Protein 7XB6 (pdb70)

B-factor: mean 62.61, std 13.81, range [12.14, 156.01]

Solvent-accessible surface area: 87372 Å² total; per-residue (Å²): 83,32,1,0,0,2,0,0,2,33,78,0,51,95,10,21,17,149,44,100,44,38,53,93,132,26,69,11,76,16,31,15,32,0,28,7,0,0,0,0,0,3,38,100,2,102,12,30,0,0,3,1,2,12,2,59,54,59,97,51,41,1,10,33,7,0,17,54,0,0,110,39,0,5,124,78,31,64,48,49,26,104,75,0,48,50,0,0,1,0,3,36,18,38,59,130,38,16,102,61,26,60,88,37,53,53,90,42,110,45,70,87,141,110,36,149,125,35,50,40,7,29,23,78,15,56,110,14,4,8,1,78,109,12,3,42,87,17,0,21,165,75,23,61,33,66,6,48,87,133,29,3,40,22,1,47,0,8,67,0,0,2,4,0,2,48,15,6,13,65,29,60,51,0,0,0,0,0,0,4,28,97,4,24,52,45,0,0,7,0,0,16,4,76,108,54,149,34,102,32,22,126,146,5,24,0,54,19,113,20,4,0,17,54,5,14,7,10,1,0,68,17,0,40,14,14,4,42,21,8,42,58,16,0,24,7,0,19,18,57,32,195,59,45,84,98,146,95,0,36,0,20,72,135,2,1,77,70,61,161,38,2,66,0,29,17,44,57,22,75,32,66,143,36,37,60,2,9,37,65,31,0,39,145,39,8,70,13,43,123,66,4,57,114,68,35,79,8,15,9,85,0,0,8,2,3,9,18,1,2,29,16,0,0,11,46,0,0,137,22,0,14,166,27,13,117,26,72,39,0,2,0,0,0,27,11,0,54,10,8,30,0,0,15,74,4,1,67,121,13,57,1,71,110,0,35,6,5,5,0,1,12,14,2,0,0,0,0,0,0,0,0,38,0,0,64,96,74,106,21,95,34,77,122,39,85,42,6,26,8,0,6,102,50,29,92,96,84,6,87,60,10,1,100,114,34,64,99,43,1,58,70,96,81,23,84,58,138,110,0,10,11,77,2,0,91,40,0,57,22,94,19,0,0,0,0,4,9,36,53,1,1,2,0,59,24,4,0,0,7,0,0,2,0,0,1,0,35,76,85,46,0,48,6,20,0,4,16,61,2,52,64,17,22,29,20,59,46,8,2,0,0,0,6,55,92,16,1,60,53,0,0,94,8,58,108,21,144,100,3,32,20,0,3,2,17,0,55,10,66,113,104,16,52,133,80,0,22,1,0,16,27,64,63,44,17,1,66,0,1,4,1,31,107,137,48,9,84,57,0,2,38,0,0,108,63,0,30,93,113,37,97,7,6,0,0,0,1,9,19,0,15,39,50,44,42,4,9,0,1,30,6,98,24,0,1,108,6,0,60,37,3,67,2,47,44,0,0,1,14,10,0,12,0,30,76,169,70,27,2,0,0,1,0,0,1,41,84,0,44,96,6,25,16,134,45,91,46,53,58,94,134,22,59,14,78,16,26,20,20,0,37,6,0,0,0,0,0,3,29,86,2,90,20,40,0,0,2,1,4,12,2,42,23,52,111,71,38,4,11,31,7,0,19,8,0,0,34,28,0,5,85,65,45,70,35,46,27,104,72,0,54,54,0,0,0,0,3,36,12,46,54,120,45,10,94,66,23,81,84,44,51,51,83,19,110,38,68,77,121,122,57,154,120,27,51,41,11,22,28,77,10,57,107,19,4,3,2,72,113,8,5,39,104,19,0,38,201,76,21,74,35,62,4,39,70,138,36,5,48,23,1,48,0,6,58,0,0,2,4,0,1,39,11,9,8,63,21,64,56,0,0,0,0,0,0,10,14,78,3,31,53,46,0,0,10,0,0,14,1,80,115,48,148,44,106,35,18,131,149,4,24,1,52,14,104,19,3,0,18,59,7,14,7,13,1,0,61,11,0,41,11,12,5,51,14,16,41,80,17,0,23,6,0,14,15,71,35,185,73,37,92,88,151,95,0,37,0,29,82,120,0,1,70,75,68,153,47,2,75,4,37,10,42,50,22,124,30,78,153,25,56,73,2,14,32,77,25,0,33,132,26,8,121,16,74,129,124,36,47,117,102,92,119,3,30,11,120,0,0,12,1,2,9,20,1,2,35,11,0,0,14,36,1,0,121,15,0,12,160,29,12,122,22,78,27,0,3,0,0,0,29,10,0,54,11,3,40,0,0,17,81,3,0,74,120,13,58,0,74,105,0,38,5,5,8,0,2,13,8,2,0,0,0,0,0,0,0,0,25,2,0,68,131,75,111,28,100,32,74,127,35,82,48,8,25,8,0,6,95,49,38,89,56,30,4,39,10,15,1,21,58,31,6,63,41,0,46,14,70,54,17,75,72,128,89,0,17,18,88,2,0,74,33,0,50,28,86,15,0,0,0,1,4,12,34,60,2,1,1,0,54,30,5,0,0,9,0,0,1,0,0,2,0,39,64,109,55,0,74,86,16,0,20,106,62,1,3,126,48,65,118,11,31,47,6,3,0,0,0,10,58,126,21,1,71,124,0,0,76,8,56,106,22,148,99,3,34,26,0,5,4,17,1,51,6,83,97,131,40,48,144,64,0,41,4,0,11,18,83,59,42,25,0,76,0,3,2,1,38,126,135,48,9,89,64,0,3,40,0,0,111,59,0,25,84,112,34,107,7,3,0,0,0,1,8,25,0,14,42,62,56,86,3,9,2,2,12,6,67,27,0,1,94,7,0,61,57,13,94,0,44,42,0,1,0,14,23,0,19,0,30,75,109,78,29,0,0,0,2,0,1,0,37,93,0,46,96,5,25,18,134,44,93,45,50,67,85,143,17,61,11,84,19,24,12,20,0,16,7,0,0,0,0,0,3,37,99,0,95,15,37,0,1,3,1,3,10,3,32,14,54,108,66,32,11,13,33,8,0,23,6,0,0,28,26,0,4,76,80,35,70,38,60,31,110,72,1,49,58,0,0,0,0,2,40,14,46,66,130,47,10,97,58,27,74,78,45,54,54,80,20,110,41,72,85,122,133,48,156,125,28,50,42,14,26,20,80,11,49,118,22,1,6,3,76,119,7,4,40,102,15,0,38,190,75,15,66,35,76,5,42,84,142,29,5,47,23,0,51,0,11,57,0,0,2,4,0,1,37,10,9,4,60,27,62,56,0,0,0,0,0,0,7,12,46,17,34,55,50,0,0,8,0,0,18,0,82,137,46,166,36,102,39,18,141,142,7,28,1,77,30,138,18,2,0,18,63,4,15,8,12,0,0,63,16,0,38,12,8,6,36,18,13,37,72,22,0,23,8,0,14,20,70,31,186,80,40,91,94,137,104,0,28,1,33,80,132,2,1,72,80,68,163,49,1,78,1,22,8,44,47,16,134,38,77,160,29,46,67,1,13,39,65,27,0,41,139,23,14,113,14,62,135,119,29,46,108,105,86,109,5,34,12,126,0,0,10,2,2,6,26,2,2,33,11,0,0,9,34,0,0,120,13,0,15,154,32,7,117,26,75,41,1,4,0,1,0,28,10,0,57,9,4,42,0,0,20,79,6,1,67,116,15,56,1,72,95,0,34,6,5,8,0,1,8,8,3,0,0,0,0,0,0,0,0,22,3,0,60,122,80,110,27,91,28,72,121,42,85,46,7,25,7,0,8,98,37,44,87,55,34,3,30,3,9,0,30,74,33,4,61,42,0,49,9,90,66,20,68,67,108,89,0,21,14,72,1,0,88,26,0,55,20,81,18,0,0,0,0,6,13,34,53,1,2,1,0,58,29,4,0,0,7,0,0,0,0,0,3,0,41,68,111,56,0,67,90,16,0,18,114,56,0,9,115,64,50,125,15,36,46,4,2,0,0,0,12,61,62,31,1,64,121,0,0,88,11,52,99,26,150,90,3,37,22,0,6,6,14,2,53,6,76,106,127,26,55,148,67,0,40,2,0,10,17,87,57,48,25,1,74,0,3,4,1,43,82,148,47,11,87,60,0,0,38,0,0,53,64,0,25,82,114,38,99,4,4,0,0,0,1,7,26,0,14,56,68,61,48,2,8,0,7,7,5,98,13,0,0,88,7,0,62,59,13,94,0,48,43,0,1,0,18,31,1,11,0,30,74,103,78,25,1,0,0,1,0,1,2,36,58,0,50,86,10,26,14,147,51,96,45,36,57,94,133,29,50,12,86,15,26,16,18,0,38,10,0,0,0,0,0,2,39,93,0,96,10,39,0,0,3,2,4,12,2,47,46,56,107,43,34,10,14,37,7,0,32,61,0,0,140,40,0,5,119,90,33,65,45,63,39,125,67,0,59,39,0,0,1,0,3,40,11,34,68,140,38,11,94,68,22,75,84,41,51,52,92,27,109,35,64,78,126,97,47,150,135,35,50,38,10,25,24,70,15,54,116,20,4,6,2,78,114,6,4,36,86,7,0,43,142,75,23,71,32,71,8,51,86,140,30,2,48,18,1,41,0,7,63,0,0,1,3,0,2,55,12,10,11,59,45,58,58,1,0,0,0,0,0,5,22,70,2,33,50,44,0,0,6,0,0,12,0,86,136,54,140,24,82,32,18,120,141,6,28,0,61,6,123,22,2,0,16,59,4,12,7,12,0,0,58,12,0,43,12,12,4,46,18,8,42,52,16,0,25,3,0,19,17,50,34,160,58,33,101,98,143,101,0,38,0,29,79,131,0,0,66,79,67,156,53,5,74,3,24,10,40,54,19,92,28,61,145,30,57,69,3,14,25,85,36,0,38,133,25,5,57,12,42,133,57,9,55,112,56,28,64,5,14,21,78,0,0,8,2,2,9,19,0,2,22,14,0,0,12,40,1,1,133,10,0,19,158,29,17,110,26,72,36,0,4,0,0,0,26,11,0,56,13,2,39,0,0,14,76,2,2,70,106,13,55,1,66,88,0,42,6,7,8,0,1,9,10,2,0,0,0,0,0,0,0,0,33,2,0,68,126,70,107,20,84,32,68,126,28,79,46,6,24,8,0,8,106,44,26,98,101,86,5,92,62,18,0,103,133,34,53,110,34,0,62,69,88,84,31,83,53,141,104,2,14,17,81,1,0,82,37,0,51,24,90,23,0,0,0,0,4,12,34,61,1,2,2,0,47,32,1,0,0,7,0,0,4,0,1,2,0,32,78,80,45,0,45,5,18,1,4,24,66,6,67,63,21,20,30,12,42,46,9,2,0,1,0,7,63,127,18,2,61,125,0,0,83,9,58,110,22,152,101,1,30,21,1,3,2,14,0,46,12,74,102,119,26,73,93,76,0,28,2,0,15,23,65,52,52,22,3,49,0,3,2,1,42,83,132,43,11,83,53,0,0,35,0,0,102,57,0,31,86,108,34,107,8,1,0,0,0,1,7,13,0,11,36,49,44,40,2,7,0,6,30,6,115,21,0,0,84,5,0,62,39,4,72,1,41,52,0,2,0,13,14,1,13,0,23,69,176

Secondary structure (DSSP, 8-state):
-EEEEEE--TTHHHHHHHHT---TTSTTTT-STT-S-EEEEEETTEEEEEEEHHHHH--TT--S--HHHHHHHHHHTT--GGG-SEEEES----HHHHHHHHHHHHSSSS-HHHHHHHHHHHHHHIIIIISHHHHHHHHHHHHSS---GGGEEE--HHHHHHHHHHHHH--SSEEEEEE-S--SSEEEEEEEEETTEEEEEEEEEEESSS-HHHHHHHHHHHTTS-TTT-THHHHHHGGGS----GGG-THHHHTEEEETTTEEEETTSS-TTTTTTHHHHHHHHHT--TTTTTSHHHHHHHHHHHHHHHHHHHHHHHHHHHHH-S--EEEEESGGGG-HHHHHHHHHHSS-SEEE--TT-STTHHHHHHHHHHHHHTT---------B-S----HHHHHHHHHTTTTTEEEEE--GGGHHHHHHHHTTSS--EEEE-SSPBPSSS--SSEEEEE-TTSTTHHHHHHHHT-SPPSS----EEEEGGGHHHHB--TT-S--TTS-S-EEBPGGGTTTTGGGS-TTSEE--EEE-TTT-HHHHHHHHHHHHHH----EEEEESS-TTSPPP-SHHHHHHHHHTS--SEEEETTEEEEE-/-EEEEEE--TTHHHHHHHHS---TTSTTTT-STT-S-EEEEEETTEEEEEEEHHHHH--TT--S--HHHHHHHHHTTT--GGG-SEEEES----HHHHHHHHHHHHHSSS-HHHHHHHHHHHHHHHHHTTSHHHHHHHHHHHHS----TTTEEE--HHHHHHHHHHHHH--SSEEEEEE-S--SSEEEEEEEEETTEEEE-TTS-EEGGG-HHHHHHHHHHHTTS-TTT--HHHHHHGGGS----GGG-HHHHHTEEEETTTEEEETTTT-TT-GGGHHHHHHHHHT--TTTTT-HHHHHHHHHHHHHHHHHHHHHHHHHHHTT-S--EEEEESGGGG-HHHHHHHHHHSS-SEEE--TTSSGGGHHHHHHHHHHHHTT--PPP----B-S----HHHHHHHHTTSTTTEE--B--TTTHHHHHHHHHHSS-EEEEE-SSPBPSSS--SSEEEEE-TTSTTHHHHHHHHS----TTS--EEEEEGGGHHHHB--TT-S--TTS-S-EEBPGGGTTTTGGGS-TTSEE--EEE-TTT-HHHHHHHHHHHHHH---EEEEEE-S-TTSPPP-SHHHHHHHHHTS--SEEEETTEEEEE-/-EEEEEE--SSHHHHHHHHH---TTSTTTT-SSS-S-EEEEEETTEEEEEEEHHHHS--TT--S--HHHHHHHHHHHT--GGG-SEEEES----HHHHHHHHHHHHTSSS-HHHHHHHHHHHHHHIIIIISHHHHHHHHHHHHS----TTTEEE--HHHHHHHHHHHHH--SSEEEEEE-SS-SSEEEEEEEEETTEEEE-GGG-EEGGG-HHHHHHHHHHHTTS-TTT--HHHHHHHTTSPPPPTTT-SHHHHTEEEETTTEEEETTTT-TT-GGGHHHHHHHHHT--TTTSSSHHHHHHHHHHHHHHHHHHHHHHHHHHHHH----EEEEESGGGG-HHHHHHHHHHSS-SEEE--GGGSTHHHHHHHHHHHHHHTT--PPP----B-S----HHHHHHHHHTTTTTEEEEE--TTHHHHHHHHHHTSS--EEEE-SSPBPSSS--SSEEEEE-TTSTTHHHHHIIIII---TTS--EEEEEGGGHHHHB--TT-S--TTS---EEBPGGGTTTTGGGS-TTSEE--EEE-TTT-HHHHHHHHHHHHHH----EEEEESSSTTSPPP-SHHHHHHHHHTTT-SEEEETTEEEEE-/-EEEEEE--TTHHHHHHHHH---TTSTTTT-STT-S-EEEEEETTEEEEEEEHHHHH--TT--S--HHHHHHHHHHHT--GGG-SEEEES----HHHHHHHHHHHHHSSS-HHHHHHHHHHHHHHIIIIISHHHHHHHHHHHHSS---TTTEEEPPHHHHHHHHHHHHS--SSEEEEEE-S--SSEEEEEEEESSS-EEEEEEEEEESTT-HHHHHHHHHHHTTS-TTT-HHHHHHHTSSSPPPPGGG-HIIIIIEEEETTTEEEETTTT-TT-GGGHHHHHHHHHT--TTTTTSHHHHHHHHHHHHHHHHHHHHHHHHHHHHS----EEEEESGGGG-HHHHHHHHHTSS-SEEE--TTSSGGGHHHHHHHHHHHHTT--PPP------S----HHHHHHHHHHTTTTEEEEE--HHHHHHHHHHHTTSS--EEEE-SS---SSS--SSEEEEE-S-STTHHHHHHHHSTTPPTT----EEE-HHHHHHHB--TT-S--TTS---EEBPGGGTGGGGGG--TTSEE--EE--TTT-HHHHHHHHHHHHHHS---EEEEES--TTPPPP-SHHHHHHHHHTS--SEEEETTEEEEE-

InterPro domains:
  IPR003696 Carbamoyltransferase [PF02543] (35-371)
  IPR031730 Carbamoyltransferase, C-terminal [PF16861] (425-596)
  IPR038152 Carbamoyltransferase, C-terminal domain superfamily [G3DSA:3.90.870.20] (386-595)
  IPR043129 ATPase, nucleotide binding domain [SSF53067] (37-376)
  IPR051338 NodU/CmcH Carbamoyltransferase [PTHR34847] (33-597)

Sequence (2388 aa):
MIILGYNGFSQIAELFGRLYGYTADSVDRHSFLGHDAAAALFVDGELVAAVEEERMNRQKKTTAFPANAMRWCLEQAGISYEDVDYYAFGWNFTAEFADAAITGLASAPIPPEYKFQAIGSFGELWNGALGRTALIEDFTRHTGYALPDEKLITVPHHRAHLACGRTFSGLGDAAFLINDGQAEADSAIMGEVRDGKVEVFERFTIDAKNSLAQLFANITRYLGFTPNNDEYKVMGLAGFGKAPDEQDNPLLTKVVTLEEGGRYSLALANDPRGPRAYDPLFDELFDGNDDNRQEFDFRVRVACAAQQVIEAVTAHQLRALAEATELRDLIFEGGLALNCVNNTKLLEELPFTRVEVSFGASDPGVSIGAAAHVAREKSVALTPTESPYLGPEFGEDEIRATLEEYTSSVTWEQLPSDEVVGKTAELLTGKTVIGWFQGRTEYGPRALGNRSILANPSYADMKDVINNRVKHREPFRPFAPIVLEENAARVFEMGRKERSPYMTFVFPVRPEYTEKIAAATHVDATSRIQTVTEDSNPRLAALLREFTSRTDVPCLVNTSFNVAGEPIVCSPKDAVECFLGTDIDHLVIGDFLVSKRMIILGYNGFSQIAELFGRLYGYTADSVDRHSFLGHDAAAALFVDGELVAAVEEERMNRQKKTTAFPANAMRWCLEQAGISYEDVDYYAFGWNFTAEFADAAITGLASAPIPPEYKFQAIGSFGELWNGALGRTALIEDFTRHTGYALPDEKLITVPHHRAHLACGRTFSGLGDAAFLINDGQAEADSAIMGEVRDGKVEVFERFTIDAKNSLAQLFANITRYLGFTPNNDEYKVMGLAGFGKAPDEQDNPLLTKVVTLEEGGRYSLALANDPRGPRAYDPLFDELFDGNDDNRQEFDFRVRVACAAQQVIEAVTAHQLRALAEATELRDLIFEGGLALNCVNNTKLLEELPFTRVEVSFGASDPGVSIGAAAHVAREKSVALTPTESPYLGPEFGEDEIRATLEEYTSSVTWEQLPSDEVVGKTAELLTGKTVIGWFQGRTEYGPRALGNRSILANPSYADMKDVINNRVKHREPFRPFAPIVLEENAARVFEMGRKERSPYMTFVFPVRPEYTEKIAAATHVDATSRIQTVTEDSNPRLAALLREFTSRTDVPCLVNTSFNVAGEPIVCSPKDAVECFLGTDIDHLVIGDFLVSKRMIILGYNGFSQIAELFGRLYGYTADSVDRHSFLGHDAAAALFVDGELVAAVEEERMNRQKKTTAFPANAMRWCLEQAGISYEDVDYYAFGWNFTAEFADAAITGLASAPIPPEYKFQAIGSFGELWNGALGRTALIEDFTRHTGYALPDEKLITVPHHRAHLACGRTFSGLGDAAFLINDGQAEADSAIMGEVRDGKVEVFERFTIDAKNSLAQLFANITRYLGFTPNNDEYKVMGLAGFGKAPDEQDNPLLTKVVTLEEGGRYSLALANDPRGPRAYDPLFDELFDGNDDNRQEFDFRVRVACAAQQVIEAVTAHQLRALAEATELRDLIFEGGLALNCVNNTKLLEELPFTRVEVSFGASDPGVSIGAAAHVAREKSVALTPTESPYLGPEFGEDEIRATLEEYTSSVTWEQLPSDEVVGKTAELLTGKTVIGWFQGRTEYGPRALGNRSILANPSYADMKDVINNRVKHREPFRPFAPIVLEENAARVFEMGRKERSPYMTFVFPVRPEYTEKIAAATHVDATSRIQTVTEDSNPRLAALLREFTSRTDVPCLVNTSFNVAGEPIVCSPKDAVECFLGTDIDHLVIGDFLVSKRMIILGYNGFSQIAELFGRLYGYTADSVDRHSFLGHDAAAALFVDGELVAAVEEERMNRQKKTTAFPANAMRWCLEQAGISYEDVDYYAFGWNFTAEFADAAITGLASAPIPPEYKFQAIGSFGELWNGALGRTALIEDFTRHTGYALPDEKLITVPHHRAHLACGRTFSGLGDAAFLINDGQAEADSAIMGEVRDGKVEVFERFTIDAKNSLAQLFANITRYLGFTPNNDEYKVMGLAGFGKAPDEQDNPLLTKVVTLEEGGRYSLALANDPRGPRAYDPLFDELFDGNDDNRQEFDFRVRVACAAQQVIEAVTAHQLRALAEATELRDLIFEGGLALNCVNNTKLLEELPFTRVEVSFGASDPGVSIGAAAHVAREKSVALTPTESPYLGPEFGEDEIRATLEEYTSSVTWEQLPSDEVVGKTAELLTGKTVIGWFQGRTEYGPRALGNRSILANPSYADMKDVINNRVKHREPFRPFAPIVLEENAARVFEMGRKERSPYMTFVFPVRPEYTEKIAAATHVDATSRIQTVTEDSNPRLAALLREFTSRTDVPCLVNTSFNVAGEPIVCSPKDAVECFLGTDIDHLVIGDFLVSKR

Nearest PDB structures (foldseek):
  7xb6-assembly3_C  TM=1.002E+00  e=0.000E+00  Streptomyces
  7vzu-assembly1_A  TM=8.898E-01  e=1.541E-46  Streptomyces hygroscopicus
  7vzn-assembly1_A  TM=8.857E-01  e=1.893E-46  Streptomyces hygroscopicus
  7vzq-assembly1_A  TM=8.814E-01  e=2.855E-46  Streptomyces hygroscopicus
  3ver-assembly1_A  TM=8.716E-01  e=4.692E-42  Streptoalloteichus tenebrarius

Foldseek 3Di:
DKEKFWFAWACQQVLCCPLVVCHCPDLCVLVTGLFQIWMWMDDLQERQFIDTLCQVVQAHSDRHHSQVRQVQNCVSVVHAPVVHQAYFYLADPEPVLLVVVLVVLVPAPDDCVLSCSVNVSVVCCCVRGRDPVNVQVRCCVRRVDRDPPNRYDYDFNQLLQVLLLVLAVPDAKAKEKQAAQATSWFRIWIFIHDRLDTDTPCLATHTNLQHLLVVLQLLCVLLVHRRNPCSVLLLLLLLVDDADDCVLQLCNPQFWDQDPLLYIGGDCSRVSVRSNVCNVVVCVRQVDDDVQRNDRVSSNRSSSSSVVSLLVSVLSNVQSVVVVDVHQAYEYAYDSLQSQASQLCSCFVHRRLHYTYALLSYSNSSSVSSRSSVCSVVVSPHDRDNAQLRADFDDPVQLVVLVVVVVVWKDKDQADQLCLLLVVLVQQLDLAWEFAAHGGAGTHQFGQGNGWTKHFQLDQCSLVSNCAQFPLDDPSDAWAKEFALVCDVVFWVQVSDSFDQNLSHKTAGDPVCCNRRVSQARSSNIHSYHHDDCVHPVSVNSSQVSNCVVNVRGIITTGAQAGHSGGGHRGSNSNVVSNSVGNHAWYCHRSMIMGTD/DKEKFWFAAACFLVLCCVQVVCHCPDLCSQVDGQFQTWMWMDDLQEGFFIDTLLFVVQAHSDRHHSLVRNVQNCVSVVHAPVRHQAYFYLADLDVVLVVVVLVLLVVAPDDVVVSCSVNVSVVCCQCCDSDLNNVQVSCCVRRVDSDDSVRYDYDFNQLLFVLLLVLQVPDDKAKEKEAAQDTSFFRIWTFIADPNRTDTPVVATHTNLQRLLVVLQLLCVLLPHRGPNDSVLLLLLLLVDDQDDCCLQLCSPQFWDADPLLYIGGPCSSVPVPSCVVNVVLCVRQVDDPVCSNPSVSSSSSSNSSNVVLLVSVQSNVQSVVVVDVGQEYEYAYPSLLSQASQVSCCFVPRRLYYGYALRSYSSSSSVSSRSSVCSVVVRDHDRDNAQLRADADDPVQQCVLVVVCVVWKDKDQDDQVCLLVVVLVQQLDLAWEFAAAHGAGGHQFGQRNLWTKHFQLDPCSLVVCCQFAEVDDSSRAFAKEFALVCDVVFFVQDSDSFDASLSHKTATDVVLCNRRVRQARSSRIHSYHHDYCVRPVSVNSNQVNSCVVNVRRIIGTGAQAHHSTGRHGRSNNNVVSPSVTNRQWYCHNSMTMGTD/DKEKFWFAFACQQVLCCVQVVCHCVHLSVLVDPLFQTWIWMDDLQERQFIDTLLQVVFAHRDRHGSLVRHVQNQVSVVHAPVRHQAYFYLADQDPVLLVVVLVLLVVAPDPVVVSVSVNVSVVCCQCDTNDPVNVQVSVCVRRVDNDDSNRYDYDFNQLLLVLLLCLAVPDQKAKEKAQAADGSFWRIWTFIQDPNDTDTDCVQTHTNLQRLLVVLQVLCVQLPHRGPPPSVLLVLLQLVDDQDPCVLLQCNPQFWDQDPLLHIGGPCSRVPVPSCSCNVVVCVRQVDDPPCSNPSVSSNSSSSSSLVSLLVSVQSNVQNVVVVDVGQAYRYAYPSLLSQVSQQSCCFVHRRLHYGYALLSYSNSSSVSSRSSVCVVVVRDNDRDNAQQRADDDDPVQLVVLVVVVVVWKDKDQAPQVCLLVVVLVQQLDLAFEFAAHHGAGGHQFGQRHLWTKHQQLDPCSLVSCCQWQEVDDLSDAFAKEFALVCCVVFWVQRSDSADANLSHKTATPPVQCNRRVRQARSNRIHSYHHDDCVRPVSVNSNQVSNCVPNVRRIITTGAQAHYSTGGHRDSNRNVVSPSVTRRQWYDHNSMTMGTD/DKEKFWFAFQQVQVLCCPLVVCHCVDLCNLVDGLFQTKMWMDDLFEGQFIDTLCLVVQFHSDSHHSLVRNVVSCVSVVHAPVVHQAYFYLADLDPVLLVVVLVPLVVAPDDVVLSCSVNVSVVCCCVRTVPLVSVQVRCCVRNVDRDDSNRYDYHFNQLLQVLLLVQAVPDAKAKEKEAAQDTSFFRIWIAIQDRNDTDTDPVATHTNLFGLLLVLLLLCVLLVHSSPPVSLLLLLLLLVDDQDDLVLLLCSPQFWDADPLLYTGGPCSRVSVPSCVCNVVLCVSQVDDPPPSNPSVSSSSNSSSSLVSLLVSVLSNVQSSCVVDVGLAYEYAYDSLLSQASQQVCCFVHRRLYYGYALPSYSNSSSVSRRSSVCSVVVSHNDRDNAQQNADFADPVRLVVLVVVCVVWKDKDFADQLCLLLVLLVQQLDLAWEFAAHGGAGGHQFDQRNQWIKHQQLDPCSLVVNCQQFVFDDPSNAWAKEFALVCDVVQWVCPSHSFQQNLSHKTAGDPVCCNLRVSQARPSNIHSYHHDYCVRPVSVVSSQCSNCVVNVRGIITTGALAGPSGGGNRHSNSNVCSPSNGNRAWYSHRSMIMGTD

Radius of gyration: 51.89 Å; Cα contacts (8 Å, |Δi|>4): 5360; chains: 4; bounding box: 94×152×150 Å

Organism: Streptomyces sp. (NCBI:txid1931)

CATH classification: 3.90.870.20

Structure (mmCIF, N/CA/C/O backbone):
data_7XB6
#
_entry.id   7XB6
#
_cell.length_a   54.391
_cell.length_b   245.567
_cell.length_c   96.946
_cell.angle_alpha   90.000
_cell.angle_beta   92.042
_cell.angle_gamma   90.000
#
_symmetry.space_group_name_H-M   'P 1 21 1'
#
loop_
_entity.id
_entity.type
_entity.pdbx_description
1 polymer Carbamoyltransferase
2 non-polymer 'MAGNESIUM ION'
3 non-polymer "5'-O-[(S)-(carbamoyloxy)(hydroxy)phosphoryl]adenosine"
4 water water
#
loop_
_atom_site.group_PDB
_atom_site.id
_atom_site.type_symbol
_atom_site.label_atom_id
_atom_site.label_alt_id
_atom_site.label_comp_id
_atom_site.label_asym_id
_atom_site.label_entity_id
_atom_site.label_seq_id
_atom_site.pdbx_PDB_ins_code
_atom_site.Cartn_x
_atom_site.Cartn_y
_atom_site.Cartn_z
_atom_site.occupancy
_atom_site.B_iso_or_equiv
_atom_site.auth_seq_id
_atom_site.auth_comp_id
_atom_site.auth_asym_id
_atom_site.auth_atom_id
_atom_site.pdbx_PDB_model_num
ATOM 1 N N . MET A 1 1 ? 51.043 49.183 -11.866 1.000 67.640 1 MET A N 1
ATOM 2 C CA . MET A 1 1 ? 50.142 50.291 -11.383 1.000 72.910 1 MET A CA 1
ATOM 3 C C . MET A 1 1 ? 50.006 50.260 -9.857 1.000 68.650 1 MET A C 1
ATOM 4 O O . MET A 1 1 ? 49.105 49.544 -9.355 1.000 69.400 1 MET A O 1
ATOM 9 N N . ILE A 1 2 ? 50.832 51.048 -9.161 1.000 64.550 2 ILE A N 1
ATOM 10 C CA . ILE A 1 2 ? 50.782 51.255 -7.684 1.000 63.270 2 ILE A CA 1
ATOM 11 C C . ILE A 1 2 ? 50.151 52.621 -7.390 1.000 61.890 2 ILE A C 1
ATOM 12 O O . ILE A 1 2 ? 50.769 53.634 -7.786 1.000 59.380 2 ILE A O 1
ATOM 17 N N . ILE A 1 3 ? 49.000 52.635 -6.697 1.000 59.310 3 ILE A N 1
ATOM 18 C CA . ILE A 1 3 ? 48.192 53.853 -6.363 1.000 58.530 3 ILE A CA 1
ATOM 19 C C . ILE A 1 3 ? 47.980 53.921 -4.847 1.000 52.710 3 ILE A C 1
ATOM 20 O O . ILE A 1 3 ? 47.430 52.949 -4.321 1.000 55.860 3 ILE A O 1
ATOM 25 N N . LEU A 1 4 ? 48.362 55.033 -4.201 1.000 47.780 4 LEU A N 1
ATOM 26 C CA . LEU A 1 4 ? 48.250 55.283 -2.734 1.000 45.220 4 LEU A CA 1
ATOM 27 C C . LEU A 1 4 ? 47.249 56.423 -2.533 1.000 44.290 4 LEU A C 1
ATOM 28 O O . LEU A 1 4 ? 47.475 57.498 -3.091 1.000 41.530 4 LEU A O 1
ATOM 33 N N . GLY A 1 5 ? 46.173 56.182 -1.778 1.000 46.140 5 GLY A N 1
ATOM 34 C CA . GLY A 1 5 ? 45.178 57.200 -1.388 1.000 45.470 5 GLY A CA 1
ATOM 35 C C . GLY A 1 5 ? 45.359 57.584 0.064 1.000 45.120 5 GLY A C 1
ATOM 36 O O . GLY A 1 5 ? 45.725 56.692 0.853 1.000 49.410 5 GLY A O 1
ATOM 37 N N . TYR A 1 6 ? 45.134 58.850 0.415 1.000 42.660 6 TYR A N 1
ATOM 38 C CA . TYR A 1 6 ? 45.403 59.370 1.780 1.000 44.610 6 TYR A CA 1
ATOM 39 C C . TYR A 1 6 ? 44.425 60.505 2.119 1.000 47.810 6 TYR A C 1
ATOM 40 O O . TYR A 1 6 ? 43.618 60.892 1.240 1.000 47.730 6 TYR A O 1
ATOM 49 N N . ASN A 1 7 ? 44.444 60.958 3.380 1.000 44.780 7 ASN A N 1
ATOM 50 C CA . ASN A 1 7 ? 43.584 62.054 3.904 1.000 45.080 7 ASN A CA 1
ATOM 51 C C . ASN A 1 7 ? 44.256 62.671 5.137 1.000 46.150 7 ASN A C 1
ATOM 52 O O . ASN A 1 7 ? 44.668 61.904 6.012 1.000 44.840 7 ASN A O 1
ATOM 57 N N . GLY A 1 8 ? 44.341 64.006 5.191 1.000 47.100 8 GLY A N 1
ATOM 58 C CA . GLY A 1 8 ? 44.982 64.766 6.280 1.000 45.810 8 GLY A CA 1
ATOM 59 C C . GLY A 1 8 ? 45.582 66.080 5.801 1.000 47.600 8 GLY A C 1
ATOM 60 O O . GLY A 1 8 ? 45.959 66.192 4.602 1.000 47.350 8 GLY A O 1
ATOM 61 N N . PHE A 1 9 ? 45.669 67.042 6.720 1.000 48.460 9 PHE A N 1
ATOM 62 C CA . PHE A 1 9 ? 46.359 68.347 6.563 1.000 49.100 9 PHE A CA 1
ATOM 63 C C . PHE A 1 9 ? 47.011 68.725 7.891 1.000 52.040 9 PHE A C 1
ATOM 64 O O . PHE A 1 9 ? 46.292 68.849 8.908 1.000 51.210 9 PHE A O 1
ATOM 72 N N . SER A 1 10 ? 48.329 68.914 7.903 1.000 57.770 10 SER A N 1
ATOM 73 C CA . SER A 1 10 ? 49.079 69.237 9.147 1.000 63.600 10 SER A CA 1
ATOM 74 C C . SER A 1 10 ? 48.585 70.572 9.733 1.000 64.460 10 SER A C 1
ATOM 75 O O . SER A 1 10 ? 48.413 70.646 10.969 1.000 70.330 10 SER A O 1
ATOM 78 N N . GLN A 1 11 ? 48.269 71.552 8.877 1.000 69.770 11 GLN A N 1
ATOM 79 C CA . GLN A 1 11 ? 47.909 72.943 9.278 1.000 71.420 11 GLN A CA 1
ATOM 80 C C . GLN A 1 11 ? 46.407 73.069 9.599 1.000 68.690 11 GLN A C 1
ATOM 81 O O . GLN A 1 11 ? 46.014 74.120 10.128 1.000 73.390 11 GLN A O 1
ATOM 87 N N . ILE A 1 12 ? 45.588 72.050 9.333 1.000 67.780 12 ILE A N 1
ATOM 88 C CA . ILE A 1 12 ? 44.106 72.108 9.540 1.000 66.030 12 ILE A CA 1
ATOM 89 C C . ILE A 1 12 ? 43.804 72.230 11.043 1.000 61.110 12 ILE A C 1
ATOM 90 O O . ILE A 1 12 ? 42.861 72.953 11.415 1.000 53.340 12 ILE A O 1
ATOM 95 N N . ALA A 1 13 ? 44.575 71.523 11.869 1.000 67.800 13 ALA A N 1
ATOM 96 C CA . ALA A 1 13 ? 44.568 71.621 13.346 1.000 70.690 13 ALA A CA 1
ATOM 97 C C . ALA A 1 13 ? 44.619 73.101 13.764 1.000 71.890 13 ALA A C 1
ATOM 98 O O . ALA A 1 13 ? 43.671 73.573 14.438 1.000 56.200 13 ALA A O 1
ATOM 100 N N . GLU A 1 14 ? 45.670 73.800 13.311 1.000 80.320 14 GLU A N 1
ATOM 101 C CA . GLU A 1 14 ? 46.082 75.170 13.737 1.000 85.600 14 GLU A CA 1
ATOM 102 C C . GLU A 1 14 ? 45.032 76.184 13.273 1.000 82.000 14 GLU A C 1
ATOM 103 O O . GLU A 1 14 ? 44.715 77.112 14.057 1.000 79.180 14 GLU A O 1
ATOM 109 N N . LEU A 1 15 ? 44.534 76.007 12.042 1.000 71.450 15 LEU A N 1
ATOM 110 C CA . LEU A 1 15 ? 43.738 77.018 11.296 1.000 67.960 15 LEU A CA 1
ATOM 111 C C . LEU A 1 15 ? 42.333 77.121 11.889 1.000 63.060 15 LEU A C 1
ATOM 112 O O . LEU A 1 15 ? 41.876 78.240 12.079 1.000 67.030 15 LEU A O 1
ATOM 117 N N . PHE A 1 16 ? 41.677 75.997 12.165 1.000 63.850 16 PHE A N 1
ATOM 118 C CA . PHE A 1 16 ? 40.326 75.959 12.782 1.000 64.020 16 PHE A CA 1
ATOM 119 C C . PHE A 1 16 ? 40.398 76.461 14.229 1.000 65.420 16 PHE A C 1
ATOM 120 O O . PHE A 1 16 ? 39.434 77.109 14.697 1.000 67.380 16 PHE A O 1
ATOM 128 N N . GLY A 1 17 ? 41.496 76.164 14.921 1.000 66.580 17 GLY A N 1
ATOM 129 C CA . GLY A 1 17 ? 41.711 76.585 16.317 1.000 70.400 17 GLY A CA 1
ATOM 130 C C . GLY A 1 17 ? 41.732 78.095 16.426 1.000 76.030 17 GLY A C 1
ATOM 131 O O . GLY A 1 17 ? 41.192 78.624 17.415 1.000 85.610 17 GLY A O 1
ATOM 132 N N . ARG A 1 18 ? 42.336 78.751 15.429 1.000 76.540 18 ARG A N 1
ATOM 133 C CA . ARG A 1 18 ? 42.475 80.227 15.309 1.000 75.310 18 ARG A CA 1
ATOM 134 C C . ARG A 1 18 ? 41.157 80.784 14.749 1.000 76.500 18 ARG A C 1
ATOM 135 O O . ARG A 1 18 ? 40.401 81.383 15.536 1.000 81.370 18 ARG A O 1
ATOM 143 N N . LEU A 1 19 ? 40.867 80.514 13.467 1.000 75.650 19 LEU A N 1
ATOM 144 C CA . LEU A 1 19 ? 39.757 81.122 12.672 1.000 72.270 19 LEU A CA 1
ATOM 145 C C . LEU A 1 19 ? 38.401 80.913 13.369 1.000 73.320 19 LEU A C 1
ATOM 146 O O . LEU A 1 19 ? 37.695 81.919 13.571 1.000 67.310 19 LEU A O 1
ATOM 151 N N . TYR A 1 20 ? 38.044 79.663 13.701 1.000 74.710 20 TYR A N 1
ATOM 152 C CA . TYR A 1 20 ? 36.678 79.245 14.127 1.000 70.200 20 TYR A CA 1
ATOM 153 C C . TYR A 1 20 ? 36.652 78.866 15.615 1.000 64.920 20 TYR A C 1
ATOM 154 O O . TYR A 1 20 ? 35.545 78.594 16.151 1.000 56.000 20 TYR A O 1
ATOM 163 N N . GLY A 1 21 ? 37.821 78.896 16.264 1.000 63.640 21 GLY A N 1
ATOM 164 C CA . GLY A 1 21 ? 37.972 78.676 17.714 1.000 64.360 21 GLY A CA 1
ATOM 165 C C . GLY A 1 21 ? 37.838 77.207 18.077 1.000 66.800 21 GLY A C 1
ATOM 166 O O . GLY A 1 21 ? 37.738 76.906 19.278 1.000 67.060 21 GLY A O 1
ATOM 167 N N . TYR A 1 22 ? 37.840 76.315 17.080 1.000 66.180 22 TYR A N 1
ATOM 168 C CA . TYR A 1 22 ? 37.704 74.844 17.256 1.000 61.840 22 TYR A CA 1
ATOM 169 C C . TYR A 1 22 ? 39.068 74.260 17.640 1.000 59.390 22 TYR A C 1
ATOM 170 O O . TYR A 1 22 ? 39.841 73.894 16.756 1.000 59.670 22 TYR A O 1
ATOM 179 N N . THR A 1 23 ? 39.366 74.193 18.933 1.000 60.770 23 THR A N 1
ATOM 180 C CA . THR A 1 23 ? 40.727 73.901 19.454 1.000 63.860 23 THR A CA 1
ATOM 181 C C . THR A 1 23 ? 40.748 72.502 20.078 1.000 66.820 23 THR A C 1
ATOM 182 O O . THR A 1 23 ? 39.654 71.971 20.365 1.000 66.260 23 THR A O 1
ATOM 186 N N . ALA A 1 24 ? 41.953 71.961 20.305 1.000 68.740 24 ALA A N 1
ATOM 187 C CA . ALA A 1 24 ? 42.225 70.550 20.684 1.000 73.500 24 ALA A CA 1
ATOM 188 C C . ALA A 1 24 ? 41.495 70.167 21.979 1.000 73.460 24 ALA A C 1
ATOM 189 O O . ALA A 1 24 ? 41.186 68.976 22.133 1.000 75.000 24 ALA A O 1
ATOM 191 N N . ASP A 1 25 ? 41.244 71.135 22.864 1.000 76.020 25 ASP A N 1
ATOM 192 C CA . ASP A 1 25 ? 40.581 70.938 24.184 1.000 79.480 25 ASP A CA 1
ATOM 193 C C . ASP A 1 25 ? 39.067 71.222 24.075 1.000 72.460 25 ASP A C 1
ATOM 194 O O . ASP A 1 25 ? 38.351 70.920 25.044 1.000 65.100 25 ASP A O 1
ATOM 199 N N . SER A 1 26 ? 38.586 71.750 22.941 1.000 68.860 26 SER A N 1
ATOM 200 C CA . SER A 1 26 ? 37.164 72.140 22.723 1.000 70.360 26 SER A CA 1
ATOM 201 C C . SER A 1 26 ? 36.294 70.909 22.417 1.000 70.610 26 SER A C 1
ATOM 202 O O . SER A 1 26 ? 36.823 69.896 21.934 1.000 64.240 26 SER A O 1
ATOM 205 N N . VAL A 1 27 ? 34.985 71.013 22.656 1.000 74.430 27 VAL A N 1
ATOM 206 C CA . VAL A 1 27 ? 33.993 69.974 22.245 1.000 76.040 27 VAL A CA 1
ATOM 207 C C . VAL A 1 27 ? 33.902 69.977 20.709 1.000 79.780 27 VAL A C 1
ATOM 208 O O . VAL A 1 27 ? 33.423 68.976 20.126 1.000 83.400 27 VAL A O 1
ATOM 212 N N . ASP A 1 28 ? 34.367 71.048 20.060 1.000 72.880 28 ASP A N 1
ATOM 213 C CA . ASP A 1 28 ? 34.318 71.178 18.582 1.000 68.230 28 ASP A CA 1
ATOM 214 C C . ASP A 1 28 ? 35.642 70.712 17.962 1.000 62.830 28 ASP A C 1
ATOM 215 O O . ASP A 1 28 ? 35.879 71.076 16.807 1.000 67.150 28 ASP A O 1
ATOM 220 N N . ARG A 1 29 ? 36.448 69.906 18.659 1.000 59.120 29 ARG A N 1
ATOM 221 C CA . ARG A 1 29 ? 37.831 69.557 18.220 1.000 60.630 29 ARG A CA 1
ATOM 222 C C . ARG A 1 29 ? 37.827 68.538 17.068 1.000 61.100 29 ARG A C 1
ATOM 223 O O . ARG A 1 29 ? 38.875 68.414 16.434 1.000 68.730 29 ARG A O 1
ATOM 231 N N . HIS A 1 30 ? 36.727 67.825 16.809 1.000 63.740 30 HIS A N 1
ATOM 232 C CA . HIS A 1 30 ? 36.635 66.789 15.740 1.000 64.980 30 HIS A CA 1
ATOM 233 C C . HIS A 1 30 ? 35.735 67.273 14.589 1.000 66.470 30 HIS A C 1
ATOM 234 O O . HIS A 1 30 ? 35.419 66.459 13.689 1.000 63.680 30 HIS A O 1
ATOM 241 N N . SER A 1 31 ? 35.359 68.555 14.596 1.000 66.970 31 SER A N 1
ATOM 242 C CA . SER A 1 31 ? 34.256 69.123 13.779 1.000 62.880 31 SER A CA 1
ATOM 243 C C . SER A 1 31 ? 34.824 69.914 12.593 1.000 61.570 31 SER A C 1
ATOM 244 O O . SER A 1 31 ? 34.107 70.779 12.054 1.000 68.760 31 SER A O 1
ATOM 247 N N . PHE A 1 32 ? 36.052 69.614 12.171 1.000 57.720 32 PHE A N 1
ATOM 248 C CA . PHE A 1 32 ? 36.652 70.179 10.935 1.000 60.040 32 PHE A CA 1
ATOM 249 C C . PHE A 1 32 ? 37.251 69.055 10.080 1.000 60.840 32 PHE A C 1
ATOM 250 O O . PHE A 1 32 ? 37.809 68.072 10.641 1.000 64.230 32 PHE A O 1
ATOM 258 N N . LEU A 1 33 ? 37.142 69.202 8.753 1.000 59.860 33 LEU A N 1
ATOM 259 C CA . LEU A 1 33 ? 37.618 68.197 7.754 1.000 58.280 33 LEU A CA 1
ATOM 260 C C . LEU A 1 33 ? 39.098 67.851 7.962 1.000 52.460 33 LEU A C 1
ATOM 261 O O . LEU A 1 33 ? 39.799 68.606 8.648 1.000 51.280 33 LEU A O 1
ATOM 266 N N . GLY A 1 34 ? 39.503 66.688 7.443 1.000 50.410 34 GLY A N 1
ATOM 267 C CA . GLY A 1 34 ? 40.821 66.081 7.685 1.000 53.310 34 GLY A CA 1
ATOM 268 C C . GLY A 1 34 ? 40.802 65.029 8.785 1.000 55.150 34 GLY A C 1
ATOM 269 O O . GLY A 1 34 ? 41.738 64.204 8.791 1.000 55.370 34 GLY A O 1
ATOM 270 N N . HIS A 1 35 ? 39.796 65.029 9.676 1.000 56.500 35 HIS A N 1
ATOM 271 C CA . HIS A 1 35 ? 39.632 64.020 10.764 1.000 50.770 35 HIS A CA 1
ATOM 272 C C . HIS A 1 35 ? 39.629 62.630 10.131 1.000 51.920 35 HIS A C 1
ATOM 273 O O . HIS A 1 35 ? 39.135 62.504 8.986 1.000 55.360 35 HIS A O 1
ATOM 280 N N . ASP A 1 36 ? 40.205 61.656 10.833 1.000 52.350 36 ASP A N 1
ATOM 281 C CA . ASP A 1 36 ? 40.369 60.252 10.374 1.000 55.080 36 ASP A CA 1
ATOM 282 C C . ASP A 1 36 ? 41.344 60.198 9.198 1.000 48.070 36 ASP A C 1
ATOM 283 O O . ASP A 1 36 ? 41.099 59.439 8.247 1.000 43.820 36 ASP A O 1
ATOM 288 N N . ALA A 1 37 ? 42.441 60.942 9.312 1.000 47.780 37 ALA A N 1
ATOM 289 C CA . ALA A 1 37 ? 43.639 60.823 8.450 1.000 48.200 37 ALA A CA 1
ATOM 290 C C . ALA A 1 37 ? 44.052 59.355 8.358 1.000 45.130 37 ALA A C 1
ATOM 291 O O . ALA A 1 37 ? 43.924 58.638 9.380 1.000 47.810 37 ALA A O 1
ATOM 293 N N . ALA A 1 38 ? 44.554 58.933 7.200 1.000 41.730 38 ALA A N 1
ATOM 294 C CA . ALA A 1 38 ? 44.922 57.522 6.949 1.000 45.310 38 ALA A CA 1
ATOM 295 C C . ALA A 1 38 ? 45.658 57.384 5.615 1.000 43.480 38 ALA A C 1
ATOM 296 O O . ALA A 1 38 ? 45.740 58.374 4.874 1.000 44.630 38 ALA A O 1
ATOM 298 N N . ALA A 1 39 ? 46.142 56.180 5.333 1.000 40.760 39 ALA A N 1
ATOM 299 C CA . ALA A 1 39 ? 46.682 55.775 4.018 1.000 46.060 39 ALA A CA 1
ATOM 300 C C . ALA A 1 39 ? 46.117 54.404 3.645 1.000 50.220 39 ALA A C 1
ATOM 301 O O . ALA A 1 39 ? 45.851 53.569 4.543 1.000 56.540 39 ALA A O 1
ATOM 303 N N . ALA A 1 40 ? 45.965 54.171 2.354 1.000 47.880 40 ALA A N 1
ATOM 304 C CA . ALA A 1 40 ? 45.532 52.876 1.801 1.000 50.630 40 ALA A CA 1
ATOM 305 C C . ALA A 1 40 ? 46.323 52.685 0.524 1.000 48.900 40 ALA A C 1
ATOM 306 O O . ALA A 1 40 ? 46.429 53.669 -0.204 1.000 53.760 40 ALA A O 1
ATOM 308 N N . LEU A 1 41 ? 46.870 51.496 0.298 1.000 48.730 41 LEU A N 1
ATOM 309 C CA . LEU A 1 41 ? 47.774 51.227 -0.846 1.000 49.330 41 LEU A CA 1
ATOM 310 C C . LEU A 1 41 ? 47.216 50.076 -1.691 1.000 48.470 41 LEU A C 1
ATOM 311 O O . LEU A 1 41 ? 47.010 48.970 -1.158 1.000 47.050 41 LEU A O 1
ATOM 316 N N . PHE A 1 42 ? 46.974 50.359 -2.969 1.000 48.670 42 PHE A N 1
ATOM 317 C CA . PHE A 1 42 ? 46.667 49.373 -4.031 1.000 52.760 42 PHE A CA 1
ATOM 318 C C . PHE A 1 42 ? 47.924 49.112 -4.871 1.000 60.390 42 PHE A C 1
ATOM 319 O O . PHE A 1 42 ? 48.506 50.080 -5.418 1.000 66.360 42 PHE A O 1
ATOM 327 N N . VAL A 1 43 ? 48.323 47.841 -4.974 1.000 62.040 43 VAL A N 1
ATOM 328 C CA . VAL A 1 43 ? 49.363 47.357 -5.927 1.000 62.050 43 VAL A CA 1
ATOM 329 C C . VAL A 1 43 ? 48.657 46.475 -6.963 1.000 65.790 43 VAL A C 1
ATOM 330 O O . VAL A 1 43 ? 48.114 45.418 -6.578 1.000 61.160 43 VAL A O 1
ATOM 334 N N . ASP A 1 44 ? 48.622 46.932 -8.219 1.000 67.750 44 ASP A N 1
ATOM 335 C CA . ASP A 1 44 ? 48.116 46.153 -9.374 1.000 67.140 44 ASP A CA 1
ATOM 336 C C . ASP A 1 44 ? 46.675 45.726 -9.072 1.000 64.200 44 ASP A C 1
ATOM 337 O O . ASP A 1 44 ? 46.292 44.652 -9.537 1.000 73.520 44 ASP A O 1
ATOM 342 N N . GLY A 1 45 ? 45.912 46.506 -8.300 1.000 61.560 45 GLY A N 1
ATOM 343 C CA . GLY A 1 45 ? 44.473 46.243 -8.077 1.000 65.630 45 GLY A CA 1
ATOM 344 C C . GLY A 1 45 ? 44.149 45.467 -6.797 1.000 63.930 45 GLY A C 1
ATOM 345 O O . GLY A 1 45 ? 42.978 45.480 -6.385 1.000 59.720 45 GLY A O 1
ATOM 346 N N . GLU A 1 46 ? 45.114 44.787 -6.178 1.000 62.610 46 GLU A N 1
ATOM 347 C CA . GLU A 1 46 ? 44.926 44.171 -4.838 1.000 65.120 46 GLU A CA 1
ATOM 348 C C . GLU A 1 46 ? 45.158 45.264 -3.785 1.000 63.580 46 GLU A C 1
ATOM 349 O O . GLU A 1 46 ? 46.208 45.914 -3.845 1.000 71.710 46 GLU A O 1
ATOM 355 N N . LEU A 1 47 ? 44.211 45.482 -2.874 1.000 55.080 47 LEU A N 1
ATOM 356 C CA . LEU A 1 47 ? 44.378 46.429 -1.743 1.000 52.300 47 LEU A CA 1
ATOM 357 C C . LEU A 1 47 ? 45.294 45.770 -0.711 1.000 50.490 47 LEU A C 1
ATOM 358 O O . LEU A 1 47 ? 44.809 45.043 0.147 1.000 51.030 47 LEU A O 1
ATOM 363 N N . VAL A 1 48 ? 46.583 46.051 -0.818 1.000 54.320 48 VAL A N 1
ATOM 364 C CA . VAL A 1 48 ? 47.693 45.352 -0.114 1.000 56.160 48 VAL A CA 1
ATOM 365 C C . VAL A 1 48 ? 47.755 45.807 1.352 1.000 54.110 48 VAL A C 1
ATOM 366 O O . VAL A 1 48 ? 48.106 44.979 2.199 1.000 52.670 48 VAL A O 1
ATOM 370 N N . ALA A 1 49 ? 47.442 47.072 1.644 1.000 58.460 49 ALA A N 1
ATOM 371 C CA . ALA A 1 49 ? 47.726 47.721 2.952 1.000 59.110 49 ALA A CA 1
ATOM 372 C C . ALA A 1 49 ? 46.841 48.959 3.190 1.000 54.700 49 ALA A C 1
ATOM 373 O O . ALA A 1 49 ? 46.500 49.668 2.222 1.000 52.540 49 ALA A O 1
ATOM 375 N N . ALA A 1 50 ? 46.484 49.210 4.450 1.000 49.470 50 ALA A N 1
ATOM 376 C CA . ALA A 1 50 ? 45.729 50.405 4.876 1.000 47.820 50 ALA A CA 1
ATOM 377 C C . ALA A 1 50 ? 45.741 50.491 6.397 1.000 46.290 50 ALA A C 1
ATOM 378 O O . ALA A 1 50 ? 45.575 49.456 7.034 1.000 47.390 50 ALA A O 1
ATOM 380 N N . VAL A 1 51 ? 45.916 51.687 6.947 1.000 45.270 51 VAL A N 1
ATOM 381 C CA . VAL A 1 51 ? 45.756 51.923 8.408 1.000 48.980 51 VAL A CA 1
ATOM 382 C C . VAL A 1 51 ? 45.554 53.414 8.668 1.000 47.790 51 VAL A C 1
ATOM 383 O O . VAL A 1 51 ? 46.112 54.229 7.904 1.000 47.600 51 VAL A O 1
ATOM 387 N N . GLU A 1 52 ? 44.798 53.752 9.714 1.000 46.210 52 GLU A N 1
ATOM 388 C CA . GLU A 1 52 ? 44.446 55.160 10.031 1.000 48.400 52 GLU A CA 1
ATOM 389 C C . GLU A 1 52 ? 45.552 55.743 10.905 1.000 48.490 52 GLU A C 1
ATOM 390 O O . GLU A 1 52 ? 46.056 54.997 11.766 1.000 47.900 52 GLU A O 1
ATOM 396 N N . GLU A 1 53 ? 45.896 57.024 10.723 1.000 48.710 53 GLU A N 1
ATOM 397 C CA . GLU A 1 53 ? 46.996 57.672 11.495 1.000 49.860 53 GLU A CA 1
ATOM 398 C C . GLU A 1 53 ? 46.620 57.740 12.985 1.000 51.930 53 GLU A C 1
ATOM 399 O O . GLU A 1 53 ? 47.536 57.898 13.812 1.000 48.650 53 GLU A O 1
ATOM 405 N N . GLU A 1 54 ? 45.333 57.609 13.330 1.000 54.440 54 GLU A N 1
ATOM 406 C CA . GLU A 1 54 ? 44.893 57.638 14.751 1.000 56.340 54 GLU A CA 1
ATOM 407 C C . GLU A 1 54 ? 45.517 56.445 15.497 1.000 57.430 54 GLU A C 1
ATOM 408 O O . GLU A 1 54 ? 45.770 56.576 16.713 1.000 53.030 54 GLU A O 1
ATOM 414 N N . ARG A 1 55 ? 45.791 55.338 14.796 1.000 58.160 55 ARG A N 1
ATOM 415 C CA . ARG A 1 55 ? 46.263 54.060 15.404 1.000 56.580 55 ARG A CA 1
ATOM 416 C C . ARG A 1 55 ? 47.781 54.147 15.643 1.000 59.720 55 ARG A C 1
ATOM 417 O O . ARG A 1 55 ? 48.278 53.500 16.597 1.000 60.380 55 ARG A O 1
ATOM 425 N N . MET A 1 56 ? 48.498 54.918 14.816 1.000 60.150 56 MET A N 1
ATOM 426 C CA . MET A 1 56 ? 49.981 55.017 14.861 1.000 55.590 56 MET A CA 1
ATOM 427 C C . MET A 1 56 ? 50.377 56.099 15.883 1.000 52.090 56 MET A C 1
ATOM 428 O O . MET A 1 56 ? 51.159 55.778 16.807 1.000 48.530 56 MET A O 1
ATOM 433 N N . ASN A 1 57 ? 49.851 57.323 15.758 1.000 50.810 57 ASN A N 1
ATOM 434 C CA . ASN A 1 57 ? 50.223 58.470 16.638 1.000 51.090 57 ASN A CA 1
ATOM 435 C C . ASN A 1 57 ? 49.383 58.431 17.918 1.000 48.640 57 ASN A C 1
ATOM 436 O O . ASN A 1 57 ? 49.648 59.245 18.793 1.000 45.060 57 ASN A O 1
ATOM 441 N N . ARG A 1 58 ? 48.396 57.533 17.995 1.000 51.920 58 ARG A N 1
ATOM 442 C CA . ARG A 1 58 ? 47.574 57.238 19.206 1.000 56.030 58 ARG A CA 1
ATOM 443 C C . ARG A 1 58 ? 46.643 58.405 19.565 1.000 61.600 58 ARG A C 1
ATOM 444 O O . ARG A 1 58 ? 46.020 58.316 20.634 1.000 62.050 58 ARG A O 1
ATOM 452 N N . GLN A 1 59 ? 46.508 59.407 18.687 1.000 69.580 59 GLN A N 1
ATOM 453 C CA . GLN A 1 59 ? 45.646 60.611 18.855 1.000 70.040 59 GLN A CA 1
ATOM 454 C C . GLN A 1 59 ? 44.392 60.413 17.992 1.000 64.030 59 GLN A C 1
ATOM 455 O O . GLN A 1 59 ? 44.531 60.261 16.764 1.000 63.960 59 GLN A O 1
ATOM 461 N N . LYS A 1 60 ? 43.213 60.420 18.614 1.000 61.710 60 LYS A N 1
ATOM 462 C CA . LYS A 1 60 ? 41.951 59.904 18.020 1.000 60.510 60 LYS A CA 1
ATOM 463 C C . LYS A 1 60 ? 41.433 60.855 16.942 1.000 59.920 60 LYS A C 1
ATOM 464 O O . LYS A 1 60 ? 41.316 62.055 17.235 1.000 61.760 60 LYS A O 1
ATOM 470 N N . LYS A 1 61 ? 41.094 60.308 15.765 1.000 62.340 61 LYS A N 1
ATOM 471 C CA . LYS A 1 61 ? 40.494 61.027 14.602 1.000 58.430 61 LYS A CA 1
ATOM 472 C C . LYS A 1 61 ? 41.455 62.135 14.171 1.000 58.100 61 LYS A C 1
ATOM 473 O O . LYS A 1 61 ? 40.969 63.215 13.730 1.000 57.930 61 LYS A O 1
ATOM 479 N N . THR A 1 62 ? 42.760 61.864 14.318 1.000 56.210 62 THR A N 1
ATOM 480 C CA . THR A 1 62 ? 43.870 62.825 14.084 1.000 54.140 62 THR A CA 1
ATOM 481 C C . THR A 1 62 ? 43.670 63.416 12.694 1.000 53.870 62 THR A C 1
ATOM 482 O O . THR A 1 62 ? 43.429 62.624 11.753 1.000 51.090 62 THR A O 1
ATOM 486 N N . THR A 1 63 ? 43.731 64.746 12.604 1.000 51.610 63 THR A N 1
ATOM 487 C CA . THR A 1 63 ? 43.630 65.524 11.346 1.000 50.530 63 THR A CA 1
ATOM 488 C C . THR A 1 63 ? 45.011 65.641 10.688 1.000 47.880 63 THR A C 1
ATOM 489 O O . THR A 1 63 ? 45.066 66.153 9.562 1.000 46.680 63 THR A O 1
ATOM 493 N N . ALA A 1 64 ? 46.063 65.126 11.339 1.000 49.440 64 ALA A N 1
ATOM 494 C CA . ALA A 1 64 ? 47.482 65.189 10.902 1.000 54.050 64 ALA A CA 1
ATOM 495 C C . ALA A 1 64 ? 47.665 64.627 9.481 1.000 56.890 64 ALA A C 1
ATOM 496 O O . ALA A 1 64 ? 46.799 63.870 9.003 1.000 57.690 64 ALA A O 1
ATOM 498 N N . PHE A 1 65 ? 48.775 64.976 8.830 1.000 55.650 65 PHE A N 1
ATOM 499 C CA . PHE A 1 65 ? 49.279 64.254 7.638 1.000 52.520 65 PHE A CA 1
ATOM 500 C C . PHE A 1 65 ? 49.515 62.809 8.053 1.000 54.190 65 PHE A C 1
ATOM 501 O O . PHE A 1 65 ? 50.136 62.564 9.083 1.000 57.790 65 PHE A O 1
ATOM 509 N N . PRO A 1 66 ? 49.042 61.812 7.274 1.000 53.640 66 PRO A N 1
ATOM 510 C CA . PRO A 1 66 ? 49.141 60.412 7.684 1.000 54.910 66 PRO A CA 1
ATOM 511 C C . PRO A 1 66 ? 50.529 59.832 7.340 1.000 56.570 66 PRO A C 1
ATOM 512 O O . PRO A 1 66 ? 50.641 58.964 6.469 1.000 55.230 66 PRO A O 1
ATOM 516 N N . ALA A 1 67 ? 51.561 60.319 8.040 1.000 54.410 67 ALA A N 1
ATOM 517 C CA . ALA A 1 67 ? 52.993 60.084 7.733 1.000 53.070 67 ALA A CA 1
ATOM 518 C C . ALA A 1 67 ? 53.402 58.662 8.125 1.000 53.680 67 ALA A C 1
ATOM 519 O O . ALA A 1 67 ? 54.052 57.983 7.311 1.000 52.260 67 ALA A O 1
ATOM 521 N N . ASN A 1 68 ? 53.044 58.249 9.341 1.000 53.570 68 ASN A N 1
ATOM 522 C CA . ASN A 1 68 ? 53.385 56.919 9.909 1.000 53.610 68 ASN A CA 1
ATOM 523 C C . ASN A 1 68 ? 52.662 55.835 9.105 1.000 51.930 68 ASN A C 1
ATOM 524 O O . ASN A 1 68 ? 53.299 54.827 8.753 1.000 52.800 68 ASN A O 1
ATOM 529 N N . ALA A 1 69 ? 51.391 56.072 8.787 1.000 56.920 69 ALA A N 1
ATOM 530 C CA . ALA A 1 69 ? 50.518 55.164 8.009 1.000 56.710 69 ALA A CA 1
ATOM 531 C C . ALA A 1 69 ? 51.052 54.989 6.582 1.000 56.610 69 ALA A C 1
ATOM 532 O O . ALA A 1 69 ? 51.060 53.837 6.111 1.000 54.830 69 ALA A O 1
ATOM 534 N N . MET A 1 70 ? 51.455 56.079 5.915 1.000 56.260 70 MET A N 1
ATOM 535 C CA . MET A 1 70 ? 52.049 56.019 4.549 1.000 58.310 70 MET A CA 1
ATOM 536 C C . MET A 1 70 ? 53.389 55.284 4.622 1.000 55.500 70 MET A C 1
ATOM 537 O O . MET A 1 70 ? 53.670 54.487 3.723 1.000 48.870 70 MET A O 1
ATOM 542 N N . ARG A 1 71 ? 54.177 55.542 5.667 1.000 61.170 71 ARG A N 1
ATOM 543 C CA . ARG A 1 71 ? 55.455 54.824 5.915 1.000 64.880 71 ARG A CA 1
ATOM 544 C C . ARG A 1 71 ? 55.130 53.329 5.945 1.000 60.810 71 ARG A C 1
ATOM 545 O O . ARG A 1 71 ? 55.630 52.570 5.074 1.000 56.170 71 ARG A O 1
ATOM 553 N N . TRP A 1 72 ? 54.251 52.943 6.866 1.000 55.410 72 TRP A N 1
ATOM 554 C CA . TRP A 1 72 ? 53.892 51.522 7.080 1.000 55.510 72 TRP A CA 1
ATOM 555 C C . TRP A 1 72 ? 53.327 50.881 5.798 1.000 58.170 72 TRP A C 1
ATOM 556 O O . TRP A 1 72 ? 53.761 49.749 5.474 1.000 56.350 72 TRP A O 1
ATOM 567 N N . CYS A 1 73 ? 52.383 51.546 5.116 1.000 57.380 73 CYS A N 1
ATOM 568 C CA . CYS A 1 73 ? 51.726 51.048 3.872 1.000 55.810 73 CYS A CA 1
ATOM 569 C C . CYS A 1 73 ? 52.787 50.711 2.818 1.000 56.500 73 CYS A C 1
ATOM 570 O O . CYS A 1 73 ? 52.686 49.647 2.173 1.000 55.030 73 CYS A O 1
ATOM 573 N N . LEU A 1 74 ? 53.774 51.587 2.646 1.000 53.840 74 LEU A N 1
ATOM 574 C CA . LEU A 1 74 ? 54.867 51.367 1.674 1.000 53.140 74 LEU A CA 1
ATOM 575 C C . LEU A 1 74 ? 55.729 50.192 2.145 1.000 56.450 74 LEU A C 1
ATOM 576 O O . LEU A 1 74 ? 56.028 49.308 1.313 1.000 53.550 74 LEU A O 1
ATOM 581 N N . GLU A 1 75 ? 56.092 50.172 3.432 1.000 62.200 75 GLU A N 1
ATOM 582 C CA . GLU A 1 75 ? 56.965 49.125 4.029 1.000 67.660 75 GLU A CA 1
ATOM 583 C C . GLU A 1 75 ? 56.318 47.755 3.794 1.000 67.680 75 GLU A C 1
ATOM 584 O O . GLU A 1 75 ? 57.026 46.863 3.282 1.000 76.370 75 GLU A O 1
ATOM 590 N N . GLN A 1 76 ? 55.022 47.617 4.102 1.000 66.060 76 GLN A N 1
ATOM 591 C CA . GLN A 1 76 ? 54.217 46.375 3.909 1.000 64.160 76 GLN A CA 1
ATOM 592 C C . GLN A 1 76 ? 54.377 45.837 2.479 1.000 66.770 76 GLN A C 1
ATOM 593 O O . GLN A 1 76 ? 54.556 44.619 2.327 1.000 64.610 76 GLN A O 1
ATOM 599 N N . ALA A 1 77 ? 54.287 46.717 1.476 1.000 69.670 77 ALA A N 1
ATOM 600 C CA . ALA A 1 77 ? 54.409 46.400 0.033 1.000 67.750 77 ALA A CA 1
ATOM 601 C C . ALA A 1 77 ? 55.881 46.411 -0.407 1.000 68.610 77 ALA A C 1
ATOM 602 O O . ALA A 1 77 ? 56.135 46.131 -1.600 1.000 68.500 77 ALA A O 1
ATOM 604 N N . GLY A 1 78 ? 56.801 46.753 0.502 1.000 67.280 78 GLY A N 1
ATOM 605 C CA . GLY A 1 78 ? 58.255 46.808 0.253 1.000 68.310 78 GLY A CA 1
ATOM 606 C C . GLY A 1 78 ? 58.599 47.665 -0.957 1.000 67.670 78 GLY A C 1
ATOM 607 O O . GLY A 1 78 ? 59.201 47.126 -1.917 1.000 58.120 78 GLY A O 1
ATOM 608 N N . ILE A 1 79 ? 58.195 48.941 -0.919 1.000 71.600 79 ILE A N 1
ATOM 609 C CA . ILE A 1 79 ? 58.499 49.995 -1.938 1.000 66.090 79 ILE A CA 1
ATOM 610 C C . ILE A 1 79 ? 58.779 51.306 -1.192 1.000 60.060 79 ILE A C 1
ATOM 611 O O . ILE A 1 79 ? 58.746 51.309 0.058 1.000 54.930 79 ILE A O 1
ATOM 616 N N . SER A 1 80 ? 59.067 52.377 -1.926 1.000 62.920 80 SER A N 1
ATOM 617 C CA . SER A 1 80 ? 59.120 53.757 -1.378 1.000 68.290 80 SER A CA 1
ATOM 618 C C . SER A 1 80 ? 58.166 54.666 -2.163 1.000 64.800 80 SER A C 1
ATOM 619 O O . SER A 1 80 ? 57.499 54.182 -3.103 1.000 59.010 80 SER A O 1
ATOM 622 N N . TYR A 1 81 ? 58.115 55.941 -1.773 1.000 68.460 81 TYR A N 1
ATOM 623 C CA . TYR A 1 81 ? 57.200 56.987 -2.307 1.000 69.730 81 TYR A CA 1
ATOM 624 C C . TYR A 1 81 ? 57.337 57.063 -3.836 1.000 69.250 81 TYR A C 1
ATOM 625 O O . TYR A 1 81 ? 56.334 57.307 -4.531 1.000 64.490 81 TYR A O 1
ATOM 634 N N . GLU A 1 82 ? 58.546 56.787 -4.333 1.000 76.810 82 GLU A N 1
ATOM 635 C CA . GLU A 1 82 ? 58.994 57.022 -5.733 1.000 83.140 82 GLU A CA 1
ATOM 636 C C . GLU A 1 82 ? 58.530 55.881 -6.660 1.000 76.850 82 GLU A C 1
ATOM 637 O O . GLU A 1 82 ? 58.644 56.035 -7.895 1.000 72.990 82 GLU A O 1
ATOM 643 N N . ASP A 1 83 ? 58.020 54.781 -6.102 1.000 72.640 83 ASP A N 1
ATOM 644 C CA . ASP A 1 83 ? 57.519 53.612 -6.877 1.000 73.580 83 ASP A CA 1
ATOM 645 C C . ASP A 1 83 ? 56.022 53.796 -7.180 1.000 68.640 83 ASP A C 1
ATOM 646 O O . ASP A 1 83 ? 55.510 53.127 -8.115 1.000 59.950 83 ASP A O 1
ATOM 651 N N . VAL A 1 84 ? 55.354 54.668 -6.417 1.000 66.250 84 VAL A N 1
ATOM 652 C CA . VAL A 1 84 ? 53.897 54.971 -6.528 1.000 59.860 84 VAL A CA 1
ATOM 653 C C . VAL A 1 84 ? 53.674 55.722 -7.834 1.000 56.130 84 VAL A C 1
ATOM 654 O O . VAL A 1 84 ? 54.439 56.633 -8.118 1.000 56.300 84 VAL A O 1
ATOM 658 N N . ASP A 1 85 ? 52.639 55.374 -8.577 1.000 59.680 85 ASP A N 1
ATOM 659 C CA . ASP A 1 85 ? 52.353 55.995 -9.896 1.000 66.170 85 ASP A CA 1
ATOM 660 C C . ASP A 1 85 ? 51.464 57.232 -9.716 1.000 62.750 85 ASP A C 1
ATOM 661 O O . ASP A 1 85 ? 51.766 58.259 -10.337 1.000 61.630 85 ASP A O 1
ATOM 666 N N . TYR A 1 86 ? 50.406 57.135 -8.907 1.000 62.370 86 TYR A N 1
ATOM 667 C CA . TYR A 1 86 ? 49.513 58.268 -8.561 1.000 62.370 86 TYR A CA 1
ATOM 668 C C . TYR A 1 86 ? 49.202 58.231 -7.058 1.000 60.860 86 TYR A C 1
ATOM 669 O O . TYR A 1 86 ? 48.909 57.151 -6.527 1.000 57.990 86 TYR A O 1
ATOM 678 N N . TYR A 1 87 ? 49.302 59.381 -6.389 1.000 59.080 87 TYR A N 1
ATOM 679 C CA . TYR A 1 87 ? 48.744 59.621 -5.034 1.000 57.450 87 TYR A CA 1
ATOM 680 C C . TYR A 1 87 ? 47.318 60.127 -5.211 1.000 57.580 87 TYR A C 1
ATOM 681 O O . TYR A 1 87 ? 47.118 61.016 -6.047 1.000 66.050 87 TYR A O 1
ATOM 690 N N . ALA A 1 88 ? 46.365 59.554 -4.474 1.000 57.790 88 ALA A N 1
ATOM 691 C CA . ALA A 1 88 ? 44.941 59.965 -4.461 1.000 54.210 88 ALA A CA 1
ATOM 692 C C . ALA A 1 88 ? 44.626 60.645 -3.131 1.000 50.390 88 ALA A C 1
ATOM 693 O O . ALA A 1 88 ? 44.701 59.952 -2.102 1.000 53.740 88 ALA A O 1
ATOM 695 N N . PHE A 1 89 ? 44.291 61.939 -3.159 1.000 46.720 89 PHE A N 1
ATOM 696 C CA . PHE A 1 89 ? 43.766 62.692 -1.993 1.000 46.790 89 PHE A CA 1
ATOM 697 C C . PHE A 1 89 ? 42.231 62.675 -2.025 1.000 48.280 89 PHE A C 1
ATOM 698 O O . PHE A 1 89 ? 41.665 62.996 -3.083 1.000 52.560 89 PHE A O 1
ATOM 706 N N . GLY A 1 90 ? 41.594 62.332 -0.897 1.000 47.300 90 GLY A N 1
ATOM 707 C CA . GLY A 1 90 ? 40.134 62.146 -0.766 1.000 49.900 90 GLY A CA 1
ATOM 708 C C . GLY A 1 90 ? 39.382 63.454 -0.544 1.000 52.890 90 GLY A C 1
ATOM 709 O O . GLY A 1 90 ? 38.397 63.444 0.234 1.000 58.160 90 GLY A O 1
ATOM 710 N N . TRP A 1 91 ? 39.840 64.535 -1.183 1.000 48.050 91 TRP A N 1
ATOM 711 C CA . TRP A 1 91 ? 39.192 65.868 -1.247 1.000 47.060 91 TRP A CA 1
ATOM 712 C C . TRP A 1 91 ? 39.587 66.474 -2.584 1.000 50.660 91 TRP A C 1
ATOM 713 O O . TRP A 1 91 ? 40.692 66.148 -3.055 1.000 54.780 91 TRP A O 1
ATOM 724 N N . ASN A 1 92 ? 38.753 67.349 -3.136 1.000 50.880 92 ASN A N 1
ATOM 725 C CA . ASN A 1 92 ? 38.990 67.934 -4.478 1.000 54.060 92 ASN A CA 1
ATOM 726 C C . ASN A 1 92 ? 38.735 69.448 -4.437 1.000 56.490 92 ASN A C 1
ATOM 727 O O . ASN A 1 92 ? 37.837 69.935 -5.153 1.000 52.270 92 ASN A O 1
ATOM 732 N N . PHE A 1 93 ? 39.526 70.158 -3.629 1.000 53.600 93 PHE A N 1
ATOM 733 C CA . PHE A 1 93 ? 39.565 71.637 -3.568 1.000 49.420 93 PHE A CA 1
ATOM 734 C C . PHE A 1 93 ? 40.455 72.147 -4.705 1.000 48.300 93 PHE A C 1
ATOM 735 O O . PHE A 1 93 ? 41.617 72.541 -4.494 1.000 51.390 93 PHE A O 1
ATOM 743 N N . THR A 1 94 ? 39.896 72.130 -5.907 1.000 49.450 94 THR A N 1
ATOM 744 C CA . THR A 1 94 ? 40.470 72.734 -7.134 1.000 47.730 94 THR A CA 1
ATOM 745 C C . THR A 1 94 ? 40.165 74.233 -7.161 1.000 51.780 94 THR A C 1
ATOM 746 O O . THR A 1 94 ? 39.279 74.689 -6.379 1.000 51.410 94 THR A O 1
ATOM 750 N N . ALA A 1 95 ? 40.843 74.958 -8.056 1.000 53.800 95 ALA A N 1
ATOM 751 C CA . ALA A 1 95 ? 40.594 76.383 -8.373 1.000 52.780 95 ALA A CA 1
ATOM 752 C C . ALA A 1 95 ? 39.128 76.583 -8.813 1.000 55.290 95 ALA A C 1
ATOM 753 O O . ALA A 1 95 ? 38.508 77.536 -8.319 1.000 51.720 95 ALA A O 1
ATOM 755 N N . GLU A 1 96 ? 38.582 75.698 -9.665 1.000 55.440 96 GLU A N 1
ATOM 756 C CA . GLU A 1 96 ? 37.186 75.774 -10.184 1.000 58.620 96 GLU A CA 1
ATOM 757 C C . GLU A 1 96 ? 36.215 75.816 -9.001 1.000 56.420 96 GLU A C 1
ATOM 758 O O . GLU A 1 96 ? 35.223 76.566 -9.084 1.000 59.680 96 GLU A O 1
ATOM 764 N N . PHE A 1 97 ? 36.474 75.029 -7.951 1.000 51.090 97 PHE A N 1
ATOM 765 C CA . PHE A 1 97 ? 35.606 74.982 -6.752 1.000 49.890 97 PHE A CA 1
ATOM 766 C C . PHE A 1 97 ? 35.779 76.308 -6.010 1.000 50.510 97 PHE A C 1
ATOM 767 O O . PHE A 1 97 ? 34.775 76.897 -5.601 1.000 54.030 97 PHE A O 1
ATOM 775 N N . ALA A 1 98 ? 37.023 76.766 -5.844 1.000 52.970 98 ALA A N 1
ATOM 776 C CA . ALA A 1 98 ? 37.357 78.002 -5.095 1.000 51.470 98 ALA A CA 1
ATOM 777 C C . ALA A 1 98 ? 36.744 79.216 -5.807 1.000 55.120 98 ALA A C 1
ATOM 778 O O . ALA A 1 98 ? 36.288 80.132 -5.098 1.000 52.430 98 ALA A O 1
ATOM 780 N N . ASP A 1 99 ? 36.752 79.204 -7.152 1.000 59.830 99 ASP A N 1
ATOM 781 C CA . ASP A 1 99 ? 36.119 80.203 -8.063 1.000 57.290 99 ASP A CA 1
ATOM 782 C C . ASP A 1 99 ? 34.619 80.265 -7.744 1.000 59.210 99 ASP A C 1
ATOM 783 O O . ASP A 1 99 ? 34.073 81.379 -7.546 1.000 59.320 99 ASP A O 1
ATOM 788 N N . ALA A 1 100 ? 33.976 79.099 -7.703 1.000 57.450 100 ALA A N 1
ATOM 789 C CA . ALA A 1 100 ? 32.534 78.950 -7.405 1.000 59.140 100 ALA A CA 1
ATOM 790 C C . ALA A 1 100 ? 32.243 79.317 -5.936 1.000 57.150 100 ALA A C 1
ATOM 791 O O . ALA A 1 100 ? 31.156 79.862 -5.660 1.000 54.090 100 ALA A O 1
ATOM 793 N N . ALA A 1 101 ? 33.173 79.037 -5.025 1.000 56.290 101 ALA A N 1
ATOM 794 C CA . ALA A 1 101 ? 32.967 79.135 -3.558 1.000 60.160 101 ALA A CA 1
ATOM 795 C C . ALA A 1 101 ? 32.933 80.608 -3.131 1.000 63.360 101 ALA A C 1
ATOM 796 O O . ALA A 1 101 ? 32.117 80.964 -2.246 1.000 62.420 101 ALA A O 1
ATOM 798 N N . ILE A 1 102 ? 33.813 81.422 -3.723 1.000 65.950 102 ILE A N 1
ATOM 799 C CA . ILE A 1 102 ? 33.854 82.906 -3.557 1.000 65.190 102 ILE A CA 1
ATOM 800 C C . ILE A 1 102 ? 32.622 83.495 -4.247 1.000 64.960 102 ILE A C 1
ATOM 801 O O . ILE A 1 102 ? 31.893 84.264 -3.585 1.000 68.990 102 ILE A O 1
ATOM 806 N N . THR A 1 103 ? 32.425 83.145 -5.527 1.000 59.820 103 THR A N 1
ATOM 807 C CA . THR A 1 103 ? 31.285 83.579 -6.372 1.000 58.390 103 THR A CA 1
ATOM 808 C C . THR A 1 103 ? 29.997 83.311 -5.585 1.000 59.140 103 THR A C 1
ATOM 809 O O . THR A 1 103 ? 29.191 84.241 -5.396 1.000 55.710 103 THR A O 1
ATOM 813 N N . GLY A 1 104 ? 29.851 82.083 -5.091 1.000 64.680 104 GLY A N 1
ATOM 814 C CA . GLY A 1 104 ? 28.787 81.696 -4.148 1.000 65.770 104 GLY A CA 1
ATOM 815 C C . GLY A 1 104 ? 28.705 82.659 -2.982 1.000 62.430 104 GLY A C 1
ATOM 816 O O . GLY A 1 104 ? 27.638 83.240 -2.779 1.000 69.270 104 GLY A O 1
ATOM 817 N N . LEU A 1 105 ? 29.795 82.839 -2.245 1.000 65.550 105 LEU A N 1
ATOM 818 C CA . LEU A 1 105 ? 29.805 83.714 -1.042 1.000 71.060 105 LEU A CA 1
ATOM 819 C C . LEU A 1 105 ? 29.351 85.124 -1.421 1.000 75.410 105 LEU A C 1
ATOM 820 O O . LEU A 1 105 ? 28.414 85.626 -0.769 1.000 80.370 105 LEU A O 1
ATOM 825 N N . ALA A 1 106 ? 29.968 85.723 -2.444 1.000 74.300 106 ALA A N 1
ATOM 826 C CA . ALA A 1 106 ? 29.597 87.058 -2.969 1.000 76.950 106 ALA A CA 1
ATOM 827 C C . ALA A 1 106 ? 28.072 87.118 -3.134 1.000 78.750 106 ALA A C 1
ATOM 828 O O . ALA A 1 106 ? 27.449 88.019 -2.528 1.000 80.630 106 ALA A O 1
ATOM 830 N N . SER A 1 107 ? 27.505 86.162 -3.881 1.000 75.510 107 SER A N 1
ATOM 831 C CA . SER A 1 107 ? 26.045 85.994 -4.119 1.000 77.450 107 SER A CA 1
ATOM 832 C C . SER A 1 107 ? 25.385 85.260 -2.939 1.000 81.000 107 SER A C 1
ATOM 833 O O . SER A 1 107 ? 25.275 84.018 -2.997 1.000 87.340 107 SER A O 1
ATOM 836 N N . ALA A 1 108 ? 24.953 85.992 -1.909 1.000 77.730 108 ALA A N 1
ATOM 837 C CA . ALA A 1 108 ? 24.258 85.442 -0.719 1.000 78.900 108 ALA A CA 1
ATOM 838 C C . ALA A 1 108 ? 23.625 86.580 0.075 1.000 83.060 108 ALA A C 1
ATOM 839 O O . ALA A 1 108 ? 24.221 87.647 0.188 1.000 72.670 108 ALA A O 1
ATOM 841 N N . PRO A 1 109 ? 22.447 86.376 0.711 1.000 96.170 109 PRO A N 1
ATOM 842 C CA . PRO A 1 109 ? 21.707 87.475 1.337 1.000 98.290 109 PRO A CA 1
ATOM 843 C C . PRO A 1 109 ? 22.314 87.843 2.696 1.000 101.240 109 PRO A C 1
ATOM 844 O O . PRO A 1 109 ? 21.774 87.418 3.708 1.000 100.580 109 PRO A O 1
ATOM 848 N N . ILE A 1 110 ? 23.427 88.584 2.691 1.000 99.020 110 ILE A N 1
ATOM 849 C CA . ILE A 1 110 ? 24.277 88.786 3.899 1.000 92.180 110 ILE A CA 1
ATOM 850 C C . ILE A 1 110 ? 24.856 90.195 3.878 1.000 81.880 110 ILE A C 1
ATOM 851 O O . ILE A 1 110 ? 25.127 90.744 2.813 1.000 70.930 110 ILE A O 1
ATOM 856 N N . PRO A 1 111 ? 25.029 90.827 5.061 1.000 86.720 111 PRO A N 1
ATOM 857 C CA . PRO A 1 111 ? 25.829 92.047 5.165 1.000 95.390 111 PRO A CA 1
ATOM 858 C C . PRO A 1 111 ? 27.239 91.808 4.610 1.000 95.060 111 PRO A C 1
ATOM 859 O O . PRO A 1 111 ? 27.881 90.811 4.940 1.000 98.160 111 PRO A O 1
ATOM 863 N N . PRO A 1 112 ? 27.766 92.698 3.735 1.000 86.360 112 PRO A N 1
ATOM 864 C CA . PRO A 1 112 ? 29.087 92.488 3.143 1.000 81.600 112 PRO A CA 1
ATOM 865 C C . PRO A 1 112 ? 30.217 92.330 4.176 1.000 76.550 112 PRO A C 1
ATOM 866 O O . PRO A 1 112 ? 31.223 91.757 3.832 1.000 68.630 112 PRO A O 1
ATOM 870 N N . GLU A 1 113 ? 30.024 92.803 5.411 1.000 80.470 113 GLU A N 1
ATOM 871 C CA . GLU A 1 113 ? 31.037 92.682 6.493 1.000 85.790 113 GLU A CA 1
ATOM 872 C C . GLU A 1 113 ? 31.304 91.196 6.791 1.000 79.310 113 GLU A C 1
ATOM 873 O O . GLU A 1 113 ? 32.486 90.832 6.973 1.000 67.940 113 GLU A O 1
ATOM 879 N N . TYR A 1 114 ? 30.254 90.370 6.846 1.000 77.560 114 TYR A N 1
ATOM 880 C CA . TYR A 1 114 ? 30.335 88.911 7.130 1.000 75.770 114 TYR A CA 1
ATOM 881 C C . TYR A 1 114 ? 30.997 88.211 5.949 1.000 69.180 114 TYR A C 1
ATOM 882 O O . TYR A 1 114 ? 31.623 87.155 6.145 1.000 61.080 114 TYR A O 1
ATOM 891 N N . LYS A 1 115 ? 30.815 88.800 4.764 1.000 67.770 115 LYS A N 1
ATOM 892 C CA . LYS A 1 115 ? 31.290 88.292 3.451 1.000 66.250 115 LYS A CA 1
ATOM 893 C C . LYS A 1 115 ? 32.829 88.346 3.386 1.000 66.390 115 LYS A C 1
ATOM 894 O O . LYS A 1 115 ? 33.458 87.357 2.936 1.000 63.350 115 LYS A O 1
ATOM 900 N N . PHE A 1 116 ? 33.419 89.460 3.826 1.000 62.440 116 PHE A N 1
ATOM 901 C CA . PHE A 1 116 ? 34.886 89.659 3.898 1.000 62.260 116 PHE A CA 1
ATOM 902 C C . PHE A 1 116 ? 35.468 88.600 4.828 1.000 61.070 116 PHE A C 1
ATOM 903 O O . PHE A 1 116 ? 36.367 87.885 4.384 1.000 72.080 116 PHE A O 1
ATOM 911 N N . GLN A 1 117 ? 34.927 88.488 6.043 1.000 62.890 117 GLN A N 1
ATOM 912 C CA . GLN A 1 117 ? 35.344 87.523 7.104 1.000 64.570 117 GLN A CA 1
ATOM 913 C C . GLN A 1 117 ? 35.354 86.083 6.565 1.000 62.000 117 GLN A C 1
ATOM 914 O O . GLN A 1 117 ? 36.314 85.354 6.851 1.000 57.370 117 GLN A O 1
ATOM 920 N N . ALA A 1 118 ? 34.310 85.683 5.837 1.000 61.190 118 ALA A N 1
ATOM 921 C CA . ALA A 1 118 ? 34.119 84.311 5.316 1.000 63.450 118 ALA A CA 1
ATOM 922 C C . ALA A 1 118 ? 35.121 84.050 4.193 1.000 64.320 118 ALA A C 1
ATOM 923 O O . ALA A 1 118 ? 35.839 83.022 4.241 1.000 69.960 118 ALA A O 1
ATOM 925 N N . ILE A 1 119 ? 35.148 84.941 3.205 1.000 60.280 119 ILE A N 1
ATOM 926 C CA . ILE A 1 119 ? 36.014 84.788 2.002 1.000 56.240 119 ILE A CA 1
ATOM 927 C C . ILE A 1 119 ? 37.473 84.711 2.468 1.000 54.960 119 ILE A C 1
ATOM 928 O O . ILE A 1 119 ? 38.187 83.828 1.977 1.000 56.840 119 ILE A O 1
ATOM 933 N N . GLY A 1 120 ? 37.864 85.555 3.428 1.000 55.340 120 GLY A N 1
ATOM 934 C CA . GLY A 1 120 ? 39.231 85.642 3.977 1.000 56.130 120 GLY A CA 1
ATOM 935 C C . GLY A 1 120 ? 39.649 84.373 4.702 1.000 60.710 120 GLY A C 1
ATOM 936 O O . GLY A 1 120 ? 40.799 83.934 4.495 1.000 61.800 120 GLY A O 1
ATOM 937 N N . SER A 1 121 ? 38.758 83.804 5.526 1.000 64.630 121 SER A N 1
ATOM 938 C CA . SER A 1 121 ? 38.951 82.507 6.231 1.000 57.550 121 SER A CA 1
ATOM 939 C C . SER A 1 121 ? 39.172 81.409 5.192 1.000 56.180 121 SER A C 1
ATOM 940 O O . SER A 1 121 ? 40.193 80.688 5.290 1.000 55.610 121 SER A O 1
ATOM 943 N N . PHE A 1 122 ? 38.260 81.307 4.222 1.000 53.560 122 PHE A N 1
ATOM 944 C CA . PHE A 1 122 ? 38.355 80.313 3.125 1.000 54.690 122 PHE A CA 1
ATOM 945 C C . PHE A 1 122 ? 39.736 80.452 2.460 1.000 58.800 122 PHE A C 1
ATOM 946 O O . PHE A 1 122 ? 40.342 79.415 2.114 1.000 63.530 122 PHE A O 1
ATOM 954 N N . GLY A 1 123 ? 40.238 81.686 2.325 1.000 59.130 123 GLY A N 1
ATOM 955 C CA . GLY A 1 123 ? 41.602 81.978 1.840 1.000 57.510 123 GLY A CA 1
ATOM 956 C C . GLY A 1 123 ? 42.665 81.334 2.718 1.000 56.050 123 GLY A C 1
ATOM 957 O O . GLY A 1 123 ? 43.586 80.685 2.167 1.000 52.900 123 GLY A O 1
ATOM 958 N N . GLU A 1 124 ? 42.551 81.501 4.039 1.000 52.860 124 GLU A N 1
ATOM 959 C CA . GLU A 1 124 ? 43.531 80.958 5.012 1.000 56.940 124 GLU A CA 1
ATOM 960 C C . GLU A 1 124 ? 43.502 79.429 4.941 1.000 57.290 124 GLU A C 1
ATOM 961 O O . GLU A 1 124 ? 44.598 78.820 4.966 1.000 57.230 124 GLU A O 1
ATOM 967 N N . LEU A 1 125 ? 42.306 78.841 4.832 1.000 57.970 125 LEU A N 1
ATOM 968 C CA . LEU A 1 125 ? 42.121 77.372 4.655 1.000 53.950 125 LEU A CA 1
ATOM 969 C C . LEU A 1 125 ? 42.670 76.965 3.283 1.000 48.860 125 LEU A C 1
ATOM 970 O O . LEU A 1 125 ? 43.371 75.950 3.209 1.000 49.820 125 LEU A O 1
ATOM 975 N N . TRP A 1 126 ? 42.396 77.750 2.249 1.000 46.420 126 TRP A N 1
ATOM 976 C CA . TRP A 1 126 ? 42.892 77.499 0.869 1.000 50.770 126 TRP A CA 1
ATOM 977 C C . TRP A 1 126 ? 44.428 77.453 0.833 1.000 49.410 126 TRP A C 1
ATOM 978 O O . TRP A 1 126 ? 44.995 76.423 0.401 1.000 46.360 126 TRP A O 1
ATOM 989 N N . ASN A 1 127 ? 45.074 78.553 1.224 1.000 49.800 127 ASN A N 1
ATOM 990 C CA . ASN A 1 127 ? 46.554 78.703 1.186 1.000 50.660 127 ASN A CA 1
ATOM 991 C C . ASN A 1 127 ? 47.200 77.760 2.214 1.000 51.210 127 ASN A C 1
ATOM 992 O O . ASN A 1 127 ? 48.219 77.139 1.886 1.000 44.960 127 ASN A O 1
ATOM 997 N N . GLY A 1 128 ? 46.611 77.647 3.409 1.000 56.720 128 GLY A N 1
ATOM 998 C CA . GLY A 1 128 ? 47.150 76.858 4.536 1.000 57.060 128 GLY A CA 1
ATOM 999 C C . GLY A 1 128 ? 47.108 75.348 4.303 1.000 56.790 128 GLY A C 1
ATOM 1000 O O . GLY A 1 128 ? 48.110 74.684 4.622 1.000 56.180 128 GLY A O 1
ATOM 1001 N N . ALA A 1 129 ? 45.999 74.795 3.796 1.000 53.570 129 ALA A N 1
ATOM 1002 C CA . ALA A 1 129 ? 45.735 73.335 3.840 1.000 51.880 129 ALA A CA 1
ATOM 1003 C C . ALA A 1 129 ? 45.174 72.777 2.521 1.000 50.040 129 ALA A C 1
ATOM 1004 O O . ALA A 1 129 ? 45.719 71.761 2.029 1.000 51.190 129 ALA A O 1
ATOM 1006 N N . LEU A 1 130 ? 44.104 73.371 1.996 1.000 48.630 130 LEU A N 1
ATOM 1007 C CA . LEU A 1 130 ? 43.181 72.692 1.049 1.000 53.300 130 LEU A CA 1
ATOM 1008 C C . LEU A 1 130 ? 43.740 72.722 -0.375 1.000 53.700 130 LEU A C 1
ATOM 1009 O O . LEU A 1 130 ? 43.486 71.757 -1.115 1.000 53.180 130 LEU A O 1
ATOM 1014 N N . GLY A 1 131 ? 44.454 73.785 -0.745 1.000 55.950 131 GLY A N 1
ATOM 1015 C CA . GLY A 1 131 ? 44.850 74.045 -2.143 1.000 59.440 131 GLY A CA 1
ATOM 1016 C C . GLY A 1 131 ? 45.887 73.051 -2.629 1.000 59.080 131 GLY A C 1
ATOM 1017 O O . GLY A 1 131 ? 46.706 72.603 -1.810 1.000 61.890 131 GLY A O 1
ATOM 1018 N N . ARG A 1 132 ? 45.873 72.740 -3.925 1.000 58.210 132 ARG A N 1
ATOM 1019 C CA . ARG A 1 132 ? 46.825 71.787 -4.562 1.000 61.190 132 ARG A CA 1
ATOM 1020 C C . ARG A 1 132 ? 48.276 72.151 -4.181 1.000 63.440 132 ARG A C 1
ATOM 1021 O O . ARG A 1 132 ? 49.114 71.222 -4.035 1.000 57.240 132 ARG A O 1
ATOM 1029 N N . THR A 1 133 ? 48.583 73.445 -4.023 1.000 65.150 133 THR A N 1
ATOM 1030 C CA . THR A 1 133 ? 49.938 73.924 -3.627 1.000 67.350 133 THR A CA 1
ATOM 1031 C C . THR A 1 133 ? 50.184 73.524 -2.159 1.000 60.660 133 THR A C 1
ATOM 1032 O O . THR A 1 133 ? 51.133 72.759 -1.921 1.000 66.620 133 THR A O 1
ATOM 1036 N N . ALA A 1 134 ? 49.351 73.947 -1.207 1.000 55.120 134 ALA A N 1
ATOM 1037 C CA . ALA A 1 134 ? 49.479 73.527 0.210 1.000 54.180 134 ALA A CA 1
ATOM 1038 C C . ALA A 1 134 ? 49.694 72.006 0.265 1.000 56.840 134 ALA A C 1
ATOM 1039 O O . ALA A 1 134 ? 50.667 71.585 0.912 1.000 60.080 134 ALA A O 1
ATOM 1041 N N . LEU A 1 135 ? 48.847 71.226 -0.424 1.000 55.600 135 LEU A N 1
ATOM 1042 C CA . LEU A 1 135 ? 48.905 69.736 -0.485 1.000 55.610 135 LEU A CA 1
ATOM 1043 C C . LEU A 1 135 ? 50.323 69.261 -0.856 1.000 58.400 135 LEU A C 1
ATOM 1044 O O . LEU A 1 135 ? 50.903 68.412 -0.122 1.000 52.740 135 LEU A O 1
ATOM 1049 N N . ILE A 1 136 ? 50.842 69.742 -1.988 1.000 55.590 136 ILE A N 1
ATOM 1050 C CA . ILE A 1 136 ? 52.162 69.311 -2.526 1.000 53.490 136 ILE A CA 1
ATOM 1051 C C . ILE A 1 136 ? 53.251 69.758 -1.548 1.000 53.670 136 ILE A C 1
ATOM 1052 O O . ILE A 1 136 ? 54.175 68.982 -1.327 1.000 56.420 136 ILE A O 1
ATOM 1057 N N . GLU A 1 137 ? 53.132 70.945 -0.955 1.000 56.740 137 GLU A N 1
ATOM 1058 C CA . GLU A 1 137 ? 54.078 71.410 0.095 1.000 63.760 137 GLU A CA 1
ATOM 1059 C C . GLU A 1 137 ? 53.944 70.480 1.310 1.000 62.160 137 GLU A C 1
ATOM 1060 O O . GLU A 1 137 ? 54.992 69.991 1.765 1.000 58.440 137 GLU A O 1
ATOM 1066 N N . ASP A 1 138 ? 52.710 70.222 1.774 1.000 59.430 138 ASP A N 1
ATOM 1067 C CA . ASP A 1 138 ? 52.401 69.440 3.005 1.000 59.150 138 ASP A CA 1
ATOM 1068 C C . ASP A 1 138 ? 53.022 68.044 2.865 1.000 60.920 138 ASP A C 1
ATOM 1069 O O . ASP A 1 138 ? 53.768 67.628 3.765 1.000 57.920 138 ASP A O 1
ATOM 1074 N N . PHE A 1 139 ? 52.749 67.367 1.749 1.000 63.650 139 PHE A N 1
ATOM 1075 C CA . PHE A 1 139 ? 53.282 66.023 1.409 1.000 62.070 139 PHE A CA 1
ATOM 1076 C C . PHE A 1 139 ? 54.806 66.033 1.471 1.000 62.660 139 PHE A C 1
ATOM 1077 O O . PHE A 1 139 ? 55.374 65.139 2.106 1.000 67.930 139 PHE A O 1
ATOM 1085 N N . THR A 1 140 ? 55.426 67.017 0.810 1.000 66.440 140 THR A N 1
ATOM 1086 C CA . THR A 1 140 ? 56.892 67.112 0.553 1.000 64.220 140 THR A CA 1
ATOM 1087 C C . THR A 1 140 ? 57.639 67.395 1.870 1.000 62.860 140 THR A C 1
ATOM 1088 O O . THR A 1 140 ? 58.764 66.870 2.028 1.000 62.060 140 THR A O 1
ATOM 1092 N N . ARG A 1 141 ? 57.050 68.174 2.785 1.000 63.640 141 ARG A N 1
ATOM 1093 C CA . ARG A 1 141 ? 57.663 68.491 4.105 1.000 64.790 141 ARG A CA 1
ATOM 1094 C C . ARG A 1 141 ? 57.668 67.231 4.968 1.000 65.970 141 ARG A C 1
ATOM 1095 O O . ARG A 1 141 ? 58.578 67.103 5.803 1.000 68.400 141 ARG A O 1
ATOM 1103 N N . HIS A 1 142 ? 56.688 66.345 4.775 1.000 66.600 142 HIS A N 1
ATOM 1104 C CA . HIS A 1 142 ? 56.361 65.248 5.724 1.000 66.800 142 HIS A CA 1
ATOM 1105 C C . HIS A 1 142 ? 56.963 63.917 5.258 1.000 67.570 142 HIS A C 1
ATOM 1106 O O . HIS A 1 142 ? 57.491 63.199 6.116 1.000 75.920 142 HIS A O 1
ATOM 1113 N N . THR A 1 143 ? 56.885 63.581 3.971 1.000 63.940 143 THR A N 1
ATOM 1114 C CA . THR A 1 143 ? 57.447 62.315 3.435 1.000 62.790 143 THR A CA 1
ATOM 1115 C C . THR A 1 143 ? 58.920 62.539 3.099 1.000 63.940 143 THR A C 1
ATOM 1116 O O . THR A 1 143 ? 59.723 61.644 3.387 1.000 64.530 143 THR A O 1
ATOM 1120 N N . GLY A 1 144 ? 59.243 63.689 2.503 1.000 61.500 144 GLY A N 1
ATOM 1121 C CA . GLY A 1 144 ? 60.584 64.002 1.975 1.000 62.560 144 GLY A CA 1
ATOM 1122 C C . GLY A 1 144 ? 60.638 63.805 0.469 1.000 62.210 144 GLY A C 1
ATOM 1123 O O . GLY A 1 144 ? 61.479 64.463 -0.199 1.000 63.270 144 GLY A O 1
ATOM 1124 N N . TYR A 1 145 ? 59.785 62.927 -0.061 1.000 57.700 145 TYR A N 1
ATOM 1125 C CA . TYR A 1 145 ? 59.493 62.870 -1.513 1.000 59.120 145 TYR A CA 1
ATOM 1126 C C . TYR A 1 145 ? 58.850 64.203 -1.910 1.000 64.850 145 TYR A C 1
ATOM 1127 O O . TYR A 1 145 ? 57.949 64.664 -1.189 1.000 74.600 145 TYR A O 1
ATOM 1136 N N . ALA A 1 146 ? 59.316 64.821 -2.996 1.000 64.090 146 ALA A N 1
ATOM 1137 C CA . ALA A 1 146 ? 58.715 66.048 -3.572 1.000 64.790 146 ALA A CA 1
ATOM 1138 C C . ALA A 1 146 ? 57.703 65.645 -4.643 1.000 61.010 146 ALA A C 1
ATOM 1139 O O . ALA A 1 146 ? 58.128 65.238 -5.739 1.000 59.390 146 ALA A O 1
ATOM 1141 N N . LEU A 1 147 ? 56.416 65.770 -4.335 1.000 58.720 147 LEU A N 1
ATOM 1142 C CA . LEU A 1 147 ? 55.341 65.090 -5.092 1.000 60.990 147 LEU A CA 1
ATOM 1143 C C . LEU A 1 147 ? 55.139 65.778 -6.430 1.000 63.290 147 LEU A C 1
ATOM 1144 O O . LEU A 1 147 ? 54.684 66.916 -6.448 1.000 66.910 147 LEU A O 1
ATOM 1149 N N . PRO A 1 148 ? 55.467 65.123 -7.572 1.000 66.620 148 PRO A N 1
ATOM 1150 C CA . PRO A 1 148 ? 55.224 65.708 -8.890 1.000 67.770 148 PRO A CA 1
ATOM 1151 C C . PRO A 1 148 ? 53.717 65.927 -9.089 1.000 68.450 148 PRO A C 1
ATOM 1152 O O . PRO A 1 148 ? 52.957 65.013 -8.825 1.000 74.610 148 PRO A O 1
ATOM 1156 N N . ASP A 1 149 ? 53.340 67.127 -9.528 1.000 63.700 149 ASP A N 1
ATOM 1157 C CA . ASP A 1 149 ? 51.948 67.511 -9.873 1.000 63.820 149 ASP A CA 1
ATOM 1158 C C . ASP A 1 149 ? 51.286 66.377 -10.668 1.000 65.930 149 ASP A C 1
ATOM 1159 O O . ASP A 1 149 ? 50.102 66.092 -10.427 1.000 66.880 149 ASP A O 1
ATOM 1164 N N . GLU A 1 150 ? 52.032 65.769 -11.593 1.000 68.510 150 GLU A N 1
ATOM 1165 C CA . GLU A 1 150 ? 51.594 64.628 -12.442 1.000 78.660 150 GLU A CA 1
ATOM 1166 C C . GLU A 1 150 ? 51.010 63.503 -11.560 1.000 77.200 150 GLU A C 1
ATOM 1167 O O . GLU A 1 150 ? 49.925 62.957 -11.908 1.000 66.890 150 GLU A O 1
ATOM 1173 N N . LYS A 1 151 ? 51.693 63.170 -10.457 1.000 73.250 151 LYS A N 1
ATOM 1174 C CA . LYS A 1 151 ? 51.416 61.970 -9.616 1.000 73.640 151 LYS A CA 1
ATOM 1175 C C . LYS A 1 151 ? 50.278 62.213 -8.607 1.000 71.890 151 LYS A C 1
ATOM 1176 O O . LYS A 1 151 ? 49.863 61.224 -7.957 1.000 65.680 151 LYS A O 1
ATOM 1182 N N . LEU A 1 152 ? 49.807 63.456 -8.444 1.000 63.760 152 LEU A N 1
ATOM 1183 C CA . LEU A 1 152 ? 48.737 63.805 -7.474 1.000 59.670 152 LEU A CA 1
ATOM 1184 C C . LEU A 1 152 ? 47.401 63.984 -8.207 1.000 58.770 152 LEU A C 1
ATOM 1185 O O . LEU A 1 152 ? 47.323 64.824 -9.116 1.000 64.370 152 LEU A O 1
ATOM 1190 N N . ILE A 1 153 ? 46.395 63.197 -7.829 1.000 56.130 153 ILE A N 1
ATOM 1191 C CA . ILE A 1 153 ? 44.993 63.295 -8.325 1.000 54.230 153 ILE A CA 1
ATOM 1192 C C . ILE A 1 153 ? 44.110 63.458 -7.096 1.000 52.690 153 ILE A C 1
ATOM 1193 O O . ILE A 1 153 ? 44.117 62.556 -6.263 1.000 51.460 153 ILE A O 1
ATOM 1198 N N . THR A 1 154 ? 43.402 64.576 -6.990 1.000 55.260 154 THR A N 1
ATOM 1199 C CA . THR A 1 154 ? 42.408 64.823 -5.920 1.000 53.810 154 THR A CA 1
ATOM 1200 C C . THR A 1 154 ? 41.071 64.228 -6.377 1.000 55.560 154 THR A C 1
ATOM 1201 O O . THR A 1 154 ? 40.676 64.459 -7.526 1.000 54.690 154 THR A O 1
ATOM 1205 N N . VAL A 1 155 ? 40.421 63.459 -5.510 1.000 57.850 155 VAL A N 1
ATOM 1206 C CA . VAL A 1 155 ? 39.101 62.826 -5.783 1.000 56.690 155 VAL A CA 1
ATOM 1207 C C . VAL A 1 155 ? 38.040 63.605 -5.022 1.000 54.110 155 VAL A C 1
ATOM 1208 O O . VAL A 1 155 ? 38.218 63.895 -3.838 1.000 55.500 155 VAL A O 1
ATOM 1212 N N . PRO A 1 156 ? 36.905 63.936 -5.679 1.000 51.820 156 PRO A N 1
ATOM 1213 C CA . PRO A 1 156 ? 35.749 64.513 -4.989 1.000 48.810 156 PRO A CA 1
ATOM 1214 C C . PRO A 1 156 ? 35.353 63.676 -3.763 1.000 48.900 156 PRO A C 1
ATOM 1215 O O . PRO A 1 156 ? 35.059 62.493 -3.909 1.000 49.800 156 PRO A O 1
ATOM 1219 N N . HIS A 1 157 ? 35.377 64.296 -2.584 1.000 48.380 157 HIS A N 1
ATOM 1220 C CA . HIS A 1 157 ? 35.104 63.641 -1.278 1.000 49.060 157 HIS A CA 1
ATOM 1221 C C . HIS A 1 157 ? 33.969 62.614 -1.402 1.000 46.920 157 HIS A C 1
ATOM 1222 O O . HIS A 1 157 ? 34.189 61.446 -1.077 1.000 45.640 157 HIS A O 1
ATOM 1229 N N . HIS A 1 158 ? 32.787 63.015 -1.861 1.000 49.880 158 HIS A N 1
ATOM 1230 C CA . HIS A 1 158 ? 31.620 62.097 -1.966 1.000 47.800 158 HIS A CA 1
ATOM 1231 C C . HIS A 1 158 ? 31.936 60.952 -2.921 1.000 46.710 158 HIS A C 1
ATOM 1232 O O . HIS A 1 158 ? 31.476 59.850 -2.657 1.000 49.790 158 HIS A O 1
ATOM 1239 N N . ARG A 1 159 ? 32.709 61.201 -3.974 1.000 52.100 159 ARG A N 1
ATOM 1240 C CA . ARG A 1 159 ? 33.095 60.150 -4.949 1.000 55.130 159 ARG A CA 1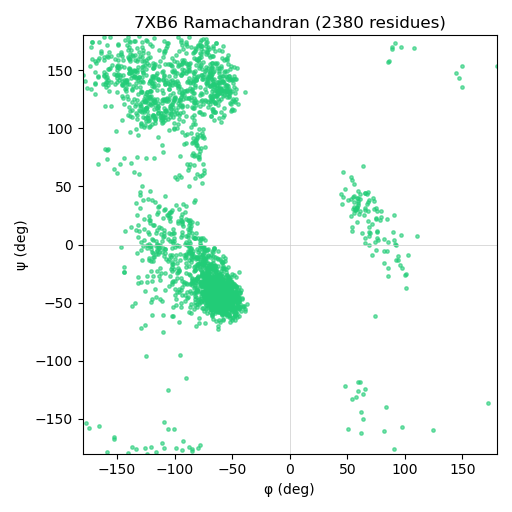
ATOM 1241 C C . ARG A 1 159 ? 34.030 59.155 -4.271 1.000 55.500 159 ARG A C 1
ATOM 1242 O O . ARG A 1 159 ? 34.022 57.979 -4.690 1.000 60.520 159 ARG A O 1
ATOM 1250 N N . ALA A 1 160 ? 34.796 59.609 -3.273 1.000 54.840 160 ALA A N 1
ATOM 1251 C CA . ALA A 1 160 ? 35.773 58.776 -2.527 1.000 55.610 160 ALA A CA 1
ATOM 1252 C C . ALA A 1 160 ? 35.019 57.814 -1.604 1.000 55.400 160 ALA A C 1
ATOM 1253 O O . ALA A 1 160 ? 35.388 56.619 -1.574 1.000 50.340 160 ALA A O 1
ATOM 1255 N N . HIS A 1 161 ? 34.000 58.317 -0.891 1.000 54.990 161 HIS A N 1
ATOM 1256 C CA . HIS A 1 161 ? 32.998 57.494 -0.159 1.000 54.880 161 HIS A CA 1
ATOM 1257 C C . HIS A 1 161 ? 32.428 56.440 -1.112 1.000 54.360 161 HIS A C 1
ATOM 1258 O O . HIS A 1 161 ? 32.421 55.242 -0.758 1.000 56.220 161 HIS A O 1
ATOM 1265 N N . LEU A 1 162 ? 31.980 56.866 -2.291 1.000 55.060 162 LEU A N 1
ATOM 1266 C CA . LEU A 1 162 ? 31.338 55.937 -3.251 1.000 62.170 162 LEU A CA 1
ATOM 1267 C C . LEU A 1 162 ? 32.319 54.804 -3.556 1.000 58.320 162 LEU A C 1
ATOM 1268 O O . LEU A 1 162 ? 31.890 53.642 -3.528 1.000 62.950 162 LEU A O 1
ATOM 1273 N N . ALA A 1 163 ? 33.578 55.142 -3.833 1.000 53.980 163 ALA A N 1
ATOM 1274 C CA . ALA A 1 163 ? 34.621 54.192 -4.277 1.000 53.350 163 ALA A CA 1
ATOM 1275 C C . ALA A 1 163 ? 34.903 53.176 -3.169 1.000 51.610 163 ALA A C 1
ATOM 1276 O O . ALA A 1 163 ? 35.230 52.025 -3.500 1.000 50.740 163 ALA A O 1
ATOM 1278 N N . CYS A 1 164 ? 34.767 53.574 -1.901 1.000 49.970 164 CYS A N 1
ATOM 1279 C CA . CYS A 1 164 ? 34.994 52.671 -0.742 1.000 49.910 164 CYS A CA 1
ATOM 1280 C C . CYS A 1 164 ? 33.916 51.592 -0.749 1.000 48.930 164 CYS A C 1
ATOM 1281 O O . CYS A 1 164 ? 34.293 50.419 -0.860 1.000 51.830 164 CYS A O 1
ATOM 1284 N N . GLY A 1 165 ? 32.639 51.994 -0.698 1.000 49.510 165 GLY A N 1
ATOM 1285 C CA . GLY A 1 165 ? 31.454 51.105 -0.783 1.000 53.620 165 GLY A CA 1
ATOM 1286 C C . GLY A 1 165 ? 31.511 50.093 -1.937 1.000 52.870 165 GLY A C 1
ATOM 1287 O O . GLY A 1 165 ? 31.236 48.899 -1.699 1.000 47.100 165 GLY A O 1
ATOM 1288 N N . ARG A 1 166 ? 31.839 50.539 -3.152 1.000 52.570 166 ARG A N 1
ATOM 1289 C CA . ARG A 1 166 ? 31.887 49.674 -4.362 1.000 55.820 166 ARG A CA 1
ATOM 1290 C C . ARG A 1 166 ? 32.943 48.586 -4.172 1.000 55.220 166 ARG A C 1
ATOM 1291 O O . ARG A 1 166 ? 32.689 47.458 -4.605 1.000 60.580 166 ARG A O 1
ATOM 1299 N N . THR A 1 167 ? 34.080 48.924 -3.562 1.000 55.540 167 THR A N 1
ATOM 1300 C CA . THR A 1 167 ? 35.234 48.007 -3.365 1.000 55.550 167 THR A CA 1
ATOM 1301 C C . THR A 1 167 ? 34.790 46.785 -2.544 1.000 53.800 167 THR A C 1
ATOM 1302 O O . THR A 1 167 ? 35.306 45.678 -2.817 1.000 50.990 167 THR A O 1
ATOM 1306 N N . PHE A 1 168 ? 33.851 46.966 -1.604 1.000 53.180 168 PHE A N 1
ATOM 1307 C CA . PHE A 1 168 ? 33.530 45.969 -0.545 1.000 53.120 168 PHE A CA 1
ATOM 1308 C C . PHE A 1 168 ? 32.104 45.403 -0.679 1.000 52.610 168 PHE A C 1
ATOM 1309 O O . PHE A 1 168 ? 31.910 44.274 -0.199 1.000 57.420 168 PHE A O 1
ATOM 1317 N N . SER A 1 169 ? 31.171 46.106 -1.336 1.000 55.820 169 SER A N 1
ATOM 1318 C CA . SER A 1 169 ? 29.719 45.770 -1.443 1.000 55.960 169 SER A CA 1
ATOM 1319 C C . SER A 1 169 ? 29.485 44.383 -2.056 1.000 58.110 169 SER A C 1
ATOM 1320 O O . SER A 1 169 ? 28.535 43.689 -1.605 1.000 54.450 169 SER A O 1
ATOM 1323 N N . GLY A 1 170 ? 30.277 44.030 -3.081 1.000 59.220 170 GLY A N 1
ATOM 1324 C CA . GLY A 1 170 ? 30.153 42.770 -3.845 1.000 61.780 170 GLY A CA 1
ATOM 1325 C C . GLY A 1 170 ? 29.309 42.953 -5.094 1.000 59.450 170 GLY A C 1
ATOM 1326 O O . GLY A 1 170 ? 29.376 42.107 -6.000 1.000 53.640 170 GLY A O 1
ATOM 1327 N N . LEU A 1 171 ? 28.599 44.077 -5.169 1.000 63.430 171 LEU A N 1
ATOM 1328 C CA . LEU A 1 171 ? 27.567 44.369 -6.194 1.000 60.620 171 LEU A CA 1
ATOM 1329 C C . LEU A 1 171 ? 28.233 44.718 -7.527 1.000 60.640 171 LEU A C 1
ATOM 1330 O O . LEU A 1 171 ? 29.463 44.906 -7.569 1.000 57.080 171 LEU A O 1
ATOM 1335 N N . GLY A 1 172 ? 27.421 44.725 -8.580 1.000 60.970 172 GLY A N 1
ATOM 1336 C CA . GLY A 1 172 ? 27.706 45.379 -9.862 1.000 63.040 172 GLY A CA 1
ATOM 1337 C C . GLY A 1 172 ? 26.859 46.635 -9.950 1.000 71.650 172 GLY A C 1
ATOM 1338 O O . GLY A 1 172 ? 26.890 47.439 -8.996 1.000 67.590 172 GLY A O 1
ATOM 1339 N N . ASP A 1 173 ? 26.067 46.774 -11.017 1.000 78.730 173 ASP A N 1
ATOM 1340 C CA . ASP A 1 173 ? 25.136 47.917 -11.198 1.000 75.760 173 ASP A CA 1
ATOM 1341 C C . ASP A 1 173 ? 24.359 48.082 -9.894 1.000 72.070 173 ASP A C 1
ATOM 1342 O O . ASP A 1 173 ? 23.734 47.104 -9.439 1.000 75.040 173 ASP A O 1
ATOM 1347 N N . ALA A 1 174 ? 24.428 49.270 -9.305 1.000 69.340 174 ALA A N 1
ATOM 1348 C CA . ALA A 1 174 ? 23.753 49.587 -8.030 1.000 70.580 174 ALA A CA 1
ATOM 1349 C C . ALA A 1 174 ? 23.372 51.074 -8.004 1.000 71.460 174 ALA A C 1
ATOM 1350 O O . ALA A 1 174 ? 24.084 51.895 -8.629 1.000 70.540 174 ALA A O 1
ATOM 1352 N N . ALA A 1 175 ? 22.248 51.391 -7.357 1.000 66.380 175 ALA A N 1
ATOM 1353 C CA . ALA A 1 175 ? 21.883 52.757 -6.924 1.000 65.630 175 ALA A CA 1
ATOM 1354 C C . ALA A 1 175 ? 22.800 53.104 -5.753 1.000 66.050 175 ALA A C 1
ATOM 1355 O O . ALA A 1 175 ? 23.418 52.149 -5.229 1.000 61.580 175 ALA A O 1
ATOM 1357 N N . PHE A 1 176 ? 22.892 54.383 -5.357 1.000 64.270 176 PHE A N 1
ATOM 1358 C CA . PHE A 1 176 ? 23.661 54.802 -4.154 1.000 59.070 176 PHE A CA 1
ATOM 1359 C C . PHE A 1 176 ? 23.174 56.130 -3.588 1.000 58.050 176 PHE A C 1
ATOM 1360 O O . PHE A 1 176 ? 22.678 56.990 -4.329 1.000 61.180 176 PHE A O 1
ATOM 1368 N N . LEU A 1 177 ? 23.377 56.264 -2.281 1.000 58.090 177 LEU A N 1
ATOM 1369 C CA . LEU A 1 177 ? 23.226 57.510 -1.496 1.000 58.180 177 LEU A CA 1
ATOM 1370 C C . LEU A 1 177 ? 24.544 57.748 -0.752 1.000 58.380 177 LEU A C 1
ATOM 1371 O O . LEU A 1 177 ? 25.010 56.832 -0.061 1.000 57.890 177 LEU A O 1
ATOM 1376 N N . ILE A 1 178 ? 25.156 58.910 -0.953 1.000 57.060 178 ILE A N 1
ATOM 1377 C CA . ILE A 1 178 ? 26.221 59.431 -0.054 1.000 55.670 178 ILE A CA 1
ATOM 1378 C C . ILE A 1 178 ? 25.572 60.536 0.780 1.000 52.770 178 ILE A C 1
ATOM 1379 O O . ILE A 1 178 ? 25.057 61.472 0.196 1.000 53.180 178 ILE A O 1
ATOM 1384 N N . ASN A 1 179 ? 25.646 60.441 2.102 1.000 58.180 179 ASN A N 1
ATOM 1385 C CA . ASN A 1 179 ? 25.125 61.513 2.985 1.000 61.320 179 ASN A CA 1
ATOM 1386 C C . ASN A 1 179 ? 26.128 61.708 4.117 1.000 64.280 179 ASN A C 1
ATOM 1387 O O . ASN A 1 179 ? 26.061 60.946 5.083 1.000 70.670 179 ASN A O 1
ATOM 1392 N N . ASP A 1 180 ? 27.020 62.692 3.986 1.000 68.700 180 ASP A N 1
ATOM 1393 C CA . ASP A 1 180 ? 28.060 62.946 5.020 1.000 64.810 180 ASP A CA 1
ATOM 1394 C C . ASP A 1 180 ? 27.860 64.346 5.592 1.000 62.420 180 ASP A C 1
ATOM 1395 O O . ASP A 1 180 ? 26.939 65.039 5.145 1.000 65.890 180 ASP A O 1
ATOM 1400 N N . GLY A 1 181 ? 28.684 64.718 6.565 1.000 66.970 181 GLY A N 1
ATOM 1401 C CA . GLY A 1 181 ? 28.540 66.036 7.200 1.000 70.620 181 GLY A CA 1
ATOM 1402 C C . GLY A 1 181 ? 28.850 67.172 6.255 1.000 76.320 181 GLY A C 1
ATOM 1403 O O . GLY A 1 181 ? 28.013 68.076 6.133 1.000 80.400 181 GLY A O 1
ATOM 1404 N N . GLN A 1 182 ? 30.004 67.131 5.595 1.000 79.640 182 GLN A N 1
ATOM 1405 C CA . GLN A 1 182 ? 30.273 68.191 4.601 1.000 82.980 182 GLN A CA 1
ATOM 1406 C C . GLN A 1 182 ? 31.344 67.769 3.604 1.000 78.420 182 GLN A C 1
ATOM 1407 O O . GLN A 1 182 ? 32.368 67.216 4.029 1.000 75.270 182 GLN A O 1
ATOM 1413 N N . ALA A 1 183 ? 31.092 68.042 2.329 1.000 74.770 183 ALA A N 1
ATOM 1414 C CA . ALA A 1 183 ? 32.087 67.769 1.277 1.000 72.350 183 ALA A CA 1
ATOM 1415 C C . ALA A 1 183 ? 32.679 69.097 0.839 1.000 72.530 183 ALA A C 1
ATOM 1416 O O . ALA A 1 183 ? 32.602 70.065 1.607 1.000 67.110 183 ALA A O 1
ATOM 1418 N N . GLU A 1 184 ? 33.255 69.125 -0.354 1.000 71.020 184 GLU A N 1
ATOM 1419 C CA . GLU A 1 184 ? 33.734 70.419 -0.863 1.000 67.370 184 GLU A CA 1
ATOM 1420 C C . GLU A 1 184 ? 32.534 71.366 -0.849 1.000 64.870 184 GLU A C 1
ATOM 1421 O O . GLU A 1 184 ? 32.608 72.389 -0.162 1.000 56.520 184 GLU A O 1
ATOM 1427 N N . ALA A 1 185 ? 31.441 70.995 -1.516 1.000 67.060 185 ALA A N 1
ATOM 1428 C CA . ALA A 1 185 ? 30.281 71.907 -1.630 1.000 67.760 185 ALA A CA 1
ATOM 1429 C C . ALA A 1 185 ? 28.991 71.197 -1.224 1.000 71.620 185 ALA A C 1
ATOM 1430 O O . ALA A 1 185 ? 28.090 71.866 -0.697 1.000 79.580 185 ALA A O 1
ATOM 1432 N N . ASP A 1 186 ? 28.907 69.896 -1.467 1.000 69.600 186 ASP A N 1
ATOM 1433 C CA . ASP A 1 186 ? 27.659 69.136 -1.182 1.000 70.560 186 ASP A CA 1
ATOM 1434 C C . ASP A 1 186 ? 27.706 68.530 0.233 1.000 64.490 186 ASP A C 1
ATOM 1435 O O . ASP A 1 186 ? 28.816 68.390 0.777 1.000 65.930 186 ASP A O 1
ATOM 1440 N N . SER A 1 187 ? 26.534 68.227 0.818 1.000 60.280 187 SER A N 1
ATOM 1441 C CA . SER A 1 187 ? 26.353 67.499 2.110 1.000 57.020 187 SER A CA 1
ATOM 1442 C C . SER A 1 187 ? 25.748 66.110 1.869 1.000 52.050 187 SER A C 1
ATOM 1443 O O . SER A 1 187 ? 25.619 65.348 2.840 1.000 54.550 187 SER A O 1
ATOM 1446 N N . ALA A 1 188 ? 25.362 65.804 0.634 1.000 47.470 188 ALA A N 1
ATOM 1447 C CA . ALA A 1 188 ? 24.752 64.516 0.251 1.000 50.850 188 ALA A CA 1
ATOM 1448 C C . ALA A 1 188 ? 24.454 64.528 -1.244 1.000 51.190 188 ALA A C 1
ATOM 1449 O O . ALA A 1 188 ? 24.101 65.582 -1.782 1.000 55.620 188 ALA A O 1
ATOM 1451 N N . ILE A 1 189 ? 24.584 63.371 -1.876 1.000 53.060 189 ILE A N 1
ATOM 1452 C CA . ILE A 1 189 ? 24.263 63.164 -3.312 1.000 56.010 189 ILE A CA 1
ATOM 1453 C C . ILE A 1 189 ? 23.709 61.753 -3.476 1.000 57.710 189 ILE A C 1
ATOM 1454 O O . ILE A 1 189 ? 23.890 60.922 -2.568 1.000 62.440 189 ILE A O 1
ATOM 1459 N N . MET A 1 190 ? 23.036 61.518 -4.593 1.000 58.450 190 MET A N 1
ATOM 1460 C CA . MET A 1 190 ? 22.576 60.177 -5.006 1.000 55.570 190 MET A CA 1
ATOM 1461 C C . MET A 1 190 ? 22.806 60.084 -6.505 1.000 55.900 190 MET A C 1
ATOM 1462 O O . MET A 1 190 ? 22.973 61.134 -7.161 1.000 54.940 190 MET A O 1
ATOM 1467 N N . GLY A 1 191 ? 22.862 58.858 -6.996 1.000 58.880 191 GLY A N 1
ATOM 1468 C CA . GLY A 1 191 ? 23.065 58.553 -8.417 1.000 60.000 191 GLY A CA 1
ATOM 1469 C C . GLY A 1 191 ? 22.993 57.064 -8.607 1.000 59.310 191 GLY A C 1
ATOM 1470 O O . GLY A 1 191 ? 22.344 56.384 -7.764 1.000 57.870 191 GLY A O 1
ATOM 1471 N N . GLU A 1 192 ? 23.654 56.565 -9.642 1.000 57.530 192 GLU A N 1
ATOM 1472 C CA . GLU A 1 192 ? 23.738 55.106 -9.871 1.000 63.300 192 GLU A CA 1
ATOM 1473 C C . GLU A 1 192 ? 25.064 54.764 -10.549 1.000 64.210 192 GLU A C 1
ATOM 1474 O O . GLU A 1 192 ? 25.726 55.652 -11.145 1.000 63.080 192 GLU A O 1
ATOM 1480 N N . VAL A 1 193 ? 25.436 53.504 -10.396 1.000 63.640 193 VAL A N 1
ATOM 1481 C CA . VAL A 1 193 ? 26.577 52.872 -11.093 1.000 64.730 193 VAL A CA 1
ATOM 1482 C C . VAL A 1 193 ? 25.934 51.907 -12.076 1.000 70.000 193 VAL A C 1
ATOM 1483 O O . VAL A 1 193 ? 25.057 51.129 -11.637 1.000 75.120 193 VAL A O 1
ATOM 1487 N N . ARG A 1 194 ? 26.285 52.035 -13.354 1.000 71.390 194 ARG A N 1
ATOM 1488 C CA . ARG A 1 194 ? 25.800 51.146 -14.430 1.000 72.360 194 ARG A CA 1
ATOM 1489 C C . ARG A 1 194 ? 27.005 50.686 -15.253 1.000 73.310 194 ARG A C 1
ATOM 1490 O O . ARG A 1 194 ? 27.687 51.539 -15.840 1.000 70.230 194 ARG A O 1
ATOM 1498 N N . ASP A 1 195 ? 27.271 49.380 -15.230 1.000 81.400 195 ASP A N 1
ATOM 1499 C CA . ASP A 1 195 ? 28.248 48.678 -16.106 1.000 97.600 195 ASP A CA 1
ATOM 1500 C C . ASP A 1 195 ? 29.570 49.456 -16.089 1.000 95.410 195 ASP A C 1
ATOM 1501 O O . ASP A 1 195 ? 30.115 49.731 -17.185 1.000 96.500 195 ASP A O 1
ATOM 1506 N N . GLY A 1 196 ? 30.038 49.816 -14.885 1.000 91.420 196 GLY A N 1
ATOM 1507 C CA . GLY A 1 196 ? 31.351 50.441 -14.632 1.000 82.990 196 GLY A CA 1
ATOM 1508 C C . GLY A 1 196 ? 31.266 51.944 -14.412 1.000 79.120 196 GLY A C 1
ATOM 1509 O O . GLY A 1 196 ? 32.168 52.479 -13.744 1.000 74.470 196 GLY A O 1
ATOM 1510 N N . LYS A 1 197 ? 30.231 52.605 -14.946 1.000 79.890 197 LYS A N 1
ATOM 1511 C CA . LYS A 1 197 ? 30.138 54.090 -15.060 1.000 76.230 197 LYS A CA 1
ATOM 1512 C C . LYS A 1 197 ? 29.280 54.655 -13.920 1.000 65.000 197 LYS A C 1
ATOM 1513 O O . LYS A 1 197 ? 28.083 54.363 -13.870 1.000 65.420 197 LYS A O 1
ATOM 1519 N N . VAL A 1 198 ? 29.882 55.456 -13.047 1.000 64.120 198 VAL A N 1
ATOM 1520 C CA . VAL A 1 198 ? 29.173 56.221 -11.977 1.000 66.850 198 VAL A CA 1
ATOM 1521 C C . VAL A 1 198 ? 28.398 57.354 -12.646 1.000 64.400 198 VAL A C 1
ATOM 1522 O O . VAL A 1 198 ? 28.965 57.991 -13.532 1.000 64.070 198 VAL A O 1
ATOM 1526 N N . GLU A 1 199 ? 27.172 57.627 -12.213 1.000 64.410 199 GLU A N 1
ATOM 1527 C CA . GLU A 1 199 ? 26.420 58.820 -12.673 1.000 66.740 199 GLU A CA 1
ATOM 1528 C C . GLU A 1 199 ? 25.695 59.417 -11.471 1.000 65.090 199 GLU A C 1
ATOM 1529 O O . GLU A 1 199 ? 24.884 58.687 -10.866 1.000 73.530 199 GLU A O 1
ATOM 1535 N N . VAL A 1 200 ? 26.017 60.668 -11.122 1.000 58.790 200 VAL A N 1
ATOM 1536 C CA . VAL A 1 200 ? 25.356 61.448 -10.031 1.000 56.640 200 VAL A CA 1
ATOM 1537 C C . VAL A 1 200 ? 24.084 62.074 -10.603 1.000 61.070 200 VAL A C 1
ATOM 1538 O O . VAL A 1 200 ? 24.207 62.864 -11.553 1.000 66.810 200 VAL A O 1
ATOM 1542 N N . PHE A 1 201 ? 22.921 61.771 -10.027 1.000 60.070 201 PHE A N 1
ATOM 1543 C CA . PHE A 1 201 ? 21.668 62.522 -10.279 1.000 59.580 201 PHE A CA 1
ATOM 1544 C C . PHE A 1 201 ? 21.755 63.835 -9.500 1.000 65.230 201 PHE A C 1
ATOM 1545 O O . PHE A 1 201 ? 21.452 63.844 -8.280 1.000 72.440 201 PHE A O 1
ATOM 1553 N N . GLU A 1 202 ? 22.190 64.898 -10.190 1.000 72.810 202 GLU A N 1
ATOM 1554 C CA . GLU A 1 202 ? 22.508 66.232 -9.606 1.000 78.360 202 GLU A CA 1
ATOM 1555 C C . GLU A 1 202 ? 21.232 66.864 -9.040 1.000 74.140 202 GLU A C 1
ATOM 1556 O O . GLU A 1 202 ? 21.362 67.785 -8.221 1.000 73.550 202 GLU A O 1
ATOM 1562 N N . ARG A 1 203 ? 20.058 66.376 -9.461 1.000 70.090 203 ARG A N 1
ATOM 1563 C CA . ARG A 1 203 ? 18.726 66.893 -9.049 1.000 66.840 203 ARG A CA 1
ATOM 1564 C C . ARG A 1 203 ? 18.486 66.647 -7.547 1.000 68.170 203 ARG A C 1
ATOM 1565 O O . ARG A 1 203 ? 17.642 67.362 -6.978 1.000 77.100 203 ARG A O 1
ATOM 1573 N N . PHE A 1 204 ? 19.198 65.711 -6.910 1.000 64.310 204 PHE A N 1
ATOM 1574 C CA . PHE A 1 204 ? 19.007 65.362 -5.473 1.000 66.250 204 PHE A CA 1
ATOM 1575 C C . PHE A 1 204 ? 20.092 65.971 -4.585 1.000 63.660 204 PHE A C 1
ATOM 1576 O O . PHE A 1 204 ? 19.910 65.948 -3.344 1.000 58.290 204 PHE A O 1
ATOM 1584 N N . THR A 1 205 ? 21.186 66.431 -5.202 1.000 62.800 205 THR A N 1
ATOM 1585 C CA . THR A 1 205 ? 22.405 66.975 -4.547 1.000 59.010 205 THR A CA 1
ATOM 1586 C C . THR A 1 205 ? 21.986 68.037 -3.531 1.000 52.670 205 THR A C 1
ATOM 1587 O O . THR A 1 205 ? 21.425 69.027 -3.949 1.000 53.960 205 THR A O 1
ATOM 1591 N N . ILE A 1 206 ? 22.221 67.805 -2.243 1.000 53.600 206 ILE A N 1
ATOM 1592 C CA . ILE A 1 206 ? 21.858 68.746 -1.144 1.000 58.120 206 ILE A CA 1
ATOM 1593 C C . ILE A 1 206 ? 23.110 69.558 -0.805 1.000 64.090 206 ILE A C 1
ATOM 1594 O O . ILE A 1 206 ? 24.174 68.950 -0.683 1.000 71.190 206 ILE A O 1
ATOM 1599 N N . ASP A 1 207 ? 22.991 70.878 -0.656 1.000 71.800 207 ASP A N 1
ATOM 1600 C CA . ASP A 1 207 ? 24.149 71.762 -0.341 1.000 77.350 207 ASP A CA 1
ATOM 1601 C C . ASP A 1 207 ? 24.568 71.525 1.121 1.000 74.910 207 ASP A C 1
ATOM 1602 O O . ASP A 1 207 ? 23.858 70.769 1.834 1.000 63.090 207 ASP A O 1
ATOM 1607 N N . ALA A 1 208 ? 25.678 72.149 1.541 1.000 71.350 208 ALA A N 1
ATOM 1608 C CA . ALA A 1 208 ? 26.383 71.896 2.821 1.000 67.920 208 ALA A CA 1
ATOM 1609 C C . ALA A 1 208 ? 25.768 72.716 3.960 1.000 65.820 208 ALA A C 1
ATOM 1610 O O . ALA A 1 208 ? 26.046 72.404 5.134 1.000 61.720 208 ALA A O 1
ATOM 1612 N N . LYS A 1 209 ? 24.958 73.721 3.633 1.000 71.100 209 LYS A N 1
ATOM 1613 C CA . LYS A 1 209 ? 24.198 74.519 4.631 1.000 75.210 209 LYS A CA 1
ATOM 1614 C C . LYS A 1 209 ? 22.944 73.736 5.028 1.000 71.410 209 LYS A C 1
ATOM 1615 O O . LYS A 1 209 ? 22.455 73.941 6.154 1.000 69.240 209 LYS A O 1
ATOM 1621 N N . ASN A 1 210 ? 22.434 72.905 4.111 1.000 71.090 210 ASN A N 1
ATOM 1622 C CA . ASN A 1 210 ? 21.310 71.956 4.347 1.000 71.430 210 ASN A CA 1
ATOM 1623 C C . ASN A 1 210 ? 21.891 70.563 4.669 1.000 68.810 210 ASN A C 1
ATOM 1624 O O . ASN A 1 210 ? 21.611 69.584 3.929 1.000 66.700 210 ASN A O 1
ATOM 1629 N N . SER A 1 211 ? 22.686 70.470 5.737 1.000 66.440 211 SER A N 1
ATOM 1630 C CA . SER A 1 211 ? 23.452 69.254 6.120 1.000 67.860 211 SER A CA 1
ATOM 1631 C C . SER A 1 211 ? 22.675 68.456 7.172 1.000 70.530 211 SER A C 1
ATOM 1632 O O . SER A 1 211 ? 22.614 68.911 8.346 1.000 67.790 211 SER A O 1
ATOM 1635 N N . LEU A 1 212 ? 22.121 67.306 6.768 1.000 63.040 212 LEU A N 1
ATOM 1636 C CA . LEU A 1 212 ? 21.375 66.389 7.669 1.000 55.820 212 LEU A CA 1
ATOM 1637 C C . LEU A 1 212 ? 22.317 65.877 8.763 1.000 52.950 212 LEU A C 1
ATOM 1638 O O . LEU A 1 212 ? 21.905 65.803 9.942 1.000 43.460 212 LEU A O 1
ATOM 1643 N N . ALA A 1 213 ? 23.536 65.513 8.363 1.000 54.220 213 ALA A N 1
ATOM 1644 C CA . ALA A 1 213 ? 24.556 64.894 9.234 1.000 57.500 213 ALA A CA 1
ATOM 1645 C C . ALA A 1 213 ? 24.999 65.886 10.312 1.000 59.400 213 ALA A C 1
ATOM 1646 O O . ALA A 1 213 ? 25.115 65.483 11.488 1.000 60.880 213 ALA A O 1
ATOM 1648 N N . GLN A 1 214 ? 25.224 67.140 9.923 1.000 64.080 214 GLN A N 1
ATOM 1649 C CA . GLN A 1 214 ? 25.692 68.225 10.827 1.000 69.470 214 GLN A CA 1
ATOM 1650 C C . GLN A 1 214 ? 24.548 68.695 11.749 1.000 64.840 214 GLN A C 1
ATOM 1651 O O . GLN A 1 214 ? 24.843 69.259 12.832 1.000 57.870 214 GLN A O 1
ATOM 1657 N N . LEU A 1 215 ? 23.284 68.480 11.362 1.000 60.850 215 LEU A N 1
ATOM 1658 C CA . LEU A 1 215 ? 22.116 68.721 12.256 1.000 55.150 215 LEU A CA 1
ATOM 1659 C C . LEU A 1 215 ? 22.209 67.744 13.429 1.000 50.840 215 LEU A C 1
ATOM 1660 O O . LEU A 1 215 ? 22.193 68.204 14.581 1.000 47.580 215 LEU A O 1
ATOM 1665 N N . PHE A 1 216 ? 22.353 66.451 13.138 1.000 53.670 216 PHE A N 1
ATOM 1666 C CA . PHE A 1 216 ? 22.559 65.403 14.168 1.000 58.160 216 PHE A CA 1
ATOM 1667 C C . PHE A 1 216 ? 23.764 65.799 15.031 1.000 60.550 216 PHE A C 1
ATOM 1668 O O . PHE A 1 216 ? 23.668 65.721 16.279 1.000 63.620 216 PHE A O 1
ATOM 1676 N N . ALA A 1 217 ? 24.852 66.257 14.401 1.000 57.350 217 ALA A N 1
ATOM 1677 C CA . ALA A 1 217 ? 26.083 66.707 15.100 1.000 61.200 217 ALA A CA 1
ATOM 1678 C C . ALA A 1 217 ? 25.768 67.843 16.085 1.000 60.020 217 ALA A C 1
ATOM 1679 O O . ALA A 1 217 ? 26.206 67.757 17.249 1.000 59.380 217 ALA A O 1
ATOM 1681 N N . ASN A 1 218 ? 25.052 68.876 15.633 1.000 59.530 218 ASN A N 1
ATOM 1682 C CA . ASN A 1 218 ? 24.640 70.021 16.487 1.000 59.970 218 ASN A CA 1
ATOM 1683 C C . ASN A 1 218 ? 23.881 69.462 17.698 1.000 56.890 218 ASN A C 1
ATOM 1684 O O . ASN A 1 218 ? 24.225 69.866 18.826 1.000 53.850 218 ASN A O 1
ATOM 1689 N N . ILE A 1 219 ? 22.936 68.538 17.464 1.000 57.830 219 ILE A N 1
ATOM 1690 C CA . ILE A 1 219 ? 22.098 67.869 18.512 1.000 60.640 219 ILE A CA 1
ATOM 1691 C C . ILE A 1 219 ? 23.011 67.174 19.531 1.000 64.380 219 ILE A C 1
ATOM 1692 O O . ILE A 1 219 ? 22.705 67.236 20.748 1.000 61.330 219 ILE A O 1
ATOM 1697 N N . THR A 1 220 ? 24.064 66.501 19.051 1.000 61.850 220 THR A N 1
ATOM 1698 C CA . THR A 1 220 ? 25.032 65.759 19.898 1.000 56.770 220 THR A CA 1
ATOM 1699 C C . THR A 1 220 ? 25.755 66.776 20.784 1.000 54.840 220 THR A C 1
ATOM 1700 O O . THR A 1 220 ? 25.861 66.519 21.995 1.000 54.640 220 THR A O 1
ATOM 1704 N N . ARG A 1 221 ? 26.188 67.903 20.207 1.000 58.990 221 ARG A N 1
ATOM 1705 C CA . ARG A 1 221 ? 26.794 69.047 20.953 1.000 65.460 221 ARG A CA 1
ATOM 1706 C C . ARG A 1 221 ? 25.791 69.581 21.981 1.000 65.240 221 ARG A C 1
ATOM 1707 O O . ARG A 1 221 ? 26.176 69.761 23.158 1.000 64.760 221 ARG A O 1
ATOM 1715 N N . TYR A 1 222 ? 24.562 69.840 21.531 1.000 65.850 222 TYR A N 1
ATOM 1716 C CA . TYR A 1 222 ? 23.447 70.373 22.357 1.000 71.680 222 TYR A CA 1
ATOM 1717 C C . TYR A 1 222 ? 23.371 69.603 23.686 1.000 68.150 222 TYR A C 1
ATOM 1718 O O . TYR A 1 222 ? 23.323 70.242 24.751 1.000 67.770 222 TYR A O 1
ATOM 1727 N N . LEU A 1 223 ? 23.418 68.270 23.622 1.000 65.580 223 LEU A N 1
ATOM 1728 C CA . LEU A 1 223 ? 23.198 67.363 24.781 1.000 65.280 223 LEU A CA 1
ATOM 1729 C C . LEU A 1 223 ? 24.498 67.120 25.579 1.000 66.540 223 LEU A C 1
ATOM 1730 O O . LEU A 1 223 ? 24.487 66.205 26.438 1.000 61.460 223 LEU A O 1
ATOM 1735 N N . GLY A 1 224 ? 25.552 67.929 25.363 1.000 64.000 224 GLY A N 1
ATOM 1736 C CA . GLY A 1 224 ? 26.798 67.930 26.159 1.000 60.490 224 GLY A CA 1
ATOM 1737 C C . GLY A 1 224 ? 27.738 66.803 25.765 1.000 60.930 224 GLY A C 1
ATOM 1738 O O . GLY A 1 224 ? 28.571 66.393 26.606 1.000 58.170 224 GLY A O 1
ATOM 1739 N N . PHE A 1 225 ? 27.599 66.299 24.536 1.000 57.970 225 PHE A N 1
ATOM 1740 C CA . PHE A 1 225 ? 28.444 65.222 23.965 1.000 58.740 225 PHE A CA 1
ATOM 1741 C C . PHE A 1 225 ? 29.353 65.843 22.908 1.000 61.410 225 PHE A C 1
ATOM 1742 O O . PHE A 1 225 ? 29.119 67.011 22.547 1.000 67.940 225 PHE A O 1
ATOM 1750 N N . THR A 1 226 ? 30.372 65.104 22.466 1.000 59.490 226 THR A N 1
ATOM 1751 C CA . THR A 1 226 ? 31.362 65.582 21.470 1.000 59.800 226 THR A CA 1
ATOM 1752 C C . THR A 1 226 ? 30.801 65.349 20.076 1.000 62.770 226 THR A C 1
ATOM 1753 O O . THR A 1 226 ? 30.718 64.213 19.616 1.000 69.220 226 THR A O 1
ATOM 1757 N N . PRO A 1 227 ? 30.433 66.413 19.342 1.000 67.140 227 PRO A N 1
ATOM 1758 C CA . PRO A 1 227 ? 29.968 66.234 17.986 1.000 68.800 227 PRO A CA 1
ATOM 1759 C C . PRO A 1 227 ? 31.095 65.645 17.135 1.000 68.440 227 PRO A C 1
ATOM 1760 O O . PRO A 1 227 ? 32.218 66.037 17.327 1.000 73.780 227 PRO A O 1
ATOM 1764 N N . ASN A 1 228 ? 30.768 64.714 16.244 1.000 70.300 228 ASN A N 1
ATOM 1765 C CA . ASN A 1 228 ? 31.777 64.144 15.316 1.000 74.050 228 ASN A CA 1
ATOM 1766 C C . ASN A 1 228 ? 32.674 63.151 16.057 1.000 71.910 228 ASN A C 1
ATOM 1767 O O . ASN A 1 228 ? 33.694 62.759 15.480 1.000 62.690 228 ASN A O 1
ATOM 1772 N N . ASN A 1 229 ? 32.311 62.769 17.280 1.000 75.910 229 ASN A N 1
ATOM 1773 C CA . ASN A 1 229 ? 33.058 61.709 18.009 1.000 76.160 229 ASN A CA 1
ATOM 1774 C C . ASN A 1 229 ? 32.039 60.897 18.815 1.000 70.750 229 ASN A C 1
ATOM 1775 O O . ASN A 1 229 ? 32.326 59.719 19.063 1.000 71.430 229 ASN A O 1
ATOM 1780 N N . ASP A 1 230 ? 30.869 61.465 19.148 1.000 65.150 230 ASP A N 1
ATOM 1781 C CA . ASP A 1 230 ? 29.934 60.768 20.079 1.000 63.720 230 ASP A CA 1
ATOM 1782 C C . ASP A 1 230 ? 28.473 60.748 19.615 1.000 60.190 230 ASP A C 1
ATOM 1783 O O . ASP A 1 230 ? 27.598 60.809 20.481 1.000 58.510 230 ASP A O 1
ATOM 1788 N N . GLU A 1 231 ? 28.213 60.627 18.317 1.000 59.740 231 GLU A N 1
ATOM 1789 C CA . GLU A 1 231 ? 26.825 60.681 17.786 1.000 58.610 231 GLU A CA 1
ATOM 1790 C C . GLU A 1 231 ? 26.065 59.406 18.144 1.000 60.210 231 GLU A C 1
ATOM 1791 O O . GLU A 1 231 ? 24.832 59.464 18.202 1.000 63.740 231 GLU A O 1
ATOM 1797 N N . TYR A 1 232 ? 26.774 58.299 18.346 1.000 64.470 232 TYR A N 1
ATOM 1798 C CA . TYR A 1 232 ? 26.150 56.992 18.665 1.000 60.530 232 TYR A CA 1
ATOM 1799 C C . TYR A 1 232 ? 25.447 57.090 20.009 1.000 56.060 232 TYR A C 1
ATOM 1800 O O . TYR A 1 232 ? 24.533 56.305 20.279 1.000 61.110 232 TYR A O 1
ATOM 1809 N N . LYS A 1 233 ? 25.887 58.028 20.829 1.000 53.930 233 LYS A N 1
ATOM 1810 C CA . LYS A 1 233 ? 25.292 58.235 22.176 1.000 54.440 233 LYS A CA 1
ATOM 1811 C C . LYS A 1 233 ? 23.845 58.692 22.003 1.000 53.820 233 LYS A C 1
ATOM 1812 O O . LYS A 1 233 ? 23.005 58.260 22.793 1.000 57.100 233 LYS A O 1
ATOM 1818 N N . VAL A 1 234 ? 23.576 59.515 20.993 1.000 54.170 234 VAL A N 1
ATOM 1819 C CA . VAL A 1 234 ? 22.199 59.954 20.636 1.000 58.960 234 VAL A CA 1
ATOM 1820 C C . VAL A 1 234 ? 21.445 58.727 20.122 1.000 61.130 234 VAL A C 1
ATOM 1821 O O . VAL A 1 234 ? 20.432 58.371 20.747 1.000 70.000 234 VAL A O 1
ATOM 1825 N N . MET A 1 235 ? 21.927 58.094 19.050 1.000 60.190 235 MET A N 1
ATOM 1826 C CA . MET A 1 235 ? 21.347 56.824 18.526 1.000 59.240 235 MET A CA 1
ATOM 1827 C C . MET A 1 235 ? 21.063 55.890 19.714 1.000 59.720 235 MET A C 1
ATOM 1828 O O . MET A 1 235 ? 19.928 55.356 19.816 1.000 53.440 235 MET A O 1
ATOM 1833 N N . GLY A 1 236 ? 22.055 55.736 20.594 1.000 60.190 236 GLY A N 1
ATOM 1834 C CA . GLY A 1 236 ? 21.971 54.922 21.819 1.000 62.140 236 GLY A CA 1
ATOM 1835 C C . GLY A 1 236 ? 20.794 55.334 22.681 1.000 60.050 236 GLY A C 1
ATOM 1836 O O . GLY A 1 236 ? 20.049 54.435 23.125 1.000 57.890 236 GLY A O 1
ATOM 1837 N N . LEU A 1 237 ? 20.625 56.642 22.897 1.000 60.890 237 LEU A N 1
ATOM 1838 C CA . LEU A 1 237 ? 19.603 57.203 23.819 1.000 66.000 237 LEU A CA 1
ATOM 1839 C C . LEU A 1 237 ? 18.205 57.078 23.205 1.000 70.560 237 LEU A C 1
ATOM 1840 O O . LEU A 1 237 ? 17.251 56.909 23.984 1.000 78.620 237 LEU A O 1
ATOM 1845 N N . ALA A 1 238 ? 18.082 57.120 21.872 1.000 74.040 238 ALA A N 1
ATOM 1846 C CA . ALA A 1 238 ? 16.809 56.870 21.145 1.000 75.260 238 ALA A CA 1
ATOM 1847 C C . ALA A 1 238 ? 16.291 55.462 21.478 1.000 73.370 238 ALA A C 1
ATOM 1848 O O . ALA A 1 238 ? 15.114 55.177 21.199 1.000 78.690 238 ALA A O 1
ATOM 1850 N N . GLY A 1 239 ? 17.144 54.616 22.056 1.000 68.370 239 GLY A N 1
ATOM 1851 C CA . GLY A 1 239 ? 16.796 53.254 22.493 1.000 69.300 239 GLY A CA 1
ATOM 1852 C C . GLY A 1 239 ? 15.856 53.225 23.688 1.000 65.640 239 GLY A C 1
ATOM 1853 O O . GLY A 1 239 ? 15.002 52.319 23.726 1.000 64.240 239 GLY A O 1
ATOM 1854 N N . PHE A 1 240 ? 16.006 54.148 24.642 1.000 64.030 240 PHE A N 1
ATOM 1855 C CA . PHE A 1 240 ? 15.250 54.144 25.923 1.000 66.200 240 PHE A CA 1
ATOM 1856 C C . PHE A 1 240 ? 13.970 54.987 25.812 1.000 71.190 240 PHE A C 1
ATOM 1857 O O . PHE A 1 240 ? 13.419 55.320 26.876 1.000 77.890 240 PHE A O 1
ATOM 1865 N N . GLY A 1 241 ? 13.510 55.337 24.604 1.000 68.220 241 GLY A N 1
ATOM 1866 C CA . GLY A 1 241 ? 12.387 56.279 24.426 1.000 69.420 241 GLY A CA 1
ATOM 1867 C C . GLY A 1 241 ? 11.435 55.870 23.317 1.000 74.520 241 GLY A C 1
ATOM 1868 O O . GLY A 1 241 ? 11.839 55.075 22.454 1.000 77.140 241 GLY A O 1
ATOM 1869 N N . LYS A 1 242 ? 10.210 56.409 23.336 1.000 81.870 242 LYS A N 1
ATOM 1870 C CA . LYS A 1 242 ? 9.185 56.203 22.278 1.000 87.490 242 LYS A CA 1
ATOM 1871 C C . LYS A 1 242 ? 9.281 57.363 21.279 1.000 87.810 242 LYS A C 1
ATOM 1872 O O . LYS A 1 242 ? 9.368 58.534 21.710 1.000 79.980 242 LYS A O 1
ATOM 1878 N N . ALA A 1 243 ? 9.278 57.035 19.987 1.000 88.980 243 ALA A N 1
ATOM 1879 C CA . ALA A 1 243 ? 9.225 58.006 18.873 1.000 84.970 243 ALA A CA 1
ATOM 1880 C C . ALA A 1 243 ? 7.918 58.788 18.975 1.000 79.040 243 ALA A C 1
ATOM 1881 O O . ALA A 1 243 ? 6.875 58.225 19.284 1.000 68.340 243 ALA A O 1
ATOM 1883 N N . PRO A 1 244 ? 7.925 60.113 18.730 1.000 82.510 244 PRO A N 1
ATOM 1884 C CA . PRO A 1 244 ? 6.679 60.875 18.671 1.000 86.010 244 PRO A CA 1
ATOM 1885 C C . PRO A 1 244 ? 5.933 60.538 17.370 1.000 87.410 244 PRO A C 1
ATOM 1886 O O . PRO A 1 244 ? 6.468 59.770 16.585 1.000 78.410 244 PRO A O 1
ATOM 1890 N N . ASP A 1 245 ? 4.731 61.094 17.175 1.000 86.310 245 ASP A N 1
ATOM 1891 C CA . ASP A 1 245 ? 4.077 61.153 15.841 1.000 83.690 245 ASP A CA 1
ATOM 1892 C C . ASP A 1 245 ? 4.971 62.078 15.001 1.000 84.950 245 ASP A C 1
ATOM 1893 O O . ASP A 1 245 ? 5.526 63.031 15.589 1.000 81.900 245 ASP A O 1
ATOM 1898 N N . GLU A 1 246 ? 5.165 61.793 13.708 1.000 85.550 246 GLU A N 1
ATOM 1899 C CA . GLU A 1 246 ? 6.041 62.597 12.804 1.000 89.980 246 GLU A CA 1
ATOM 1900 C C . GLU A 1 246 ? 5.493 64.030 12.699 1.000 97.030 246 GLU A C 1
ATOM 1901 O O . GLU A 1 246 ? 6.299 64.942 12.444 1.000 99.790 246 GLU A O 1
ATOM 1907 N N . GLN A 1 247 ? 4.180 64.217 12.902 1.000 105.200 247 GLN A N 1
ATOM 1908 C CA . GLN A 1 247 ? 3.485 65.537 12.952 1.000 102.230 247 GLN A CA 1
ATOM 1909 C C . GLN A 1 247 ? 3.710 66.214 14.311 1.000 102.330 247 GLN A C 1
ATOM 1910 O O . GLN A 1 247 ? 3.379 67.411 14.424 1.000 102.200 247 GLN A O 1
ATOM 1916 N N . ASP A 1 248 ? 4.227 65.472 15.298 1.000 100.020 248 ASP A N 1
ATOM 1917 C CA . ASP A 1 248 ? 4.467 65.927 16.695 1.000 91.930 248 ASP A CA 1
ATOM 1918 C C . ASP A 1 248 ? 5.974 66.076 16.956 1.000 79.470 248 ASP A C 1
ATOM 1919 O O . ASP A 1 248 ? 6.345 66.308 18.134 1.000 69.400 248 ASP A O 1
ATOM 1924 N N . ASN A 1 249 ? 6.808 65.947 15.917 1.000 73.790 249 ASN A N 1
ATOM 1925 C CA . ASN A 1 249 ? 8.292 65.980 16.043 1.000 78.820 249 ASN A CA 1
ATOM 1926 C C . ASN A 1 249 ? 8.795 67.403 15.808 1.000 79.620 249 ASN A C 1
ATOM 1927 O O . ASN A 1 249 ? 8.983 67.810 14.659 1.000 69.600 249 ASN A O 1
ATOM 1932 N N . PRO A 1 250 ? 9.046 68.193 16.882 1.000 78.440 250 PRO A N 1
ATOM 1933 C CA . PRO A 1 250 ? 9.415 69.601 16.728 1.000 78.440 250 PRO A CA 1
ATOM 1934 C C . PRO A 1 250 ? 10.473 69.833 15.628 1.000 81.080 250 PRO A C 1
ATOM 1935 O O . PRO A 1 250 ? 10.277 70.726 14.808 1.000 79.280 250 PRO A O 1
ATOM 1939 N N . LEU A 1 251 ? 11.531 69.014 15.596 1.000 74.070 251 LEU A N 1
ATOM 1940 C CA . LEU A 1 251 ? 12.654 69.139 14.628 1.000 72.580 251 LEU A CA 1
ATOM 1941 C C . LEU A 1 251 ? 12.169 68.925 13.189 1.000 72.710 251 LEU A C 1
ATOM 1942 O O . LEU A 1 251 ? 12.807 69.475 12.279 1.000 69.100 251 LEU A O 1
ATOM 1947 N N . LEU A 1 252 ? 11.088 68.163 12.984 1.000 77.860 252 LEU A N 1
ATOM 1948 C CA . LEU A 1 252 ? 10.580 67.785 11.632 1.000 79.720 252 LEU A CA 1
ATOM 1949 C C . LEU A 1 252 ? 9.583 68.816 11.071 1.000 80.050 252 LEU A C 1
ATOM 1950 O O . LEU A 1 252 ? 9.100 68.590 9.943 1.000 72.460 252 LEU A O 1
ATOM 1955 N N . THR A 1 253 ? 9.277 69.889 11.811 1.000 87.760 253 THR A N 1
ATOM 1956 C CA . THR A 1 253 ? 8.255 70.907 11.437 1.000 91.570 253 THR A CA 1
ATOM 1957 C C . THR A 1 253 ? 8.844 72.328 11.455 1.000 97.490 253 THR A C 1
ATOM 1958 O O . THR A 1 253 ? 8.469 73.113 10.557 1.000 106.900 253 THR A O 1
ATOM 1962 N N . LYS A 1 254 ? 9.698 72.663 12.432 1.000 96.060 254 LYS A N 1
ATOM 1963 C CA . LYS A 1 254 ? 10.205 74.048 12.655 1.000 97.280 254 LYS A CA 1
ATOM 1964 C C . LYS A 1 254 ? 11.683 74.177 12.251 1.000 93.860 254 LYS A C 1
ATOM 1965 O O . LYS A 1 254 ? 12.181 75.326 12.260 1.000 95.600 254 LYS A O 1
ATOM 1971 N N . VAL A 1 255 ? 12.357 73.067 11.909 1.000 95.430 255 VAL A N 1
ATOM 1972 C CA . VAL A 1 255 ? 13.805 73.031 11.519 1.000 90.330 255 VAL A CA 1
ATOM 1973 C C . VAL A 1 255 ? 13.943 72.475 10.088 1.000 86.700 255 VAL A C 1
ATOM 1974 O O . VAL A 1 255 ? 14.449 73.212 9.206 1.000 83.430 255 VAL A O 1
ATOM 1978 N N . VAL A 1 256 ? 13.507 71.230 9.862 1.000 79.060 256 VAL A N 1
ATOM 1979 C CA . VAL A 1 256 ? 13.702 70.493 8.578 1.000 80.250 256 VAL A CA 1
ATOM 1980 C C . VAL A 1 256 ? 12.396 70.533 7.785 1.000 76.680 256 VAL A C 1
ATOM 1981 O O . VAL A 1 256 ? 11.343 70.318 8.392 1.000 82.770 256 VAL A O 1
ATOM 1985 N N . THR A 1 257 ? 12.482 70.776 6.478 1.000 72.300 257 THR A N 1
ATOM 1986 C CA . THR A 1 257 ? 11.328 70.872 5.547 1.000 75.000 257 THR A CA 1
ATOM 1987 C C . THR A 1 257 ? 11.587 69.881 4.408 1.000 78.730 257 THR A C 1
ATOM 1988 O O . THR A 1 257 ? 12.647 70.008 3.781 1.000 88.450 257 THR A O 1
ATOM 1992 N N . LEU A 1 258 ? 10.682 68.925 4.174 1.000 74.800 258 LEU A N 1
ATOM 1993 C CA . LEU A 1 258 ? 10.795 67.931 3.069 1.000 76.250 258 LEU A CA 1
ATOM 1994 C C . LEU A 1 258 ? 10.266 68.564 1.775 1.000 78.170 258 LEU A C 1
ATOM 1995 O O . LEU A 1 258 ? 9.103 69.001 1.759 1.000 83.780 258 LEU A O 1
ATOM 2000 N N . GLU A 1 259 ? 11.092 68.618 0.733 1.000 76.460 259 GLU A N 1
ATOM 2001 C CA . GLU A 1 259 ? 10.747 69.213 -0.586 1.000 73.330 259 GLU A CA 1
ATOM 2002 C C . GLU A 1 259 ? 10.626 68.069 -1.595 1.000 75.050 259 GLU A C 1
ATOM 2003 O O . GLU A 1 259 ? 11.147 66.977 -1.302 1.000 84.160 259 GLU A O 1
ATOM 2009 N N . GLU A 1 260 ? 9.958 68.303 -2.728 1.000 76.310 260 GLU A N 1
ATOM 2010 C CA . GLU A 1 260 ? 9.785 67.298 -3.816 1.000 81.330 260 GLU A CA 1
ATOM 2011 C C . GLU A 1 260 ? 11.155 66.946 -4.402 1.000 81.970 260 GLU A C 1
ATOM 2012 O O . GLU A 1 260 ? 12.080 67.767 -4.289 1.000 83.820 260 GLU A O 1
ATOM 2018 N N . GLY A 1 261 ? 11.267 65.767 -5.014 1.000 86.530 261 GLY A N 1
ATOM 2019 C CA . GLY A 1 261 ? 12.532 65.237 -5.559 1.000 88.310 261 GLY A CA 1
ATOM 2020 C C . GLY A 1 261 ? 13.446 64.742 -4.452 1.000 88.970 261 GLY A C 1
ATOM 2021 O O . GLY A 1 261 ? 14.666 64.848 -4.621 1.000 82.560 261 GLY A O 1
ATOM 2022 N N . GLY A 1 262 ? 12.868 64.233 -3.355 1.000 91.740 262 GLY A N 1
ATOM 2023 C CA . GLY A 1 262 ? 13.590 63.712 -2.176 1.000 85.600 262 GLY A CA 1
ATOM 2024 C C . GLY A 1 262 ? 14.562 64.726 -1.594 1.000 77.540 262 GLY A C 1
ATOM 2025 O O . GLY A 1 262 ? 15.594 64.305 -1.037 1.000 83.950 262 GLY A O 1
ATOM 2026 N N . ARG A 1 263 ? 14.260 66.018 -1.722 1.000 67.820 263 ARG A N 1
ATOM 2027 C CA . ARG A 1 263 ? 15.132 67.114 -1.223 1.000 63.490 263 ARG A CA 1
ATOM 2028 C C . ARG A 1 263 ? 14.647 67.514 0.170 1.000 57.620 263 ARG A C 1
ATOM 2029 O O . ARG A 1 263 ? 13.639 66.961 0.642 1.000 60.850 263 ARG A O 1
ATOM 2037 N N . TYR A 1 264 ? 15.362 68.432 0.803 1.000 52.020 264 TYR A N 1
ATOM 2038 C CA . TYR A 1 264 ? 15.094 68.909 2.180 1.000 52.410 264 TYR A CA 1
ATOM 2039 C C . TYR A 1 264 ? 15.952 70.161 2.397 1.000 51.510 264 TYR A C 1
ATOM 2040 O O . TYR A 1 264 ? 16.961 70.341 1.671 1.000 50.640 264 TYR A O 1
ATOM 2049 N N . SER A 1 265 ? 15.545 71.022 3.329 1.000 49.390 265 SER A N 1
ATOM 2050 C CA . SER A 1 265 ? 16.266 72.271 3.673 1.000 52.940 265 SER A CA 1
ATOM 2051 C C . SER A 1 265 ? 16.098 72.547 5.166 1.000 53.540 265 SER A C 1
ATOM 2052 O O . SER A 1 265 ? 15.241 71.898 5.802 1.000 49.930 265 SER A O 1
ATOM 2055 N N . LEU A 1 266 ? 16.910 73.458 5.701 1.000 57.150 266 LEU A N 1
ATOM 2056 C CA . LEU A 1 266 ? 16.975 73.724 7.157 1.000 66.360 266 LEU A CA 1
ATOM 2057 C C . LEU A 1 266 ? 16.709 75.204 7.422 1.000 67.750 266 LEU A C 1
ATOM 2058 O O . LEU A 1 266 ? 17.311 76.049 6.739 1.000 71.430 266 LEU A O 1
ATOM 2063 N N . ALA A 1 267 ? 15.811 75.493 8.362 1.000 69.730 267 ALA A N 1
ATOM 2064 C CA . ALA A 1 267 ? 15.726 76.802 9.038 1.000 78.540 267 ALA A CA 1
ATOM 2065 C C . ALA A 1 267 ? 17.120 77.120 9.590 1.000 85.100 267 ALA A C 1
ATOM 2066 O O . ALA A 1 267 ? 17.831 76.171 9.970 1.000 93.480 267 ALA A O 1
ATOM 2068 N N . LEU A 1 268 ? 17.515 78.394 9.586 1.000 88.580 268 LEU A N 1
ATOM 2069 C CA . LEU A 1 268 ? 18.831 78.875 10.097 1.000 86.800 268 LEU A CA 1
ATOM 2070 C C . LEU A 1 268 ? 19.982 78.193 9.345 1.000 84.460 268 LEU A C 1
ATOM 2071 O O . LEU A 1 268 ? 21.024 77.992 9.982 1.000 89.990 268 LEU A O 1
ATOM 2076 N N . ALA A 1 269 ? 19.804 77.855 8.058 1.000 81.000 269 ALA A N 1
ATOM 2077 C CA . ALA A 1 269 ? 20.878 77.394 7.140 1.000 72.680 269 ALA A CA 1
ATOM 2078 C C . ALA A 1 269 ? 21.724 78.592 6.690 1.000 73.400 269 ALA A C 1
ATOM 2079 O O . ALA A 1 269 ? 22.886 78.386 6.313 1.000 71.370 269 ALA A O 1
ATOM 2081 N N . ASN A 1 270 ? 21.152 79.799 6.713 1.000 78.870 270 ASN A N 1
ATOM 2082 C CA . ASN A 1 270 ? 21.792 81.031 6.180 1.000 80.220 270 ASN A CA 1
ATOM 2083 C C . ASN A 1 270 ? 22.086 82.022 7.310 1.000 85.640 270 ASN A C 1
ATOM 2084 O O . ASN A 1 270 ? 22.683 83.086 7.003 1.000 81.390 270 ASN A O 1
ATOM 2089 N N . ASP A 1 271 ? 21.705 81.694 8.553 1.000 83.590 271 ASP A N 1
ATOM 2090 C CA . ASP A 1 271 ? 22.034 82.517 9.745 1.000 81.680 271 ASP A CA 1
ATOM 2091 C C . ASP A 1 271 ? 23.555 82.612 9.841 1.000 88.330 271 ASP A C 1
ATOM 2092 O O . ASP A 1 271 ? 24.240 81.594 9.872 1.000 91.040 271 ASP A O 1
ATOM 2097 N N . PRO A 1 272 ? 24.143 83.829 9.891 1.000 97.900 272 PRO A N 1
ATOM 2098 C CA . PRO A 1 272 ? 25.590 83.977 9.789 1.000 91.890 272 PRO A CA 1
ATOM 2099 C C . PRO A 1 272 ? 26.266 83.838 11.161 1.000 89.810 272 PRO A C 1
ATOM 2100 O O . PRO A 1 272 ? 27.432 84.167 11.260 1.000 96.920 272 PRO A O 1
ATOM 2104 N N . ARG A 1 273 ? 25.530 83.362 12.173 1.000 83.500 273 ARG A N 1
ATOM 2105 C CA . ARG A 1 273 ? 26.113 82.885 13.458 1.000 90.500 273 ARG A CA 1
ATOM 2106 C C . ARG A 1 273 ? 26.711 81.481 13.251 1.000 85.700 273 ARG A C 1
ATOM 2107 O O . ARG A 1 273 ? 27.253 80.925 14.227 1.000 79.740 273 ARG A O 1
ATOM 2115 N N . GLY A 1 274 ? 26.611 80.923 12.039 1.000 82.520 274 GLY A N 1
ATOM 2116 C CA . GLY A 1 274 ? 27.114 79.578 11.704 1.000 86.970 274 GLY A CA 1
ATOM 2117 C C . GLY A 1 274 ? 26.102 78.503 12.094 1.000 93.170 274 GLY A C 1
ATOM 2118 O O . GLY A 1 274 ? 24.899 78.689 11.895 1.000 86.330 274 GLY A O 1
ATOM 2119 N N . PRO A 1 275 ? 26.553 77.345 12.641 1.000 93.980 275 PRO A N 1
ATOM 2120 C CA . PRO A 1 275 ? 25.648 76.301 13.126 1.000 86.710 275 PRO A CA 1
ATOM 2121 C C . PRO A 1 275 ? 25.263 76.433 14.610 1.000 80.550 275 PRO A C 1
ATOM 2122 O O . PRO A 1 275 ? 24.394 75.696 15.033 1.000 79.470 275 PRO A O 1
ATOM 2126 N N . ARG A 1 276 ? 25.939 77.301 15.356 1.000 76.880 276 ARG A N 1
ATOM 2127 C CA . ARG A 1 276 ? 25.664 77.408 16.810 1.000 78.850 276 ARG A CA 1
ATOM 2128 C C . ARG A 1 276 ? 24.315 78.099 16.972 1.000 82.040 276 ARG A C 1
ATOM 2129 O O . ARG A 1 276 ? 23.773 78.093 18.088 1.000 81.890 276 ARG A O 1
ATOM 2137 N N . ALA A 1 277 ? 23.789 78.642 15.880 1.000 80.460 277 ALA A N 1
ATOM 2138 C CA . ALA A 1 277 ? 22.489 79.340 15.907 1.000 77.810 277 ALA A CA 1
ATOM 2139 C C . ALA A 1 277 ? 21.386 78.393 16.366 1.000 78.130 277 ALA A C 1
ATOM 2140 O O . ALA A 1 277 ? 20.414 78.872 16.964 1.000 78.240 277 ALA A O 1
ATOM 2142 N N . TYR A 1 278 ? 21.523 77.103 16.073 1.000 79.210 278 TYR A N 1
ATOM 2143 C CA . TYR A 1 278 ? 20.446 76.131 16.386 1.000 74.840 278 TYR A CA 1
ATOM 2144 C C . TYR A 1 278 ? 20.353 75.901 17.895 1.000 76.150 278 TYR A C 1
ATOM 2145 O O . TYR A 1 278 ? 19.334 75.367 18.352 1.000 78.900 278 TYR A O 1
ATOM 2154 N N . ASP A 1 279 ? 21.382 76.294 18.643 1.000 71.580 279 ASP A N 1
ATOM 2155 C CA . ASP A 1 279 ? 21.370 76.021 20.111 1.000 74.620 279 ASP A CA 1
ATOM 2156 C C . ASP A 1 279 ? 20.126 76.614 20.773 1.000 77.020 279 ASP A C 1
ATOM 2157 O O . ASP A 1 279 ? 19.368 75.882 21.402 1.000 72.810 279 ASP A O 1
ATOM 2162 N N . PRO A 1 280 ? 19.870 77.943 20.692 1.000 87.110 280 PRO A N 1
ATOM 2163 C CA . PRO A 1 280 ? 18.683 78.523 21.327 1.000 83.840 280 PRO A CA 1
ATOM 2164 C C . PRO A 1 280 ? 17.368 78.028 20.698 1.000 80.990 280 PRO A C 1
ATOM 2165 O O . PRO A 1 280 ? 16.432 77.818 21.438 1.000 87.130 280 PRO A O 1
ATOM 2169 N N . LEU A 1 281 ? 17.321 77.811 19.379 1.000 79.340 281 LEU A N 1
ATOM 2170 C CA . LEU A 1 281 ? 16.113 77.281 18.683 1.000 80.340 281 LEU A CA 1
ATOM 2171 C C . LEU A 1 281 ? 15.737 75.906 19.257 1.000 79.500 281 LEU A C 1
ATOM 2172 O O . LEU A 1 281 ? 14.532 75.587 19.285 1.000 73.050 281 LEU A O 1
ATOM 2177 N N . PHE A 1 282 ? 16.727 75.108 19.667 1.000 81.300 282 PHE A N 1
ATOM 2178 C CA . PHE A 1 282 ? 16.503 73.764 20.259 1.000 81.200 282 PHE A CA 1
ATOM 2179 C C . PHE A 1 282 ? 15.891 73.941 21.656 1.000 80.520 282 PHE A C 1
ATOM 2180 O O . PHE A 1 282 ? 14.962 73.167 21.978 1.000 81.400 282 PHE A O 1
ATOM 2188 N N . ASP A 1 283 ? 16.354 74.928 22.438 1.000 75.950 283 ASP A N 1
ATOM 2189 C CA . ASP A 1 283 ? 15.767 75.266 23.766 1.000 81.190 283 ASP A CA 1
ATOM 2190 C C . ASP A 1 283 ? 14.296 75.642 23.585 1.000 87.140 283 ASP A C 1
ATOM 2191 O O . ASP A 1 283 ? 13.485 75.221 24.428 1.000 86.250 283 ASP A O 1
ATOM 2196 N N . GLU A 1 284 ? 13.989 76.386 22.512 1.000 90.670 284 GLU A N 1
ATOM 2197 C CA . GLU A 1 284 ? 12.626 76.873 22.151 1.000 91.680 284 GLU A CA 1
ATOM 2198 C C . GLU A 1 284 ? 11.728 75.715 21.673 1.000 88.990 284 GLU A C 1
ATOM 2199 O O . GLU A 1 284 ? 10.542 75.975 21.416 1.000 98.530 284 GLU A O 1
ATOM 2205 N N . LEU A 1 285 ? 12.238 74.487 21.548 1.000 80.900 285 LEU A N 1
ATOM 2206 C CA . LEU A 1 285 ? 11.444 73.330 21.054 1.000 83.430 285 LEU A CA 1
ATOM 2207 C C . LEU A 1 285 ? 11.347 72.210 22.106 1.000 85.360 285 LEU A C 1
ATOM 2208 O O . LEU A 1 285 ? 10.488 71.318 21.909 1.000 85.340 285 LEU A O 1
ATOM 2213 N N . PHE A 1 286 ? 12.169 72.227 23.164 1.000 80.320 286 PHE A N 1
ATOM 2214 C CA . PHE A 1 286 ? 12.342 71.068 24.081 1.000 85.150 286 PHE A CA 1
ATOM 2215 C C . PHE A 1 286 ? 12.395 71.480 25.558 1.000 89.560 286 PHE A C 1
ATOM 2216 O O . PHE A 1 286 ? 12.796 70.625 26.369 1.000 95.870 286 PHE A O 1
ATOM 2224 N N . ASP A 1 287 ? 11.993 72.706 25.908 1.000 92.420 287 ASP A N 1
ATOM 2225 C CA . ASP A 1 287 ? 11.967 73.211 27.311 1.000 97.660 287 ASP A CA 1
ATOM 2226 C C . ASP A 1 287 ? 13.406 73.439 27.806 1.000 96.050 287 ASP A C 1
ATOM 2227 O O . ASP A 1 287 ? 13.588 73.569 29.029 1.000 104.590 287 ASP A O 1
ATOM 2232 N N . GLY A 1 288 ? 14.393 73.518 26.906 1.000 89.490 288 GLY A N 1
ATOM 2233 C CA . GLY A 1 288 ? 15.829 73.471 27.258 1.000 84.540 288 GLY A CA 1
ATOM 2234 C C . GLY A 1 288 ? 16.262 74.603 28.176 1.000 75.280 288 GLY A C 1
ATOM 2235 O O . GLY A 1 288 ? 15.879 75.740 27.906 1.000 80.610 288 GLY A O 1
ATOM 2236 N N . ASN A 1 289 ? 17.038 74.296 29.220 1.000 71.670 289 ASN A N 1
ATOM 2237 C CA . ASN A 1 289 ? 17.688 75.292 30.117 1.000 78.810 289 ASN A CA 1
ATOM 2238 C C . ASN A 1 289 ? 18.958 74.650 30.696 1.000 83.480 289 ASN A C 1
ATOM 2239 O O . ASN A 1 289 ? 19.336 73.587 30.179 1.000 91.890 289 ASN A O 1
ATOM 2244 N N . ASP A 1 290 ? 19.579 75.250 31.722 1.000 85.460 290 ASP A N 1
ATOM 2245 C CA . ASP A 1 290 ? 20.905 74.846 32.268 1.000 84.960 290 ASP A CA 1
ATOM 2246 C C . ASP A 1 290 ? 20.770 73.875 33.451 1.000 87.340 290 ASP A C 1
ATOM 2247 O O . ASP A 1 290 ? 21.737 73.799 34.231 1.000 94.590 290 ASP A O 1
ATOM 2252 N N . ASP A 1 291 ? 19.624 73.225 33.591 1.000 91.050 291 ASP A N 1
ATOM 2253 C CA . ASP A 1 291 ? 19.454 72.217 34.665 1.000 95.070 291 ASP A CA 1
ATOM 2254 C C . ASP A 1 291 ? 18.601 71.106 34.072 1.000 96.580 291 ASP A C 1
ATOM 2255 O O . ASP A 1 291 ? 18.123 70.251 34.837 1.000 100.280 291 ASP A O 1
ATOM 2260 N N . ASN A 1 292 ? 18.422 71.141 32.751 1.000 94.030 292 ASN A N 1
ATOM 2261 C CA . ASN A 1 292 ? 17.545 70.140 32.098 1.000 91.270 292 ASN A CA 1
ATOM 2262 C C . ASN A 1 292 ? 18.221 69.514 30.869 1.000 91.620 292 ASN A C 1
ATOM 2263 O O . ASN A 1 292 ? 17.909 68.353 30.567 1.000 88.430 292 ASN A O 1
ATOM 2268 N N . ARG A 1 293 ? 19.123 70.229 30.195 1.000 89.580 293 ARG A N 1
ATOM 2269 C CA . ARG A 1 293 ? 19.689 69.723 28.909 1.000 91.080 293 ARG A CA 1
ATOM 2270 C C . ARG A 1 293 ? 20.562 68.476 29.111 1.000 91.840 293 ARG A C 1
ATOM 2271 O O . ARG A 1 293 ? 20.378 67.508 28.360 1.000 87.620 293 ARG A O 1
ATOM 2279 N N . GLN A 1 294 ? 21.487 68.507 30.067 1.000 87.410 294 GLN A N 1
ATOM 2280 C CA . GLN A 1 294 ? 22.400 67.359 30.263 1.000 89.820 294 GLN A CA 1
ATOM 2281 C C . GLN A 1 294 ? 21.702 66.364 31.184 1.000 87.770 294 GLN A C 1
ATOM 2282 O O . GLN A 1 294 ? 22.394 65.555 31.816 1.000 85.960 294 GLN A O 1
ATOM 2288 N N . GLU A 1 295 ? 20.377 66.452 31.261 1.000 90.470 295 GLU A N 1
ATOM 2289 C CA . GLU A 1 295 ? 19.605 65.510 32.107 1.000 95.730 295 GLU A CA 1
ATOM 2290 C C . GLU A 1 295 ? 19.253 64.298 31.256 1.000 86.420 295 GLU A C 1
ATOM 2291 O O . GLU A 1 295 ? 19.424 64.375 30.035 1.000 74.600 295 GLU A O 1
ATOM 2297 N N . PHE A 1 296 ? 18.728 63.247 31.879 1.000 88.160 296 PHE A N 1
ATOM 2298 C CA . PHE A 1 296 ? 18.535 61.987 31.120 1.000 88.080 296 PHE A CA 1
ATOM 2299 C C . PHE A 1 296 ? 17.280 62.082 30.243 1.000 88.200 296 PHE A C 1
ATOM 2300 O O . PHE A 1 296 ? 17.421 62.090 29.001 1.000 82.360 296 PHE A O 1
ATOM 2308 N N . ASP A 1 297 ? 16.094 62.142 30.863 1.000 92.080 297 ASP A N 1
ATOM 2309 C CA . ASP A 1 297 ? 14.782 62.011 30.161 1.000 91.560 297 ASP A CA 1
ATOM 2310 C C . ASP A 1 297 ? 14.740 63.054 29.041 1.000 82.100 297 ASP A C 1
ATOM 2311 O O . ASP A 1 297 ? 14.150 62.767 27.964 1.000 66.190 297 ASP A O 1
ATOM 2316 N N . PHE A 1 298 ? 15.381 64.201 29.289 1.000 79.980 298 PHE A N 1
ATOM 2317 C CA . PHE A 1 298 ? 15.618 65.268 28.288 1.000 81.430 298 PHE A CA 1
ATOM 2318 C C . PHE A 1 298 ? 16.408 64.657 27.127 1.000 76.230 298 PHE A C 1
ATOM 2319 O O . PHE A 1 298 ? 15.848 64.555 26.008 1.000 74.890 298 PHE A O 1
ATOM 2327 N N . ARG A 1 299 ? 17.641 64.212 27.410 1.000 71.090 299 ARG A N 1
ATOM 2328 C CA . ARG A 1 299 ? 18.566 63.596 26.418 1.000 66.030 299 ARG A CA 1
ATOM 2329 C C . ARG A 1 299 ? 17.789 62.563 25.593 1.000 65.130 299 ARG A C 1
ATOM 2330 O O . ARG A 1 299 ? 17.986 62.537 24.363 1.000 67.880 299 ARG A O 1
ATOM 2338 N N . VAL A 1 300 ? 16.908 61.786 26.234 1.000 61.390 300 VAL A N 1
ATOM 2339 C CA . VAL A 1 300 ? 16.127 60.692 25.577 1.000 63.300 300 VAL A CA 1
ATOM 2340 C C . VAL A 1 300 ? 15.093 61.289 24.611 1.000 65.230 300 VAL A C 1
ATOM 2341 O O . VAL A 1 300 ? 14.929 60.718 23.512 1.000 56.060 300 VAL A O 1
ATOM 2345 N N . ARG A 1 301 ? 14.379 62.348 25.019 1.000 72.140 301 ARG A N 1
ATOM 2346 C CA . ARG A 1 301 ? 13.252 62.917 24.230 1.000 77.920 301 ARG A CA 1
ATOM 2347 C C . ARG A 1 301 ? 13.834 63.494 22.941 1.000 78.350 301 ARG A C 1
ATOM 2348 O O . ARG A 1 301 ? 13.307 63.169 21.847 1.000 82.190 301 ARG A O 1
ATOM 2356 N N . VAL A 1 302 ? 14.886 64.305 23.096 1.000 71.960 302 VAL A N 1
ATOM 2357 C CA . VAL A 1 302 ? 15.647 64.940 21.983 1.000 70.590 302 VAL A CA 1
ATOM 2358 C C . VAL A 1 302 ? 16.099 63.811 21.056 1.000 69.140 302 VAL A C 1
ATOM 2359 O O . VAL A 1 302 ? 15.684 63.790 19.885 1.000 67.240 302 VAL A O 1
ATOM 2363 N N . ALA A 1 303 ? 16.885 62.881 21.601 1.000 66.870 303 ALA A N 1
ATOM 2364 C CA . ALA A 1 303 ? 17.493 61.744 20.877 1.000 66.060 303 ALA A CA 1
ATOM 2365 C C . ALA A 1 303 ? 16.466 61.119 19.926 1.000 65.110 303 ALA A C 1
ATOM 2366 O O . ALA A 1 303 ? 16.772 61.003 18.721 1.000 62.540 303 ALA A O 1
ATOM 2368 N N . CYS A 1 304 ? 15.296 60.739 20.449 1.000 67.020 304 CYS A N 1
ATOM 2369 C CA . CYS A 1 304 ? 14.203 60.101 19.671 1.000 66.910 304 CYS A CA 1
ATOM 2370 C C . CYS A 1 304 ? 13.856 61.004 18.496 1.000 65.510 304 CYS A C 1
ATOM 2371 O O . CYS A 1 304 ? 13.755 60.491 17.367 1.000 69.790 304 CYS A O 1
ATOM 2374 N N . ALA A 1 305 ? 13.719 62.302 18.768 1.000 67.130 305 ALA A N 1
ATOM 2375 C CA . ALA A 1 305 ? 13.353 63.340 17.776 1.000 70.130 305 ALA A CA 1
ATOM 2376 C C . ALA A 1 305 ? 14.397 63.353 16.653 1.000 67.650 305 ALA A C 1
ATOM 2377 O O . ALA A 1 305 ? 14.009 63.163 15.470 1.000 63.290 305 ALA A O 1
ATOM 2379 N N . ALA A 1 306 ? 15.672 63.515 17.027 1.000 64.460 306 ALA A N 1
ATOM 2380 C CA . ALA A 1 306 ? 16.832 63.586 16.110 1.000 63.420 306 ALA A CA 1
ATOM 2381 C C . ALA A 1 306 ? 16.880 62.310 15.267 1.000 62.610 306 ALA A C 1
ATOM 2382 O O . ALA A 1 306 ? 16.983 62.437 14.028 1.000 65.150 306 ALA A O 1
ATOM 2384 N N . GLN A 1 307 ? 16.777 61.146 15.927 1.000 60.460 307 GLN A N 1
ATOM 2385 C CA . GLN A 1 307 ? 16.825 59.791 15.310 1.000 59.740 307 GLN A CA 1
ATOM 2386 C C . GLN A 1 307 ? 15.706 59.679 14.274 1.000 60.160 307 GLN A C 1
ATOM 2387 O O . GLN A 1 307 ? 15.975 59.168 13.155 1.000 60.480 307 GLN A O 1
ATOM 2393 N N . GLN A 1 308 ? 14.509 60.170 14.614 1.000 58.270 308 GLN A N 1
ATOM 2394 C CA . GLN A 1 308 ? 13.341 60.135 13.699 1.000 62.370 308 GLN A CA 1
ATOM 2395 C C . GLN A 1 308 ? 13.593 61.047 12.484 1.000 65.390 308 GLN A C 1
ATOM 2396 O O . GLN A 1 308 ? 13.261 60.608 11.346 1.000 64.830 308 GLN A O 1
ATOM 2402 N N . VAL A 1 309 ? 14.157 62.249 12.688 1.000 60.740 309 VAL A N 1
ATOM 2403 C CA . VAL A 1 309 ? 14.574 63.160 11.574 1.000 61.340 309 VAL A CA 1
ATOM 2404 C C . VAL A 1 309 ? 15.448 62.356 10.606 1.000 61.010 309 VAL A C 1
ATOM 2405 O O . VAL A 1 309 ? 15.125 62.311 9.398 1.000 57.690 309 VAL A O 1
ATOM 2409 N N . ILE A 1 310 ? 16.511 61.747 11.140 1.000 58.590 310 ILE A N 1
ATOM 2410 C CA . ILE A 1 310 ? 17.469 60.883 10.390 1.000 60.920 310 ILE A CA 1
ATOM 2411 C C . ILE A 1 310 ? 16.674 59.869 9.562 1.000 58.140 310 ILE A C 1
ATOM 2412 O O . ILE A 1 310 ? 16.870 59.844 8.325 1.000 53.720 310 ILE A O 1
ATOM 2417 N N . GLU A 1 311 ? 15.830 59.070 10.229 1.000 57.480 311 GLU A N 1
ATOM 2418 C CA . GLU A 1 311 ? 15.021 57.984 9.607 1.000 59.540 311 GLU A CA 1
ATOM 2419 C C . GLU A 1 311 ? 14.094 58.588 8.548 1.000 55.450 311 GLU A C 1
ATOM 2420 O O . GLU A 1 311 ? 13.921 57.982 7.471 1.000 48.630 311 GLU A O 1
ATOM 2426 N N . ALA A 1 312 ? 13.546 59.763 8.848 1.000 55.450 312 ALA A N 1
ATOM 2427 C CA . ALA A 1 312 ? 12.491 60.422 8.055 1.000 58.140 312 ALA A CA 1
ATOM 2428 C C . ALA A 1 312 ? 13.082 60.976 6.755 1.000 58.750 312 ALA A C 1
ATOM 2429 O O . ALA A 1 312 ? 12.524 60.660 5.667 1.000 57.670 312 ALA A O 1
ATOM 2431 N N . VAL A 1 313 ? 14.162 61.760 6.874 1.000 55.060 313 VAL A N 1
ATOM 2432 C CA . VAL A 1 313 ? 14.827 62.466 5.735 1.000 51.740 313 VAL A CA 1
ATOM 2433 C C . VAL A 1 313 ? 15.433 61.418 4.792 1.000 49.690 313 VAL A C 1
ATOM 2434 O O . VAL A 1 313 ? 15.139 61.475 3.586 1.000 45.180 313 VAL A O 1
ATOM 2438 N N . THR A 1 314 ? 16.241 60.487 5.308 1.000 55.640 314 THR A N 1
ATOM 2439 C CA . THR A 1 314 ? 16.958 59.490 4.466 1.000 57.610 314 THR A CA 1
ATOM 2440 C C . THR A 1 314 ? 15.927 58.631 3.746 1.000 59.270 314 THR A C 1
ATOM 2441 O O . THR A 1 314 ? 16.195 58.289 2.570 1.000 64.020 314 THR A O 1
ATOM 2445 N N . ALA A 1 315 ? 14.804 58.323 4.412 1.000 61.740 315 ALA A N 1
ATOM 2446 C CA . ALA A 1 315 ? 13.690 57.526 3.839 1.000 65.900 315 ALA A CA 1
ATOM 2447 C C . ALA A 1 315 ? 13.150 58.240 2.592 1.000 69.400 315 ALA A C 1
ATOM 2448 O O . ALA A 1 315 ? 12.988 57.566 1.551 1.000 64.820 315 ALA A O 1
ATOM 2450 N N . HIS A 1 316 ? 12.933 59.560 2.690 1.000 72.850 316 HIS A N 1
ATOM 2451 C CA . HIS A 1 316 ? 12.466 60.431 1.576 1.000 74.130 316 HIS A CA 1
ATOM 2452 C C . HIS A 1 316 ? 13.488 60.356 0.436 1.000 74.730 316 HIS A C 1
ATOM 2453 O O . HIS A 1 316 ? 13.109 59.911 -0.671 1.000 78.690 316 HIS A O 1
ATOM 2460 N N . GLN A 1 317 ? 14.744 60.724 0.708 1.000 70.430 317 GLN A N 1
ATOM 2461 C CA . GLN A 1 317 ? 15.848 60.680 -0.285 1.000 70.950 317 GLN A CA 1
ATOM 2462 C C . GLN A 1 317 ? 15.746 59.399 -1.115 1.000 68.360 317 GLN A C 1
ATOM 2463 O O . GLN A 1 317 ? 15.859 59.482 -2.346 1.000 65.410 317 GLN A O 1
ATOM 2469 N N . LEU A 1 318 ? 15.549 58.257 -0.455 1.000 71.370 318 LEU A N 1
ATOM 2470 C CA . LEU A 1 318 ? 15.683 56.911 -1.080 1.000 74.790 318 LEU A CA 1
ATOM 2471 C C . LEU A 1 318 ? 14.413 56.552 -1.871 1.000 72.750 318 LEU A C 1
ATOM 2472 O O . LEU A 1 318 ? 14.548 55.983 -2.990 1.000 58.080 318 LEU A O 1
ATOM 2477 N N . ARG A 1 319 ? 13.241 56.914 -1.332 1.000 72.770 319 ARG A N 1
ATOM 2478 C CA . ARG A 1 319 ? 11.935 56.868 -2.042 1.000 74.420 319 ARG A CA 1
ATOM 2479 C C . ARG A 1 319 ? 12.101 57.523 -3.424 1.000 75.610 319 ARG A C 1
ATOM 2480 O O . ARG A 1 319 ? 11.932 56.814 -4.439 1.000 72.080 319 ARG A O 1
ATOM 2488 N N . ALA A 1 320 ? 12.468 58.808 -3.467 1.000 75.550 320 ALA A N 1
ATOM 2489 C CA . ALA A 1 320 ? 12.808 59.548 -4.707 1.000 76.220 320 ALA A CA 1
ATOM 2490 C C . ALA A 1 320 ? 13.702 58.679 -5.607 1.000 84.000 320 ALA A C 1
ATOM 2491 O O . ALA A 1 320 ? 13.319 58.438 -6.779 1.000 91.490 320 ALA A O 1
ATOM 2493 N N . LEU A 1 321 ? 14.835 58.198 -5.078 1.000 88.040 321 LEU A N 1
ATOM 2494 C CA . LEU A 1 321 ? 15.852 57.430 -5.852 1.000 87.720 321 LEU A CA 1
ATOM 2495 C C . LEU A 1 321 ? 15.208 56.148 -6.404 1.000 83.010 321 LEU A C 1
ATOM 2496 O O . LEU A 1 321 ? 15.692 55.653 -7.459 1.000 75.960 321 LEU A O 1
ATOM 2501 N N . ALA A 1 322 ? 14.156 55.651 -5.733 1.000 79.510 322 ALA A N 1
ATOM 2502 C CA . ALA A 1 322 ? 13.363 54.463 -6.138 1.000 82.410 322 ALA A CA 1
ATOM 2503 C C . ALA A 1 322 ? 12.777 54.673 -7.542 1.000 85.620 322 ALA A C 1
ATOM 2504 O O . ALA A 1 322 ? 13.001 53.795 -8.408 1.000 74.500 322 ALA A O 1
ATOM 2506 N N . GLU A 1 323 ? 12.068 55.792 -7.754 1.000 88.650 323 GLU A N 1
ATOM 2507 C CA . GLU A 1 323 ? 11.463 56.169 -9.063 1.000 91.110 323 GLU A CA 1
ATOM 2508 C C . GLU A 1 323 ? 12.565 56.563 -10.055 1.000 88.680 323 GLU A C 1
ATOM 2509 O O . GLU A 1 323 ? 12.471 56.176 -11.239 1.000 89.940 323 GLU A O 1
ATOM 2515 N N . ALA A 1 324 ? 13.561 57.317 -9.586 1.000 83.920 324 ALA A N 1
ATOM 2516 C CA . ALA A 1 324 ? 14.700 57.830 -10.384 1.000 78.950 324 ALA A CA 1
ATOM 2517 C C . ALA A 1 324 ? 15.416 56.701 -11.142 1.000 73.860 324 ALA A C 1
ATOM 2518 O O . ALA A 1 324 ? 16.004 57.003 -12.207 1.000 76.410 324 ALA A O 1
ATOM 2520 N N . THR A 1 325 ? 15.401 55.462 -10.630 1.000 70.140 325 THR A N 1
ATOM 2521 C CA . THR A 1 325 ? 16.044 54.294 -11.299 1.000 73.160 325 THR A CA 1
ATOM 2522 C C . THR A 1 325 ? 15.291 52.994 -10.986 1.000 76.920 325 THR A C 1
ATOM 2523 O O . THR A 1 325 ? 14.530 52.971 -9.991 1.000 78.710 325 THR A O 1
ATOM 2527 N N . GLU A 1 326 ? 15.538 51.949 -11.790 1.000 71.280 326 GLU A N 1
ATOM 2528 C CA . GLU A 1 326 ? 14.915 50.602 -11.653 1.000 71.350 326 GLU A CA 1
ATOM 2529 C C . GLU A 1 326 ? 15.645 49.797 -10.566 1.000 74.180 326 GLU A C 1
ATOM 2530 O O . GLU A 1 326 ? 14.938 49.145 -9.753 1.000 67.110 326 GLU A O 1
ATOM 2536 N N . LEU A 1 327 ? 16.988 49.894 -10.536 1.000 76.760 327 LEU A N 1
ATOM 2537 C CA . LEU A 1 327 ? 17.943 49.121 -9.683 1.000 69.780 327 LEU A CA 1
ATOM 2538 C C . LEU A 1 327 ? 17.481 49.115 -8.221 1.000 71.290 327 LEU A C 1
ATOM 2539 O O . LEU A 1 327 ? 16.987 50.166 -7.756 1.000 61.990 327 LEU A O 1
ATOM 2544 N N . ARG A 1 328 ? 17.667 47.983 -7.525 1.000 75.500 328 ARG A N 1
ATOM 2545 C CA . ARG A 1 328 ? 17.215 47.776 -6.118 1.000 80.210 328 ARG A CA 1
ATOM 2546 C C . ARG A 1 328 ? 18.338 47.203 -5.231 1.000 80.380 328 ARG A C 1
ATOM 2547 O O . ARG A 1 328 ? 18.034 46.823 -4.073 1.000 82.090 328 ARG A O 1
ATOM 2555 N N . ASP A 1 329 ? 19.586 47.189 -5.717 1.000 75.760 329 ASP A N 1
ATOM 2556 C CA . ASP A 1 329 ? 20.810 46.926 -4.912 1.000 72.910 329 ASP A CA 1
ATOM 2557 C C . ASP A 1 329 ? 21.454 48.279 -4.589 1.000 67.130 329 ASP A C 1
ATOM 2558 O O . ASP A 1 329 ? 21.908 48.923 -5.547 1.000 73.810 329 ASP A O 1
ATOM 2563 N N . LEU A 1 330 ? 21.461 48.699 -3.312 1.000 64.270 330 LEU A N 1
ATOM 2564 C CA . LEU A 1 330 ? 21.854 50.073 -2.861 1.000 63.040 330 LEU A CA 1
ATOM 2565 C C . LEU A 1 330 ? 23.246 50.080 -2.206 1.000 63.870 330 LEU A C 1
ATOM 2566 O O . LEU A 1 330 ? 23.531 49.169 -1.408 1.000 72.290 330 LEU A O 1
ATOM 2571 N N . ILE A 1 331 ? 24.065 51.096 -2.511 1.000 58.670 331 ILE A N 1
ATOM 2572 C CA . ILE A 1 331 ? 25.301 51.454 -1.745 1.000 55.400 331 ILE A CA 1
ATOM 2573 C C . ILE A 1 331 ? 25.014 52.711 -0.912 1.000 52.150 331 ILE A C 1
ATOM 2574 O O . ILE A 1 331 ? 24.802 53.789 -1.500 1.000 52.950 331 ILE A O 1
ATOM 2579 N N . PHE A 1 332 ? 25.007 52.582 0.410 1.000 47.980 332 PHE A N 1
ATOM 2580 C CA . PHE A 1 332 ? 24.871 53.726 1.340 1.000 47.650 332 PHE A CA 1
ATOM 2581 C C . PHE A 1 332 ? 26.238 53.950 1.984 1.000 50.170 332 PHE A C 1
ATOM 2582 O O . PHE A 1 332 ? 26.741 53.043 2.649 1.000 55.000 332 PHE A O 1
ATOM 2590 N N . GLU A 1 333 ? 26.854 55.099 1.716 1.000 51.690 333 GLU A N 1
ATOM 2591 C CA . GLU A 1 333 ? 28.177 55.486 2.271 1.000 52.410 333 GLU A CA 1
ATOM 2592 C C . GLU A 1 333 ? 28.094 56.916 2.798 1.000 50.650 333 GLU A C 1
ATOM 2593 O O . GLU A 1 333 ? 27.124 57.609 2.488 1.000 53.210 333 GLU A O 1
ATOM 2599 N N . GLY A 1 334 ? 29.119 57.341 3.530 1.000 50.940 334 GLY A N 1
ATOM 2600 C CA . GLY A 1 334 ? 29.144 58.633 4.231 1.000 47.850 334 GLY A CA 1
ATOM 2601 C C . GLY A 1 334 ? 28.748 58.433 5.678 1.000 45.520 334 GLY A C 1
ATOM 2602 O O . GLY A 1 334 ? 28.243 57.361 6.021 1.000 50.620 334 GLY A O 1
ATOM 2603 N N . GLY A 1 335 ? 28.921 59.459 6.488 1.000 44.410 335 GLY A N 1
ATOM 2604 C CA . GLY A 1 335 ? 28.887 59.356 7.951 1.000 46.050 335 GLY A CA 1
ATOM 2605 C C . GLY A 1 335 ? 27.513 59.102 8.519 1.000 44.590 335 GLY A C 1
ATOM 2606 O O . GLY A 1 335 ? 27.445 58.681 9.666 1.000 48.070 335 GLY A O 1
ATOM 2607 N N . LEU A 1 336 ? 26.446 59.393 7.791 1.000 45.840 336 LEU A N 1
ATOM 2608 C CA . LEU A 1 336 ? 25.083 59.126 8.307 1.000 49.490 336 LEU A CA 1
ATOM 2609 C C . LEU A 1 336 ? 24.779 57.628 8.214 1.000 50.380 336 LEU A C 1
ATOM 2610 O O . LEU A 1 336 ? 23.803 57.189 8.866 1.000 55.180 336 LEU A O 1
ATOM 2615 N N . ALA A 1 337 ? 25.560 56.883 7.422 1.000 49.590 337 ALA A N 1
ATOM 2616 C CA . ALA A 1 337 ? 25.515 55.401 7.358 1.000 50.090 337 ALA A CA 1
ATOM 2617 C C . ALA A 1 337 ? 26.179 54.809 8.608 1.000 46.980 337 ALA A C 1
ATOM 2618 O O . ALA A 1 337 ? 26.181 53.584 8.729 1.000 50.240 337 ALA A O 1
ATOM 2620 N N . LEU A 1 338 ? 26.707 55.646 9.503 1.000 47.420 338 LEU A N 1
ATOM 2621 C CA . LEU A 1 338 ? 27.164 55.227 10.853 1.000 50.810 338 LEU A CA 1
ATOM 2622 C C . LEU A 1 338 ? 25.960 54.966 11.761 1.000 49.900 338 LEU A C 1
ATOM 2623 O O . LEU A 1 338 ? 26.180 54.355 12.807 1.000 49.740 338 LEU A O 1
ATOM 2628 N N . ASN A 1 339 ? 24.762 55.452 11.419 1.000 53.880 339 ASN A N 1
ATOM 2629 C CA . ASN A 1 339 ? 23.521 55.202 12.209 1.000 56.610 339 ASN A CA 1
ATOM 2630 C C . ASN A 1 339 ? 22.992 53.814 11.847 1.000 54.540 339 ASN A C 1
ATOM 2631 O O . ASN A 1 339 ? 22.135 53.715 10.947 1.000 54.920 339 ASN A O 1
ATOM 2636 N N . CYS A 1 340 ? 23.504 52.784 12.520 1.000 56.400 340 CYS A N 1
ATOM 2637 C CA . CYS A 1 340 ? 23.285 51.362 12.145 1.000 59.320 340 CYS A CA 1
ATOM 2638 C C . CYS A 1 340 ? 21.800 51.025 12.354 1.000 56.490 340 CYS A C 1
ATOM 2639 O O . CYS A 1 340 ? 21.269 50.215 11.557 1.000 53.090 340 CYS A O 1
ATOM 2642 N N . VAL A 1 341 ? 21.147 51.651 13.345 1.000 54.920 341 VAL A N 1
ATOM 2643 C CA . VAL A 1 341 ? 19.675 51.516 13.582 1.000 57.510 341 VAL A CA 1
ATOM 2644 C C . VAL A 1 341 ? 18.968 51.897 12.289 1.000 54.320 341 VAL A C 1
ATOM 2645 O O . VAL A 1 341 ? 18.185 51.091 11.771 1.000 61.510 341 VAL A O 1
ATOM 2649 N N . ASN A 1 342 ? 19.251 53.100 11.808 1.000 53.050 342 ASN A N 1
ATOM 2650 C CA . ASN A 1 342 ? 18.603 53.676 10.610 1.000 55.340 342 ASN A CA 1
ATOM 2651 C C . ASN A 1 342 ? 18.889 52.783 9.406 1.000 50.490 342 ASN A C 1
ATOM 2652 O O . ASN A 1 342 ? 18.018 52.696 8.547 1.000 52.860 342 ASN A O 1
ATOM 2657 N N . ASN A 1 343 ? 20.057 52.144 9.347 1.000 50.380 343 ASN A N 1
ATOM 2658 C CA . ASN A 1 343 ? 20.492 51.364 8.155 1.000 52.980 343 ASN A CA 1
ATOM 2659 C C . ASN A 1 343 ? 19.559 50.164 7.959 1.000 53.040 343 ASN A C 1
ATOM 2660 O O . ASN A 1 343 ? 19.084 49.956 6.832 1.000 47.910 343 ASN A O 1
ATOM 2665 N N . THR A 1 344 ? 19.293 49.426 9.032 1.000 59.010 344 THR A N 1
ATOM 2666 C CA . THR A 1 344 ? 18.338 48.292 9.045 1.000 64.550 344 THR A CA 1
ATOM 2667 C C . THR A 1 344 ? 16.974 48.781 8.547 1.000 64.770 344 THR A C 1
ATOM 2668 O O . THR A 1 344 ? 16.403 48.093 7.674 1.000 66.670 344 THR A O 1
ATOM 2672 N N . LYS A 1 345 ? 16.486 49.920 9.065 1.000 64.550 345 LYS A N 1
ATOM 2673 C CA . LYS A 1 345 ? 15.127 50.464 8.767 1.000 65.790 345 LYS A CA 1
ATOM 2674 C C . LYS A 1 345 ? 14.974 50.751 7.268 1.000 62.690 345 LYS A C 1
ATOM 2675 O O . LYS A 1 345 ? 13.958 50.333 6.697 1.000 61.930 345 LYS A O 1
ATOM 2681 N N . LEU A 1 346 ? 15.962 51.412 6.662 1.000 65.110 346 LEU A N 1
ATOM 2682 C CA . LEU A 1 346 ? 16.031 51.691 5.201 1.000 68.420 346 LEU A CA 1
ATOM 2683 C C . LEU A 1 346 ? 15.867 50.380 4.417 1.000 70.120 346 LEU A C 1
ATOM 2684 O O . LEU A 1 346 ? 15.053 50.337 3.470 1.000 71.940 346 LEU A O 1
ATOM 2689 N N . LEU A 1 347 ? 16.621 49.346 4.794 1.000 69.480 347 LEU A N 1
ATOM 2690 C CA . LEU A 1 347 ? 16.612 48.012 4.138 1.000 67.450 347 LEU A CA 1
ATOM 2691 C C . LEU A 1 347 ? 15.197 47.417 4.197 1.000 71.330 347 LEU A C 1
ATOM 2692 O O . LEU A 1 347 ? 14.646 47.102 3.105 1.000 65.660 347 LEU A O 1
ATOM 2697 N N . GLU A 1 348 ? 14.630 47.316 5.411 1.000 75.780 348 GLU A N 1
ATOM 2698 C CA . GLU A 1 348 ? 13.338 46.623 5.705 1.000 79.960 348 GLU A CA 1
ATOM 2699 C C . GLU A 1 348 ? 12.141 47.447 5.201 1.000 74.310 348 GLU A C 1
ATOM 2700 O O . GLU A 1 348 ? 11.242 46.831 4.588 1.000 66.500 348 GLU A O 1
ATOM 2706 N N . GLU A 1 349 ? 12.112 48.765 5.455 1.000 72.140 349 GLU A N 1
ATOM 2707 C CA . GLU A 1 349 ? 10.901 49.618 5.257 1.000 71.020 349 GLU A CA 1
ATOM 2708 C C . GLU A 1 349 ? 10.877 50.252 3.855 1.000 66.990 349 GLU A C 1
ATOM 2709 O O . GLU A 1 349 ? 9.805 50.779 3.491 1.000 69.570 349 GLU A O 1
ATOM 2715 N N . LEU A 1 350 ? 11.954 50.150 3.066 1.000 63.190 350 LEU A N 1
ATOM 2716 C CA . LEU A 1 350 ? 12.018 50.723 1.688 1.000 62.040 350 LEU A CA 1
ATOM 2717 C C . LEU A 1 350 ? 12.253 49.620 0.664 1.000 59.630 350 LEU A C 1
ATOM 2718 O O . LEU A 1 350 ? 12.533 48.481 1.018 1.000 68.860 350 LEU A O 1
ATOM 2723 N N . PRO A 1 351 ? 12.145 49.927 -0.645 1.000 60.970 351 PRO A N 1
ATOM 2724 C CA . PRO A 1 351 ? 12.104 48.887 -1.674 1.000 63.650 351 PRO A CA 1
ATOM 2725 C C . PRO A 1 351 ? 13.442 48.258 -2.091 1.000 68.070 351 PRO A C 1
ATOM 2726 O O . PRO A 1 351 ? 13.426 47.459 -3.014 1.000 70.240 351 PRO A O 1
ATOM 2730 N N . PHE A 1 352 ? 14.558 48.593 -1.437 1.000 70.740 352 PHE A N 1
ATOM 2731 C CA . PHE A 1 352 ? 15.891 48.059 -1.833 1.000 71.060 352 PHE A CA 1
ATOM 2732 C C . PHE A 1 352 ? 16.060 46.686 -1.184 1.000 62.560 352 PHE A C 1
ATOM 2733 O O . PHE A 1 352 ? 16.002 46.585 0.055 1.000 61.440 352 PHE A O 1
ATOM 2741 N N . THR A 1 353 ? 16.184 45.662 -2.025 1.000 59.170 353 THR A N 1
ATOM 2742 C CA . THR A 1 353 ? 16.362 44.243 -1.628 1.000 64.020 353 THR A CA 1
ATOM 2743 C C . THR A 1 353 ? 17.667 44.140 -0.814 1.000 68.700 353 THR A C 1
ATOM 2744 O O . THR A 1 353 ? 17.624 43.571 0.297 1.000 67.680 353 THR A O 1
ATOM 2748 N N . ARG A 1 354 ? 18.765 44.719 -1.331 1.000 72.610 354 ARG A N 1
ATOM 2749 C CA . ARG A 1 354 ? 20.137 44.688 -0.747 1.000 70.510 354 ARG A CA 1
ATOM 2750 C C . ARG A 1 354 ? 20.636 46.115 -0.475 1.000 66.250 354 ARG A C 1
ATOM 2751 O O . ARG A 1 354 ? 20.547 46.941 -1.390 1.000 65.400 354 ARG A O 1
ATOM 2759 N N . VAL A 1 355 ? 21.171 46.375 0.726 1.000 65.310 355 VAL A N 1
ATOM 2760 C CA . VAL A 1 355 ? 21.721 47.697 1.164 1.000 62.590 355 VAL A CA 1
ATOM 2761 C C . VAL A 1 355 ? 23.079 47.459 1.835 1.000 58.180 355 VAL A C 1
ATOM 2762 O O . VAL A 1 355 ? 23.084 46.856 2.912 1.000 56.730 355 VAL A O 1
ATOM 2766 N N . GLU A 1 356 ? 24.173 47.932 1.226 1.000 56.710 356 GLU A N 1
ATOM 2767 C CA . GLU A 1 356 ? 25.567 47.636 1.660 1.000 58.340 356 GLU A CA 1
ATOM 2768 C C . GLU A 1 356 ? 26.230 48.905 2.215 1.000 54.200 356 GLU A C 1
ATOM 2769 O O . GLU A 1 356 ? 26.577 49.805 1.427 1.000 57.350 356 GLU A O 1
ATOM 2775 N N . VAL A 1 357 ? 26.399 48.957 3.538 1.000 50.730 357 VAL A N 1
ATOM 2776 C CA . VAL A 1 357 ? 27.222 49.978 4.243 1.000 50.660 357 VAL A CA 1
ATOM 2777 C C . VAL A 1 357 ? 28.519 49.310 4.705 1.000 45.910 357 VAL A C 1
ATOM 2778 O O . VAL A 1 357 ? 28.429 48.315 5.428 1.000 41.350 357 VAL A O 1
ATOM 2782 N N . SER A 1 358 ? 29.666 49.858 4.296 1.000 44.130 358 SER A N 1
ATOM 2783 C CA . SER A 1 358 ? 31.018 49.305 4.549 1.000 43.640 358 SER A CA 1
ATOM 2784 C C . SER A 1 358 ? 31.528 49.781 5.922 1.000 44.080 358 SER A C 1
ATOM 2785 O O . SER A 1 358 ? 30.978 50.754 6.494 1.000 38.740 358 SER A O 1
ATOM 2788 N N . PHE A 1 359 ? 32.637 49.192 6.362 1.000 46.450 359 PHE A N 1
ATOM 2789 C CA . PHE A 1 359 ? 33.295 49.605 7.622 1.000 46.330 359 PHE A CA 1
ATOM 2790 C C . PHE A 1 359 ? 34.003 50.938 7.401 1.000 43.520 359 PHE A C 1
ATOM 2791 O O . PHE A 1 359 ? 34.525 51.497 8.367 1.000 43.230 359 PHE A O 1
ATOM 2799 N N . GLY A 1 360 ? 34.004 51.425 6.161 1.000 41.660 360 GLY A N 1
ATOM 2800 C CA . GLY A 1 360 ? 34.642 52.709 5.833 1.000 45.840 360 GLY A CA 1
ATOM 2801 C C . GLY A 1 360 ? 33.632 53.686 5.279 1.000 48.740 360 GLY A C 1
ATOM 2802 O O . GLY A 1 360 ? 33.970 54.417 4.342 1.000 56.130 360 GLY A O 1
ATOM 2803 N N . ALA A 1 361 ? 32.421 53.679 5.828 1.000 49.270 361 ALA A N 1
ATOM 2804 C CA . ALA A 1 361 ? 31.368 54.612 5.387 1.000 46.380 361 ALA A CA 1
ATOM 2805 C C . ALA A 1 361 ? 31.768 56.007 5.833 1.000 48.830 361 ALA A C 1
ATOM 2806 O O . ALA A 1 361 ? 31.425 56.974 5.146 1.000 54.120 361 ALA A O 1
ATOM 2808 N N . SER A 1 362 ? 32.485 56.085 6.942 1.000 51.080 362 SER A N 1
ATOM 2809 C CA . SER A 1 362 ? 32.926 57.386 7.483 1.000 51.230 362 SER A CA 1
ATOM 2810 C C . SER A 1 362 ? 34.145 57.880 6.724 1.000 49.710 362 SER A C 1
ATOM 2811 O O . SER A 1 362 ? 34.548 57.223 5.764 1.000 48.560 362 SER A O 1
ATOM 2814 N N . ASP A 1 363 ? 34.714 58.988 7.173 1.000 51.300 363 ASP A N 1
ATOM 2815 C CA . ASP A 1 363 ? 35.840 59.599 6.429 1.000 51.130 363 ASP A CA 1
ATOM 2816 C C . ASP A 1 363 ? 37.060 58.675 6.442 1.000 51.070 363 ASP A C 1
ATOM 2817 O O . ASP A 1 363 ? 37.843 58.759 5.489 1.000 48.700 363 ASP A O 1
ATOM 2822 N N . PRO A 1 364 ? 37.294 57.800 7.444 1.000 51.270 364 PRO A N 1
ATOM 2823 C CA . PRO A 1 364 ? 38.420 56.879 7.340 1.000 49.140 364 PRO A CA 1
ATOM 2824 C C . PRO A 1 364 ? 38.382 56.142 5.990 1.000 49.670 364 PRO A C 1
ATOM 2825 O O . PRO A 1 364 ? 39.430 55.896 5.414 1.000 52.970 364 PRO A O 1
ATOM 2829 N N . GLY A 1 365 ? 37.187 55.836 5.490 1.000 47.170 365 GLY A N 1
ATOM 2830 C CA . GLY A 1 365 ? 37.028 55.095 4.227 1.000 49.080 365 GLY A CA 1
ATOM 2831 C C . GLY A 1 365 ? 37.464 55.892 3.003 1.000 49.650 365 GLY A C 1
ATOM 2832 O O . GLY A 1 365 ? 37.633 55.266 1.943 1.000 50.920 365 GLY A O 1
ATOM 2833 N N . VAL A 1 366 ? 37.614 57.220 3.092 1.000 49.250 366 VAL A N 1
ATOM 2834 C CA . VAL A 1 366 ? 37.823 58.066 1.873 1.000 51.760 366 VAL A CA 1
ATOM 2835 C C . VAL A 1 366 ? 39.278 57.938 1.417 1.000 49.770 366 VAL A C 1
ATOM 2836 O O . VAL A 1 366 ? 39.558 58.300 0.256 1.000 51.230 366 VAL A O 1
ATOM 2840 N N . SER A 1 367 ? 40.161 57.441 2.278 1.000 47.530 367 SER A N 1
ATOM 2841 C CA . SER A 1 367 ? 41.573 57.178 1.914 1.000 52.880 367 SER A CA 1
ATOM 2842 C C . SER A 1 367 ? 41.632 55.959 0.977 1.000 54.810 367 SER A C 1
ATOM 2843 O O . SER A 1 367 ? 42.307 56.051 -0.091 1.000 55.800 367 SER A O 1
ATOM 2846 N N . ILE A 1 368 ? 40.910 54.882 1.314 1.000 51.940 368 ILE A N 1
ATOM 2847 C CA . ILE A 1 368 ? 40.761 53.672 0.441 1.000 51.480 368 ILE A CA 1
ATOM 2848 C C . ILE A 1 368 ? 40.075 54.063 -0.875 1.000 50.600 368 ILE A C 1
ATOM 2849 O O . ILE A 1 368 ? 40.582 53.669 -1.955 1.000 47.370 368 ILE A O 1
ATOM 2854 N N . GLY A 1 369 ? 38.936 54.757 -0.760 1.000 48.590 369 GLY A N 1
ATOM 2855 C CA . GLY A 1 369 ? 38.105 55.231 -1.882 1.000 49.130 369 GLY A CA 1
ATOM 2856 C C . GLY A 1 369 ? 38.880 56.098 -2.862 1.000 48.170 369 GLY A C 1
ATOM 2857 O O . GLY A 1 369 ? 38.828 55.816 -4.085 1.000 45.380 369 GLY A O 1
ATOM 2858 N N . ALA A 1 370 ? 39.574 57.121 -2.364 1.000 46.070 370 ALA A N 1
ATOM 2859 C CA . ALA A 1 370 ? 40.395 58.029 -3.195 1.000 49.180 370 ALA A CA 1
ATOM 2860 C C . ALA A 1 370 ? 41.247 57.209 -4.174 1.000 50.720 370 ALA A C 1
ATOM 2861 O O . ALA A 1 370 ? 41.251 57.524 -5.380 1.000 48.950 370 ALA A O 1
ATOM 2863 N N . ALA A 1 371 ? 41.934 56.182 -3.672 1.000 53.970 371 ALA A N 1
ATOM 2864 C CA . ALA A 1 371 ? 42.844 55.319 -4.460 1.000 56.150 371 ALA A CA 1
ATOM 2865 C C . ALA A 1 371 ? 42.026 54.485 -5.451 1.000 55.890 371 ALA A C 1
ATOM 2866 O O . ALA A 1 371 ? 42.340 54.533 -6.663 1.000 62.300 371 ALA A O 1
ATOM 2868 N N . ALA A 1 372 ? 41.014 53.767 -4.956 1.000 53.450 372 ALA A N 1
ATOM 2869 C CA . ALA A 1 372 ? 40.073 52.946 -5.763 1.000 55.640 372 ALA A CA 1
ATOM 2870 C C . ALA A 1 372 ? 39.492 53.779 -6.915 1.000 53.060 372 ALA A C 1
ATOM 2871 O O . ALA A 1 372 ? 39.452 53.270 -8.044 1.000 54.130 372 ALA A O 1
ATOM 2873 N N . HIS A 1 373 ? 39.060 55.014 -6.645 1.000 52.170 373 HIS A N 1
ATOM 2874 C CA . HIS A 1 373 ? 38.444 55.918 -7.653 1.000 51.650 373 HIS A CA 1
ATOM 2875 C C . HIS A 1 373 ? 39.412 56.095 -8.818 1.000 50.740 373 HIS A C 1
ATOM 2876 O O . HIS A 1 373 ? 38.991 55.802 -9.961 1.000 53.070 373 HIS A O 1
ATOM 2883 N N . VAL A 1 374 ? 40.652 56.500 -8.546 1.000 49.580 374 VAL A N 1
ATOM 2884 C CA . VAL A 1 374 ? 41.682 56.681 -9.611 1.000 49.550 374 VAL A CA 1
ATOM 2885 C C . VAL A 1 374 ? 41.909 55.358 -10.335 1.000 47.140 374 VAL A C 1
ATOM 2886 O O . VAL A 1 374 ? 41.883 55.353 -11.567 1.000 48.870 374 VAL A O 1
ATOM 2890 N N . ALA A 1 375 ? 42.121 54.282 -9.592 1.000 47.260 375 ALA A N 1
ATOM 2891 C CA . ALA A 1 375 ? 42.447 52.983 -10.216 1.000 55.610 375 ALA A CA 1
ATOM 2892 C C . ALA A 1 375 ? 41.405 52.598 -11.260 1.000 63.290 375 ALA A C 1
ATOM 2893 O O . ALA A 1 375 ? 41.766 52.435 -12.435 1.000 67.060 375 ALA A O 1
ATOM 2895 N N . ARG A 1 376 ? 40.154 52.460 -10.835 1.000 67.870 376 ARG A N 1
ATOM 2896 C CA . ARG A 1 376 ? 39.077 52.063 -11.766 1.000 70.520 376 ARG A CA 1
ATOM 2897 C C . ARG A 1 376 ? 39.152 52.958 -13.003 1.000 73.480 376 ARG A C 1
ATOM 2898 O O . ARG A 1 376 ? 39.033 52.436 -14.117 1.000 71.170 376 ARG A O 1
ATOM 2906 N N . GLU A 1 377 ? 39.357 54.254 -12.801 1.000 76.060 377 GLU A N 1
ATOM 2907 C CA . GLU A 1 377 ? 39.405 55.207 -13.934 1.000 81.590 377 GLU A CA 1
ATOM 2908 C C . GLU A 1 377 ? 40.584 54.840 -14.833 1.000 84.570 377 GLU A C 1
ATOM 2909 O O . GLU A 1 377 ? 40.502 55.105 -16.040 1.000 87.070 377 GLU A O 1
ATOM 2915 N N . LYS A 1 378 ? 41.631 54.252 -14.258 1.000 87.940 378 LYS A N 1
ATOM 2916 C CA . LYS A 1 378 ? 42.839 53.887 -15.043 1.000 94.010 378 LYS A CA 1
ATOM 2917 C C . LYS A 1 378 ? 42.634 52.491 -15.633 1.000 93.430 378 LYS A C 1
ATOM 2918 O O . LYS A 1 378 ? 43.635 51.848 -15.985 1.000 83.670 378 LYS A O 1
ATOM 2924 N N . SER A 1 379 ? 41.382 52.053 -15.733 1.000 99.470 379 SER A N 1
ATOM 2925 C CA . SER A 1 379 ? 41.026 50.731 -16.329 1.000 96.830 379 SER A CA 1
ATOM 2926 C C . SER A 1 379 ? 41.709 49.567 -15.589 1.000 99.140 379 SER A C 1
ATOM 2927 O O . SER A 1 379 ? 41.764 48.448 -16.158 1.000 98.270 379 SER A O 1
ATOM 2930 N N . VAL A 1 380 ? 42.164 49.802 -14.354 1.000 99.990 380 VAL A N 1
ATOM 2931 C CA . VAL A 1 380 ? 42.870 48.799 -13.501 1.000 98.800 380 VAL A CA 1
ATOM 2932 C C . VAL A 1 380 ? 41.798 47.891 -12.868 1.000 98.960 380 VAL A C 1
ATOM 2933 O O . VAL A 1 380 ? 41.195 48.293 -11.849 1.000 99.040 380 VAL A O 1
ATOM 2937 N N . ALA A 1 381 ? 41.525 46.733 -13.486 1.000 97.360 381 ALA A N 1
ATOM 2938 C CA . ALA A 1 381 ? 40.589 45.695 -12.987 1.000 90.780 381 ALA A CA 1
ATOM 2939 C C . ALA A 1 381 ? 40.897 45.422 -11.514 1.000 84.420 381 ALA A C 1
ATOM 2940 O O . ALA A 1 381 ? 42.025 44.976 -11.228 1.000 78.760 381 ALA A O 1
ATOM 2942 N N . LEU A 1 382 ? 39.950 45.715 -10.617 1.000 79.390 382 LEU A N 1
ATOM 2943 C CA . LEU A 1 382 ? 40.167 45.687 -9.142 1.000 73.060 382 LEU A CA 1
ATOM 2944 C C . LEU A 1 382 ? 39.751 44.323 -8.576 1.000 68.920 382 LEU A C 1
ATOM 2945 O O . LEU A 1 382 ? 38.555 43.971 -8.689 1.000 71.740 382 LEU A O 1
ATOM 2950 N N . THR A 1 383 ? 40.700 43.601 -7.969 1.000 65.680 383 THR A N 1
ATOM 2951 C CA . THR A 1 383 ? 40.485 42.265 -7.356 1.000 67.050 383 THR A CA 1
ATOM 2952 C C . THR A 1 383 ? 39.428 42.414 -6.270 1.000 69.090 383 THR A C 1
ATOM 2953 O O . THR A 1 383 ? 39.682 43.107 -5.288 1.000 71.640 383 THR A O 1
ATOM 2957 N N . PRO A 1 384 ? 38.224 41.799 -6.408 1.000 70.450 384 PRO A N 1
ATOM 2958 C CA . PRO A 1 384 ? 37.185 41.921 -5.383 1.000 68.750 384 PRO A CA 1
ATOM 2959 C C . PRO A 1 384 ? 37.756 41.477 -4.029 1.000 66.480 384 PRO A C 1
ATOM 2960 O O . PRO A 1 384 ? 38.595 40.596 -4.019 1.000 70.000 384 PRO A O 1
ATOM 2964 N N . THR A 1 385 ? 37.333 42.120 -2.941 1.000 63.010 385 THR A N 1
ATOM 2965 C CA . THR A 1 385 ? 37.835 41.852 -1.566 1.000 63.190 385 THR A CA 1
ATOM 2966 C C . THR A 1 385 ? 36.802 42.329 -0.533 1.000 59.070 385 THR A C 1
ATOM 2967 O O . THR A 1 385 ? 36.190 43.383 -0.753 1.000 53.990 385 THR A O 1
ATOM 2971 N N . GLU A 1 386 ? 36.632 41.569 0.552 1.000 56.450 386 GLU A N 1
ATOM 2972 C CA . GLU A 1 386 ? 35.639 41.841 1.623 1.000 56.830 386 GLU A CA 1
ATOM 2973 C C . GLU A 1 386 ? 36.341 42.176 2.949 1.000 52.900 386 GLU A C 1
ATOM 2974 O O . GLU A 1 386 ? 35.623 42.452 3.928 1.000 46.680 386 GLU A O 1
ATOM 2980 N N . SER A 1 387 ? 37.683 42.170 2.989 1.000 53.420 387 SER A N 1
ATOM 2981 C CA . SER A 1 387 ? 38.465 42.153 4.254 1.000 50.300 387 SER A CA 1
ATOM 2982 C C . SER A 1 387 ? 38.729 43.562 4.781 1.000 52.910 387 SER A C 1
ATOM 2983 O O . SER A 1 387 ? 39.282 44.418 4.081 1.000 51.170 387 SER A O 1
ATOM 2986 N N . PRO A 1 388 ? 38.354 43.816 6.056 1.000 49.740 388 PRO A N 1
ATOM 2987 C CA . PRO A 1 388 ? 38.768 45.018 6.777 1.000 48.290 388 PRO A CA 1
ATOM 2988 C C . PRO A 1 388 ? 40.107 44.881 7.512 1.000 46.750 388 PRO A C 1
ATOM 2989 O O . PRO A 1 388 ? 40.599 45.861 8.024 1.000 49.420 388 PRO A O 1
ATOM 2993 N N . TYR A 1 389 ? 40.674 43.677 7.551 1.000 47.820 389 TYR A N 1
ATOM 2994 C CA . TYR A 1 389 ? 41.908 43.369 8.321 1.000 47.690 389 TYR A CA 1
ATOM 2995 C C . TYR A 1 389 ? 43.111 43.758 7.453 1.000 52.090 389 TYR A C 1
ATOM 2996 O O . TYR A 1 389 ? 43.727 42.864 6.823 1.000 50.150 389 TYR A O 1
ATOM 3005 N N . LEU A 1 390 ? 43.405 45.067 7.411 1.000 49.280 390 LEU A N 1
ATOM 3006 C CA . LEU A 1 390 ? 44.307 45.691 6.407 1.000 49.610 390 LEU A CA 1
ATOM 3007 C C . LEU A 1 390 ? 45.513 46.353 7.080 1.000 49.030 390 LEU A C 1
ATOM 3008 O O . LEU A 1 390 ? 46.395 46.836 6.337 1.000 47.970 390 LEU A O 1
ATOM 3013 N N . GLY A 1 391 ? 45.536 46.397 8.416 1.000 48.930 391 GLY A N 1
ATOM 3014 C CA . GLY A 1 391 ? 46.554 47.112 9.208 1.000 48.010 391 GLY A CA 1
ATOM 3015 C C . GLY A 1 391 ? 47.724 46.212 9.615 1.000 48.480 391 GLY A C 1
ATOM 3016 O O . GLY A 1 391 ? 47.872 45.094 9.119 1.000 44.920 391 GLY A O 1
ATOM 3017 N N . PRO A 1 392 ? 48.605 46.689 10.525 1.000 48.180 392 PRO A N 1
ATOM 3018 C CA . PRO A 1 392 ? 49.793 45.943 10.917 1.000 47.710 392 PRO A CA 1
ATOM 3019 C C . PRO A 1 392 ? 49.501 44.633 11.667 1.000 49.620 392 PRO A C 1
ATOM 3020 O O . PRO A 1 392 ? 48.716 44.612 12.597 1.000 54.490 392 PRO A O 1
ATOM 3024 N N . GLU A 1 393 ? 50.153 43.573 11.188 1.000 49.720 393 GLU A N 1
ATOM 3025 C CA . GLU A 1 393 ? 50.277 42.229 11.794 1.000 47.090 393 GLU A CA 1
ATOM 3026 C C . GLU A 1 393 ? 51.527 42.235 12.673 1.000 47.370 393 GLU A C 1
ATOM 3027 O O . GLU A 1 393 ? 52.356 43.155 12.503 1.000 51.480 393 GLU A O 1
ATOM 3033 N N . PHE A 1 394 ? 51.668 41.239 13.550 1.000 46.250 394 PHE A N 1
ATOM 3034 C CA . PHE A 1 394 ? 52.837 41.057 14.450 1.000 45.210 394 PHE A CA 1
ATOM 3035 C C . PHE A 1 394 ? 53.139 39.567 14.583 1.000 45.000 394 PHE A C 1
ATOM 3036 O O . PHE A 1 394 ? 52.198 38.782 14.763 1.000 47.750 394 PHE A O 1
ATOM 3044 N N . GLY A 1 395 ? 54.415 39.205 14.465 1.000 46.480 395 GLY A N 1
ATOM 3045 C CA . GLY A 1 395 ? 54.886 37.812 14.543 1.000 50.260 395 GLY A CA 1
ATOM 3046 C C . GLY A 1 395 ? 54.999 37.312 15.975 1.000 52.900 395 GLY A C 1
ATOM 3047 O O . GLY A 1 395 ? 54.876 38.117 16.917 1.000 49.500 395 GLY A O 1
ATOM 3048 N N . GLU A 1 396 ? 55.252 36.012 16.125 1.000 60.130 396 GLU A N 1
ATOM 3049 C CA . GLU A 1 396 ? 55.415 35.339 17.434 1.000 66.260 396 GLU A CA 1
ATOM 3050 C C . GLU A 1 396 ? 56.639 35.954 18.140 1.000 66.940 396 GLU A C 1
ATOM 3051 O O . GLU A 1 396 ? 56.578 36.131 19.367 1.000 68.310 396 GLU A O 1
ATOM 3057 N N . ASP A 1 397 ? 57.681 36.339 17.389 1.000 73.990 397 ASP A N 1
ATOM 3058 C CA . ASP A 1 397 ? 58.969 36.872 17.928 1.000 74.130 397 ASP A CA 1
ATOM 3059 C C . ASP A 1 397 ? 58.795 38.300 18.470 1.000 69.960 397 ASP A C 1
ATOM 3060 O O . ASP A 1 397 ? 59.434 38.614 19.496 1.000 65.460 397 ASP A O 1
ATOM 3065 N N . GLU A 1 398 ? 57.983 39.128 17.798 1.000 70.660 398 GLU A N 1
ATOM 3066 C CA . GLU A 1 398 ? 57.716 40.551 18.155 1.000 65.330 398 GLU A CA 1
ATOM 3067 C C . GLU A 1 398 ? 56.863 40.624 19.427 1.000 58.180 398 GLU A C 1
ATOM 3068 O O . GLU A 1 398 ? 57.076 41.568 20.189 1.000 61.560 398 GLU A O 1
ATOM 3074 N N . ILE A 1 399 ? 55.924 39.692 19.631 1.000 56.670 399 ILE A N 1
ATOM 3075 C CA . ILE A 1 399 ? 55.043 39.634 20.844 1.000 61.180 399 ILE A CA 1
ATOM 3076 C C . ILE A 1 399 ? 55.873 39.181 22.056 1.000 59.980 399 ILE A C 1
ATOM 3077 O O . ILE A 1 399 ? 55.718 39.787 23.140 1.000 56.340 399 ILE A O 1
ATOM 3082 N N . ARG A 1 400 ? 56.683 38.131 21.885 1.000 61.210 400 ARG A N 1
ATOM 3083 C CA . ARG A 1 400 ? 57.542 37.538 22.950 1.000 62.100 400 ARG A CA 1
ATOM 3084 C C . ARG A 1 400 ? 58.581 38.568 23.420 1.000 57.270 400 ARG A C 1
ATOM 3085 O O . ARG A 1 400 ? 58.867 38.589 24.634 1.000 60.250 400 ARG A O 1
ATOM 3093 N N . ALA A 1 401 ? 59.128 39.369 22.500 1.000 48.470 401 ALA A N 1
ATOM 3094 C CA . ALA A 1 401 ? 60.087 40.455 22.790 1.000 48.940 401 ALA A CA 1
ATOM 3095 C C . ALA A 1 401 ? 59.396 41.574 23.584 1.000 53.930 401 ALA A C 1
ATOM 3096 O O . ALA A 1 401 ? 60.070 42.150 24.459 1.000 65.120 401 ALA A O 1
ATOM 3098 N N . THR A 1 402 ? 58.122 41.885 23.293 1.000 51.230 402 THR A N 1
ATOM 3099 C CA . THR A 1 402 ? 57.324 42.945 23.974 1.000 47.980 402 THR A CA 1
ATOM 3100 C C . THR A 1 402 ? 56.961 42.488 25.392 1.000 51.170 402 THR A C 1
ATOM 3101 O O . THR A 1 402 ? 57.111 43.284 26.326 1.000 57.530 402 THR A O 1
ATOM 3105 N N . LEU A 1 403 ? 56.483 41.252 25.547 1.000 51.590 403 LEU A N 1
ATOM 3106 C CA . LEU A 1 403 ? 56.076 40.683 26.858 1.000 53.670 403 LEU A CA 1
ATOM 3107 C C . LEU A 1 403 ? 57.292 40.611 27.787 1.000 57.120 403 LEU A C 1
ATOM 3108 O O . LEU A 1 403 ? 57.093 40.671 29.028 1.000 62.570 403 LEU A O 1
ATOM 3113 N N . GLU A 1 404 ? 58.498 40.470 27.233 1.000 58.070 404 GLU A N 1
ATOM 3114 C CA . GLU A 1 404 ? 59.739 40.389 28.048 1.000 63.110 404 GLU A CA 1
ATOM 3115 C C . GLU A 1 404 ? 60.075 41.792 28.568 1.000 64.650 404 GLU A C 1
ATOM 3116 O O . GLU A 1 404 ? 60.656 41.887 29.667 1.000 69.340 404 GLU A O 1
ATOM 3122 N N . GLU A 1 405 ? 59.692 42.832 27.822 1.000 60.250 405 GLU A N 1
ATOM 3123 C CA . GLU A 1 405 ? 59.805 44.244 28.259 1.000 60.190 405 GLU A CA 1
ATOM 3124 C C . GLU A 1 405 ? 58.850 44.499 29.426 1.000 56.180 405 GLU A C 1
ATOM 3125 O O . GLU A 1 405 ? 58.899 45.605 29.955 1.000 61.480 405 GLU A O 1
ATOM 3131 N N . TYR A 1 406 ? 58.004 43.539 29.804 1.000 56.080 406 TYR A N 1
ATOM 3132 C CA . TYR A 1 406 ? 57.013 43.702 30.900 1.000 60.480 406 TYR A CA 1
ATOM 3133 C C . TYR A 1 406 ? 57.035 42.515 31.868 1.000 66.340 406 TYR A C 1
ATOM 3134 O O . TYR A 1 406 ? 55.999 42.313 32.535 1.000 66.200 406 TYR A O 1
ATOM 3143 N N . THR A 1 407 ? 58.166 41.798 31.977 1.000 72.620 407 THR A N 1
ATOM 3144 C CA . THR A 1 407 ? 58.368 40.623 32.876 1.000 70.500 407 THR A CA 1
ATOM 3145 C C . THR A 1 407 ? 57.975 40.988 34.314 1.000 74.340 407 THR A C 1
ATOM 3146 O O . THR A 1 407 ? 57.475 40.093 35.033 1.000 74.820 407 THR A O 1
ATOM 3150 N N . SER A 1 408 ? 58.203 42.249 34.707 1.000 73.650 408 SER A N 1
ATOM 3151 C CA . SER A 1 408 ? 57.899 42.815 36.051 1.000 71.930 408 SER A CA 1
ATOM 3152 C C . SER A 1 408 ? 56.384 42.881 36.313 1.000 68.960 408 SER A C 1
ATOM 3153 O O . SER A 1 408 ? 56.019 42.808 37.491 1.000 64.980 408 SER A O 1
ATOM 3156 N N . SER A 1 409 ? 55.546 43.024 35.275 1.000 68.980 409 SER A N 1
ATOM 3157 C CA . SER A 1 409 ? 54.104 43.396 35.381 1.000 67.610 409 SER A CA 1
ATOM 3158 C C . SER A 1 409 ? 53.193 42.208 35.057 1.000 65.880 409 SER A C 1
ATOM 3159 O O . SER A 1 409 ? 52.141 42.076 35.727 1.000 62.620 409 SER A O 1
ATOM 3162 N N . VAL A 1 410 ? 53.557 41.402 34.052 1.000 65.140 410 VAL A N 1
ATOM 3163 C CA . VAL A 1 410 ? 52.710 40.283 33.538 1.000 65.550 410 VAL A CA 1
ATOM 3164 C C . VAL A 1 410 ? 53.544 39.002 33.383 1.000 68.400 410 VAL A C 1
ATOM 3165 O O . VAL A 1 410 ? 54.757 39.085 33.082 1.000 74.470 410 VAL A O 1
ATOM 3169 N N . THR A 1 411 ? 52.889 37.858 33.585 1.000 67.250 411 THR A N 1
ATOM 3170 C CA . THR A 1 411 ? 53.357 36.504 33.203 1.000 63.520 411 THR A CA 1
ATOM 3171 C C . THR A 1 411 ? 52.617 36.098 31.932 1.000 63.380 411 THR A C 1
ATOM 3172 O O . THR A 1 411 ? 51.550 36.679 31.659 1.000 64.750 411 THR A O 1
ATOM 3176 N N . TRP A 1 412 ? 53.149 35.122 31.204 1.000 64.650 412 TRP A N 1
ATOM 3177 C CA . TRP A 1 412 ? 52.592 34.680 29.904 1.000 66.760 412 TRP A CA 1
ATOM 3178 C C . TRP A 1 412 ? 53.067 33.264 29.596 1.000 64.910 412 TRP A C 1
ATOM 3179 O O . TRP A 1 412 ? 54.197 32.940 29.952 1.000 70.010 412 TRP A O 1
ATOM 3190 N N . GLU A 1 413 ? 52.212 32.456 28.975 1.000 65.900 413 GLU A N 1
ATOM 3191 C CA . GLU A 1 413 ? 52.595 31.142 28.389 1.000 62.660 413 GLU A CA 1
ATOM 3192 C C . GLU A 1 413 ? 52.260 31.184 26.896 1.000 59.210 413 GLU A C 1
ATOM 3193 O O . GLU A 1 413 ? 51.245 31.816 26.523 1.000 54.570 413 GLU A O 1
ATOM 3199 N N . GLN A 1 414 ? 53.130 30.598 26.073 1.000 57.870 414 GLN A N 1
ATOM 3200 C CA . GLN A 1 414 ? 52.946 30.524 24.603 1.000 54.540 414 GLN A CA 1
ATOM 3201 C C . GLN A 1 414 ? 52.339 29.160 24.276 1.000 49.550 414 GLN A C 1
ATOM 3202 O O . GLN A 1 414 ? 53.069 28.164 24.280 1.000 51.210 414 GLN A O 1
ATOM 3208 N N . LEU A 1 415 ? 51.043 29.135 23.993 1.000 49.340 415 LEU A N 1
ATOM 3209 C CA . LEU A 1 415 ? 50.282 27.904 23.670 1.000 52.960 415 LEU A CA 1
ATOM 3210 C C . LEU A 1 415 ? 50.576 27.461 22.238 1.000 48.660 415 LEU A C 1
ATOM 3211 O O . LEU A 1 415 ? 50.918 28.272 21.383 1.000 46.520 415 LEU A O 1
ATOM 3216 N N . PRO A 1 416 ? 50.432 26.157 21.924 1.000 52.380 416 PRO A N 1
ATOM 3217 C CA . PRO A 1 416 ? 50.400 25.704 20.534 1.000 57.480 416 PRO A CA 1
ATOM 3218 C C . PRO A 1 416 ? 49.300 26.439 19.757 1.000 56.920 416 PRO A C 1
ATOM 3219 O O . PRO A 1 416 ? 48.188 26.516 20.251 1.000 61.210 416 PRO A O 1
ATOM 3223 N N . SER A 1 417 ? 49.651 26.965 18.583 1.000 57.170 417 SER A N 1
ATOM 3224 C CA . SER A 1 417 ? 48.805 27.812 17.702 1.000 56.020 417 SER A CA 1
ATOM 3225 C C . SER A 1 417 ? 47.321 27.379 17.698 1.000 51.270 417 SER A C 1
ATOM 3226 O O . SER A 1 417 ? 46.474 28.250 17.918 1.000 51.070 417 SER A O 1
ATOM 3229 N N . ASP A 1 418 ? 46.994 26.101 17.469 1.000 51.800 418 ASP A N 1
ATOM 3230 C CA . ASP A 1 418 ? 45.596 25.627 17.219 1.000 51.850 418 ASP A CA 1
ATOM 3231 C C . ASP A 1 418 ? 44.921 25.144 18.510 1.000 51.270 418 ASP A C 1
ATOM 3232 O O . ASP A 1 418 ? 43.786 24.641 18.410 1.000 50.570 418 ASP A O 1
ATOM 3237 N N . GLU A 1 419 ? 45.559 25.322 19.671 1.000 51.340 419 GLU A N 1
ATOM 3238 C CA . GLU A 1 419 ? 44.961 25.030 21.005 1.000 50.600 419 GLU A CA 1
ATOM 3239 C C . GLU A 1 419 ? 44.517 26.337 21.679 1.000 48.510 419 GLU A C 1
ATOM 3240 O O . GLU A 1 419 ? 43.741 26.261 22.664 1.000 40.960 419 GLU A O 1
ATOM 3246 N N . VAL A 1 420 ? 45.004 27.485 21.195 1.000 49.960 420 VAL A N 1
ATOM 3247 C CA . VAL A 1 420 ? 44.714 28.821 21.796 1.000 52.610 420 VAL A CA 1
ATOM 3248 C C . VAL A 1 420 ? 43.202 28.995 21.840 1.000 54.910 420 VAL A C 1
ATOM 3249 O O . VAL A 1 420 ? 42.673 29.349 22.913 1.000 55.150 420 VAL A O 1
ATOM 3253 N N . VAL A 1 421 ? 42.562 28.788 20.688 1.000 53.290 421 VAL A N 1
ATOM 3254 C CA . VAL A 1 421 ? 41.104 29.016 20.496 1.000 52.710 421 VAL A CA 1
ATOM 3255 C C . VAL A 1 421 ? 40.337 28.266 21.592 1.000 51.340 421 VAL A C 1
ATOM 3256 O O . VAL A 1 421 ? 39.404 28.847 22.167 1.000 56.780 421 VAL A O 1
ATOM 3260 N N . GLY A 1 422 ? 40.740 27.033 21.891 1.000 49.970 422 GLY A N 1
ATOM 3261 C CA . GLY A 1 422 ? 40.076 26.166 22.881 1.000 50.660 422 GLY A CA 1
ATOM 3262 C C . GLY A 1 422 ? 40.376 26.580 24.309 1.000 51.350 422 GLY A C 1
ATOM 3263 O O . GLY A 1 422 ? 39.508 26.373 25.173 1.000 51.860 422 GLY A O 1
ATOM 3264 N N . LYS A 1 423 ? 41.568 27.114 24.571 1.000 56.900 423 LYS A N 1
ATOM 3265 C CA . LYS A 1 423 ? 41.989 27.543 25.931 1.000 60.850 423 LYS A CA 1
ATOM 3266 C C . LYS A 1 423 ? 41.264 28.860 26.259 1.000 54.660 423 LYS A C 1
ATOM 3267 O O . LYS A 1 423 ? 40.779 28.989 27.394 1.000 57.080 423 LYS A O 1
ATOM 3273 N N . THR A 1 424 ? 41.172 29.792 25.299 1.000 49.610 424 THR A N 1
ATOM 3274 C CA . THR A 1 424 ? 40.430 31.079 25.439 1.000 45.020 424 THR A CA 1
ATOM 3275 C C . THR A 1 424 ? 38.937 30.789 25.657 1.000 43.400 424 THR A C 1
ATOM 3276 O O . THR A 1 424 ? 38.310 31.508 26.445 1.000 40.200 424 THR A O 1
ATOM 3280 N N . ALA A 1 425 ? 38.384 29.777 24.990 1.000 43.960 425 ALA A N 1
ATOM 3281 C CA . ALA A 1 425 ? 36.958 29.393 25.117 1.000 51.170 425 ALA A CA 1
ATOM 3282 C C . ALA A 1 425 ? 36.652 28.955 26.558 1.000 51.540 425 ALA A C 1
ATOM 3283 O O . ALA A 1 425 ? 35.608 29.379 27.103 1.000 49.920 425 ALA A O 1
ATOM 3285 N N . GLU A 1 426 ? 37.537 28.155 27.152 1.000 53.580 426 GLU A N 1
ATOM 3286 C CA . GLU A 1 426 ? 37.428 27.655 28.549 1.000 59.230 426 GLU A CA 1
ATOM 3287 C C . GLU A 1 426 ? 37.425 28.850 29.511 1.000 52.420 426 GLU A C 1
ATOM 3288 O O . GLU A 1 426 ? 36.521 28.938 30.341 1.000 47.490 426 GLU A O 1
ATOM 3294 N N . LEU A 1 427 ? 38.382 29.765 29.384 1.000 51.870 427 LEU A N 1
ATOM 3295 C CA . LEU A 1 427 ? 38.375 31.030 30.164 1.000 54.010 427 LEU A CA 1
ATOM 3296 C C . LEU A 1 427 ? 37.016 31.714 30.008 1.000 55.040 427 LEU A C 1
ATOM 3297 O O . LEU A 1 427 ? 36.388 32.022 31.040 1.000 57.190 427 LEU A O 1
ATOM 3302 N N . LEU A 1 428 ? 36.580 31.892 28.758 1.000 56.370 428 LEU A N 1
ATOM 3303 C CA . LEU A 1 428 ? 35.347 32.631 28.369 1.000 56.980 428 LEU A CA 1
ATOM 3304 C C . LEU A 1 428 ? 34.091 31.905 28.855 1.000 53.870 428 LEU A C 1
ATOM 3305 O O . LEU A 1 428 ? 32.998 32.462 28.722 1.000 56.280 428 LEU A O 1
ATOM 3310 N N . THR A 1 429 ? 34.231 30.708 29.404 1.000 54.490 429 THR A N 1
ATOM 3311 C CA . THR A 1 429 ? 33.098 29.960 30.005 1.000 53.630 429 THR A CA 1
ATOM 3312 C C . THR A 1 429 ? 32.706 30.657 31.306 1.000 54.730 429 THR A C 1
ATOM 3313 O O . THR A 1 429 ? 31.552 30.492 31.713 1.000 57.710 429 THR A O 1
ATOM 3317 N N . GLY A 1 430 ? 33.634 31.420 31.900 1.000 62.030 430 GLY A N 1
ATOM 3318 C CA . GLY A 1 430 ? 33.458 32.132 33.182 1.000 67.500 430 GLY A CA 1
ATOM 3319 C C . GLY A 1 430 ? 33.068 33.594 33.011 1.000 69.920 430 GLY A C 1
ATOM 3320 O O . GLY A 1 430 ? 32.942 34.064 31.849 1.000 70.970 430 GLY A O 1
ATOM 3321 N N . LYS A 1 431 ? 32.863 34.282 34.140 1.000 70.220 431 LYS A N 1
ATOM 3322 C CA . LYS A 1 431 ? 32.683 35.755 34.209 1.000 68.190 431 LYS A CA 1
ATOM 3323 C C . LYS A 1 431 ? 34.069 36.365 34.021 1.000 67.420 431 LYS A C 1
ATOM 3324 O O . LYS A 1 431 ? 34.623 36.883 34.994 1.000 77.320 431 LYS A O 1
ATOM 3330 N N . THR A 1 432 ? 34.608 36.252 32.809 1.000 65.140 432 THR A N 1
ATOM 3331 C CA . THR A 1 432 ? 35.976 36.687 32.445 1.000 63.000 432 THR A CA 1
ATOM 3332 C C . THR A 1 432 ? 35.898 37.616 31.233 1.000 64.860 432 THR A C 1
ATOM 3333 O O . THR A 1 432 ? 35.297 37.223 30.211 1.000 72.290 432 THR A O 1
ATOM 3337 N N . VAL A 1 433 ? 36.466 38.809 31.379 1.000 59.310 433 VAL A N 1
ATOM 3338 C CA . VAL A 1 433 ? 36.657 39.812 30.298 1.000 53.140 433 VAL A CA 1
ATOM 3339 C C . VAL A 1 433 ? 38.051 39.588 29.725 1.000 51.560 433 VAL A C 1
ATOM 3340 O O . VAL A 1 433 ? 38.999 39.523 30.531 1.000 51.690 433 VAL A O 1
ATOM 3344 N N . ILE A 1 434 ? 38.167 39.483 28.402 1.000 48.310 434 ILE A N 1
ATOM 3345 C CA . ILE A 1 434 ? 39.419 39.052 27.718 1.000 45.510 434 ILE A CA 1
ATOM 3346 C C . ILE A 1 434 ? 39.868 40.147 26.764 1.000 43.520 434 ILE A C 1
ATOM 3347 O O . ILE A 1 434 ? 39.018 40.747 26.114 1.000 46.410 434 ILE A O 1
ATOM 3352 N N . GLY A 1 435 ? 41.174 40.376 26.705 1.000 42.220 435 GLY A N 1
ATOM 3353 C CA . GLY A 1 435 ? 41.829 41.064 25.588 1.000 41.700 435 GLY A CA 1
ATOM 3354 C C . GLY A 1 435 ? 42.117 40.066 24.490 1.000 41.860 435 GLY A C 1
ATOM 3355 O O . GLY A 1 435 ? 42.705 39.024 24.802 1.000 40.870 435 GLY A O 1
ATOM 3356 N N . TRP A 1 436 ? 41.739 40.380 23.249 1.000 43.380 436 TRP A N 1
ATOM 3357 C CA . TRP A 1 436 ? 41.887 39.479 22.073 1.000 44.100 436 TRP A CA 1
ATOM 3358 C C . TRP A 1 436 ? 42.654 40.224 20.993 1.000 41.430 436 TRP A C 1
ATOM 3359 O O . TRP A 1 436 ? 42.047 41.100 20.372 1.000 45.340 436 TRP A O 1
ATOM 3370 N N . PHE A 1 437 ? 43.938 39.913 20.828 1.000 39.940 437 PHE A N 1
ATOM 3371 C CA . PHE A 1 437 ? 44.834 40.561 19.835 1.000 41.080 437 PHE A CA 1
ATOM 3372 C C . PHE A 1 437 ? 45.324 39.471 18.881 1.000 40.080 437 PHE A C 1
ATOM 3373 O O . PHE A 1 437 ? 46.072 38.573 19.325 1.000 38.250 437 PHE A O 1
ATOM 3381 N N . GLN A 1 438 ? 44.857 39.520 17.632 1.000 40.740 438 GLN A N 1
ATOM 3382 C CA . GLN A 1 438 ? 45.168 38.532 16.561 1.000 44.290 438 GLN A CA 1
ATOM 3383 C C . GLN A 1 438 ? 45.216 39.249 15.204 1.000 43.300 438 GLN A C 1
ATOM 3384 O O . GLN A 1 438 ? 44.532 40.249 15.056 1.000 45.310 438 GLN A O 1
ATOM 3390 N N . GLY A 1 439 ? 45.971 38.720 14.240 1.000 44.110 439 GLY A N 1
ATOM 3391 C CA . GLY A 1 439 ? 45.904 39.104 12.817 1.000 42.470 439 GLY A CA 1
ATOM 3392 C C . GLY A 1 439 ? 46.249 40.563 12.568 1.000 45.710 439 GLY A C 1
ATOM 3393 O O . GLY A 1 439 ? 46.868 41.204 13.446 1.000 42.640 439 GLY A O 1
ATOM 3394 N N . ARG A 1 440 ? 45.856 41.058 11.389 1.000 49.090 440 ARG A N 1
ATOM 3395 C CA . ARG A 1 440 ? 46.129 42.434 10.897 1.000 50.740 440 ARG A CA 1
ATOM 3396 C C . ARG A 1 440 ? 45.089 43.375 11.519 1.000 50.840 440 ARG A C 1
ATOM 3397 O O . ARG A 1 440 ? 43.927 42.955 11.675 1.000 52.920 440 ARG A O 1
ATOM 3405 N N . THR A 1 441 ? 45.500 44.589 11.896 1.000 52.900 441 THR A N 1
ATOM 3406 C CA . THR A 1 441 ? 44.631 45.618 12.536 1.000 51.470 441 THR A CA 1
ATOM 3407 C C . THR A 1 441 ? 43.436 45.907 11.627 1.000 49.170 441 THR A C 1
ATOM 3408 O O . THR A 1 441 ? 43.655 46.188 10.431 1.000 50.110 441 THR A O 1
ATOM 3412 N N . GLU A 1 442 ? 42.227 45.836 12.182 1.000 46.020 442 GLU A N 1
ATOM 3413 C CA . GLU A 1 442 ? 40.992 46.128 11.420 1.000 46.130 442 GLU A CA 1
ATOM 3414 C C . GLU A 1 442 ? 40.903 47.634 11.168 1.000 41.790 442 GLU A C 1
ATOM 3415 O O . GLU A 1 442 ? 41.386 48.393 11.978 1.000 41.880 442 GLU A O 1
ATOM 3421 N N . TYR A 1 443 ? 40.282 48.012 10.059 1.000 43.370 443 TYR A N 1
ATOM 3422 C CA . TYR A 1 443 ? 40.146 49.396 9.551 1.000 44.990 443 TYR A CA 1
ATOM 3423 C C . TYR A 1 443 ? 38.776 49.945 9.963 1.000 43.780 443 TYR A C 1
ATOM 3424 O O . TYR A 1 443 ? 37.810 49.163 10.056 1.000 47.650 443 TYR A O 1
ATOM 3433 N N . GLY A 1 444 ? 38.699 51.253 10.204 1.000 42.970 444 GLY A N 1
ATOM 3434 C CA . GLY A 1 444 ? 37.451 51.969 10.526 1.000 46.320 444 GLY A CA 1
ATOM 3435 C C . GLY A 1 444 ? 37.168 52.039 12.028 1.000 47.310 444 GLY A C 1
ATOM 3436 O O . GLY A 1 444 ? 37.975 51.596 12.850 1.000 49.390 444 GLY A O 1
ATOM 3437 N N . PRO A 1 445 ? 36.006 52.609 12.417 1.000 44.810 445 PRO A N 1
ATOM 3438 C CA . PRO A 1 445 ? 35.704 52.889 13.820 1.000 45.940 445 PRO A CA 1
ATOM 3439 C C . PRO A 1 445 ? 35.294 51.691 14.692 1.000 48.410 445 PRO A C 1
ATOM 3440 O O . PRO A 1 445 ? 35.534 51.771 15.884 1.000 51.030 445 PRO A O 1
ATOM 3444 N N . ARG A 1 446 ? 34.731 50.618 14.124 1.000 49.960 446 ARG A N 1
ATOM 3445 C CA . ARG A 1 446 ? 34.305 49.443 14.935 1.000 51.320 446 ARG A CA 1
ATOM 3446 C C . ARG A 1 446 ? 35.389 48.363 14.892 1.000 49.380 446 ARG A C 1
ATOM 3447 O O . ARG A 1 446 ? 35.914 48.102 13.787 1.000 55.680 446 ARG A O 1
ATOM 3455 N N . ALA A 1 447 ? 35.680 47.771 16.058 1.000 44.150 447 ALA A N 1
ATOM 3456 C CA . ALA A 1 447 ? 36.554 46.591 16.255 1.000 44.670 447 ALA A CA 1
ATOM 3457 C C . ALA A 1 447 ? 35.819 45.309 15.848 1.000 45.500 447 ALA A C 1
ATOM 3458 O O . ALA A 1 447 ? 34.767 44.997 16.443 1.000 50.280 447 ALA A O 1
ATOM 3460 N N . LEU A 1 448 ? 36.402 44.558 14.917 1.000 46.300 448 LEU A N 1
ATOM 3461 C CA . LEU A 1 448 ? 35.762 43.389 14.259 1.000 44.320 448 LEU A CA 1
ATOM 3462 C C . LEU A 1 448 ? 36.500 42.093 14.620 1.000 41.230 448 LEU A C 1
ATOM 3463 O O . LEU A 1 448 ? 36.517 41.180 13.774 1.000 41.280 448 LEU A O 1
ATOM 3468 N N . GLY A 1 449 ? 37.061 42.012 15.836 1.000 38.150 449 GLY A N 1
ATOM 3469 C CA . GLY A 1 449 ? 37.629 40.776 16.422 1.000 36.770 449 GLY A CA 1
ATOM 3470 C C . GLY A 1 449 ? 39.115 40.552 16.149 1.000 35.340 449 GLY A C 1
ATOM 3471 O O . GLY A 1 449 ? 39.536 39.391 16.170 1.000 37.920 449 GLY A O 1
ATOM 3472 N N . ASN A 1 450 ? 39.908 41.587 15.897 1.000 33.280 450 ASN A N 1
ATOM 3473 C CA . ASN A 1 450 ? 41.385 41.441 15.851 1.000 34.470 450 ASN A CA 1
ATOM 3474 C C . ASN A 1 450 ? 41.979 42.329 16.942 1.000 36.560 450 ASN A C 1
ATOM 3475 O O . ASN A 1 450 ? 43.050 42.001 17.453 1.000 39.790 450 ASN A O 1
ATOM 3480 N N . ARG A 1 451 ? 41.300 43.406 17.315 1.000 38.880 451 ARG A N 1
ATOM 3481 C CA . ARG A 1 451 ? 41.704 44.230 18.478 1.000 41.680 451 ARG A CA 1
ATOM 3482 C C . ARG A 1 451 ? 40.445 44.478 19.307 1.000 43.150 451 ARG A C 1
ATOM 3483 O O . ARG A 1 451 ? 39.879 45.577 19.252 1.000 49.970 451 ARG A O 1
ATOM 3491 N N . SER A 1 452 ? 40.029 43.440 20.024 1.000 41.250 452 SER A N 1
ATOM 3492 C CA . SER A 1 452 ? 38.712 43.324 20.685 1.000 42.500 452 SER A CA 1
ATOM 3493 C C . SER A 1 452 ? 38.905 42.944 22.151 1.000 42.730 452 SER A C 1
ATOM 3494 O O . SER A 1 452 ? 39.907 42.293 22.472 1.000 45.550 452 SER A O 1
ATOM 3497 N N . ILE A 1 453 ? 37.976 43.379 22.995 1.000 44.970 453 ILE A N 1
ATOM 3498 C CA . ILE A 1 453 ? 37.726 42.825 24.351 1.000 46.100 453 ILE A CA 1
ATOM 3499 C C . ILE A 1 453 ? 36.512 41.906 24.216 1.000 48.980 453 ILE A C 1
ATOM 3500 O O . ILE A 1 453 ? 35.491 42.373 23.658 1.000 48.260 453 ILE A O 1
ATOM 3505 N N . LEU A 1 454 ? 36.652 40.651 24.652 1.000 48.980 454 LEU A N 1
ATOM 3506 C CA . LEU A 1 454 ? 35.621 39.587 24.528 1.000 49.000 454 LEU A CA 1
ATOM 3507 C C . LEU A 1 454 ? 35.108 39.217 25.920 1.000 47.850 454 LEU A C 1
ATOM 3508 O O . LEU A 1 454 ? 35.825 39.474 26.904 1.000 47.540 454 LEU A O 1
ATOM 3513 N N . ALA A 1 455 ? 33.908 38.637 25.982 1.000 46.930 455 ALA A N 1
ATOM 3514 C CA . ALA A 1 455 ? 33.212 38.271 27.237 1.000 47.710 455 ALA A CA 1
ATOM 3515 C C . ALA A 1 455 ? 31.946 37.477 26.922 1.000 46.290 455 ALA A C 1
ATOM 3516 O O . ALA A 1 455 ? 31.364 37.675 25.850 1.000 50.930 455 ALA A O 1
ATOM 3518 N N . ASN A 1 456 ? 31.533 36.646 27.872 1.000 44.900 456 ASN A N 1
ATOM 3519 C CA . ASN A 1 456 ? 30.382 35.718 27.762 1.000 46.410 456 ASN A CA 1
ATOM 3520 C C . ASN A 1 456 ? 29.081 36.455 28.069 1.000 49.680 456 ASN A C 1
ATOM 3521 O O . ASN A 1 456 ? 28.827 36.796 29.221 1.000 52.140 456 ASN A O 1
ATOM 3526 N N . PRO A 1 457 ? 28.177 36.670 27.086 1.000 52.570 457 PRO A N 1
ATOM 3527 C CA . PRO A 1 457 ? 27.000 37.520 27.300 1.000 57.040 457 PRO A CA 1
ATOM 3528 C C . PRO A 1 457 ? 25.843 36.893 28.103 1.000 63.930 457 PRO A C 1
ATOM 3529 O O . PRO A 1 457 ? 24.847 37.590 28.333 1.000 61.340 457 PRO A O 1
ATOM 3533 N N . SER A 1 458 ? 25.999 35.625 28.509 1.000 65.850 458 SER A N 1
ATOM 3534 C CA . SER A 1 458 ? 24.927 34.740 29.039 1.000 67.260 458 SER A CA 1
ATOM 3535 C C . SER A 1 458 ? 24.612 35.103 30.489 1.000 63.170 458 SER A C 1
ATOM 3536 O O . SER A 1 458 ? 23.435 35.070 30.846 1.000 56.840 458 SER A O 1
ATOM 3539 N N . TYR A 1 459 ? 25.640 35.407 31.280 1.000 67.380 459 TYR A N 1
ATOM 3540 C CA . TYR A 1 459 ? 25.519 35.908 32.673 1.000 73.600 459 TYR A CA 1
ATOM 3541 C C . TYR A 1 459 ? 24.815 37.268 32.632 1.000 74.310 459 TYR A C 1
ATOM 3542 O O . TYR A 1 459 ? 25.201 38.099 31.798 1.000 80.730 459 TYR A O 1
ATOM 3551 N N . ALA A 1 460 ? 23.818 37.473 33.497 1.000 71.530 460 ALA A N 1
ATOM 3552 C CA . ALA A 1 460 ? 22.932 38.661 33.512 1.000 67.300 460 ALA A CA 1
ATOM 3553 C C . ALA A 1 460 ? 23.717 39.911 33.928 1.000 64.770 460 ALA A C 1
ATOM 3554 O O . ALA A 1 460 ? 23.361 41.004 33.443 1.000 66.480 460 ALA A O 1
ATOM 3556 N N . ASP A 1 461 ? 24.740 39.761 34.781 1.000 58.980 461 ASP A N 1
ATOM 3557 C CA . ASP A 1 461 ? 25.489 40.896 35.390 1.000 61.800 461 ASP A CA 1
ATOM 3558 C C . ASP A 1 461 ? 26.682 41.303 34.512 1.000 59.400 461 ASP A C 1
ATOM 3559 O O . ASP A 1 461 ? 27.446 42.182 34.941 1.000 55.030 461 ASP A O 1
ATOM 3564 N N . MET A 1 462 ? 26.809 40.737 33.309 1.000 62.640 462 MET A N 1
ATOM 3565 C CA . MET A 1 462 ? 28.050 40.813 32.495 1.000 62.180 462 MET A CA 1
ATOM 3566 C C . MET A 1 462 ? 28.262 42.237 31.972 1.000 61.200 462 MET A C 1
ATOM 3567 O O . MET A 1 462 ? 29.433 42.675 31.921 1.000 57.760 462 MET A O 1
ATOM 3572 N N . LYS A 1 463 ? 27.175 42.908 31.575 1.000 61.540 463 LYS A N 1
ATOM 3573 C CA . LYS A 1 463 ? 27.148 44.348 31.207 1.000 59.240 463 LYS A CA 1
ATOM 3574 C C . LYS A 1 463 ? 27.916 45.138 32.257 1.000 58.040 463 LYS A C 1
ATOM 3575 O O . LYS A 1 463 ? 28.910 45.801 31.906 1.000 53.930 463 LYS A O 1
ATOM 3581 N N . ASP A 1 464 ? 27.443 45.035 33.500 1.000 62.470 464 ASP A N 1
ATOM 3582 C CA . ASP A 1 464 ? 27.957 45.764 34.686 1.000 61.350 464 ASP A CA 1
ATOM 3583 C C . ASP A 1 464 ? 29.408 45.355 34.926 1.000 55.060 464 ASP A C 1
ATOM 3584 O O . ASP A 1 464 ? 30.200 46.234 35.277 1.000 58.860 464 ASP A O 1
ATOM 3589 N N . VAL A 1 465 ? 29.733 44.076 34.719 1.000 55.770 465 VAL A N 1
ATOM 3590 C CA . VAL A 1 465 ? 31.088 43.488 34.962 1.000 56.750 465 VAL A CA 1
ATOM 3591 C 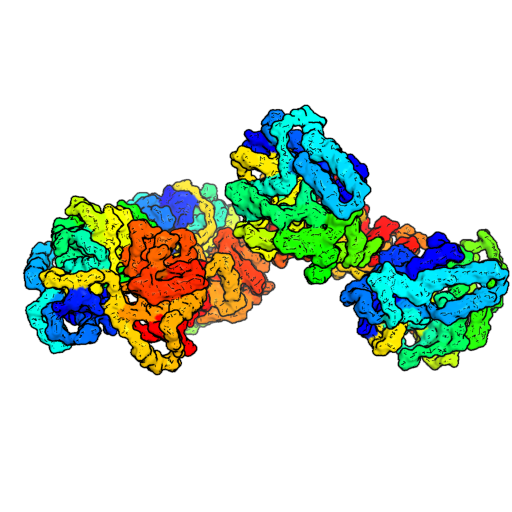C . VAL A 1 465 ? 32.085 43.999 33.913 1.000 55.920 465 VAL A C 1
ATOM 3592 O O . VAL A 1 465 ? 33.175 44.443 34.328 1.000 55.740 465 VAL A O 1
ATOM 3596 N N . ILE A 1 466 ? 31.754 43.911 32.627 1.000 54.090 466 ILE A N 1
ATOM 3597 C CA . ILE A 1 466 ? 32.657 44.454 31.573 1.000 54.710 466 ILE A CA 1
ATOM 3598 C C . ILE A 1 466 ? 32.961 45.907 31.916 1.000 54.400 466 ILE A C 1
ATOM 3599 O O . ILE A 1 466 ? 34.139 46.238 32.057 1.000 50.010 466 ILE A O 1
ATOM 3604 N N . ASN A 1 467 ? 31.921 46.716 32.088 1.000 55.190 467 ASN A N 1
ATOM 3605 C CA . ASN A 1 467 ? 32.087 48.156 32.394 1.000 58.930 467 ASN A CA 1
ATOM 3606 C C . ASN A 1 467 ? 32.908 48.325 33.665 1.000 59.780 467 ASN A C 1
ATOM 3607 O O . ASN A 1 467 ? 33.361 49.446 33.924 1.000 63.620 467 ASN A O 1
ATOM 3612 N N . ASN A 1 468 ? 33.070 47.263 34.444 1.000 59.960 468 ASN A N 1
ATOM 3613 C CA . ASN A 1 468 ? 33.758 47.425 35.748 1.000 65.380 468 ASN A CA 1
ATOM 3614 C C . ASN A 1 468 ? 35.163 46.853 35.643 1.000 65.550 468 ASN A C 1
ATOM 3615 O O . ASN A 1 468 ? 36.101 47.493 36.134 1.000 72.900 468 ASN A O 1
ATOM 3620 N N . ARG A 1 469 ? 35.306 45.773 34.883 1.000 65.790 469 ARG A N 1
ATOM 3621 C CA . ARG A 1 469 ? 36.661 45.240 34.623 1.000 66.480 469 ARG A CA 1
ATOM 3622 C C . ARG A 1 469 ? 37.404 46.248 33.741 1.000 65.510 469 ARG A C 1
ATOM 3623 O O . ARG A 1 469 ? 38.556 46.549 34.067 1.000 62.390 469 ARG A O 1
ATOM 3631 N N . VAL A 1 470 ? 36.787 46.733 32.657 1.000 64.570 470 VAL A N 1
ATOM 3632 C CA . VAL A 1 470 ? 37.437 47.815 31.855 1.000 62.600 470 VAL A CA 1
ATOM 3633 C C . VAL A 1 470 ? 36.919 49.156 32.305 1.000 66.160 470 VAL A C 1
ATOM 3634 O O . VAL A 1 470 ? 36.157 49.782 31.561 1.000 82.090 470 VAL A O 1
ATOM 3638 N N . LYS A 1 471 ? 37.414 49.595 33.454 1.000 71.350 471 LYS A N 1
ATOM 3639 C CA . LYS A 1 471 ? 37.088 50.971 33.855 1.000 74.910 471 LYS A CA 1
ATOM 3640 C C . LYS A 1 471 ? 37.639 51.801 32.706 1.000 73.740 471 LYS A C 1
ATOM 3641 O O . LYS A 1 471 ? 38.404 51.243 31.904 1.000 75.820 471 LYS A O 1
ATOM 3647 N N . HIS A 1 472 ? 37.263 53.066 32.630 1.000 66.020 472 HIS A N 1
ATOM 3648 C CA . HIS A 1 472 ? 37.722 53.910 31.504 1.000 67.320 472 HIS A CA 1
ATOM 3649 C C . HIS A 1 472 ? 36.932 53.520 30.259 1.000 68.760 472 HIS A C 1
ATOM 3650 O O . HIS A 1 472 ? 37.429 53.768 29.154 1.000 70.540 472 HIS A O 1
ATOM 3657 N N . ARG A 1 473 ? 35.751 52.932 30.445 1.000 66.350 473 ARG A N 1
ATOM 3658 C CA . ARG A 1 473 ? 34.867 52.609 29.301 1.000 67.330 473 ARG A CA 1
ATOM 3659 C C . ARG A 1 473 ? 33.998 53.841 29.045 1.000 63.120 473 ARG A C 1
ATOM 3660 O O . ARG A 1 473 ? 33.600 54.487 30.020 1.000 59.000 473 ARG A O 1
ATOM 3668 N N . GLU A 1 474 ? 33.745 54.173 27.781 1.000 67.090 474 GLU A N 1
ATOM 3669 C CA . GLU A 1 474 ? 32.982 55.409 27.473 1.000 74.340 474 GLU A CA 1
ATOM 3670 C C . GLU A 1 474 ? 31.492 55.124 27.637 1.000 70.670 474 GLU A C 1
ATOM 3671 O O . GLU A 1 474 ? 30.976 54.243 26.939 1.000 70.060 474 GLU A O 1
ATOM 3677 N N . PRO A 1 475 ? 30.784 55.836 28.529 1.000 65.880 475 PRO A N 1
ATOM 3678 C CA . PRO A 1 475 ? 29.372 55.546 28.791 1.000 63.620 475 PRO A CA 1
ATOM 3679 C C . PRO A 1 475 ? 28.453 55.765 27.580 1.000 64.080 475 PRO A C 1
ATOM 3680 O O . PRO A 1 475 ? 28.922 56.269 26.594 1.000 61.160 475 PRO A O 1
ATOM 3684 N N . PHE A 1 476 ? 27.170 55.393 27.709 1.000 68.540 476 PHE A N 1
ATOM 3685 C CA . PHE A 1 476 ? 26.071 55.597 26.719 1.000 69.400 476 PHE A CA 1
ATOM 3686 C C . PHE A 1 476 ? 26.324 54.746 25.480 1.000 67.080 476 PHE A C 1
ATOM 3687 O O . PHE A 1 476 ? 25.722 55.016 24.428 1.000 68.850 476 PHE A O 1
ATOM 3695 N N . ARG A 1 477 ? 27.163 53.724 25.640 1.000 72.790 477 ARG A N 1
ATOM 3696 C CA . ARG A 1 477 ? 27.610 52.808 24.562 1.000 73.840 477 ARG A CA 1
ATOM 3697 C C . ARG A 1 477 ? 27.065 51.417 24.881 1.000 65.090 477 ARG A C 1
ATOM 3698 O O . ARG A 1 477 ? 27.321 50.874 25.953 1.000 61.810 477 ARG A O 1
ATOM 3706 N N . PRO A 1 478 ? 26.208 50.845 24.014 1.000 58.580 478 PRO A N 1
ATOM 3707 C CA . PRO A 1 478 ? 25.856 49.430 24.118 1.000 62.030 478 PRO A CA 1
ATOM 3708 C C . PRO A 1 478 ? 26.939 48.473 23.577 1.000 63.000 478 PRO A C 1
ATOM 3709 O O . PRO A 1 478 ? 27.725 48.870 22.710 1.000 63.660 478 PRO A O 1
ATOM 3713 N N . PHE A 1 479 ? 26.958 47.243 24.108 1.000 55.020 479 PHE A N 1
ATOM 3714 C CA . PHE A 1 479 ? 27.851 46.136 23.678 1.000 51.910 479 PHE A CA 1
ATOM 3715 C C . PHE A 1 479 ? 27.272 45.456 22.440 1.000 50.120 479 PHE A C 1
ATOM 3716 O O . PHE A 1 479 ? 26.038 45.286 22.360 1.000 50.580 479 PHE A O 1
ATOM 3724 N N . ALA A 1 480 ? 28.142 45.076 21.509 1.000 48.000 480 ALA A N 1
ATOM 3725 C CA . ALA A 1 480 ? 27.754 44.402 20.252 1.000 51.670 480 ALA A CA 1
ATOM 3726 C C . ALA A 1 480 ? 28.202 42.945 20.311 1.000 54.210 480 ALA A C 1
ATOM 3727 O O . ALA A 1 480 ? 29.232 42.647 20.913 1.000 59.410 480 ALA A O 1
ATOM 3729 N N . PRO A 1 481 ? 27.445 41.989 19.718 1.000 51.300 481 PRO A N 1
ATOM 3730 C CA . PRO A 1 481 ? 27.858 40.594 19.673 1.000 50.030 481 PRO A CA 1
ATOM 3731 C C . PRO A 1 481 ? 28.487 40.192 18.332 1.000 51.810 481 PRO A C 1
ATOM 3732 O O . PRO A 1 481 ? 28.143 40.755 17.275 1.000 44.800 481 PRO A O 1
ATOM 3736 N N . ILE A 1 482 ? 29.420 39.243 18.414 1.000 52.090 482 ILE A N 1
ATOM 3737 C CA . ILE A 1 482 ? 29.853 38.411 17.257 1.000 52.020 482 ILE A CA 1
ATOM 3738 C C . ILE A 1 482 ? 29.013 37.129 17.291 1.000 48.380 482 ILE A C 1
ATOM 3739 O O . ILE A 1 482 ? 28.619 36.694 18.392 1.000 43.280 482 ILE A O 1
ATOM 3744 N N . VAL A 1 483 ? 28.728 36.585 16.114 1.000 45.210 483 VAL A N 1
ATOM 3745 C CA . VAL A 1 483 ? 27.983 35.313 15.920 1.000 47.380 483 VAL A CA 1
ATOM 3746 C C . VAL A 1 483 ? 28.522 34.691 14.632 1.000 46.840 483 VAL A C 1
ATOM 3747 O O . VAL A 1 483 ? 29.054 35.456 13.813 1.000 51.180 483 VAL A O 1
ATOM 3751 N N . LEU A 1 484 ? 28.442 33.369 14.474 1.000 47.400 484 LEU A N 1
ATOM 3752 C CA . LEU A 1 484 ? 28.753 32.690 13.184 1.000 48.160 484 LEU A CA 1
ATOM 3753 C C . LEU A 1 484 ? 27.617 33.003 12.196 1.000 48.310 484 LEU A C 1
ATOM 3754 O O . LEU A 1 484 ? 26.458 33.089 12.646 1.000 45.250 484 LEU A O 1
ATOM 3759 N N . GLU A 1 485 ? 27.925 33.205 10.909 1.000 52.050 485 GLU A N 1
ATOM 3760 C CA . GLU A 1 485 ? 26.914 33.532 9.858 1.000 55.190 485 GLU A CA 1
ATOM 3761 C C . GLU A 1 485 ? 25.712 32.579 10.015 1.000 60.010 485 GLU A C 1
ATOM 3762 O O . GLU A 1 485 ? 24.553 33.048 9.980 1.000 62.880 485 GLU A O 1
ATOM 3768 N N . GLU A 1 486 ? 25.961 31.289 10.247 1.000 59.560 486 GLU A N 1
ATOM 3769 C CA . GLU A 1 486 ? 24.900 30.251 10.256 1.000 57.260 486 GLU A CA 1
ATOM 3770 C C . GLU A 1 486 ? 23.914 30.464 11.413 1.000 56.460 486 GLU A C 1
ATOM 3771 O O . GLU A 1 486 ? 22.758 30.015 11.255 1.000 68.060 486 GLU A O 1
ATOM 3777 N N . ASN A 1 487 ? 24.307 31.107 12.516 1.000 47.950 487 ASN A N 1
ATOM 3778 C CA . ASN A 1 487 ? 23.426 31.231 13.713 1.000 50.930 487 ASN A CA 1
ATOM 3779 C C . ASN A 1 487 ? 22.666 32.573 13.739 1.000 50.070 487 ASN A C 1
ATOM 3780 O O . ASN A 1 487 ? 21.843 32.778 14.677 1.000 43.100 487 ASN A O 1
ATOM 3785 N N . ALA A 1 488 ? 22.900 33.433 12.739 1.000 49.960 488 ALA A N 1
ATOM 3786 C CA . ALA A 1 488 ? 22.413 34.829 12.658 1.000 46.730 488 ALA A CA 1
ATOM 3787 C C . ALA A 1 488 ? 20.887 34.842 12.617 1.000 49.260 488 ALA A C 1
ATOM 3788 O O . ALA A 1 488 ? 20.294 35.513 13.479 1.000 46.660 488 ALA A O 1
ATOM 3790 N N . ALA A 1 489 ? 20.293 34.131 11.646 1.000 51.390 489 ALA A N 1
ATOM 3791 C CA . ALA A 1 489 ? 18.829 34.074 11.411 1.000 51.030 489 ALA A CA 1
ATOM 3792 C C . ALA A 1 489 ? 18.142 33.391 12.602 1.000 56.240 489 ALA A C 1
ATOM 3793 O O . ALA A 1 489 ? 17.003 33.759 12.947 1.000 59.560 489 ALA A O 1
ATOM 3795 N N . ARG A 1 490 ? 18.830 32.454 13.249 1.000 63.770 490 ARG A N 1
ATOM 3796 C CA . ARG A 1 490 ? 18.284 31.712 14.414 1.000 65.020 490 ARG A CA 1
ATOM 3797 C C . ARG A 1 490 ? 18.195 32.658 15.617 1.000 60.670 490 ARG A C 1
ATOM 3798 O O . ARG A 1 490 ? 17.214 32.550 16.370 1.000 62.830 490 ARG A O 1
ATOM 3806 N N . VAL A 1 491 ? 19.179 33.551 15.787 1.000 56.570 491 VAL A N 1
ATOM 3807 C CA . VAL A 1 491 ? 19.381 34.345 17.039 1.000 56.630 491 VAL A CA 1
ATOM 3808 C C . VAL A 1 491 ? 18.841 35.772 16.869 1.000 55.430 491 VAL A C 1
ATOM 3809 O O . VAL A 1 491 ? 18.398 36.347 17.885 1.000 52.340 491 VAL A O 1
ATOM 3813 N N . PHE A 1 492 ? 18.886 36.326 15.651 1.000 56.830 492 PHE A N 1
ATOM 3814 C CA . PHE A 1 492 ? 18.458 37.718 15.330 1.000 58.850 492 PHE A CA 1
ATOM 3815 C C . PHE A 1 492 ? 17.354 37.720 14.250 1.000 60.150 492 PHE A C 1
ATOM 3816 O O . PHE A 1 492 ? 17.230 36.755 13.428 1.000 50.730 492 PHE A O 1
ATOM 3824 N N . GLU A 1 493 ? 16.539 38.784 14.249 1.000 60.210 493 GLU A N 1
ATOM 3825 C CA . GLU A 1 493 ? 15.484 39.011 13.221 1.000 64.770 493 GLU A CA 1
ATOM 3826 C C . GLU A 1 493 ? 16.155 39.724 12.038 1.000 57.140 493 GLU A C 1
ATOM 3827 O O . GLU A 1 493 ? 16.318 40.961 12.110 1.000 49.130 493 GLU A O 1
ATOM 3833 N N . MET A 1 494 ? 16.556 38.956 11.016 1.000 53.430 494 MET A N 1
ATOM 3834 C CA . MET A 1 494 ? 17.532 39.376 9.968 1.000 57.680 494 MET A CA 1
ATOM 3835 C C . MET A 1 494 ? 16.812 40.087 8.809 1.000 59.680 494 MET A C 1
ATOM 3836 O O . MET A 1 494 ? 17.472 40.907 8.092 1.000 60.510 494 MET A O 1
ATOM 3841 N N . GLY A 1 495 ? 15.522 39.790 8.614 1.000 55.310 495 GLY A N 1
ATOM 3842 C CA . GLY A 1 495 ? 14.777 40.224 7.422 1.000 56.680 495 GLY A CA 1
ATOM 3843 C C . GLY A 1 495 ? 15.567 39.934 6.155 1.000 58.540 495 GLY A C 1
ATOM 3844 O O . GLY A 1 495 ? 15.931 38.766 5.940 1.000 55.580 495 GLY A O 1
ATOM 3845 N N . ARG A 1 496 ? 15.868 40.959 5.356 1.000 62.770 496 ARG A N 1
ATOM 3846 C CA . ARG A 1 496 ? 16.378 40.776 3.971 1.000 68.060 496 ARG A CA 1
ATOM 3847 C C . ARG A 1 496 ? 17.875 40.469 3.999 1.000 69.600 496 ARG A C 1
ATOM 3848 O O . ARG A 1 496 ? 18.395 40.098 2.932 1.000 69.580 496 ARG A O 1
ATOM 3856 N N . LYS A 1 497 ? 18.537 40.636 5.155 1.000 70.950 497 LYS A N 1
ATOM 3857 C CA . LYS A 1 497 ? 19.997 40.380 5.327 1.000 68.680 497 LYS A CA 1
ATOM 3858 C C . LYS A 1 497 ? 20.213 38.890 5.583 1.000 65.910 497 LYS A C 1
ATOM 3859 O O . LYS A 1 497 ? 19.358 38.278 6.244 1.000 71.790 497 LYS A O 1
ATOM 3865 N N . GLU A 1 498 ? 21.318 38.344 5.080 1.000 66.200 498 GLU A N 1
ATOM 3866 C CA . GLU A 1 498 ? 21.796 36.981 5.431 1.000 71.420 498 GLU A CA 1
ATOM 3867 C C . GLU A 1 498 ? 23.142 37.084 6.177 1.000 75.710 498 GLU A C 1
ATOM 3868 O O . GLU A 1 498 ? 23.573 36.046 6.725 1.000 80.800 498 GLU A O 1
ATOM 3874 N N . ARG A 1 499 ? 23.759 38.275 6.258 1.000 67.430 499 ARG A N 1
ATOM 3875 C CA . ARG A 1 499 ? 25.066 38.471 6.934 1.000 61.370 499 ARG A CA 1
ATOM 3876 C C . ARG A 1 499 ? 25.374 39.959 7.103 1.000 60.970 499 ARG A C 1
ATOM 3877 O O . ARG A 1 499 ? 24.979 40.734 6.217 1.000 60.330 499 ARG A O 1
ATOM 3885 N N . SER A 1 500 ? 26.094 40.305 8.185 1.000 60.960 500 SER A N 1
ATOM 3886 C CA . SER A 1 500 ? 26.520 41.674 8.602 1.000 55.680 500 SER A CA 1
ATOM 3887 C C . SER A 1 500 ? 27.912 41.568 9.219 1.000 49.670 500 SER A C 1
ATOM 3888 O O . SER A 1 500 ? 28.051 41.618 10.440 1.000 50.000 500 SER A O 1
ATOM 3891 N N . PRO A 1 501 ? 28.979 41.376 8.407 1.000 47.690 501 PRO A N 1
ATOM 3892 C CA . PRO A 1 501 ? 30.350 41.239 8.923 1.000 48.690 501 PRO A CA 1
ATOM 3893 C C . PRO A 1 501 ? 31.103 42.472 9.467 1.000 49.970 501 PRO A C 1
ATOM 3894 O O . PRO A 1 501 ? 32.263 42.309 9.833 1.000 51.610 501 PRO A O 1
ATOM 3898 N N . TYR A 1 502 ? 30.463 43.649 9.544 1.000 51.530 502 TYR A N 1
ATOM 3899 C CA . TYR A 1 502 ? 31.141 44.944 9.826 1.000 46.240 502 TYR A CA 1
ATOM 3900 C C . TYR A 1 502 ? 30.491 45.736 10.959 1.000 45.490 502 TYR A C 1
ATOM 3901 O O . TYR A 1 502 ? 31.048 46.788 11.295 1.000 53.490 502 TYR A O 1
ATOM 3910 N N . MET A 1 503 ? 29.368 45.288 11.514 1.000 46.890 503 MET A N 1
ATOM 3911 C CA . MET A 1 503 ? 28.671 45.989 12.629 1.000 51.810 503 MET A CA 1
ATOM 3912 C C . MET A 1 503 ? 28.074 47.305 12.104 1.000 51.480 503 MET A C 1
ATOM 3913 O O . MET A 1 503 ? 28.059 48.290 12.847 1.000 48.940 503 MET A O 1
ATOM 3918 N N . THR A 1 504 ? 27.551 47.278 10.875 1.000 53.140 504 THR A N 1
ATOM 3919 C CA . THR A 1 504 ? 26.985 48.435 10.135 1.000 51.980 504 THR A CA 1
ATOM 3920 C C . THR A 1 504 ? 25.452 48.434 10.207 1.000 51.280 504 THR A C 1
ATOM 3921 O O . THR A 1 504 ? 24.850 49.515 9.991 1.000 50.560 504 THR A O 1
ATOM 3925 N N . PHE A 1 505 ? 24.853 47.276 10.491 1.000 52.420 505 PHE A N 1
ATOM 3926 C CA . PHE A 1 505 ? 23.394 47.106 10.720 1.000 54.550 505 PHE A CA 1
ATOM 3927 C C . PHE A 1 505 ? 23.115 46.566 12.135 1.000 52.470 505 PHE A C 1
ATOM 3928 O O . PHE A 1 505 ? 23.911 45.760 12.673 1.000 49.030 505 PHE A O 1
ATOM 3936 N N . VAL A 1 506 ? 22.002 47.028 12.711 1.000 55.040 506 VAL A N 1
ATOM 3937 C CA . VAL A 1 506 ? 21.427 46.602 14.024 1.000 58.090 506 VAL A CA 1
ATOM 3938 C C . VAL A 1 506 ? 20.251 45.656 13.729 1.000 57.560 506 VAL A C 1
ATOM 3939 O O . VAL A 1 506 ? 19.638 45.812 12.666 1.000 60.400 506 VAL A O 1
ATOM 3943 N N . PHE A 1 507 ? 19.969 44.683 14.603 1.000 60.350 507 PHE A N 1
ATOM 3944 C CA . PHE A 1 507 ? 18.932 43.637 14.384 1.000 60.570 507 PHE A CA 1
ATOM 3945 C C . PHE A 1 507 ? 18.259 43.255 15.702 1.000 60.610 507 PHE A C 1
ATOM 3946 O O . PHE A 1 507 ? 18.935 43.079 16.718 1.000 58.630 507 PHE A O 1
ATOM 3954 N N . PRO A 1 508 ? 16.916 43.071 15.730 1.000 60.410 508 PRO A N 1
ATOM 3955 C CA . PRO A 1 508 ? 16.224 42.715 16.963 1.000 57.100 508 PRO A CA 1
ATOM 3956 C C . PRO A 1 508 ? 16.641 41.294 17.361 1.000 58.520 508 PRO A C 1
ATOM 3957 O O . PRO A 1 508 ? 16.895 40.466 16.484 1.000 56.340 508 PRO A O 1
ATOM 3961 N N . VAL A 1 509 ? 16.729 41.064 18.668 1.000 57.680 509 VAL A N 1
ATOM 3962 C CA . VAL A 1 509 ? 17.103 39.758 19.278 1.000 58.070 509 VAL A CA 1
ATOM 3963 C C . VAL A 1 509 ? 15.809 38.966 19.472 1.000 62.240 509 VAL A C 1
ATOM 3964 O O . VAL A 1 509 ? 14.926 39.469 20.199 1.000 66.450 509 VAL A O 1
ATOM 3968 N N . ARG A 1 510 ? 15.690 37.792 18.842 1.000 62.860 510 ARG A N 1
ATOM 3969 C CA . ARG A 1 510 ? 14.507 36.900 18.992 1.000 64.090 510 ARG A CA 1
ATOM 3970 C C . ARG A 1 510 ? 14.359 36.526 20.465 1.000 68.890 510 ARG A C 1
ATOM 3971 O O . ARG A 1 510 ? 15.357 36.338 21.165 1.000 66.400 510 ARG A O 1
ATOM 3979 N N . PRO A 1 511 ? 13.112 36.381 20.975 1.000 72.190 511 PRO A N 1
ATOM 3980 C CA . PRO A 1 511 ? 12.880 36.252 22.415 1.000 66.340 511 PRO A CA 1
ATOM 3981 C C . PRO A 1 511 ? 13.563 35.004 22.998 1.000 62.640 511 PRO A C 1
ATOM 3982 O O . PRO A 1 511 ? 13.877 35.014 24.166 1.000 60.920 511 PRO A O 1
ATOM 3986 N N . GLU A 1 512 ? 13.794 33.983 22.165 1.000 64.410 512 GLU A N 1
ATOM 3987 C CA . GLU A 1 512 ? 14.332 32.654 22.581 1.000 70.630 512 GLU A CA 1
ATOM 3988 C C . GLU A 1 512 ? 15.843 32.747 22.882 1.000 64.320 512 GLU A C 1
ATOM 3989 O O . GLU A 1 512 ? 16.397 31.733 23.315 1.000 61.600 512 GLU A O 1
ATOM 3995 N N . TYR A 1 513 ? 16.488 33.911 22.712 1.000 63.710 513 TYR A N 1
ATOM 3996 C CA . TYR A 1 513 ? 17.934 34.107 23.008 1.000 62.680 513 TYR A CA 1
ATOM 3997 C C . TYR A 1 513 ? 18.196 35.365 23.854 1.000 62.390 513 TYR A C 1
ATOM 3998 O O . TYR A 1 513 ? 19.381 35.657 24.084 1.000 66.960 513 TYR A O 1
ATOM 4007 N N . THR A 1 514 ? 17.171 36.064 24.347 1.000 57.220 514 THR A N 1
ATOM 4008 C CA . THR A 1 514 ? 17.346 37.390 24.990 1.000 61.540 514 THR A CA 1
ATOM 4009 C C . THR A 1 514 ? 18.050 37.230 26.336 1.000 65.270 514 THR A C 1
ATOM 4010 O O . THR A 1 514 ? 18.768 38.170 26.725 1.000 73.800 514 THR A O 1
ATOM 4014 N N . GLU A 1 515 ? 17.822 36.117 27.036 1.000 70.270 515 GLU A N 1
ATOM 4015 C CA . GLU A 1 515 ? 18.485 35.824 28.336 1.000 77.330 515 GLU A CA 1
ATOM 4016 C C . GLU A 1 515 ? 19.882 35.279 28.042 1.000 74.570 515 GLU A C 1
ATOM 4017 O O . GLU A 1 515 ? 20.814 35.599 28.812 1.000 72.100 515 GLU A O 1
ATOM 4023 N N . LYS A 1 516 ? 20.055 34.604 26.908 1.000 73.220 516 LYS A N 1
ATOM 4024 C CA . LYS A 1 516 ? 21.365 33.992 26.561 1.000 73.810 516 LYS A CA 1
ATOM 4025 C C . LYS A 1 516 ? 22.388 35.047 26.130 1.000 73.600 516 LYS A C 1
ATOM 4026 O O . LYS A 1 516 ? 23.548 34.905 26.526 1.000 70.310 516 LYS A O 1
ATOM 4032 N N . ILE A 1 517 ? 21.988 36.048 25.339 1.000 76.060 517 ILE A N 1
ATOM 4033 C CA . ILE A 1 517 ? 22.959 37.055 24.804 1.000 72.080 517 ILE A CA 1
ATOM 4034 C C . ILE A 1 517 ? 22.673 38.428 25.409 1.000 67.720 517 ILE A C 1
ATOM 4035 O O . ILE A 1 517 ? 22.951 39.428 24.746 1.000 66.840 517 ILE A O 1
ATOM 4040 N N . ALA A 1 518 ? 22.208 38.473 26.650 1.000 67.360 518 ALA A N 1
ATOM 4041 C CA . ALA A 1 518 ? 21.794 39.747 27.274 1.000 64.830 518 ALA A CA 1
ATOM 4042 C C . ALA A 1 518 ? 22.822 40.858 27.088 1.000 60.930 518 ALA A C 1
ATOM 4043 O O . ALA A 1 518 ? 22.477 41.860 26.455 1.000 54.090 518 ALA A O 1
ATOM 4045 N N . ALA A 1 519 ? 24.038 40.679 27.597 1.000 57.510 519 ALA A N 1
ATOM 4046 C CA . ALA A 1 519 ? 25.046 41.766 27.582 1.000 57.000 519 ALA A CA 1
ATOM 4047 C C . ALA A 1 519 ? 25.250 42.332 26.182 1.000 54.880 519 ALA A C 1
ATOM 4048 O O . ALA A 1 519 ? 25.621 43.505 26.085 1.000 53.220 519 ALA A O 1
ATOM 4050 N N . ALA A 1 520 ? 25.031 41.525 25.151 1.000 49.760 520 ALA A N 1
ATOM 4051 C CA . ALA A 1 520 ? 25.305 41.979 23.775 1.000 48.950 520 ALA A CA 1
ATOM 4052 C C . ALA A 1 520 ? 24.031 42.527 23.149 1.000 49.130 520 ALA A C 1
ATOM 4053 O O . ALA A 1 520 ? 23.943 42.536 21.920 1.000 45.740 520 ALA A O 1
ATOM 4055 N N . THR A 1 521 ? 23.088 42.968 23.982 1.000 49.660 521 THR A N 1
ATOM 4056 C CA . THR A 1 521 ? 21.838 43.570 23.443 1.000 49.680 521 THR A CA 1
ATOM 4057 C C . THR A 1 521 ? 21.619 44.926 24.125 1.000 52.220 521 THR A C 1
ATOM 4058 O O . THR A 1 521 ? 22.098 45.112 25.255 1.000 54.030 521 THR A O 1
ATOM 4062 N N . HIS A 1 522 ? 20.940 45.848 23.445 1.000 55.720 522 HIS A N 1
ATOM 4063 C CA . HIS A 1 522 ? 20.482 47.133 24.027 1.000 60.310 522 HIS A CA 1
ATOM 4064 C C . HIS A 1 522 ? 19.079 46.927 24.607 1.000 61.520 522 HIS A C 1
ATOM 4065 O O . HIS A 1 522 ? 18.446 45.919 24.265 1.000 62.100 522 HIS A O 1
ATOM 4072 N N . VAL A 1 523 ? 18.579 47.948 25.301 1.000 65.800 523 VAL A N 1
ATOM 4073 C CA . VAL A 1 523 ? 17.203 47.935 25.865 1.000 68.870 523 VAL A CA 1
ATOM 4074 C C . VAL A 1 523 ? 16.215 47.924 24.703 1.000 72.280 523 VAL A C 1
ATOM 4075 O O . VAL A 1 523 ? 15.104 47.401 24.878 1.000 72.830 523 VAL A O 1
ATOM 4079 N N . ASP A 1 524 ? 16.612 48.479 23.562 1.000 69.700 524 ASP A N 1
ATOM 4080 C CA . ASP A 1 524 ? 15.764 48.462 22.349 1.000 64.140 524 ASP A CA 1
ATOM 4081 C C . ASP A 1 524 ? 15.626 47.012 21.915 1.000 60.160 524 ASP A C 1
ATOM 4082 O O . ASP A 1 524 ? 14.896 46.759 20.950 1.000 57.040 524 ASP A O 1
ATOM 4087 N N . ALA A 1 525 ? 16.304 46.097 22.610 1.000 66.070 525 ALA A N 1
ATOM 4088 C CA . ALA A 1 525 ? 16.329 44.683 22.178 1.000 68.650 525 ALA A CA 1
ATOM 4089 C C . ALA A 1 525 ? 17.049 44.629 20.838 1.000 68.780 525 ALA A C 1
ATOM 4090 O O . ALA A 1 525 ? 16.564 43.936 19.932 1.000 67.960 525 ALA A O 1
ATOM 4092 N N . THR A 1 526 ? 18.164 45.348 20.730 1.000 66.680 526 THR A N 1
ATOM 4093 C CA . THR A 1 526 ? 18.865 45.431 19.432 1.000 60.720 526 THR A CA 1
ATOM 4094 C C . THR A 1 526 ? 20.341 45.081 19.603 1.000 59.780 526 THR A C 1
ATOM 4095 O O . THR A 1 526 ? 20.901 45.431 20.648 1.000 55.560 526 THR A O 1
ATOM 4099 N N . SER A 1 527 ? 20.927 44.409 18.613 1.000 58.860 527 SER A N 1
ATOM 4100 C CA . SER A 1 527 ? 22.368 44.059 18.617 1.000 57.080 527 SER A CA 1
ATOM 4101 C C . SER A 1 527 ? 23.020 44.467 17.289 1.000 53.160 527 SER A C 1
ATOM 4102 O O . SER A 1 527 ? 22.565 43.980 16.220 1.000 47.330 527 SER A O 1
ATOM 4105 N N . ARG A 1 528 ? 24.034 45.337 17.364 1.000 47.840 528 ARG A N 1
ATOM 4106 C CA . ARG A 1 528 ? 24.859 45.745 16.199 1.000 47.840 528 ARG A CA 1
ATOM 4107 C C . ARG A 1 528 ? 25.855 44.619 15.907 1.000 48.580 528 ARG A C 1
ATOM 4108 O O . ARG A 1 528 ? 27.021 44.717 16.319 1.000 51.180 528 ARG A O 1
ATOM 4116 N N . ILE A 1 529 ? 25.408 43.574 15.223 1.000 46.670 529 ILE A N 1
ATOM 4117 C CA . ILE A 1 529 ? 26.124 42.270 15.224 1.000 47.870 529 ILE A CA 1
ATOM 4118 C C . ILE A 1 529 ? 27.185 42.243 14.127 1.000 48.400 529 ILE A C 1
ATOM 4119 O O . ILE A 1 529 ? 27.027 42.983 13.118 1.000 47.980 529 ILE A O 1
ATOM 4124 N N . GLN A 1 530 ? 28.201 41.398 14.345 1.000 48.030 530 GLN A N 1
ATOM 4125 C CA . GLN A 1 530 ? 29.240 41.015 13.349 1.000 50.380 530 GLN A CA 1
ATOM 4126 C C . GLN A 1 530 ? 29.142 39.511 13.079 1.000 51.310 530 GLN A C 1
ATOM 4127 O O . GLN A 1 530 ? 29.546 38.723 13.956 1.000 56.240 530 GLN A O 1
ATOM 4133 N N . THR A 1 531 ? 28.632 39.128 11.909 1.000 47.890 531 THR A N 1
ATOM 4134 C CA . THR A 1 531 ? 28.648 37.727 11.425 1.000 47.770 531 THR A CA 1
ATOM 4135 C C . THR A 1 531 ? 30.100 37.358 11.105 1.000 47.390 531 THR A C 1
ATOM 4136 O O . THR A 1 531 ? 30.872 38.262 10.728 1.000 45.340 531 THR A O 1
ATOM 4140 N N . VAL A 1 532 ? 30.440 36.081 11.282 1.000 45.520 532 VAL A N 1
ATOM 4141 C CA . VAL A 1 532 ? 31.833 35.554 11.306 1.000 45.690 532 VAL A CA 1
ATOM 4142 C C . VAL A 1 532 ? 31.838 34.191 10.601 1.000 46.060 532 VAL A C 1
ATOM 4143 O O . VAL A 1 532 ? 30.988 33.349 10.914 1.000 46.000 532 VAL A O 1
ATOM 4147 N N . THR A 1 533 ? 32.776 33.976 9.686 1.000 44.110 533 THR A N 1
ATOM 4148 C CA . THR A 1 533 ? 32.942 32.701 8.955 1.000 44.580 533 THR A CA 1
ATOM 4149 C C . THR A 1 533 ? 34.418 32.326 8.994 1.000 46.060 533 THR A C 1
ATOM 4150 O O . THR A 1 533 ? 35.226 33.244 9.211 1.000 48.180 533 THR A O 1
ATOM 4154 N N . GLU A 1 534 ? 34.729 31.038 8.814 1.000 50.810 534 GLU A N 1
ATOM 4155 C CA . GLU A 1 534 ? 36.117 30.517 8.636 1.000 61.670 534 GLU A CA 1
ATOM 4156 C C . GLU A 1 534 ? 36.824 31.334 7.543 1.000 59.830 534 GLU A C 1
ATOM 4157 O O . GLU A 1 534 ? 38.057 31.439 7.603 1.000 55.320 534 GLU A O 1
ATOM 4163 N N . ASP A 1 535 ? 36.075 31.937 6.616 1.000 54.450 535 ASP A N 1
ATOM 4164 C CA . ASP A 1 535 ? 36.668 32.710 5.500 1.000 55.630 535 ASP A CA 1
ATOM 4165 C C . ASP A 1 535 ? 37.043 34.128 5.945 1.000 53.250 535 ASP A C 1
ATOM 4166 O O . ASP A 1 535 ? 38.133 34.586 5.557 1.000 56.760 535 ASP A O 1
ATOM 4171 N N . SER A 1 536 ? 36.169 34.816 6.682 1.000 52.680 536 SER A N 1
ATOM 4172 C CA . SER A 1 536 ? 36.298 36.264 7.013 1.000 51.290 536 SER A CA 1
ATOM 4173 C C . SER A 1 536 ? 37.352 36.456 8.121 1.000 52.460 536 SER A C 1
ATOM 4174 O O . SER A 1 536 ? 38.162 37.417 8.023 1.000 48.080 536 SER A O 1
ATOM 4177 N N . ASN A 1 537 ? 37.338 35.562 9.121 1.000 48.640 537 ASN A N 1
ATOM 4178 C CA . ASN A 1 537 ? 38.206 35.582 10.326 1.000 43.760 537 ASN A CA 1
ATOM 4179 C C . ASN A 1 537 ? 38.258 34.155 10.875 1.000 42.320 537 ASN A C 1
ATOM 4180 O O . ASN A 1 537 ? 37.518 33.795 11.791 1.000 36.980 537 ASN A O 1
ATOM 4185 N N . PRO A 1 538 ? 39.120 33.282 10.309 1.000 41.370 538 PRO A N 1
ATOM 4186 C CA . PRO A 1 538 ? 39.199 31.884 10.733 1.000 40.550 538 PRO A CA 1
ATOM 4187 C C . PRO A 1 538 ? 39.450 31.702 12.239 1.000 39.760 538 PRO A C 1
ATOM 4188 O O . PRO A 1 538 ? 38.833 30.859 12.840 1.000 39.580 538 PRO A O 1
ATOM 4192 N N . ARG A 1 539 ? 40.348 32.485 12.824 1.000 42.480 539 ARG A N 1
ATOM 4193 C CA . ARG A 1 539 ? 40.675 32.351 14.265 1.000 44.690 539 ARG A CA 1
ATOM 4194 C C . ARG A 1 539 ? 39.443 32.721 15.095 1.000 44.060 539 ARG A C 1
ATOM 4195 O O . ARG A 1 539 ? 39.216 32.066 16.119 1.000 44.440 539 ARG A O 1
ATOM 4203 N N . LEU A 1 540 ? 38.700 33.750 14.675 1.000 45.120 540 LEU A N 1
ATOM 4204 C CA . LEU A 1 540 ? 37.501 34.258 15.396 1.000 43.540 540 LEU A CA 1
ATOM 4205 C C . LEU A 1 540 ? 36.357 33.257 15.237 1.000 45.140 540 LEU A C 1
ATOM 4206 O O . LEU A 1 540 ? 35.671 32.967 16.232 1.000 46.820 540 LEU A O 1
ATOM 4211 N N . ALA A 1 541 ? 36.159 32.765 14.017 1.000 47.030 541 ALA A N 1
ATOM 4212 C CA . ALA A 1 541 ? 35.174 31.708 13.711 1.000 46.950 541 ALA A CA 1
ATOM 4213 C C . ALA A 1 541 ? 35.433 30.535 14.656 1.000 46.030 541 ALA A C 1
ATOM 4214 O O . ALA A 1 541 ? 34.479 30.110 15.340 1.000 46.210 541 ALA A O 1
ATOM 4216 N N . ALA A 1 542 ? 36.693 30.085 14.715 1.000 45.240 542 ALA A N 1
ATOM 4217 C CA . ALA A 1 542 ? 37.153 28.913 15.496 1.000 44.180 542 ALA A CA 1
ATOM 4218 C C . ALA A 1 542 ? 36.840 29.130 16.980 1.000 43.340 542 ALA A C 1
ATOM 4219 O O . ALA A 1 542 ? 36.334 28.176 17.606 1.000 45.170 542 ALA A O 1
ATOM 4221 N N . LEU A 1 543 ? 37.105 30.332 17.507 1.000 43.490 543 LEU A N 1
ATOM 4222 C CA . LEU A 1 543 ? 36.863 30.684 18.931 1.000 45.960 543 LEU A CA 1
ATOM 4223 C C . LEU A 1 543 ? 35.404 30.389 19.261 1.000 46.530 543 LEU A C 1
ATOM 4224 O O . LEU A 1 543 ? 35.136 29.785 20.326 1.000 50.320 543 LEU A O 1
ATOM 4229 N N . LEU A 1 544 ? 34.507 30.783 18.360 1.000 47.210 544 LEU A N 1
ATOM 4230 C CA . LEU A 1 544 ? 33.040 30.717 18.591 1.000 48.820 544 LEU A CA 1
ATOM 4231 C C . LEU A 1 544 ? 32.589 29.262 18.710 1.000 47.970 544 LEU A C 1
ATOM 4232 O O . LEU A 1 544 ? 31.795 29.005 19.616 1.000 54.270 544 LEU A O 1
ATOM 4237 N N . ARG A 1 545 ? 33.075 28.374 17.837 1.000 50.670 545 ARG A N 1
ATOM 4238 C CA . ARG A 1 545 ? 32.731 26.925 17.835 1.000 51.640 545 ARG A CA 1
ATOM 4239 C C . ARG A 1 545 ? 33.148 26.324 19.178 1.000 50.040 545 ARG A C 1
ATOM 4240 O O . ARG A 1 545 ? 32.314 25.610 19.798 1.000 45.910 545 ARG A O 1
ATOM 4248 N N . GLU A 1 546 ? 34.375 26.626 19.616 1.000 49.580 546 GLU A N 1
ATOM 4249 C CA . GLU A 1 546 ? 34.905 26.139 20.912 1.000 48.780 546 GLU A CA 1
ATOM 4250 C C . GLU A 1 546 ? 34.010 26.699 22.020 1.000 47.060 546 GLU A C 1
ATOM 4251 O O . GLU A 1 546 ? 33.463 25.880 22.764 1.000 47.840 546 GLU A O 1
ATOM 4257 N N . PHE A 1 547 ? 33.804 28.020 22.072 1.000 44.700 547 PHE A N 1
ATOM 4258 C CA . PHE A 1 547 ? 33.001 28.686 23.131 1.000 45.980 547 PHE A CA 1
ATOM 4259 C C . PHE A 1 547 ? 31.566 28.133 23.164 1.000 50.390 547 PHE A C 1
ATOM 4260 O O . PHE A 1 547 ? 31.051 27.842 24.266 1.000 55.290 547 PHE A O 1
ATOM 4268 N N . THR A 1 548 ? 30.929 27.994 22.001 1.000 52.650 548 THR A N 1
ATOM 4269 C CA . THR A 1 548 ? 29.491 27.636 21.861 1.000 54.230 548 THR A CA 1
ATOM 4270 C C . THR A 1 548 ? 29.266 26.157 22.214 1.000 59.020 548 THR A C 1
ATOM 4271 O O . THR A 1 548 ? 28.225 25.852 22.824 1.000 61.710 548 THR A O 1
ATOM 4275 N N . SER A 1 549 ? 30.175 25.255 21.849 1.000 59.240 549 SER A N 1
ATOM 4276 C CA . SER A 1 549 ? 30.045 23.812 22.187 1.000 61.310 549 SER A CA 1
ATOM 4277 C C . SER A 1 549 ? 30.091 23.632 23.712 1.000 59.000 549 SER A C 1
ATOM 4278 O O . SER A 1 549 ? 29.417 22.718 24.215 1.000 64.720 549 SER A O 1
ATOM 4281 N N . ARG A 1 550 ? 30.832 24.479 24.426 1.000 54.890 550 ARG A N 1
ATOM 4282 C CA . ARG A 1 550 ? 31.028 24.358 25.893 1.000 56.130 550 ARG A CA 1
ATOM 4283 C C . ARG A 1 550 ? 29.841 24.963 26.649 1.000 58.220 550 ARG A C 1
ATOM 4284 O O . ARG A 1 550 ? 29.511 24.454 27.740 1.000 58.170 550 ARG A O 1
ATOM 4292 N N . THR A 1 551 ? 29.249 26.036 26.127 1.000 60.800 551 THR A N 1
ATOM 4293 C CA . THR A 1 551 ? 28.257 26.870 26.865 1.000 64.920 551 THR A CA 1
ATOM 4294 C C . THR A 1 551 ? 26.861 26.746 26.247 1.000 63.930 551 THR A C 1
ATOM 4295 O O . THR A 1 551 ? 25.887 27.096 26.943 1.000 53.830 551 THR A O 1
ATOM 4299 N N . ASP A 1 552 ? 26.786 26.311 24.984 1.000 71.140 552 ASP A N 1
ATOM 4300 C CA . ASP A 1 552 ? 25.561 26.344 24.139 1.000 75.490 552 ASP A CA 1
ATOM 4301 C C . ASP A 1 552 ? 25.091 27.803 23.969 1.000 67.890 552 ASP A C 1
ATOM 4302 O O . ASP A 1 552 ? 23.876 28.024 23.766 1.000 69.350 552 ASP A O 1
ATOM 4307 N N . VAL A 1 553 ? 26.026 28.758 24.022 1.000 59.790 553 VAL A N 1
ATOM 4308 C CA . VAL A 1 553 ? 25.775 30.213 23.825 1.000 56.270 553 VAL A CA 1
ATOM 4309 C C . VAL A 1 553 ? 26.327 30.594 22.456 1.000 57.990 553 VAL A C 1
ATOM 4310 O O . VAL A 1 553 ? 27.496 30.339 22.175 1.000 59.380 553 VAL A O 1
ATOM 4314 N N . PRO A 1 554 ? 25.507 31.209 21.575 1.000 59.780 554 PRO A N 1
ATOM 4315 C CA . PRO A 1 554 ? 25.908 31.459 20.184 1.000 58.780 554 PRO A CA 1
ATOM 4316 C C . PRO A 1 554 ? 26.731 32.736 19.910 1.000 54.820 554 PRO A C 1
ATOM 4317 O O . PRO A 1 554 ? 27.204 32.906 18.791 1.000 54.070 554 PRO A O 1
ATOM 4321 N N . CYS A 1 555 ? 26.887 33.602 20.914 1.000 50.820 555 CYS A N 1
ATOM 4322 C CA . CYS A 1 555 ? 27.442 34.971 20.765 1.000 51.230 555 CYS A CA 1
ATOM 4323 C C . CYS A 1 555 ? 28.470 35.252 21.862 1.000 47.480 555 CYS A C 1
ATOM 4324 O O . CYS A 1 555 ? 28.294 34.755 22.975 1.000 48.170 555 CYS A O 1
ATOM 4327 N N . LEU A 1 556 ? 29.512 36.013 21.530 1.000 48.150 556 LEU A N 1
ATOM 4328 C CA . LEU A 1 556 ? 30.436 36.661 22.500 1.000 47.450 556 LEU A CA 1
ATOM 4329 C C . LEU A 1 556 ? 30.278 38.177 22.378 1.000 47.640 556 LEU A C 1
ATOM 4330 O O . LEU A 1 556 ? 30.125 38.679 21.228 1.000 51.650 556 LEU A O 1
ATOM 4335 N N . VAL A 1 557 ? 30.349 38.896 23.495 1.000 45.940 557 VAL A N 1
ATOM 4336 C CA . VAL A 1 557 ? 30.510 40.375 23.444 1.000 47.870 557 VAL A CA 1
ATOM 4337 C C . VAL A 1 557 ? 31.838 40.682 22.737 1.000 50.140 557 VAL A C 1
ATOM 4338 O O . VAL A 1 557 ? 32.875 40.038 23.102 1.000 47.490 557 VAL A O 1
ATOM 4342 N N . ASN A 1 558 ? 31.786 41.584 21.746 1.000 47.090 558 ASN A N 1
ATOM 4343 C CA . ASN A 1 558 ? 32.955 42.151 21.021 1.000 45.310 558 ASN A CA 1
ATOM 4344 C C . ASN A 1 558 ? 32.867 43.673 21.092 1.000 43.650 558 ASN A C 1
ATOM 4345 O O . ASN A 1 558 ? 32.094 44.275 20.312 1.000 40.280 558 ASN A O 1
ATOM 4350 N N . THR A 1 559 ? 33.652 44.247 21.997 1.000 45.450 559 THR A N 1
ATOM 4351 C CA . THR A 1 559 ? 33.783 45.709 22.234 1.000 49.710 559 THR A CA 1
ATOM 4352 C C . THR A 1 559 ? 35.217 46.149 21.917 1.000 47.150 559 THR A C 1
ATOM 4353 O O . THR A 1 559 ? 36.148 45.388 22.199 1.000 45.020 559 THR A O 1
ATOM 4357 N N . SER A 1 560 ? 35.383 47.363 21.394 1.000 47.640 560 SER A N 1
ATOM 4358 C CA . SER A 1 560 ? 36.700 47.929 21.000 1.000 47.130 560 SER A CA 1
ATOM 4359 C C . SER A 1 560 ? 37.700 47.770 22.152 1.000 44.320 560 SER A C 1
ATOM 4360 O O . SER A 1 560 ? 37.355 48.081 23.289 1.000 48.030 560 SER A O 1
ATOM 4363 N N . PHE A 1 561 ? 38.895 47.274 21.853 1.000 45.180 561 PHE A N 1
ATOM 4364 C CA . PHE A 1 561 ? 40.022 47.118 22.806 1.000 47.550 561 PHE A CA 1
ATOM 4365 C C . PHE A 1 561 ? 40.730 48.465 22.976 1.000 47.210 561 PHE A C 1
ATOM 4366 O O . PHE A 1 561 ? 41.663 48.730 22.191 1.000 41.860 561 PHE A O 1
ATOM 4374 N N . ASN A 1 562 ? 40.302 49.263 23.966 1.000 50.810 562 ASN A N 1
ATOM 4375 C CA . ASN A 1 562 ? 40.888 50.595 24.293 1.000 53.670 562 ASN A CA 1
ATOM 4376 C C . ASN A 1 562 ? 40.313 51.172 25.597 1.000 56.490 562 ASN A C 1
ATOM 4377 O O . ASN A 1 562 ? 39.202 50.774 25.975 1.000 62.920 562 ASN A O 1
ATOM 4382 N N . VAL A 1 563 ? 41.027 52.120 26.221 1.000 58.880 563 VAL A N 1
ATOM 4383 C CA . VAL A 1 563 ? 40.495 53.040 27.278 1.000 60.450 563 VAL A CA 1
ATOM 4384 C C . VAL A 1 563 ? 39.662 54.139 26.608 1.000 58.390 563 VAL A C 1
ATOM 4385 O O . VAL A 1 563 ? 39.709 54.250 25.362 1.000 53.700 563 VAL A O 1
ATOM 4389 N N . ALA A 1 564 ? 38.949 54.934 27.417 1.000 59.990 564 ALA A N 1
ATOM 4390 C CA . ALA A 1 564 ? 38.131 56.097 26.992 1.000 61.200 564 ALA A CA 1
ATOM 4391 C C . ALA A 1 564 ? 38.968 57.059 26.139 1.000 62.210 564 ALA A C 1
ATOM 4392 O O . ALA A 1 564 ? 40.084 57.407 26.573 1.000 65.190 564 ALA A O 1
ATOM 4394 N N . GLY A 1 565 ? 38.457 57.468 24.973 1.000 59.470 565 GLY A N 1
ATOM 4395 C CA . GLY A 1 565 ? 39.013 58.585 24.177 1.000 63.010 565 GLY A CA 1
ATOM 4396 C C . GLY A 1 565 ? 40.348 58.263 23.518 1.000 64.270 565 GLY A C 1
ATOM 4397 O O . GLY A 1 565 ? 40.819 59.096 22.703 1.000 63.870 565 GLY A O 1
ATOM 4398 N N . GLU A 1 566 ? 40.946 57.120 23.877 1.000 62.430 566 GLU A N 1
ATOM 4399 C CA . GLU A 1 566 ? 42.097 56.489 23.180 1.000 58.270 566 GLU A CA 1
ATOM 4400 C C . GLU A 1 566 ? 41.541 55.716 21.988 1.000 52.490 566 GLU A C 1
ATOM 4401 O O . GLU A 1 566 ? 40.485 55.098 22.099 1.000 44.690 566 GLU A O 1
ATOM 4407 N N . PRO A 1 567 ? 42.239 55.704 20.827 1.000 52.070 567 PRO A N 1
ATOM 4408 C CA . PRO A 1 567 ? 41.822 54.901 19.685 1.000 53.930 567 PRO A CA 1
ATOM 4409 C C . PRO A 1 567 ? 42.054 53.411 19.958 1.000 51.580 567 PRO A C 1
ATOM 4410 O O . PRO A 1 567 ? 42.697 53.094 20.932 1.000 48.520 567 PRO A O 1
ATOM 4414 N N . ILE A 1 568 ? 41.539 52.543 19.089 1.000 53.660 568 ILE A N 1
ATOM 4415 C CA . ILE A 1 568 ? 41.765 51.070 19.179 1.000 56.460 568 ILE A CA 1
ATOM 4416 C C . ILE A 1 568 ? 43.286 50.839 19.203 1.000 54.330 568 ILE A C 1
ATOM 4417 O O . ILE A 1 568 ? 44.015 51.526 18.465 1.000 55.900 568 ILE A O 1
ATOM 4422 N N . VAL A 1 569 ? 43.754 49.944 20.071 1.000 50.710 569 VAL A N 1
ATOM 4423 C CA . VAL A 1 569 ? 45.181 49.505 20.144 1.000 47.170 569 VAL A CA 1
ATOM 4424 C C . VAL A 1 569 ? 45.617 48.994 18.763 1.000 45.190 569 VAL A C 1
ATOM 4425 O O . VAL A 1 569 ? 44.848 48.245 18.161 1.000 41.180 569 VAL A O 1
ATOM 4429 N N . CYS A 1 570 ? 46.781 49.414 18.262 1.000 45.300 570 CYS A N 1
ATOM 4430 C CA . CYS A 1 570 ? 47.388 48.877 17.014 1.000 46.900 570 CYS A CA 1
ATOM 4431 C C . CYS A 1 570 ? 48.499 47.881 17.371 1.000 47.410 570 CYS A C 1
ATOM 4432 O O . CYS A 1 570 ? 48.371 46.705 17.015 1.000 46.360 570 CYS A O 1
ATOM 4435 N N . SER A 1 571 ? 49.537 48.345 18.072 1.000 49.870 571 SER A N 1
ATOM 4436 C CA . SER A 1 571 ? 50.762 47.576 18.423 1.000 50.210 571 SER A CA 1
ATOM 4437 C C . SER A 1 571 ? 50.498 46.655 19.617 1.000 51.360 571 SER A C 1
ATOM 4438 O O . SER A 1 571 ? 49.556 46.875 20.387 1.000 53.110 571 SER A O 1
ATOM 4441 N N . PRO A 1 572 ? 51.312 45.588 19.802 1.000 45.570 572 PRO A N 1
ATOM 4442 C CA . PRO A 1 572 ? 51.306 44.810 21.045 1.000 47.370 572 PRO A CA 1
ATOM 4443 C C . PRO A 1 572 ? 51.689 45.637 22.286 1.000 49.880 572 PRO A C 1
ATOM 4444 O O . PRO A 1 572 ? 51.118 45.393 23.344 1.000 49.290 572 PRO A O 1
ATOM 4448 N N . LYS A 1 573 ? 52.642 46.567 22.133 1.000 50.370 573 LYS A N 1
ATOM 4449 C CA . LYS A 1 573 ? 52.954 47.634 23.125 1.000 55.040 573 LYS A CA 1
ATOM 4450 C C . LYS A 1 573 ? 51.637 48.261 23.591 1.000 52.980 573 LYS A C 1
ATOM 4451 O O . LYS A 1 573 ? 51.399 48.320 24.809 1.000 47.900 573 LYS A O 1
ATOM 4457 N N . ASP A 1 574 ? 50.817 48.700 22.631 1.000 53.820 574 ASP A N 1
ATOM 4458 C CA . ASP A 1 574 ? 49.488 49.324 22.869 1.000 54.290 574 ASP A CA 1
ATOM 4459 C C . ASP A 1 574 ? 48.644 48.374 23.726 1.000 54.210 574 ASP A C 1
ATOM 4460 O O . ASP A 1 574 ? 48.078 48.829 24.743 1.000 51.010 574 ASP A O 1
ATOM 4465 N N . ALA A 1 575 ? 48.566 47.103 23.321 1.000 57.450 575 ALA A N 1
ATOM 4466 C CA . ALA A 1 575 ? 47.679 46.088 23.935 1.000 60.730 575 ALA A CA 1
ATOM 4467 C C . ALA A 1 575 ? 48.059 45.918 25.406 1.000 63.250 575 ALA A C 1
ATOM 4468 O O . ALA A 1 575 ? 47.162 45.997 26.254 1.000 71.280 575 ALA A O 1
ATOM 4470 N N . VAL A 1 576 ? 49.341 45.719 25.701 1.000 63.570 576 VAL A N 1
ATOM 4471 C CA . VAL A 1 576 ? 49.802 45.418 27.089 1.000 62.610 576 VAL A CA 1
ATOM 4472 C C . VAL A 1 576 ? 49.550 46.655 27.957 1.000 56.780 576 VAL A C 1
ATOM 4473 O O . VAL A 1 576 ? 49.024 46.475 29.067 1.000 54.260 576 VAL A O 1
ATOM 4477 N N . GLU A 1 577 ? 49.897 47.848 27.457 1.000 53.950 577 GLU A N 1
ATOM 4478 C CA . GLU A 1 577 ? 49.804 49.137 28.203 1.000 58.150 577 GLU A CA 1
ATOM 4479 C C . GLU A 1 577 ? 48.335 49.357 28.610 1.000 55.070 577 GLU A C 1
ATOM 4480 O O . GLU A 1 577 ? 48.097 49.827 29.740 1.000 51.660 577 GLU A O 1
ATOM 4486 N N . CYS A 1 578 ? 47.399 48.974 27.736 1.000 53.690 578 CYS A N 1
ATOM 4487 C CA . CYS A 1 578 ? 45.920 49.019 27.922 1.000 54.960 578 CYS A CA 1
ATOM 4488 C C . CYS A 1 578 ? 45.469 47.969 28.958 1.000 50.830 578 CYS A C 1
ATOM 4489 O O . CYS A 1 578 ? 44.741 48.325 29.884 1.000 48.260 578 CYS A O 1
ATOM 4492 N N . PHE A 1 579 ? 45.883 46.715 28.791 1.000 55.250 579 PHE A N 1
ATOM 4493 C CA . PHE A 1 579 ? 45.618 45.563 29.701 1.000 60.590 579 PHE A CA 1
ATOM 4494 C C . PHE A 1 579 ? 45.980 45.959 31.142 1.000 56.340 579 PHE A C 1
ATOM 4495 O O . PHE A 1 579 ? 45.215 45.668 32.079 1.000 55.310 579 PHE A O 1
ATOM 4503 N N . LEU A 1 580 ? 47.109 46.642 31.311 1.000 55.610 580 LEU A N 1
ATOM 4504 C CA . LEU A 1 580 ? 47.624 47.040 32.645 1.000 61.670 580 LEU A CA 1
ATOM 4505 C C . LEU A 1 580 ? 46.821 48.237 33.172 1.000 63.520 580 LEU A C 1
ATOM 4506 O O . LEU A 1 580 ? 46.528 48.256 34.382 1.000 73.950 580 LEU A O 1
ATOM 4511 N N . GLY A 1 581 ? 46.418 49.158 32.293 1.000 64.430 581 GLY A N 1
ATOM 4512 C CA . GLY A 1 581 ? 45.582 50.325 32.641 1.000 61.410 581 GLY A CA 1
ATOM 4513 C C . GLY A 1 581 ? 44.114 49.973 32.828 1.000 59.550 581 GLY A C 1
ATOM 4514 O O . GLY A 1 581 ? 43.313 50.903 33.015 1.000 62.510 581 GLY A O 1
ATOM 4515 N N . THR A 1 582 ? 43.764 48.686 32.781 1.000 60.260 582 THR A N 1
ATOM 4516 C CA . THR A 1 582 ? 42.391 48.163 33.004 1.000 62.160 582 THR A CA 1
ATOM 4517 C C . THR A 1 582 ? 42.453 47.051 34.045 1.000 61.860 582 THR A C 1
ATOM 4518 O O . THR A 1 582 ? 43.584 46.643 34.377 1.000 60.030 582 THR A O 1
ATOM 4522 N N . ASP A 1 583 ? 41.282 46.600 34.516 1.000 61.590 583 ASP A N 1
ATOM 4523 C CA . ASP A 1 583 ? 41.124 45.453 35.449 1.000 65.040 583 ASP A CA 1
ATOM 4524 C C . ASP A 1 583 ? 40.639 44.250 34.635 1.000 65.100 583 ASP A C 1
ATOM 4525 O O . ASP A 1 583 ? 39.939 43.395 35.220 1.000 68.110 583 ASP A O 1
ATOM 4530 N N . ILE A 1 584 ? 40.986 44.205 33.338 1.000 64.010 584 ILE A N 1
ATOM 4531 C CA . ILE A 1 584 ? 40.732 43.040 32.438 1.000 62.010 584 ILE A CA 1
ATOM 4532 C C . ILE A 1 584 ? 41.507 41.855 33.006 1.000 60.420 584 ILE A C 1
ATOM 4533 O O . ILE A 1 584 ? 42.677 42.053 33.429 1.000 53.580 584 ILE A O 1
ATOM 4538 N N . ASP A 1 585 ? 40.883 40.674 32.971 1.000 60.170 585 ASP A N 1
ATOM 4539 C CA . ASP A 1 585 ? 41.429 39.428 33.562 1.000 60.820 585 ASP A CA 1
ATOM 4540 C C . ASP A 1 585 ? 42.675 39.013 32.790 1.000 56.330 585 ASP A C 1
ATOM 4541 O O . ASP A 1 585 ? 43.757 39.029 33.380 1.000 59.490 585 ASP A O 1
ATOM 4546 N N . HIS A 1 586 ? 42.519 38.676 31.513 1.000 55.140 586 HIS A N 1
ATOM 4547 C CA . HIS A 1 586 ? 43.592 38.074 30.683 1.000 51.990 586 HIS A CA 1
ATOM 4548 C C . HIS A 1 586 ? 43.654 38.751 29.325 1.000 48.200 586 HIS A C 1
ATOM 4549 O O . HIS A 1 586 ? 42.651 39.351 28.912 1.000 47.090 586 HIS A O 1
ATOM 4556 N N . LEU A 1 587 ? 44.808 38.616 28.681 1.000 46.090 587 LEU A N 1
ATOM 4557 C CA . LEU A 1 587 ? 45.087 39.127 27.323 1.000 44.460 587 LEU A CA 1
ATOM 4558 C C . LEU A 1 587 ? 45.656 37.985 26.501 1.000 45.730 587 LEU A C 1
ATOM 4559 O O . LEU A 1 587 ? 46.770 37.548 26.816 1.000 46.790 587 LEU A O 1
ATOM 4564 N N . VAL A 1 588 ? 44.907 37.550 25.490 1.000 49.270 588 VAL A N 1
ATOM 4565 C CA . VAL A 1 588 ? 45.319 36.511 24.506 1.000 48.570 588 VAL A CA 1
ATOM 4566 C C . VAL A 1 588 ? 45.820 37.224 23.251 1.000 48.120 588 VAL A C 1
ATOM 4567 O O . VAL A 1 588 ? 44.961 37.684 22.476 1.000 52.740 588 VAL A O 1
ATOM 4571 N N . ILE A 1 589 ? 47.142 37.342 23.080 1.000 45.790 589 ILE A N 1
ATOM 4572 C CA . ILE A 1 589 ? 47.763 38.148 21.983 1.000 47.150 589 ILE A CA 1
ATOM 4573 C C . ILE A 1 589 ? 48.566 37.213 21.066 1.000 47.780 589 ILE A C 1
ATOM 4574 O O . ILE A 1 589 ? 49.657 36.762 21.453 1.000 44.700 589 ILE A O 1
ATOM 4579 N N . GLY A 1 590 ? 48.018 36.911 19.886 1.000 49.840 590 GLY A N 1
ATOM 4580 C CA . GLY A 1 590 ? 48.537 35.848 19.008 1.000 49.730 590 GLY A CA 1
ATOM 4581 C C . GLY A 1 590 ? 48.377 34.494 19.675 1.000 52.150 590 GLY A C 1
ATOM 4582 O O . GLY A 1 590 ? 47.246 34.169 20.088 1.000 44.690 590 GLY A O 1
ATOM 4583 N N . ASP A 1 591 ? 49.479 33.751 19.827 1.000 59.830 591 ASP A N 1
ATOM 4584 C CA . ASP A 1 591 ? 49.498 32.403 20.459 1.000 57.470 591 ASP A CA 1
ATOM 4585 C C . ASP A 1 591 ? 49.816 32.507 21.961 1.000 54.150 591 ASP A C 1
ATOM 4586 O O . ASP A 1 591 ? 49.989 31.441 22.562 1.000 56.650 591 ASP A O 1
ATOM 4591 N N . PHE A 1 592 ? 49.875 33.715 22.550 1.000 48.930 592 PHE A N 1
ATOM 4592 C CA . PHE A 1 592 ? 50.242 33.954 23.973 1.000 46.120 592 PHE A CA 1
ATOM 4593 C C . PHE A 1 592 ? 49.014 34.265 24.832 1.000 49.020 592 PHE A C 1
ATOM 4594 O O . PHE A 1 592 ? 48.138 35.031 24.399 1.000 50.400 592 PHE A O 1
ATOM 4602 N N . LEU A 1 593 ? 49.009 33.733 26.056 1.000 51.710 593 LEU A N 1
ATOM 4603 C CA . LEU A 1 593 ? 47.969 33.949 27.098 1.000 49.590 593 LEU A CA 1
ATOM 4604 C C . LEU A 1 593 ? 48.604 34.712 28.268 1.000 50.480 593 LEU A C 1
ATOM 4605 O O . LEU A 1 593 ? 49.189 34.060 29.157 1.000 53.120 593 LEU A O 1
ATOM 4610 N N . VAL A 1 594 ? 48.517 36.044 28.249 1.000 48.030 594 VAL A N 1
ATOM 4611 C CA . VAL A 1 594 ? 49.143 36.944 29.260 1.000 44.760 594 VAL A CA 1
ATOM 4612 C C . VAL A 1 594 ? 48.232 37.021 30.479 1.000 43.990 594 VAL A C 1
ATOM 4613 O O . VAL A 1 594 ? 47.017 37.184 30.290 1.000 44.110 594 VAL A O 1
ATOM 4617 N N . SER A 1 595 ? 48.814 36.922 31.674 1.000 46.980 595 SER A N 1
ATOM 4618 C CA . SER A 1 595 ? 48.147 37.183 32.976 1.000 51.430 595 SER A CA 1
ATOM 4619 C C . SER A 1 595 ? 49.003 38.174 33.766 1.000 54.480 595 SER A C 1
ATOM 4620 O O . SER A 1 595 ? 50.192 38.292 33.419 1.000 52.560 595 SER A O 1
ATOM 4623 N N . LYS A 1 596 ? 48.412 38.831 34.780 1.000 58.540 596 LYS A N 1
ATOM 4624 C CA . LYS A 1 596 ? 49.033 39.904 35.612 1.000 57.590 596 LYS A CA 1
ATOM 4625 C C . LYS A 1 596 ? 49.648 39.344 36.902 1.000 59.020 596 LYS A C 1
ATOM 4626 O O . LYS A 1 596 ? 49.066 38.405 37.486 1.000 56.780 596 LYS A O 1
ATOM 4632 N N . ARG A 1 597 ? 50.757 39.933 37.357 1.000 62.150 597 ARG A N 1
ATOM 4633 C CA . ARG A 1 597 ? 51.418 39.569 38.642 1.000 64.970 597 ARG A CA 1
ATOM 4634 C C . ARG A 1 597 ? 51.352 40.775 39.581 1.000 66.120 597 ARG A C 1
ATOM 4635 O O . ARG A 1 597 ? 50.296 41.022 40.149 1.000 70.660 597 ARG A O 1
ATOM 4643 N N . MET B 1 1 ? -10.395 68.919 35.215 1.000 58.950 1 MET B N 1
ATOM 4644 C CA . MET B 1 1 ? -10.010 70.058 36.130 1.000 61.500 1 MET B CA 1
ATOM 4645 C C . MET B 1 1 ? -8.577 69.880 36.671 1.000 63.830 1 MET B C 1
ATOM 4646 O O . MET B 1 1 ? -8.372 69.109 37.638 1.000 61.800 1 MET B O 1
ATOM 4651 N N . ILE B 1 2 ? -7.646 70.667 36.130 1.000 66.080 2 ILE B N 1
ATOM 4652 C CA . ILE B 1 2 ? -6.183 70.605 36.407 1.000 65.220 2 ILE B CA 1
ATOM 4653 C C . ILE B 1 2 ? -5.742 71.891 37.112 1.000 65.800 2 ILE B C 1
ATOM 4654 O O . ILE B 1 2 ? -5.870 72.969 36.493 1.000 68.280 2 ILE B O 1
ATOM 4659 N N . ILE B 1 3 ? -5.207 71.768 38.331 1.000 65.150 3 ILE B N 1
ATOM 4660 C CA . ILE B 1 3 ? -4.735 72.906 39.178 1.000 62.790 3 ILE B CA 1
ATOM 4661 C C . ILE B 1 3 ? -3.255 72.706 39.520 1.000 60.640 3 ILE B C 1
ATOM 4662 O O . ILE B 1 3 ? -2.915 71.622 40.049 1.000 59.930 3 ILE B O 1
ATOM 4667 N N . LEU B 1 4 ? -2.416 73.711 39.229 1.000 55.860 4 LEU B N 1
ATOM 4668 C CA . LEU B 1 4 ? -0.956 73.700 39.518 1.000 56.510 4 LEU B CA 1
ATOM 4669 C C . LEU B 1 4 ? -0.663 74.780 40.555 1.000 53.090 4 LEU B C 1
ATOM 4670 O O . LEU B 1 4 ? -0.850 75.965 40.245 1.000 52.240 4 LEU B O 1
ATOM 4675 N N . GLY B 1 5 ? -0.215 74.366 41.740 1.000 53.700 5 GLY B N 1
ATOM 4676 C CA . GLY B 1 5 ? 0.218 75.274 42.811 1.000 54.180 5 GLY B CA 1
ATOM 4677 C C . GLY B 1 5 ? 1.690 75.587 42.659 1.000 53.360 5 GLY B C 1
ATOM 4678 O O . GLY B 1 5 ? 2.460 74.643 42.413 1.000 54.120 5 GLY B O 1
ATOM 4679 N N . TYR B 1 6 ? 2.071 76.859 42.758 1.000 50.630 6 TYR B N 1
ATOM 4680 C CA . TYR B 1 6 ? 3.490 77.269 42.649 1.000 51.610 6 TYR B CA 1
ATOM 4681 C C . TYR B 1 6 ? 3.799 78.353 43.691 1.000 51.320 6 TYR B C 1
ATOM 4682 O O . TYR B 1 6 ? 2.925 78.768 44.463 1.000 54.840 6 TYR B O 1
ATOM 4691 N N . ASN B 1 7 ? 5.072 78.716 43.766 1.000 49.710 7 ASN B N 1
ATOM 4692 C CA . ASN B 1 7 ? 5.629 79.699 44.723 1.000 49.740 7 ASN B CA 1
ATOM 4693 C C . ASN B 1 7 ? 7.056 79.990 44.254 1.000 50.640 7 ASN B C 1
ATOM 4694 O O . ASN B 1 7 ? 7.775 79.025 43.961 1.000 51.570 7 ASN B O 1
ATOM 4699 N N . GLY B 1 8 ? 7.414 81.264 44.118 1.000 52.840 8 GLY B N 1
ATOM 4700 C CA . GLY B 1 8 ? 8.744 81.711 43.667 1.000 55.980 8 GLY B CA 1
ATOM 4701 C C . GLY B 1 8 ? 8.670 83.003 42.870 1.000 59.460 8 GLY B C 1
ATOM 4702 O O . GLY B 1 8 ? 7.696 83.193 42.114 1.000 71.260 8 GLY B O 1
ATOM 4703 N N . PHE B 1 9 ? 9.663 83.870 43.039 1.000 56.160 9 PHE B N 1
ATOM 4704 C CA . PHE B 1 9 ? 9.878 85.072 42.203 1.000 59.500 9 PHE B CA 1
ATOM 4705 C C . PHE B 1 9 ? 11.346 85.098 41.780 1.000 64.740 9 PHE B C 1
ATOM 4706 O O . PHE B 1 9 ? 12.214 84.967 42.672 1.000 77.580 9 PHE B O 1
ATOM 4714 N N . SER B 1 10 ? 11.634 85.266 40.487 1.000 59.800 10 SER B N 1
ATOM 4715 C CA . SER B 1 10 ? 13.012 85.119 39.954 1.000 58.150 10 SER B CA 1
ATOM 4716 C C . SER B 1 10 ? 13.892 86.293 40.406 1.000 58.340 10 SER B C 1
ATOM 4717 O O . SER B 1 10 ? 15.108 86.090 40.558 1.000 54.170 10 SER B O 1
ATOM 4720 N N . GLN B 1 11 ? 13.298 87.466 40.658 1.000 69.020 11 GLN B N 1
ATOM 4721 C CA . GLN B 1 11 ? 14.037 88.731 40.942 1.000 72.770 11 GLN B CA 1
ATOM 4722 C C . GLN B 1 11 ? 14.150 88.984 42.452 1.000 67.580 11 GLN B C 1
ATOM 4723 O O . GLN B 1 11 ? 15.041 89.756 42.847 1.000 67.260 11 GLN B O 1
ATOM 4729 N N . ILE B 1 12 ? 13.297 88.372 43.277 1.000 65.630 12 ILE B N 1
ATOM 4730 C CA . ILE B 1 12 ? 13.271 88.659 44.741 1.000 64.440 12 ILE B CA 1
ATOM 4731 C C . ILE B 1 12 ? 14.680 88.455 45.300 1.000 64.600 12 ILE B C 1
ATOM 4732 O O . ILE B 1 12 ? 15.134 89.332 46.060 1.000 66.360 12 ILE B O 1
ATOM 4737 N N . ALA B 1 13 ? 15.338 87.351 44.924 1.000 66.320 13 ALA B N 1
ATOM 4738 C CA . ALA B 1 13 ? 16.703 86.987 45.367 1.000 61.500 13 ALA B CA 1
ATOM 4739 C C . ALA B 1 13 ? 17.611 88.189 45.120 1.000 62.760 13 ALA B C 1
ATOM 4740 O O . ALA B 1 13 ? 18.217 88.684 46.085 1.000 66.820 13 ALA B O 1
ATOM 4742 N N . GLU B 1 14 ? 17.628 88.662 43.871 1.000 66.800 14 GLU B N 1
ATOM 4743 C CA . GLU B 1 14 ? 18.427 89.824 43.388 1.000 69.480 14 GLU B CA 1
ATOM 4744 C C . GLU B 1 14 ? 18.007 91.091 44.155 1.000 67.500 14 GLU B C 1
ATOM 4745 O O . GLU B 1 14 ? 18.900 91.854 44.596 1.000 70.150 14 GLU B O 1
ATOM 4751 N N . LEU B 1 15 ? 16.698 91.313 44.302 1.000 62.350 15 LEU B N 1
ATOM 4752 C CA . LEU B 1 15 ? 16.124 92.559 44.869 1.000 60.620 15 LEU B CA 1
ATOM 4753 C C . LEU B 1 15 ? 16.569 92.743 46.332 1.000 57.690 15 LEU B C 1
ATOM 4754 O O . LEU B 1 15 ? 17.221 93.765 46.618 1.000 54.850 15 LEU B O 1
ATOM 4759 N N . PHE B 1 16 ? 16.274 91.784 47.215 1.000 55.310 16 PHE B N 1
ATOM 4760 C CA . PHE B 1 16 ? 16.620 91.822 48.663 1.000 52.440 16 PHE B CA 1
ATOM 4761 C C . PHE B 1 16 ? 18.138 91.921 48.870 1.000 50.780 16 PHE B C 1
ATOM 4762 O O . PHE B 1 16 ? 18.584 92.555 49.849 1.000 44.970 16 PHE B O 1
ATOM 4770 N N . GLY B 1 17 ? 18.914 91.283 47.995 1.000 52.730 17 GLY B N 1
ATOM 4771 C CA . GLY B 1 17 ? 20.386 91.366 48.020 1.000 55.570 17 GLY B CA 1
ATOM 4772 C C . GLY B 1 17 ? 20.860 92.798 47.861 1.000 56.470 17 GLY B C 1
ATOM 4773 O O . GLY B 1 17 ? 21.704 93.234 48.669 1.000 57.830 17 GLY B O 1
ATOM 4774 N N . ARG B 1 18 ? 20.307 93.507 46.871 1.000 60.310 18 ARG B N 1
ATOM 4775 C CA . ARG B 1 18 ? 20.776 94.841 46.408 1.000 63.960 18 ARG B CA 1
ATOM 4776 C C . ARG B 1 18 ? 20.164 95.951 47.269 1.000 62.830 18 ARG B C 1
ATOM 4777 O O . ARG B 1 18 ? 20.847 96.971 47.478 1.000 63.620 18 ARG B O 1
ATOM 4785 N N . LEU B 1 19 ? 18.932 95.760 47.744 1.000 59.780 19 LEU B N 1
ATOM 4786 C CA . LEU B 1 19 ? 18.095 96.857 48.296 1.000 64.330 19 LEU B CA 1
ATOM 4787 C C . LEU B 1 19 ? 18.141 96.872 49.832 1.000 63.920 19 LEU B C 1
ATOM 4788 O O . LEU B 1 19 ? 18.156 97.978 50.393 1.000 57.880 19 LEU B O 1
ATOM 4793 N N . TYR B 1 20 ? 18.161 95.708 50.491 1.000 69.890 20 TYR B N 1
ATOM 4794 C CA . TYR B 1 20 ? 18.120 95.583 51.976 1.000 71.200 20 TYR B CA 1
ATOM 4795 C C . TYR B 1 20 ? 19.362 94.850 52.509 1.000 66.840 20 TYR B C 1
ATOM 4796 O O . TYR B 1 20 ? 19.472 94.691 53.740 1.000 70.150 20 TYR B O 1
ATOM 4805 N N . GLY B 1 21 ? 20.269 94.415 51.631 1.000 61.600 21 GLY B N 1
ATOM 4806 C CA . GLY B 1 21 ? 21.574 93.841 52.012 1.000 60.940 21 GLY B CA 1
ATOM 4807 C C . GLY B 1 21 ? 21.567 92.324 52.183 1.000 57.600 21 GLY B C 1
ATOM 4808 O O . GLY B 1 21 ? 22.626 91.766 52.487 1.000 56.850 21 GLY B O 1
ATOM 4809 N N . TYR B 1 22 ? 20.437 91.652 51.981 1.000 57.670 22 TYR B N 1
ATOM 4810 C CA . TYR B 1 22 ? 20.294 90.188 52.205 1.000 57.730 22 TYR B CA 1
ATOM 4811 C C . TYR B 1 22 ? 20.879 89.408 51.011 1.000 56.060 22 TYR B C 1
ATOM 4812 O O . TYR B 1 22 ? 20.122 88.855 50.173 1.000 50.880 22 TYR B O 1
ATOM 4821 N N . THR B 1 23 ? 22.213 89.353 50.948 1.000 59.840 23 THR B N 1
ATOM 4822 C CA . THR B 1 23 ? 23.007 88.678 49.882 1.000 62.660 23 THR B CA 1
ATOM 4823 C C . THR B 1 23 ? 23.017 87.165 50.127 1.000 63.970 23 THR B C 1
ATOM 4824 O O . THR B 1 23 ? 22.680 86.742 51.252 1.000 61.490 23 THR B O 1
ATOM 4828 N N . ALA B 1 24 ? 23.418 86.390 49.113 1.000 65.200 24 ALA B N 1
ATOM 4829 C CA . ALA B 1 24 ? 23.490 84.909 49.136 1.000 64.850 24 ALA B CA 1
ATOM 4830 C C . ALA B 1 24 ? 24.720 84.466 49.938 1.000 68.620 24 ALA B C 1
ATOM 4831 O O . ALA B 1 24 ? 24.898 83.239 50.095 1.000 70.350 24 ALA B O 1
ATOM 4833 N N . ASP B 1 25 ? 25.534 85.435 50.389 1.000 72.790 25 ASP B N 1
ATOM 4834 C CA . ASP B 1 25 ? 26.681 85.273 51.329 1.000 71.780 25 ASP B CA 1
ATOM 4835 C C . ASP B 1 25 ? 26.229 85.596 52.757 1.000 65.280 25 ASP B C 1
ATOM 4836 O O . ASP B 1 25 ? 26.917 85.184 53.698 1.000 57.420 25 ASP B O 1
ATOM 4841 N N . SER B 1 26 ? 25.141 86.356 52.892 1.000 67.320 26 SER B N 1
ATOM 4842 C CA . SER B 1 26 ? 24.606 86.885 54.173 1.000 67.810 26 SER B CA 1
ATOM 4843 C C . SER B 1 26 ? 24.055 85.735 55.025 1.000 65.980 26 SER B C 1
ATOM 4844 O O . SER B 1 26 ? 23.496 84.792 54.447 1.000 63.920 26 SER B O 1
ATOM 4847 N N . VAL B 1 27 ? 24.203 85.826 56.351 1.000 63.880 27 VAL B N 1
ATOM 4848 C CA . VAL B 1 27 ? 23.442 85.001 57.340 1.000 63.830 27 VAL B CA 1
ATOM 4849 C C . VAL B 1 27 ? 21.945 85.245 57.128 1.000 64.790 27 VAL B C 1
ATOM 4850 O O . VAL B 1 27 ? 21.144 84.427 57.615 1.000 65.500 27 VAL B O 1
ATOM 4854 N N . ASP B 1 28 ? 21.588 86.357 56.475 1.000 63.200 28 ASP B N 1
ATOM 4855 C CA . ASP B 1 28 ? 20.183 86.712 56.145 1.000 64.360 28 ASP B CA 1
ATOM 4856 C C . ASP B 1 28 ? 19.756 86.072 54.822 1.000 61.880 28 ASP B C 1
ATOM 4857 O O . ASP B 1 28 ? 18.593 86.288 54.447 1.000 62.230 28 ASP B O 1
ATOM 4862 N N . ARG B 1 29 ? 20.634 85.292 54.173 1.000 63.570 29 ARG B N 1
ATOM 4863 C CA . ARG B 1 29 ? 20.443 84.753 52.789 1.000 62.960 29 ARG B CA 1
ATOM 4864 C C . ARG B 1 29 ? 19.058 84.106 52.591 1.000 61.320 29 ARG B C 1
ATOM 4865 O O . ARG B 1 29 ? 18.632 84.101 51.425 1.000 62.430 29 ARG B O 1
ATOM 4873 N N . HIS B 1 30 ? 18.384 83.598 53.642 1.000 57.640 30 HIS B N 1
ATOM 4874 C CA . HIS B 1 30 ? 17.060 82.914 53.547 1.000 59.750 30 HIS B CA 1
ATOM 4875 C C . HIS B 1 30 ? 15.937 83.707 54.243 1.000 58.580 30 HIS B C 1
ATOM 4876 O O . HIS B 1 30 ? 14.842 83.109 54.465 1.000 59.620 30 HIS B O 1
ATOM 4883 N N . SER B 1 31 ? 16.165 84.988 54.553 1.000 57.230 31 SER B N 1
ATOM 4884 C CA . SER B 1 31 ? 15.220 85.872 55.291 1.000 57.510 31 SER B CA 1
ATOM 4885 C C . SER B 1 31 ? 14.415 86.742 54.313 1.000 52.990 31 SER B C 1
ATOM 4886 O O . SER B 1 31 ? 14.440 87.969 54.464 1.000 50.830 31 SER B O 1
ATOM 4889 N N . PHE B 1 32 ? 13.713 86.136 53.353 1.000 53.780 32 PHE B N 1
ATOM 4890 C CA . PHE B 1 32 ? 12.778 86.862 52.455 1.000 52.920 32 PHE B CA 1
ATOM 4891 C C . PHE B 1 32 ? 11.773 85.921 51.774 1.000 54.280 32 PHE B C 1
ATOM 4892 O O . PHE B 1 32 ? 12.040 84.721 51.643 1.000 48.450 32 PHE B O 1
ATOM 4900 N N . LEU B 1 33 ? 10.648 86.500 51.326 1.000 62.400 33 LEU B N 1
ATOM 4901 C CA . LEU B 1 33 ? 9.510 85.795 50.667 1.000 64.940 33 LEU B CA 1
ATOM 4902 C C . LEU B 1 33 ? 10.039 84.950 49.518 1.000 58.750 33 LEU B C 1
ATOM 4903 O O . LEU B 1 33 ? 11.011 85.375 48.888 1.000 50.480 33 LEU B O 1
ATOM 4908 N N . GLY B 1 34 ? 9.344 83.855 49.217 1.000 62.140 34 GLY B N 1
ATOM 4909 C CA . GLY B 1 34 ? 9.538 83.081 47.978 1.000 65.160 34 GLY B CA 1
ATOM 4910 C C . GLY B 1 34 ? 10.539 81.956 48.159 1.000 63.960 34 GLY B C 1
ATOM 4911 O O . GLY B 1 34 ? 10.773 81.241 47.171 1.000 62.060 34 GLY B O 1
ATOM 4912 N N . HIS B 1 35 ? 11.108 81.808 49.365 1.000 59.100 35 HIS B N 1
ATOM 4913 C CA . HIS B 1 35 ? 11.989 80.672 49.748 1.000 53.740 35 HIS B CA 1
ATOM 4914 C C . HIS B 1 35 ? 11.149 79.400 49.745 1.000 49.060 35 HIS B C 1
ATOM 4915 O O . HIS B 1 35 ? 9.944 79.492 50.018 1.000 52.070 35 HIS B O 1
ATOM 4922 N N . ASP B 1 36 ? 11.778 78.273 49.432 1.000 48.810 36 ASP B N 1
ATOM 4923 C CA . ASP B 1 36 ? 11.126 76.948 49.277 1.000 50.880 36 ASP B CA 1
ATOM 4924 C C . ASP B 1 36 ? 10.184 77.024 48.067 1.000 48.250 36 ASP B C 1
ATOM 4925 O O . ASP B 1 36 ? 9.027 76.535 48.133 1.000 48.760 36 ASP B O 1
ATOM 4930 N N . ALA B 1 37 ? 10.685 77.630 46.990 1.000 47.760 37 ALA B N 1
ATOM 4931 C CA . ALA B 1 37 ? 10.038 77.657 45.661 1.000 50.380 37 ALA B CA 1
ATOM 4932 C C . ALA B 1 37 ? 9.727 76.221 45.244 1.000 50.110 37 ALA B C 1
ATOM 4933 O O . ALA B 1 37 ? 10.627 75.359 45.345 1.000 58.030 37 ALA B O 1
ATOM 4935 N N . ALA B 1 38 ? 8.504 75.974 44.791 1.000 49.750 38 ALA B N 1
ATOM 4936 C CA . ALA B 1 38 ? 8.022 74.615 44.473 1.000 53.380 38 ALA B CA 1
ATOM 4937 C C . ALA B 1 38 ? 6.846 74.694 43.510 1.000 52.410 38 ALA B C 1
ATOM 4938 O O . ALA B 1 38 ? 6.244 75.775 43.400 1.000 47.730 38 ALA B O 1
ATOM 4940 N N . ALA B 1 39 ? 6.570 73.560 42.865 1.000 54.960 39 ALA B N 1
ATOM 4941 C CA . ALA B 1 39 ? 5.396 73.300 42.009 1.000 58.260 39 ALA B CA 1
ATOM 4942 C C . ALA B 1 39 ? 4.756 71.977 42.447 1.000 55.490 39 ALA B C 1
ATOM 4943 O O . ALA B 1 39 ? 5.503 71.041 42.776 1.000 55.570 39 ALA B O 1
ATOM 4945 N N . ALA B 1 40 ? 3.422 71.935 42.463 1.000 54.260 40 ALA B N 1
ATOM 4946 C CA . ALA B 1 40 ? 2.582 70.765 42.798 1.000 55.150 40 ALA B CA 1
ATOM 4947 C C . ALA B 1 40 ? 1.337 70.786 41.901 1.000 56.340 40 ALA B C 1
ATOM 4948 O O . ALA B 1 40 ? 0.822 71.892 41.652 1.000 59.830 40 ALA B O 1
ATOM 4950 N N . LEU B 1 41 ? 0.882 69.620 41.431 1.000 53.940 41 LEU B N 1
ATOM 4951 C CA . LEU B 1 41 ? -0.179 69.484 40.394 1.000 55.420 41 LEU B CA 1
ATOM 4952 C C . LEU B 1 41 ? -1.318 68.610 40.936 1.000 56.530 41 LEU B C 1
ATOM 4953 O O . LEU B 1 41 ? -1.044 67.521 41.469 1.000 51.900 41 LEU B O 1
ATOM 4958 N N . PHE B 1 42 ? -2.556 69.083 40.797 1.000 57.960 42 PHE B N 1
ATOM 4959 C CA . PHE B 1 42 ? -3.792 68.311 41.063 1.000 58.930 42 PHE B CA 1
ATOM 4960 C C . PHE B 1 42 ? -4.440 67.992 39.716 1.000 61.460 42 PHE B C 1
ATOM 4961 O O . PHE B 1 42 ? -4.394 68.861 38.833 1.000 56.990 42 PHE B O 1
ATOM 4969 N N . VAL B 1 43 ? -5.000 66.784 39.569 1.000 67.770 43 VAL B N 1
ATOM 4970 C CA . VAL B 1 43 ? -5.866 66.379 38.421 1.000 68.080 43 VAL B CA 1
ATOM 4971 C C . VAL B 1 43 ? -7.147 65.759 38.983 1.000 69.910 43 VAL B C 1
ATOM 4972 O O . VAL B 1 43 ? -7.087 64.606 39.428 1.000 67.410 43 VAL B O 1
ATOM 4976 N N . ASP B 1 44 ? -8.260 66.494 38.956 1.000 75.670 44 ASP B N 1
ATOM 4977 C CA . ASP B 1 44 ? -9.586 65.991 39.407 1.000 78.380 44 ASP B CA 1
ATOM 4978 C C . ASP B 1 44 ? -9.450 65.562 40.882 1.000 83.140 44 ASP B C 1
ATOM 4979 O O . ASP B 1 44 ? -10.016 64.517 41.274 1.000 82.190 44 ASP B O 1
ATOM 4984 N N . GLY B 1 45 ? -8.705 66.341 41.678 1.000 81.550 45 GLY B N 1
ATOM 4985 C CA . GLY B 1 45 ? -8.640 66.201 43.146 1.000 81.850 45 GLY B CA 1
ATOM 4986 C C . GLY B 1 45 ? -7.678 65.117 43.616 1.000 86.750 45 GLY B C 1
ATOM 4987 O O . GLY B 1 45 ? -7.608 64.869 44.842 1.000 88.250 45 GLY B O 1
ATOM 4988 N N . GLU B 1 46 ? -6.937 64.484 42.705 1.000 86.660 46 GLU B N 1
ATOM 4989 C CA . GLU B 1 46 ? -5.807 63.591 43.077 1.000 87.900 46 GLU B CA 1
ATOM 4990 C C . GLU B 1 46 ? -4.532 64.440 42.980 1.000 84.320 46 GLU B C 1
ATOM 4991 O O . GLU B 1 46 ? -4.326 65.069 41.926 1.000 76.630 46 GLU B O 1
ATOM 4997 N N . LEU B 1 47 ? -3.761 64.516 44.069 1.000 80.420 47 LEU B N 1
ATOM 4998 C CA . LEU B 1 47 ? -2.423 65.166 44.096 1.000 72.550 47 LEU B CA 1
ATOM 4999 C C . LEU B 1 47 ? -1.411 64.240 43.413 1.000 70.710 47 LEU B C 1
ATOM 5000 O O . LEU B 1 47 ? -0.896 63.320 44.076 1.000 66.140 47 LEU B O 1
ATOM 5005 N N . VAL B 1 48 ? -1.121 64.532 42.146 1.000 69.460 48 VAL B N 1
ATOM 5006 C CA . VAL B 1 48 ? -0.437 63.640 41.171 1.000 65.690 48 VAL B CA 1
ATOM 5007 C C . VAL B 1 48 ? 1.077 63.841 41.245 1.000 60.100 48 VAL B C 1
ATOM 5008 O O . VAL B 1 48 ? 1.804 62.879 41.000 1.000 61.890 48 VAL B O 1
ATOM 5012 N N . ALA B 1 49 ? 1.553 65.049 41.517 1.000 58.570 49 ALA B N 1
ATOM 5013 C CA . ALA B 1 49 ? 2.999 65.359 41.437 1.000 60.300 49 ALA B CA 1
ATOM 5014 C C . ALA B 1 49 ? 3.327 66.608 42.257 1.000 56.160 49 ALA B C 1
ATOM 5015 O O . ALA B 1 49 ? 2.518 67.561 42.243 1.000 53.750 49 ALA B O 1
ATOM 5017 N N . ALA B 1 50 ? 4.460 66.583 42.963 1.000 54.180 50 ALA B N 1
ATOM 5018 C CA . ALA B 1 50 ? 4.937 67.701 43.810 1.000 55.160 50 ALA B CA 1
ATOM 5019 C C . ALA B 1 50 ? 6.434 67.544 44.066 1.000 53.540 50 ALA B C 1
ATOM 5020 O O . ALA B 1 50 ? 6.853 66.517 44.663 1.000 58.230 50 ALA B O 1
ATOM 5022 N N . VAL B 1 51 ? 7.203 68.538 43.631 1.000 47.810 51 VAL B N 1
ATOM 5023 C CA . VAL B 1 51 ? 8.673 68.581 43.837 1.000 46.800 51 VAL B CA 1
ATOM 5024 C C . VAL B 1 51 ? 9.065 70.027 44.123 1.000 43.810 51 VAL B C 1
ATOM 5025 O O . VAL B 1 51 ? 8.457 70.917 43.549 1.000 44.010 51 VAL B O 1
ATOM 5029 N N . GLU B 1 52 ? 9.989 70.231 45.054 1.000 48.390 52 GLU B N 1
ATOM 5030 C CA . GLU B 1 52 ? 10.503 71.569 45.437 1.000 49.720 52 GLU B CA 1
ATOM 5031 C C . GLU B 1 52 ? 11.608 71.953 44.455 1.000 53.250 52 GLU B C 1
ATOM 5032 O O . GLU B 1 52 ? 12.417 71.074 44.100 1.000 56.830 52 GLU B O 1
ATOM 5038 N N . GLU B 1 53 ? 11.654 73.213 44.025 1.000 56.120 53 GLU B N 1
ATOM 5039 C CA . GLU B 1 53 ? 12.641 73.664 43.007 1.000 55.350 53 GLU B CA 1
ATOM 5040 C C . GLU B 1 53 ? 14.048 73.467 43.572 1.000 53.930 53 GLU B C 1
ATOM 5041 O O . GLU B 1 53 ? 14.954 73.161 42.769 1.000 50.720 53 GLU B O 1
ATOM 5047 N N . GLU B 1 54 ? 14.208 73.580 44.900 1.000 55.920 54 GLU B N 1
ATOM 5048 C CA . GLU B 1 54 ? 15.527 73.458 45.593 1.000 57.190 54 GLU B CA 1
ATOM 5049 C C . GLU B 1 54 ? 16.223 72.159 45.161 1.000 58.070 54 GLU B C 1
ATOM 5050 O O . GLU B 1 54 ? 17.453 72.164 45.072 1.000 57.290 54 GLU B O 1
ATOM 5056 N N . ARG B 1 55 ? 15.457 71.107 44.851 1.000 63.450 55 ARG B N 1
ATOM 5057 C CA . ARG B 1 55 ? 15.965 69.730 44.620 1.000 58.800 55 ARG B CA 1
ATOM 5058 C C . ARG B 1 55 ? 16.502 69.598 43.193 1.000 58.870 55 ARG B C 1
ATOM 5059 O O . ARG B 1 55 ? 17.438 68.795 43.010 1.000 63.270 55 ARG B O 1
ATOM 5067 N N . MET B 1 56 ? 15.944 70.340 42.227 1.000 62.450 56 MET B N 1
ATOM 5068 C CA . MET B 1 56 ? 16.255 70.192 40.774 1.000 62.950 56 MET B CA 1
ATOM 5069 C C . MET B 1 56 ? 17.349 71.186 40.372 1.000 61.060 56 MET B C 1
ATOM 5070 O O . MET B 1 56 ? 18.096 70.893 39.418 1.000 63.680 56 MET B O 1
ATOM 5075 N N . ASN B 1 57 ? 17.419 72.323 41.065 1.000 59.430 57 ASN B N 1
ATOM 5076 C CA . ASN B 1 57 ? 18.375 73.421 40.774 1.000 57.240 57 ASN B CA 1
ATOM 5077 C C . ASN B 1 57 ? 19.534 73.380 41.782 1.000 54.970 57 ASN B C 1
ATOM 5078 O O . ASN B 1 57 ? 20.497 74.135 41.580 1.000 58.570 57 ASN B O 1
ATOM 5083 N N . ARG B 1 58 ? 19.426 72.553 42.829 1.000 50.810 58 ARG B N 1
ATOM 5084 C CA . ARG B 1 58 ? 20.479 72.257 43.842 1.000 49.220 58 ARG B CA 1
ATOM 5085 C C . ARG B 1 58 ? 20.878 73.508 44.653 1.000 52.910 58 ARG B C 1
ATOM 5086 O O . ARG B 1 58 ? 21.865 73.401 45.430 1.000 52.230 58 ARG B O 1
ATOM 5094 N N . GLN B 1 59 ? 20.139 74.625 44.528 1.000 53.010 59 GLN B N 1
ATOM 5095 C CA . GLN B 1 59 ? 20.245 75.812 45.423 1.000 53.890 59 GLN B CA 1
ATOM 5096 C C . GLN B 1 59 ? 19.316 75.583 46.621 1.000 49.530 59 GLN B C 1
ATOM 5097 O O . GLN B 1 59 ? 18.124 75.356 46.376 1.000 46.160 59 GLN B O 1
ATOM 5103 N N . LYS B 1 60 ? 19.817 75.675 47.858 1.000 48.400 60 LYS B N 1
ATOM 5104 C CA . LYS B 1 60 ? 19.029 75.359 49.084 1.000 53.110 60 LYS B CA 1
ATOM 5105 C C . LYS B 1 60 ? 17.961 76.434 49.339 1.000 51.570 60 LYS B C 1
ATOM 5106 O O . LYS B 1 60 ? 18.260 77.621 49.147 1.000 56.960 60 LYS B O 1
ATOM 5112 N N . LYS B 1 61 ? 16.761 76.021 49.762 1.000 47.290 61 LYS B N 1
ATOM 5113 C CA . LYS B 1 61 ? 15.617 76.912 50.085 1.000 47.960 61 LYS B CA 1
ATOM 5114 C C . LYS B 1 61 ? 15.475 77.971 48.984 1.000 49.350 61 LYS B C 1
ATOM 5115 O O . LYS B 1 61 ? 15.069 79.131 49.280 1.000 47.290 61 LYS B O 1
ATOM 5121 N N . THR B 1 62 ? 15.772 77.580 47.744 1.000 49.000 62 THR B N 1
ATOM 5122 C CA . THR B 1 62 ? 15.830 78.503 46.588 1.000 47.810 62 THR B CA 1
ATOM 5123 C C . THR B 1 62 ? 14.527 79.306 46.542 1.000 49.290 62 THR B C 1
ATOM 5124 O O . THR B 1 62 ? 13.451 78.718 46.846 1.000 44.370 62 THR B O 1
ATOM 5128 N N . THR B 1 63 ? 14.650 80.590 46.180 1.000 49.390 63 THR B N 1
ATOM 5129 C CA . THR B 1 63 ? 13.550 81.566 45.995 1.000 47.810 63 THR B CA 1
ATOM 5130 C C . THR B 1 63 ? 13.237 81.727 44.504 1.000 44.630 63 THR B C 1
ATOM 5131 O O . THR B 1 63 ? 12.349 82.532 44.200 1.000 51.440 63 THR B O 1
ATOM 5135 N N . ALA B 1 64 ? 13.902 80.980 43.616 1.000 40.310 64 ALA B N 1
ATOM 5136 C CA . ALA B 1 64 ? 13.796 81.125 42.141 1.000 41.780 64 ALA B CA 1
ATOM 5137 C C . ALA B 1 64 ? 12.358 80.867 41.659 1.000 45.930 64 ALA B C 1
ATOM 5138 O O . ALA B 1 64 ? 11.549 80.315 42.435 1.000 47.480 64 ALA B O 1
ATOM 5140 N N . PHE B 1 65 ? 12.038 81.213 40.407 1.000 48.200 65 PHE B N 1
ATOM 5141 C CA . PHE B 1 65 ? 10.797 80.731 39.747 1.000 50.080 65 PHE B CA 1
ATOM 5142 C C . PHE B 1 65 ? 10.927 79.217 39.596 1.000 52.060 65 PHE B C 1
ATOM 5143 O O . PHE B 1 65 ? 11.932 78.731 39.068 1.000 49.900 65 PHE B O 1
ATOM 5151 N N . PRO B 1 66 ? 9.924 78.427 40.050 1.000 54.220 66 PRO B N 1
ATOM 5152 C CA . PRO B 1 66 ? 10.032 76.966 40.050 1.000 54.420 66 PRO B CA 1
ATOM 5153 C C . PRO B 1 66 ? 9.850 76.355 38.647 1.000 56.960 66 PRO B C 1
ATOM 5154 O O . PRO B 1 66 ? 9.034 75.447 38.472 1.000 59.780 66 PRO B O 1
ATOM 5158 N N . ALA B 1 67 ? 10.633 76.844 37.679 1.000 57.970 67 ALA B N 1
ATOM 5159 C CA . ALA B 1 67 ? 10.596 76.430 36.255 1.000 55.860 67 ALA B CA 1
ATOM 5160 C C . ALA B 1 67 ? 10.772 74.911 36.162 1.000 50.450 67 ALA B C 1
ATOM 5161 O O . ALA B 1 67 ? 9.835 74.247 35.733 1.000 56.320 67 ALA B O 1
ATOM 5163 N N . ASN B 1 68 ? 11.910 74.394 36.620 1.000 48.230 68 ASN B N 1
ATOM 5164 C CA . ASN B 1 68 ? 12.284 72.961 36.512 1.000 52.060 68 ASN B CA 1
ATOM 5165 C C . ASN B 1 68 ? 11.227 72.104 37.215 1.000 53.100 68 ASN B C 1
ATOM 5166 O O . ASN B 1 68 ? 10.844 71.048 36.642 1.000 52.810 68 ASN B O 1
ATOM 5171 N N . ALA B 1 69 ? 10.752 72.552 38.384 1.000 52.280 69 ALA B N 1
ATOM 5172 C CA . ALA B 1 69 ? 9.753 71.842 39.220 1.000 52.630 69 ALA B CA 1
ATOM 5173 C C . ALA B 1 69 ? 8.379 71.877 38.551 1.000 55.180 69 ALA B C 1
ATOM 5174 O O . ALA B 1 69 ? 7.610 70.918 38.746 1.000 55.870 69 ALA B O 1
ATOM 5176 N N . MET B 1 70 ? 8.057 72.966 37.845 1.000 55.610 70 MET B N 1
ATOM 5177 C CA . MET B 1 70 ? 6.754 73.102 37.151 1.000 53.860 70 MET B CA 1
ATOM 5178 C C . MET B 1 70 ? 6.755 72.143 35.968 1.000 51.730 70 MET B C 1
ATOM 5179 O O . MET B 1 70 ? 5.792 71.376 35.865 1.000 50.860 70 MET B O 1
ATOM 5184 N N . ARG B 1 71 ? 7.808 72.178 35.142 1.000 52.580 71 ARG B N 1
ATOM 5185 C CA . ARG B 1 71 ? 7.904 71.386 33.884 1.000 55.900 71 ARG B CA 1
ATOM 5186 C C . ARG B 1 71 ? 7.754 69.905 34.236 1.000 51.660 71 ARG B C 1
ATOM 5187 O O . ARG B 1 71 ? 6.948 69.233 33.585 1.000 48.590 71 ARG B O 1
ATOM 5195 N N . TRP B 1 72 ? 8.480 69.436 35.252 1.000 51.160 72 TRP B N 1
ATOM 5196 C CA . TRP B 1 72 ? 8.454 68.014 35.676 1.000 51.010 72 TRP B CA 1
ATOM 5197 C C . TRP B 1 72 ? 7.036 67.611 36.080 1.000 52.030 72 TRP B C 1
ATOM 5198 O O . TRP B 1 72 ? 6.709 66.435 35.898 1.000 60.650 72 TRP B O 1
ATOM 5209 N N . CYS B 1 73 ? 6.238 68.520 36.647 1.000 55.180 73 CYS B N 1
ATOM 5210 C CA . CYS B 1 73 ? 4.855 68.222 37.125 1.000 58.040 73 CYS B CA 1
ATOM 5211 C C . CYS B 1 73 ? 3.926 68.000 35.930 1.000 57.280 73 CYS B C 1
ATOM 5212 O O . CYS B 1 73 ? 3.071 67.087 36.000 1.000 57.010 73 CYS B O 1
ATOM 5215 N N . LEU B 1 74 ? 4.106 68.803 34.879 1.000 60.480 74 LEU B N 1
ATOM 5216 C CA . LEU B 1 74 ? 3.303 68.759 33.631 1.000 64.120 74 LEU B CA 1
ATOM 5217 C C . LEU B 1 74 ? 3.683 67.509 32.827 1.000 63.520 74 LEU B C 1
ATOM 5218 O O . LEU B 1 74 ? 2.773 66.904 32.220 1.000 65.220 74 LEU B O 1
ATOM 5223 N N . GLU B 1 75 ? 4.962 67.120 32.849 1.000 62.880 75 GLU B N 1
ATOM 5224 C CA . GLU B 1 75 ? 5.474 65.905 32.156 1.000 69.840 75 GLU B CA 1
ATOM 5225 C C . GLU B 1 75 ? 4.886 64.649 32.834 1.000 66.810 75 GLU B C 1
ATOM 5226 O O . GLU B 1 75 ? 4.627 63.660 32.130 1.000 60.980 75 GLU B O 1
ATOM 5232 N N . GLN B 1 76 ? 4.606 64.708 34.139 1.000 70.940 76 GLN B N 1
ATOM 5233 C CA . GLN B 1 76 ? 4.188 63.539 34.961 1.000 72.840 76 GLN B CA 1
ATOM 5234 C C . GLN B 1 76 ? 2.723 63.156 34.690 1.000 69.250 76 GLN B C 1
ATOM 5235 O O . GLN B 1 76 ? 2.338 62.056 35.110 1.000 70.930 76 GLN B O 1
ATOM 5241 N N . ALA B 1 77 ? 1.921 64.005 34.042 1.000 68.190 77 ALA B N 1
ATOM 5242 C CA . ALA B 1 77 ? 0.552 63.638 33.599 1.000 73.780 77 ALA B CA 1
ATOM 5243 C C . ALA B 1 77 ? 0.408 63.831 32.086 1.000 75.960 77 ALA B C 1
ATOM 5244 O O . ALA B 1 77 ? -0.736 63.737 31.610 1.000 81.110 77 ALA B O 1
ATOM 5246 N N . GLY B 1 78 ? 1.523 64.056 31.371 1.000 78.550 78 GLY B N 1
ATOM 5247 C CA . GLY B 1 78 ? 1.578 64.285 29.911 1.000 74.960 78 GLY B CA 1
ATOM 5248 C C . GLY B 1 78 ? 0.699 65.449 29.477 1.000 71.120 78 GLY B C 1
ATOM 5249 O O . GLY B 1 78 ? -0.123 65.264 28.561 1.000 70.220 78 GLY B O 1
ATOM 5250 N N . ILE B 1 79 ? 0.858 66.608 30.120 1.000 70.410 79 ILE B N 1
ATOM 5251 C CA . ILE B 1 79 ? 0.127 67.868 29.786 1.000 73.940 79 ILE B CA 1
ATOM 5252 C C . ILE B 1 79 ? 1.160 68.976 29.569 1.000 80.510 79 ILE B C 1
ATOM 5253 O O . ILE B 1 79 ? 2.308 68.815 30.027 1.000 85.480 79 ILE B O 1
ATOM 5258 N N . SER B 1 80 ? 0.776 70.026 28.842 1.000 87.690 80 SER B N 1
ATOM 5259 C CA . SER B 1 80 ? 1.557 71.281 28.679 1.000 87.420 80 SER B CA 1
ATOM 5260 C C . SER B 1 80 ? 0.872 72.385 29.490 1.000 86.160 80 SER B C 1
ATOM 5261 O O . SER B 1 80 ? -0.247 72.146 30.006 1.000 74.700 80 SER B O 1
ATOM 5264 N N . TYR B 1 81 ? 1.513 73.551 29.580 1.000 82.460 81 TYR B N 1
ATOM 5265 C CA . TYR B 1 81 ? 1.072 74.689 30.426 1.000 78.130 81 TYR B CA 1
ATOM 5266 C C . TYR B 1 81 ? -0.349 75.101 30.024 1.000 82.890 81 TYR B C 1
ATOM 5267 O O . TYR B 1 81 ? -1.138 75.388 30.945 1.000 84.980 81 TYR B O 1
ATOM 5276 N N . GLU B 1 82 ? -0.660 75.103 28.714 1.000 90.370 82 GLU B N 1
ATOM 5277 C CA . GLU B 1 82 ? -1.974 75.520 28.131 1.000 87.860 82 GLU B CA 1
ATOM 5278 C C . GLU B 1 82 ? -3.098 74.634 28.681 1.000 83.210 82 GLU B C 1
ATOM 5279 O O . GLU B 1 82 ? -4.193 75.157 28.898 1.000 78.230 82 GLU B O 1
ATOM 5285 N N . ASP B 1 83 ? -2.832 73.339 28.875 1.000 82.010 83 ASP B N 1
ATOM 5286 C CA . ASP B 1 83 ? -3.832 72.327 29.312 1.000 77.030 83 ASP B CA 1
ATOM 5287 C C . ASP B 1 83 ? -4.258 72.602 30.757 1.000 70.690 83 ASP B C 1
ATOM 5288 O O . ASP B 1 83 ? -5.357 72.155 31.114 1.000 70.200 83 ASP B O 1
ATOM 5293 N N . VAL B 1 84 ? -3.422 73.302 31.542 1.000 70.590 84 VAL B N 1
ATOM 5294 C CA . VAL B 1 84 ? -3.684 73.683 32.970 1.000 71.760 84 VAL B CA 1
ATOM 5295 C C . VAL B 1 84 ? -4.842 74.683 33.026 1.000 71.570 84 VAL B C 1
ATOM 5296 O O . VAL B 1 84 ? -4.708 75.774 32.441 1.000 74.970 84 VAL B O 1
ATOM 5300 N N . ASP B 1 85 ? -5.894 74.357 33.774 1.000 66.610 85 ASP B N 1
ATOM 5301 C CA . ASP B 1 85 ? -7.096 75.219 33.897 1.000 67.980 85 ASP B CA 1
ATOM 5302 C C . ASP B 1 85 ? -6.775 76.474 34.712 1.000 68.490 85 ASP B C 1
ATOM 5303 O O . ASP B 1 85 ? -7.111 77.576 34.229 1.000 68.430 85 ASP B O 1
ATOM 5308 N N . TYR B 1 86 ? -6.173 76.308 35.896 1.000 67.900 86 TYR B N 1
ATOM 5309 C CA . TYR B 1 86 ? -5.853 77.408 36.847 1.000 69.430 86 TYR B CA 1
ATOM 5310 C C . TYR B 1 86 ? -4.467 77.201 37.477 1.000 69.460 86 TYR B C 1
ATOM 5311 O O . TYR B 1 86 ? -4.062 76.043 37.709 1.000 72.420 86 TYR B O 1
ATOM 5320 N N . TYR B 1 87 ? -3.781 78.313 37.769 1.000 63.390 87 TYR B N 1
ATOM 5321 C CA . TYR B 1 87 ? -2.452 78.384 38.427 1.000 59.320 87 TYR B CA 1
ATOM 5322 C C . TYR B 1 87 ? -2.594 79.125 39.758 1.000 59.650 87 TYR B C 1
ATOM 5323 O O . TYR B 1 87 ? -2.808 80.351 39.719 1.000 59.620 87 TYR B O 1
ATOM 5332 N N . ALA B 1 88 ? -2.481 78.408 40.885 1.000 59.420 88 ALA B N 1
ATOM 5333 C CA . ALA B 1 88 ? -2.682 78.925 42.261 1.000 56.920 88 ALA B CA 1
ATOM 5334 C C . ALA B 1 88 ? -1.327 79.263 42.890 1.000 56.460 88 ALA B C 1
ATOM 5335 O O . ALA B 1 88 ? -0.553 78.326 43.132 1.000 59.810 88 ALA B O 1
ATOM 5337 N N . PHE B 1 89 ? -1.054 80.545 43.148 1.000 53.070 89 PHE B N 1
ATOM 5338 C CA . PHE B 1 89 ? 0.195 81.027 43.798 1.000 54.460 89 PHE B CA 1
ATOM 5339 C C . PHE B 1 89 ? -0.029 81.110 45.317 1.000 56.400 89 PHE B C 1
ATOM 5340 O O . PHE B 1 89 ? -1.164 81.353 45.743 1.000 65.470 89 PHE B O 1
ATOM 5348 N N . GLY B 1 90 ? 1.019 80.916 46.113 1.000 52.350 90 GLY B N 1
ATOM 5349 C CA . GLY B 1 90 ? 0.922 80.820 47.581 1.000 53.580 90 GLY B CA 1
ATOM 5350 C C . GLY B 1 90 ? 1.149 82.151 48.276 1.000 57.090 90 GLY B C 1
ATOM 5351 O O . GLY B 1 90 ? 1.606 82.141 49.448 1.000 57.640 90 GLY B O 1
ATOM 5352 N N . TRP B 1 91 ? 0.863 83.263 47.592 1.000 60.510 91 TRP B N 1
ATOM 5353 C CA . TRP B 1 91 ? 0.793 84.623 48.196 1.000 62.350 91 TRP B CA 1
ATOM 5354 C C . TRP B 1 91 ? -0.287 85.449 47.495 1.000 68.490 91 TRP B C 1
ATOM 5355 O O . TRP B 1 91 ? -0.332 85.429 46.241 1.000 71.600 91 TRP B O 1
ATOM 5366 N N . ASN B 1 92 ? -1.081 86.194 48.272 1.000 67.670 92 ASN B N 1
ATOM 5367 C CA . ASN B 1 92 ? -2.111 87.138 47.757 1.000 62.750 92 ASN B CA 1
ATOM 5368 C C . ASN B 1 92 ? -1.667 88.573 48.039 1.000 60.510 92 ASN B C 1
ATOM 5369 O O . ASN B 1 92 ? -2.112 89.127 49.055 1.000 61.320 92 ASN B O 1
ATOM 5374 N N . PHE B 1 93 ? -0.772 89.103 47.210 1.000 62.120 93 PHE B N 1
ATOM 5375 C CA . PHE B 1 93 ? -0.321 90.506 47.364 1.000 60.800 93 PHE B CA 1
ATOM 5376 C C . PHE B 1 93 ? -1.239 91.373 46.513 1.000 60.640 93 PHE B C 1
ATOM 5377 O O . PHE B 1 93 ? -0.997 91.519 45.305 1.000 59.560 93 PHE B O 1
ATOM 5385 N N . THR B 1 94 ? -2.277 91.908 47.146 1.000 61.600 94 THR B N 1
ATOM 5386 C CA . THR B 1 94 ? -3.273 92.740 46.441 1.000 62.510 94 THR B CA 1
ATOM 5387 C C . THR B 1 94 ? -2.876 94.206 46.557 1.000 60.180 94 THR B C 1
ATOM 5388 O O . THR B 1 94 ? -2.193 94.555 47.525 1.000 58.700 94 THR B O 1
ATOM 5392 N N . ALA B 1 95 ? -3.317 95.026 45.610 1.000 59.660 95 ALA B N 1
ATOM 5393 C CA . ALA B 1 95 ? -3.001 96.467 45.625 1.000 58.110 95 ALA B CA 1
ATOM 5394 C C . ALA B 1 95 ? -3.393 97.052 46.972 1.000 54.100 95 ALA B C 1
ATOM 5395 O O . ALA B 1 95 ? -2.758 98.014 47.403 1.000 49.090 95 ALA B O 1
ATOM 5397 N N . GLU B 1 96 ? -4.421 96.488 47.592 1.000 56.280 96 GLU B N 1
ATOM 5398 C CA . GLU B 1 96 ? -4.856 96.961 48.925 1.000 60.470 96 GLU B CA 1
ATOM 5399 C C . GLU B 1 96 ? -3.696 96.746 49.888 1.000 58.920 96 GLU B C 1
ATOM 5400 O O . GLU B 1 96 ? -3.476 97.613 50.741 1.000 52.180 96 GLU B O 1
ATOM 5406 N N . PHE B 1 97 ? -2.981 95.631 49.743 1.000 63.470 97 PHE B N 1
ATOM 5407 C CA . PHE B 1 97 ? -1.773 95.406 50.571 1.000 67.520 97 PHE B CA 1
ATOM 5408 C C . PHE B 1 97 ? -0.734 96.433 50.149 1.000 69.470 97 PHE B C 1
ATOM 5409 O O . PHE B 1 97 ? -0.088 97.037 51.016 1.000 67.850 97 PHE B O 1
ATOM 5417 N N . ALA B 1 98 ? -0.602 96.626 48.841 1.000 63.300 98 ALA B N 1
ATOM 5418 C CA . ALA B 1 98 ? 0.367 97.618 48.312 1.000 63.790 98 ALA B CA 1
ATOM 5419 C C . ALA B 1 98 ? 0.025 99.036 48.801 1.000 66.150 98 ALA B C 1
ATOM 5420 O O . ALA B 1 98 ? 0.959 99.755 49.183 1.000 64.740 98 ALA B O 1
ATOM 5422 N N . ASP B 1 99 ? -1.253 99.439 48.774 1.000 72.100 99 ASP B N 1
ATOM 5423 C CA . ASP B 1 99 ? -1.705 100.768 49.277 1.000 74.510 99 ASP B CA 1
ATOM 5424 C C . ASP B 1 99 ? -1.285 100.865 50.747 1.000 74.950 99 ASP B C 1
ATOM 5425 O O . ASP B 1 99 ? -0.408 101.686 51.062 1.000 88.840 99 ASP B O 1
ATOM 5430 N N . ALA B 1 100 ? -1.860 100.005 51.591 1.000 70.080 100 ALA B N 1
ATOM 5431 C CA . ALA B 1 100 ? -1.668 99.959 53.059 1.000 65.800 100 ALA B CA 1
ATOM 5432 C C . ALA B 1 100 ? -0.177 100.015 53.402 1.000 60.590 100 ALA B C 1
ATOM 5433 O O . ALA B 1 100 ? 0.181 100.626 54.429 1.000 55.530 100 ALA B O 1
ATOM 5435 N N . ALA B 1 101 ? 0.644 99.388 52.557 1.000 63.480 101 ALA B N 1
ATOM 5436 C CA . ALA B 1 101 ? 2.091 99.172 52.768 1.000 67.750 101 ALA B CA 1
ATOM 5437 C C . ALA B 1 101 ? 2.889 100.456 52.500 1.000 71.660 101 ALA B C 1
ATOM 5438 O O . ALA B 1 101 ? 3.918 100.639 53.184 1.000 76.980 101 ALA B O 1
ATOM 5440 N N . ILE B 1 102 ? 2.459 101.297 51.546 1.000 72.180 102 ILE B N 1
ATOM 5441 C CA . ILE B 1 102 ? 3.076 102.636 51.274 1.000 71.440 102 ILE B CA 1
ATOM 5442 C C . ILE B 1 102 ? 2.714 103.564 52.442 1.000 74.840 102 ILE B C 1
ATOM 5443 O O . ILE B 1 102 ? 3.614 104.283 52.926 1.000 81.170 102 ILE B O 1
ATOM 5448 N N . THR B 1 103 ? 1.449 103.521 52.880 1.000 74.000 103 THR B N 1
ATOM 5449 C CA . THR B 1 103 ? 0.890 104.307 54.013 1.000 73.250 103 THR B CA 1
ATOM 5450 C C . THR B 1 103 ? 1.620 103.960 55.311 1.000 70.200 103 THR B C 1
ATOM 5451 O O . THR B 1 103 ? 1.910 104.899 56.075 1.000 71.840 103 THR B O 1
ATOM 5455 N N . GLY B 1 104 ? 1.867 102.671 55.552 1.000 65.480 104 GLY B N 1
ATOM 5456 C CA . GLY B 1 104 ? 2.660 102.188 56.698 1.000 65.750 104 GLY B CA 1
ATOM 5457 C C . GLY B 1 104 ? 4.036 102.831 56.723 1.000 64.490 104 GLY B C 1
ATOM 5458 O O . GLY B 1 104 ? 4.487 103.227 57.819 1.000 61.960 104 GLY B O 1
ATOM 5459 N N . LEU B 1 105 ? 4.664 102.954 55.549 1.000 63.450 105 LEU B N 1
ATOM 5460 C CA . LEU B 1 105 ? 6.035 103.500 55.379 1.000 70.010 105 LEU B CA 1
ATOM 5461 C C . LEU B 1 105 ? 6.012 105.038 55.463 1.000 70.840 105 LEU B C 1
ATOM 5462 O O . LEU B 1 105 ? 6.978 105.616 56.014 1.000 68.500 105 LEU B O 1
ATOM 5467 N N . ALA B 1 106 ? 4.954 105.685 54.962 1.000 69.960 106 ALA B N 1
ATOM 5468 C CA . ALA B 1 106 ? 4.750 107.153 55.054 1.000 74.650 106 ALA B CA 1
ATOM 5469 C C . ALA B 1 106 ? 4.398 107.549 56.496 1.000 73.180 106 ALA B C 1
ATOM 5470 O O . ALA B 1 106 ? 4.692 108.701 56.860 1.000 82.490 106 ALA B O 1
ATOM 5472 N N . SER B 1 107 ? 3.786 106.635 57.261 1.000 68.730 107 SER B N 1
ATOM 5473 C CA . SER B 1 107 ? 3.388 106.801 58.688 1.000 69.400 107 SER B CA 1
ATOM 5474 C C . SER B 1 107 ? 4.618 106.717 59.595 1.000 66.530 107 SER B C 1
ATOM 5475 O O . SER B 1 107 ? 4.578 107.316 60.681 1.000 64.080 107 SER B O 1
ATOM 5478 N N . ALA B 1 108 ? 5.647 105.974 59.168 1.000 71.100 108 ALA B N 1
ATOM 5479 C CA . ALA B 1 108 ? 6.850 105.587 59.952 1.000 72.020 108 ALA B CA 1
ATOM 5480 C C . ALA B 1 108 ? 7.504 106.808 60.595 1.000 70.370 108 ALA B C 1
ATOM 5481 O O . ALA B 1 108 ? 7.745 107.811 59.929 1.000 68.300 108 ALA B O 1
ATOM 5483 N N . PRO B 1 109 ? 7.851 106.763 61.902 1.000 73.080 109 PRO B N 1
ATOM 5484 C CA . PRO B 1 109 ? 8.400 107.937 62.586 1.000 75.340 109 PRO B CA 1
ATOM 5485 C C . PRO B 1 109 ? 9.871 108.208 62.218 1.000 73.900 109 PRO B C 1
ATOM 5486 O O . PRO B 1 109 ? 10.691 108.210 63.125 1.000 77.050 109 PRO B O 1
ATOM 5490 N N . ILE B 1 110 ? 10.170 108.437 60.927 1.000 67.540 110 ILE B N 1
ATOM 5491 C CA . ILE B 1 110 ? 11.566 108.497 60.383 1.000 66.380 110 ILE B CA 1
ATOM 5492 C C . ILE B 1 110 ? 11.737 109.723 59.489 1.000 64.690 110 ILE B C 1
ATOM 5493 O O . ILE B 1 110 ? 10.789 110.180 58.857 1.000 62.400 110 ILE B O 1
ATOM 5498 N N . PRO B 1 111 ? 12.965 110.291 59.417 1.000 66.180 111 PRO B N 1
ATOM 5499 C CA . PRO B 1 111 ? 13.215 111.470 58.594 1.000 65.890 111 PRO B CA 1
ATOM 5500 C C . PRO B 1 111 ? 12.856 111.178 57.140 1.000 62.910 111 PRO B C 1
ATOM 5501 O O . PRO B 1 111 ? 13.028 110.053 56.683 1.000 58.170 111 PRO B O 1
ATOM 5505 N N . PRO B 1 112 ? 12.331 112.174 56.384 1.000 65.750 112 PRO B N 1
ATOM 5506 C CA . PRO B 1 112 ? 11.803 111.947 55.036 1.000 64.730 112 PRO B CA 1
ATOM 5507 C C . PRO B 1 112 ? 12.786 111.250 54.080 1.000 61.650 112 PRO B C 1
ATOM 5508 O O . PRO B 1 112 ? 12.336 110.501 53.215 1.000 56.010 112 PRO B O 1
ATOM 5512 N N . GLU B 1 113 ? 14.087 111.487 54.267 1.000 59.670 113 GLU B N 1
ATOM 5513 C CA . GLU B 1 113 ? 15.158 110.912 53.413 1.000 62.470 113 GLU B CA 1
ATOM 5514 C C . GLU B 1 113 ? 14.980 109.386 53.349 1.000 63.340 113 GLU B C 1
ATOM 5515 O O . GLU B 1 113 ? 15.087 108.851 52.233 1.000 61.290 113 GLU B O 1
ATOM 5521 N N . TYR B 1 114 ? 14.662 108.724 54.476 1.000 69.690 114 TYR B N 1
ATOM 5522 C CA . TYR B 1 114 ? 14.468 107.246 54.582 1.000 69.440 114 TYR B CA 1
ATOM 5523 C C . TYR B 1 114 ? 13.070 106.838 54.109 1.000 64.360 114 TYR B C 1
ATOM 5524 O O . TYR B 1 114 ? 12.978 105.785 53.477 1.000 68.220 114 TYR B O 1
ATOM 5533 N N . LYS B 1 115 ? 12.026 107.611 54.423 1.000 61.630 115 LYS B N 1
ATOM 5534 C CA . LYS B 1 115 ? 10.653 107.350 53.910 1.000 61.590 115 LYS B CA 1
ATOM 5535 C C . LYS B 1 115 ? 10.736 107.181 52.390 1.000 59.090 115 LYS B C 1
ATOM 5536 O O . LYS B 1 115 ? 10.088 106.263 51.875 1.000 56.990 115 LYS B O 1
ATOM 5542 N N . PHE B 1 116 ? 11.554 107.999 51.723 1.000 58.900 116 PHE B N 1
ATOM 5543 C CA . PHE B 1 116 ? 11.750 107.983 50.247 1.000 61.570 116 PHE B CA 1
ATOM 5544 C C . PHE B 1 116 ? 12.423 106.679 49.814 1.000 59.960 116 PHE B C 1
ATOM 5545 O O . PHE B 1 116 ? 11.946 106.079 48.825 1.000 60.490 116 PHE B O 1
ATOM 5553 N N . GLN B 1 117 ? 13.500 106.282 50.506 1.000 61.400 117 GLN B N 1
ATOM 5554 C CA . GLN B 1 117 ? 14.316 105.072 50.195 1.000 56.690 117 GLN B CA 1
ATOM 5555 C C . GLN B 1 117 ? 13.499 103.816 50.506 1.000 51.200 117 GLN B C 1
ATOM 5556 O O . GLN B 1 117 ? 13.397 102.963 49.621 1.000 51.870 117 GLN B O 1
ATOM 5562 N N . ALA B 1 118 ? 12.924 103.740 51.709 1.000 50.070 118 ALA B N 1
ATOM 5563 C CA . ALA B 1 118 ? 12.032 102.657 52.188 1.000 51.580 118 ALA B CA 1
ATOM 5564 C C . ALA B 1 118 ? 10.956 102.369 51.133 1.000 56.900 118 ALA B C 1
ATOM 5565 O O . ALA B 1 118 ? 10.830 101.192 50.687 1.000 58.900 118 ALA B O 1
ATOM 5567 N N . ILE B 1 119 ? 10.211 103.416 50.758 1.000 59.540 119 ILE B N 1
ATOM 5568 C CA . ILE B 1 119 ? 9.092 103.367 49.769 1.000 54.310 119 ILE B CA 1
ATOM 5569 C C . ILE B 1 119 ? 9.666 103.048 48.384 1.000 57.360 119 ILE B C 1
ATOM 5570 O O . ILE B 1 119 ? 9.101 102.179 47.698 1.000 64.040 119 ILE B O 1
ATOM 5575 N N . GLY B 1 120 ? 10.742 103.728 47.984 1.000 55.610 120 GLY B N 1
ATOM 5576 C CA . GLY B 1 120 ? 11.410 103.489 46.692 1.000 55.710 120 GLY B CA 1
ATOM 5577 C C . GLY B 1 120 ? 11.741 102.020 46.518 1.000 54.730 120 GLY B C 1
ATOM 5578 O O . GLY B 1 120 ? 11.355 101.439 45.473 1.000 57.690 120 GLY B O 1
ATOM 5579 N N . SER B 1 121 ? 12.416 101.450 47.519 1.000 50.830 121 SER B N 1
ATOM 5580 C CA . SER B 1 121 ? 12.769 100.013 47.616 1.000 48.800 121 SER B CA 1
ATOM 5581 C C . SER B 1 121 ? 11.512 99.165 47.425 1.000 53.890 121 SER B C 1
ATOM 5582 O O . SER B 1 121 ? 11.481 98.355 46.476 1.000 54.320 121 SER B O 1
ATOM 5585 N N . PHE B 1 122 ? 10.514 99.341 48.302 1.000 58.690 122 PHE B N 1
ATOM 5586 C CA . PHE B 1 122 ? 9.303 98.480 48.346 1.000 59.410 122 PHE B CA 1
ATOM 5587 C C . PHE B 1 122 ? 8.576 98.530 46.992 1.000 60.650 122 PHE B C 1
ATOM 5588 O O . PHE B 1 122 ? 7.924 97.533 46.631 1.000 65.140 122 PHE B O 1
ATOM 5596 N N . GLY B 1 123 ? 8.679 99.645 46.263 1.000 63.100 123 GLY B N 1
ATOM 5597 C CA . GLY B 1 123 ? 8.120 99.798 44.901 1.000 63.350 123 GLY B CA 1
ATOM 5598 C C . GLY B 1 123 ? 8.849 98.932 43.889 1.000 59.210 123 GLY B C 1
ATOM 5599 O O . GLY B 1 123 ? 8.187 98.382 42.990 1.000 54.580 123 GLY B O 1
ATOM 5600 N N . GLU B 1 124 ? 10.168 98.805 44.048 1.000 58.250 124 GLU B N 1
ATOM 5601 C CA . GLU B 1 124 ? 11.046 97.968 43.189 1.000 56.490 124 GLU B CA 1
ATOM 5602 C C . GLU B 1 124 ? 10.703 96.493 43.428 1.000 54.240 124 GLU B C 1
ATOM 5603 O O . GLU B 1 124 ? 10.792 95.724 42.469 1.000 53.560 124 GLU B O 1
ATOM 5609 N N . LEU B 1 125 ? 10.325 96.126 44.659 1.000 56.810 125 LEU B N 1
ATOM 5610 C CA . LEU B 1 125 ? 9.799 94.774 45.018 1.000 60.470 125 LEU B CA 1
ATOM 5611 C C . LEU B 1 125 ? 8.477 94.500 44.286 1.000 58.690 125 LEU B C 1
ATOM 5612 O O . LEU B 1 125 ? 8.333 93.415 43.687 1.000 52.930 125 LEU B O 1
ATOM 5617 N N . TRP B 1 126 ? 7.543 95.450 44.385 1.000 58.320 126 TRP B N 1
ATOM 5618 C CA . TRP B 1 126 ? 6.160 95.380 43.853 1.000 56.300 126 TRP B CA 1
ATOM 5619 C C . TRP B 1 126 ? 6.179 95.235 42.335 1.000 54.070 126 TRP B C 1
ATOM 5620 O O . TRP B 1 126 ? 5.470 94.360 41.821 1.000 55.980 126 TRP B O 1
ATOM 5631 N N . ASN B 1 127 ? 7.015 96.012 41.656 1.000 56.340 127 ASN B N 1
ATOM 5632 C CA . ASN B 1 127 ? 7.025 96.006 40.171 1.000 60.200 127 ASN B CA 1
ATOM 5633 C C . ASN B 1 127 ? 7.866 94.846 39.631 1.000 57.950 127 ASN B C 1
ATOM 5634 O O . ASN B 1 127 ? 7.444 94.241 38.639 1.000 56.360 127 ASN B O 1
ATOM 5639 N N . GLY B 1 128 ? 9.013 94.563 40.245 1.000 64.700 128 GLY B N 1
ATOM 5640 C CA . GLY B 1 128 ? 9.860 93.427 39.830 1.000 67.430 128 GLY B CA 1
ATOM 5641 C C . GLY B 1 128 ? 9.227 92.089 40.153 1.000 70.250 128 GLY B C 1
ATOM 5642 O O . GLY B 1 128 ? 9.390 91.162 39.349 1.000 66.420 128 GLY B O 1
ATOM 5643 N N . ALA B 1 129 ? 8.553 91.983 41.298 1.000 74.490 129 ALA B N 1
ATOM 5644 C CA . ALA B 1 129 ? 7.835 90.745 41.678 1.000 69.660 129 ALA B CA 1
ATOM 5645 C C . ALA B 1 129 ? 6.679 91.124 42.594 1.000 60.050 129 ALA B C 1
ATOM 5646 O O . ALA B 1 129 ? 6.361 92.303 42.654 1.000 57.710 129 ALA B O 1
ATOM 5648 N N . LEU B 1 130 ? 6.079 90.158 43.277 1.000 55.190 130 LEU B N 1
ATOM 5649 C CA . LEU B 1 130 ? 4.991 90.452 44.252 1.000 58.190 130 LEU B CA 1
ATOM 5650 C C . LEU B 1 130 ? 3.715 90.800 43.495 1.000 56.890 130 LEU B C 1
ATOM 5651 O O . LEU B 1 130 ? 2.730 90.072 43.636 1.000 53.090 130 LEU B O 1
ATOM 5656 N N . GLY B 1 131 ? 3.753 91.869 42.714 1.000 60.110 131 GLY B N 1
ATOM 5657 C CA . GLY B 1 131 ? 2.545 92.306 42.001 1.000 63.370 131 GLY B CA 1
ATOM 5658 C C . GLY B 1 131 ? 2.043 91.257 41.038 1.000 63.750 131 GLY B C 1
ATOM 5659 O O . GLY B 1 131 ? 2.862 90.472 40.548 1.000 65.340 131 GLY B O 1
ATOM 5660 N N . ARG B 1 132 ? 0.737 91.250 40.775 1.000 62.900 132 ARG B N 1
ATOM 5661 C CA . ARG B 1 132 ? 0.168 90.310 39.782 1.000 58.390 132 ARG B CA 1
ATOM 5662 C C . ARG B 1 132 ? 0.764 90.641 38.416 1.000 59.000 132 ARG B C 1
ATOM 5663 O O . ARG B 1 132 ? 0.896 89.728 37.590 1.000 58.870 132 ARG B O 1
ATOM 5671 N N . THR B 1 133 ? 1.134 91.901 38.205 1.000 59.360 133 THR B N 1
ATOM 5672 C CA . THR B 1 133 ? 1.782 92.233 36.907 1.000 64.830 133 THR B CA 1
ATOM 5673 C C . THR B 1 133 ? 3.038 91.363 36.773 1.000 65.270 133 THR B C 1
ATOM 5674 O O . THR B 1 133 ? 3.126 90.567 35.803 1.000 66.270 133 THR B O 1
ATOM 5678 N N . ALA B 1 134 ? 3.963 91.503 37.724 1.000 64.650 134 ALA B N 1
ATOM 5679 C CA . ALA B 1 134 ? 5.289 90.844 37.689 1.000 66.580 134 ALA B CA 1
ATOM 5680 C C . ALA B 1 134 ? 5.095 89.324 37.625 1.000 65.220 134 ALA B C 1
ATOM 5681 O O . ALA B 1 134 ? 5.773 88.686 36.790 1.000 61.750 134 ALA B O 1
ATOM 5683 N N . LEU B 1 135 ? 4.176 88.769 38.430 1.000 63.350 135 LEU B N 1
ATOM 5684 C CA . LEU B 1 135 ? 3.913 87.304 38.459 1.000 66.660 135 LEU B CA 1
ATOM 5685 C C . LEU B 1 135 ? 3.649 86.829 37.025 1.000 67.300 135 LEU B C 1
ATOM 5686 O O . LEU B 1 135 ? 4.368 85.909 36.574 1.000 71.330 135 LEU B O 1
ATOM 5691 N N . ILE B 1 136 ? 2.696 87.462 36.329 1.000 66.110 136 ILE B N 1
ATOM 5692 C CA . ILE B 1 136 ? 2.250 87.061 34.958 1.000 66.570 136 ILE B CA 1
ATOM 5693 C C . ILE B 1 136 ? 3.451 87.083 34.008 1.000 71.060 136 ILE B C 1
ATOM 5694 O O . ILE B 1 136 ? 3.551 86.126 33.206 1.000 70.530 136 ILE B O 1
ATOM 5699 N N . GLU B 1 137 ? 4.302 88.123 34.079 1.000 72.470 137 GLU B N 1
ATOM 5700 C CA . GLU B 1 137 ? 5.514 88.256 33.219 1.000 73.200 137 GLU B CA 1
ATOM 5701 C C . GLU B 1 137 ? 6.561 87.233 33.674 1.000 69.930 137 GLU B C 1
ATOM 5702 O O . GLU B 1 137 ? 7.105 86.523 32.797 1.000 74.540 137 GLU B O 1
ATOM 5708 N N . ASP B 1 138 ? 6.824 87.143 34.981 1.000 64.300 138 ASP B N 1
ATOM 5709 C CA . ASP B 1 138 ? 7.818 86.186 35.542 1.000 67.460 138 ASP B CA 1
ATOM 5710 C C . ASP B 1 138 ? 7.517 84.809 34.941 1.000 63.030 138 ASP B C 1
ATOM 5711 O O . ASP B 1 138 ? 8.440 84.172 34.380 1.000 60.600 138 ASP B O 1
ATOM 5716 N N . PHE B 1 139 ? 6.251 84.402 35.024 1.000 59.930 139 PHE B N 1
ATOM 5717 C CA . PHE B 1 139 ? 5.720 83.130 34.474 1.000 64.550 139 PHE B CA 1
ATOM 5718 C C . PHE B 1 139 ? 6.004 83.051 32.967 1.000 64.440 139 PHE B C 1
ATOM 5719 O O . PHE B 1 139 ? 6.665 82.093 32.510 1.000 64.010 139 PHE B O 1
ATOM 5727 N N . THR B 1 140 ? 5.508 84.035 32.217 1.000 64.880 140 THR B N 1
ATOM 5728 C CA . THR B 1 140 ? 5.617 84.116 30.739 1.000 67.990 140 THR B CA 1
ATOM 5729 C C . THR B 1 140 ? 7.074 83.885 30.316 1.000 69.640 140 THR B C 1
ATOM 5730 O O . THR B 1 140 ? 7.300 83.086 29.378 1.000 66.140 140 THR B O 1
ATOM 5734 N N . ARG B 1 141 ? 8.018 84.535 31.002 1.000 74.100 141 ARG B N 1
ATOM 5735 C CA . ARG B 1 141 ? 9.455 84.579 30.619 1.000 79.050 141 ARG B CA 1
ATOM 5736 C C . ARG B 1 141 ? 10.143 83.251 30.974 1.000 75.070 141 ARG B C 1
ATOM 5737 O O . ARG B 1 141 ? 11.132 82.912 30.315 1.000 76.790 141 ARG B O 1
ATOM 5745 N N . HIS B 1 142 ? 9.636 82.503 31.955 1.000 75.270 142 HIS B N 1
ATOM 5746 C CA . HIS B 1 142 ? 10.318 81.298 32.497 1.000 72.820 142 HIS B CA 1
ATOM 5747 C C . HIS B 1 142 ? 9.667 80.000 32.020 1.000 66.400 142 HIS B C 1
ATOM 5748 O O . HIS B 1 142 ? 10.315 78.968 32.226 1.000 73.610 142 HIS B O 1
ATOM 5755 N N . THR B 1 143 ? 8.471 80.038 31.423 1.000 60.860 143 THR B N 1
ATOM 5756 C CA . THR B 1 143 ? 7.725 78.825 30.979 1.000 62.720 143 THR B CA 1
ATOM 5757 C C . THR B 1 143 ? 7.546 78.793 29.454 1.000 67.880 143 THR B C 1
ATOM 5758 O O . THR B 1 143 ? 7.626 77.675 28.879 1.000 66.860 143 THR B O 1
ATOM 5762 N N . GLY B 1 144 ? 7.157 79.928 28.872 1.000 68.380 144 GLY B N 1
ATOM 5763 C CA . GLY B 1 144 ? 6.852 79.972 27.432 1.000 67.810 144 GLY B CA 1
ATOM 5764 C C . GLY B 1 144 ? 5.367 80.181 27.218 1.000 69.360 144 GLY B C 1
ATOM 5765 O O . GLY B 1 144 ? 4.922 80.106 26.062 1.000 70.310 144 GLY B O 1
ATOM 5766 N N . TYR B 1 145 ? 4.627 80.431 28.298 1.000 66.250 145 TYR B N 1
ATOM 5767 C CA . TYR B 1 145 ? 3.160 80.599 28.204 1.000 64.770 145 TYR B CA 1
ATOM 5768 C C . TYR B 1 145 ? 2.723 81.823 28.999 1.000 67.480 145 TYR B C 1
ATOM 5769 O O . TYR B 1 145 ? 2.606 81.711 30.225 1.000 70.470 145 TYR B O 1
ATOM 5778 N N . ALA B 1 146 ? 2.496 82.953 28.333 1.000 66.350 146 ALA B N 1
ATOM 5779 C CA . ALA B 1 146 ? 1.951 84.122 29.049 1.000 62.760 146 ALA B CA 1
ATOM 5780 C C . ALA B 1 146 ? 0.647 83.656 29.650 1.000 63.270 146 ALA B C 1
ATOM 5781 O O . ALA B 1 146 ? -0.289 83.362 28.893 1.000 60.980 146 ALA B O 1
ATOM 5783 N N . LEU B 1 147 ? 0.621 83.531 30.974 1.000 62.520 147 LEU B N 1
ATOM 5784 C CA . LEU B 1 147 ? -0.574 82.998 31.663 1.000 64.460 147 LEU B CA 1
ATOM 5785 C C . LEU B 1 147 ? -1.722 83.991 31.582 1.000 64.830 147 LEU B C 1
ATOM 5786 O O . LEU B 1 147 ? -1.546 85.150 31.977 1.000 61.950 147 LEU B O 1
ATOM 5791 N N . PRO B 1 148 ? -2.888 83.577 31.063 1.000 66.860 148 PRO B N 1
ATOM 5792 C CA . PRO B 1 148 ? -4.049 84.437 31.093 1.000 68.740 148 PRO B CA 1
ATOM 5793 C C . PRO B 1 148 ? -4.300 84.875 32.540 1.000 66.830 148 PRO B C 1
ATOM 5794 O O . PRO B 1 148 ? -4.273 84.040 33.407 1.000 60.270 148 PRO B O 1
ATOM 5798 N N . ASP B 1 149 ? -4.541 86.167 32.755 1.000 69.220 149 ASP B N 1
ATOM 5799 C CA . ASP B 1 149 ? -4.778 86.705 34.118 1.000 69.190 149 ASP B CA 1
ATOM 5800 C C . ASP B 1 149 ? -5.914 85.926 34.763 1.000 68.220 149 ASP B C 1
ATOM 5801 O O . ASP B 1 149 ? -5.831 85.649 35.964 1.000 70.970 149 ASP B O 1
ATOM 5806 N N . GLU B 1 150 ? -6.925 85.579 33.979 1.000 71.200 150 GLU B N 1
ATOM 5807 C CA . GLU B 1 150 ? -8.129 84.898 34.535 1.000 70.890 150 GLU B CA 1
ATOM 5808 C C . GLU B 1 150 ? -7.814 83.458 34.954 1.000 65.180 150 GLU B C 1
ATOM 5809 O O . GLU B 1 150 ? -8.701 82.841 35.547 1.000 70.260 150 GLU B O 1
ATOM 5815 N N . LYS B 1 151 ? -6.632 82.931 34.622 1.000 65.900 151 LYS B N 1
ATOM 5816 C CA . LYS B 1 151 ? -6.186 81.560 35.008 1.000 66.120 151 LYS B CA 1
ATOM 5817 C C . LYS B 1 151 ? -5.466 81.607 36.357 1.000 63.270 151 LYS B C 1
ATOM 5818 O O . LYS B 1 151 ? -5.681 80.688 37.160 1.000 71.170 151 LYS B O 1
ATOM 5824 N N . LEU B 1 152 ? -4.639 82.631 36.578 1.000 62.210 152 LEU B N 1
ATOM 5825 C CA . LEU B 1 152 ? -3.895 82.863 37.849 1.000 61.290 152 LEU B CA 1
ATOM 5826 C C . LEU B 1 152 ? -4.881 83.174 38.976 1.000 56.060 152 LEU B C 1
ATOM 5827 O O . LEU B 1 152 ? -5.822 83.955 38.739 1.000 59.380 152 LEU B O 1
ATOM 5832 N N . ILE B 1 153 ? -4.644 82.603 40.156 1.000 51.170 153 ILE B N 1
ATOM 5833 C CA . ILE B 1 153 ? -5.306 82.980 41.440 1.000 50.190 153 ILE B CA 1
ATOM 5834 C C . ILE B 1 153 ? -4.208 83.113 42.505 1.000 52.990 153 ILE B C 1
ATOM 5835 O O . ILE B 1 153 ? -3.441 82.143 42.710 1.000 60.510 153 ILE B O 1
ATOM 5840 N N . THR B 1 154 ? -4.126 84.265 43.158 1.000 50.530 154 THR B N 1
ATOM 5841 C CA . THR B 1 154 ? -3.200 84.509 44.285 1.000 55.490 154 THR B CA 1
ATOM 5842 C C . THR B 1 154 ? -3.939 84.189 45.592 1.000 58.480 154 THR B C 1
ATOM 5843 O O . THR B 1 154 ? -4.910 84.897 45.907 1.000 70.750 154 THR B O 1
ATOM 5847 N N . VAL B 1 155 ? -3.502 83.159 46.320 1.000 60.350 155 VAL B N 1
ATOM 5848 C CA . VAL B 1 155 ? -4.147 82.658 47.576 1.000 58.190 155 VAL B CA 1
ATOM 5849 C C . VAL B 1 155 ? -3.453 83.262 48.784 1.000 56.330 155 VAL B C 1
ATOM 5850 O O . VAL B 1 155 ? -2.228 83.303 48.834 1.000 56.050 155 VAL B O 1
ATOM 5854 N N . PRO B 1 156 ? -4.211 83.726 49.801 1.000 58.680 156 PRO B N 1
ATOM 5855 C CA . PRO B 1 156 ? -3.605 84.283 51.011 1.000 61.090 156 PRO B CA 1
ATOM 5856 C C . PRO B 1 156 ? -2.684 83.243 51.654 1.000 58.560 156 PRO B C 1
ATOM 5857 O O . PRO B 1 156 ? -3.124 82.145 51.851 1.000 64.670 156 PRO B O 1
ATOM 5861 N N . HIS B 1 157 ? -1.438 83.624 51.929 1.000 55.780 157 HIS B N 1
ATOM 5862 C CA . HIS B 1 157 ? -0.319 82.710 52.264 1.000 52.070 157 HIS B CA 1
ATOM 5863 C C . HIS B 1 157 ? -0.763 81.767 53.387 1.000 52.420 157 HIS B C 1
ATOM 5864 O O . HIS B 1 157 ? -0.691 80.545 53.186 1.000 58.170 157 HIS B O 1
ATOM 5871 N N . HIS B 1 158 ? -1.272 82.302 54.496 1.000 51.690 158 HIS B N 1
ATOM 5872 C CA . HIS B 1 158 ? -1.785 81.496 55.636 1.000 53.500 158 HIS B CA 1
ATOM 5873 C C . HIS B 1 158 ? -2.884 80.525 55.170 1.000 56.790 158 HIS B C 1
ATOM 5874 O O . HIS B 1 158 ? -2.982 79.398 55.741 1.000 55.510 158 HIS B O 1
ATOM 5881 N N . ARG B 1 159 ? -3.688 80.930 54.184 1.000 59.970 159 ARG B N 1
ATOM 5882 C CA . ARG B 1 159 ? -4.789 80.095 53.624 1.000 61.800 159 ARG B CA 1
ATOM 5883 C C . ARG B 1 159 ? -4.204 78.923 52.834 1.000 57.960 159 ARG B C 1
ATOM 5884 O O . ARG B 1 159 ? -4.829 77.847 52.891 1.000 60.600 159 ARG B O 1
ATOM 5892 N N . ALA B 1 160 ? -3.063 79.120 52.157 1.000 52.960 160 ALA B N 1
ATOM 5893 C CA . ALA B 1 160 ? -2.318 78.056 51.440 1.000 50.570 160 ALA B CA 1
ATOM 5894 C C . ALA B 1 160 ? -1.840 77.030 52.464 1.000 49.450 160 ALA B C 1
ATOM 5895 O O . ALA B 1 160 ? -2.110 75.829 52.259 1.000 47.540 160 ALA B O 1
ATOM 5897 N N . HIS B 1 161 ? -1.207 77.496 53.548 1.000 45.260 161 HIS B N 1
ATOM 5898 C CA . HIS B 1 161 ? -0.761 76.634 54.674 1.000 45.280 161 HIS B CA 1
ATOM 5899 C C . HIS B 1 161 ? -1.928 75.735 55.114 1.000 45.920 161 HIS B C 1
ATOM 5900 O O . HIS B 1 161 ? -1.804 74.509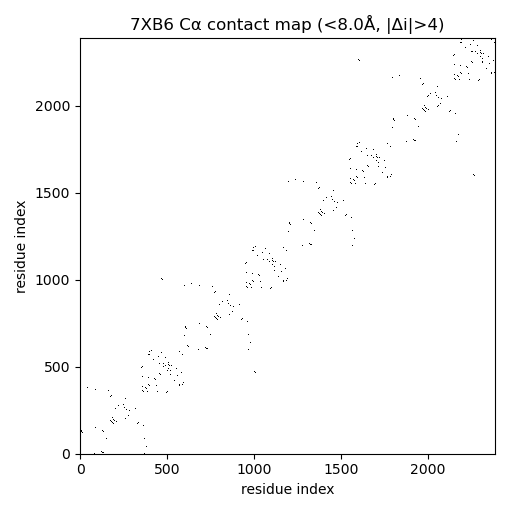 54.950 1.000 48.610 161 HIS B O 1
ATOM 5907 N N . LEU B 1 162 ? -3.042 76.304 55.593 1.000 45.870 162 LEU B N 1
ATOM 5908 C CA . LEU B 1 162 ? -4.227 75.516 56.055 1.000 48.320 162 LEU B CA 1
ATOM 5909 C C . LEU B 1 162 ? -4.652 74.497 54.990 1.000 48.090 162 LEU B C 1
ATOM 5910 O O . LEU B 1 162 ? -4.935 73.345 55.348 1.000 45.710 162 LEU B O 1
ATOM 5915 N N . ALA B 1 163 ? -4.732 74.926 53.734 1.000 47.980 163 ALA B N 1
ATOM 5916 C CA . ALA B 1 163 ? -5.198 74.091 52.608 1.000 51.580 163 ALA B CA 1
ATOM 5917 C C . ALA B 1 163 ? -4.336 72.834 52.530 1.000 49.970 163 ALA B C 1
ATOM 5918 O O . ALA B 1 163 ? -4.891 71.771 52.238 1.000 51.760 163 ALA B O 1
ATOM 5920 N N . CYS B 1 164 ? -3.032 72.983 52.781 1.000 51.310 164 CYS B N 1
ATOM 5921 C CA . CYS B 1 164 ? -2.026 71.889 52.810 1.000 53.050 164 CYS B CA 1
ATOM 5922 C C . CYS B 1 164 ? -2.289 70.947 53.995 1.000 52.990 164 CYS B C 1
ATOM 5923 O O . CYS B 1 164 ? -2.514 69.742 53.757 1.000 46.790 164 CYS B O 1
ATOM 5926 N N . GLY B 1 165 ? -2.237 71.464 55.228 1.000 57.100 165 GLY B N 1
ATOM 5927 C CA . GLY B 1 165 ? -2.578 70.681 56.433 1.000 64.280 165 GLY B CA 1
ATOM 5928 C C . GLY B 1 165 ? -3.801 69.808 56.183 1.000 66.730 165 GLY B C 1
ATOM 5929 O O . GLY B 1 165 ? -3.702 68.573 56.362 1.000 72.540 165 GLY B O 1
ATOM 5930 N N . ARG B 1 166 ? -4.892 70.441 55.734 1.000 60.290 166 ARG B N 1
ATOM 5931 C CA . ARG B 1 166 ? -6.225 69.837 55.498 1.000 57.550 166 ARG B CA 1
ATOM 5932 C C . ARG B 1 166 ? -6.114 68.654 54.546 1.000 56.740 166 ARG B C 1
ATOM 5933 O O . ARG B 1 166 ? -6.832 67.663 54.754 1.000 60.130 166 ARG B O 1
ATOM 5941 N N . THR B 1 167 ? -5.292 68.789 53.508 1.000 52.090 167 THR B N 1
ATOM 5942 C CA . THR B 1 167 ? -5.148 67.778 52.432 1.000 49.530 167 THR B CA 1
ATOM 5943 C C . THR B 1 167 ? -4.599 66.484 53.033 1.000 50.100 167 THR B C 1
ATOM 5944 O O . THR B 1 167 ? -5.043 65.424 52.592 1.000 53.060 167 THR B O 1
ATOM 5948 N N . PHE B 1 168 ? -3.717 66.581 54.031 1.000 52.730 168 PHE B N 1
ATOM 5949 C CA . PHE B 1 168 ? -2.999 65.437 54.651 1.000 55.140 168 PHE B CA 1
ATOM 5950 C C . PHE B 1 168 ? -3.425 65.210 56.105 1.000 56.490 168 PHE B C 1
ATOM 5951 O O . PHE B 1 168 ? -2.921 64.252 56.711 1.000 51.710 168 PHE B O 1
ATOM 5959 N N . SER B 1 169 ? -4.296 66.064 56.650 1.000 62.220 169 SER B N 1
ATOM 5960 C CA . SER B 1 169 ? -4.654 66.083 58.095 1.000 66.760 169 SER B CA 1
ATOM 5961 C C . SER B 1 169 ? -5.302 64.746 58.485 1.000 65.840 169 SER B C 1
ATOM 5962 O O . SER B 1 169 ? -5.109 64.305 59.640 1.000 61.590 169 SER B O 1
ATOM 5965 N N . GLY B 1 170 ? -6.042 64.131 57.555 1.000 64.300 170 GLY B N 1
ATOM 5966 C CA . GLY B 1 170 ? -6.878 62.948 57.829 1.000 65.110 170 GLY B CA 1
ATOM 5967 C C . GLY B 1 170 ? -8.138 63.322 58.592 1.000 66.110 170 GLY B C 1
ATOM 5968 O O . GLY B 1 170 ? -8.979 62.436 58.776 1.000 67.880 170 GLY B O 1
ATOM 5969 N N . LEU B 1 171 ? -8.282 64.593 58.990 1.000 71.700 171 LEU B N 1
ATOM 5970 C CA . LEU B 1 171 ? -9.404 65.103 59.828 1.000 77.030 171 LEU B CA 1
ATOM 5971 C C . LEU B 1 171 ? -10.541 65.572 58.921 1.000 78.780 171 LEU B C 1
ATOM 5972 O O . LEU B 1 171 ? -10.259 65.922 57.756 1.000 76.130 171 LEU B O 1
ATOM 5977 N N . GLY B 1 172 ? -11.767 65.590 59.449 1.000 79.290 172 GLY B N 1
ATOM 5978 C CA . GLY B 1 172 ? -12.939 66.213 58.803 1.000 81.840 172 GLY B CA 1
ATOM 5979 C C . GLY B 1 172 ? -13.148 67.629 59.313 1.000 81.060 172 GLY B C 1
ATOM 5980 O O . GLY B 1 172 ? -12.506 68.558 58.776 1.000 70.280 172 GLY B O 1
ATOM 5981 N N . ASP B 1 173 ? -14.007 67.790 60.324 1.000 77.880 173 ASP B N 1
ATOM 5982 C CA . ASP B 1 173 ? -14.149 69.065 61.069 1.000 75.300 173 ASP B CA 1
ATOM 5983 C C . ASP B 1 173 ? -12.964 69.178 62.027 1.000 72.030 173 ASP B C 1
ATOM 5984 O O . ASP B 1 173 ? -12.685 68.188 62.754 1.000 71.610 173 ASP B O 1
ATOM 5989 N N . ALA B 1 174 ? -12.285 70.325 62.007 1.000 64.830 174 ALA B N 1
ATOM 5990 C CA . ALA B 1 174 ? -11.132 70.606 62.889 1.000 60.770 174 ALA B CA 1
ATOM 5991 C C . ALA B 1 174 ? -11.006 72.101 63.135 1.000 56.160 174 ALA B C 1
ATOM 5992 O O . ALA B 1 174 ? -11.340 72.874 62.220 1.000 50.340 174 ALA B O 1
ATOM 5994 N N . ALA B 1 175 ? -10.548 72.452 64.341 1.000 56.650 175 ALA B N 1
ATOM 5995 C CA . ALA B 1 175 ? -9.961 73.768 64.694 1.000 59.680 175 ALA B CA 1
ATOM 5996 C C . ALA B 1 175 ? -8.590 73.881 64.021 1.000 60.940 175 ALA B C 1
ATOM 5997 O O . ALA B 1 175 ? -7.970 72.829 63.774 1.000 68.480 175 ALA B O 1
ATOM 5999 N N . PHE B 1 176 ? -8.130 75.091 63.711 1.000 57.840 176 PHE B N 1
ATOM 6000 C CA . PHE B 1 176 ? -6.800 75.286 63.084 1.000 57.040 176 PHE B CA 1
ATOM 6001 C C . PHE B 1 176 ? -6.093 76.492 63.688 1.000 56.460 176 PHE B C 1
ATOM 6002 O O . PHE B 1 176 ? -6.759 77.446 64.133 1.000 56.170 176 PHE B O 1
ATOM 6010 N N . LEU B 1 177 ? -4.762 76.406 63.680 1.000 57.800 177 LEU B N 1
ATOM 6011 C CA . LEU B 1 177 ? -3.807 77.518 63.917 1.000 56.000 177 LEU B CA 1
ATOM 6012 C C . LEU B 1 177 ? -2.778 77.543 62.781 1.000 53.330 177 LEU B C 1
ATOM 6013 O O . LEU B 1 177 ? -2.206 76.501 62.456 1.000 59.920 177 LEU B O 1
ATOM 6018 N N . ILE B 1 178 ? -2.551 78.710 62.207 1.000 49.770 178 ILE B N 1
ATOM 6019 C CA . ILE B 1 178 ? -1.357 78.991 61.374 1.000 47.940 178 ILE B CA 1
ATOM 6020 C C . ILE B 1 178 ? -0.487 79.942 62.200 1.000 50.090 178 ILE B C 1
ATOM 6021 O O . ILE B 1 178 ? -0.995 80.993 62.631 1.000 50.030 178 ILE B O 1
ATOM 6026 N N . ASN B 1 179 ? 0.769 79.570 62.442 1.000 51.610 179 ASN B N 1
ATOM 6027 C CA . ASN B 1 179 ? 1.735 80.490 63.097 1.000 52.860 179 ASN B CA 1
ATOM 6028 C C . ASN B 1 179 ? 2.954 80.528 62.180 1.000 54.820 179 ASN B C 1
ATOM 6029 O O . ASN B 1 179 ? 3.612 79.491 62.055 1.000 53.270 179 ASN B O 1
ATOM 6034 N N . ASP B 1 180 ? 3.255 81.702 61.631 1.000 61.610 180 ASP B N 1
ATOM 6035 C CA . ASP B 1 180 ? 4.279 81.835 60.573 1.000 62.260 180 ASP B CA 1
ATOM 6036 C C . ASP B 1 180 ? 5.105 83.094 60.820 1.000 64.810 180 ASP B C 1
ATOM 6037 O O . ASP B 1 180 ? 4.724 83.868 61.710 1.000 61.670 180 ASP B O 1
ATOM 6042 N N . GLY B 1 181 ? 6.209 83.277 60.099 1.000 71.100 181 GLY B N 1
ATOM 6043 C CA . GLY B 1 181 ? 7.045 84.479 60.165 1.000 77.290 181 GLY B CA 1
ATOM 6044 C C . GLY B 1 181 ? 6.521 85.540 59.242 1.000 80.990 181 GLY B C 1
ATOM 6045 O O . GLY B 1 181 ? 6.175 86.624 59.734 1.000 78.300 181 GLY B O 1
ATOM 6046 N N . GLN B 1 182 ? 6.441 85.234 57.951 1.000 86.830 182 GLN B N 1
ATOM 6047 C CA . GLN B 1 182 ? 6.051 86.333 57.034 1.000 91.740 182 GLN B CA 1
ATOM 6048 C C . GLN B 1 182 ? 4.915 85.863 56.130 1.000 78.870 182 GLN B C 1
ATOM 6049 O O . GLN B 1 182 ? 5.141 84.953 55.334 1.000 79.910 182 GLN B O 1
ATOM 6055 N N . ALA B 1 183 ? 3.747 86.487 56.286 1.000 75.840 183 ALA B N 1
ATOM 6056 C CA . ALA B 1 183 ? 2.584 86.415 55.374 1.000 70.730 183 ALA B CA 1
ATOM 6057 C C . ALA B 1 183 ? 2.453 87.772 54.680 1.000 68.810 183 ALA B C 1
ATOM 6058 O O . ALA B 1 183 ? 3.480 88.468 54.557 1.000 63.440 183 ALA B O 1
ATOM 6060 N N . GLU B 1 184 ? 1.236 88.133 54.266 1.000 69.390 184 GLU B N 1
ATOM 6061 C CA . GLU B 1 184 ? 0.932 89.406 53.565 1.000 65.190 184 GLU B CA 1
ATOM 6062 C C . GLU B 1 184 ? 0.900 90.549 54.581 1.000 66.670 184 GLU B C 1
ATOM 6063 O O . GLU B 1 184 ? 1.498 91.611 54.326 1.000 58.770 184 GLU B O 1
ATOM 6069 N N . ALA B 1 185 ? 0.184 90.333 55.680 1.000 70.210 185 ALA B N 1
ATOM 6070 C CA . ALA B 1 185 ? -0.035 91.326 56.754 1.000 68.790 185 ALA B CA 1
ATOM 6071 C C . ALA B 1 185 ? -0.058 90.616 58.112 1.000 68.810 185 ALA B C 1
ATOM 6072 O O . ALA B 1 185 ? 0.218 91.266 59.140 1.000 71.220 185 ALA B O 1
ATOM 6074 N N . ASP B 1 186 ? -0.370 89.321 58.114 1.000 65.310 186 ASP B N 1
ATOM 6075 C CA . ASP B 1 186 ? -0.581 88.523 59.346 1.000 64.440 186 ASP B CA 1
ATOM 6076 C C . ASP B 1 186 ? 0.663 87.670 59.621 1.000 59.330 186 ASP B C 1
ATOM 6077 O O . ASP B 1 186 ? 1.257 87.155 58.666 1.000 56.980 186 ASP B O 1
ATOM 6082 N N . SER B 1 187 ? 1.043 87.532 60.891 1.000 58.190 187 SER B N 1
ATOM 6083 C CA . SER B 1 187 ? 2.055 86.551 61.358 1.000 54.800 187 SER B CA 1
ATOM 6084 C C . SER B 1 187 ? 1.340 85.232 61.686 1.000 53.160 187 SER B C 1
ATOM 6085 O O . SER B 1 187 ? 1.798 84.197 61.197 1.000 58.280 187 SER B O 1
ATOM 6088 N N . ALA B 1 188 ? 0.210 85.293 62.396 1.000 48.470 188 ALA B N 1
ATOM 6089 C CA . ALA B 1 188 ? -0.554 84.122 62.890 1.000 51.620 188 ALA B CA 1
ATOM 6090 C C . ALA B 1 188 ? -2.076 84.359 62.815 1.000 52.340 188 ALA B C 1
ATOM 6091 O O . ALA B 1 188 ? -2.527 85.484 63.117 1.000 53.870 188 ALA B O 1
ATOM 6093 N N . ILE B 1 189 ? -2.856 83.332 62.458 1.000 50.840 189 ILE B N 1
ATOM 6094 C CA . ILE B 1 189 ? -4.354 83.377 62.478 1.000 50.010 189 ILE B CA 1
ATOM 6095 C C . ILE B 1 189 ? -4.910 82.054 63.015 1.000 50.760 189 ILE B C 1
ATOM 6096 O O . ILE B 1 189 ? -4.278 81.017 62.794 1.000 54.050 189 ILE B O 1
ATOM 6101 N N . MET B 1 190 ? -6.071 82.091 63.670 1.000 54.880 190 MET B N 1
ATOM 6102 C CA . MET B 1 190 ? -6.752 80.869 64.182 1.000 58.190 190 MET B CA 1
ATOM 6103 C C . MET B 1 190 ? -8.205 80.843 63.703 1.000 58.490 190 MET B C 1
ATOM 6104 O O . MET B 1 190 ? -8.733 81.908 63.346 1.000 58.740 190 MET B O 1
ATOM 6109 N N . GLY B 1 191 ? -8.801 79.649 63.674 1.000 56.930 191 GLY B N 1
ATOM 6110 C CA . GLY B 1 191 ? -10.192 79.440 63.239 1.000 59.250 191 GLY B CA 1
ATOM 6111 C C . GLY B 1 191 ? -10.635 78.000 63.438 1.000 62.700 191 GLY B C 1
ATOM 6112 O O . GLY B 1 191 ? -10.045 77.303 64.295 1.000 63.190 191 GLY B O 1
ATOM 6113 N N . GLU B 1 192 ? -11.658 77.581 62.686 1.000 61.540 192 GLU B N 1
ATOM 6114 C CA . GLU B 1 192 ? -12.195 76.196 62.672 1.000 60.230 192 GLU B CA 1
ATOM 6115 C C . GLU B 1 192 ? -12.682 75.877 61.258 1.000 58.250 192 GLU B C 1
ATOM 6116 O O . GLU B 1 192 ? -12.847 76.820 60.455 1.000 56.700 192 GLU B O 1
ATOM 6122 N N . VAL B 1 193 ? -12.893 74.593 60.971 1.000 57.740 193 VAL B N 1
ATOM 6123 C CA . VAL B 1 193 ? -13.428 74.121 59.664 1.000 60.860 193 VAL B CA 1
ATOM 6124 C C . VAL B 1 193 ? -14.685 73.295 59.944 1.000 65.910 193 VAL B C 1
ATOM 6125 O O . VAL B 1 193 ? -14.549 72.234 60.586 1.000 67.990 193 VAL B O 1
ATOM 6129 N N . ARG B 1 194 ? -15.844 73.785 59.481 1.000 72.430 194 ARG B N 1
ATOM 6130 C CA . ARG B 1 194 ? -17.178 73.153 59.650 1.000 73.510 194 ARG B CA 1
ATOM 6131 C C . ARG B 1 194 ? -17.804 72.885 58.279 1.000 76.290 194 ARG B C 1
ATOM 6132 O O . ARG B 1 194 ? -17.806 73.816 57.440 1.000 67.820 194 ARG B O 1
ATOM 6140 N N . ASP B 1 195 ? -18.317 71.657 58.094 1.000 84.070 195 ASP B N 1
ATOM 6141 C CA . ASP B 1 195 ? -19.017 71.144 56.883 1.000 80.900 195 ASP B CA 1
ATOM 6142 C C . ASP B 1 195 ? -18.195 71.551 55.648 1.000 79.930 195 ASP B C 1
ATOM 6143 O O . ASP B 1 195 ? -18.796 71.983 54.648 1.000 86.060 195 ASP B O 1
ATOM 6148 N N . GLY B 1 196 ? -16.863 71.442 55.747 1.000 78.480 196 GLY B N 1
ATOM 6149 C CA . GLY B 1 196 ? -15.898 71.711 54.662 1.000 77.040 196 GLY B CA 1
ATOM 6150 C C . GLY B 1 196 ? -15.566 73.185 54.481 1.000 75.590 196 GLY B C 1
ATOM 6151 O O . GLY B 1 196 ? -14.672 73.462 53.661 1.000 74.840 196 GLY B O 1
ATOM 6152 N N . LYS B 1 197 ? -16.238 74.089 55.209 1.000 77.140 197 LYS B N 1
ATOM 6153 C CA . LYS B 1 197 ? -16.152 75.567 55.032 1.000 76.130 197 LYS B CA 1
ATOM 6154 C C . LYS B 1 197 ? -15.182 76.142 56.062 1.000 69.510 197 LYS B C 1
ATOM 6155 O O . LYS B 1 197 ? -15.261 75.720 57.222 1.000 69.310 197 LYS B O 1
ATOM 6161 N N . VAL B 1 198 ? -14.326 77.083 55.647 1.000 68.730 198 VAL B N 1
ATOM 6162 C CA . VAL B 1 198 ? -13.265 77.717 56.492 1.000 68.510 198 VAL B CA 1
ATOM 6163 C C . VAL B 1 198 ? -13.818 79.000 57.121 1.000 60.620 198 VAL B C 1
ATOM 6164 O O . VAL B 1 198 ? -14.265 79.877 56.379 1.000 53.220 198 VAL B O 1
ATOM 6168 N N . GLU B 1 199 ? -13.753 79.110 58.445 1.000 63.550 199 GLU B N 1
ATOM 6169 C CA . GLU B 1 199 ? -14.087 80.349 59.194 1.000 68.810 199 GLU B CA 1
ATOM 6170 C C . GLU B 1 199 ? -12.862 80.738 60.029 1.000 67.270 199 GLU B C 1
ATOM 6171 O O . GLU B 1 199 ? -12.353 79.881 60.788 1.000 63.660 199 GLU B O 1
ATOM 6177 N N . VAL B 1 200 ? -12.410 81.983 59.885 1.000 63.010 200 VAL B N 1
ATOM 6178 C CA . VAL B 1 200 ? -11.364 82.595 60.752 1.000 69.000 200 VAL B CA 1
ATOM 6179 C C . VAL B 1 200 ? -12.051 83.252 61.949 1.000 68.480 200 VAL B C 1
ATOM 6180 O O . VAL B 1 200 ? -13.247 83.571 61.839 1.000 79.010 200 VAL B O 1
ATOM 6184 N N . PHE B 1 201 ? -11.328 83.402 63.055 1.000 62.250 201 PHE B N 1
ATOM 6185 C CA . PHE B 1 201 ? -11.729 84.238 64.210 1.000 64.470 201 PHE B CA 1
ATOM 6186 C C . PHE B 1 201 ? -10.773 85.435 64.238 1.000 65.480 201 PHE B C 1
ATOM 6187 O O . PHE B 1 201 ? -9.738 85.384 64.937 1.000 67.670 201 PHE B O 1
ATOM 6195 N N . GLU B 1 202 ? -11.117 86.477 63.476 1.000 67.810 202 GLU B N 1
ATOM 6196 C CA . GLU B 1 202 ? -10.246 87.656 63.201 1.000 70.820 202 GLU B CA 1
ATOM 6197 C C . GLU B 1 202 ? -9.813 88.259 64.543 1.000 64.480 202 GLU B C 1
ATOM 6198 O O . GLU B 1 202 ? -8.757 88.902 64.588 1.000 64.600 202 GLU B O 1
ATOM 6204 N N . ARG B 1 203 ? -10.577 88.023 65.613 1.000 63.940 203 ARG B N 1
ATOM 6205 C CA . ARG B 1 203 ? -10.239 88.516 66.974 1.000 63.820 203 ARG B CA 1
ATOM 6206 C C . ARG B 1 203 ? -8.856 87.981 67.385 1.000 59.620 203 ARG B C 1
ATOM 6207 O O . ARG B 1 203 ? -8.252 88.572 68.290 1.000 56.390 203 ARG B O 1
ATOM 6215 N N . PHE B 1 204 ? -8.362 86.924 66.730 1.000 62.390 204 PHE B N 1
ATOM 6216 C CA . PHE B 1 204 ? -7.109 86.202 67.088 1.000 61.940 204 PHE B CA 1
ATOM 6217 C C . PHE B 1 204 ? -5.930 86.633 66.213 1.000 56.170 204 PHE B C 1
ATOM 6218 O O . PHE B 1 204 ? -4.785 86.574 66.705 1.000 55.400 204 PHE B O 1
ATOM 6226 N N . THR B 1 205 ? -6.189 87.002 64.959 1.000 54.820 205 THR B N 1
ATOM 6227 C CA . THR B 1 205 ? -5.161 87.426 63.972 1.000 56.840 205 THR B CA 1
ATOM 6228 C C . THR B 1 205 ? -4.074 88.271 64.650 1.000 56.350 205 THR B C 1
ATOM 6229 O O . THR B 1 205 ? -4.435 89.206 65.379 1.000 58.440 205 THR B O 1
ATOM 6233 N N . ILE B 1 206 ? -2.797 87.945 64.410 1.000 58.600 206 ILE B N 1
ATOM 6234 C CA . ILE B 1 206 ? -1.597 88.737 64.829 1.000 58.240 206 ILE B CA 1
ATOM 6235 C C . ILE B 1 206 ? -0.942 89.342 63.586 1.000 57.980 206 ILE B C 1
ATOM 6236 O O . ILE B 1 206 ? -0.705 88.582 62.629 1.000 54.360 206 ILE B O 1
ATOM 6241 N N . ASP B 1 207 ? -0.661 90.651 63.623 1.000 62.310 207 ASP B N 1
ATOM 6242 C CA . ASP B 1 207 ? 0.000 91.417 62.528 1.000 65.170 207 ASP B CA 1
ATOM 6243 C C . ASP B 1 207 ? 1.468 90.978 62.411 1.000 66.810 207 ASP B C 1
ATOM 6244 O O . ASP B 1 207 ? 2.018 90.406 63.374 1.000 66.480 207 ASP B O 1
ATOM 6249 N N . ALA B 1 208 ? 2.082 91.263 61.263 1.000 68.050 208 ALA B N 1
ATOM 6250 C CA . ALA B 1 208 ? 3.473 90.896 60.913 1.000 68.190 208 ALA B CA 1
ATOM 6251 C C . ALA B 1 208 ? 4.455 91.418 61.968 1.000 64.990 208 ALA B C 1
ATOM 6252 O O . ALA B 1 208 ? 5.443 90.709 62.244 1.000 67.580 208 ALA B O 1
ATOM 6254 N N . LYS B 1 209 ? 4.199 92.600 62.534 1.000 65.420 209 LYS B N 1
ATOM 6255 C CA . LYS B 1 209 ? 5.138 93.313 63.445 1.000 72.230 209 LYS B CA 1
ATOM 6256 C C . LYS B 1 209 ? 5.337 92.456 64.695 1.000 70.850 209 LYS B C 1
ATOM 6257 O O . LYS B 1 209 ? 6.442 92.498 65.286 1.000 69.810 209 LYS B O 1
ATOM 6263 N N . ASN B 1 210 ? 4.292 91.719 65.080 1.000 67.030 210 ASN B N 1
ATOM 6264 C CA . ASN B 1 210 ? 4.266 90.918 66.328 1.000 67.590 210 ASN B CA 1
ATOM 6265 C C . ASN B 1 210 ? 4.486 89.442 65.981 1.000 65.650 210 ASN B C 1
ATOM 6266 O O . ASN B 1 210 ? 4.014 88.591 66.751 1.000 72.280 210 ASN B O 1
ATOM 6271 N N . SER B 1 211 ? 5.228 89.158 64.900 1.000 63.190 211 SER B N 1
ATOM 6272 C CA . SER B 1 211 ? 5.552 87.782 64.434 1.000 58.620 211 SER B CA 1
ATOM 6273 C C . SER B 1 211 ? 6.462 87.112 65.457 1.000 55.040 211 SER B C 1
ATOM 6274 O O . SER B 1 211 ? 7.604 87.576 65.627 1.000 52.170 211 SER B O 1
ATOM 6277 N N . LEU B 1 212 ? 5.938 86.069 66.100 1.000 54.500 212 LEU B N 1
ATOM 6278 C CA . LEU B 1 212 ? 6.669 85.215 67.063 1.000 54.880 212 LEU B CA 1
ATOM 6279 C C . LEU B 1 212 ? 7.733 84.420 66.306 1.000 57.460 212 LEU B C 1
ATOM 6280 O O . LEU B 1 212 ? 8.866 84.294 66.811 1.000 59.530 212 LEU B O 1
ATOM 6285 N N . ALA B 1 213 ? 7.375 83.880 65.142 1.000 56.290 213 ALA B N 1
ATOM 6286 C CA . ALA B 1 213 ? 8.288 83.051 64.328 1.000 57.020 213 ALA B CA 1
ATOM 6287 C C . ALA B 1 213 ? 9.530 83.885 63.974 1.000 58.520 213 ALA B C 1
ATOM 6288 O O . ALA B 1 213 ? 10.629 83.302 63.889 1.000 56.080 213 ALA B O 1
ATOM 6290 N N . GLN B 1 214 ? 9.367 85.203 63.812 1.000 62.480 214 GLN B N 1
ATOM 6291 C CA . GLN B 1 214 ? 10.477 86.144 63.500 1.000 67.750 214 GLN B CA 1
ATOM 6292 C C . GLN B 1 214 ? 11.289 86.407 64.769 1.000 63.380 214 GLN B C 1
ATOM 6293 O O . GLN B 1 214 ? 12.506 86.652 64.648 1.000 59.830 214 GLN B O 1
ATOM 6299 N N . LEU B 1 215 ? 10.639 86.375 65.933 1.000 58.420 215 LEU B N 1
ATOM 6300 C CA . LEU B 1 215 ? 11.324 86.549 67.240 1.000 59.770 215 LEU B CA 1
ATOM 6301 C C . LEU B 1 215 ? 12.268 85.365 67.449 1.000 55.550 215 LEU B C 1
ATOM 6302 O O . LEU B 1 215 ? 13.389 85.595 67.891 1.000 61.620 215 LEU B O 1
ATOM 6307 N N . PHE B 1 216 ? 11.823 84.147 67.152 1.000 55.560 216 PHE B N 1
ATOM 6308 C CA . PHE B 1 216 ? 12.660 82.929 67.264 1.000 53.630 216 PHE B CA 1
ATOM 6309 C C . PHE B 1 216 ? 13.796 83.077 66.245 1.000 52.270 216 PHE B C 1
ATOM 6310 O O . PHE B 1 216 ? 14.958 82.760 66.560 1.000 54.420 216 PHE B O 1
ATOM 6318 N N . ALA B 1 217 ? 13.473 83.599 65.061 1.000 50.240 217 ALA B N 1
ATOM 6319 C CA . ALA B 1 217 ? 14.439 83.808 63.960 1.000 50.740 217 ALA B CA 1
ATOM 6320 C C . ALA B 1 217 ? 15.508 84.784 64.451 1.000 48.430 217 ALA B C 1
ATOM 6321 O O . ALA B 1 217 ? 16.687 84.421 64.487 1.000 48.350 217 ALA B O 1
ATOM 6323 N N . ASN B 1 218 ? 15.085 85.971 64.864 1.000 48.420 218 ASN B N 1
ATOM 6324 C CA . ASN B 1 218 ? 15.976 86.986 65.471 1.000 51.630 218 ASN B CA 1
ATOM 6325 C C . ASN B 1 218 ? 16.904 86.289 66.483 1.000 53.480 218 ASN B C 1
ATOM 6326 O O . ASN B 1 218 ? 18.138 86.435 66.334 1.000 59.150 218 ASN B O 1
ATOM 6331 N N . ILE B 1 219 ? 16.357 85.547 67.456 1.000 51.650 219 ILE B N 1
ATOM 6332 C CA . ILE B 1 219 ? 17.167 84.790 68.460 1.000 50.640 219 ILE B CA 1
ATOM 6333 C C . ILE B 1 219 ? 18.193 83.941 67.706 1.000 54.090 219 ILE B C 1
ATOM 6334 O O . ILE B 1 219 ? 19.384 84.014 68.050 1.000 56.240 219 ILE B O 1
ATOM 6339 N N . THR B 1 220 ? 17.733 83.148 66.735 1.000 53.720 220 THR B N 1
ATOM 6340 C CA . THR B 1 220 ? 18.579 82.216 65.943 1.000 53.620 220 THR B CA 1
ATOM 6341 C C . THR B 1 220 ? 19.805 82.981 65.430 1.000 52.160 220 THR B C 1
ATOM 6342 O O . THR B 1 220 ? 20.937 82.514 65.680 1.000 52.720 220 THR B O 1
ATOM 6346 N N . ARG B 1 221 ? 19.579 84.115 64.758 1.000 48.890 221 ARG B N 1
ATOM 6347 C CA . ARG B 1 221 ? 20.640 84.972 64.162 1.000 49.840 221 ARG B CA 1
ATOM 6348 C C . ARG B 1 221 ? 21.512 85.544 65.277 1.000 51.130 221 ARG B C 1
ATOM 6349 O O . ARG B 1 221 ? 22.744 85.464 65.156 1.000 54.210 221 ARG B O 1
ATOM 6357 N N . TYR B 1 222 ? 20.874 86.103 66.306 1.000 51.100 222 TYR B N 1
ATOM 6358 C CA . TYR B 1 222 ? 21.518 86.633 67.532 1.000 49.560 222 TYR B CA 1
ATOM 6359 C C . TYR B 1 222 ? 22.610 85.669 68.016 1.000 53.340 222 TYR B C 1
ATOM 6360 O O . TYR B 1 222 ? 23.744 86.115 68.224 1.000 58.130 222 TYR B O 1
ATOM 6369 N N . LEU B 1 223 ? 22.284 84.379 68.163 1.000 53.490 223 LEU B N 1
ATOM 6370 C CA . LEU B 1 223 ? 23.188 83.347 68.743 1.000 50.830 223 LEU B CA 1
ATOM 6371 C C . LEU B 1 223 ? 24.258 82.918 67.724 1.000 51.540 223 LEU B C 1
ATOM 6372 O O . LEU B 1 223 ? 25.019 81.989 68.035 1.000 49.990 223 LEU B O 1
ATOM 6377 N N . GLY B 1 224 ? 24.314 83.550 66.548 1.000 53.510 224 GLY B N 1
ATOM 6378 C CA . GLY B 1 224 ? 25.415 83.400 65.574 1.000 54.570 224 GLY B CA 1
ATOM 6379 C C . GLY B 1 224 ? 25.136 82.383 64.474 1.000 54.500 224 GLY B C 1
ATOM 6380 O O . GLY B 1 224 ? 26.059 82.110 63.694 1.000 62.200 224 GLY B O 1
ATOM 6381 N N . PHE B 1 225 ? 23.921 81.847 64.374 1.000 54.270 225 PHE B N 1
ATOM 6382 C CA . PHE B 1 225 ? 23.533 80.879 63.310 1.000 55.220 225 PHE B CA 1
ATOM 6383 C C . PHE B 1 225 ? 22.787 81.619 62.198 1.000 50.760 225 PHE B C 1
ATOM 6384 O O . PHE B 1 225 ? 22.711 82.854 62.266 1.000 51.330 225 PHE B O 1
ATOM 6392 N N . THR B 1 226 ? 22.281 80.875 61.216 1.000 46.050 226 THR B N 1
ATOM 6393 C CA . THR B 1 226 ? 21.594 81.483 60.052 1.000 49.010 226 THR B CA 1
ATOM 6394 C C . THR B 1 226 ? 20.078 81.376 60.214 1.000 52.230 226 THR B C 1
ATOM 6395 O O . THR B 1 226 ? 19.545 80.266 60.149 1.000 53.380 226 THR B O 1
ATOM 6399 N N . PRO B 1 227 ? 19.342 82.496 60.349 1.000 54.880 227 PRO B N 1
ATOM 6400 C CA . PRO B 1 227 ? 17.896 82.433 60.459 1.000 56.180 227 PRO B CA 1
ATOM 6401 C C . PRO B 1 227 ? 17.137 81.950 59.216 1.000 57.700 227 PRO B C 1
ATOM 6402 O O . PRO B 1 227 ? 17.552 82.291 58.135 1.000 53.690 227 PRO B O 1
ATOM 6406 N N . ASN B 1 228 ? 16.091 81.141 59.400 1.000 67.110 228 ASN B N 1
ATOM 6407 C CA . ASN B 1 228 ? 15.192 80.727 58.284 1.000 72.000 228 ASN B CA 1
ATOM 6408 C C . ASN B 1 228 ? 15.723 79.516 57.510 1.000 67.760 228 ASN B C 1
ATOM 6409 O O . ASN B 1 228 ? 15.003 79.081 56.609 1.000 76.470 228 ASN B O 1
ATOM 6414 N N . ASN B 1 229 ? 16.925 79.021 57.797 1.000 65.280 229 ASN B N 1
ATOM 6415 C CA . ASN B 1 229 ? 17.426 77.754 57.195 1.000 68.350 229 ASN B CA 1
ATOM 6416 C C . ASN B 1 229 ? 17.982 76.988 58.420 1.000 64.710 229 ASN B C 1
ATOM 6417 O O . ASN B 1 229 ? 18.313 75.816 58.223 1.000 66.480 229 ASN B O 1
ATOM 6422 N N . ASP B 1 230 ? 18.061 77.582 59.643 1.000 60.200 230 ASP B N 1
ATOM 6423 C CA . ASP B 1 230 ? 18.741 76.942 60.827 1.000 62.830 230 ASP B CA 1
ATOM 6424 C C . ASP B 1 230 ? 18.239 77.342 62.233 1.000 56.870 230 ASP B C 1
ATOM 6425 O O . ASP B 1 230 ? 19.075 77.848 62.985 1.000 50.220 230 ASP B O 1
ATOM 6430 N N . GLU B 1 231 ? 17.003 77.032 62.633 1.000 55.030 231 GLU B N 1
ATOM 6431 C CA . GLU B 1 231 ? 16.370 77.372 63.935 1.000 53.580 231 GLU B CA 1
ATOM 6432 C C . GLU B 1 231 ? 16.343 76.144 64.835 1.000 57.250 231 GLU B C 1
ATOM 6433 O O . GLU B 1 231 ? 16.217 76.315 66.049 1.000 67.480 231 GLU B O 1
ATOM 6439 N N . TYR B 1 232 ? 16.445 74.957 64.254 1.000 60.050 232 TYR B N 1
ATOM 6440 C CA . TYR B 1 232 ? 16.412 73.673 64.996 1.000 57.690 232 TYR B CA 1
ATOM 6441 C C . TYR B 1 232 ? 17.560 73.623 65.994 1.000 54.740 232 TYR B C 1
ATOM 6442 O O . TYR B 1 232 ? 17.417 72.980 67.040 1.000 51.740 232 TYR B O 1
ATOM 6451 N N . LYS B 1 233 ? 18.677 74.253 65.649 1.000 55.540 233 LYS B N 1
ATOM 6452 C CA . LYS B 1 233 ? 19.853 74.286 66.546 1.000 54.690 233 LYS B CA 1
ATOM 6453 C C . LYS B 1 233 ? 19.437 74.917 67.873 1.000 58.490 233 LYS B C 1
ATOM 6454 O O . LYS B 1 233 ? 19.966 74.502 68.913 1.000 60.100 233 LYS B O 1
ATOM 6460 N N . VAL B 1 234 ? 18.514 75.874 67.828 1.000 56.960 234 VAL B N 1
ATOM 6461 C CA . VAL B 1 234 ? 18.029 76.574 69.055 1.000 57.780 234 VAL B CA 1
ATOM 6462 C C . VAL B 1 234 ? 17.118 75.605 69.818 1.000 61.460 234 VAL B C 1
ATOM 6463 O O . VAL B 1 234 ? 17.281 75.482 71.047 1.000 66.130 234 VAL B O 1
ATOM 6467 N N . MET B 1 235 ? 16.219 74.919 69.104 1.000 61.550 235 MET B N 1
ATOM 6468 C CA . MET B 1 235 ? 15.315 73.879 69.665 1.000 58.780 235 MET B CA 1
ATOM 6469 C C . MET B 1 235 ? 16.161 72.768 70.302 1.000 59.010 235 MET B C 1
ATOM 6470 O O . MET B 1 235 ? 15.704 72.175 71.279 1.000 65.620 235 MET B O 1
ATOM 6475 N N . GLY B 1 236 ? 17.334 72.479 69.737 1.000 58.280 236 GLY B N 1
ATOM 6476 C CA . GLY B 1 236 ? 18.251 71.428 70.214 1.000 60.920 236 GLY B CA 1
ATOM 6477 C C . GLY B 1 236 ? 19.117 71.923 71.364 1.000 58.270 236 GLY B C 1
ATOM 6478 O O . GLY B 1 236 ? 19.291 71.193 72.366 1.000 56.830 236 GLY B O 1
ATOM 6479 N N . LEU B 1 237 ? 19.658 73.129 71.237 1.000 52.130 237 LEU B N 1
ATOM 6480 C CA . LEU B 1 237 ? 20.399 73.767 72.343 1.000 50.990 237 LEU B CA 1
ATOM 6481 C C . LEU B 1 237 ? 19.524 73.740 73.607 1.000 53.410 237 LEU B C 1
ATOM 6482 O O . LEU B 1 237 ? 20.079 73.523 74.703 1.000 49.700 237 LEU B O 1
ATOM 6487 N N . ALA B 1 238 ? 18.202 73.914 73.454 1.000 55.370 238 ALA B N 1
ATOM 6488 C CA . ALA B 1 238 ? 17.213 73.945 74.562 1.000 54.340 238 ALA B CA 1
ATOM 6489 C C . ALA B 1 238 ? 17.277 72.623 75.329 1.000 56.650 238 ALA B C 1
ATOM 6490 O O . ALA B 1 238 ? 17.084 72.643 76.558 1.000 58.100 238 ALA B O 1
ATOM 6492 N N . GLY B 1 239 ? 17.569 71.534 74.613 1.000 60.830 239 GLY B N 1
ATOM 6493 C CA . GLY B 1 239 ? 17.770 70.175 75.153 1.000 62.360 239 GLY B CA 1
ATOM 6494 C C . GLY B 1 239 ? 18.757 70.128 76.309 1.000 59.820 239 GLY B C 1
ATOM 6495 O O . GLY B 1 239 ? 18.503 69.350 77.239 1.000 61.120 239 GLY B O 1
ATOM 6496 N N . PHE B 1 240 ? 19.830 70.930 76.274 1.000 59.210 240 PHE B N 1
ATOM 6497 C CA . PHE B 1 240 ? 20.994 70.819 77.200 1.000 63.620 240 PHE B CA 1
ATOM 6498 C C . PHE B 1 240 ? 20.785 71.621 78.496 1.000 65.200 240 PHE B C 1
ATOM 6499 O O . PHE B 1 240 ? 21.680 71.593 79.360 1.000 65.480 240 PHE B O 1
ATOM 6507 N N . GLY B 1 241 ? 19.656 72.315 78.643 1.000 66.840 241 GLY B N 1
ATOM 6508 C CA . GLY B 1 241 ? 19.453 73.287 79.732 1.000 67.710 241 GLY B CA 1
ATOM 6509 C C . GLY B 1 241 ? 18.138 73.063 80.445 1.000 69.040 241 GLY B C 1
ATOM 6510 O O . GLY B 1 241 ? 17.395 72.157 80.042 1.000 69.520 241 GLY B O 1
ATOM 6511 N N . LYS B 1 242 ? 17.866 73.888 81.456 1.000 73.900 242 LYS B N 1
ATOM 6512 C CA . LYS B 1 242 ? 16.687 73.773 82.356 1.000 77.110 242 LYS B CA 1
ATOM 6513 C C . LYS B 1 242 ? 15.797 75.003 82.157 1.000 76.260 242 LYS B C 1
ATOM 6514 O O . LYS B 1 242 ? 16.276 76.130 82.411 1.000 71.720 242 LYS B O 1
ATOM 6520 N N . ALA B 1 243 ? 14.562 74.792 81.693 1.000 71.800 243 ALA B N 1
ATOM 6521 C CA . ALA B 1 243 ? 13.522 75.839 81.570 1.000 73.150 243 ALA B CA 1
ATOM 6522 C C . ALA B 1 243 ? 13.506 76.681 82.844 1.000 71.560 243 ALA B C 1
ATOM 6523 O O . ALA B 1 243 ? 13.280 76.155 83.926 1.000 68.710 243 ALA B O 1
ATOM 6525 N N . PRO B 1 244 ? 13.732 78.011 82.781 1.000 73.120 244 PRO B N 1
ATOM 6526 C CA . PRO B 1 244 ? 13.604 78.850 83.970 1.000 72.450 244 PRO B CA 1
ATOM 6527 C C . PRO B 1 244 ? 12.107 78.959 84.273 1.000 72.600 244 PRO B C 1
ATOM 6528 O O . PRO B 1 244 ? 11.350 78.569 83.418 1.000 77.230 244 PRO B O 1
ATOM 6532 N N . ASP B 1 245 ? 11.718 79.461 85.450 1.000 77.940 245 ASP B N 1
ATOM 6533 C CA . ASP B 1 245 ? 10.297 79.774 85.778 1.000 81.870 245 ASP B CA 1
ATOM 6534 C C . ASP B 1 245 ? 9.832 80.877 84.815 1.000 80.200 245 ASP B C 1
ATOM 6535 O O . ASP B 1 245 ? 10.613 81.819 84.587 1.000 80.360 245 ASP B O 1
ATOM 6540 N N . GLU B 1 246 ? 8.627 80.774 84.245 1.000 78.510 246 GLU B N 1
ATOM 6541 C CA . GLU B 1 246 ? 8.135 81.743 83.223 1.000 78.640 246 GLU B CA 1
ATOM 6542 C C . GLU B 1 246 ? 8.220 83.161 83.796 1.000 82.080 246 GLU B C 1
ATOM 6543 O O . GLU B 1 246 ? 8.577 84.085 83.045 1.000 83.660 246 GLU B O 1
ATOM 6549 N N . GLN B 1 247 ? 7.912 83.299 85.087 1.000 85.530 247 GLN B N 1
ATOM 6550 C CA . GLN B 1 247 ? 8.012 84.559 85.871 1.000 86.030 247 GLN B CA 1
ATOM 6551 C C . GLN B 1 247 ? 9.433 85.122 85.699 1.000 79.360 247 GLN B C 1
ATOM 6552 O O . GLN B 1 247 ? 9.600 86.352 85.718 1.000 77.990 247 GLN B O 1
ATOM 6558 N N . ASP B 1 248 ? 10.394 84.233 85.462 1.000 70.630 248 ASP B N 1
ATOM 6559 C CA . ASP B 1 248 ? 11.855 84.470 85.543 1.000 73.860 248 ASP B CA 1
ATOM 6560 C C . ASP B 1 248 ? 12.487 84.490 84.137 1.000 70.660 248 ASP B C 1
ATOM 6561 O O . ASP B 1 248 ? 13.714 84.724 84.035 1.000 61.570 248 ASP B O 1
ATOM 6566 N N . ASN B 1 249 ? 11.697 84.230 83.089 1.000 64.970 249 ASN B N 1
ATOM 6567 C CA . ASN B 1 249 ? 12.174 84.148 81.682 1.000 61.960 249 ASN B CA 1
ATOM 6568 C C . ASN B 1 249 ? 12.342 85.570 81.149 1.000 62.830 249 ASN B C 1
ATOM 6569 O O . ASN B 1 249 ? 11.367 86.306 81.006 1.000 62.870 249 ASN B O 1
ATOM 6574 N N . PRO B 1 250 ? 13.579 86.017 80.848 1.000 62.040 250 PRO B N 1
ATOM 6575 C CA . PRO B 1 250 ? 13.805 87.393 80.407 1.000 62.850 250 PRO B CA 1
ATOM 6576 C C . PRO B 1 250 ? 12.970 87.822 79.192 1.000 62.040 250 PRO B C 1
ATOM 6577 O O . PRO B 1 250 ? 12.719 89.001 79.064 1.000 60.380 250 PRO B O 1
ATOM 6581 N N . LEU B 1 251 ? 12.568 86.872 78.343 1.000 63.740 251 LEU B N 1
ATOM 6582 C CA . LEU B 1 251 ? 11.807 87.149 77.093 1.000 65.690 251 LEU B CA 1
ATOM 6583 C C . LEU B 1 251 ? 10.303 87.206 77.371 1.000 67.810 251 LEU B C 1
ATOM 6584 O O . LEU B 1 251 ? 9.599 87.848 76.567 1.000 71.870 251 LEU B O 1
ATOM 6589 N N . LEU B 1 252 ? 9.820 86.532 78.419 1.000 66.770 252 LEU B N 1
ATOM 6590 C CA . LEU B 1 252 ? 8.373 86.536 78.772 1.000 70.850 252 LEU B CA 1
ATOM 6591 C C . LEU B 1 252 ? 8.071 87.691 79.728 1.000 71.180 252 LEU B C 1
ATOM 6592 O O . LEU B 1 252 ? 6.876 87.964 79.947 1.000 68.480 252 LEU B O 1
ATOM 6597 N N . THR B 1 253 ? 9.120 88.332 80.254 1.000 73.940 253 THR B N 1
ATOM 6598 C CA . THR B 1 253 ? 9.043 89.469 81.204 1.000 74.470 253 THR B CA 1
ATOM 6599 C C . THR B 1 253 ? 9.122 90.783 80.428 1.000 70.180 253 THR B C 1
ATOM 6600 O O . THR B 1 253 ? 8.220 91.605 80.615 1.000 78.920 253 THR B O 1
ATOM 6604 N N . LYS B 1 254 ? 10.153 90.968 79.598 1.000 69.490 254 LYS B N 1
ATOM 6605 C CA . LYS B 1 254 ? 10.512 92.301 79.042 1.000 71.280 254 LYS B CA 1
ATOM 6606 C C . LYS B 1 254 ? 10.338 92.362 77.514 1.000 67.120 254 LYS B C 1
ATOM 6607 O O . LYS B 1 254 ? 10.491 93.466 76.989 1.000 72.890 254 LYS B O 1
ATOM 6613 N N . VAL B 1 255 ? 10.020 91.266 76.816 1.000 62.110 255 VAL B N 1
ATOM 6614 C CA . VAL B 1 255 ? 9.891 91.267 75.323 1.000 61.410 255 VAL B CA 1
ATOM 6615 C C . VAL B 1 255 ? 8.469 90.863 74.916 1.000 66.300 255 VAL B C 1
ATOM 6616 O O . VAL B 1 255 ? 7.915 91.534 74.026 1.000 79.480 255 VAL B O 1
ATOM 6620 N N . VAL B 1 256 ? 7.922 89.799 75.507 1.000 64.800 256 VAL B N 1
ATOM 6621 C CA . VAL B 1 256 ? 6.605 89.212 75.123 1.000 64.920 256 VAL B CA 1
ATOM 6622 C C . VAL B 1 256 ? 5.582 89.459 76.229 1.000 62.680 256 VAL B C 1
ATOM 6623 O O . VAL B 1 256 ? 5.824 89.039 77.365 1.000 66.330 256 VAL B O 1
ATOM 6627 N N . THR B 1 257 ? 4.461 90.079 75.881 1.000 65.150 257 THR B N 1
ATOM 6628 C CA . THR B 1 257 ? 3.313 90.280 76.800 1.000 72.740 257 THR B CA 1
ATOM 6629 C C . THR B 1 257 ? 2.099 89.565 76.189 1.000 75.590 257 THR B C 1
ATOM 6630 O O . THR B 1 257 ? 1.793 89.828 74.995 1.000 72.300 257 THR B O 1
ATOM 6634 N N . LEU B 1 258 ? 1.486 88.654 76.961 1.000 74.250 258 LEU B N 1
ATOM 6635 C CA . LEU B 1 258 ? 0.254 87.900 76.600 1.000 73.840 258 LEU B CA 1
ATOM 6636 C C . LEU B 1 258 ? -0.976 88.736 76.971 1.000 77.130 258 LEU B C 1
ATOM 6637 O O . LEU B 1 258 ? -1.095 89.150 78.146 1.000 75.310 258 LEU B O 1
ATOM 6642 N N . GLU B 1 259 ? -1.869 88.944 76.003 1.000 80.460 259 GLU B N 1
ATOM 6643 C CA . GLU B 1 259 ? -3.085 89.787 76.141 1.000 81.740 259 GLU B CA 1
ATOM 6644 C C . GLU B 1 259 ? -4.323 88.889 76.055 1.000 78.760 259 GLU B C 1
ATOM 6645 O O . GLU B 1 259 ? -4.195 87.736 75.634 1.000 81.940 259 GLU B O 1
ATOM 6651 N N . GLU B 1 260 ? -5.483 89.423 76.420 1.000 82.170 260 GLU B N 1
ATOM 6652 C CA . GLU B 1 260 ? -6.732 88.646 76.616 1.000 87.980 260 GLU B CA 1
ATOM 6653 C C . GLU B 1 260 ? -7.153 88.049 75.269 1.000 83.040 260 GLU B C 1
ATOM 6654 O O . GLU B 1 260 ? -6.728 88.584 74.222 1.000 71.870 260 GLU B O 1
ATOM 6660 N N . GLY B 1 261 ? -7.930 86.963 75.313 1.000 82.390 261 GLY B N 1
ATOM 6661 C CA . GLY B 1 261 ? -8.477 86.275 74.128 1.000 80.720 261 GLY B CA 1
ATOM 6662 C C . GLY B 1 261 ? -7.386 85.648 73.272 1.000 85.040 261 GLY B C 1
ATOM 6663 O O . GLY B 1 261 ? -7.576 85.589 72.033 1.000 79.700 261 GLY B O 1
ATOM 6664 N N . GLY B 1 262 ? -6.287 85.203 73.907 1.000 84.730 262 GLY B N 1
ATOM 6665 C CA . GLY B 1 262 ? -5.201 84.407 73.290 1.000 77.170 262 GLY B CA 1
ATOM 6666 C C . GLY B 1 262 ? -4.321 85.228 72.364 1.000 69.260 262 GLY B C 1
ATOM 6667 O O . GLY B 1 262 ? -3.906 84.708 71.305 1.000 71.360 262 GLY B O 1
ATOM 6668 N N . ARG B 1 263 ? -4.051 86.475 72.737 1.000 64.750 263 ARG B N 1
ATOM 6669 C CA . ARG B 1 263 ? -3.266 87.434 71.917 1.000 65.900 263 ARG B CA 1
ATOM 6670 C C . ARG B 1 263 ? -1.910 87.647 72.598 1.000 64.520 263 ARG B C 1
ATOM 6671 O O . ARG B 1 263 ? -1.754 87.212 73.764 1.000 57.840 263 ARG B O 1
ATOM 6679 N N . TYR B 1 264 ? -0.961 88.254 71.871 1.000 63.580 264 TYR B N 1
ATOM 6680 C CA . TYR B 1 264 ? 0.426 88.541 72.314 1.000 63.880 264 TYR B CA 1
ATOM 6681 C C . TYR B 1 264 ? 0.975 89.688 71.464 1.000 64.050 264 TYR B C 1
ATOM 6682 O O . TYR B 1 264 ? 0.704 89.682 70.247 1.000 61.720 264 TYR B O 1
ATOM 6691 N N . SER B 1 265 ? 1.670 90.643 72.094 1.000 66.100 265 SER B N 1
ATOM 6692 C CA . SER B 1 265 ? 2.397 91.760 71.428 1.000 66.380 265 SER B CA 1
ATOM 6693 C C . SER B 1 265 ? 3.878 91.687 71.812 1.000 66.090 265 SER B C 1
ATOM 6694 O O . SER B 1 265 ? 4.205 90.941 72.765 1.000 64.720 265 SER B O 1
ATOM 6697 N N . LEU B 1 266 ? 4.730 92.342 71.024 1.000 64.620 266 LEU B N 1
ATOM 6698 C CA . LEU B 1 266 ? 6.192 92.244 71.235 1.000 65.800 266 LEU B CA 1
ATOM 6699 C C . LEU B 1 266 ? 6.787 93.644 71.275 1.000 65.130 266 LEU B C 1
ATOM 6700 O O . LEU B 1 266 ? 6.424 94.463 70.425 1.000 63.230 266 LEU B O 1
ATOM 6705 N N . ALA B 1 267 ? 7.678 93.887 72.227 1.000 63.940 267 ALA B N 1
ATOM 6706 C CA . ALA B 1 267 ? 8.337 95.202 72.323 1.000 68.350 267 ALA B CA 1
ATOM 6707 C C . ALA B 1 267 ? 9.271 95.369 71.131 1.000 70.000 267 ALA B C 1
ATOM 6708 O O . ALA B 1 267 ? 9.702 94.349 70.583 1.000 79.310 267 ALA B O 1
ATOM 6710 N N . LEU B 1 268 ? 9.566 96.608 70.759 1.000 62.950 268 LEU B N 1
ATOM 6711 C CA . LEU B 1 268 ? 10.455 96.872 69.601 1.000 62.840 268 LEU B CA 1
ATOM 6712 C C . LEU B 1 268 ? 9.738 96.450 68.316 1.000 55.110 268 LEU B C 1
ATOM 6713 O O . LEU B 1 268 ? 10.400 96.350 67.278 1.000 51.180 268 LEU B O 1
ATOM 6718 N N . ALA B 1 269 ? 8.426 96.248 68.388 1.000 54.150 269 ALA B N 1
ATOM 6719 C CA . ALA B 1 269 ? 7.639 95.890 67.191 1.000 57.420 269 ALA B CA 1
ATOM 6720 C C . ALA B 1 269 ? 7.485 97.119 66.307 1.000 59.970 269 ALA B C 1
ATOM 6721 O O . ALA B 1 269 ? 7.306 96.964 65.092 1.000 66.820 269 ALA B O 1
ATOM 6723 N N . ASN B 1 270 ? 7.528 98.296 66.916 1.000 62.200 270 ASN B N 1
ATOM 6724 C CA . ASN B 1 270 ? 7.353 99.553 66.155 1.000 59.610 270 ASN B CA 1
ATOM 6725 C C . ASN B 1 270 ? 8.702 100.267 66.107 1.000 58.630 270 ASN B C 1
ATOM 6726 O O . ASN B 1 270 ? 8.727 101.444 65.739 1.000 62.630 270 ASN B O 1
ATOM 6731 N N . ASP B 1 271 ? 9.775 99.575 66.484 1.000 60.340 271 ASP B N 1
ATOM 6732 C CA . ASP B 1 271 ? 11.129 100.167 66.365 1.000 58.150 271 ASP B CA 1
ATOM 6733 C C . ASP B 1 271 ? 11.452 100.226 64.878 1.000 59.230 271 ASP B C 1
ATOM 6734 O O . ASP B 1 271 ? 11.480 99.173 64.232 1.000 53.750 271 ASP B O 1
ATOM 6739 N N . PRO B 1 272 ? 11.659 101.428 64.314 1.000 69.660 272 PRO B N 1
ATOM 6740 C CA . PRO B 1 272 ? 11.909 101.575 62.882 1.000 69.320 272 PRO B CA 1
ATOM 6741 C C . PRO B 1 272 ? 13.313 101.131 62.452 1.000 66.840 272 PRO B C 1
ATOM 6742 O O . PRO B 1 272 ? 13.542 101.161 61.267 1.000 62.030 272 PRO B O 1
ATOM 6746 N N . ARG B 1 273 ? 14.189 100.746 63.396 1.000 68.560 273 ARG B N 1
ATOM 6747 C CA . ARG B 1 273 ? 15.496 100.083 63.103 1.000 71.790 273 ARG B CA 1
ATOM 6748 C C . ARG B 1 273 ? 15.203 98.696 62.508 1.000 68.980 273 ARG B C 1
ATOM 6749 O O . ARG B 1 273 ? 16.096 98.106 61.852 1.000 67.040 273 ARG B O 1
ATOM 6757 N N . GLY B 1 274 ? 13.988 98.195 62.734 1.000 64.780 274 GLY B N 1
ATOM 6758 C CA . GLY B 1 274 ? 13.548 96.880 62.252 1.000 61.490 274 GLY B CA 1
ATOM 6759 C C . GLY B 1 274 ? 14.048 95.811 63.206 1.000 62.710 274 GLY B C 1
ATOM 6760 O O . GLY B 1 274 ? 14.401 96.137 64.343 1.000 54.750 274 GLY B O 1
ATOM 6761 N N . PRO B 1 275 ? 14.111 94.536 62.745 1.000 65.260 275 PRO B N 1
ATOM 6762 C CA . PRO B 1 275 ? 14.444 93.384 63.592 1.000 60.470 275 PRO B CA 1
ATOM 6763 C C . PRO B 1 275 ? 15.779 93.462 64.343 1.000 57.450 275 PRO B C 1
ATOM 6764 O O . PRO B 1 275 ? 15.843 92.910 65.428 1.000 55.590 275 PRO B O 1
ATOM 6768 N N . ARG B 1 276 ? 16.784 94.141 63.778 1.000 57.390 276 ARG B N 1
ATOM 6769 C CA . ARG B 1 276 ? 18.137 94.266 64.393 1.000 61.640 276 ARG B CA 1
ATOM 6770 C C . ARG B 1 276 ? 18.059 95.091 65.691 1.000 60.620 276 ARG B C 1
ATOM 6771 O O . ARG B 1 276 ? 19.054 95.115 66.442 1.000 56.740 276 ARG B O 1
ATOM 6779 N N . ALA B 1 277 ? 16.908 95.717 65.949 1.000 59.200 277 ALA B N 1
ATOM 6780 C CA . ALA B 1 277 ? 16.567 96.417 67.207 1.000 60.430 277 ALA B CA 1
ATOM 6781 C C . ALA B 1 277 ? 16.683 95.459 68.399 1.000 57.700 277 ALA B C 1
ATOM 6782 O O . ALA B 1 277 ? 17.267 95.851 69.434 1.000 56.260 277 ALA B O 1
ATOM 6784 N N . TYR B 1 278 ? 16.134 94.253 68.249 1.000 54.510 278 TYR B N 1
ATOM 6785 C CA . TYR B 1 278 ? 16.050 93.221 69.309 1.000 55.160 278 TYR B CA 1
ATOM 6786 C C . TYR B 1 278 ? 17.451 92.730 69.708 1.000 58.680 278 TYR B C 1
ATOM 6787 O O . TYR B 1 278 ? 17.550 92.127 70.786 1.000 62.760 278 TYR B O 1
ATOM 6796 N N . ASP B 1 279 ? 18.493 92.956 68.897 1.000 59.560 279 ASP B N 1
ATOM 6797 C CA . ASP B 1 279 ? 19.878 92.499 69.212 1.000 63.140 279 ASP B CA 1
ATOM 6798 C C . ASP B 1 279 ? 20.387 93.178 70.492 1.000 65.670 279 ASP B C 1
ATOM 6799 O O . ASP B 1 279 ? 20.543 92.507 71.511 1.000 59.430 279 ASP B O 1
ATOM 6804 N N . PRO B 1 280 ? 20.688 94.503 70.518 1.000 71.510 280 PRO B N 1
ATOM 6805 C CA . PRO B 1 280 ? 21.097 95.175 71.757 1.000 70.100 280 PRO B CA 1
ATOM 6806 C C . PRO B 1 280 ? 20.258 94.835 73.004 1.000 73.190 280 PRO B C 1
ATOM 6807 O O . PRO B 1 280 ? 20.843 94.707 74.068 1.000 77.750 280 PRO B O 1
ATOM 6811 N N . LEU B 1 281 ? 18.932 94.701 72.855 1.000 71.040 281 LEU B N 1
ATOM 6812 C CA . LEU B 1 281 ? 17.999 94.320 73.958 1.000 65.550 281 LEU B CA 1
ATOM 6813 C C . LEU B 1 281 ? 18.310 92.895 74.440 1.000 58.730 281 LEU B C 1
ATOM 6814 O O . LEU B 1 281 ? 18.150 92.632 75.637 1.000 53.240 281 LEU B O 1
ATOM 6819 N N . PHE B 1 282 ? 18.730 91.999 73.547 1.000 58.150 282 PHE B N 1
ATOM 6820 C CA . PHE B 1 282 ? 19.072 90.596 73.900 1.000 60.160 282 PHE B CA 1
ATOM 6821 C C . PHE B 1 282 ? 20.303 90.603 74.816 1.000 59.190 282 PHE B C 1
ATOM 6822 O O . PHE B 1 282 ? 20.275 89.886 75.839 1.000 55.290 282 PHE B O 1
ATOM 6830 N N . ASP B 1 283 ? 21.317 91.410 74.480 1.000 59.210 283 ASP B N 1
ATOM 6831 C CA . ASP B 1 283 ? 22.539 91.617 75.304 1.000 60.950 283 ASP B CA 1
ATOM 6832 C C . ASP B 1 283 ? 22.142 92.137 76.688 1.000 66.220 283 ASP B C 1
ATOM 6833 O O . ASP B 1 283 ? 22.540 91.513 77.687 1.000 72.990 283 ASP B O 1
ATOM 6838 N N . GLU B 1 284 ? 21.379 93.232 76.736 1.000 70.740 284 GLU B N 1
ATOM 6839 C CA . GLU B 1 284 ? 20.872 93.865 77.988 1.000 74.600 284 GLU B CA 1
ATOM 6840 C C . GLU B 1 284 ? 20.188 92.798 78.863 1.000 71.430 284 GLU B C 1
ATOM 6841 O O . GLU B 1 284 ? 20.320 92.894 80.096 1.000 70.000 284 GLU B O 1
ATOM 6847 N N . LEU B 1 285 ? 19.522 91.807 78.247 1.000 66.090 285 LEU B N 1
ATOM 6848 C CA . LEU B 1 285 ? 18.587 90.863 78.919 1.000 65.400 285 LEU B CA 1
ATOM 6849 C C . LEU B 1 285 ? 19.315 89.598 79.397 1.000 67.960 285 LEU B C 1
ATOM 6850 O O . LEU B 1 285 ? 18.885 89.039 80.417 1.000 62.340 285 LEU B O 1
ATOM 6855 N N . PHE B 1 286 ? 20.356 89.149 78.689 1.000 75.640 286 PHE B N 1
ATOM 6856 C CA . PHE B 1 286 ? 21.107 87.897 78.992 1.000 74.130 286 PHE B CA 1
ATOM 6857 C C . PHE B 1 286 ? 22.598 88.185 79.209 1.000 75.460 286 PHE B C 1
ATOM 6858 O O . PHE B 1 286 ? 23.398 87.257 79.016 1.000 80.090 286 PHE B O 1
ATOM 6866 N N . ASP B 1 287 ? 22.955 89.414 79.597 1.000 75.700 287 ASP B N 1
ATOM 6867 C CA . ASP B 1 287 ? 24.358 89.856 79.825 1.000 76.130 287 ASP B CA 1
ATOM 6868 C C . ASP B 1 287 ? 25.232 89.384 78.660 1.000 71.160 287 ASP B C 1
ATOM 6869 O O . ASP B 1 287 ? 26.154 88.578 78.895 1.000 72.990 287 ASP B O 1
ATOM 6874 N N . GLY B 1 288 ? 24.936 89.868 77.455 1.000 65.630 288 GLY B N 1
ATOM 6875 C CA . GLY B 1 288 ? 25.624 89.470 76.215 1.000 67.730 288 GLY B CA 1
ATOM 6876 C C . GLY B 1 288 ? 26.699 90.466 75.826 1.000 67.210 288 GLY B C 1
ATOM 6877 O O . GLY B 1 288 ? 26.460 91.665 75.997 1.000 70.110 288 GLY B O 1
ATOM 6878 N N . ASN B 1 289 ? 27.838 89.969 75.325 1.000 69.460 289 ASN B N 1
ATOM 6879 C CA . ASN B 1 289 ? 28.957 90.750 74.723 1.000 66.880 289 ASN B CA 1
ATOM 6880 C C . ASN B 1 289 ? 29.517 89.945 73.542 1.000 64.910 289 ASN B C 1
ATOM 6881 O O . ASN B 1 289 ? 29.069 88.803 73.342 1.000 67.180 289 ASN B O 1
ATOM 6886 N N . ASP B 1 290 ? 30.478 90.498 72.799 1.000 63.720 290 ASP B N 1
ATOM 6887 C CA . ASP B 1 290 ? 31.068 89.843 71.598 1.000 63.350 290 ASP B CA 1
ATOM 6888 C C . ASP B 1 290 ? 31.958 88.671 72.014 1.000 66.770 290 ASP B C 1
ATOM 6889 O O . ASP B 1 290 ? 32.446 87.993 71.104 1.000 73.800 290 ASP B O 1
ATOM 6894 N N . ASP B 1 291 ? 32.173 88.445 73.315 1.000 70.720 291 ASP B N 1
ATOM 6895 C CA . ASP B 1 291 ? 33.106 87.409 73.840 1.000 70.400 291 ASP B CA 1
ATOM 6896 C C . ASP B 1 291 ? 32.337 86.254 74.491 1.000 70.380 291 ASP B C 1
ATOM 6897 O O . ASP B 1 291 ? 32.997 85.249 74.823 1.000 80.080 291 ASP B O 1
ATOM 6902 N N . ASN B 1 292 ? 31.022 86.378 74.707 1.000 63.740 292 ASN B N 1
ATOM 6903 C CA . ASN B 1 292 ? 30.227 85.306 75.371 1.000 62.950 292 ASN B CA 1
ATOM 6904 C C . ASN B 1 292 ? 29.089 84.834 74.461 1.000 61.550 292 ASN B C 1
ATOM 6905 O O . ASN B 1 292 ? 28.482 83.797 74.782 1.000 57.810 292 ASN B O 1
ATOM 6910 N N . ARG B 1 293 ? 28.811 85.550 73.369 1.000 62.230 293 ARG B N 1
ATOM 6911 C CA . ARG B 1 293 ? 27.543 85.392 72.610 1.000 60.390 293 ARG B CA 1
ATOM 6912 C C . ARG B 1 293 ? 27.514 84.004 71.953 1.000 60.890 293 ARG B C 1
ATOM 6913 O O . ARG B 1 293 ? 26.410 83.444 71.829 1.000 62.300 293 ARG B O 1
ATOM 6921 N N . GLN B 1 294 ? 28.673 83.460 71.566 1.000 58.780 294 GLN B N 1
ATOM 6922 C CA . GLN B 1 294 ? 28.757 82.159 70.856 1.000 57.390 294 GLN B CA 1
ATOM 6923 C C . GLN B 1 294 ? 29.225 81.053 71.801 1.000 57.510 294 GLN B C 1
ATOM 6924 O O . GLN B 1 294 ? 29.379 79.928 71.304 1.000 59.370 294 GLN B O 1
ATOM 6930 N N . GLU B 1 295 ? 29.432 81.343 73.093 1.000 61.330 295 GLU B N 1
ATOM 6931 C CA . GLU B 1 295 ? 29.831 80.316 74.104 1.000 68.540 295 GLU B CA 1
ATOM 6932 C C . GLU B 1 295 ? 28.658 79.342 74.296 1.000 66.900 295 GLU B C 1
ATOM 6933 O O . GLU B 1 295 ? 27.501 79.747 74.069 1.000 69.420 295 GLU B O 1
ATOM 6939 N N . PHE B 1 296 ? 28.948 78.101 74.686 1.000 60.890 296 PHE B N 1
ATOM 6940 C CA . PHE B 1 296 ? 27.949 77.011 74.785 1.000 61.080 296 PHE B CA 1
ATOM 6941 C C . PHE B 1 296 ? 26.962 77.290 75.924 1.000 63.610 296 PHE B C 1
ATOM 6942 O O . PHE B 1 296 ? 25.754 77.306 75.662 1.000 68.120 296 PHE B O 1
ATOM 6950 N N . ASP B 1 297 ? 27.460 77.501 77.141 1.000 67.180 297 ASP B N 1
ATOM 6951 C CA . ASP B 1 297 ? 26.636 77.809 78.347 1.000 71.280 297 ASP B CA 1
ATOM 6952 C C . ASP B 1 297 ? 25.657 78.965 78.064 1.000 65.940 297 ASP B C 1
ATOM 6953 O O . ASP B 1 297 ? 24.531 78.907 78.588 1.000 64.020 297 ASP B O 1
ATOM 6958 N N . PHE B 1 298 ? 26.060 79.960 77.265 1.000 62.220 298 PHE B N 1
ATOM 6959 C CA . PHE B 1 298 ? 25.258 81.170 76.922 1.000 59.260 298 PHE B CA 1
ATOM 6960 C C . PHE B 1 298 ? 24.110 80.787 75.982 1.000 55.300 298 PHE B C 1
ATOM 6961 O O . PHE B 1 298 ? 22.951 81.021 76.339 1.000 54.600 298 PHE B O 1
ATOM 6969 N N . ARG B 1 299 ? 24.430 80.213 74.819 1.000 51.690 299 ARG B N 1
ATOM 6970 C CA . ARG B 1 299 ? 23.449 79.796 73.780 1.000 52.490 299 ARG B CA 1
ATOM 6971 C C . ARG B 1 299 ? 22.324 78.957 74.405 1.000 53.170 299 ARG B C 1
ATOM 6972 O O . ARG B 1 299 ? 21.138 79.233 74.121 1.000 57.070 299 ARG B O 1
ATOM 6980 N N . VAL B 1 300 ? 22.685 77.966 75.216 1.000 50.510 300 VAL B N 1
ATOM 6981 C CA . VAL B 1 300 ? 21.730 77.027 75.872 1.000 49.820 300 VAL B CA 1
ATOM 6982 C C . VAL B 1 300 ? 20.753 77.842 76.738 1.000 50.010 300 VAL B C 1
ATOM 6983 O O . VAL B 1 300 ? 19.546 77.598 76.646 1.000 50.630 300 VAL B O 1
ATOM 6987 N N . ARG B 1 301 ? 21.260 78.785 77.535 1.000 53.250 301 ARG B N 1
ATOM 6988 C CA . ARG B 1 301 ? 20.457 79.677 78.420 1.000 56.850 301 ARG B CA 1
ATOM 6989 C C . ARG B 1 301 ? 19.444 80.443 77.565 1.000 56.610 301 ARG B C 1
ATOM 6990 O O . ARG B 1 301 ? 18.230 80.324 77.836 1.000 54.670 301 ARG B O 1
ATOM 6998 N N . VAL B 1 302 ? 19.936 81.162 76.546 1.000 57.300 302 VAL B N 1
ATOM 6999 C CA . VAL B 1 302 ? 19.126 81.945 75.559 1.000 52.440 302 VAL B CA 1
ATOM 7000 C C . VAL B 1 302 ? 18.150 80.994 74.863 1.000 51.210 302 VAL B C 1
ATOM 7001 O O . VAL B 1 302 ? 16.979 81.359 74.700 1.000 46.910 302 VAL B O 1
ATOM 7005 N N . ALA B 1 303 ? 18.631 79.821 74.454 1.000 53.420 303 ALA B N 1
ATOM 7006 C CA . ALA B 1 303 ? 17.831 78.800 73.741 1.000 56.120 303 ALA B CA 1
ATOM 7007 C C . ALA B 1 303 ? 16.694 78.322 74.650 1.000 57.770 303 ALA B C 1
ATOM 7008 O O . ALA B 1 303 ? 15.527 78.395 74.226 1.000 58.370 303 ALA B O 1
ATOM 7010 N N . CYS B 1 304 ? 17.027 77.870 75.860 1.000 57.420 304 CYS B N 1
ATOM 7011 C CA . CYS B 1 304 ? 16.048 77.389 76.872 1.000 59.650 304 CYS B CA 1
ATOM 7012 C C . CYS B 1 304 ? 14.936 78.433 77.020 1.000 54.240 304 CYS B C 1
ATOM 7013 O O . CYS B 1 304 ? 13.757 78.062 76.905 1.000 50.520 304 CYS B O 1
ATOM 7016 N N . ALA B 1 305 ? 15.321 79.692 77.246 1.000 53.440 305 ALA B N 1
ATOM 7017 C CA . ALA B 1 305 ? 14.414 80.862 77.339 1.000 53.790 305 ALA B CA 1
ATOM 7018 C C . ALA B 1 305 ? 13.588 80.970 76.053 1.000 48.930 305 ALA B C 1
ATOM 7019 O O . ALA B 1 305 ? 12.360 81.008 76.148 1.000 46.140 305 ALA B O 1
ATOM 7021 N N . ALA B 1 306 ? 14.266 80.993 74.904 1.000 46.990 306 ALA B N 1
ATOM 7022 C CA . ALA B 1 306 ? 13.691 81.165 73.551 1.000 47.370 306 ALA B CA 1
ATOM 7023 C C . ALA B 1 306 ? 12.603 80.130 73.311 1.000 44.530 306 ALA B C 1
ATOM 7024 O O . ALA B 1 306 ? 11.497 80.529 72.945 1.000 48.970 306 ALA B O 1
ATOM 7026 N N . GLN B 1 307 ? 12.947 78.857 73.516 1.000 46.420 307 GLN B N 1
ATOM 7027 C CA . GLN B 1 307 ? 12.082 77.657 73.312 1.000 46.020 307 GLN B CA 1
ATOM 7028 C C . GLN B 1 307 ? 10.861 77.758 74.235 1.000 46.380 307 GLN B C 1
ATOM 7029 O O . GLN B 1 307 ? 9.768 77.404 73.787 1.000 48.260 307 GLN B O 1
ATOM 7035 N N . GLN B 1 308 ? 11.043 78.241 75.467 1.000 49.630 308 GLN B N 1
ATOM 7036 C CA . GLN B 1 308 ? 9.953 78.373 76.471 1.000 53.110 308 GLN B CA 1
A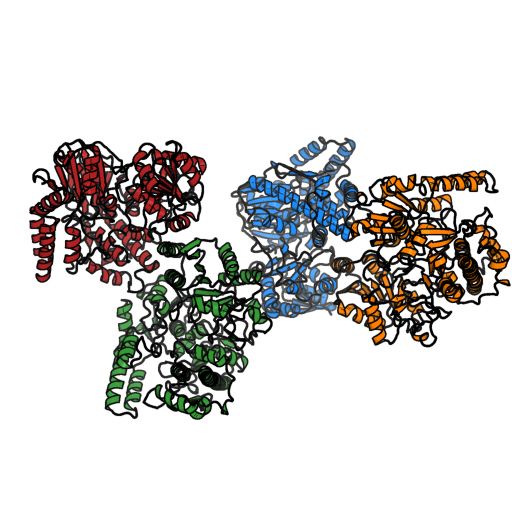TOM 7037 C C . GLN B 1 308 ? 8.937 79.415 75.987 1.000 57.950 308 GLN B C 1
ATOM 7038 O O . GLN B 1 308 ? 7.723 79.215 76.252 1.000 63.350 308 GLN B O 1
ATOM 7044 N N . VAL B 1 309 ? 9.406 80.477 75.318 1.000 53.850 309 VAL B N 1
ATOM 7045 C CA . VAL B 1 309 ? 8.534 81.566 74.795 1.000 54.380 309 VAL B CA 1
ATOM 7046 C C . VAL B 1 309 ? 7.551 80.942 73.796 1.000 58.520 309 VAL B C 1
ATOM 7047 O O . VAL B 1 309 ? 6.356 81.294 73.843 1.000 61.940 309 VAL B O 1
ATOM 7051 N N . ILE B 1 310 ? 8.025 80.035 72.941 1.000 57.400 310 ILE B N 1
ATOM 7052 C CA . ILE B 1 310 ? 7.182 79.361 71.911 1.000 60.660 310 ILE B CA 1
ATOM 7053 C C . ILE B 1 310 ? 6.101 78.535 72.629 1.000 61.580 310 ILE B C 1
ATOM 7054 O O . ILE B 1 310 ? 4.908 78.716 72.319 1.000 63.350 310 ILE B O 1
ATOM 7059 N N . GLU B 1 311 ? 6.505 77.684 73.572 1.000 59.310 311 GLU B N 1
ATOM 7060 C CA . GLU B 1 311 ? 5.616 76.685 74.214 1.000 62.860 311 GLU B CA 1
ATOM 7061 C C . GLU B 1 311 ? 4.470 77.434 74.912 1.000 63.850 311 GLU B C 1
ATOM 7062 O O . GLU B 1 311 ? 3.330 76.921 74.886 1.000 62.120 311 GLU B O 1
ATOM 7068 N N . ALA B 1 312 ? 4.757 78.618 75.471 1.000 62.780 312 ALA B N 1
ATOM 7069 C CA . ALA B 1 312 ? 3.862 79.387 76.374 1.000 63.580 312 ALA B CA 1
ATOM 7070 C C . ALA B 1 312 ? 2.853 80.210 75.563 1.000 63.790 312 ALA B C 1
ATOM 7071 O O . ALA B 1 312 ? 1.667 80.276 75.978 1.000 61.340 312 ALA B O 1
ATOM 7073 N N . VAL B 1 313 ? 3.322 80.829 74.472 1.000 59.360 313 VAL B N 1
ATOM 7074 C CA . VAL B 1 313 ? 2.510 81.653 73.532 1.000 53.400 313 VAL B CA 1
ATOM 7075 C C . VAL B 1 313 ? 1.597 80.715 72.743 1.000 53.900 313 VAL B C 1
ATOM 7076 O O . VAL B 1 313 ? 0.392 81.034 72.608 1.000 54.740 313 VAL B O 1
ATOM 7080 N N . THR B 1 314 ? 2.142 79.617 72.213 1.000 53.920 314 THR B N 1
ATOM 7081 C CA . THR B 1 314 ? 1.346 78.612 71.452 1.000 53.940 314 THR B CA 1
ATOM 7082 C C . THR B 1 314 ? 0.247 78.100 72.383 1.000 53.170 314 THR B C 1
ATOM 7083 O O . THR B 1 314 ? -0.889 77.980 71.922 1.000 51.910 314 THR B O 1
ATOM 7087 N N . ALA B 1 315 ? 0.606 77.843 73.647 1.000 56.720 315 ALA B N 1
ATOM 7088 C CA . ALA B 1 315 ? -0.303 77.413 74.733 1.000 56.070 315 ALA B CA 1
ATOM 7089 C C . ALA B 1 315 ? -1.388 78.479 74.918 1.000 57.160 315 ALA B C 1
ATOM 7090 O O . ALA B 1 315 ? -2.590 78.146 74.835 1.000 55.810 315 ALA B O 1
ATOM 7092 N N . HIS B 1 316 ? -0.964 79.720 75.147 1.000 56.640 316 HIS B N 1
ATOM 7093 C CA . HIS B 1 316 ? -1.854 80.891 75.312 1.000 57.570 316 HIS B CA 1
ATOM 7094 C C . HIS B 1 316 ? -2.893 80.884 74.196 1.000 62.430 316 HIS B C 1
ATOM 7095 O O . HIS B 1 316 ? -4.094 80.804 74.511 1.000 71.840 316 HIS B O 1
ATOM 7102 N N . GLN B 1 317 ? -2.426 80.895 72.945 1.000 62.970 317 GLN B N 1
ATOM 7103 C CA . GLN B 1 317 ? -3.263 80.916 71.716 1.000 61.910 317 GLN B CA 1
ATOM 7104 C C . GLN B 1 317 ? -4.262 79.749 71.701 1.000 58.190 317 GLN B C 1
ATOM 7105 O O . GLN B 1 317 ? -5.442 79.987 71.408 1.000 59.260 317 GLN B O 1
ATOM 7111 N N . LEU B 1 318 ? -3.817 78.525 71.970 1.000 59.800 318 LEU B N 1
ATOM 7112 C CA . LEU B 1 318 ? -4.653 77.308 71.772 1.000 64.990 318 LEU B CA 1
ATOM 7113 C C . LEU B 1 318 ? -5.636 77.123 72.943 1.000 71.460 318 LEU B C 1
ATOM 7114 O O . LEU B 1 318 ? -6.733 76.583 72.681 1.000 77.630 318 LEU B O 1
ATOM 7119 N N . ARG B 1 319 ? -5.281 77.548 74.168 1.000 67.670 319 ARG B N 1
ATOM 7120 C CA . ARG B 1 319 ? -6.205 77.565 75.339 1.000 65.630 319 ARG B CA 1
ATOM 7121 C C . ARG B 1 319 ? -7.437 78.402 74.977 1.000 68.480 319 ARG B C 1
ATOM 7122 O O . ARG B 1 319 ? -8.575 77.924 75.170 1.000 62.480 319 ARG B O 1
ATOM 7130 N N . ALA B 1 320 ? -7.192 79.609 74.458 1.000 72.420 320 ALA B N 1
ATOM 7131 C CA . ALA B 1 320 ? -8.203 80.614 74.048 1.000 70.960 320 ALA B CA 1
ATOM 7132 C C . ALA B 1 320 ? -9.032 80.110 72.854 1.000 69.090 320 ALA B C 1
ATOM 7133 O O . ALA B 1 320 ? -10.237 80.409 72.794 1.000 72.820 320 ALA B O 1
ATOM 7135 N N . LEU B 1 321 ? -8.408 79.406 71.909 1.000 67.570 321 LEU B N 1
ATOM 7136 C CA . LEU B 1 321 ? -9.109 78.806 70.743 1.000 70.050 321 LEU B CA 1
ATOM 7137 C C . LEU B 1 321 ? -10.092 77.741 71.244 1.000 73.560 321 LEU B C 1
ATOM 7138 O O . LEU B 1 321 ? -11.219 77.645 70.713 1.000 70.460 321 LEU B O 1
ATOM 7143 N N . ALA B 1 322 ? -9.658 76.960 72.231 1.000 79.790 322 ALA B N 1
ATOM 7144 C CA . ALA B 1 322 ? -10.428 75.861 72.847 1.000 78.340 322 ALA B CA 1
ATOM 7145 C C . ALA B 1 322 ? -11.701 76.436 73.482 1.000 80.970 322 ALA B C 1
ATOM 7146 O O . ALA B 1 322 ? -12.728 75.736 73.431 1.000 88.000 322 ALA B O 1
ATOM 7148 N N . GLU B 1 323 ? -11.650 77.666 74.021 1.000 72.160 323 GLU B N 1
ATOM 7149 C CA . GLU B 1 323 ? -12.834 78.365 74.600 1.000 74.110 323 GLU B CA 1
ATOM 7150 C C . GLU B 1 323 ? -13.748 78.890 73.473 1.000 67.850 323 GLU B C 1
ATOM 7151 O O . GLU B 1 323 ? -14.887 79.300 73.785 1.000 61.800 323 GLU B O 1
ATOM 7157 N N . ALA B 1 324 ? -13.297 78.867 72.212 1.000 62.520 324 ALA B N 1
ATOM 7158 C CA . ALA B 1 324 ? -13.982 79.503 71.059 1.000 59.060 324 ALA B CA 1
ATOM 7159 C C . ALA B 1 324 ? -14.543 78.461 70.089 1.000 58.000 324 ALA B C 1
ATOM 7160 O O . ALA B 1 324 ? -15.096 78.888 69.054 1.000 57.840 324 ALA B O 1
ATOM 7162 N N . THR B 1 325 ? -14.423 77.164 70.398 1.000 57.990 325 THR B N 1
ATOM 7163 C CA . THR B 1 325 ? -14.960 76.050 69.564 1.000 60.320 325 THR B CA 1
ATOM 7164 C C . THR B 1 325 ? -15.049 74.785 70.422 1.000 60.970 325 THR B C 1
ATOM 7165 O O . THR B 1 325 ? -14.161 74.597 71.272 1.000 64.650 325 THR B O 1
ATOM 7169 N N . GLU B 1 326 ? -16.060 73.945 70.193 1.000 63.680 326 GLU B N 1
ATOM 7170 C CA . GLU B 1 326 ? -16.201 72.632 70.885 1.000 67.440 326 GLU B CA 1
ATOM 7171 C C . GLU B 1 326 ? -15.288 71.595 70.209 1.000 71.550 326 GLU B C 1
ATOM 7172 O O . GLU B 1 326 ? -15.010 70.573 70.866 1.000 75.210 326 GLU B O 1
ATOM 7178 N N . LEU B 1 327 ? -14.864 71.843 68.956 1.000 68.700 327 LEU B N 1
ATOM 7179 C CA . LEU B 1 327 ? -13.982 70.955 68.140 1.000 64.730 327 LEU B CA 1
ATOM 7180 C C . LEU B 1 327 ? -12.685 70.657 68.904 1.000 60.550 327 LEU B C 1
ATOM 7181 O O . LEU B 1 327 ? -12.119 71.606 69.492 1.000 61.700 327 LEU B O 1
ATOM 7186 N N . ARG B 1 328 ? -12.231 69.396 68.892 1.000 54.960 328 ARG B N 1
ATOM 7187 C CA . ARG B 1 328 ? -11.015 68.936 69.620 1.000 59.380 328 ARG B CA 1
ATOM 7188 C C . ARG B 1 328 ? -9.948 68.378 68.665 1.000 61.210 328 ARG B C 1
ATOM 7189 O O . ARG B 1 328 ? -8.895 67.934 69.174 1.000 61.270 328 ARG B O 1
ATOM 7197 N N . ASP B 1 329 ? -10.182 68.436 67.350 1.000 60.150 329 ASP B N 1
ATOM 7198 C CA . ASP B 1 329 ? -9.201 68.045 66.304 1.000 59.610 329 ASP B CA 1
ATOM 7199 C C . ASP B 1 329 ? -8.491 69.314 65.825 1.000 58.890 329 ASP B C 1
ATOM 7200 O O . ASP B 1 329 ? -9.199 70.301 65.534 1.000 60.780 329 ASP B O 1
ATOM 7205 N N . LEU B 1 330 ? -7.153 69.295 65.763 1.000 56.840 330 LEU B N 1
ATOM 7206 C CA . LEU B 1 330 ? -6.324 70.500 65.488 1.000 59.280 330 LEU B CA 1
ATOM 7207 C C . LEU B 1 330 ? -5.451 70.293 64.238 1.000 57.050 330 LEU B C 1
ATOM 7208 O O . LEU B 1 330 ? -4.723 69.296 64.174 1.000 59.570 330 LEU B O 1
ATOM 7213 N N . ILE B 1 331 ? -5.537 71.219 63.280 1.000 54.420 331 ILE B N 1
ATOM 7214 C CA . ILE B 1 331 ? -4.535 71.414 62.192 1.000 52.730 331 ILE B CA 1
ATOM 7215 C C . ILE B 1 331 ? -3.605 72.536 62.648 1.000 50.160 331 ILE B C 1
ATOM 7216 O O . ILE B 1 331 ? -4.093 73.493 63.242 1.000 53.490 331 ILE B O 1
ATOM 7221 N N . PHE B 1 332 ? -2.307 72.392 62.411 1.000 51.030 332 PHE B N 1
ATOM 7222 C CA . PHE B 1 332 ? -1.257 73.357 62.817 1.000 48.700 332 PHE B CA 1
ATOM 7223 C C . PHE B 1 332 ? -0.198 73.325 61.717 1.000 51.000 332 PHE B C 1
ATOM 7224 O O . PHE B 1 332 ? 0.489 72.288 61.563 1.000 54.500 332 PHE B O 1
ATOM 7232 N N . GLU B 1 333 ? -0.162 74.385 60.911 1.000 51.080 333 GLU B N 1
ATOM 7233 C CA . GLU B 1 333 ? 0.796 74.562 59.789 1.000 52.700 333 GLU B CA 1
ATOM 7234 C C . GLU B 1 333 ? 1.498 75.910 60.008 1.000 49.360 333 GLU B C 1
ATOM 7235 O O . GLU B 1 333 ? 1.256 76.509 61.070 1.000 48.660 333 GLU B O 1
ATOM 7241 N N . GLY B 1 334 ? 2.350 76.346 59.071 1.000 47.950 334 GLY B N 1
ATOM 7242 C CA . GLY B 1 334 ? 3.271 77.485 59.255 1.000 46.920 334 GLY B CA 1
ATOM 7243 C C . GLY B 1 334 ? 4.578 77.069 59.924 1.000 46.480 334 GLY B C 1
ATOM 7244 O O . GLY B 1 334 ? 4.607 76.053 60.647 1.000 46.450 334 GLY B O 1
ATOM 7245 N N . GLY B 1 335 ? 5.629 77.859 59.722 1.000 43.930 335 GLY B N 1
ATOM 7246 C CA . GLY B 1 335 ? 7.010 77.521 60.095 1.000 45.090 335 GLY B CA 1
ATOM 7247 C C . GLY B 1 335 ? 7.200 77.240 61.573 1.000 50.010 335 GLY B C 1
ATOM 7248 O O . GLY B 1 335 ? 8.218 76.584 61.911 1.000 57.780 335 GLY B O 1
ATOM 7249 N N . LEU B 1 336 ? 6.297 77.701 62.442 1.000 50.710 336 LEU B N 1
ATOM 7250 C CA . LEU B 1 336 ? 6.437 77.493 63.910 1.000 50.510 336 LEU B CA 1
ATOM 7251 C C . LEU B 1 336 ? 6.096 76.040 64.251 1.000 48.690 336 LEU B C 1
ATOM 7252 O O . LEU B 1 336 ? 6.414 75.578 65.374 1.000 53.350 336 LEU B O 1
ATOM 7257 N N . ALA B 1 337 ? 5.462 75.341 63.315 1.000 45.820 337 ALA B N 1
ATOM 7258 C CA . ALA B 1 337 ? 5.128 73.912 63.454 1.000 47.230 337 ALA B CA 1
ATOM 7259 C C . ALA B 1 337 ? 6.400 73.070 63.275 1.000 48.120 337 ALA B C 1
ATOM 7260 O O . ALA B 1 337 ? 6.369 71.873 63.620 1.000 50.870 337 ALA B O 1
ATOM 7262 N N . LEU B 1 338 ? 7.475 73.678 62.789 1.000 46.730 338 LEU B N 1
ATOM 7263 C CA . LEU B 1 338 ? 8.742 72.936 62.603 1.000 48.000 338 LEU B CA 1
ATOM 7264 C C . LEU B 1 338 ? 9.341 72.669 63.984 1.000 48.010 338 LEU B C 1
ATOM 7265 O O . LEU B 1 338 ? 10.351 71.965 64.065 1.000 42.590 338 LEU B O 1
ATOM 7270 N N . ASN B 1 339 ? 8.715 73.205 65.025 1.000 48.460 339 ASN B N 1
ATOM 7271 C CA . ASN B 1 339 ? 9.170 72.924 66.405 1.000 50.130 339 ASN B CA 1
ATOM 7272 C C . ASN B 1 339 ? 8.548 71.611 66.851 1.000 53.650 339 ASN B C 1
ATOM 7273 O O . ASN B 1 339 ? 7.466 71.644 67.447 1.000 52.800 339 ASN B O 1
ATOM 7278 N N . CYS B 1 340 ? 9.226 70.508 66.561 1.000 56.580 340 CYS B N 1
ATOM 7279 C CA . CYS B 1 340 ? 8.746 69.164 66.946 1.000 53.480 340 CYS B CA 1
ATOM 7280 C C . CYS B 1 340 ? 8.561 69.086 68.455 1.000 48.850 340 CYS B C 1
ATOM 7281 O O . CYS B 1 340 ? 7.582 68.476 68.886 1.000 54.010 340 CYS B O 1
ATOM 7284 N N . VAL B 1 341 ? 9.466 69.689 69.220 1.000 48.060 341 VAL B N 1
ATOM 7285 C CA . VAL B 1 341 ? 9.404 69.581 70.707 1.000 52.220 341 VAL B CA 1
ATOM 7286 C C . VAL B 1 341 ? 8.077 70.178 71.182 1.000 53.960 341 VAL B C 1
ATOM 7287 O O . VAL B 1 341 ? 7.373 69.526 71.968 1.000 53.070 341 VAL B O 1
ATOM 7291 N N . ASN B 1 342 ? 7.774 71.395 70.736 1.000 55.180 342 ASN B N 1
ATOM 7292 C CA . ASN B 1 342 ? 6.579 72.155 71.176 1.000 54.100 342 ASN B CA 1
ATOM 7293 C C . ASN B 1 342 ? 5.310 71.480 70.636 1.000 54.710 342 ASN B C 1
ATOM 7294 O O . ASN B 1 342 ? 4.255 71.632 71.276 1.000 56.920 342 ASN B O 1
ATOM 7299 N N . ASN B 1 343 ? 5.392 70.769 69.506 1.000 55.620 343 ASN B N 1
ATOM 7300 C CA . ASN B 1 343 ? 4.213 70.120 68.863 1.000 57.450 343 ASN B CA 1
ATOM 7301 C C . ASN B 1 343 ? 3.668 69.013 69.778 1.000 57.220 343 ASN B C 1
ATOM 7302 O O . ASN B 1 343 ? 2.427 68.802 69.815 1.000 57.040 343 ASN B O 1
ATOM 7307 N N . THR B 1 344 ? 4.558 68.336 70.496 1.000 53.840 344 THR B N 1
ATOM 7308 C CA . THR B 1 344 ? 4.191 67.214 71.387 1.000 55.010 344 THR B CA 1
ATOM 7309 C C . THR B 1 344 ? 3.705 67.777 72.734 1.000 56.210 344 THR B C 1
ATOM 7310 O O . THR B 1 344 ? 2.819 67.153 73.323 1.000 72.130 344 THR B O 1
ATOM 7314 N N . LYS B 1 345 ? 4.226 68.918 73.191 1.000 56.320 345 LYS B N 1
ATOM 7315 C CA . LYS B 1 345 ? 3.695 69.673 74.358 1.000 56.460 345 LYS B CA 1
ATOM 7316 C C . LYS B 1 345 ? 2.229 70.029 74.098 1.000 64.460 345 LYS B C 1
ATOM 7317 O O . LYS B 1 345 ? 1.384 69.781 74.989 1.000 71.060 345 LYS B O 1
ATOM 7323 N N . LEU B 1 346 ? 1.937 70.585 72.916 1.000 66.710 346 LEU B N 1
ATOM 7324 C CA . LEU B 1 346 ? 0.583 71.083 72.558 1.000 65.780 346 LEU B CA 1
ATOM 7325 C C . LEU B 1 346 ? -0.374 69.890 72.480 1.000 69.230 346 LEU B C 1
ATOM 7326 O O . LEU B 1 346 ? -1.575 70.063 72.798 1.000 81.060 346 LEU B O 1
ATOM 7331 N N . LEU B 1 347 ? 0.132 68.713 72.101 1.000 65.550 347 LEU B N 1
ATOM 7332 C CA . LEU B 1 347 ? -0.682 67.465 72.083 1.000 63.240 347 LEU B CA 1
ATOM 7333 C C . LEU B 1 347 ? -0.981 67.019 73.525 1.000 65.120 347 LEU B C 1
ATOM 7334 O O . LEU B 1 347 ? -2.175 66.763 73.845 1.000 63.190 347 LEU B O 1
ATOM 7339 N N . GLU B 1 348 ? 0.045 66.942 74.375 1.000 60.490 348 GLU B N 1
ATOM 7340 C CA . GLU B 1 348 ? -0.082 66.297 75.706 1.000 61.620 348 GLU B CA 1
ATOM 7341 C C . GLU B 1 348 ? -0.738 67.272 76.692 1.000 62.290 348 GLU B C 1
ATOM 7342 O O . GLU B 1 348 ? -1.771 66.885 77.291 1.000 62.840 348 GLU B O 1
ATOM 7348 N N . GLU B 1 349 ? -0.223 68.500 76.795 1.000 62.300 349 GLU B N 1
ATOM 7349 C CA . GLU B 1 349 ? -0.571 69.453 77.885 1.000 65.820 349 GLU B CA 1
ATOM 7350 C C . GLU B 1 349 ? -1.862 70.217 77.581 1.000 64.590 349 GLU B C 1
ATOM 7351 O O . GLU B 1 349 ? -2.474 70.732 78.530 1.000 70.170 349 GLU B O 1
ATOM 7357 N N . LEU B 1 350 ? -2.249 70.336 76.317 1.000 64.820 350 LEU B N 1
ATOM 7358 C CA . LEU B 1 350 ? -3.422 71.160 75.934 1.000 69.220 350 LEU B CA 1
ATOM 7359 C C . LEU B 1 350 ? -4.570 70.245 75.545 1.000 68.030 350 LEU B C 1
ATOM 7360 O O . LEU B 1 350 ? -4.375 69.046 75.377 1.000 75.790 350 LEU B O 1
ATOM 7365 N N . PRO B 1 351 ? -5.793 70.795 75.387 1.000 63.790 351 PRO B N 1
ATOM 7366 C CA . PRO B 1 351 ? -7.008 69.986 75.383 1.000 63.590 351 PRO B CA 1
ATOM 7367 C C . PRO B 1 351 ? -7.527 69.520 74.015 1.000 65.200 351 PRO B C 1
ATOM 7368 O O . PRO B 1 351 ? -8.686 69.178 73.932 1.000 69.190 351 PRO B O 1
ATOM 7372 N N . PHE B 1 352 ? -6.676 69.507 72.987 1.000 68.500 352 PHE B N 1
ATOM 7373 C CA . PHE B 1 352 ? -6.992 68.972 71.637 1.000 64.040 352 PHE B CA 1
ATOM 7374 C C . PHE B 1 352 ? -6.500 67.523 71.573 1.000 61.110 352 PHE B C 1
ATOM 7375 O O . PHE B 1 352 ? -5.335 67.282 71.842 1.000 53.980 352 PHE B O 1
ATOM 7383 N N . THR B 1 353 ? -7.390 66.588 71.256 1.000 69.110 353 THR B N 1
ATOM 7384 C CA . THR B 1 353 ? -7.182 65.126 71.442 1.000 68.000 353 THR B CA 1
ATOM 7385 C C . THR B 1 353 ? -6.270 64.576 70.337 1.000 68.880 353 THR B C 1
ATOM 7386 O O . THR B 1 353 ? -5.594 63.557 70.584 1.000 65.210 353 THR B O 1
ATOM 7390 N N . ARG B 1 354 ? -6.260 65.209 69.162 1.000 73.370 354 ARG B N 1
ATOM 7391 C CA . ARG B 1 354 ? -5.205 64.990 68.135 1.000 76.720 354 ARG B CA 1
ATOM 7392 C C . ARG B 1 354 ? -4.828 66.343 67.518 1.000 72.260 354 ARG B C 1
ATOM 7393 O O . ARG B 1 354 ? -5.663 67.275 67.530 1.000 65.890 354 ARG B O 1
ATOM 7401 N N . VAL B 1 355 ? -3.574 66.436 67.065 1.000 67.370 355 VAL B N 1
ATOM 7402 C CA . VAL B 1 355 ? -2.962 67.622 66.401 1.000 61.190 355 VAL B CA 1
ATOM 7403 C C . VAL B 1 355 ? -2.200 67.119 65.169 1.000 59.710 355 VAL B C 1
ATOM 7404 O O . VAL B 1 355 ? -1.297 66.296 65.336 1.000 58.130 355 VAL B O 1
ATOM 7408 N N . GLU B 1 356 ? -2.578 67.568 63.975 1.000 62.120 356 GLU B N 1
ATOM 7409 C CA . GLU B 1 356 ? -2.003 67.071 62.700 1.000 63.590 356 GLU B CA 1
ATOM 7410 C C . GLU B 1 356 ? -1.120 68.179 62.120 1.000 60.350 356 GLU B C 1
ATOM 7411 O O . GLU B 1 356 ? -1.649 69.235 61.700 1.000 53.030 356 GLU B O 1
ATOM 7417 N N . VAL B 1 357 ? 0.191 67.931 62.155 1.000 59.870 357 VAL B N 1
ATOM 7418 C CA . VAL B 1 357 ? 1.260 68.787 61.567 1.000 57.280 357 VAL B CA 1
ATOM 7419 C C . VAL B 1 357 ? 1.840 68.053 60.361 1.000 54.350 357 VAL B C 1
ATOM 7420 O O . VAL B 1 357 ? 2.557 67.066 60.559 1.000 58.760 357 VAL B O 1
ATOM 7424 N N . SER B 1 358 ? 1.541 68.555 59.166 1.000 53.780 358 SER B N 1
ATOM 7425 C CA . SER B 1 358 ? 1.950 68.012 57.847 1.000 50.720 358 SER B CA 1
ATOM 7426 C C . SER B 1 358 ? 3.474 68.114 57.631 1.000 47.840 358 SER B C 1
ATOM 7427 O O . SER B 1 358 ? 4.173 68.833 58.375 1.000 45.490 358 SER B O 1
ATOM 7430 N N . PHE B 1 359 ? 3.974 67.453 56.589 1.000 47.710 359 PHE B N 1
ATOM 7431 C CA . PHE B 1 359 ? 5.346 67.649 56.037 1.000 47.900 359 PHE B CA 1
ATOM 7432 C C . PHE B 1 359 ? 5.479 68.985 55.283 1.000 46.250 359 PHE B C 1
ATOM 7433 O O . PHE B 1 359 ? 6.635 69.353 55.014 1.000 41.950 359 PHE B O 1
ATOM 7441 N N . GLY B 1 360 ? 4.365 69.674 54.974 1.000 49.570 360 GLY B N 1
ATOM 7442 C CA . GLY B 1 360 ? 4.328 70.999 54.313 1.000 54.950 360 GLY B CA 1
ATOM 7443 C C . GLY B 1 360 ? 3.912 72.132 55.249 1.000 60.620 360 GLY B C 1
ATOM 7444 O O . GLY B 1 360 ? 3.285 73.131 54.778 1.000 69.070 360 GLY B O 1
ATOM 7445 N N . ALA B 1 361 ? 4.230 72.001 56.537 1.000 59.520 361 ALA B N 1
ATOM 7446 C CA . ALA B 1 361 ? 3.927 73.009 57.575 1.000 55.580 361 ALA B CA 1
ATOM 7447 C C . ALA B 1 361 ? 4.725 74.283 57.279 1.000 52.490 361 ALA B C 1
ATOM 7448 O O . ALA B 1 361 ? 4.167 75.372 57.458 1.000 45.820 361 ALA B O 1
ATOM 7450 N N . SER B 1 362 ? 5.977 74.130 56.831 1.000 56.200 362 SER B N 1
ATOM 7451 C CA . SER B 1 362 ? 6.838 75.210 56.272 1.000 57.150 362 SER B CA 1
ATOM 7452 C C . SER B 1 362 ? 6.377 75.548 54.850 1.000 57.870 362 SER B C 1
ATOM 7453 O O . SER B 1 362 ? 5.460 74.865 54.345 1.000 59.280 362 SER B O 1
ATOM 7456 N N . ASP B 1 363 ? 7.010 76.546 54.225 1.000 62.900 363 ASP B N 1
ATOM 7457 C CA . ASP B 1 363 ? 6.569 77.166 52.942 1.000 66.000 363 ASP B CA 1
ATOM 7458 C C . ASP B 1 363 ? 6.484 76.135 51.815 1.000 63.560 363 ASP B C 1
ATOM 7459 O O . ASP B 1 363 ? 5.646 76.265 50.925 1.000 73.210 363 ASP B O 1
ATOM 7464 N N . PRO B 1 364 ? 7.312 75.071 51.778 1.000 57.980 364 PRO B N 1
ATOM 7465 C CA . PRO B 1 364 ? 7.145 74.064 50.729 1.000 54.590 364 PRO B CA 1
ATOM 7466 C C . PRO B 1 364 ? 5.662 73.729 50.493 1.000 50.530 364 PRO B C 1
ATOM 7467 O O . PRO B 1 364 ? 5.256 73.603 49.355 1.000 49.550 364 PRO B O 1
ATOM 7471 N N . GLY B 1 365 ? 4.878 73.655 51.571 1.000 48.250 365 GLY B N 1
ATOM 7472 C CA . GLY B 1 365 ? 3.474 73.205 51.539 1.000 49.640 365 GLY B CA 1
ATOM 7473 C C . GLY B 1 365 ? 2.528 74.197 50.881 1.000 49.420 365 GLY B C 1
ATOM 7474 O O . GLY B 1 365 ? 1.413 73.758 50.485 1.000 50.320 365 GLY B O 1
ATOM 7475 N N . VAL B 1 366 ? 2.909 75.476 50.775 1.000 45.320 366 VAL B N 1
ATOM 7476 C CA . VAL B 1 366 ? 2.002 76.520 50.219 1.000 46.140 366 VAL B CA 1
ATOM 7477 C C . VAL B 1 366 ? 1.846 76.259 48.721 1.000 48.820 366 VAL B C 1
ATOM 7478 O O . VAL B 1 366 ? 0.790 76.611 48.178 1.000 57.860 366 VAL B O 1
ATOM 7482 N N . SER B 1 367 ? 2.835 75.630 48.087 1.000 47.620 367 SER B N 1
ATOM 7483 C CA . SER B 1 367 ? 2.777 75.286 46.647 1.000 46.320 367 SER B CA 1
ATOM 7484 C C . SER B 1 367 ? 1.779 74.144 46.466 1.000 46.210 367 SER B C 1
ATOM 7485 O O . SER B 1 367 ? 1.246 74.016 45.374 1.000 57.560 367 SER B O 1
ATOM 7488 N N . ILE B 1 368 ? 1.539 73.368 47.513 1.000 44.410 368 ILE B N 1
ATOM 7489 C CA . ILE B 1 368 ? 0.529 72.282 47.434 1.000 44.470 368 ILE B CA 1
ATOM 7490 C C . ILE B 1 368 ? -0.801 72.877 47.875 1.000 48.970 368 ILE B C 1
ATOM 7491 O O . ILE B 1 368 ? -1.793 72.716 47.157 1.000 49.350 368 ILE B O 1
ATOM 7496 N N . GLY B 1 369 ? -0.795 73.577 49.001 1.000 51.810 369 GLY B N 1
ATOM 7497 C CA . GLY B 1 369 ? -2.049 74.131 49.529 1.000 60.160 369 GLY B CA 1
ATOM 7498 C C . GLY B 1 369 ? -2.719 75.063 48.548 1.000 61.490 369 GLY B C 1
ATOM 7499 O O . GLY B 1 369 ? -3.918 74.887 48.295 1.000 55.940 369 GLY B O 1
ATOM 7500 N N . ALA B 1 370 ? -1.968 76.020 48.011 1.000 59.890 370 ALA B N 1
ATOM 7501 C CA . ALA B 1 370 ? -2.554 77.007 47.086 1.000 60.320 370 ALA B CA 1
ATOM 7502 C C . ALA B 1 370 ? -3.556 76.290 46.194 1.000 62.920 370 ALA B C 1
ATOM 7503 O O . ALA B 1 370 ? -4.726 76.691 46.159 1.000 67.620 370 ALA B O 1
ATOM 7505 N N . ALA B 1 371 ? -3.103 75.246 45.515 1.000 61.550 371 ALA B N 1
ATOM 7506 C CA . ALA B 1 371 ? -3.990 74.523 44.590 1.000 63.810 371 ALA B CA 1
ATOM 7507 C C . ALA B 1 371 ? -5.152 73.910 45.368 1.000 64.300 371 ALA B C 1
ATOM 7508 O O . ALA B 1 371 ? -6.303 74.129 44.972 1.000 70.210 371 ALA B O 1
ATOM 7510 N N . ALA B 1 372 ? -4.860 73.186 46.443 1.000 58.810 372 ALA B N 1
ATOM 7511 C CA . ALA B 1 372 ? -5.926 72.485 47.187 1.000 56.530 372 ALA B CA 1
ATOM 7512 C C . ALA B 1 372 ? -6.979 73.501 47.604 1.000 59.740 372 ALA B C 1
ATOM 7513 O O . ALA B 1 372 ? -8.171 73.179 47.554 1.000 51.680 372 ALA B O 1
ATOM 7515 N N . HIS B 1 373 ? -6.533 74.681 48.017 1.000 64.660 373 HIS B N 1
ATOM 7516 C CA . HIS B 1 373 ? -7.477 75.775 48.382 1.000 65.640 373 HIS B CA 1
ATOM 7517 C C . HIS B 1 373 ? -8.361 76.092 47.174 1.000 64.910 373 HIS B C 1
ATOM 7518 O O . HIS B 1 373 ? -9.582 76.271 47.370 1.000 68.510 373 HIS B O 1
ATOM 7525 N N . VAL B 1 374 ? -7.756 76.184 45.985 1.000 63.970 374 VAL B N 1
ATOM 7526 C CA . VAL B 1 374 ? -8.451 76.550 44.713 1.000 66.600 374 VAL B CA 1
ATOM 7527 C C . VAL B 1 374 ? -9.300 75.353 44.261 1.000 66.820 374 VAL B C 1
ATOM 7528 O O . VAL B 1 374 ? -10.358 75.580 43.654 1.000 67.360 374 VAL B O 1
ATOM 7532 N N . ALA B 1 375 ? -8.869 74.126 44.556 1.000 65.500 375 ALA B N 1
ATOM 7533 C CA . ALA B 1 375 ? -9.634 72.897 44.247 1.000 69.480 375 ALA B CA 1
ATOM 7534 C C . ALA B 1 375 ? -10.916 72.866 45.093 1.000 69.400 375 ALA B C 1
ATOM 7535 O O . ALA B 1 375 ? -11.957 72.480 44.562 1.000 73.470 375 ALA B O 1
ATOM 7537 N N . ARG B 1 376 ? -10.851 73.267 46.362 1.000 73.570 376 ARG B N 1
ATOM 7538 C CA . ARG B 1 376 ? -12.021 73.256 47.283 1.000 75.590 376 ARG B CA 1
ATOM 7539 C C . ARG B 1 376 ? -12.983 74.404 46.934 1.000 78.660 376 ARG B C 1
ATOM 7540 O O . ARG B 1 376 ? -14.190 74.146 46.975 1.000 86.540 376 ARG B O 1
ATOM 7548 N N . GLU B 1 377 ? -12.489 75.601 46.584 1.000 80.040 377 GLU B N 1
ATOM 7549 C CA . GLU B 1 377 ? -13.322 76.733 46.068 1.000 82.640 377 GLU B CA 1
ATOM 7550 C C . GLU B 1 377 ? -13.998 76.333 44.741 1.000 81.560 377 GLU B C 1
ATOM 7551 O O . GLU B 1 377 ? -15.089 76.858 44.458 1.000 86.380 377 GLU B O 1
ATOM 7557 N N . LYS B 1 378 ? -13.383 75.429 43.971 1.000 83.650 378 LYS B N 1
ATOM 7558 C CA . LYS B 1 378 ? -13.809 75.017 42.601 1.000 89.670 378 LYS B CA 1
ATOM 7559 C C . LYS B 1 378 ? -14.640 73.717 42.670 1.000 89.550 378 LYS B C 1
ATOM 7560 O O . LYS B 1 378 ? -14.717 73.010 41.638 1.000 76.620 378 LYS B O 1
ATOM 7566 N N . SER B 1 379 ? -15.203 73.401 43.847 1.000 97.860 379 SER B N 1
ATOM 7567 C CA . SER B 1 379 ? -16.099 72.244 44.137 1.000 99.820 379 SER B CA 1
ATOM 7568 C C . SER B 1 379 ? -15.568 70.946 43.506 1.000 101.050 379 SER B C 1
ATOM 7569 O O . SER B 1 379 ? -16.382 70.197 42.935 1.000 112.190 379 SER B O 1
ATOM 7572 N N . VAL B 1 380 ? -14.260 70.685 43.615 1.000 97.630 380 VAL B N 1
ATOM 7573 C CA . VAL B 1 380 ? -13.619 69.381 43.257 1.000 99.180 380 VAL B CA 1
ATOM 7574 C C . VAL B 1 380 ? -13.329 68.638 44.571 1.000 98.720 380 VAL B C 1
ATOM 7575 O O . VAL B 1 380 ? -12.490 69.133 45.349 1.000 102.210 380 VAL B O 1
ATOM 7579 N N . ALA B 1 381 ? -14.010 67.514 44.826 1.000 91.680 381 ALA B N 1
ATOM 7580 C CA . ALA B 1 381 ? -13.844 66.684 46.045 1.000 80.180 381 ALA B CA 1
ATOM 7581 C C . ALA B 1 381 ? -12.459 66.026 46.019 1.000 74.900 381 ALA B C 1
ATOM 7582 O O . ALA B 1 381 ? -12.235 65.159 45.162 1.000 66.180 381 ALA B O 1
ATOM 7584 N N . LEU B 1 382 ? -11.559 66.445 46.914 1.000 74.790 382 LEU B N 1
ATOM 7585 C CA . LEU B 1 382 ? -10.149 65.968 46.959 1.000 71.750 382 LEU B CA 1
ATOM 7586 C C . LEU B 1 382 ? -10.099 64.540 47.493 1.000 73.250 382 LEU B C 1
ATOM 7587 O O . LEU B 1 382 ? -10.826 64.250 48.470 1.000 73.350 382 LEU B O 1
ATOM 7592 N N . THR B 1 383 ? -9.249 63.706 46.880 1.000 75.900 383 THR B N 1
ATOM 7593 C CA . THR B 1 383 ? -8.954 62.318 47.317 1.000 75.960 383 THR B CA 1
ATOM 7594 C C . THR B 1 383 ? -8.198 62.385 48.638 1.000 77.580 383 THR B C 1
ATOM 7595 O O . THR B 1 383 ? -7.231 63.135 48.748 1.000 73.510 383 THR B O 1
ATOM 7599 N N . PRO B 1 384 ? -8.646 61.648 49.681 1.000 80.110 384 PRO B N 1
ATOM 7600 C CA . PRO B 1 384 ? -7.827 61.423 50.873 1.000 79.130 384 PRO B CA 1
ATOM 7601 C C . PRO B 1 384 ? -6.448 60.865 50.479 1.000 75.740 384 PRO B C 1
ATOM 7602 O O . PRO B 1 384 ? -6.393 59.885 49.742 1.000 67.970 384 PRO B O 1
ATOM 7606 N N . THR B 1 385 ? -5.375 61.513 50.942 1.000 70.850 385 THR B N 1
ATOM 7607 C CA . THR B 1 385 ? -3.973 61.175 50.579 1.000 66.870 385 THR B CA 1
ATOM 7608 C C . THR B 1 385 ? -3.053 61.527 51.742 1.000 59.180 385 THR B C 1
ATOM 7609 O O . THR B 1 385 ? -3.343 62.513 52.420 1.000 57.360 385 THR B O 1
ATOM 7613 N N . GLU B 1 386 ? -1.999 60.735 51.941 1.000 57.200 386 GLU B N 1
ATOM 7614 C CA . GLU B 1 386 ? -1.030 60.896 53.055 1.000 60.000 386 GLU B CA 1
ATOM 7615 C C . GLU B 1 386 ? 0.410 60.914 52.525 1.000 56.670 386 GLU B C 1
ATOM 7616 O O . GLU B 1 386 ? 1.296 61.324 53.293 1.000 54.410 386 GLU B O 1
ATOM 7622 N N . SER B 1 387 ? 0.644 60.532 51.267 1.000 55.480 387 SER B N 1
ATOM 7623 C CA . SER B 1 387 ? 2.004 60.267 50.734 1.000 54.650 387 SER B CA 1
ATOM 7624 C C . SER B 1 387 ? 2.789 61.566 50.635 1.000 53.740 387 SER B C 1
ATOM 7625 O O . SER B 1 387 ? 2.291 62.542 50.075 1.000 56.920 387 SER B O 1
ATOM 7628 N N . PRO B 1 388 ? 4.014 61.604 51.214 1.000 53.770 388 PRO B N 1
ATOM 7629 C CA . PRO B 1 388 ? 4.982 62.674 50.973 1.000 52.170 388 PRO B CA 1
ATOM 7630 C C . PRO B 1 388 ? 5.920 62.380 49.796 1.000 50.740 388 PRO B C 1
ATOM 7631 O O . PRO B 1 388 ? 6.656 63.250 49.403 1.000 52.590 388 PRO B O 1
ATOM 7635 N N . TYR B 1 389 ? 5.862 61.160 49.271 1.000 50.470 389 TYR B N 1
ATOM 7636 C CA . TYR B 1 389 ? 6.727 60.677 48.168 1.000 51.470 389 TYR B CA 1
ATOM 7637 C C . TYR B 1 389 ? 6.053 61.115 46.866 1.000 57.170 389 TYR B C 1
ATOM 7638 O O . TYR B 1 389 ? 5.392 60.272 46.229 1.000 67.300 389 TYR B O 1
ATOM 7647 N N . LEU B 1 390 ? 6.187 62.401 46.513 1.000 54.640 390 LEU B N 1
ATOM 7648 C CA . LEU B 1 390 ? 5.349 63.064 45.477 1.000 53.740 390 LEU B CA 1
ATOM 7649 C C . LEU B 1 390 ? 6.180 63.443 44.254 1.000 51.930 390 LEU B C 1
ATOM 7650 O O . LEU B 1 390 ? 5.599 64.030 43.328 1.000 54.460 390 LEU B O 1
ATOM 7655 N N . GLY B 1 391 ? 7.483 63.165 44.271 1.000 52.920 391 GLY B N 1
ATOM 7656 C CA . GLY B 1 391 ? 8.456 63.756 43.331 1.000 49.640 391 GLY B CA 1
ATOM 7657 C C . GLY B 1 391 ? 8.988 62.715 42.357 1.000 47.080 391 GLY B C 1
ATOM 7658 O O . GLY B 1 391 ? 8.486 61.602 42.318 1.000 51.230 391 GLY B O 1
ATOM 7659 N N . PRO B 1 392 ? 10.028 63.046 41.564 1.000 47.990 392 PRO B N 1
ATOM 7660 C CA . PRO B 1 392 ? 10.656 62.102 40.638 1.000 49.530 392 PRO B CA 1
ATOM 7661 C C . PRO B 1 392 ? 11.079 60.745 41.225 1.000 52.110 392 PRO B C 1
ATOM 7662 O O . PRO B 1 392 ? 11.564 60.723 42.355 1.000 54.830 392 PRO B O 1
ATOM 7666 N N . GLU B 1 393 ? 10.915 59.668 40.442 1.000 50.350 393 GLU B N 1
ATOM 7667 C CA . GLU B 1 393 ? 11.512 58.331 40.712 1.000 50.580 393 GLU B CA 1
ATOM 7668 C C . GLU B 1 393 ? 12.391 57.924 39.523 1.000 50.920 393 GLU B C 1
ATOM 7669 O O . GLU B 1 393 ? 12.387 58.641 38.522 1.000 50.930 393 GLU B O 1
ATOM 7675 N N . PHE B 1 394 ? 13.141 56.826 39.637 1.000 50.900 394 PHE B N 1
ATOM 7676 C CA . PHE B 1 394 ? 14.170 56.443 38.638 1.000 51.920 394 PHE B CA 1
ATOM 7677 C C . PHE B 1 394 ? 14.153 54.925 38.430 1.000 53.410 394 PHE B C 1
ATOM 7678 O O . PHE B 1 394 ? 14.215 54.183 39.422 1.000 50.860 394 PHE B O 1
ATOM 7686 N N . GLY B 1 395 ? 14.002 54.496 37.168 1.000 55.170 395 GLY B N 1
ATOM 7687 C CA . GLY B 1 395 ? 14.022 53.081 36.739 1.000 53.760 395 GLY B CA 1
ATOM 7688 C C . GLY B 1 395 ? 15.447 52.563 36.671 1.000 51.940 395 GLY B C 1
ATOM 7689 O O . GLY B 1 395 ? 16.375 53.393 36.858 1.000 49.200 395 GLY B O 1
ATOM 7690 N N . GLU B 1 396 ? 15.632 51.262 36.403 1.000 49.140 396 GLU B N 1
ATOM 7691 C CA . GLU B 1 396 ? 16.982 50.633 36.396 1.000 49.900 396 GLU B CA 1
ATOM 7692 C C . GLU B 1 396 ? 17.806 51.199 35.231 1.000 49.820 396 GLU B C 1
ATOM 7693 O O . GLU B 1 396 ? 18.972 51.574 35.467 1.000 45.080 396 GLU B O 1
ATOM 7699 N N . ASP B 1 397 ? 17.208 51.337 34.045 1.000 55.730 397 ASP B N 1
ATOM 7700 C CA . ASP B 1 397 ? 17.857 51.951 32.852 1.000 59.370 397 ASP B CA 1
ATOM 7701 C C . ASP B 1 397 ? 18.540 53.273 33.258 1.000 64.840 397 ASP B C 1
ATOM 7702 O O . ASP B 1 397 ? 19.779 53.319 33.120 1.000 66.130 397 ASP B O 1
ATOM 7707 N N . GLU B 1 398 ? 17.811 54.290 33.762 1.000 66.960 398 GLU B N 1
ATOM 7708 C CA . GLU B 1 398 ? 18.417 55.604 34.161 1.000 65.070 398 GLU B CA 1
ATOM 7709 C C . GLU B 1 398 ? 19.627 55.338 35.049 1.000 58.610 398 GLU B C 1
ATOM 7710 O O . GLU B 1 398 ? 20.689 55.936 34.809 1.000 52.350 398 GLU B O 1
ATOM 7716 N N . ILE B 1 399 ? 19.450 54.479 36.054 1.000 55.030 399 ILE B N 1
ATOM 7717 C CA . ILE B 1 399 ? 20.437 54.333 37.161 1.000 53.860 399 ILE B CA 1
ATOM 7718 C C . ILE B 1 399 ? 21.739 53.778 36.579 1.000 55.620 399 ILE B C 1
ATOM 7719 O O . ILE B 1 399 ? 22.792 54.407 36.810 1.000 52.590 399 ILE B O 1
ATOM 7724 N N . ARG B 1 400 ? 21.666 52.663 35.839 1.000 59.450 400 ARG B N 1
ATOM 7725 C CA . ARG B 1 400 ? 22.853 52.001 35.225 1.000 60.020 400 ARG B CA 1
ATOM 7726 C C . ARG B 1 400 ? 23.562 53.002 34.318 1.000 60.460 400 ARG B C 1
ATOM 7727 O O . ARG B 1 400 ? 24.800 53.119 34.428 1.000 65.270 400 ARG B O 1
ATOM 7735 N N . ALA B 1 401 ? 22.793 53.687 33.466 1.000 58.060 401 ALA B N 1
ATOM 7736 C CA . ALA B 1 401 ? 23.270 54.780 32.590 1.000 55.310 401 ALA B CA 1
ATOM 7737 C C . ALA B 1 401 ? 24.122 55.739 33.426 1.000 54.040 401 ALA B C 1
ATOM 7738 O O . ALA B 1 401 ? 25.314 55.887 33.121 1.000 54.490 401 ALA B O 1
ATOM 7740 N N . THR B 1 402 ? 23.537 56.317 34.479 1.000 55.720 402 THR B N 1
ATOM 7741 C CA . THR B 1 402 ? 24.209 57.287 35.391 1.000 57.170 402 THR B CA 1
ATOM 7742 C C . THR B 1 402 ? 25.449 56.638 36.010 1.000 51.510 402 THR B C 1
ATOM 7743 O O . THR B 1 402 ? 26.536 57.191 35.845 1.000 44.230 402 THR B O 1
ATOM 7747 N N . LEU B 1 403 ? 25.261 55.500 36.686 1.000 51.640 403 LEU B N 1
ATOM 7748 C CA . LEU B 1 403 ? 26.332 54.742 37.380 1.000 52.140 403 LEU B CA 1
ATOM 7749 C C . LEU B 1 403 ? 27.514 54.498 36.436 1.000 58.720 403 LEU B C 1
ATOM 7750 O O . LEU B 1 403 ? 28.666 54.610 36.917 1.000 59.580 403 LEU B O 1
ATOM 7755 N N . GLU B 1 404 ? 27.245 54.188 35.156 1.000 61.260 404 GLU B N 1
ATOM 7756 C CA . GLU B 1 404 ? 28.283 53.786 34.171 1.000 59.000 404 GLU B CA 1
ATOM 7757 C C . GLU B 1 404 ? 28.949 55.029 33.559 1.000 58.870 404 GLU B C 1
ATOM 7758 O O . GLU B 1 404 ? 29.820 54.845 32.698 1.000 66.230 404 GLU B O 1
ATOM 7764 N N . GLU B 1 405 ? 28.640 56.234 34.052 1.000 58.220 405 GLU B N 1
ATOM 7765 C CA . GLU B 1 405 ? 29.426 57.465 33.775 1.000 57.880 405 GLU B CA 1
ATOM 7766 C C . GLU B 1 405 ? 30.551 57.599 34.790 1.000 54.860 405 GLU B C 1
ATOM 7767 O O . GLU B 1 405 ? 31.402 58.444 34.558 1.000 60.970 405 GLU B O 1
ATOM 7773 N N . TYR B 1 406 ? 30.525 56.827 35.876 1.000 56.510 406 TYR B N 1
ATOM 7774 C CA . TYR B 1 406 ? 31.456 56.963 37.026 1.000 58.690 406 TYR B CA 1
ATOM 7775 C C . TYR B 1 406 ? 32.228 55.655 37.257 1.000 59.070 406 TYR B C 1
ATOM 7776 O O . TYR B 1 406 ? 32.738 55.468 38.379 1.000 58.360 406 TYR B O 1
ATOM 7785 N N . THR B 1 407 ? 32.322 54.786 36.241 1.000 62.010 407 THR B N 1
ATOM 7786 C CA . THR B 1 407 ? 32.948 53.435 36.339 1.000 65.500 407 THR B CA 1
ATOM 7787 C C . THR B 1 407 ? 34.346 53.548 36.953 1.000 66.800 407 THR B C 1
ATOM 7788 O O . THR B 1 407 ? 34.731 52.616 37.681 1.000 68.480 407 THR B O 1
ATOM 7792 N N . SER B 1 408 ? 35.061 54.638 36.641 1.000 70.690 408 SER B N 1
ATOM 7793 C CA . SER B 1 408 ? 36.463 54.940 37.051 1.000 72.200 408 SER B CA 1
ATOM 7794 C C . SER B 1 408 ? 36.570 55.085 38.570 1.000 70.520 408 SER B C 1
ATOM 7795 O O . SER B 1 408 ? 37.646 54.770 39.107 1.000 67.930 408 SER B O 1
ATOM 7798 N N . SER B 1 409 ? 35.484 55.533 39.213 1.000 74.690 409 SER B N 1
ATOM 7799 C CA . SER B 1 409 ? 35.389 55.885 40.658 1.000 69.720 409 SER B CA 1
ATOM 7800 C C . SER B 1 409 ? 34.565 54.856 41.457 1.000 62.470 409 SER B C 1
ATOM 7801 O O . SER B 1 409 ? 34.791 54.766 42.694 1.000 60.060 409 SER B O 1
ATOM 7804 N N . VAL B 1 410 ? 33.657 54.103 40.821 1.000 55.730 410 VAL B N 1
ATOM 7805 C CA . VAL B 1 410 ? 32.787 53.139 41.562 1.000 57.490 410 VAL B CA 1
ATOM 7806 C C . VAL B 1 410 ? 32.773 51.765 40.896 1.000 54.600 410 VAL B C 1
ATOM 7807 O O . VAL B 1 410 ? 33.105 51.661 39.706 1.000 54.580 410 VAL B O 1
ATOM 7811 N N . THR B 1 411 ? 32.397 50.766 41.693 1.000 54.660 411 THR B N 1
ATOM 7812 C CA . THR B 1 411 ? 31.895 49.438 41.267 1.000 54.550 411 THR B CA 1
ATOM 7813 C C . THR B 1 411 ? 30.464 49.298 41.786 1.000 55.290 411 THR B C 1
ATOM 7814 O O . THR B 1 411 ? 30.137 49.971 42.786 1.000 59.060 411 THR B O 1
ATOM 7818 N N . TRP B 1 412 ? 29.648 48.472 41.135 1.000 51.010 412 TRP B N 1
ATOM 7819 C CA . TRP B 1 412 ? 28.209 48.348 41.458 1.000 52.030 412 TRP B CA 1
ATOM 7820 C C . TRP B 1 412 ? 27.678 46.989 41.018 1.000 57.350 412 TRP B C 1
ATOM 7821 O O . TRP B 1 412 ? 28.454 46.215 40.464 1.000 61.610 412 TRP B O 1
ATOM 7832 N N . GLU B 1 413 ? 26.401 46.711 41.272 1.000 62.080 413 GLU B N 1
ATOM 7833 C CA . GLU B 1 413 ? 25.739 45.466 40.807 1.000 68.050 413 GLU B CA 1
ATOM 7834 C C . GLU B 1 413 ? 24.236 45.593 41.043 1.000 68.890 413 GLU B C 1
ATOM 7835 O O . GLU B 1 413 ? 23.858 46.111 42.106 1.000 74.570 413 GLU B O 1
ATOM 7841 N N . GLN B 1 414 ? 23.426 45.153 40.079 1.000 64.210 414 GLN B N 1
ATOM 7842 C CA . GLN B 1 414 ? 21.953 45.067 40.229 1.000 58.740 414 GLN B CA 1
ATOM 7843 C C . GLN B 1 414 ? 21.647 43.748 40.938 1.000 55.420 414 GLN B C 1
ATOM 7844 O O . GLN B 1 414 ? 21.828 42.701 40.323 1.000 53.680 414 GLN B O 1
ATOM 7850 N N . LEU B 1 415 ? 21.249 43.819 42.208 1.000 58.690 415 LEU B N 1
ATOM 7851 C CA . LEU B 1 415 ? 20.769 42.663 43.009 1.000 57.360 415 LEU B CA 1
ATOM 7852 C C . LEU B 1 415 ? 19.310 42.384 42.657 1.000 56.440 415 LEU B C 1
ATOM 7853 O O . LEU B 1 415 ? 18.532 43.315 42.440 1.000 46.190 415 LEU B O 1
ATOM 7858 N N . PRO B 1 416 ? 18.883 41.101 42.627 1.000 61.680 416 PRO B N 1
ATOM 7859 C CA . PRO B 1 416 ? 17.465 40.773 42.478 1.000 67.490 416 PRO B CA 1
ATOM 7860 C C . PRO B 1 416 ? 16.642 41.599 43.475 1.000 68.500 416 PRO B C 1
ATOM 7861 O O . PRO B 1 416 ? 17.130 41.802 44.564 1.000 69.410 416 PRO B O 1
ATOM 7865 N N . SER B 1 417 ? 15.453 42.058 43.082 1.000 72.600 417 SER B N 1
ATOM 7866 C CA . SER B 1 417 ? 14.584 42.951 43.898 1.000 75.750 417 SER B CA 1
ATOM 7867 C C . SER B 1 417 ? 14.479 42.431 45.342 1.000 80.620 417 SER B C 1
ATOM 7868 O O . SER B 1 417 ? 14.628 43.252 46.278 1.000 76.150 417 SER B O 1
ATOM 7871 N N . ASP B 1 418 ? 14.283 41.115 45.511 1.000 88.110 418 ASP B N 1
ATOM 7872 C CA . ASP B 1 418 ? 13.927 40.453 46.803 1.000 87.940 418 ASP B CA 1
ATOM 7873 C C . ASP B 1 418 ? 15.136 40.386 47.757 1.000 78.430 418 ASP B C 1
ATOM 7874 O O . ASP B 1 418 ? 14.906 40.167 48.965 1.000 72.460 418 ASP B O 1
ATOM 7879 N N . GLU B 1 419 ? 16.363 40.587 47.257 1.000 73.170 419 GLU B N 1
ATOM 7880 C CA . GLU B 1 419 ? 17.629 40.435 48.032 1.000 72.090 419 GLU B CA 1
ATOM 7881 C C . GLU B 1 419 ? 18.155 41.785 48.546 1.000 68.220 419 GLU B C 1
ATOM 7882 O O . GLU B 1 419 ? 18.835 41.776 49.587 1.000 62.430 419 GLU B O 1
ATOM 7888 N N . VAL B 1 420 ? 17.869 42.887 47.839 1.000 70.350 420 VAL B N 1
ATOM 7889 C CA . VAL B 1 420 ? 18.372 44.271 48.134 1.000 70.410 420 VAL B CA 1
ATOM 7890 C C . VAL B 1 420 ? 18.217 44.565 49.632 1.000 66.860 420 VAL B C 1
ATOM 7891 O O . VAL B 1 420 ? 19.163 45.113 50.227 1.000 63.240 420 VAL B O 1
ATOM 7895 N N . VAL B 1 421 ? 17.043 44.262 50.193 1.000 60.670 421 VAL B N 1
ATOM 7896 C CA . VAL B 1 421 ? 16.724 44.488 51.630 1.000 53.910 421 VAL B CA 1
ATOM 7897 C C . VAL B 1 421 ? 17.771 43.742 52.460 1.000 51.140 421 VAL B C 1
ATOM 7898 O O . VAL B 1 421 ? 18.405 44.375 53.310 1.000 50.790 421 VAL B O 1
ATOM 7902 N N . GLY B 1 422 ? 17.977 42.454 52.174 1.000 53.260 422 GLY B N 1
ATOM 7903 C CA . GLY B 1 422 ? 18.865 41.553 52.935 1.000 54.430 422 GLY B CA 1
ATOM 7904 C C . GLY B 1 422 ? 20.322 41.994 52.903 1.000 56.770 422 GLY B C 1
ATOM 7905 O O . GLY B 1 422 ? 20.924 42.080 53.986 1.000 60.760 422 GLY B O 1
ATOM 7906 N N . LYS B 1 423 ? 20.888 42.244 51.717 1.000 55.490 423 LYS B N 1
ATOM 7907 C CA . LYS B 1 423 ? 22.285 42.734 51.568 1.000 57.810 423 LYS B CA 1
ATOM 7908 C C . LYS B 1 423 ? 22.465 44.026 52.370 1.000 55.860 423 LYS B C 1
ATOM 7909 O O . LYS B 1 423 ? 23.521 44.188 52.997 1.000 54.020 423 LYS B O 1
ATOM 7915 N N . THR B 1 424 ? 21.478 44.921 52.328 1.000 56.880 424 THR B N 1
ATOM 7916 C CA . THR B 1 424 ? 21.544 46.268 52.954 1.000 62.000 424 THR B CA 1
ATOM 7917 C C . THR B 1 424 ? 21.558 46.113 54.476 1.000 62.860 424 THR B C 1
ATOM 7918 O O . THR B 1 424 ? 22.408 46.762 55.137 1.000 62.330 424 THR B O 1
ATOM 7922 N N . ALA B 1 425 ? 20.637 45.297 54.993 1.000 56.270 425 ALA B N 1
ATOM 7923 C CA . ALA B 1 425 ? 20.491 45.004 56.432 1.000 54.690 425 ALA B CA 1
ATOM 7924 C C . ALA B 1 425 ? 21.746 44.282 56.940 1.000 58.490 425 ALA B C 1
ATOM 7925 O O . ALA B 1 425 ? 22.054 44.442 58.126 1.000 64.250 425 ALA B O 1
ATOM 7927 N N . GLU B 1 426 ? 22.443 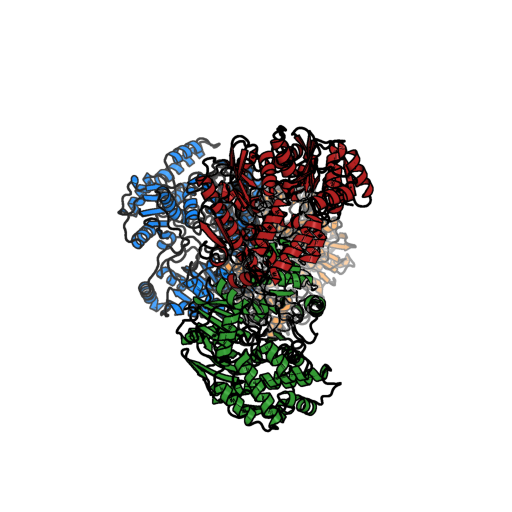43.519 56.088 1.000 60.850 426 GLU B N 1
ATOM 7928 C CA . GLU B 1 426 ? 23.763 42.909 56.411 1.000 63.600 426 GLU B CA 1
ATOM 7929 C C . GLU B 1 426 ? 24.756 44.059 56.631 1.000 57.350 426 GLU B C 1
ATOM 7930 O O . GLU B 1 426 ? 25.390 44.100 57.694 1.000 56.700 426 GLU B O 1
ATOM 7936 N N . LEU B 1 427 ? 24.859 44.980 55.675 1.000 52.530 427 LEU B N 1
ATOM 7937 C CA . LEU B 1 427 ? 25.833 46.097 55.733 1.000 51.560 427 LEU B CA 1
ATOM 7938 C C . LEU B 1 427 ? 25.633 46.874 57.031 1.000 46.700 427 LEU B C 1
ATOM 7939 O O . LEU B 1 427 ? 26.626 47.077 57.731 1.000 45.990 427 LEU B O 1
ATOM 7944 N N . LEU B 1 428 ? 24.380 47.208 57.350 1.000 47.200 428 LEU B N 1
ATOM 7945 C CA . LEU B 1 428 ? 23.964 48.082 58.485 1.000 48.780 428 LEU B CA 1
ATOM 7946 C C . LEU B 1 428 ? 24.321 47.460 59.838 1.000 49.910 428 LEU B C 1
ATOM 7947 O O . LEU B 1 428 ? 24.484 48.231 60.810 1.000 54.030 428 LEU B O 1
ATOM 7952 N N . THR B 1 429 ? 24.395 46.132 59.918 1.000 49.420 429 THR B N 1
ATOM 7953 C CA . THR B 1 429 ? 24.793 45.398 61.147 1.000 50.850 429 THR B CA 1
ATOM 7954 C C . THR B 1 429 ? 26.172 45.892 61.574 1.000 49.720 429 THR B C 1
ATOM 7955 O O . THR B 1 429 ? 26.430 45.945 62.791 1.000 49.350 429 THR B O 1
ATOM 7959 N N . GLY B 1 430 ? 27.018 46.186 60.584 1.000 52.700 430 GLY B N 1
ATOM 7960 C CA . GLY B 1 430 ? 28.361 46.766 60.764 1.000 55.270 430 GLY B CA 1
ATOM 7961 C C . GLY B 1 430 ? 28.262 48.252 61.035 1.000 55.350 430 GLY B C 1
ATOM 7962 O O . GLY B 1 430 ? 27.148 48.804 60.921 1.000 56.330 430 GLY B O 1
ATOM 7963 N N . LYS B 1 431 ? 29.383 48.880 61.387 1.000 56.520 431 LYS B N 1
ATOM 7964 C CA . LYS B 1 431 ? 29.453 50.334 61.679 1.000 54.700 431 LYS B CA 1
ATOM 7965 C C . LYS B 1 431 ? 29.465 51.075 60.341 1.000 50.220 431 LYS B C 1
ATOM 7966 O O . LYS B 1 431 ? 30.406 51.839 60.094 1.000 43.770 431 LYS B O 1
ATOM 7972 N N . THR B 1 432 ? 28.422 50.865 59.535 1.000 53.820 432 THR B N 1
ATOM 7973 C CA . THR B 1 432 ? 28.284 51.384 58.150 1.000 56.720 432 THR B CA 1
ATOM 7974 C C . THR B 1 432 ? 27.308 52.573 58.129 1.000 55.820 432 THR B C 1
ATOM 7975 O O . THR B 1 432 ? 26.279 52.503 58.839 1.000 58.930 432 THR B O 1
ATOM 7979 N N . VAL B 1 433 ? 27.664 53.627 57.375 1.000 55.850 433 VAL B N 1
ATOM 7980 C CA . VAL B 1 433 ? 26.790 54.769 56.965 1.000 56.610 433 VAL B CA 1
ATOM 7981 C C . VAL B 1 433 ? 26.494 54.619 55.468 1.000 57.940 433 VAL B C 1
ATOM 7982 O O . VAL B 1 433 ? 27.446 54.558 54.659 1.000 53.360 433 VAL B O 1
ATOM 7986 N N . ILE B 1 434 ? 25.211 54.610 55.118 1.000 59.130 434 ILE B N 1
ATOM 7987 C CA . ILE B 1 434 ? 24.723 54.128 53.802 1.000 58.470 434 ILE B CA 1
ATOM 7988 C C . ILE B 1 434 ? 23.804 55.169 53.169 1.000 57.380 434 ILE B C 1
ATOM 7989 O O . ILE B 1 434 ? 22.900 55.665 53.858 1.000 55.990 434 ILE B O 1
ATOM 7994 N N . GLY B 1 435 ? 24.037 55.463 51.892 1.000 55.980 435 GLY B N 1
ATOM 7995 C CA . GLY B 1 435 ? 23.071 56.162 51.027 1.000 55.030 435 GLY B CA 1
ATOM 7996 C C . GLY B 1 435 ? 21.931 55.231 50.652 1.000 51.240 435 GLY B C 1
ATOM 7997 O O . GLY B 1 435 ? 22.206 54.140 50.130 1.000 51.240 435 GLY B O 1
ATOM 7998 N N . TRP B 1 436 ? 20.697 55.633 50.925 1.000 48.110 436 TRP B N 1
ATOM 7999 C CA . TRP B 1 436 ? 19.483 54.853 50.592 1.000 47.640 436 TRP B CA 1
ATOM 8000 C C . TRP B 1 436 ? 18.567 55.704 49.700 1.000 48.710 436 TRP B C 1
ATOM 8001 O O . TRP B 1 436 ? 17.884 56.621 50.201 1.000 51.250 436 TRP B O 1
ATOM 8012 N N . PHE B 1 437 ? 18.592 55.434 48.397 1.000 46.960 437 PHE B N 1
ATOM 8013 C CA . PHE B 1 437 ? 17.843 56.188 47.367 1.000 46.570 437 PHE B CA 1
ATOM 8014 C C . PHE B 1 437 ? 16.793 55.254 46.762 1.000 45.320 437 PHE B C 1
ATOM 8015 O O . PHE B 1 437 ? 17.189 54.282 46.113 1.000 41.590 437 PHE B O 1
ATOM 8023 N N . GLN B 1 438 ? 15.508 55.551 46.999 1.000 49.140 438 GLN B N 1
ATOM 8024 C CA . GLN B 1 438 ? 14.343 54.711 46.611 1.000 48.270 438 GLN B CA 1
ATOM 8025 C C . GLN B 1 438 ? 13.144 55.585 46.220 1.000 48.030 438 GLN B C 1
ATOM 8026 O O . GLN B 1 438 ? 12.866 56.582 46.911 1.000 40.060 438 GLN B O 1
ATOM 8032 N N . GLY B 1 439 ? 12.474 55.195 45.131 1.000 52.870 439 GLY B N 1
ATOM 8033 C CA . GLY B 1 439 ? 11.126 55.642 44.733 1.000 51.390 439 GLY B CA 1
ATOM 8034 C C . GLY B 1 439 ? 11.034 57.135 44.476 1.000 52.390 439 GLY B C 1
ATOM 8035 O O . GLY B 1 439 ? 12.002 57.726 43.934 1.000 49.050 439 GLY B O 1
ATOM 8036 N N . ARG B 1 440 ? 9.882 57.709 44.835 1.000 55.420 440 ARG B N 1
ATOM 8037 C CA . ARG B 1 440 ? 9.493 59.111 44.524 1.000 60.930 440 ARG B CA 1
ATOM 8038 C C . ARG B 1 440 ? 10.137 60.021 45.567 1.000 54.480 440 ARG B C 1
ATOM 8039 O O . ARG B 1 440 ? 10.115 59.643 46.744 1.000 55.700 440 ARG B O 1
ATOM 8047 N N . THR B 1 441 ? 10.690 61.157 45.145 1.000 51.070 441 THR B N 1
ATOM 8048 C CA . THR B 1 441 ? 11.384 62.127 46.031 1.000 49.610 441 THR B CA 1
ATOM 8049 C C . THR B 1 441 ? 10.371 62.734 47.014 1.000 48.260 441 THR B C 1
ATOM 8050 O O . THR B 1 441 ? 9.345 63.345 46.583 1.000 48.710 441 THR B O 1
ATOM 8054 N N . GLU B 1 442 ? 10.661 62.565 48.302 1.000 43.580 442 GLU B N 1
ATOM 8055 C CA . GLU B 1 442 ? 9.861 63.121 49.412 1.000 41.760 442 GLU B CA 1
ATOM 8056 C C . GLU B 1 442 ? 9.804 64.646 49.289 1.000 41.440 442 GLU B C 1
ATOM 8057 O O . GLU B 1 442 ? 10.851 65.273 49.078 1.000 41.760 442 GLU B O 1
ATOM 8063 N N . TYR B 1 443 ? 8.592 65.190 49.382 1.000 43.940 443 TYR B N 1
ATOM 8064 C CA . TYR B 1 443 ? 8.280 66.615 49.656 1.000 42.870 443 TYR B CA 1
ATOM 8065 C C . TYR B 1 443 ? 8.560 66.909 51.134 1.000 45.330 443 TYR B C 1
ATOM 8066 O O . TYR B 1 443 ? 8.440 66.013 52.017 1.000 52.110 443 TYR B O 1
ATOM 8075 N N . GLY B 1 444 ? 8.943 68.148 51.409 1.000 47.640 444 GLY B N 1
ATOM 8076 C CA . GLY B 1 444 ? 9.155 68.649 52.777 1.000 50.010 444 GLY B CA 1
ATOM 8077 C C . GLY B 1 444 ? 10.629 68.845 53.102 1.000 49.640 444 GLY B C 1
ATOM 8078 O O . GLY B 1 444 ? 11.515 68.410 52.373 1.000 56.280 444 GLY B O 1
ATOM 8079 N N . PRO B 1 445 ? 10.929 69.509 54.232 1.000 49.580 445 PRO B N 1
ATOM 8080 C CA . PRO B 1 445 ? 12.312 69.705 54.657 1.000 49.080 445 PRO B CA 1
ATOM 8081 C C . PRO B 1 445 ? 13.023 68.403 55.053 1.000 48.640 445 PRO B C 1
ATOM 8082 O O . PRO B 1 445 ? 14.191 68.314 54.789 1.000 52.470 445 PRO B O 1
ATOM 8086 N N . ARG B 1 446 ? 12.302 67.452 55.665 1.000 50.430 446 ARG B N 1
ATOM 8087 C CA . ARG B 1 446 ? 12.858 66.249 56.349 1.000 51.190 446 ARG B CA 1
ATOM 8088 C C . ARG B 1 446 ? 12.844 65.061 55.389 1.000 51.630 446 ARG B C 1
ATOM 8089 O O . ARG B 1 446 ? 11.757 64.731 54.854 1.000 53.350 446 ARG B O 1
ATOM 8097 N N . ALA B 1 447 ? 14.009 64.441 55.192 1.000 50.350 447 ALA B N 1
ATOM 8098 C CA . ALA B 1 447 ? 14.147 63.149 54.483 1.000 51.750 447 ALA B CA 1
ATOM 8099 C C . ALA B 1 447 ? 13.315 62.095 55.230 1.000 52.880 447 ALA B C 1
ATOM 8100 O O . ALA B 1 447 ? 13.416 62.052 56.488 1.000 57.820 447 ALA B O 1
ATOM 8102 N N . LEU B 1 448 ? 12.524 61.298 54.496 1.000 48.180 448 LEU B N 1
ATOM 8103 C CA . LEU B 1 448 ? 11.562 60.308 55.054 1.000 48.220 448 LEU B CA 1
ATOM 8104 C C . LEU B 1 448 ? 11.792 58.919 54.445 1.000 45.580 448 LEU B C 1
ATOM 8105 O O . LEU B 1 448 ? 10.789 58.222 54.212 1.000 43.900 448 LEU B O 1
ATOM 8110 N N . GLY B 1 449 ? 13.052 58.529 54.226 1.000 44.870 449 GLY B N 1
ATOM 8111 C CA . GLY B 1 449 ? 13.449 57.134 53.931 1.000 47.780 449 GLY B CA 1
ATOM 8112 C C . GLY B 1 449 ? 13.444 56.786 52.445 1.000 49.350 449 GLY B C 1
ATOM 8113 O O . GLY B 1 449 ? 13.544 55.591 52.116 1.000 48.020 449 GLY B O 1
ATOM 8114 N N . ASN B 1 450 ? 13.313 57.772 51.561 1.000 51.020 450 ASN B N 1
ATOM 8115 C CA . ASN B 1 450 ? 13.372 57.562 50.088 1.000 53.450 450 ASN B CA 1
ATOM 8116 C C . ASN B 1 450 ? 14.546 58.349 49.491 1.000 52.530 450 ASN B C 1
ATOM 8117 O O . ASN B 1 450 ? 14.847 58.144 48.295 1.000 50.220 450 ASN B O 1
ATOM 8122 N N . ARG B 1 451 ? 15.163 59.230 50.282 1.000 51.600 451 ARG B N 1
ATOM 8123 C CA . ARG B 1 451 ? 16.392 59.982 49.910 1.000 51.130 451 ARG B CA 1
ATOM 8124 C C . ARG B 1 451 ? 17.152 60.245 51.211 1.000 51.110 451 ARG B C 1
ATOM 8125 O O . ARG B 1 451 ? 17.322 61.416 51.570 1.000 53.950 451 ARG B O 1
ATOM 8133 N N . SER B 1 452 ? 17.557 59.174 51.893 1.000 50.060 452 SER B N 1
ATOM 8134 C CA . SER B 1 452 ? 18.082 59.195 53.280 1.000 46.950 452 SER B CA 1
ATOM 8135 C C . SER B 1 452 ? 19.470 58.588 53.314 1.000 46.350 452 SER B C 1
ATOM 8136 O O . SER B 1 452 ? 19.813 57.825 52.408 1.000 48.260 452 SER B O 1
ATOM 8139 N N . ILE B 1 453 ? 20.206 58.906 54.369 1.000 49.290 453 ILE B N 1
ATOM 8140 C CA . ILE B 1 453 ? 21.420 58.160 54.796 1.000 50.210 453 ILE B CA 1
ATOM 8141 C C . ILE B 1 453 ? 21.055 57.406 56.080 1.000 51.250 453 ILE B C 1
ATOM 8142 O O . ILE B 1 453 ? 20.538 58.038 57.026 1.000 47.760 453 ILE B O 1
ATOM 8147 N N . LEU B 1 454 ? 21.257 56.085 56.062 1.000 52.640 454 LEU B N 1
ATOM 8148 C CA . LEU B 1 454 ? 20.829 55.130 57.114 1.000 47.520 454 LEU B CA 1
ATOM 8149 C C . LEU B 1 454 ? 22.075 54.635 57.846 1.000 47.470 454 LEU B C 1
ATOM 8150 O O . LEU B 1 454 ? 23.149 54.519 57.203 1.000 47.850 454 LEU B O 1
ATOM 8155 N N . ALA B 1 455 ? 21.946 54.397 59.149 1.000 46.750 455 ALA B N 1
ATOM 8156 C CA . ALA B 1 455 ? 22.999 53.777 59.979 1.000 45.350 455 ALA B CA 1
ATOM 8157 C C . ALA B 1 455 ? 22.371 53.161 61.236 1.000 45.610 455 ALA B C 1
ATOM 8158 O O . ALA B 1 455 ? 21.217 53.501 61.594 1.000 37.220 455 ALA B O 1
ATOM 8160 N N . ASN B 1 456 ? 23.118 52.253 61.860 1.000 47.160 456 ASN B N 1
ATOM 8161 C CA . ASN B 1 456 ? 22.686 51.494 63.056 1.000 44.940 456 ASN B CA 1
ATOM 8162 C C . ASN B 1 456 ? 22.937 52.388 64.266 1.000 43.400 456 ASN B C 1
ATOM 8163 O O . ASN B 1 456 ? 24.050 52.859 64.470 1.000 42.220 456 ASN B O 1
ATOM 8168 N N . PRO B 1 457 ? 21.906 52.691 65.085 1.000 42.020 457 PRO B N 1
ATOM 8169 C CA . PRO B 1 457 ? 22.067 53.581 66.229 1.000 41.080 457 PRO B CA 1
ATOM 8170 C C . PRO B 1 457 ? 22.521 52.909 67.529 1.000 43.770 457 PRO B C 1
ATOM 8171 O O . PRO B 1 457 ? 22.618 53.630 68.517 1.000 48.160 457 PRO B O 1
ATOM 8175 N N . SER B 1 458 ? 22.793 51.597 67.499 1.000 45.050 458 SER B N 1
ATOM 8176 C CA . SER B 1 458 ? 23.274 50.782 68.652 1.000 46.210 458 SER B CA 1
ATOM 8177 C C . SER B 1 458 ? 24.762 51.048 68.943 1.000 46.690 458 SER B C 1
ATOM 8178 O O . SER B 1 458 ? 25.141 50.981 70.127 1.000 45.570 458 SER B O 1
ATOM 8181 N N . TYR B 1 459 ? 25.579 51.357 67.931 1.000 48.470 459 TYR B N 1
ATOM 8182 C CA . TYR B 1 459 ? 27.007 51.724 68.113 1.000 53.490 459 TYR B CA 1
ATOM 8183 C C . TYR B 1 459 ? 27.090 52.987 68.981 1.000 59.440 459 TYR B C 1
ATOM 8184 O O . TYR B 1 459 ? 26.344 53.950 68.732 1.000 64.970 459 TYR B O 1
ATOM 8193 N N . ALA B 1 460 ? 27.960 52.984 69.988 1.000 64.970 460 ALA B N 1
ATOM 8194 C CA . ALA B 1 460 ? 28.081 54.074 70.989 1.000 67.620 460 ALA B CA 1
ATOM 8195 C C . ALA B 1 460 ? 28.566 55.366 70.312 1.000 64.280 460 ALA B C 1
ATOM 8196 O O . ALA B 1 460 ? 28.106 56.451 70.699 1.000 60.840 460 ALA B O 1
ATOM 8198 N N . ASP B 1 461 ? 29.438 55.253 69.311 1.000 58.710 461 ASP B N 1
ATOM 8199 C CA . ASP B 1 461 ? 30.118 56.418 68.694 1.000 59.560 461 ASP B CA 1
ATOM 8200 C C . ASP B 1 461 ? 29.458 56.809 67.363 1.000 62.270 461 ASP B C 1
ATOM 8201 O O . ASP B 1 461 ? 30.038 57.656 66.660 1.000 65.660 461 ASP B O 1
ATOM 8206 N N . MET B 1 462 ? 28.298 56.244 67.012 1.000 62.850 462 MET B N 1
ATOM 8207 C CA . MET B 1 462 ? 27.688 56.424 65.661 1.000 61.190 462 MET B CA 1
ATOM 8208 C C . MET B 1 462 ? 27.441 57.915 65.398 1.000 60.480 462 MET B C 1
ATOM 8209 O O . MET B 1 462 ? 27.735 58.362 64.270 1.000 64.890 462 MET B O 1
ATOM 8214 N N . LYS B 1 463 ? 26.939 58.649 66.399 1.000 57.380 463 LYS B N 1
ATOM 8215 C CA . LYS B 1 463 ? 26.708 60.113 66.314 1.000 56.880 463 LYS B CA 1
ATOM 8216 C C . LYS B 1 463 ? 27.953 60.767 65.689 1.000 57.360 463 LYS B C 1
ATOM 8217 O O . LYS B 1 463 ? 27.792 61.586 64.773 1.000 52.420 463 LYS B O 1
ATOM 8223 N N . ASP B 1 464 ? 29.153 60.391 66.139 1.000 59.590 464 ASP B N 1
ATOM 8224 C CA . ASP B 1 464 ? 30.441 60.955 65.646 1.000 65.570 464 ASP B CA 1
ATOM 8225 C C . ASP B 1 464 ? 30.737 60.424 64.243 1.000 61.590 464 ASP B C 1
ATOM 8226 O O . ASP B 1 464 ? 31.213 61.193 63.397 1.000 63.220 464 ASP B O 1
ATOM 8231 N N . VAL B 1 465 ? 30.541 59.132 64.022 1.000 62.160 465 VAL B N 1
ATOM 8232 C CA . VAL B 1 465 ? 30.965 58.496 62.746 1.000 62.130 465 VAL B CA 1
ATOM 8233 C C . VAL B 1 465 ? 30.189 59.170 61.616 1.000 61.130 465 VAL B C 1
ATOM 8234 O O . VAL B 1 465 ? 30.828 59.463 60.588 1.000 64.490 465 VAL B O 1
ATOM 8238 N N . ILE B 1 466 ? 28.893 59.443 61.820 1.000 54.990 466 ILE B N 1
ATOM 8239 C CA . ILE B 1 466 ? 28.042 60.112 60.794 1.000 56.410 466 ILE B CA 1
ATOM 8240 C C . ILE B 1 466 ? 28.622 61.507 60.529 1.000 54.740 466 ILE B C 1
ATOM 8241 O O . ILE B 1 466 ? 28.996 61.768 59.383 1.000 63.320 466 ILE B O 1
ATOM 8246 N N . ASN B 1 467 ? 28.762 62.346 61.552 1.000 54.160 467 ASN B N 1
ATOM 8247 C CA . ASN B 1 467 ? 29.300 63.726 61.405 1.000 55.910 467 ASN B CA 1
ATOM 8248 C C . ASN B 1 467 ? 30.690 63.694 60.750 1.000 53.660 467 ASN B C 1
ATOM 8249 O O . ASN B 1 467 ? 30.977 64.595 59.944 1.000 55.110 467 ASN B O 1
ATOM 8254 N N . ASN B 1 468 ? 31.527 62.709 61.067 1.000 56.760 468 ASN B N 1
ATOM 8255 C CA . ASN B 1 468 ? 32.879 62.589 60.455 1.000 64.280 468 ASN B CA 1
ATOM 8256 C C . ASN B 1 468 ? 32.717 62.224 58.984 1.000 57.850 468 ASN B C 1
ATOM 8257 O O . ASN B 1 468 ? 33.400 62.818 58.157 1.000 64.600 468 ASN B O 1
ATOM 8262 N N . ARG B 1 469 ? 31.765 61.358 58.644 1.000 57.360 469 ARG B N 1
ATOM 8263 C CA . ARG B 1 469 ? 31.678 60.836 57.249 1.000 63.720 469 ARG B CA 1
ATOM 8264 C C . ARG B 1 469 ? 30.742 61.610 56.311 1.000 65.780 469 ARG B C 1
ATOM 8265 O O . ARG B 1 469 ? 31.137 61.779 55.154 1.000 64.100 469 ARG B O 1
ATOM 8273 N N . VAL B 1 470 ? 29.541 62.004 56.744 1.000 73.090 470 VAL B N 1
ATOM 8274 C CA . VAL B 1 470 ? 28.569 62.656 55.810 1.000 74.790 470 VAL B CA 1
ATOM 8275 C C . VAL B 1 470 ? 28.437 64.132 56.178 1.000 77.080 470 VAL B C 1
ATOM 8276 O O . VAL B 1 470 ? 29.031 64.956 55.467 1.000 74.520 470 VAL B O 1
ATOM 8280 N N . LYS B 1 471 ? 27.727 64.451 57.265 1.000 90.470 471 LYS B N 1
ATOM 8281 C CA . LYS B 1 471 ? 27.430 65.878 57.588 1.000 98.190 471 LYS B CA 1
ATOM 8282 C C . LYS B 1 471 ? 28.222 66.383 58.791 1.000 89.240 471 LYS B C 1
ATOM 8283 O O . LYS B 1 471 ? 27.885 66.006 59.917 1.000 95.180 471 LYS B O 1
ATOM 8289 N N . HIS B 1 472 ? 29.217 67.227 58.541 1.000 85.730 472 HIS B N 1
ATOM 8290 C CA . HIS B 1 472 ? 30.059 67.792 59.624 1.000 87.080 472 HIS B CA 1
ATOM 8291 C C . HIS B 1 472 ? 29.209 68.835 60.343 1.000 87.890 472 HIS B C 1
ATOM 8292 O O . HIS B 1 472 ? 29.345 70.030 60.028 1.000 81.360 472 HIS B O 1
ATOM 8299 N N . ARG B 1 473 ? 28.387 68.390 61.285 1.000 87.890 473 ARG B N 1
ATOM 8300 C CA . ARG B 1 473 ? 27.387 69.247 61.976 1.000 83.170 473 ARG B CA 1
ATOM 8301 C C . ARG B 1 473 ? 27.859 69.466 63.402 1.000 78.040 473 ARG B C 1
ATOM 8302 O O . ARG B 1 473 ? 28.655 68.636 63.874 1.000 70.780 473 ARG B O 1
ATOM 8310 N N . GLU B 1 474 ? 27.412 70.565 64.021 1.000 86.480 474 GLU B N 1
ATOM 8311 C CA . GLU B 1 474 ? 27.670 70.898 65.447 1.000 89.080 474 GLU B CA 1
ATOM 8312 C C . GLU B 1 474 ? 27.135 69.732 66.277 1.000 86.340 474 GLU B C 1
ATOM 8313 O O . GLU B 1 474 ? 26.100 69.155 65.939 1.000 77.360 474 GLU B O 1
ATOM 8319 N N . PRO B 1 475 ? 27.854 69.297 67.337 1.000 94.780 475 PRO B N 1
ATOM 8320 C CA . PRO B 1 475 ? 27.396 68.176 68.165 1.000 94.930 475 PRO B CA 1
ATOM 8321 C C . PRO B 1 475 ? 26.367 68.557 69.251 1.000 87.980 475 PRO B C 1
ATOM 8322 O O . PRO B 1 475 ? 26.413 67.998 70.325 1.000 74.470 475 PRO B O 1
ATOM 8326 N N . PHE B 1 476 ? 25.443 69.472 68.933 1.000 91.120 476 PHE B N 1
ATOM 8327 C CA . PHE B 1 476 ? 24.218 69.759 69.728 1.000 93.550 476 PHE B CA 1
ATOM 8328 C C . PHE B 1 476 ? 22.980 69.659 68.823 1.000 101.400 476 PHE B C 1
ATOM 8329 O O . PHE B 1 476 ? 21.917 70.245 69.155 1.000 116.370 476 PHE B O 1
ATOM 8337 N N . ARG B 1 477 ? 23.105 68.937 67.710 1.000 88.780 477 ARG B N 1
ATOM 8338 C CA . ARG B 1 477 ? 22.004 68.714 66.744 1.000 83.070 477 ARG B CA 1
ATOM 8339 C C . ARG B 1 477 ? 21.825 67.206 66.623 1.000 77.320 477 ARG B C 1
ATOM 8340 O O . ARG B 1 477 ? 22.698 66.510 66.119 1.000 87.240 477 ARG B O 1
ATOM 8348 N N . PRO B 1 478 ? 20.705 66.641 67.111 1.000 68.230 478 PRO B N 1
ATOM 8349 C CA . PRO B 1 478 ? 20.549 65.191 67.158 1.000 63.210 478 PRO B CA 1
ATOM 8350 C C . PRO B 1 478 ? 20.060 64.589 65.828 1.000 62.710 478 PRO B C 1
ATOM 8351 O O . PRO B 1 478 ? 19.522 65.311 64.999 1.000 69.120 478 PRO B O 1
ATOM 8355 N N . PHE B 1 479 ? 20.270 63.281 65.652 1.000 55.750 479 PHE B N 1
ATOM 8356 C CA . PHE B 1 479 ? 19.737 62.456 64.535 1.000 49.800 479 PHE B CA 1
ATOM 8357 C C . PHE B 1 479 ? 18.404 61.831 64.950 1.000 46.060 479 PHE B C 1
ATOM 8358 O O . PHE B 1 479 ? 18.134 61.667 66.158 1.000 40.350 479 PHE B O 1
ATOM 8366 N N . ALA B 1 480 ? 17.601 61.471 63.955 1.000 43.270 480 ALA B N 1
ATOM 8367 C CA . ALA B 1 480 ? 16.218 60.998 64.141 1.000 42.380 480 ALA B CA 1
ATOM 8368 C C . ALA B 1 480 ? 16.145 59.534 63.724 1.000 42.620 480 ALA B C 1
ATOM 8369 O O . ALA B 1 480 ? 16.769 59.136 62.748 1.000 45.010 480 ALA B O 1
ATOM 8371 N N . PRO B 1 481 ? 15.379 58.677 64.424 1.000 43.210 481 PRO B N 1
ATOM 8372 C CA . PRO B 1 481 ? 15.204 57.301 63.985 1.000 47.230 481 PRO B CA 1
ATOM 8373 C C . PRO B 1 481 ? 13.972 57.029 63.103 1.000 47.910 481 PRO B C 1
ATOM 8374 O O . PRO B 1 481 ? 12.988 57.765 63.138 1.000 46.670 481 PRO B O 1
ATOM 8378 N N . ILE B 1 482 ? 14.044 55.934 62.358 1.000 45.300 482 ILE B N 1
ATOM 8379 C CA . ILE B 1 482 ? 12.854 55.251 61.795 1.000 45.680 482 ILE B CA 1
ATOM 8380 C C . ILE B 1 482 ? 12.544 54.052 62.689 1.000 45.000 482 ILE B C 1
ATOM 8381 O O . ILE B 1 482 ? 13.462 53.509 63.292 1.000 45.540 482 ILE B O 1
ATOM 8386 N N . VAL B 1 483 ? 11.271 53.694 62.765 1.000 47.800 483 VAL B N 1
ATOM 8387 C CA . VAL B 1 483 ? 10.724 52.568 63.566 1.000 52.980 483 VAL B CA 1
ATOM 8388 C C . VAL B 1 483 ? 9.467 52.059 62.842 1.000 55.050 483 VAL B C 1
ATOM 8389 O O . VAL B 1 483 ? 8.764 52.885 62.207 1.000 55.680 483 VAL B O 1
ATOM 8393 N N . LEU B 1 484 ? 9.186 50.757 62.893 1.000 54.670 484 LEU B N 1
ATOM 8394 C CA . LEU B 1 484 ? 7.871 50.240 62.432 1.000 57.220 484 LEU B CA 1
ATOM 8395 C C . LEU B 1 484 ? 6.811 50.858 63.343 1.000 52.640 484 LEU B C 1
ATOM 8396 O O . LEU B 1 484 ? 7.080 50.952 64.547 1.000 52.090 484 LEU B O 1
ATOM 8401 N N . GLU B 1 485 ? 5.681 51.311 62.797 1.000 50.320 485 GLU B N 1
ATOM 8402 C CA . GLU B 1 485 ? 4.542 51.807 63.615 1.000 53.400 485 GLU B CA 1
ATOM 8403 C C . GLU B 1 485 ? 4.312 50.817 64.758 1.000 55.340 485 GLU B C 1
ATOM 8404 O O . GLU B 1 485 ? 4.311 51.259 65.927 1.000 51.080 485 GLU B O 1
ATOM 8410 N N . GLU B 1 486 ? 4.206 49.527 64.403 1.000 58.950 486 GLU B N 1
ATOM 8411 C CA . GLU B 1 486 ? 3.892 48.372 65.293 1.000 59.000 486 GLU B CA 1
ATOM 8412 C C . GLU B 1 486 ? 4.878 48.256 66.465 1.000 56.100 486 GLU B C 1
ATOM 8413 O O . GLU B 1 486 ? 4.574 47.461 67.359 1.000 56.840 486 GLU B O 1
ATOM 8419 N N . ASN B 1 487 ? 6.004 48.985 66.457 1.000 58.190 487 ASN B N 1
ATOM 8420 C CA . ASN B 1 487 ? 7.058 48.937 67.511 1.000 61.940 487 ASN B CA 1
ATOM 8421 C C . ASN B 1 487 ? 7.248 50.307 68.186 1.000 56.740 487 ASN B C 1
ATOM 8422 O O . ASN B 1 487 ? 8.162 50.424 69.039 1.000 55.200 487 ASN B O 1
ATOM 8427 N N . ALA B 1 488 ? 6.432 51.309 67.849 1.000 52.310 488 ALA B N 1
ATOM 8428 C CA . ALA B 1 488 ? 6.604 52.695 68.344 1.000 53.770 488 ALA B CA 1
ATOM 8429 C C . ALA B 1 488 ? 6.244 52.769 69.833 1.000 57.910 488 ALA B C 1
ATOM 8430 O O . ALA B 1 488 ? 7.058 53.345 70.601 1.000 62.400 488 ALA B O 1
ATOM 8432 N N . ALA B 1 489 ? 5.093 52.205 70.231 1.000 54.280 489 ALA B N 1
ATOM 8433 C CA . ALA B 1 489 ? 4.525 52.338 71.595 1.000 50.700 489 ALA B CA 1
ATOM 8434 C C . ALA B 1 489 ? 5.407 51.599 72.601 1.000 53.530 489 ALA B C 1
ATOM 8435 O O . ALA B 1 489 ? 5.323 51.927 73.799 1.000 50.760 489 ALA B O 1
ATOM 8437 N N . ARG B 1 490 ? 6.229 50.657 72.116 1.000 61.880 490 ARG B N 1
ATOM 8438 C CA . ARG B 1 490 ? 7.230 49.883 72.906 1.000 69.480 490 ARG B CA 1
ATOM 8439 C C . ARG B 1 490 ? 8.500 50.732 73.138 1.000 72.780 490 ARG B C 1
ATOM 8440 O O . ARG B 1 490 ? 8.975 50.781 74.303 1.000 71.450 490 ARG B O 1
ATOM 8448 N N . VAL B 1 491 ? 9.032 51.367 72.093 1.000 68.210 491 VAL B N 1
ATOM 8449 C CA . VAL B 1 491 ? 10.330 52.097 72.215 1.000 67.360 491 VAL B CA 1
ATOM 8450 C C . VAL B 1 491 ? 10.114 53.517 72.732 1.000 60.230 491 VAL B C 1
ATOM 8451 O O . VAL B 1 491 ? 10.982 54.010 73.464 1.000 51.380 491 VAL B O 1
ATOM 8455 N N . PHE B 1 492 ? 8.998 54.142 72.375 1.000 58.610 492 PHE B N 1
ATOM 8456 C CA . PHE B 1 492 ? 8.823 55.566 72.744 1.000 59.320 492 PHE B CA 1
ATOM 8457 C C . PHE B 1 492 ? 7.521 55.799 73.505 1.000 58.140 492 PHE B C 1
ATOM 8458 O O . PHE B 1 492 ? 6.577 55.019 73.343 1.000 59.010 492 PHE B O 1
ATOM 8466 N N . GLU B 1 493 ? 7.487 56.851 74.321 1.000 57.170 493 GLU B N 1
ATOM 8467 C CA . GLU B 1 493 ? 6.226 57.225 75.001 1.000 58.820 493 GLU B CA 1
ATOM 8468 C C . GLU B 1 493 ? 5.422 57.995 73.964 1.000 54.140 493 GLU B C 1
ATOM 8469 O O . GLU B 1 493 ? 5.617 59.209 73.865 1.000 54.510 493 GLU B O 1
ATOM 8475 N N . MET B 1 494 ? 4.571 57.302 73.214 1.000 53.890 494 MET B N 1
ATOM 8476 C CA . MET B 1 494 ? 3.838 57.935 72.087 1.000 56.150 494 MET B CA 1
ATOM 8477 C C . MET B 1 494 ? 2.706 58.831 72.589 1.000 56.470 494 MET B C 1
ATOM 8478 O O . MET B 1 494 ? 2.250 59.682 71.817 1.000 54.370 494 MET B O 1
ATOM 8483 N N . GLY B 1 495 ? 2.274 58.635 73.830 1.000 57.150 495 GLY B N 1
ATOM 8484 C CA . GLY B 1 495 ? 1.188 59.445 74.404 1.000 54.020 495 GLY B CA 1
ATOM 8485 C C . GLY B 1 495 ? -0.077 59.364 73.585 1.000 51.310 495 GLY B C 1
ATOM 8486 O O . GLY B 1 495 ? -0.494 58.244 73.270 1.000 49.530 495 GLY B O 1
ATOM 8487 N N . ARG B 1 496 ? -0.670 60.515 73.271 1.000 54.850 496 ARG B N 1
ATOM 8488 C CA . ARG B 1 496 ? -1.962 60.522 72.525 1.000 58.180 496 ARG B CA 1
ATOM 8489 C C . ARG B 1 496 ? -1.769 60.188 71.030 1.000 59.450 496 ARG B C 1
ATOM 8490 O O . ARG B 1 496 ? -2.772 60.279 70.284 1.000 55.880 496 ARG B O 1
ATOM 8498 N N . LYS B 1 497 ? -0.553 59.827 70.594 1.000 57.000 497 LYS B N 1
ATOM 8499 C CA . LYS B 1 497 ? -0.221 59.536 69.172 1.000 58.080 497 LYS B CA 1
ATOM 8500 C C . LYS B 1 497 ? -0.204 58.019 68.965 1.000 64.240 497 LYS B C 1
ATOM 8501 O O . LYS B 1 497 ? 0.305 57.303 69.849 1.000 69.160 497 LYS B O 1
ATOM 8507 N N . GLU B 1 498 ? -0.726 57.555 67.831 1.000 66.300 498 GLU B N 1
ATOM 8508 C CA . GLU B 1 498 ? -0.639 56.138 67.393 1.000 68.060 498 GLU B CA 1
ATOM 8509 C C . GLU B 1 498 ? 0.451 56.015 66.321 1.000 66.990 498 GLU B C 1
ATOM 8510 O O . GLU B 1 498 ? 1.093 54.954 66.279 1.000 68.280 498 GLU B O 1
ATOM 8516 N N . ARG B 1 499 ? 0.630 57.051 65.487 1.000 63.080 499 ARG B N 1
ATOM 8517 C CA . ARG B 1 499 ? 1.630 57.108 64.384 1.000 59.760 499 ARG B CA 1
ATOM 8518 C C . ARG B 1 499 ? 2.242 58.513 64.335 1.000 55.480 499 ARG B C 1
ATOM 8519 O O . ARG B 1 499 ? 1.643 59.437 64.922 1.000 53.540 499 ARG B O 1
ATOM 8527 N N . SER B 1 500 ? 3.402 58.647 63.680 1.000 49.120 500 SER B N 1
ATOM 8528 C CA . SER B 1 500 ? 4.108 59.930 63.410 1.000 49.780 500 SER B CA 1
ATOM 8529 C C . SER B 1 500 ? 5.043 59.716 62.229 1.000 45.160 500 SER B C 1
ATOM 8530 O O . SER B 1 500 ? 6.248 59.583 62.418 1.000 42.470 500 SER B O 1
ATOM 8533 N N . PRO B 1 501 ? 4.503 59.616 60.993 1.000 44.150 501 PRO B N 1
ATOM 8534 C CA . PRO B 1 501 ? 5.300 59.265 59.814 1.000 42.790 501 PRO B CA 1
ATOM 8535 C C . PRO B 1 501 ? 5.968 60.420 59.052 1.000 40.020 501 PRO B C 1
ATOM 8536 O O . PRO B 1 501 ? 6.536 60.134 58.020 1.000 36.770 501 PRO B O 1
ATOM 8540 N N . TYR B 1 502 ? 5.905 61.657 59.567 1.000 43.080 502 TYR B N 1
ATOM 8541 C CA . TYR B 1 502 ? 6.393 62.896 58.890 1.000 44.110 502 TYR B CA 1
ATOM 8542 C C . TYR B 1 502 ? 7.551 63.574 59.653 1.000 45.050 502 TYR B C 1
ATOM 8543 O O . TYR B 1 502 ? 8.019 64.653 59.228 1.000 47.210 502 TYR B O 1
ATOM 8552 N N . MET B 1 503 ? 8.007 62.965 60.749 1.000 48.870 503 MET B N 1
ATOM 8553 C CA . MET B 1 503 ? 9.002 63.524 61.704 1.000 48.650 503 MET B CA 1
ATOM 8554 C C . MET B 1 503 ? 8.601 64.941 62.135 1.000 47.130 503 MET B C 1
ATOM 8555 O O . MET B 1 503 ? 9.492 65.777 62.304 1.000 50.000 503 MET B O 1
ATOM 8560 N N . THR B 1 504 ? 7.311 65.203 62.338 1.000 48.020 504 THR B N 1
ATOM 8561 C CA . THR B 1 504 ? 6.814 66.536 62.765 1.000 48.110 504 THR B CA 1
ATOM 8562 C C . THR B 1 504 ? 6.580 66.566 64.271 1.000 49.490 504 THR B C 1
ATOM 8563 O O . THR B 1 504 ? 6.445 67.690 64.791 1.000 56.660 504 THR B O 1
ATOM 8567 N N . PHE B 1 505 ? 6.519 65.403 64.926 1.000 48.120 505 PHE B N 1
ATOM 8568 C CA . PHE B 1 505 ? 6.436 65.283 66.403 1.000 49.920 505 PHE B CA 1
ATOM 8569 C C . PHE B 1 505 ? 7.655 64.525 66.929 1.000 56.190 505 PHE B C 1
ATOM 8570 O O . PHE B 1 505 ? 8.123 63.537 66.274 1.000 59.660 505 PHE B O 1
ATOM 8578 N N . VAL B 1 506 ? 8.120 64.978 68.096 1.000 53.710 506 VAL B N 1
ATOM 8579 C CA . VAL B 1 506 ? 9.207 64.362 68.901 1.000 55.500 506 VAL B CA 1
ATOM 8580 C C . VAL B 1 506 ? 8.563 63.581 70.049 1.000 52.260 506 VAL B C 1
ATOM 8581 O O . VAL B 1 506 ? 7.504 64.008 70.510 1.000 53.040 506 VAL B O 1
ATOM 8585 N N . PHE B 1 507 ? 9.178 62.485 70.494 1.000 52.040 507 PHE B N 1
ATOM 8586 C CA . PHE B 1 507 ? 8.677 61.656 71.623 1.000 55.030 507 PHE B CA 1
ATOM 8587 C C . PHE B 1 507 ? 9.822 61.234 72.541 1.000 57.960 507 PHE B C 1
ATOM 8588 O O . PHE B 1 507 ? 10.960 61.055 72.107 1.000 57.900 507 PHE B O 1
ATOM 8596 N N . PRO B 1 508 ? 9.564 61.074 73.858 1.000 62.160 508 PRO B N 1
ATOM 8597 C CA . PRO B 1 508 ? 10.587 60.602 74.787 1.000 63.160 508 PRO B CA 1
ATOM 8598 C C . PRO B 1 508 ? 10.776 59.094 74.595 1.000 64.730 508 PRO B C 1
ATOM 8599 O O . PRO B 1 508 ? 9.801 58.421 74.304 1.000 63.580 508 PRO B O 1
ATOM 8603 N N . VAL B 1 509 ? 12.016 58.618 74.737 1.000 65.270 509 VAL B N 1
ATOM 8604 C CA . VAL B 1 509 ? 12.395 57.185 74.564 1.000 64.270 509 VAL B CA 1
ATOM 8605 C C . VAL B 1 509 ? 12.182 56.487 75.904 1.000 62.540 509 VAL B C 1
ATOM 8606 O O . VAL B 1 509 ? 12.595 57.064 76.908 1.000 59.660 509 VAL B O 1
ATOM 8610 N N . ARG B 1 510 ? 11.559 55.306 75.912 1.000 64.410 510 ARG B N 1
ATOM 8611 C CA . ARG B 1 510 ? 11.417 54.474 77.134 1.000 66.570 510 ARG B CA 1
ATOM 8612 C C . ARG B 1 510 ? 12.817 53.995 77.507 1.000 73.200 510 ARG B C 1
ATOM 8613 O O . ARG B 1 510 ? 13.516 53.447 76.658 1.000 74.460 510 ARG B O 1
ATOM 8621 N N . PRO B 1 511 ? 13.294 54.240 78.754 1.000 79.520 511 PRO B N 1
ATOM 8622 C CA . PRO B 1 511 ? 14.689 53.971 79.118 1.000 78.400 511 PRO B CA 1
ATOM 8623 C C . PRO B 1 511 ? 15.245 52.636 78.591 1.000 75.520 511 PRO B C 1
ATOM 8624 O O . PRO B 1 511 ? 16.362 52.624 78.121 1.000 73.040 511 PRO B O 1
ATOM 8628 N N . GLU B 1 512 ? 14.450 51.564 78.648 1.000 74.440 512 GLU B N 1
ATOM 8629 C CA . GLU B 1 512 ? 14.874 50.185 78.266 1.000 76.870 512 GLU B CA 1
ATOM 8630 C C . GLU B 1 512 ? 15.536 50.164 76.877 1.000 75.570 512 GLU B C 1
ATOM 8631 O O . GLU B 1 512 ? 16.487 49.379 76.713 1.000 79.050 512 GLU B O 1
ATOM 8637 N N . TYR B 1 513 ? 15.079 50.980 75.918 1.000 75.200 513 TYR B N 1
ATOM 8638 C CA . TYR B 1 513 ? 15.587 50.985 74.516 1.000 69.880 513 TYR B CA 1
ATOM 8639 C C . TYR B 1 513 ? 16.578 52.133 74.268 1.000 62.450 513 TYR B C 1
ATOM 8640 O O . TYR B 1 513 ? 16.968 52.307 73.106 1.000 55.060 513 TYR B O 1
ATOM 8649 N N . THR B 1 514 ? 17.031 52.838 75.311 1.000 59.470 514 THR B N 1
ATOM 8650 C CA . THR B 1 514 ? 17.868 54.063 75.178 1.000 63.120 514 THR B CA 1
ATOM 8651 C C . THR B 1 514 ? 19.223 53.708 74.571 1.000 59.460 514 THR B C 1
ATOM 8652 O O . THR B 1 514 ? 19.690 54.478 73.738 1.000 66.350 514 THR B O 1
ATOM 8656 N N . GLU B 1 515 ? 19.837 52.604 74.986 1.000 64.660 515 GLU B N 1
ATOM 8657 C CA . GLU B 1 515 ? 21.232 52.265 74.593 1.000 67.630 515 GLU B CA 1
ATOM 8658 C C . GLU B 1 515 ? 21.278 51.884 73.112 1.000 62.930 515 GLU B C 1
ATOM 8659 O O . GLU B 1 515 ? 22.193 52.368 72.402 1.000 60.490 515 GLU B O 1
ATOM 8665 N N . LYS B 1 516 ? 20.346 51.029 72.680 1.000 58.090 516 LYS B N 1
ATOM 8666 C CA . LYS B 1 516 ? 20.414 50.357 71.358 1.000 55.980 516 LYS B CA 1
ATOM 8667 C C . LYS B 1 516 ? 19.980 51.325 70.254 1.000 53.640 516 LYS B C 1
ATOM 8668 O O . LYS B 1 516 ? 20.156 50.951 69.082 1.000 59.030 516 LYS B O 1
ATOM 8674 N N . ILE B 1 517 ? 19.462 52.515 70.592 1.000 48.780 517 ILE B N 1
ATOM 8675 C CA . ILE B 1 517 ? 19.018 53.534 69.592 1.000 46.070 517 ILE B CA 1
ATOM 8676 C C . ILE B 1 517 ? 19.592 54.912 69.938 1.000 45.290 517 ILE B C 1
ATOM 8677 O O . ILE B 1 517 ? 19.100 55.903 69.377 1.000 48.980 517 ILE B O 1
ATOM 8682 N N . ALA B 1 518 ? 20.617 54.977 70.787 1.000 44.620 518 ALA B N 1
ATOM 8683 C CA . ALA B 1 518 ? 21.085 56.216 71.451 1.000 45.930 518 ALA B CA 1
ATOM 8684 C C . ALA B 1 518 ? 21.459 57.282 70.410 1.000 51.020 518 ALA B C 1
ATOM 8685 O O . ALA B 1 518 ? 21.216 58.482 70.685 1.000 56.660 518 ALA B O 1
ATOM 8687 N N . ALA B 1 519 ? 22.043 56.884 69.274 1.000 49.320 519 ALA B N 1
ATOM 8688 C CA . ALA B 1 519 ? 22.485 57.824 68.217 1.000 48.360 519 ALA B CA 1
ATOM 8689 C C . ALA B 1 519 ? 21.281 58.611 67.671 1.000 50.810 519 ALA B C 1
ATOM 8690 O O . ALA B 1 519 ? 21.441 59.811 67.386 1.000 57.550 519 ALA B O 1
ATOM 8692 N N . ALA B 1 520 ? 20.107 57.986 67.565 1.000 48.470 520 ALA B N 1
ATOM 8693 C CA . ALA B 1 520 ? 18.851 58.637 67.120 1.000 51.840 520 ALA B CA 1
ATOM 8694 C C . ALA B 1 520 ? 18.062 59.156 68.331 1.000 51.250 520 ALA B C 1
ATOM 8695 O O . ALA B 1 520 ? 16.810 59.135 68.290 1.000 48.730 520 ALA B O 1
ATOM 8697 N N . THR B 1 521 ? 18.779 59.622 69.354 1.000 49.560 521 THR B N 1
ATOM 8698 C CA . THR B 1 521 ? 18.240 60.191 70.610 1.000 49.540 521 THR B CA 1
ATOM 8699 C C . THR B 1 521 ? 18.999 61.484 70.904 1.000 50.030 521 THR B C 1
ATOM 8700 O O . THR B 1 521 ? 20.230 61.488 70.694 1.000 52.230 521 THR B O 1
ATOM 8704 N N . HIS B 1 522 ? 18.292 62.521 71.363 1.000 50.270 522 HIS B N 1
ATOM 8705 C CA . HIS B 1 522 ? 18.883 63.786 71.875 1.000 54.050 522 HIS B CA 1
ATOM 8706 C C . HIS B 1 522 ? 19.316 63.603 73.338 1.000 56.170 522 HIS B C 1
ATOM 8707 O O . HIS B 1 522 ? 18.957 62.590 73.965 1.000 57.620 522 HIS B O 1
ATOM 8714 N N . VAL B 1 523 ? 20.068 64.559 73.875 1.000 58.380 523 VAL B N 1
ATOM 8715 C CA . VAL B 1 523 ? 20.523 64.539 75.295 1.000 59.000 523 VAL B CA 1
ATOM 8716 C C . VAL B 1 523 ? 19.302 64.542 76.226 1.000 55.620 523 VAL B C 1
ATOM 8717 O O . VAL B 1 523 ? 19.434 63.976 77.306 1.000 57.310 523 VAL B O 1
ATOM 8721 N N . ASP B 1 524 ? 18.169 65.145 75.839 1.000 56.880 524 ASP B N 1
ATOM 8722 C CA . ASP B 1 524 ? 16.960 65.249 76.712 1.000 58.260 524 ASP B CA 1
ATOM 8723 C C . ASP B 1 524 ? 16.100 63.985 76.576 1.000 56.220 524 ASP B C 1
ATOM 8724 O O . ASP B 1 524 ? 14.931 64.029 77.012 1.000 48.310 524 ASP B O 1
ATOM 8729 N N . ALA B 1 525 ? 16.677 62.910 76.011 1.000 57.330 525 ALA B N 1
ATOM 8730 C CA . ALA B 1 525 ? 16.099 61.549 75.890 1.000 57.040 525 ALA B CA 1
ATOM 8731 C C . ALA B 1 525 ? 14.891 61.537 74.950 1.000 56.410 525 ALA B C 1
ATOM 8732 O O . ALA B 1 525 ? 13.959 60.751 75.209 1.000 55.090 525 ALA B O 1
ATOM 8734 N N . THR B 1 526 ? 14.913 62.359 73.894 1.000 57.150 526 THR B N 1
ATOM 8735 C CA . THR B 1 526 ? 13.770 62.554 72.958 1.000 58.300 526 THR B CA 1
ATOM 8736 C C . THR B 1 526 ? 14.218 62.173 71.541 1.000 55.570 526 THR B C 1
ATOM 8737 O O . THR B 1 526 ? 15.383 62.463 71.203 1.000 54.480 526 THR B O 1
ATOM 8741 N N . SER B 1 527 ? 13.323 61.546 70.769 1.000 52.160 527 SER B N 1
ATOM 8742 C CA . SER B 1 527 ? 13.510 61.202 69.334 1.000 53.980 527 SER B CA 1
ATOM 8743 C C . SER B 1 527 ? 12.472 61.922 68.466 1.000 52.200 527 SER B C 1
ATOM 8744 O O . SER B 1 527 ? 11.288 61.920 68.840 1.000 48.220 527 SER B O 1
ATOM 8747 N N . ARG B 1 528 ? 12.911 62.496 67.339 1.000 55.610 528 ARG B N 1
ATOM 8748 C CA . ARG B 1 528 ? 12.027 63.009 66.252 1.000 56.740 528 ARG B CA 1
ATOM 8749 C C . ARG B 1 528 ? 11.746 61.843 65.302 1.000 53.360 528 ARG B C 1
ATOM 8750 O O . ARG B 1 528 ? 12.162 61.890 64.130 1.000 51.710 528 ARG B O 1
ATOM 8758 N N . ILE B 1 529 ? 11.027 60.844 65.800 1.000 54.290 529 ILE B N 1
ATOM 8759 C CA . ILE B 1 529 ? 10.910 59.499 65.162 1.000 55.330 529 ILE B CA 1
ATOM 8760 C C . ILE B 1 529 ? 10.136 59.614 63.850 1.000 49.050 529 ILE B C 1
ATOM 8761 O O . ILE B 1 529 ? 9.321 60.555 63.716 1.000 51.620 529 ILE B O 1
ATOM 8766 N N . GLN B 1 530 ? 10.365 58.659 62.948 1.000 45.830 530 GLN B N 1
ATOM 8767 C CA . GLN B 1 530 ? 9.485 58.402 61.779 1.000 46.040 530 GLN B CA 1
ATOM 8768 C C . GLN B 1 530 ? 8.869 56.999 61.860 1.000 46.170 530 GLN B C 1
ATOM 8769 O O . GLN B 1 530 ? 9.611 56.026 61.651 1.000 41.800 530 GLN B O 1
ATOM 8775 N N . THR B 1 531 ? 7.554 56.908 62.097 1.000 45.970 531 THR B N 1
ATOM 8776 C CA . THR B 1 531 ? 6.802 55.633 62.005 1.000 46.480 531 THR B CA 1
ATOM 8777 C C . THR B 1 531 ? 6.736 55.227 60.530 1.000 47.380 531 THR B C 1
ATOM 8778 O O . THR B 1 531 ? 6.675 56.107 59.644 1.000 40.960 531 THR B O 1
ATOM 8782 N N . VAL B 1 532 ? 6.784 53.917 60.309 1.000 51.270 532 VAL B N 1
ATOM 8783 C CA . VAL B 1 532 ? 6.840 53.269 58.973 1.000 54.000 532 VAL B CA 1
ATOM 8784 C C . VAL B 1 532 ? 5.829 52.119 58.986 1.000 54.030 532 VAL B C 1
ATOM 8785 O O . VAL B 1 532 ? 5.596 51.551 60.072 1.000 56.700 532 VAL B O 1
ATOM 8789 N N . THR B 1 533 ? 5.243 51.812 57.829 1.000 52.180 533 THR B N 1
ATOM 8790 C CA . THR B 1 533 ? 4.323 50.668 57.616 1.000 52.070 533 THR B CA 1
ATOM 8791 C C . THR B 1 533 ? 4.628 50.065 56.249 1.000 58.250 533 THR B C 1
ATOM 8792 O O . THR B 1 533 ? 5.364 50.742 55.478 1.000 58.400 533 THR B O 1
ATOM 8796 N N . GLU B 1 534 ? 4.085 48.869 55.964 1.000 67.110 534 GLU B N 1
ATOM 8797 C CA . GLU B 1 534 ? 4.129 48.230 54.612 1.000 71.240 534 GLU B CA 1
ATOM 8798 C C . GLU B 1 534 ? 3.384 49.151 53.636 1.000 62.430 534 GLU B C 1
ATOM 8799 O O . GLU B 1 534 ? 3.860 49.301 52.507 1.000 58.490 534 GLU B O 1
ATOM 8805 N N . ASP B 1 535 ? 2.303 49.791 54.091 1.000 60.490 535 ASP B N 1
ATOM 8806 C CA . ASP B 1 535 ? 1.443 50.687 53.275 1.000 63.840 535 ASP B CA 1
ATOM 8807 C C . ASP B 1 535 ? 2.242 51.951 52.923 1.000 61.210 535 ASP B C 1
ATOM 8808 O O . ASP B 1 535 ? 2.356 52.267 51.719 1.000 55.070 535 ASP B O 1
ATOM 8813 N N . SER B 1 536 ? 2.795 52.629 53.937 1.000 58.920 536 SER B N 1
ATOM 8814 C CA . SER B 1 536 ? 3.441 53.965 53.825 1.000 55.410 536 SER B CA 1
ATOM 8815 C C . SER B 1 536 ? 4.707 53.882 52.965 1.000 58.400 536 SER B C 1
ATOM 8816 O O . SER B 1 536 ? 4.933 54.814 52.152 1.000 58.560 536 SER B O 1
ATOM 8819 N N . ASN B 1 537 ? 5.516 52.831 53.151 1.000 62.040 537 ASN B N 1
ATOM 8820 C CA . ASN B 1 537 ? 6.825 52.665 52.452 1.000 61.680 537 ASN B CA 1
ATOM 8821 C C . ASN B 1 537 ? 7.244 51.195 52.497 1.000 63.350 537 ASN B C 1
ATOM 8822 O O . ASN B 1 537 ? 8.040 50.815 53.353 1.000 66.350 537 ASN B O 1
ATOM 8827 N N . PRO B 1 538 ? 6.740 50.322 51.586 1.000 61.960 538 PRO B N 1
ATOM 8828 C CA . PRO B 1 538 ? 6.978 48.880 51.698 1.000 61.750 538 PRO B CA 1
ATOM 8829 C C . PRO B 1 538 ? 8.478 48.525 51.780 1.000 65.590 538 PRO B C 1
ATOM 8830 O O . PRO B 1 538 ? 8.870 47.826 52.704 1.000 70.520 538 PRO B O 1
ATOM 8834 N N . ARG B 1 539 ? 9.296 49.037 50.855 1.000 63.550 539 ARG B N 1
ATOM 8835 C CA . ARG B 1 539 ? 10.746 48.712 50.777 1.000 61.280 539 ARG B CA 1
ATOM 8836 C C . ARG B 1 539 ? 11.405 49.055 52.121 1.000 55.050 539 ARG B C 1
ATOM 8837 O O . ARG B 1 539 ? 12.194 48.250 52.600 1.000 54.090 539 ARG B O 1
ATOM 8845 N N . LEU B 1 540 ? 11.068 50.195 52.721 1.000 54.900 540 LEU B N 1
ATOM 8846 C CA . LEU B 1 540 ? 11.645 50.653 54.018 1.000 53.260 540 LEU B CA 1
ATOM 8847 C C . LEU B 1 540 ? 11.110 49.776 55.151 1.000 50.740 540 LEU B C 1
ATOM 8848 O O . LEU B 1 540 ? 11.872 49.487 56.075 1.000 49.660 540 LEU B O 1
ATOM 8853 N N . ALA B 1 541 ? 9.846 49.368 55.056 1.000 52.120 541 ALA B N 1
ATOM 8854 C CA . ALA B 1 541 ? 9.162 48.503 56.040 1.000 55.080 541 ALA B CA 1
ATOM 8855 C C . ALA B 1 541 ? 9.879 47.153 56.101 1.000 59.360 541 ALA B C 1
ATOM 8856 O O . ALA B 1 541 ? 10.096 46.635 57.219 1.000 63.440 541 ALA B O 1
ATOM 8858 N N . ALA B 1 542 ? 10.237 46.615 54.934 1.000 58.350 542 ALA B N 1
ATOM 8859 C CA . ALA B 1 542 ? 10.979 45.344 54.784 1.000 54.900 542 ALA B CA 1
ATOM 8860 C C . ALA B 1 542 ? 12.372 45.503 55.386 1.000 52.280 542 ALA B C 1
ATOM 8861 O O . ALA B 1 542 ? 12.827 44.542 56.033 1.000 58.410 542 ALA B O 1
ATOM 8863 N N . LEU B 1 543 ? 12.998 46.670 55.174 1.000 52.650 543 LEU B N 1
ATOM 8864 C CA . LEU B 1 543 ? 14.390 46.995 55.602 1.000 52.860 543 LEU B CA 1
ATOM 8865 C C . LEU B 1 543 ? 14.456 47.022 57.132 1.000 53.520 543 LEU B C 1
ATOM 8866 O O . LEU B 1 543 ? 15.423 46.506 57.707 1.000 49.890 543 LEU B O 1
ATOM 8871 N N . LEU B 1 544 ? 13.458 47.613 57.773 1.000 56.740 544 LEU B N 1
ATOM 8872 C CA . LEU B 1 544 ? 13.423 47.698 59.248 1.000 60.730 544 LEU B CA 1
ATOM 8873 C C . LEU B 1 544 ? 13.193 46.295 59.826 1.000 65.070 544 LEU B C 1
ATOM 8874 O O . LEU B 1 544 ? 13.975 45.892 60.698 1.000 70.810 544 LEU B O 1
ATOM 8879 N N . ARG B 1 545 ? 12.192 45.564 59.334 1.000 67.580 545 ARG B N 1
ATOM 8880 C CA . ARG B 1 545 ? 11.882 44.194 59.817 1.000 75.740 545 ARG B CA 1
ATOM 8881 C C . ARG B 1 545 ? 13.150 43.333 59.709 1.000 77.300 545 ARG B C 1
ATOM 8882 O O . ARG B 1 545 ? 13.512 42.676 60.720 1.000 79.110 545 ARG B O 1
ATOM 8890 N N . GLU B 1 546 ? 13.820 43.359 58.553 1.000 69.880 546 GLU B N 1
ATOM 8891 C CA . GLU B 1 546 ? 14.972 42.467 58.256 1.000 68.440 546 GLU B CA 1
ATOM 8892 C C . GLU B 1 546 ? 16.183 42.892 59.102 1.000 60.970 546 GLU B C 1
ATOM 8893 O O . GLU B 1 546 ? 16.817 41.993 59.669 1.000 64.990 546 GLU B O 1
ATOM 8899 N N . PHE B 1 547 ? 16.489 44.192 59.196 1.000 55.170 547 PHE B N 1
ATOM 8900 C CA . PHE B 1 547 ? 17.600 44.745 60.025 1.000 52.020 547 PHE B CA 1
ATOM 8901 C C . PHE B 1 547 ? 17.374 44.354 61.489 1.000 55.370 547 PHE B C 1
ATOM 8902 O O . PHE B 1 547 ? 18.328 43.876 62.139 1.000 56.690 547 PHE B O 1
ATOM 8910 N N . THR B 1 548 ? 16.150 44.557 61.988 1.000 54.170 548 THR B N 1
ATOM 8911 C CA . THR B 1 548 ? 15.778 44.323 63.406 1.000 53.380 548 THR B CA 1
ATOM 8912 C C . THR B 1 548 ? 15.916 42.826 63.706 1.000 59.800 548 THR B C 1
ATOM 8913 O O . THR B 1 548 ? 16.335 42.487 64.841 1.000 62.540 548 THR B O 1
ATOM 8917 N N . SER B 1 549 ? 15.603 41.956 62.738 1.000 61.740 549 SER B N 1
ATOM 8918 C CA . SER B 1 549 ? 15.603 40.484 62.964 1.000 67.270 549 SER B CA 1
ATOM 8919 C C . SER B 1 549 ? 17.046 40.024 63.211 1.000 61.390 549 SER B C 1
ATOM 8920 O O . SER B 1 549 ? 17.238 38.970 63.852 1.000 63.490 549 SER B O 1
ATOM 8923 N N . ARG B 1 550 ? 18.026 40.814 62.777 1.000 56.260 550 ARG B N 1
ATOM 8924 C CA . ARG B 1 550 ? 19.459 40.435 62.864 1.000 58.780 550 ARG B CA 1
ATOM 8925 C C . ARG B 1 550 ? 20.106 41.037 64.111 1.000 58.780 550 ARG B C 1
ATOM 8926 O O . ARG B 1 550 ? 20.911 40.328 64.760 1.000 65.630 550 ARG B O 1
ATOM 8934 N N . THR B 1 551 ? 19.771 42.286 64.431 1.000 53.290 551 THR B N 1
ATOM 8935 C CA . THR B 1 551 ? 20.438 43.084 65.489 1.000 49.420 551 THR B CA 1
ATOM 8936 C C . THR B 1 551 ? 19.553 43.208 66.729 1.000 45.800 551 THR B C 1
ATOM 8937 O O . THR B 1 551 ? 20.067 43.627 67.769 1.000 45.670 551 THR B O 1
ATOM 8941 N N . ASP B 1 552 ? 18.267 42.886 66.630 1.000 46.780 552 ASP B N 1
ATOM 8942 C CA . ASP B 1 552 ? 17.314 43.098 67.747 1.000 51.970 552 ASP B CA 1
ATOM 8943 C C . ASP B 1 552 ? 17.382 44.590 68.094 1.000 51.530 552 ASP B C 1
ATOM 8944 O O . ASP B 1 552 ? 17.163 44.946 69.274 1.000 51.840 552 ASP B O 1
ATOM 8949 N N . VAL B 1 553 ? 17.684 45.425 67.095 1.000 46.530 553 VAL B N 1
ATOM 8950 C CA . VAL B 1 553 ? 17.701 46.904 67.234 1.000 47.670 553 VAL B CA 1
ATOM 8951 C C . VAL B 1 553 ? 16.499 47.461 66.478 1.000 48.520 553 VAL B C 1
ATOM 8952 O O . VAL B 1 553 ? 16.472 47.404 65.253 1.000 47.470 553 VAL B O 1
ATOM 8956 N N . PRO B 1 554 ? 15.490 48.027 67.188 1.000 50.040 554 PRO B N 1
ATOM 8957 C CA . PRO B 1 554 ? 14.196 48.375 66.591 1.000 50.230 554 PRO B CA 1
ATOM 8958 C C . PRO B 1 554 ? 14.159 49.616 65.695 1.000 50.460 554 PRO B C 1
ATOM 8959 O O . PRO B 1 554 ? 13.126 49.838 65.111 1.000 51.860 554 PRO B O 1
ATOM 8963 N N . CYS B 1 555 ? 15.248 50.391 65.651 1.000 51.460 555 CYS B N 1
ATOM 8964 C CA . CYS B 1 555 ? 15.333 51.701 64.954 1.000 52.360 555 CYS B CA 1
ATOM 8965 C C . CYS B 1 555 ? 16.597 51.762 64.091 1.000 52.760 555 CYS B C 1
ATOM 8966 O O . CYS B 1 555 ? 17.642 51.211 64.502 1.000 49.550 555 CYS B O 1
ATOM 8969 N N . LEU B 1 556 ? 16.481 52.408 62.930 1.000 50.030 556 LEU B N 1
ATOM 8970 C CA . LEU B 1 556 ? 17.624 52.858 62.102 1.000 46.580 556 LEU B CA 1
ATOM 8971 C C . LEU B 1 556 ? 17.671 54.377 62.166 1.000 47.560 556 LEU B C 1
ATOM 8972 O O . LEU B 1 556 ? 16.593 54.991 62.158 1.000 50.010 556 LEU B O 1
ATOM 8977 N N . VAL B 1 557 ? 18.874 54.946 62.227 1.000 50.500 557 VAL B N 1
ATOM 8978 C CA . VAL B 1 557 ? 19.097 56.407 62.023 1.000 49.310 557 VAL B CA 1
ATOM 8979 C C . VAL B 1 557 ? 18.651 56.720 60.599 1.000 46.340 557 VAL B C 1
ATOM 8980 O O . VAL B 1 557 ? 19.185 56.097 59.679 1.000 42.830 557 VAL B O 1
ATOM 8984 N N . ASN B 1 558 ? 17.671 57.608 60.458 1.000 48.840 558 ASN B N 1
ATOM 8985 C CA . ASN B 1 558 ? 17.274 58.192 59.155 1.000 51.300 558 ASN B CA 1
ATOM 8986 C C . ASN B 1 558 ? 17.645 59.667 59.164 1.000 52.860 558 ASN B C 1
ATOM 8987 O O . ASN B 1 558 ? 17.050 60.417 59.956 1.000 57.920 558 ASN B O 1
ATOM 8992 N N . THR B 1 559 ? 18.604 60.044 58.322 1.000 51.100 559 THR B N 1
ATOM 8993 C CA . THR B 1 559 ? 19.106 61.430 58.211 1.000 50.580 559 THR B CA 1
ATOM 8994 C C . THR B 1 559 ? 19.124 61.850 56.736 1.000 52.030 559 THR B C 1
ATOM 8995 O O . THR B 1 559 ? 18.975 60.970 55.868 1.000 55.240 559 THR B O 1
ATOM 8999 N N . SER B 1 560 ? 19.258 63.152 56.476 1.000 53.860 560 SER B N 1
ATOM 9000 C CA . SER B 1 560 ? 19.146 63.781 55.131 1.000 53.580 560 SER B CA 1
ATOM 9001 C C . SER B 1 560 ? 20.318 63.352 54.242 1.000 53.080 560 SER B C 1
ATOM 9002 O O . SER B 1 560 ? 21.483 63.599 54.633 1.000 48.790 560 SER B O 1
ATOM 9005 N N . PHE B 1 561 ? 20.015 62.774 53.072 1.000 52.580 561 PHE B N 1
ATOM 9006 C CA . PHE B 1 561 ? 21.011 62.456 52.015 1.000 51.220 561 PHE B CA 1
ATOM 9007 C C . PHE B 1 561 ? 21.381 63.756 51.291 1.000 49.370 561 PHE B C 1
ATOM 9008 O O . PHE B 1 561 ? 20.708 64.170 50.324 1.000 47.500 561 PHE B O 1
ATOM 9016 N N . ASN B 1 562 ? 22.439 64.393 51.776 1.000 47.270 562 ASN B N 1
ATOM 9017 C CA . ASN B 1 562 ? 22.982 65.642 51.196 1.000 51.310 562 ASN B CA 1
ATOM 9018 C C . ASN B 1 562 ? 24.346 65.927 51.840 1.000 51.490 562 ASN B C 1
ATOM 9019 O O . ASN B 1 562 ? 24.608 65.431 52.957 1.000 45.240 562 ASN B O 1
ATOM 9024 N N . VAL B 1 563 ? 25.171 66.718 51.156 1.000 54.230 563 VAL B N 1
ATOM 9025 C CA . VAL B 1 563 ? 26.351 67.392 51.774 1.000 57.720 563 VAL B CA 1
ATOM 9026 C C . VAL B 1 563 ? 25.812 68.543 52.626 1.000 57.390 563 VAL B C 1
ATOM 9027 O O . VAL B 1 563 ? 24.752 69.106 52.265 1.000 53.610 563 VAL B O 1
ATOM 9031 N N . ALA B 1 564 ? 26.486 68.850 53.734 1.000 58.070 564 ALA B N 1
ATOM 9032 C CA . ALA B 1 564 ? 26.144 69.995 54.604 1.000 62.060 564 ALA B CA 1
ATOM 9033 C C . ALA B 1 564 ? 25.948 71.226 53.711 1.000 62.390 564 ALA B C 1
ATOM 9034 O O . ALA B 1 564 ? 26.862 71.548 52.932 1.000 62.700 564 ALA B O 1
ATOM 9036 N N . GLY B 1 565 ? 24.773 71.848 53.777 1.000 62.020 565 GLY B N 1
ATOM 9037 C CA . GLY B 1 565 ? 24.498 73.111 53.073 1.000 65.770 565 GLY B CA 1
ATOM 9038 C C . GLY B 1 565 ? 23.715 72.909 51.791 1.000 66.150 565 GLY B C 1
ATOM 9039 O O . GLY B 1 565 ? 22.866 73.769 51.492 1.000 67.630 565 GLY B O 1
ATOM 9040 N N . GLU B 1 566 ? 23.983 71.839 51.039 1.000 65.770 566 GLU B N 1
ATOM 9041 C CA . GLU B 1 566 ? 23.196 71.532 49.816 1.000 66.710 566 GLU B CA 1
ATOM 9042 C C . GLU B 1 566 ? 21.909 70.828 50.226 1.000 57.800 566 GLU B C 1
ATOM 9043 O O . GLU B 1 566 ? 21.854 70.170 51.259 1.000 52.640 566 GLU B O 1
ATOM 9049 N N . PRO B 1 567 ? 20.853 70.934 49.391 1.000 55.270 567 PRO B N 1
ATOM 9050 C CA . PRO B 1 567 ? 19.565 70.296 49.659 1.000 52.140 567 PRO B CA 1
ATOM 9051 C C . PRO B 1 567 ? 19.588 68.764 49.546 1.000 52.890 567 PRO B C 1
ATOM 9052 O O . PRO B 1 567 ? 20.500 68.252 48.931 1.000 60.510 567 PRO B O 1
ATOM 9056 N N . ILE B 1 568 ? 18.577 68.087 50.107 1.000 50.470 568 ILE B N 1
ATOM 9057 C CA . ILE B 1 568 ? 18.327 66.624 49.945 1.000 50.430 568 ILE B CA 1
ATOM 9058 C C . ILE B 1 568 ? 18.412 66.287 48.455 1.000 53.520 568 ILE B C 1
ATOM 9059 O O . ILE B 1 568 ? 17.817 67.031 47.654 1.000 59.670 568 ILE B O 1
ATOM 9064 N N . VAL B 1 569 ? 19.098 65.191 48.111 1.000 51.420 569 VAL B N 1
ATOM 9065 C CA . VAL B 1 569 ? 19.395 64.789 46.704 1.000 48.350 569 VAL B CA 1
ATOM 9066 C C . VAL B 1 569 ? 18.090 64.397 46.006 1.000 44.980 569 VAL B C 1
ATOM 9067 O O . VAL B 1 569 ? 17.120 64.031 46.697 1.000 38.230 569 VAL B O 1
ATOM 9071 N N . CYS B 1 570 ? 18.079 64.481 44.675 1.000 48.910 570 CYS B N 1
ATOM 9072 C CA . CYS B 1 570 ? 16.877 64.237 43.833 1.000 54.220 570 CYS B CA 1
ATOM 9073 C C . CYS B 1 570 ? 17.182 63.180 42.774 1.000 51.240 570 CYS B C 1
ATOM 9074 O O . CYS B 1 570 ? 16.617 62.077 42.881 1.000 49.360 570 CYS B O 1
ATOM 9077 N N . SER B 1 571 ? 18.031 63.516 41.798 1.000 50.410 571 SER B N 1
ATOM 9078 C CA . SER B 1 571 ? 18.419 62.613 40.686 1.000 52.260 571 SER B CA 1
ATOM 9079 C C . SER B 1 571 ? 19.429 61.589 41.203 1.000 54.360 571 SER B C 1
ATOM 9080 O O . SER B 1 571 ? 20.038 61.793 42.250 1.000 57.040 571 SER B O 1
ATOM 9083 N N . PRO B 1 572 ? 19.635 60.461 40.494 1.000 53.580 572 PRO B N 1
ATOM 9084 C CA . PRO B 1 572 ? 20.665 59.512 40.887 1.000 52.160 572 PRO B CA 1
ATOM 9085 C C . PRO B 1 572 ? 22.067 60.141 40.878 1.000 52.530 572 PRO B C 1
ATOM 9086 O O . PRO B 1 572 ? 22.846 59.815 41.730 1.000 52.690 572 PRO B O 1
ATOM 9090 N N . LYS B 1 573 ? 22.351 61.020 39.920 1.000 52.590 573 LYS B N 1
ATOM 9091 C CA . LYS B 1 573 ? 23.667 61.703 39.840 1.000 55.510 573 LYS B CA 1
ATOM 9092 C C . LYS B 1 573 ? 23.908 62.512 41.104 1.000 54.880 573 LYS B C 1
ATOM 9093 O O . LYS B 1 573 ? 24.997 62.402 41.675 1.000 58.460 573 LYS B O 1
ATOM 9099 N N . ASP B 1 574 ? 22.916 63.294 41.514 1.000 52.600 574 ASP B N 1
ATOM 9100 C CA . ASP B 1 574 ? 23.029 64.090 42.754 1.000 52.400 574 ASP B CA 1
ATOM 9101 C C . ASP B 1 574 ? 23.462 63.153 43.873 1.000 53.330 574 ASP B C 1
ATOM 9102 O O . ASP B 1 574 ? 24.186 63.606 44.768 1.000 51.660 574 ASP B O 1
ATOM 9107 N N . ALA B 1 575 ? 23.040 61.893 43.810 1.000 51.850 575 ALA B N 1
ATOM 9108 C CA . ALA B 1 575 ? 23.351 60.907 44.866 1.000 52.160 575 ALA B CA 1
ATOM 9109 C C . ALA B 1 575 ? 24.774 60.382 44.712 1.000 52.290 575 ALA B C 1
ATOM 9110 O O . ALA B 1 575 ? 25.484 60.310 45.719 1.000 56.910 575 ALA B O 1
ATOM 9112 N N . VAL B 1 576 ? 25.156 60.012 43.493 1.000 50.920 576 VAL B N 1
ATOM 9113 C CA . VAL B 1 576 ? 26.542 59.532 43.239 1.000 53.820 576 VAL B CA 1
ATOM 9114 C C . VAL B 1 576 ? 27.497 60.681 43.547 1.000 54.790 576 VAL B C 1
ATOM 9115 O O . VAL B 1 576 ? 28.555 60.430 44.133 1.000 50.650 576 VAL B O 1
ATOM 9119 N N . GLU B 1 577 ? 27.113 61.897 43.177 1.000 55.960 577 GLU B N 1
ATOM 9120 C CA . GLU B 1 577 ? 27.959 63.092 43.465 1.000 60.400 577 GLU B CA 1
ATOM 9121 C C . GLU B 1 577 ? 28.200 63.186 44.977 1.000 57.760 577 GLU B C 1
ATOM 9122 O O . GLU B 1 577 ? 29.374 63.305 45.375 1.000 51.140 577 GLU B O 1
ATOM 9128 N N . CYS B 1 578 ? 27.125 63.148 45.780 1.000 58.860 578 CYS B N 1
ATOM 9129 C CA . CYS B 1 578 ? 27.171 63.262 47.263 1.000 61.350 578 CYS B CA 1
ATOM 9130 C C . CYS B 1 578 ? 27.963 62.081 47.830 1.000 61.520 578 CYS B C 1
ATOM 9131 O O . CYS B 1 578 ? 28.829 62.313 48.688 1.000 60.090 578 CYS B O 1
ATOM 9134 N N . PHE B 1 579 ? 27.681 60.868 47.347 1.000 62.190 579 PHE B N 1
ATOM 9135 C CA . PHE B 1 579 ? 28.390 59.620 47.730 1.000 60.510 579 PHE B CA 1
ATOM 9136 C C . PHE B 1 579 ? 29.904 59.810 47.559 1.000 62.850 579 PHE B C 1
ATOM 9137 O O . PHE B 1 579 ? 30.642 59.601 48.549 1.000 67.280 579 PHE B O 1
ATOM 9145 N N . LEU B 1 580 ? 30.352 60.213 46.364 1.000 61.380 580 LEU B N 1
ATOM 9146 C CA . LEU B 1 580 ? 31.799 60.356 46.020 1.000 61.870 580 LEU B CA 1
ATOM 9147 C C . LEU B 1 580 ? 32.435 61.564 46.733 1.000 61.600 580 LEU B C 1
ATOM 9148 O O . LEU B 1 580 ? 33.681 61.615 46.751 1.000 55.780 580 LEU B O 1
ATOM 9153 N N . GLY B 1 581 ? 31.629 62.501 47.269 1.000 62.290 581 GLY B N 1
ATOM 9154 C CA . GLY B 1 581 ? 32.088 63.751 47.916 1.000 55.940 581 GLY B CA 1
ATOM 9155 C C . GLY B 1 581 ? 31.983 63.692 49.434 1.000 53.280 581 GLY B C 1
ATOM 9156 O O . GLY B 1 581 ? 32.151 64.733 50.081 1.000 51.860 581 GLY B O 1
ATOM 9157 N N . THR B 1 582 ? 31.703 62.513 49.987 1.000 51.380 582 THR B N 1
ATOM 9158 C CA . THR B 1 582 ? 31.640 62.237 51.443 1.000 50.390 582 THR B CA 1
ATOM 9159 C C . THR B 1 582 ? 32.425 60.945 51.693 1.000 53.680 582 THR B C 1
ATOM 9160 O O . THR B 1 582 ? 32.993 60.410 50.713 1.000 56.280 582 THR B O 1
ATOM 9164 N N . ASP B 1 583 ? 32.434 60.455 52.938 1.000 53.830 583 ASP B N 1
ATOM 9165 C CA . ASP B 1 583 ? 33.030 59.148 53.310 1.000 56.550 583 ASP B CA 1
ATOM 9166 C C . ASP B 1 583 ? 31.909 58.156 53.654 1.000 53.360 583 ASP B C 1
ATOM 9167 O O . ASP B 1 583 ? 32.158 57.218 54.422 1.000 54.740 583 ASP B O 1
ATOM 9172 N N . ILE B 1 584 ? 30.740 58.334 53.036 1.000 53.510 584 ILE B N 1
ATOM 9173 C CA . ILE B 1 584 ? 29.621 57.349 53.023 1.000 55.620 584 ILE B CA 1
ATOM 9174 C C . ILE B 1 584 ? 30.210 56.038 52.513 1.000 53.810 584 ILE B C 1
ATOM 9175 O O . ILE B 1 584 ? 30.856 56.076 51.456 1.000 54.510 584 ILE B O 1
ATOM 9180 N N . ASP B 1 585 ? 29.971 54.940 53.231 1.000 54.420 585 ASP B N 1
ATOM 9181 C CA . ASP B 1 585 ? 30.620 53.623 52.989 1.000 54.950 585 ASP B CA 1
ATOM 9182 C C . ASP B 1 585 ? 30.024 52.988 51.726 1.000 55.760 585 ASP B C 1
ATOM 9183 O O . ASP B 1 585 ? 30.807 52.422 50.928 1.000 55.570 585 ASP B O 1
ATOM 9188 N N . HIS B 1 586 ? 28.701 53.089 51.540 1.000 55.280 586 HIS B N 1
ATOM 9189 C CA . HIS B 1 586 ? 27.948 52.426 50.442 1.000 52.820 586 HIS B CA 1
ATOM 9190 C C . HIS B 1 586 ? 26.723 53.248 50.047 1.000 51.610 586 HIS B C 1
ATOM 9191 O O . HIS B 1 586 ? 26.131 53.890 50.921 1.000 52.080 586 HIS B O 1
ATOM 9198 N N . LEU B 1 587 ? 26.331 53.143 48.780 1.000 51.010 587 LEU B N 1
ATOM 9199 C CA . LEU B 1 587 ? 25.102 53.749 48.219 1.000 51.470 587 LEU B CA 1
ATOM 9200 C C . LEU B 1 587 ? 24.214 52.635 47.650 1.000 50.190 587 LEU B C 1
ATOM 9201 O O . LEU B 1 587 ? 24.689 51.924 46.744 1.000 48.620 587 LEU B O 1
ATOM 9206 N N . VAL B 1 588 ? 22.989 52.489 48.176 1.000 50.650 588 VAL B N 1
ATOM 9207 C CA . VAL B 1 588 ? 21.910 51.613 47.617 1.000 51.190 588 VAL B CA 1
ATOM 9208 C C . VAL B 1 588 ? 20.886 52.506 46.910 1.000 51.360 588 VAL B C 1
ATOM 9209 O O . VAL B 1 588 ? 20.161 53.242 47.597 1.000 49.220 588 VAL B O 1
ATOM 9213 N N . ILE B 1 589 ? 20.827 52.440 45.584 1.000 54.000 589 ILE B N 1
ATOM 9214 C CA . ILE B 1 589 ? 19.905 53.273 44.760 1.000 57.010 589 ILE B CA 1
ATOM 9215 C C . ILE B 1 589 ? 19.084 52.328 43.880 1.000 55.240 589 ILE B C 1
ATOM 9216 O O . ILE B 1 589 ? 19.674 51.646 43.029 1.000 55.550 589 ILE B O 1
ATOM 9221 N N . GLY B 1 590 ? 17.769 52.294 44.094 1.000 52.680 590 GLY B N 1
ATOM 9222 C CA . GLY B 1 590 ? 16.890 51.294 43.471 1.000 53.810 590 GLY B CA 1
ATOM 9223 C C . GLY B 1 590 ? 17.308 49.902 43.901 1.000 51.890 590 GLY B C 1
ATOM 9224 O O . GLY B 1 590 ? 17.300 49.644 45.107 1.000 54.420 590 GLY B O 1
ATOM 9225 N N . ASP B 1 591 ? 17.715 49.059 42.953 1.000 51.200 591 ASP B N 1
ATOM 9226 C CA . ASP B 1 591 ? 18.162 47.671 43.223 1.000 53.340 591 ASP B CA 1
ATOM 9227 C C . ASP B 1 591 ? 19.687 47.581 43.089 1.000 50.680 591 ASP B C 1
ATOM 9228 O O . ASP B 1 591 ? 20.216 46.466 43.251 1.000 49.840 591 ASP B O 1
ATOM 9233 N N . PHE B 1 592 ? 20.369 48.708 42.870 1.000 50.450 592 PHE B N 1
ATOM 9234 C CA . PHE B 1 592 ? 21.843 48.777 42.660 1.000 53.420 592 PHE B CA 1
ATOM 9235 C C . PHE B 1 592 ? 22.581 49.043 43.982 1.000 55.260 592 PHE B C 1
ATOM 9236 O O . PHE B 1 592 ? 22.345 50.072 44.637 1.000 64.050 592 PHE B O 1
ATOM 9244 N N . LEU B 1 593 ? 23.461 48.123 44.371 1.000 54.180 593 LEU B N 1
ATOM 9245 C CA . LEU B 1 593 ? 24.397 48.300 45.508 1.000 51.290 593 LEU B CA 1
ATOM 9246 C C . LEU B 1 593 ? 25.729 48.784 44.927 1.000 50.920 593 LEU B C 1
ATOM 9247 O O . LEU B 1 593 ? 26.379 48.000 44.206 1.000 49.670 593 LEU B O 1
ATOM 9252 N N . VAL B 1 594 ? 26.090 50.037 45.217 1.000 52.120 594 VAL B N 1
ATOM 9253 C CA . VAL B 1 594 ? 27.267 50.758 44.647 1.000 49.880 594 VAL B CA 1
ATOM 9254 C C . VAL B 1 594 ? 28.334 50.901 45.729 1.000 51.190 594 VAL B C 1
ATOM 9255 O O . VAL B 1 594 ? 27.971 51.226 46.880 1.000 50.540 594 VAL B O 1
ATOM 9259 N N . SER B 1 595 ? 29.596 50.688 45.352 1.000 52.820 595 SER B N 1
ATOM 9260 C CA . SER B 1 595 ? 30.773 50.668 46.254 1.000 54.700 595 SER B CA 1
ATOM 9261 C C . SER B 1 595 ? 31.911 51.473 45.618 1.000 52.650 595 SER B C 1
ATOM 9262 O O . SER B 1 595 ? 32.047 51.434 44.373 1.000 49.160 595 SER B O 1
ATOM 9265 N N . LYS B 1 596 ? 32.698 52.171 46.440 1.000 52.160 596 LYS B N 1
ATOM 9266 C CA . LYS B 1 596 ? 33.834 53.017 45.984 1.000 50.940 596 LYS B CA 1
ATOM 9267 C C . LYS B 1 596 ? 35.037 52.139 45.627 1.000 48.390 596 LYS B C 1
ATOM 9268 O O . LYS B 1 596 ? 35.249 51.123 46.303 1.000 42.150 596 LYS B O 1
ATOM 9274 N N . ARG B 1 597 ? 35.816 52.530 44.621 1.000 53.770 597 ARG B N 1
ATOM 9275 C CA . ARG B 1 597 ? 37.132 51.891 44.327 1.000 59.350 597 ARG B CA 1
ATOM 9276 C C . ARG B 1 597 ? 38.205 52.634 45.137 1.000 59.090 597 ARG B C 1
ATOM 9277 O O . ARG B 1 597 ? 38.753 52.060 46.078 1.000 59.930 597 ARG B O 1
ATOM 9285 N N . MET C 1 1 ? 36.269 3.451 -9.465 1.000 62.660 1 MET C N 1
ATOM 9286 C CA . MET C 1 1 ? 35.643 2.175 -9.000 1.000 65.760 1 MET C CA 1
ATOM 9287 C C . MET C 1 1 ? 34.192 2.392 -8.556 1.000 65.850 1 MET C C 1
ATOM 9288 O O . MET C 1 1 ? 33.929 3.280 -7.721 1.000 65.090 1 MET C O 1
ATOM 9293 N N . ILE C 1 2 ? 33.296 1.537 -9.036 1.000 63.310 2 ILE C N 1
ATOM 9294 C CA . ILE C 1 2 ? 31.833 1.654 -8.794 1.000 65.020 2 ILE C CA 1
ATOM 9295 C C . ILE C 1 2 ? 31.334 0.316 -8.245 1.000 65.370 2 ILE C C 1
ATOM 9296 O O . ILE C 1 2 ? 31.315 -0.660 -9.022 1.000 65.120 2 ILE C O 1
ATOM 9301 N N . ILE C 1 3 ? 30.964 0.288 -6.959 1.000 60.010 3 ILE C N 1
ATOM 9302 C CA . ILE C 1 3 ? 30.414 -0.907 -6.251 1.000 57.920 3 ILE C CA 1
ATOM 9303 C C . ILE C 1 3 ? 28.894 -0.746 -6.080 1.000 58.110 3 ILE C C 1
ATOM 9304 O O . ILE C 1 3 ? 28.462 0.296 -5.567 1.000 53.910 3 ILE C O 1
ATOM 9309 N N . LEU C 1 4 ? 28.099 -1.739 -6.481 1.000 58.540 4 LEU C N 1
ATOM 9310 C CA . LEU C 1 4 ? 26.627 -1.720 -6.260 1.000 62.060 4 LEU C CA 1
ATOM 9311 C C . LEU C 1 4 ? 26.251 -2.842 -5.287 1.000 61.450 4 LEU C C 1
ATOM 9312 O O . LEU C 1 4 ? 26.398 -4.030 -5.650 1.000 62.850 4 LEU C O 1
ATOM 9317 N N . GLY C 1 5 ? 25.795 -2.462 -4.091 1.000 57.390 5 GLY C N 1
ATOM 9318 C CA . GLY C 1 5 ? 25.233 -3.375 -3.081 1.000 54.710 5 GLY C CA 1
ATOM 9319 C C . GLY C 1 5 ? 23.747 -3.587 -3.322 1.000 52.370 5 GLY C C 1
ATOM 9320 O O . GLY C 1 5 ? 23.062 -2.606 -3.689 1.000 51.230 5 GLY C O 1
ATOM 9321 N N . TYR C 1 6 ? 23.264 -4.821 -3.158 1.000 48.840 6 TYR C N 1
ATOM 9322 C CA . TYR C 1 6 ? 21.886 -5.222 -3.535 1.000 51.640 6 TYR C CA 1
ATOM 9323 C C . TYR C 1 6 ? 21.456 -6.423 -2.687 1.000 54.310 6 TYR C C 1
ATOM 9324 O O . TYR C 1 6 ? 22.303 -7.183 -2.196 1.000 57.170 6 TYR C O 1
ATOM 9333 N N . ASN C 1 7 ? 20.140 -6.553 -2.518 1.000 56.720 7 ASN C N 1
ATOM 9334 C CA . ASN C 1 7 ? 19.448 -7.601 -1.718 1.000 52.300 7 ASN C CA 1
ATOM 9335 C C . ASN C 1 7 ? 18.182 -7.981 -2.498 1.000 50.320 7 ASN C C 1
ATOM 9336 O O . ASN C 1 7 ? 17.563 -7.062 -3.080 1.000 42.280 7 ASN C O 1
ATOM 9341 N N . GLY C 1 8 ? 17.854 -9.275 -2.571 1.000 50.740 8 GLY C N 1
ATOM 9342 C CA . GLY C 1 8 ? 16.631 -9.763 -3.231 1.000 51.210 8 GLY C CA 1
ATOM 9343 C C . GLY C 1 8 ? 16.810 -11.097 -3.939 1.000 54.210 8 GLY C C 1
ATOM 9344 O O . GLY C 1 8 ? 17.907 -11.371 -4.473 1.000 54.190 8 GLY C O 1
ATOM 9345 N N . PHE C 1 9 ? 15.729 -11.882 -3.957 1.000 58.010 9 PHE C N 1
ATOM 9346 C CA . PHE C 1 9 ? 15.561 -13.149 -4.709 1.000 56.820 9 PHE C CA 1
ATOM 9347 C C . PHE C 1 9 ? 14.155 -13.189 -5.324 1.000 56.390 9 PHE C C 1
ATOM 9348 O O . PHE C 1 9 ? 13.170 -13.249 -4.574 1.000 54.070 9 PHE C O 1
ATOM 9356 N N . SER C 1 10 ? 14.058 -13.167 -6.653 1.000 56.550 10 SER C N 1
ATOM 9357 C CA . SER C 1 10 ? 12.767 -13.069 -7.382 1.000 59.650 10 SER C CA 1
ATOM 9358 C C . SER C 1 10 ? 11.845 -14.239 -7.014 1.000 58.750 10 SER C C 1
ATOM 9359 O O . SER C 1 10 ? 10.640 -13.996 -6.848 1.000 62.680 10 SER C O 1
ATOM 9362 N N . GLN C 1 11 ? 12.382 -15.455 -6.870 1.000 64.580 11 GLN C N 1
ATOM 9363 C CA . GLN C 1 11 ? 11.572 -16.699 -6.743 1.000 65.320 11 GLN C CA 1
ATOM 9364 C C . GLN C 1 11 ? 11.262 -16.983 -5.266 1.000 65.050 11 GLN C C 1
ATOM 9365 O O . GLN C 1 11 ? 10.222 -17.616 -4.998 1.000 70.240 11 GLN C O 1
ATOM 9371 N N . ILE C 1 12 ? 12.091 -16.488 -4.339 1.000 63.690 12 ILE C N 1
ATOM 9372 C CA . ILE C 1 12 ? 12.020 -16.809 -2.879 1.000 59.360 12 ILE C CA 1
ATOM 9373 C C . ILE C 1 12 ? 10.576 -16.692 -2.389 1.000 59.400 12 ILE C C 1
ATOM 9374 O O . ILE C 1 12 ? 10.217 -17.466 -1.498 1.000 61.450 12 ILE C O 1
ATOM 9379 N N . ALA C 1 13 ? 9.815 -15.727 -2.919 1.000 65.270 13 ALA C N 1
ATOM 9380 C CA . ALA C 1 13 ? 8.403 -15.446 -2.568 1.000 64.420 13 ALA C CA 1
ATOM 9381 C C . ALA C 1 13 ? 7.549 -16.676 -2.868 1.000 69.440 13 ALA C C 1
ATOM 9382 O O . ALA C 1 13 ? 7.033 -17.272 -1.907 1.000 76.400 13 ALA C O 1
ATOM 9384 N N . GLU C 1 14 ? 7.416 -17.037 -4.151 1.000 71.340 14 GLU C N 1
ATOM 9385 C CA . GLU C 1 14 ? 6.641 -18.222 -4.609 1.000 69.530 14 GLU C CA 1
ATOM 9386 C C . GLU C 1 14 ? 7.126 -19.467 -3.864 1.000 68.900 14 GLU C C 1
ATOM 9387 O O . GLU C 1 14 ? 6.262 -20.267 -3.436 1.000 71.960 14 GLU C O 1
ATOM 9393 N N . LEU C 1 15 ? 8.450 -19.629 -3.751 1.000 63.580 15 LEU C N 1
ATOM 9394 C CA . LEU C 1 15 ? 9.097 -20.804 -3.101 1.000 62.850 15 LEU C CA 1
ATOM 9395 C C . LEU C 1 15 ? 8.514 -21.000 -1.693 1.000 57.180 15 LEU C C 1
ATOM 9396 O O . LEU C 1 15 ? 7.884 -22.045 -1.470 1.000 57.980 15 LEU C O 1
ATOM 9401 N N . PHE C 1 16 ? 8.680 -20.018 -0.803 1.000 54.380 16 PHE C N 1
ATOM 9402 C CA . PHE C 1 16 ? 8.237 -20.067 0.617 1.000 52.490 16 PHE C CA 1
ATOM 9403 C C . PHE C 1 16 ? 6.705 -20.169 0.672 1.000 55.450 16 PHE C C 1
ATOM 9404 O O . PHE C 1 16 ? 6.173 -20.643 1.714 1.000 51.600 16 PHE C O 1
ATOM 9412 N N . GLY C 1 17 ? 6.030 -19.742 -0.409 1.000 54.570 17 GLY C N 1
ATOM 9413 C CA . GLY C 1 17 ? 4.574 -19.893 -0.619 1.000 54.910 17 GLY C CA 1
ATOM 9414 C C . GLY C 1 17 ? 4.172 -21.356 -0.684 1.000 53.870 17 GLY C C 1
ATOM 9415 O O . GLY C 1 17 ? 3.584 -21.836 0.296 1.000 50.360 17 GLY C O 1
ATOM 9416 N N . ARG C 1 18 ? 4.512 -22.031 -1.790 1.000 57.030 18 ARG C N 1
ATOM 9417 C CA . ARG C 1 18 ? 4.285 -23.486 -2.044 1.000 57.230 18 ARG C CA 1
ATOM 9418 C C . ARG C 1 18 ? 4.869 -24.360 -0.931 1.000 55.910 18 ARG C C 1
ATOM 9419 O O . ARG C 1 18 ? 4.159 -25.282 -0.479 1.000 55.240 18 ARG C O 1
ATOM 9427 N N . LEU C 1 19 ? 6.129 -24.110 -0.564 1.000 53.450 19 LEU C N 1
ATOM 9428 C CA . LEU C 1 19 ? 6.982 -25.090 0.148 1.000 55.130 19 LEU C CA 1
ATOM 9429 C C . LEU C 1 19 ? 6.687 -25.058 1.641 1.000 52.120 19 LEU C C 1
ATOM 9430 O O . LEU C 1 19 ? 6.476 -26.123 2.190 1.000 53.200 19 LEU C O 1
ATOM 9435 N N . TYR C 1 20 ? 6.669 -23.886 2.268 1.000 55.390 20 TYR C N 1
ATOM 9436 C CA . TYR C 1 20 ? 6.568 -23.761 3.746 1.000 55.630 20 TYR C CA 1
ATOM 9437 C C . TYR C 1 20 ? 5.229 -23.109 4.143 1.000 51.720 20 TYR C C 1
ATOM 9438 O O . TYR C 1 20 ? 4.939 -23.011 5.354 1.000 45.080 20 TYR C O 1
ATOM 9447 N N . GLY C 1 21 ? 4.410 -22.708 3.165 1.000 55.430 21 GLY C N 1
ATOM 9448 C CA . GLY C 1 21 ? 3.102 -22.061 3.399 1.000 55.740 21 GLY C CA 1
ATOM 9449 C C . GLY C 1 21 ? 3.246 -20.673 4.008 1.000 60.440 21 GLY C C 1
ATOM 9450 O O . GLY C 1 21 ? 2.334 -20.249 4.754 1.000 61.170 21 GLY C O 1
ATOM 9451 N N . TYR C 1 22 ? 4.360 -19.985 3.730 1.000 63.220 22 TYR C N 1
ATOM 9452 C CA . TYR C 1 22 ? 4.609 -18.582 4.153 1.000 62.300 22 TYR C CA 1
ATOM 9453 C C . TYR C 1 22 ? 4.029 -17.717 3.035 1.000 66.190 22 TYR C C 1
ATOM 9454 O O . TYR C 1 22 ? 4.773 -17.022 2.329 1.000 68.850 22 TYR C O 1
ATOM 9463 N N . THR C 1 23 ? 2.709 -17.812 2.860 1.000 74.460 23 THR C N 1
ATOM 9464 C CA . THR C 1 23 ? 1.961 -17.302 1.679 1.000 79.140 23 THR C CA 1
ATOM 9465 C C . THR C 1 23 ? 1.731 -15.792 1.877 1.000 77.060 23 THR C C 1
ATOM 9466 O O . THR C 1 23 ? 2.014 -15.309 2.988 1.000 72.110 23 THR C O 1
ATOM 9470 N N . ALA C 1 24 ? 1.285 -15.067 0.839 1.000 76.530 24 ALA C N 1
ATOM 9471 C CA . ALA C 1 24 ? 1.163 -13.584 0.815 1.000 72.540 24 ALA C CA 1
ATOM 9472 C C . ALA C 1 24 ? 0.068 -13.107 1.780 1.000 77.530 24 ALA C C 1
ATOM 9473 O O . ALA C 1 24 ? 0.256 -12.019 2.380 1.000 79.160 24 ALA C O 1
ATOM 9475 N N . ASP C 1 25 ? -1.014 -13.893 1.920 1.000 79.470 25 ASP C N 1
ATOM 9476 C CA . ASP C 1 25 ? -2.187 -13.623 2.801 1.000 83.650 25 ASP C CA 1
ATOM 9477 C C . ASP C 1 25 ? -1.911 -14.118 4.225 1.000 81.620 25 ASP C C 1
ATOM 9478 O O . ASP C 1 25 ? -2.889 -14.314 4.972 1.000 94.640 25 ASP C O 1
ATOM 9483 N N . SER C 1 26 ? -0.644 -14.323 4.586 1.000 75.420 26 SER C N 1
ATOM 9484 C CA . SER C 1 26 ? -0.220 -15.116 5.765 1.000 73.930 26 SER C CA 1
ATOM 9485 C C . SER C 1 26 ? 0.459 -14.195 6.769 1.000 67.420 26 SER C C 1
ATOM 9486 O O . SER C 1 26 ? 1.274 -13.384 6.333 1.000 69.540 26 SER C O 1
ATOM 9489 N N . VAL C 1 27 ? 0.156 -14.341 8.060 1.000 66.280 27 VAL C N 1
ATOM 9490 C CA . VAL C 1 27 ? 0.903 -13.658 9.162 1.000 67.030 27 VAL C CA 1
ATOM 9491 C C . VAL C 1 27 ? 2.411 -13.910 8.984 1.000 64.490 27 VAL C C 1
ATOM 9492 O O . VAL C 1 27 ? 3.218 -13.042 9.381 1.000 65.620 27 VAL C O 1
ATOM 9496 N N . ASP C 1 28 ? 2.790 -15.030 8.364 1.000 59.720 28 ASP C N 1
ATOM 9497 C CA . ASP C 1 28 ? 4.210 -15.396 8.118 1.000 62.710 28 ASP C CA 1
ATOM 9498 C C . ASP C 1 28 ? 4.773 -14.691 6.872 1.000 62.200 28 ASP C C 1
ATOM 9499 O O . ASP C 1 28 ? 5.903 -15.040 6.471 1.000 62.730 28 ASP C O 1
ATOM 9504 N N . ARG C 1 29 ? 4.048 -13.727 6.291 1.000 63.020 29 ARG C N 1
ATOM 9505 C CA . ARG C 1 29 ? 4.312 -13.212 4.916 1.000 59.400 29 ARG C CA 1
ATOM 9506 C C . ARG C 1 29 ? 5.661 -12.494 4.832 1.000 59.590 29 ARG C C 1
ATOM 9507 O O . ARG C 1 29 ? 6.121 -12.337 3.697 1.000 58.530 29 ARG C O 1
ATOM 9515 N N . HIS C 1 30 ? 6.252 -12.060 5.959 1.000 66.920 30 HIS C N 1
ATOM 9516 C CA . HIS C 1 30 ? 7.553 -11.330 6.003 1.000 66.010 30 HIS C CA 1
ATOM 9517 C C . HIS C 1 30 ? 8.622 -12.115 6.785 1.000 62.270 30 HIS C C 1
ATOM 9518 O O . HIS C 1 30 ? 9.678 -11.492 7.117 1.000 54.500 30 HIS C O 1
ATOM 9525 N N . SER C 1 31 ? 8.399 -13.421 7.015 1.000 62.910 31 SER C N 1
ATOM 9526 C CA . SER C 1 31 ? 9.199 -14.289 7.929 1.000 64.460 31 SER C CA 1
ATOM 9527 C C . SER C 1 31 ? 10.191 -15.169 7.146 1.000 61.540 31 SER C C 1
ATOM 9528 O O . SER C 1 31 ? 10.748 -16.113 7.742 1.000 62.530 31 SER C O 1
ATOM 9531 N N . PHE C 1 32 ? 10.422 -14.874 5.867 1.000 56.460 32 PHE C N 1
ATOM 9532 C CA . PHE C 1 32 ? 11.508 -15.489 5.065 1.000 55.480 32 PHE C CA 1
ATOM 9533 C C . PHE C 1 32 ? 12.462 -14.395 4.602 1.000 51.880 32 PHE C C 1
ATOM 9534 O O . PHE C 1 32 ? 12.007 -13.289 4.308 1.000 57.190 32 PHE C O 1
ATOM 9542 N N . LEU C 1 33 ? 13.748 -14.728 4.540 1.000 52.730 33 LEU C N 1
ATOM 9543 C CA . LEU C 1 33 ? 14.859 -13.806 4.182 1.000 53.200 33 LEU C CA 1
ATOM 9544 C C . LEU C 1 33 ? 14.642 -13.196 2.793 1.000 53.020 33 LEU C C 1
ATOM 9545 O O . LEU C 1 33 ? 13.734 -13.649 2.059 1.000 51.580 33 LEU C O 1
ATOM 9550 N N . GLY C 1 34 ? 15.475 -12.206 2.456 1.000 54.130 34 GLY C N 1
ATOM 9551 C CA . GLY C 1 34 ? 15.469 -11.491 1.167 1.000 53.400 34 GLY C CA 1
ATOM 9552 C C . GLY C 1 34 ? 14.482 -10.342 1.171 1.000 52.140 34 GLY C C 1
ATOM 9553 O O . GLY C 1 34 ? 14.320 -9.698 0.114 1.000 50.200 34 GLY C O 1
ATOM 9554 N N . HIS C 1 35 ? 13.823 -10.116 2.309 1.000 50.150 35 HIS C N 1
ATOM 9555 C CA . HIS C 1 35 ? 12.870 -8.997 2.518 1.000 49.560 35 HIS C CA 1
ATOM 9556 C C . HIS C 1 35 ? 13.716 -7.738 2.679 1.000 50.600 35 HIS C C 1
ATOM 9557 O O . HIS C 1 35 ? 14.904 -7.899 3.056 1.000 56.500 35 HIS C O 1
ATOM 9564 N N . ASP C 1 36 ? 13.138 -6.563 2.422 1.000 45.230 36 ASP C N 1
ATOM 9565 C CA . ASP C 1 36 ? 13.848 -5.262 2.493 1.000 47.250 36 ASP C CA 1
ATOM 9566 C C . ASP C 1 36 ? 14.878 -5.223 1.364 1.000 46.600 36 ASP C C 1
ATOM 9567 O O . ASP C 1 36 ? 15.994 -4.662 1.556 1.000 51.580 36 ASP C O 1
ATOM 9572 N N . ALA C 1 37 ? 14.495 -5.802 0.225 1.000 44.360 37 ALA C N 1
ATOM 9573 C CA . ALA C 1 37 ? 15.250 -5.754 -1.046 1.000 43.890 37 ALA C CA 1
ATOM 9574 C C . ALA C 1 37 ? 15.550 -4.292 -1.368 1.000 41.030 37 ALA C C 1
ATOM 9575 O O . ALA C 1 37 ? 14.692 -3.461 -1.117 1.000 45.460 37 ALA C O 1
ATOM 9577 N N . ALA C 1 38 ? 16.731 -4.006 -1.895 1.000 43.580 38 ALA C N 1
ATOM 9578 C CA . ALA C 1 38 ? 17.219 -2.637 -2.160 1.000 45.180 38 ALA C CA 1
ATOM 9579 C C . ALA C 1 38 ? 18.437 -2.685 -3.080 1.000 48.400 38 ALA C C 1
ATOM 9580 O O . ALA C 1 38 ? 18.938 -3.790 -3.410 1.000 47.910 38 ALA C O 1
ATOM 9582 N N . ALA C 1 39 ? 18.885 -1.500 -3.477 1.000 49.630 39 ALA C N 1
ATOM 9583 C CA . ALA C 1 39 ? 20.104 -1.280 -4.274 1.000 50.520 39 ALA C CA 1
ATOM 9584 C C . ALA C 1 39 ? 20.702 0.037 -3.805 1.000 47.230 39 ALA C C 1
ATOM 9585 O O . ALA C 1 39 ? 19.959 1.020 -3.721 1.000 45.480 39 ALA C O 1
ATOM 9587 N N . ALA C 1 40 ? 21.981 0.008 -3.457 1.000 48.590 40 ALA C N 1
ATOM 9588 C CA . ALA C 1 40 ? 22.789 1.171 -3.039 1.000 49.800 40 ALA C CA 1
ATOM 9589 C C . ALA C 1 40 ? 23.985 1.275 -3.984 1.000 47.070 40 ALA C C 1
ATOM 9590 O O . ALA C 1 40 ? 24.561 0.210 -4.340 1.000 46.120 40 ALA C O 1
ATOM 9592 N N . LEU C 1 41 ? 24.338 2.493 -4.389 1.000 44.320 41 LEU C N 1
ATOM 9593 C CA . LEU C 1 41 ? 25.478 2.700 -5.315 1.000 48.390 41 LEU C CA 1
ATOM 9594 C C . LEU C 1 41 ? 26.569 3.522 -4.638 1.000 48.250 41 LEU C C 1
ATOM 9595 O O . LEU C 1 41 ? 26.287 4.669 -4.234 1.000 47.780 41 LEU C O 1
ATOM 9600 N N . PHE C 1 42 ? 27.772 2.942 -4.594 1.000 50.520 42 PHE C N 1
ATOM 9601 C CA . PHE C 1 42 ? 29.052 3.585 -4.209 1.000 48.950 42 PHE C CA 1
ATOM 9602 C C . PHE C 1 42 ? 29.888 3.863 -5.458 1.000 49.140 42 PHE C C 1
ATOM 9603 O O . PHE C 1 42 ? 30.270 2.915 -6.184 1.000 47.510 42 PHE C O 1
ATOM 9611 N N . VAL C 1 43 ? 30.168 5.145 -5.674 1.000 52.980 43 VAL C N 1
ATOM 9612 C CA . VAL C 1 43 ? 31.098 5.658 -6.714 1.000 57.900 43 VAL C CA 1
ATOM 9613 C C . VAL C 1 43 ? 32.319 6.233 -5.998 1.000 62.000 43 VAL C C 1
ATOM 9614 O O . VAL C 1 43 ? 32.188 7.283 -5.355 1.000 62.820 43 VAL C O 1
ATOM 9618 N N . ASP C 1 44 ? 33.456 5.547 -6.087 1.000 70.050 44 ASP C N 1
ATOM 9619 C CA . ASP C 1 44 ? 34.766 6.075 -5.628 1.000 72.720 44 ASP C CA 1
ATOM 9620 C C . ASP C 1 44 ? 34.640 6.495 -4.158 1.000 70.230 44 ASP C C 1
ATOM 9621 O O . ASP C 1 44 ? 35.192 7.545 -3.785 1.000 73.020 44 ASP C O 1
ATOM 9626 N N . GLY C 1 45 ? 33.938 5.704 -3.347 1.000 67.380 45 GLY C N 1
ATOM 9627 C CA . GLY C 1 45 ? 33.833 5.946 -1.896 1.000 73.180 45 GLY C CA 1
ATOM 9628 C C . GLY C 1 45 ? 32.893 7.096 -1.555 1.000 73.030 45 GLY C C 1
ATOM 9629 O O . GLY C 1 45 ? 33.101 7.742 -0.503 1.000 71.490 45 GLY C O 1
ATOM 9630 N N . GLU C 1 46 ? 31.890 7.343 -2.403 1.000 67.790 46 GLU C N 1
ATOM 9631 C CA . GLU C 1 46 ? 30.719 8.190 -2.065 1.000 67.410 46 GLU C CA 1
ATOM 9632 C C . GLU C 1 46 ? 29.436 7.381 -2.310 1.000 61.260 46 GLU C C 1
ATOM 9633 O O . GLU C 1 46 ? 29.305 6.780 -3.389 1.000 53.310 46 GLU C O 1
ATOM 9639 N N . LEU C 1 47 ? 28.536 7.349 -1.321 1.000 59.460 47 LEU C N 1
ATOM 9640 C CA . LEU C 1 47 ? 27.167 6.789 -1.457 1.000 57.510 47 LEU C CA 1
ATOM 9641 C C . LEU C 1 47 ? 26.327 7.775 -2.273 1.000 57.020 47 LEU C C 1
ATOM 9642 O O . LEU C 1 47 ? 25.764 8.699 -1.671 1.000 53.930 47 LEU C O 1
ATOM 9647 N N . VAL C 1 48 ? 26.282 7.603 -3.599 1.000 56.980 48 VAL C N 1
ATOM 9648 C CA . VAL C 1 48 ? 25.651 8.582 -4.533 1.000 56.150 48 VAL C CA 1
ATOM 9649 C C . VAL C 1 48 ? 24.137 8.378 -4.509 1.000 52.710 48 VAL C C 1
ATOM 9650 O O . VAL C 1 48 ? 23.416 9.349 -4.798 1.000 55.030 48 VAL C O 1
ATOM 9654 N N . ALA C 1 49 ? 23.663 7.171 -4.198 1.000 49.080 49 ALA C N 1
ATOM 9655 C CA . ALA C 1 49 ? 22.217 6.848 -4.247 1.000 50.060 49 ALA C CA 1
ATOM 9656 C C . ALA C 1 49 ? 21.912 5.526 -3.534 1.000 49.120 49 ALA C C 1
ATOM 9657 O O . ALA C 1 49 ? 22.705 4.582 -3.649 1.000 56.740 49 ALA C O 1
ATOM 9659 N N . ALA C 1 50 ? 20.769 5.441 -2.861 1.000 46.360 50 ALA C N 1
ATOM 9660 C CA . ALA C 1 50 ? 20.216 4.154 -2.383 1.000 48.380 50 ALA C CA 1
ATOM 9661 C C . ALA C 1 50 ? 18.689 4.235 -2.287 1.000 47.870 50 ALA C C 1
ATOM 9662 O O . ALA C 1 50 ? 18.149 5.262 -1.807 1.000 55.120 50 ALA C O 1
ATOM 9664 N N . VAL C 1 51 ? 18.005 3.178 -2.714 1.000 43.970 51 VAL C N 1
ATOM 9665 C CA . VAL C 1 51 ? 16.527 3.089 -2.581 1.000 44.670 51 VAL C CA 1
ATOM 9666 C C . VAL C 1 51 ? 16.129 1.627 -2.380 1.000 41.100 51 VAL C C 1
ATOM 9667 O O . VAL C 1 51 ? 16.804 0.735 -2.924 1.000 37.570 51 VAL C O 1
ATOM 9671 N N . GLU C 1 52 ? 15.084 1.407 -1.590 1.000 42.120 52 GLU C N 1
ATOM 9672 C CA . GLU C 1 52 ? 14.481 0.071 -1.385 1.000 45.640 52 GLU C CA 1
ATOM 9673 C C . GLU C 1 52 ? 13.486 -0.189 -2.522 1.000 47.860 52 GLU C C 1
ATOM 9674 O O . GLU C 1 52 ? 12.787 0.760 -2.947 1.000 48.370 52 GLU C O 1
ATOM 9680 N N . GLU C 1 53 ? 13.426 -1.431 -3.003 1.000 49.090 53 GLU C N 1
ATOM 9681 C CA . GLU C 1 53 ? 12.500 -1.839 -4.084 1.000 49.020 53 GLU C CA 1
ATOM 9682 C C . GLU C 1 53 ? 11.064 -1.667 -3.589 1.000 50.080 53 GLU C C 1
ATOM 9683 O O . GLU C 1 53 ? 10.200 -1.388 -4.438 1.000 43.800 53 GLU C O 1
ATOM 9689 N N . GLU C 1 54 ? 10.838 -1.802 -2.271 1.000 54.660 54 GLU C N 1
ATOM 9690 C CA . GLU C 1 54 ? 9.489 -1.706 -1.641 1.000 54.090 54 GLU C CA 1
ATOM 9691 C C . GLU C 1 54 ? 8.857 -0.371 -2.031 1.000 53.490 54 GLU C C 1
ATOM 9692 O O . GLU C 1 54 ? 7.614 -0.309 -2.081 1.000 61.620 54 GLU C O 1
ATOM 9698 N N . ARG C 1 55 ? 9.683 0.642 -2.313 1.000 51.420 55 ARG C N 1
ATOM 9699 C CA . ARG C 1 55 ? 9.231 2.028 -2.601 1.000 47.530 55 ARG C CA 1
ATOM 9700 C C . ARG C 1 55 ? 8.875 2.135 -4.089 1.000 46.050 55 ARG C C 1
ATOM 9701 O O . ARG C 1 55 ? 7.943 2.904 -4.410 1.000 44.560 55 ARG C O 1
ATOM 9709 N N . MET C 1 56 ? 9.559 1.366 -4.945 1.000 46.420 56 MET C N 1
ATOM 9710 C CA . MET C 1 56 ? 9.363 1.359 -6.422 1.000 49.230 56 MET C CA 1
ATOM 9711 C C . MET C 1 56 ? 8.141 0.507 -6.803 1.000 50.560 56 MET C C 1
ATOM 9712 O O . MET C 1 56 ? 7.427 0.908 -7.747 1.000 53.630 56 MET C O 1
ATOM 9717 N N . ASN C 1 57 ? 7.927 -0.627 -6.122 1.000 50.570 57 ASN C N 1
ATOM 9718 C CA . ASN C 1 57 ? 6.912 -1.661 -6.476 1.000 49.210 57 ASN C CA 1
ATOM 9719 C C . ASN C 1 57 ? 5.780 -1.662 -5.445 1.000 50.180 57 ASN C C 1
ATOM 9720 O O . ASN C 1 57 ? 4.950 -2.587 -5.529 1.000 56.300 57 ASN C O 1
ATOM 9725 N N . ARG C 1 58 ? 5.774 -0.702 -4.510 1.000 49.160 58 ARG C N 1
ATOM 9726 C CA . ARG C 1 58 ? 4.654 -0.402 -3.568 1.000 52.370 58 ARG C CA 1
ATOM 9727 C C . ARG C 1 58 ? 4.185 -1.638 -2.774 1.000 54.040 58 ARG C C 1
ATOM 9728 O O . ARG C 1 58 ? 3.024 -1.621 -2.335 1.000 53.810 58 ARG C O 1
ATOM 9736 N N . GLN C 1 59 ? 5.032 -2.657 -2.575 1.000 58.440 59 GLN C N 1
ATOM 9737 C CA . GLN C 1 59 ? 4.689 -3.898 -1.818 1.000 61.230 59 GLN C CA 1
ATOM 9738 C C . GLN C 1 59 ? 5.611 -3.986 -0.597 1.000 56.210 59 GLN C C 1
ATOM 9739 O O . GLN C 1 59 ? 6.839 -4.071 -0.795 1.000 54.880 59 GLN C O 1
ATOM 9745 N N . LYS C 1 60 ? 5.051 -3.940 0.617 1.000 50.510 60 LYS C N 1
ATOM 9746 C CA . LYS C 1 60 ? 5.850 -3.719 1.854 1.000 48.610 60 LYS C CA 1
ATOM 9747 C C . LYS C 1 60 ? 6.839 -4.872 2.054 1.000 46.260 60 LYS C C 1
ATOM 9748 O O . LYS C 1 60 ? 6.416 -6.026 1.953 1.000 46.440 60 LYS C O 1
ATOM 9754 N N . LYS C 1 61 ? 8.106 -4.555 2.323 1.000 43.750 61 LYS C N 1
ATOM 9755 C CA . LYS C 1 61 ? 9.169 -5.530 2.683 1.000 44.090 61 LYS C CA 1
ATOM 9756 C C . LYS C 1 61 ? 9.336 -6.552 1.549 1.000 43.960 61 LYS C C 1
ATOM 9757 O O . LYS C 1 61 ? 9.615 -7.751 1.839 1.000 48.740 61 LYS C O 1
ATOM 9763 N N . THR C 1 62 ? 9.213 -6.098 0.302 1.000 41.550 62 THR C N 1
ATOM 9764 C CA . THR C 1 62 ? 9.347 -6.934 -0.918 1.000 40.780 62 THR C CA 1
ATOM 9765 C C . THR C 1 62 ? 10.673 -7.722 -0.890 1.000 46.780 62 THR C C 1
ATOM 9766 O O . THR C 1 62 ? 11.706 -7.207 -0.350 1.000 47.340 62 THR C O 1
ATOM 9770 N N . THR C 1 63 ? 10.627 -8.946 -1.428 1.000 49.450 63 THR C N 1
ATOM 9771 C CA . THR C 1 63 ? 11.768 -9.884 -1.599 1.000 46.720 63 THR C CA 1
ATOM 9772 C C . THR C 1 63 ? 12.205 -9.900 -3.065 1.000 44.770 63 THR C C 1
ATOM 9773 O O . THR C 1 63 ? 13.251 -10.490 -3.361 1.000 45.570 63 THR C O 1
ATOM 9777 N N . ALA C 1 64 ? 11.433 -9.261 -3.943 1.000 41.530 64 ALA C N 1
ATOM 9778 C CA . ALA C 1 64 ? 11.681 -9.192 -5.398 1.000 43.810 64 ALA C CA 1
ATOM 9779 C C . ALA C 1 64 ? 13.139 -8.808 -5.689 1.000 45.640 64 ALA C C 1
ATOM 9780 O O . ALA C 1 64 ? 13.783 -8.119 -4.867 1.000 42.900 64 ALA C O 1
ATOM 9782 N N . PHE C 1 65 ? 13.648 -9.228 -6.844 1.000 49.030 65 PHE C N 1
ATOM 9783 C CA . PHE C 1 65 ? 14.906 -8.680 -7.386 1.000 49.940 65 PHE C CA 1
ATOM 9784 C C . PHE C 1 65 ? 14.713 -7.173 -7.391 1.000 50.270 65 PHE C C 1
ATOM 9785 O O . PHE C 1 65 ? 13.689 -6.719 -7.902 1.000 51.910 65 PHE C O 1
ATOM 9793 N N . PRO C 1 66 ? 15.652 -6.387 -6.805 1.000 52.140 66 PRO C N 1
ATOM 9794 C CA . PRO C 1 66 ? 15.502 -4.938 -6.670 1.000 52.310 66 PRO C CA 1
ATOM 9795 C C . PRO C 1 66 ? 15.898 -4.209 -7.962 1.000 50.120 66 PRO C C 1
ATOM 9796 O O . PRO C 1 66 ? 16.760 -3.339 -7.917 1.000 48.320 66 PRO C O 1
ATOM 9800 N N . ALA C 1 67 ? 15.223 -4.573 -9.057 1.000 52.310 67 ALA C N 1
ATOM 9801 C CA . ALA C 1 67 ? 15.519 -4.195 -10.461 1.000 55.940 67 ALA C CA 1
ATOM 9802 C C . ALA C 1 67 ? 15.283 -2.701 -10.675 1.000 56.190 67 ALA C C 1
ATOM 9803 O O . ALA C 1 67 ? 16.125 -2.048 -11.310 1.000 61.260 67 ALA C O 1
ATOM 9805 N N . ASN C 1 68 ? 14.154 -2.196 -10.180 1.000 57.320 68 ASN C N 1
ATOM 9806 C CA . ASN C 1 68 ? 13.767 -0.768 -10.311 1.000 55.690 68 ASN C CA 1
ATOM 9807 C C . ASN C 1 68 ? 14.779 0.074 -9.535 1.000 53.810 68 ASN C C 1
ATOM 9808 O O . ASN C 1 68 ? 15.409 0.950 -10.167 1.000 52.310 68 ASN C O 1
ATOM 9813 N N . ALA C 1 69 ? 14.960 -0.225 -8.243 1.000 54.910 69 ALA C N 1
ATOM 9814 C CA . ALA C 1 69 ? 15.936 0.430 -7.336 1.000 50.550 69 ALA C CA 1
ATOM 9815 C C . ALA C 1 69 ? 17.336 0.369 -7.956 1.000 51.960 69 ALA C C 1
ATOM 9816 O O . ALA C 1 69 ? 18.047 1.397 -7.898 1.000 51.100 69 ALA C O 1
ATOM 9818 N N . MET C 1 70 ? 17.712 -0.772 -8.546 1.000 47.830 70 MET C N 1
ATOM 9819 C CA . MET C 1 70 ? 19.069 -0.942 -9.115 1.000 48.550 70 MET C CA 1
ATOM 9820 C C . MET C 1 70 ? 19.264 0.045 -10.265 1.000 50.810 70 MET C C 1
ATOM 9821 O O . MET C 1 70 ? 20.240 0.806 -10.206 1.000 55.360 70 MET C O 1
ATOM 9826 N N . ARG C 1 71 ? 18.384 0.023 -11.269 1.000 52.950 71 ARG C N 1
ATOM 9827 C CA . ARG C 1 71 ? 18.518 0.863 -12.491 1.000 56.120 71 ARG C CA 1
ATOM 9828 C C . ARG C 1 71 ? 18.440 2.347 -12.108 1.000 54.640 71 ARG C C 1
ATOM 9829 O O . ARG C 1 71 ? 19.215 3.140 -12.680 1.000 54.170 71 ARG C O 1
ATOM 9837 N N . TRP C 1 72 ? 17.559 2.713 -11.171 1.000 52.140 72 TRP C N 1
ATOM 9838 C CA . TRP C 1 72 ? 17.419 4.115 -10.705 1.000 49.440 72 TRP C CA 1
ATOM 9839 C C . TRP C 1 72 ? 18.760 4.593 -10.149 1.000 49.550 72 TRP C C 1
ATOM 9840 O O . TRP C 1 72 ? 19.109 5.767 -10.382 1.000 51.020 72 TRP C O 1
ATOM 9851 N N . CYS C 1 73 ? 19.448 3.734 -9.396 1.000 48.300 73 CYS C N 1
ATOM 9852 C CA . CYS C 1 73 ? 20.789 4.025 -8.833 1.000 48.840 73 CYS C CA 1
ATOM 9853 C C . CYS C 1 73 ? 21.778 4.250 -9.975 1.000 47.650 73 CYS C C 1
ATOM 9854 O O . CYS C 1 73 ? 22.634 5.125 -9.837 1.000 47.600 73 CYS C O 1
ATOM 9857 N N . LEU C 1 74 ? 21.629 3.523 -11.080 1.000 50.720 74 LEU C N 1
ATOM 9858 C CA . LEU C 1 74 ? 22.575 3.599 -12.228 1.000 58.740 74 LEU C CA 1
ATOM 9859 C C . LEU C 1 74 ? 22.341 4.861 -13.072 1.000 61.310 74 LEU C C 1
ATOM 9860 O O . LEU C 1 74 ? 23.355 5.376 -13.598 1.000 59.880 74 LEU C O 1
ATOM 9865 N N . GLU C 1 75 ? 21.093 5.349 -13.179 1.000 62.330 75 GLU C N 1
ATOM 9866 C CA . GLU C 1 75 ? 20.743 6.638 -13.855 1.000 64.390 75 GLU C CA 1
ATOM 9867 C C . GLU C 1 75 ? 21.296 7.822 -13.054 1.000 62.230 75 GLU C C 1
ATOM 9868 O O . GLU C 1 75 ? 21.866 8.743 -13.661 1.000 58.850 75 GLU C O 1
ATOM 9874 N N . GLN C 1 76 ? 21.098 7.804 -11.738 1.000 60.520 76 GLN C N 1
ATOM 9875 C CA . GLN C 1 76 ? 21.579 8.862 -10.821 1.000 63.900 76 GLN C CA 1
ATOM 9876 C C . GLN C 1 76 ? 23.093 9.047 -11.023 1.000 72.360 76 GLN C C 1
ATOM 9877 O O . GLN C 1 76 ? 23.568 10.197 -10.967 1.000 76.510 76 GLN C O 1
ATOM 9883 N N . ALA C 1 77 ? 23.827 7.954 -11.253 1.000 72.160 77 ALA C N 1
ATOM 9884 C CA . ALA C 1 77 ? 25.299 7.941 -11.411 1.000 63.770 77 ALA C CA 1
ATOM 9885 C C . ALA C 1 77 ? 25.691 8.317 -12.845 1.000 62.260 77 ALA C C 1
ATOM 9886 O O . ALA C 1 77 ? 26.847 8.741 -13.034 1.000 59.800 77 ALA C O 1
ATOM 9888 N N . GLY C 1 78 ? 24.767 8.155 -13.801 1.000 60.510 78 GLY C N 1
ATOM 9889 C CA . GLY C 1 78 ? 24.980 8.402 -15.240 1.000 58.680 78 GLY C CA 1
ATOM 9890 C C . GLY C 1 78 ? 25.597 7.194 -15.916 1.000 62.640 78 GLY C C 1
ATOM 9891 O O . GLY C 1 78 ? 26.148 7.366 -17.015 1.000 58.320 78 GLY C O 1
ATOM 9892 N N . ILE C 1 79 ? 25.442 6.017 -15.297 1.000 71.360 79 ILE C N 1
ATOM 9893 C CA . ILE C 1 79 ? 26.225 4.772 -15.554 1.000 74.950 79 ILE C CA 1
ATOM 9894 C C . ILE C 1 79 ? 25.356 3.759 -16.307 1.000 79.220 79 ILE C C 1
ATOM 9895 O O . ILE C 1 79 ? 24.140 4.028 -16.491 1.000 69.460 79 ILE C O 1
ATOM 9900 N N . SER C 1 80 ? 26.007 2.680 -16.772 1.000 86.720 80 SER C N 1
ATOM 9901 C CA . SER C 1 80 ? 25.440 1.466 -17.418 1.000 85.220 80 SER C CA 1
ATOM 9902 C C . SER C 1 80 ? 25.775 0.221 -16.574 1.000 77.470 80 SER C C 1
ATOM 9903 O O . SER C 1 80 ? 26.821 0.242 -15.892 1.000 71.270 80 SER C O 1
ATOM 9906 N N . TYR C 1 81 ? 24.941 -0.829 -16.622 1.000 71.450 81 TYR C N 1
ATOM 9907 C CA . TYR C 1 81 ? 25.125 -2.094 -15.856 1.000 66.910 81 TYR C CA 1
ATOM 9908 C C . TYR C 1 81 ? 26.582 -2.549 -15.941 1.000 65.130 81 TYR C C 1
ATOM 9909 O O . TYR C 1 81 ? 27.113 -2.996 -14.919 1.000 60.330 81 TYR C O 1
ATOM 9918 N N . GLU C 1 82 ? 27.183 -2.446 -17.133 1.000 73.930 82 GLU C N 1
ATOM 9919 C CA . GLU C 1 82 ? 28.569 -2.901 -17.429 1.000 78.050 82 GLU C CA 1
ATOM 9920 C C . GLU C 1 82 ? 29.579 -2.032 -16.668 1.000 71.740 82 GLU C C 1
ATOM 9921 O O . GLU C 1 82 ? 30.539 -2.605 -16.136 1.000 73.990 82 GLU C O 1
ATOM 9927 N N . ASP C 1 83 ? 29.363 -0.714 -16.598 1.000 63.930 83 ASP C N 1
ATOM 9928 C CA . ASP C 1 83 ? 30.340 0.273 -16.059 1.000 63.150 83 ASP C CA 1
ATOM 9929 C C . ASP C 1 83 ? 30.623 -0.001 -14.565 1.000 59.830 83 ASP C C 1
ATOM 9930 O O . ASP C 1 83 ? 31.608 0.551 -14.037 1.000 61.720 83 ASP C O 1
ATOM 9935 N N . VAL C 1 84 ? 29.824 -0.844 -13.899 1.000 61.880 84 VAL C N 1
ATOM 9936 C CA . VAL C 1 84 ? 29.989 -1.234 -12.460 1.000 62.080 84 VAL C CA 1
ATOM 9937 C C . VAL C 1 84 ? 31.117 -2.268 -12.333 1.000 62.080 84 VAL C C 1
ATOM 9938 O O . VAL C 1 84 ? 31.128 -3.219 -13.119 1.000 68.850 84 VAL C O 1
ATOM 9942 N N . ASP C 1 85 ? 32.003 -2.118 -11.345 1.000 62.340 85 ASP C N 1
ATOM 9943 C CA . ASP C 1 85 ? 33.205 -2.981 -11.165 1.000 60.540 85 ASP C CA 1
ATOM 9944 C C . ASP C 1 85 ? 32.825 -4.275 -10.437 1.000 63.310 85 ASP C C 1
ATOM 9945 O O . ASP C 1 85 ? 33.160 -5.356 -10.944 1.000 66.630 85 ASP C O 1
ATOM 9950 N N . TYR C 1 86 ? 32.154 -4.160 -9.290 1.000 66.690 86 TYR C N 1
ATOM 9951 C CA . TYR C 1 86 ? 31.684 -5.298 -8.458 1.000 62.310 86 TYR C CA 1
ATOM 9952 C C . TYR C 1 86 ? 30.261 -5.029 -7.940 1.000 55.070 86 TYR C C 1
ATOM 9953 O O . TYR C 1 86 ? 29.923 -3.881 -7.639 1.000 55.120 86 TYR C O 1
ATOM 9962 N N . TYR C 1 87 ? 29.445 -6.083 -7.865 1.000 53.500 87 TYR C N 1
ATOM 9963 C CA . TYR C 1 87 ? 28.081 -6.101 -7.280 1.000 50.720 87 TYR C CA 1
ATOM 9964 C C . TYR C 1 87 ? 28.123 -6.932 -5.999 1.000 50.360 87 TYR C C 1
ATOM 9965 O O . TYR C 1 87 ? 28.272 -8.160 -6.089 1.000 50.220 87 TYR C O 1
ATOM 9974 N N . ALA C 1 88 ? 27.997 -6.274 -4.847 1.000 51.910 88 ALA C N 1
ATOM 9975 C CA . ALA C 1 88 ? 27.921 -6.903 -3.508 1.000 51.360 88 ALA C CA 1
ATOM 9976 C C . ALA C 1 88 ? 26.490 -7.358 -3.208 1.000 47.510 88 ALA C C 1
ATOM 9977 O O . ALA C 1 88 ? 25.578 -6.561 -3.384 1.000 48.130 88 ALA C O 1
ATOM 9979 N N . PHE C 1 89 ? 26.308 -8.603 -2.779 1.000 46.450 89 PHE C N 1
ATOM 9980 C CA . PHE C 1 89 ? 25.010 -9.124 -2.284 1.000 48.350 89 PHE C CA 1
ATOM 9981 C C . PHE C 1 89 ? 25.090 -9.151 -0.759 1.000 49.070 89 PHE C C 1
ATOM 9982 O O . PHE C 1 89 ? 26.196 -9.270 -0.224 1.000 49.990 89 PHE C O 1
ATOM 9990 N N . GLY C 1 90 ? 23.946 -9.048 -0.091 1.000 49.670 90 GLY C N 1
ATOM 9991 C CA . GLY C 1 90 ? 23.856 -8.940 1.375 1.000 50.690 90 GLY C CA 1
ATOM 9992 C C . GLY C 1 90 ? 23.798 -10.301 2.036 1.000 50.200 90 GLY C C 1
ATOM 9993 O O . GLY C 1 90 ? 23.480 -10.334 3.241 1.000 46.480 90 GLY C O 1
ATOM 9994 N N . TRP C 1 91 ? 24.101 -11.365 1.278 1.000 50.430 91 TRP C N 1
ATOM 9995 C CA . TRP C 1 91 ? 24.125 -12.776 1.746 1.000 51.680 91 TRP C CA 1
ATOM 9996 C C . TRP C 1 91 ? 25.296 -13.536 1.104 1.000 55.420 91 TRP C C 1
ATOM 9997 O O . TRP C 1 91 ? 25.555 -13.335 -0.102 1.000 53.380 91 TRP C O 1
ATOM 10008 N N . ASN C 1 92 ? 25.939 -14.420 1.877 1.000 61.510 92 ASN C N 1
ATOM 10009 C CA . ASN C 1 92 ? 27.096 -15.263 1.450 1.000 62.620 92 ASN C CA 1
ATOM 10010 C C . ASN C 1 92 ? 26.730 -16.754 1.532 1.000 60.760 92 ASN C C 1
ATOM 10011 O O . ASN C 1 92 ? 27.212 -17.454 2.444 1.000 49.570 92 ASN C O 1
ATOM 10016 N N . PHE C 1 93 ? 25.917 -17.225 0.587 1.000 64.590 93 PHE C N 1
ATOM 10017 C CA . PHE C 1 93 ? 25.382 -18.607 0.568 1.000 63.180 93 PHE C CA 1
ATOM 10018 C C . PHE C 1 93 ? 26.330 -19.483 -0.260 1.000 58.240 93 PHE C C 1
ATOM 10019 O O . PHE C 1 93 ? 26.112 -19.654 -1.486 1.000 58.080 93 PHE C O 1
ATOM 10027 N N . THR C 1 94 ? 27.353 -20.014 0.419 1.000 55.150 94 THR C N 1
ATOM 10028 C CA . THR C 1 94 ? 28.415 -20.899 -0.134 1.000 56.190 94 THR C CA 1
ATOM 10029 C C . THR C 1 94 ? 27.942 -22.354 -0.154 1.000 55.920 94 THR C C 1
ATOM 10030 O O . THR C 1 94 ? 26.964 -22.677 0.552 1.000 53.480 94 THR C O 1
ATOM 10034 N N . ALA C 1 95 ? 28.657 -23.198 -0.902 1.000 58.050 95 ALA C N 1
ATOM 10035 C CA . ALA C 1 95 ? 28.428 -24.659 -0.999 1.000 60.360 95 ALA C CA 1
ATOM 10036 C C . ALA C 1 95 ? 28.699 -25.324 0.363 1.000 60.200 95 ALA C C 1
ATOM 10037 O O . ALA C 1 95 ? 28.004 -26.304 0.707 1.000 59.970 95 ALA C O 1
ATOM 10039 N N . GLU C 1 96 ? 29.642 -24.789 1.136 1.000 61.880 96 GLU C N 1
ATOM 10040 C CA . GLU C 1 96 ? 29.911 -25.244 2.526 1.000 68.350 96 GLU C CA 1
ATOM 10041 C C . GLU C 1 96 ? 28.646 -25.052 3.374 1.000 69.620 96 GLU C C 1
ATOM 10042 O O . GLU C 1 96 ? 28.426 -25.868 4.280 1.000 70.280 96 GLU C O 1
ATOM 10048 N N . PHE C 1 97 ? 27.810 -24.080 3.026 1.000 71.660 97 PHE C N 1
ATOM 10049 C CA . PHE C 1 97 ? 26.580 -23.820 3.812 1.000 71.810 97 PHE C CA 1
ATOM 10050 C C . PHE C 1 97 ? 25.528 -24.867 3.468 1.000 70.190 97 PHE C C 1
ATOM 10051 O O . PHE C 1 97 ? 24.884 -25.403 4.376 1.000 77.560 97 PHE C O 1
ATOM 10059 N N . ALA C 1 98 ? 25.354 -25.132 2.181 1.000 67.120 98 ALA C N 1
ATOM 10060 C CA . ALA C 1 98 ? 24.352 -26.124 1.751 1.000 69.010 98 ALA C CA 1
ATOM 10061 C C . ALA C 1 98 ? 24.736 -27.491 2.298 1.000 70.250 98 ALA C C 1
ATOM 10062 O O . ALA C 1 98 ? 23.892 -28.138 2.935 1.000 64.590 98 ALA C O 1
ATOM 10064 N N . ASP C 1 99 ? 25.981 -27.894 2.069 1.000 75.340 99 ASP C N 1
ATOM 10065 C CA . ASP C 1 99 ? 26.445 -29.221 2.536 1.000 81.060 99 ASP C CA 1
ATOM 10066 C C . ASP C 1 99 ? 26.052 -29.374 4.004 1.000 74.950 99 ASP C C 1
ATOM 10067 O O . ASP C 1 99 ? 25.462 -30.406 4.352 1.000 81.540 99 ASP C O 1
ATOM 10072 N N . ALA C 1 100 ? 26.335 -28.367 4.817 1.000 67.990 100 ALA C N 1
ATOM 10073 C CA . ALA C 1 100 ? 26.056 -28.445 6.263 1.000 70.000 100 ALA C CA 1
ATOM 10074 C C . ALA C 1 100 ? 24.560 -28.549 6.519 1.000 68.400 100 ALA C C 1
ATOM 10075 O O . ALA C 1 100 ? 24.169 -29.277 7.440 1.000 70.740 100 ALA C O 1
ATOM 10077 N N . ALA C 1 101 ? 23.766 -27.801 5.763 1.000 65.560 101 ALA C N 1
ATOM 10078 C CA . ALA C 1 101 ? 22.311 -27.778 5.999 1.000 65.170 101 ALA C CA 1
ATOM 10079 C C . ALA C 1 101 ? 21.730 -29.155 5.704 1.000 69.510 101 ALA C C 1
ATOM 10080 O O . ALA C 1 101 ? 20.927 -29.651 6.506 1.000 72.860 101 ALA C O 1
ATOM 10082 N N . ILE C 1 102 ? 22.133 -29.741 4.584 1.000 69.910 102 ILE C N 1
ATOM 10083 C CA . ILE C 1 102 ? 21.640 -31.097 4.229 1.000 68.380 102 ILE C CA 1
ATOM 10084 C C . ILE C 1 102 ? 21.976 -32.015 5.398 1.000 66.510 102 ILE C C 1
ATOM 10085 O O . ILE C 1 102 ? 21.108 -32.793 5.811 1.000 73.140 102 ILE C O 1
ATOM 10090 N N . THR C 1 103 ? 23.189 -31.894 5.924 1.000 63.490 103 THR C N 1
ATOM 10091 C CA . THR C 1 103 ? 23.613 -32.719 7.082 1.000 64.450 103 THR C CA 1
ATOM 10092 C C . THR C 1 103 ? 22.675 -32.470 8.268 1.000 66.720 103 THR C C 1
ATOM 10093 O O . THR C 1 103 ? 22.213 -33.464 8.854 1.000 69.240 103 THR C O 1
ATOM 10097 N N . GLY C 1 104 ? 22.418 -31.201 8.606 1.000 63.640 104 GLY C N 1
ATOM 10098 C CA . GLY C 1 104 ? 21.511 -30.809 9.703 1.000 63.300 104 GLY C CA 1
ATOM 10099 C C . GLY C 1 104 ? 20.157 -31.496 9.590 1.000 61.630 104 GLY C C 1
ATOM 10100 O O . GLY C 1 104 ? 19.675 -32.013 10.629 1.000 54.730 104 GLY C O 1
ATOM 10101 N N . LEU C 1 105 ? 19.588 -31.518 8.373 1.000 60.720 105 LEU C N 1
ATOM 10102 C CA . LEU C 1 105 ? 18.275 -32.144 8.035 1.000 62.800 105 LEU C CA 1
ATOM 10103 C C . LEU C 1 105 ? 18.361 -33.670 8.155 1.000 65.580 105 LEU C C 1
ATOM 10104 O O . LEU C 1 105 ? 17.465 -34.268 8.804 1.000 64.200 105 LEU C O 1
ATOM 10109 N N . ALA C 1 106 ? 19.377 -34.270 7.524 1.000 59.990 106 ALA C N 1
ATOM 10110 C CA . ALA C 1 106 ? 19.650 -35.726 7.531 1.000 59.450 106 ALA C CA 1
ATOM 10111 C C . ALA C 1 106 ? 20.049 -36.205 8.937 1.000 63.170 106 ALA C C 1
ATOM 10112 O O . ALA C 1 106 ? 19.946 -37.421 9.204 1.000 63.980 106 ALA C O 1
ATOM 10114 N N . SER C 1 107 ? 20.521 -35.285 9.786 1.000 67.090 107 SER C N 1
ATOM 10115 C CA . SER C 1 107 ? 20.842 -35.500 11.223 1.000 69.090 107 SER C CA 1
ATOM 10116 C C . SER C 1 107 ? 19.585 -35.309 12.080 1.000 63.690 107 SER C C 1
ATOM 10117 O O . SER C 1 107 ? 19.647 -35.558 13.293 1.000 54.200 107 SER C O 1
ATOM 10120 N N . ALA C 1 108 ? 18.490 -34.847 11.482 1.000 65.130 108 ALA C N 1
ATOM 10121 C CA . ALA C 1 108 ? 17.249 -34.506 12.209 1.000 70.010 108 ALA C CA 1
ATOM 10122 C C . ALA C 1 108 ? 16.707 -35.755 12.903 1.000 74.080 108 ALA C C 1
ATOM 10123 O O . ALA C 1 108 ? 16.884 -36.873 12.414 1.000 75.220 108 ALA C O 1
ATOM 10125 N N . PRO C 1 109 ? 16.055 -35.603 14.080 1.000 75.520 109 PRO C N 1
ATOM 10126 C CA . PRO C 1 109 ? 15.424 -36.732 14.773 1.000 73.760 109 PRO C CA 1
ATOM 10127 C C . PRO C 1 109 ? 13.972 -36.978 14.315 1.000 69.830 109 PRO C C 1
ATOM 10128 O O . PRO C 1 109 ? 13.091 -37.126 15.155 1.000 57.450 109 PRO C O 1
ATOM 10132 N N . ILE C 1 110 ? 13.759 -37.057 12.991 1.000 72.220 110 ILE C N 1
ATOM 10133 C CA . ILE C 1 110 ? 12.413 -37.122 12.339 1.000 73.610 110 ILE C CA 1
ATOM 10134 C C . ILE C 1 110 ? 12.310 -38.366 11.451 1.000 75.860 110 ILE C C 1
ATOM 10135 O O . ILE C 1 110 ? 13.332 -38.881 10.987 1.000 74.540 110 ILE C O 1
ATOM 10140 N N . PRO C 1 111 ? 11.078 -38.878 11.176 1.000 76.850 111 PRO C N 1
ATOM 10141 C CA . PRO C 1 111 ? 10.871 -39.945 10.195 1.000 75.790 111 PRO C CA 1
ATOM 10142 C C . PRO C 1 111 ? 11.545 -39.646 8.855 1.000 75.400 111 PRO C C 1
ATOM 10143 O O . PRO C 1 111 ? 11.594 -38.501 8.405 1.000 71.400 111 PRO C O 1
ATOM 10147 N N . PRO C 1 112 ? 12.122 -40.669 8.190 1.000 75.700 112 PRO C N 1
ATOM 10148 C CA . PRO C 1 112 ? 12.822 -40.446 6.924 1.000 76.870 112 PRO C CA 1
ATOM 10149 C C . PRO C 1 112 ? 11.951 -39.900 5.775 1.000 70.890 112 PRO C C 1
ATOM 10150 O O . PRO C 1 112 ? 12.501 -39.273 4.892 1.000 67.980 112 PRO C O 1
ATOM 10154 N N . GLU C 1 113 ? 10.631 -40.113 5.813 1.000 70.710 113 GLU C N 1
ATOM 10155 C CA . GLU C 1 113 ? 9.673 -39.625 4.776 1.000 75.170 113 GLU C CA 1
ATOM 10156 C C . GLU C 1 113 ? 9.652 -38.093 4.786 1.000 69.860 113 GLU C C 1
ATOM 10157 O O . GLU C 1 113 ? 9.528 -37.496 3.703 1.000 68.520 113 GLU C O 1
ATOM 10163 N N . TYR C 1 114 ? 9.758 -37.504 5.980 1.000 67.180 114 TYR C N 1
ATOM 10164 C CA . TYR C 1 114 ? 9.820 -36.042 6.246 1.000 66.730 114 TYR C CA 1
ATOM 10165 C C . TYR C 1 114 ? 11.186 -35.462 5.835 1.000 66.740 114 TYR C C 1
ATOM 10166 O O . TYR C 1 114 ? 11.209 -34.321 5.330 1.000 63.870 114 TYR C O 1
ATOM 10175 N N . LYS C 1 115 ? 12.286 -36.201 6.041 1.000 65.000 115 LYS C N 1
ATOM 10176 C CA . LYS C 1 115 ? 13.653 -35.790 5.610 1.000 57.570 115 LYS C CA 1
ATOM 10177 C C . LYS C 1 115 ? 13.668 -35.586 4.093 1.000 52.240 115 LYS C C 1
ATOM 10178 O O . LYS C 1 115 ? 14.263 -34.612 3.660 1.000 54.280 115 LYS C O 1
ATOM 10184 N N . PHE C 1 116 ? 13.038 -36.463 3.312 1.000 54.190 116 PHE C N 1
ATOM 10185 C CA . PHE C 1 116 ? 13.054 -36.393 1.822 1.000 58.900 116 PHE C CA 1
ATOM 10186 C C . PHE C 1 116 ? 12.441 -35.055 1.380 1.000 60.130 116 PHE C C 1
ATOM 10187 O O . PHE C 1 116 ? 13.112 -34.281 0.660 1.000 55.770 116 PHE C O 1
ATOM 10195 N N . GLN C 1 117 ? 11.212 -34.798 1.843 1.000 66.420 117 GLN C N 1
ATOM 10196 C CA . GLN C 1 117 ? 10.411 -33.561 1.613 1.000 65.280 117 GLN C CA 1
ATOM 10197 C C . GLN C 1 117 ? 11.272 -32.327 1.922 1.000 60.010 117 GLN C C 1
ATOM 10198 O O . GLN C 1 117 ? 11.423 -31.459 1.027 1.000 53.930 117 GLN C O 1
ATOM 10204 N N . ALA C 1 118 ? 11.828 -32.281 3.136 1.000 55.750 118 ALA C N 1
ATOM 10205 C CA . ALA C 1 118 ? 12.641 -31.164 3.674 1.000 57.460 118 ALA C CA 1
ATOM 10206 C C . ALA C 1 118 ? 13.815 -30.866 2.733 1.000 56.860 118 ALA C C 1
ATOM 10207 O O . ALA C 1 118 ? 13.915 -29.724 2.235 1.000 57.570 118 ALA C O 1
ATOM 10209 N N . ILE C 1 119 ? 14.671 -31.861 2.507 1.000 55.350 119 ILE C N 1
ATOM 10210 C CA . ILE C 1 119 ? 15.938 -31.702 1.742 1.000 53.730 119 ILE C CA 1
ATOM 10211 C C . ILE C 1 119 ? 15.604 -31.272 0.311 1.000 56.080 119 ILE C C 1
ATOM 10212 O O . ILE C 1 119 ? 16.223 -30.310 -0.171 1.000 53.590 119 ILE C O 1
ATOM 10217 N N . GLY C 1 120 ? 14.643 -31.939 -0.328 1.000 61.560 120 GLY C N 1
ATOM 10218 C CA . GLY C 1 120 ? 14.181 -31.596 -1.688 1.000 62.500 120 GLY C CA 1
ATOM 10219 C C . GLY C 1 120 ? 13.707 -30.157 -1.777 1.000 59.870 120 GLY C C 1
ATOM 10220 O O . GLY C 1 120 ? 13.991 -29.505 -2.800 1.000 62.600 120 GLY C O 1
ATOM 10221 N N . SER C 1 121 ? 13.000 -29.689 -0.745 1.000 60.670 121 SER C N 1
ATOM 10222 C CA . SER C 1 121 ? 12.511 -28.294 -0.603 1.000 59.280 121 SER C CA 1
ATOM 10223 C C . SER C 1 121 ? 13.709 -27.351 -0.475 1.000 58.400 121 SER C C 1
ATOM 10224 O O . SER C 1 121 ? 13.841 -26.432 -1.303 1.000 58.280 121 SER C O 1
ATOM 10227 N N . PHE C 1 122 ? 14.564 -27.578 0.522 1.000 58.950 122 PHE C N 1
ATOM 10228 C CA . PHE C 1 122 ? 15.806 -26.788 0.701 1.000 56.090 122 PHE C CA 1
ATOM 10229 C C . PHE C 1 122 ? 16.514 -26.743 -0.650 1.000 54.920 122 PHE C C 1
ATOM 10230 O O . PHE C 1 122 ? 16.949 -25.661 -1.058 1.000 60.660 122 PHE C O 1
ATOM 10238 N N . GLY C 1 123 ? 16.591 -27.893 -1.324 1.000 55.430 123 GLY C N 1
ATOM 10239 C CA . GLY C 1 123 ? 17.163 -28.036 -2.677 1.000 54.110 123 GLY C CA 1
ATOM 10240 C C . GLY C 1 123 ? 16.530 -27.058 -3.640 1.000 53.380 123 GLY C C 1
ATOM 10241 O O . GLY C 1 123 ? 17.274 -26.381 -4.371 1.000 53.360 123 GLY C O 1
ATOM 10242 N N . GLU C 1 124 ? 15.200 -26.966 -3.620 1.000 57.040 124 GLU C N 1
ATOM 10243 C CA . GLU C 1 124 ? 14.423 -26.066 -4.512 1.000 58.470 124 GLU C CA 1
ATOM 10244 C C . GLU C 1 124 ? 14.754 -24.605 -4.186 1.000 54.910 124 GLU C C 1
ATOM 10245 O O . GLU C 1 124 ? 14.749 -23.802 -5.135 1.000 51.850 124 GLU C O 1
ATOM 10251 N N . LEU C 1 125 ? 15.035 -24.274 -2.918 1.000 52.260 125 LEU C N 1
ATOM 10252 C CA . LEU C 1 125 ? 15.504 -22.915 -2.523 1.000 56.810 125 LEU C CA 1
ATOM 10253 C C . LEU C 1 125 ? 16.889 -22.696 -3.117 1.000 59.700 125 LEU C C 1
ATOM 10254 O O . LEU C 1 125 ? 17.110 -21.646 -3.744 1.000 65.280 125 LEU C O 1
ATOM 10259 N N . TRP C 1 126 ? 17.778 -23.656 -2.874 1.000 60.480 126 TRP C N 1
ATOM 10260 C CA . TRP C 1 126 ? 19.209 -23.585 -3.238 1.000 58.850 126 TRP C CA 1
ATOM 10261 C C . TRP C 1 126 ? 19.345 -23.311 -4.737 1.000 57.000 126 TRP C C 1
ATOM 10262 O O . TRP C 1 126 ? 19.999 -22.319 -5.088 1.000 53.210 126 TRP C O 1
ATOM 10273 N N . ASN C 1 127 ? 18.803 -24.213 -5.551 1.000 61.360 127 ASN C N 1
ATOM 10274 C CA . ASN C 1 127 ? 18.980 -24.128 -7.021 1.000 67.280 127 ASN C CA 1
ATOM 10275 C C . ASN C 1 127 ? 18.010 -23.113 -7.615 1.000 66.760 127 ASN C C 1
ATOM 10276 O O . ASN C 1 127 ? 18.229 -22.687 -8.758 1.000 61.510 127 ASN C O 1
ATOM 10281 N N . GLY C 1 128 ? 17.050 -22.646 -6.814 1.000 73.480 128 GLY C N 1
ATOM 10282 C CA . GLY C 1 128 ? 16.013 -21.724 -7.317 1.000 71.420 128 GLY C CA 1
ATOM 10283 C C . GLY C 1 128 ? 16.261 -20.259 -7.014 1.000 68.800 128 GLY C C 1
ATOM 10284 O O . GLY C 1 128 ? 16.209 -19.462 -7.961 1.000 64.620 128 GLY C O 1
ATOM 10285 N N . ALA C 1 129 ? 16.509 -19.898 -5.756 1.000 65.500 129 ALA C N 1
ATOM 10286 C CA . ALA C 1 129 ? 16.633 -18.462 -5.413 1.000 65.790 129 ALA C CA 1
ATOM 10287 C C . ALA C 1 129 ? 17.995 -18.179 -4.736 1.000 60.270 129 ALA C C 1
ATOM 10288 O O . ALA C 1 129 ? 18.539 -17.098 -5.000 1.000 61.720 129 ALA C O 1
ATOM 10290 N N . LEU C 1 130 ? 18.582 -19.109 -3.969 1.000 60.440 130 LEU C N 1
ATOM 10291 C CA . LEU C 1 130 ? 19.787 -18.814 -3.115 1.000 60.220 130 LEU C CA 1
ATOM 10292 C C . LEU C 1 130 ? 21.164 -18.955 -3.779 1.000 60.450 130 LEU C C 1
ATOM 10293 O O . LEU C 1 130 ? 21.933 -17.992 -3.700 1.000 61.340 130 LEU C O 1
ATOM 10298 N N . GLY C 1 131 ? 21.509 -20.120 -4.313 1.000 63.540 131 GLY C N 1
ATOM 10299 C CA . GLY C 1 131 ? 22.839 -20.402 -4.898 1.000 64.240 131 GLY C CA 1
ATOM 10300 C C . GLY C 1 131 ? 23.421 -19.370 -5.849 1.000 66.600 131 GLY C C 1
ATOM 10301 O O . GLY C 1 131 ? 22.657 -18.801 -6.641 1.000 60.840 131 GLY C O 1
ATOM 10302 N N . ARG C 1 132 ? 24.743 -19.161 -5.791 1.000 69.280 132 ARG C N 1
ATOM 10303 C CA . ARG C 1 132 ? 25.449 -18.252 -6.742 1.000 69.070 132 ARG C CA 1
ATOM 10304 C C . ARG C 1 132 ? 25.019 -18.520 -8.183 1.000 63.410 132 ARG C C 1
ATOM 10305 O O . ARG C 1 132 ? 24.973 -17.549 -8.962 1.000 64.200 132 ARG C O 1
ATOM 10313 N N . THR C 1 133 ? 24.776 -19.780 -8.546 1.000 61.400 133 THR C N 1
ATOM 10314 C CA . THR C 1 133 ? 24.295 -20.138 -9.907 1.000 68.350 133 THR C CA 1
ATOM 10315 C C . THR C 1 133 ? 22.977 -19.406 -10.159 1.000 66.430 133 THR C C 1
ATOM 10316 O O . THR C 1 133 ? 22.861 -18.754 -11.212 1.000 67.930 133 THR C O 1
ATOM 10320 N N . ALA C 1 134 ? 22.044 -19.500 -9.208 1.000 65.470 134 ALA C N 1
ATOM 10321 C CA . ALA C 1 134 ? 20.710 -18.861 -9.281 1.000 68.540 134 ALA C CA 1
ATOM 10322 C C . ALA C 1 134 ? 20.849 -17.337 -9.181 1.000 64.570 134 ALA C C 1
ATOM 10323 O O . ALA C 1 134 ? 20.142 -16.648 -9.933 1.000 67.700 134 ALA C O 1
ATOM 10325 N N . LEU C 1 135 ? 21.718 -16.829 -8.299 1.000 59.360 135 LEU C N 1
ATOM 10326 C CA . LEU C 1 135 ? 21.933 -15.365 -8.106 1.000 61.910 135 LEU C CA 1
ATOM 10327 C C . LEU C 1 135 ? 22.318 -14.705 -9.440 1.000 66.560 135 LEU C C 1
ATOM 10328 O O . LEU C 1 135 ? 21.748 -13.632 -9.759 1.000 65.620 135 LEU C O 1
ATOM 10333 N N . ILE C 1 136 ? 23.254 -15.319 -10.174 1.000 69.170 136 ILE C N 1
ATOM 10334 C CA . ILE C 1 136 ? 23.777 -14.826 -11.484 1.000 67.120 136 ILE C CA 1
ATOM 10335 C C . ILE C 1 136 ? 22.641 -14.923 -12.509 1.000 66.190 136 ILE C C 1
ATOM 10336 O O . ILE C 1 136 ? 22.435 -13.936 -13.249 1.000 62.010 136 ILE C O 1
ATOM 10341 N N . GLU C 1 137 ? 21.914 -16.048 -12.510 1.000 66.220 137 GLU C N 1
ATOM 10342 C CA . GLU C 1 137 ? 20.759 -16.319 -13.412 1.000 69.760 137 GLU C CA 1
ATOM 10343 C C . GLU C 1 137 ? 19.596 -15.371 -13.066 1.000 72.460 137 GLU C C 1
ATOM 10344 O O . GLU C 1 137 ? 19.046 -14.729 -14.001 1.000 70.300 137 GLU C O 1
ATOM 10350 N N . ASP C 1 138 ? 19.239 -15.282 -11.778 1.000 69.040 138 ASP C N 1
ATOM 10351 C CA . ASP C 1 138 ? 18.156 -14.402 -11.261 1.000 64.800 138 ASP C CA 1
ATOM 10352 C C . ASP C 1 138 ? 18.489 -12.951 -11.617 1.000 66.710 138 ASP C C 1
ATOM 10353 O O . ASP C 1 138 ? 17.556 -12.215 -11.973 1.000 74.830 138 ASP C O 1
ATOM 10358 N N . PHE C 1 139 ? 19.766 -12.564 -11.525 1.000 64.310 139 PHE C N 1
ATOM 10359 C CA . PHE C 1 139 ? 20.280 -11.224 -11.922 1.000 61.760 139 PHE C CA 1
ATOM 10360 C C . PHE C 1 139 ? 20.197 -11.088 -13.443 1.000 61.320 139 PHE C C 1
ATOM 10361 O O . PHE C 1 139 ? 19.579 -10.132 -13.937 1.000 57.520 139 PHE C O 1
ATOM 10369 N N . THR C 1 140 ? 20.825 -12.022 -14.160 1.000 66.340 140 THR C N 1
ATOM 10370 C CA . THR C 1 140 ? 21.002 -11.963 -15.635 1.000 70.110 140 THR C CA 1
ATOM 10371 C C . THR C 1 140 ? 19.642 -11.677 -16.277 1.000 70.120 140 THR C C 1
ATOM 10372 O O . THR C 1 140 ? 19.576 -10.746 -17.103 1.000 68.740 140 THR C O 1
ATOM 10376 N N . ARG C 1 141 ? 18.605 -12.408 -15.852 1.000 72.620 141 ARG C N 1
ATOM 10377 C CA . ARG C 1 141 ? 17.248 -12.403 -16.464 1.000 79.990 141 ARG C CA 1
ATOM 10378 C C . ARG C 1 141 ? 16.560 -11.042 -16.212 1.000 77.430 141 ARG C C 1
ATOM 10379 O O . ARG C 1 141 ? 15.832 -10.592 -17.114 1.000 77.190 141 ARG C O 1
ATOM 10387 N N . HIS C 1 142 ? 16.802 -10.381 -15.069 1.000 74.760 142 HIS C N 1
ATOM 10388 C CA . HIS C 1 142 ? 16.084 -9.144 -14.635 1.000 69.310 142 HIS C CA 1
ATOM 10389 C C . HIS C 1 142 ? 16.779 -7.873 -15.142 1.000 63.990 142 HIS C C 1
ATOM 10390 O O . HIS C 1 142 ? 16.064 -6.917 -15.428 1.000 59.760 142 HIS C O 1
ATOM 10397 N N . THR C 1 143 ? 18.108 -7.862 -15.263 1.000 65.290 143 THR C N 1
ATOM 10398 C CA . THR C 1 143 ? 18.896 -6.701 -15.766 1.000 64.700 143 THR C CA 1
ATOM 10399 C C . THR C 1 143 ? 19.106 -6.793 -17.279 1.000 64.180 143 THR C C 1
ATOM 10400 O O . THR C 1 143 ? 19.197 -5.733 -17.912 1.000 75.750 143 THR C O 1
ATOM 10404 N N . GLY C 1 144 ? 19.255 -7.997 -17.829 1.000 62.570 144 GLY C N 1
ATOM 10405 C CA . GLY C 1 144 ? 19.733 -8.201 -19.211 1.000 62.470 144 GLY C CA 1
ATOM 10406 C C . GLY C 1 144 ? 21.259 -8.215 -19.301 1.000 61.080 144 GLY C C 1
ATOM 10407 O O . GLY C 1 144 ? 21.786 -8.717 -20.303 1.000 57.360 144 GLY C O 1
ATOM 10408 N N . TYR C 1 145 ? 21.958 -7.667 -18.305 1.000 59.470 145 TYR C N 1
ATOM 10409 C CA . TYR C 1 145 ? 23.428 -7.783 -18.154 1.000 59.400 145 TYR C CA 1
ATOM 10410 C C . TYR C 1 145 ? 23.777 -9.205 -17.721 1.000 58.920 145 TYR C C 1
ATOM 10411 O O . TYR C 1 145 ? 23.257 -9.640 -16.691 1.000 54.390 145 TYR C O 1
ATOM 10420 N N . ALA C 1 146 ? 24.627 -9.891 -18.493 1.000 62.510 146 ALA C N 1
ATOM 10421 C CA . ALA C 1 146 ? 25.157 -11.244 -18.192 1.000 61.370 146 ALA C CA 1
ATOM 10422 C C . ALA C 1 146 ? 26.304 -11.115 -17.180 1.000 64.810 146 ALA C C 1
ATOM 10423 O O . ALA C 1 146 ? 27.489 -11.082 -17.600 1.000 61.350 146 ALA C O 1
ATOM 10425 N N . LEU C 1 147 ? 25.948 -11.022 -15.893 1.000 62.300 147 LEU C N 1
ATOM 10426 C CA . LEU C 1 147 ? 26.864 -10.664 -14.775 1.000 60.950 147 LEU C CA 1
ATOM 10427 C C . LEU C 1 147 ? 28.038 -11.645 -14.737 1.000 62.560 147 LEU C C 1
ATOM 10428 O O . LEU C 1 147 ? 27.861 -12.817 -14.399 1.000 62.150 147 LEU C O 1
ATOM 10433 N N . PRO C 1 148 ? 29.275 -11.193 -15.056 1.000 57.500 148 PRO C N 1
ATOM 10434 C CA . PRO C 1 148 ? 30.454 -12.042 -14.924 1.000 56.840 148 PRO C CA 1
ATOM 10435 C C . PRO C 1 148 ? 30.585 -12.516 -13.469 1.000 59.450 148 PRO C C 1
ATOM 10436 O O . PRO C 1 148 ? 30.321 -11.721 -12.588 1.000 61.000 148 PRO C O 1
ATOM 10440 N N . ASP C 1 149 ? 30.972 -13.777 -13.243 1.000 59.550 149 ASP C N 1
ATOM 10441 C CA . ASP C 1 149 ? 31.093 -14.363 -11.879 1.000 58.600 149 ASP C CA 1
ATOM 10442 C C . ASP C 1 149 ? 32.147 -13.595 -11.075 1.000 60.450 149 ASP C C 1
ATOM 10443 O O . ASP C 1 149 ? 31.994 -13.510 -9.839 1.000 57.110 149 ASP C O 1
ATOM 10448 N N . GLU C 1 150 ? 33.169 -13.070 -11.761 1.000 64.490 150 GLU C N 1
ATOM 10449 C CA . GLU C 1 150 ? 34.323 -12.340 -11.167 1.000 67.280 150 GLU C CA 1
ATOM 10450 C C . GLU C 1 150 ? 33.857 -10.970 -10.652 1.000 60.470 150 GLU C C 1
ATOM 10451 O O . GLU C 1 150 ? 34.649 -10.297 -9.971 1.000 56.050 150 GLU C O 1
ATOM 10457 N N . LYS C 1 151 ? 32.628 -10.564 -10.981 1.000 59.730 151 LYS C N 1
ATOM 10458 C CA . LYS C 1 151 ? 32.019 -9.294 -10.500 1.000 63.600 151 LYS C CA 1
ATOM 10459 C C . LYS C 1 151 ? 31.197 -9.558 -9.233 1.000 62.570 151 LYS C C 1
ATOM 10460 O O . LYS C 1 151 ? 31.210 -8.688 -8.358 1.000 65.130 151 LYS C O 1
ATOM 10466 N N . LEU C 1 152 ? 30.511 -10.702 -9.128 1.000 62.300 152 LEU C N 1
ATOM 10467 C CA . LEU C 1 152 ? 29.588 -10.973 -7.991 1.000 60.640 152 LEU C CA 1
ATOM 10468 C C . LEU C 1 152 ? 30.405 -11.367 -6.771 1.000 58.190 152 LEU C C 1
ATOM 10469 O O . LEU C 1 152 ? 31.021 -12.442 -6.800 1.000 59.450 152 LEU C O 1
ATOM 10474 N N . ILE C 1 153 ? 30.372 -10.528 -5.740 1.000 57.990 153 ILE C N 1
ATOM 10475 C CA . ILE C 1 153 ? 30.929 -10.839 -4.395 1.000 56.910 153 ILE C CA 1
ATOM 10476 C C . ILE C 1 153 ? 29.761 -11.051 -3.431 1.000 56.790 153 ILE C C 1
ATOM 10477 O O . ILE C 1 153 ? 29.007 -10.087 -3.199 1.000 58.760 153 ILE C O 1
ATOM 10482 N N . THR C 1 154 ? 29.602 -12.271 -2.916 1.000 56.250 154 THR C N 1
ATOM 10483 C CA . THR C 1 154 ? 28.700 -12.565 -1.773 1.000 58.970 154 THR C CA 1
ATOM 10484 C C . THR C 1 154 ? 29.345 -11.978 -0.514 1.000 60.330 154 THR C C 1
ATOM 10485 O O . THR C 1 154 ? 30.577 -12.085 -0.381 1.000 69.360 154 THR C O 1
ATOM 10489 N N . VAL C 1 155 ? 28.560 -11.327 0.342 1.000 55.850 155 VAL C N 1
ATOM 10490 C CA . VAL C 1 155 ? 29.076 -10.686 1.582 1.000 50.380 155 VAL C CA 1
ATOM 10491 C C . VAL C 1 155 ? 28.347 -11.292 2.771 1.000 48.920 155 VAL C C 1
ATOM 10492 O O . VAL C 1 155 ? 27.123 -11.291 2.831 1.000 48.450 155 VAL C O 1
ATOM 10496 N N . PRO C 1 156 ? 29.086 -11.826 3.761 1.000 50.770 156 PRO C N 1
ATOM 10497 C CA . PRO C 1 156 ? 28.455 -12.347 4.972 1.000 50.480 156 PRO C CA 1
ATOM 10498 C C . PRO C 1 156 ? 27.447 -11.315 5.493 1.000 48.610 156 PRO C C 1
ATOM 10499 O O . PRO C 1 156 ? 27.782 -10.160 5.567 1.000 49.470 156 PRO C O 1
ATOM 10503 N N . HIS C 1 157 ? 26.227 -11.752 5.781 1.000 50.750 157 HIS C N 1
ATOM 10504 C CA . HIS C 1 157 ? 25.045 -10.885 6.046 1.000 51.600 157 HIS C CA 1
ATOM 10505 C C . HIS C 1 157 ? 25.306 -9.986 7.260 1.000 49.100 157 HIS C C 1
ATOM 10506 O O . HIS C 1 157 ? 25.148 -8.754 7.132 1.000 52.420 157 HIS C O 1
ATOM 10513 N N . HIS C 1 158 ? 25.738 -10.565 8.380 1.000 47.840 158 HIS C N 1
ATOM 10514 C CA . HIS C 1 158 ? 26.083 -9.815 9.615 1.000 47.300 158 HIS C CA 1
ATOM 10515 C C . HIS C 1 158 ? 27.227 -8.833 9.340 1.000 44.900 158 HIS C C 1
ATOM 10516 O O . HIS C 1 158 ? 27.305 -7.823 10.035 1.000 46.770 158 HIS C O 1
ATOM 10523 N N . ARG C 1 159 ? 28.089 -9.120 8.369 1.000 47.450 159 ARG C N 1
ATOM 10524 C CA . ARG C 1 159 ? 29.213 -8.226 7.985 1.000 48.160 159 ARG C CA 1
ATOM 10525 C C . ARG C 1 159 ? 28.675 -7.066 7.151 1.000 45.060 159 ARG C C 1
ATOM 10526 O O . ARG C 1 159 ? 29.192 -5.956 7.306 1.000 48.030 159 ARG C O 1
ATOM 10534 N N . ALA C 1 160 ? 27.657 -7.310 6.330 1.000 45.760 160 ALA C N 1
ATOM 10535 C CA . ALA C 1 160 ? 26.947 -6.255 5.573 1.000 48.650 160 ALA C CA 1
ATOM 10536 C C . ALA C 1 160 ? 26.305 -5.297 6.576 1.000 47.960 160 ALA C C 1
ATOM 10537 O O . ALA C 1 160 ? 26.498 -4.084 6.420 1.000 47.130 160 ALA C O 1
ATOM 10539 N N . HIS C 1 161 ? 25.622 -5.834 7.591 1.000 48.610 161 HIS C N 1
ATOM 10540 C CA . HIS C 1 161 ? 25.043 -5.057 8.726 1.000 49.280 161 HIS C CA 1
ATOM 10541 C C . HIS C 1 161 ? 26.088 -4.141 9.383 1.000 50.450 161 HIS C C 1
ATOM 10542 O O . HIS C 1 161 ? 25.741 -2.983 9.708 1.000 53.750 161 HIS C O 1
ATOM 10549 N N . LEU C 1 162 ? 27.306 -4.642 9.598 1.000 51.280 162 LEU C N 1
ATOM 10550 C CA . LEU C 1 162 ? 28.408 -3.880 10.250 1.000 55.020 162 LEU C CA 1
ATOM 10551 C C . LEU C 1 162 ? 28.930 -2.804 9.276 1.000 50.860 162 LEU C C 1
ATOM 10552 O O . LEU C 1 162 ? 28.974 -1.607 9.648 1.000 44.790 162 LEU C O 1
ATOM 10557 N N . ALA C 1 163 ? 29.274 -3.217 8.058 1.000 46.800 163 ALA C N 1
ATOM 10558 C CA . ALA C 1 163 ? 29.654 -2.335 6.939 1.000 47.230 163 ALA C CA 1
ATOM 10559 C C . ALA C 1 163 ? 28.768 -1.081 6.924 1.000 50.060 163 ALA C C 1
ATOM 10560 O O . ALA C 1 163 ? 29.337 0.041 6.888 1.000 52.020 163 ALA C O 1
ATOM 10562 N N . CYS C 1 164 ? 27.437 -1.265 6.932 1.000 49.710 164 CYS C N 1
ATOM 10563 C CA . CYS C 1 164 ? 26.408 -0.184 6.887 1.000 47.930 164 CYS C CA 1
ATOM 10564 C C . CYS C 1 164 ? 26.515 0.664 8.157 1.000 46.880 164 CYS C C 1
ATOM 10565 O O . CYS C 1 164 ? 26.682 1.897 8.032 1.000 45.420 164 CYS C O 1
ATOM 10568 N N . GLY C 1 165 ? 26.459 0.019 9.323 1.000 45.550 165 GLY C N 1
ATOM 10569 C CA . GLY C 1 165 ? 26.629 0.680 10.628 1.000 47.970 165 GLY C CA 1
ATOM 10570 C C . GLY C 1 165 ? 27.800 1.638 10.608 1.000 50.560 165 GLY C C 1
ATOM 10571 O O . GLY C 1 165 ? 27.612 2.784 11.056 1.000 56.490 165 GLY C O 1
ATOM 10572 N N . ARG C 1 166 ? 28.942 1.192 10.067 1.000 52.560 166 ARG C N 1
ATOM 10573 C CA . ARG C 1 166 ? 30.234 1.943 10.016 1.000 54.460 166 ARG C CA 1
ATOM 10574 C C . ARG C 1 166 ? 30.126 3.157 9.099 1.000 50.210 166 ARG C C 1
ATOM 10575 O O . ARG C 1 166 ? 30.714 4.191 9.435 1.000 46.860 166 ARG C O 1
ATOM 10583 N N . THR C 1 167 ? 29.470 3.004 7.953 1.000 51.810 167 THR C N 1
ATOM 10584 C CA . THR C 1 167 ? 29.340 4.094 6.956 1.000 56.670 167 THR C CA 1
ATOM 10585 C C . THR C 1 167 ? 28.833 5.358 7.653 1.000 53.900 167 THR C C 1
ATOM 10586 O O . THR C 1 167 ? 29.377 6.434 7.326 1.000 58.200 167 THR C O 1
ATOM 10590 N N . PHE C 1 168 ? 27.881 5.218 8.588 1.000 50.010 168 PHE C N 1
ATOM 10591 C CA . PHE C 1 168 ? 27.114 6.343 9.190 1.000 49.000 168 PHE C CA 1
ATOM 10592 C C . PHE C 1 168 ? 27.367 6.526 10.689 1.000 48.710 168 PHE C C 1
ATOM 10593 O O . PHE C 1 168 ? 26.717 7.414 11.269 1.000 49.370 168 PHE C O 1
ATOM 10601 N N . SER C 1 169 ? 28.222 5.719 11.318 1.000 52.280 169 SER C N 1
ATOM 10602 C CA . SER C 1 169 ? 28.394 5.734 12.798 1.000 55.620 169 SER C CA 1
ATOM 10603 C C . SER C 1 169 ? 29.049 7.049 13.244 1.000 55.270 169 SER C C 1
ATOM 10604 O O . SER C 1 169 ? 28.703 7.522 14.349 1.000 54.860 169 SER C O 1
ATOM 10607 N N . GLY C 1 170 ? 29.954 7.601 12.418 1.000 56.990 170 GLY C N 1
ATOM 10608 C CA . GLY C 1 170 ? 30.798 8.767 12.744 1.000 59.010 170 GLY C CA 1
ATOM 10609 C C . GLY C 1 170 ? 32.056 8.340 13.482 1.000 64.770 170 GLY C C 1
ATOM 10610 O O . GLY C 1 170 ? 33.077 9.037 13.396 1.000 65.560 170 GLY C O 1
ATOM 10611 N N . LEU C 1 171 ? 31.976 7.220 14.198 1.000 71.110 171 LEU C N 1
ATOM 10612 C CA . LEU C 1 171 ? 33.111 6.567 14.890 1.000 70.080 171 LEU C CA 1
ATOM 10613 C C . LEU C 1 171 ? 34.086 6.028 13.844 1.000 69.860 171 LEU C C 1
ATOM 10614 O O . LEU C 1 171 ? 33.628 5.617 12.768 1.000 78.490 171 LEU C O 1
ATOM 10619 N N . GLY C 1 172 ? 35.376 6.030 14.160 1.000 70.740 172 GLY C N 1
ATOM 10620 C CA . GLY C 1 172 ? 36.393 5.266 13.415 1.000 77.950 172 GLY C CA 1
ATOM 10621 C C . GLY C 1 172 ? 36.627 3.912 14.068 1.000 77.620 172 GLY C C 1
ATOM 10622 O O . GLY C 1 172 ? 36.564 2.880 13.359 1.000 77.520 172 GLY C O 1
ATOM 10623 N N . ASP C 1 173 ? 36.867 3.912 15.381 1.000 70.900 173 ASP C N 1
ATOM 10624 C CA . ASP C 1 173 ? 37.246 2.711 16.167 1.000 71.720 173 ASP C CA 1
ATOM 10625 C C . ASP C 1 173 ? 36.195 2.468 17.249 1.000 67.630 173 ASP C C 1
ATOM 10626 O O . ASP C 1 173 ? 35.993 3.368 18.095 1.000 70.790 173 ASP C O 1
ATOM 10631 N N . ALA C 1 174 ? 35.575 1.287 17.237 1.000 61.240 174 ALA C N 1
ATOM 10632 C CA . ALA C 1 174 ? 34.430 0.956 18.109 1.000 60.910 174 ALA C CA 1
ATOM 10633 C C . ALA C 1 174 ? 34.254 -0.556 18.246 1.000 57.820 174 ALA C C 1
ATOM 10634 O O . ALA C 1 174 ? 34.476 -1.264 17.257 1.000 58.380 174 ALA C O 1
ATOM 10636 N N . ALA C 1 175 ? 33.868 -1.008 19.445 1.000 55.100 175 ALA C N 1
ATOM 10637 C CA . ALA C 1 175 ? 33.252 -2.330 19.693 1.000 54.960 175 ALA C CA 1
ATOM 10638 C C . ALA C 1 175 ? 32.000 -2.422 18.816 1.000 56.800 175 ALA C C 1
ATOM 10639 O O . ALA C 1 175 ? 31.505 -1.349 18.408 1.000 61.050 175 ALA C O 1
ATOM 10641 N N . PHE C 1 176 ? 31.505 -3.624 18.512 1.000 52.210 176 PHE C N 1
ATOM 10642 C CA . PHE C 1 176 ? 30.313 -3.799 17.637 1.000 50.720 176 PHE C CA 1
ATOM 10643 C C . PHE C 1 176 ? 29.542 -5.066 18.010 1.000 52.000 176 PHE C C 1
ATOM 10644 O O . PHE C 1 176 ? 30.152 -6.124 18.244 1.000 54.880 176 PHE C O 1
ATOM 10652 N N . LEU C 1 177 ? 28.213 -4.955 17.979 1.000 54.830 177 LEU C N 1
ATOM 10653 C CA . LEU C 1 177 ? 27.324 -6.115 18.210 1.000 54.590 177 LEU C CA 1
ATOM 10654 C C . LEU C 1 177 ? 26.340 -6.175 17.048 1.000 50.040 177 LEU C C 1
ATOM 10655 O O . LEU C 1 177 ? 25.836 -5.121 16.657 1.000 53.150 177 LEU C O 1
ATOM 10660 N N . ILE C 1 178 ? 26.021 -7.376 16.570 1.000 47.180 178 ILE C N 1
ATOM 10661 C CA . ILE C 1 178 ? 25.005 -7.546 15.493 1.000 44.550 178 ILE C CA 1
ATOM 10662 C C . ILE C 1 178 ? 24.030 -8.647 15.913 1.000 45.900 178 ILE C C 1
ATOM 10663 O O . ILE C 1 178 ? 24.446 -9.805 15.908 1.000 46.640 178 ILE C O 1
ATOM 10668 N N . ASN C 1 179 ? 22.915 -8.259 16.520 1.000 51.110 179 ASN C N 1
ATOM 10669 C CA . ASN C 1 179 ? 21.888 -9.245 16.931 1.000 49.870 179 ASN C CA 1
ATOM 10670 C C . ASN C 1 179 ? 20.752 -9.096 15.937 1.000 52.590 179 ASN C C 1
ATOM 10671 O O . ASN C 1 179 ? 20.111 -8.044 15.918 1.000 55.990 179 ASN C O 1
ATOM 10676 N N . ASP C 1 180 ? 20.597 -10.075 15.066 1.000 58.460 180 ASP C N 1
ATOM 10677 C CA . ASP C 1 180 ? 19.600 -9.937 13.989 1.000 54.520 180 ASP C CA 1
ATOM 10678 C C . ASP C 1 180 ? 18.902 -11.276 13.818 1.000 54.440 180 ASP C C 1
ATOM 10679 O O . ASP C 1 180 ? 19.293 -12.235 14.493 1.000 51.630 180 ASP C O 1
ATOM 10684 N N . GLY C 1 181 ? 17.901 -11.327 12.954 1.000 58.380 181 GLY C N 1
ATOM 10685 C CA . GLY C 1 181 ? 17.164 -12.583 12.799 1.000 67.270 181 GLY C CA 1
ATOM 10686 C C . GLY C 1 181 ? 17.777 -13.456 11.740 1.000 80.040 181 GLY C C 1
ATOM 10687 O O . GLY C 1 181 ? 18.926 -13.892 11.912 1.000 73.190 181 GLY C O 1
ATOM 10688 N N . GLN C 1 182 ? 17.028 -13.672 10.668 1.000 100.510 182 GLN C N 1
ATOM 10689 C CA . GLN C 1 182 ? 17.506 -14.543 9.575 1.000 106.560 182 GLN C CA 1
ATOM 10690 C C . GLN C 1 182 ? 18.944 -14.161 9.236 1.000 96.030 182 GLN C C 1
ATOM 10691 O O . GLN C 1 182 ? 19.221 -12.958 9.118 1.000 94.660 182 GLN C O 1
ATOM 10697 N N . ALA C 1 183 ? 19.812 -15.162 9.103 1.000 92.510 183 ALA C N 1
ATOM 10698 C CA . ALA C 1 183 ? 21.213 -14.922 8.705 1.000 91.490 183 ALA C CA 1
ATOM 10699 C C . ALA C 1 183 ? 21.763 -16.225 8.141 1.000 84.540 183 ALA C C 1
ATOM 10700 O O . ALA C 1 183 ? 21.008 -17.206 8.093 1.000 86.470 183 ALA C O 1
ATOM 10702 N N . GLU C 1 184 ? 23.031 -16.230 7.744 1.000 79.830 184 GLU C N 1
ATOM 10703 C CA . GLU C 1 184 ? 23.599 -17.437 7.102 1.000 72.560 184 GLU C CA 1
ATOM 10704 C C . GLU C 1 184 ? 23.534 -18.590 8.101 1.000 68.540 184 GLU C C 1
ATOM 10705 O O . GLU C 1 184 ? 22.789 -19.540 7.845 1.000 77.310 184 GLU C O 1
ATOM 10711 N N . ALA C 1 185 ? 24.266 -18.500 9.205 1.000 63.080 185 ALA C N 1
ATOM 10712 C CA . ALA C 1 185 ? 24.301 -19.625 10.161 1.000 63.980 185 ALA C CA 1
ATOM 10713 C C . ALA C 1 185 ? 24.443 -19.064 11.565 1.000 62.960 185 ALA C C 1
ATOM 10714 O O . ALA C 1 185 ? 24.441 -19.846 12.520 1.000 68.630 185 ALA C O 1
ATOM 10716 N N . ASP C 1 186 ? 24.556 -17.747 11.662 1.000 61.710 186 ASP C N 1
ATOM 10717 C CA . ASP C 1 186 ? 24.703 -17.086 12.977 1.000 63.110 186 ASP C CA 1
ATOM 10718 C C . ASP C 1 186 ? 23.493 -16.174 13.189 1.000 57.690 186 ASP C C 1
ATOM 10719 O O . ASP C 1 186 ? 22.870 -15.803 12.195 1.000 59.730 186 ASP C O 1
ATOM 10724 N N . SER C 1 187 ? 23.155 -15.875 14.440 1.000 54.270 187 SER C N 1
ATOM 10725 C CA . SER C 1 187 ? 21.996 -15.010 14.766 1.000 55.190 187 SER C CA 1
ATOM 10726 C C . SER C 1 187 ? 22.547 -13.731 15.367 1.000 50.660 187 SER C C 1
ATOM 10727 O O . SER C 1 187 ? 21.928 -12.678 15.195 1.000 54.730 187 SER C O 1
ATOM 10730 N N . ALA C 1 188 ? 23.682 -13.846 16.032 1.000 46.610 188 ALA C N 1
ATOM 10731 C CA . ALA C 1 188 ? 24.357 -12.709 16.692 1.000 48.670 188 ALA C CA 1
ATOM 10732 C C . ALA C 1 188 ? 25.874 -12.931 16.714 1.000 47.400 188 ALA C C 1
ATOM 10733 O O . ALA C 1 188 ? 26.303 -14.027 17.097 1.000 50.090 188 ALA C O 1
ATOM 10735 N N . ILE C 1 189 ? 26.658 -11.934 16.299 1.000 47.570 189 ILE C N 1
ATOM 10736 C CA . ILE C 1 189 ? 28.146 -11.917 16.461 1.000 51.120 189 ILE C CA 1
ATOM 10737 C C . ILE C 1 189 ? 28.491 -10.655 17.238 1.000 50.350 189 ILE C C 1
ATOM 10738 O O . ILE C 1 189 ? 27.616 -9.789 17.328 1.000 52.280 189 ILE C O 1
ATOM 10743 N N . MET C 1 190 ? 29.714 -10.579 17.761 1.000 52.430 190 MET C N 1
ATOM 10744 C CA . MET C 1 190 ? 30.243 -9.406 18.509 1.000 50.570 190 MET C CA 1
ATOM 10745 C C . MET C 1 190 ? 31.739 -9.330 18.242 1.000 48.580 190 MET C C 1
ATOM 10746 O O . MET C 1 190 ? 32.361 -10.409 18.174 1.000 46.400 190 MET C O 1
ATOM 10751 N N . GLY C 1 191 ? 32.272 -8.117 18.083 1.000 47.970 191 GLY C N 1
ATOM 10752 C CA . GLY C 1 191 ? 33.705 -7.904 17.821 1.000 50.940 191 GLY C CA 1
ATOM 10753 C C . GLY C 1 191 ? 34.125 -6.464 18.031 1.000 51.660 191 GLY C C 1
ATOM 10754 O O . GLY C 1 191 ? 33.462 -5.748 18.810 1.000 50.930 191 GLY C O 1
ATOM 10755 N N . GLU C 1 192 ? 35.209 -6.057 17.374 1.000 55.330 192 GLU C N 1
ATOM 10756 C CA . GLU C 1 192 ? 35.683 -4.652 17.392 1.000 61.900 192 GLU C CA 1
ATOM 10757 C C . GLU C 1 192 ? 36.153 -4.245 15.985 1.000 66.660 192 GLU C C 1
ATOM 10758 O O . GLU C 1 192 ? 36.400 -5.146 15.134 1.000 56.920 192 GLU C O 1
ATOM 10764 N N . VAL C 1 193 ? 36.197 -2.925 15.756 1.000 68.790 193 VAL C N 1
ATOM 10765 C CA . VAL C 1 193 ? 36.876 -2.245 14.614 1.000 67.910 193 VAL C CA 1
ATOM 10766 C C . VAL C 1 193 ? 38.098 -1.531 15.194 1.000 65.510 193 VAL C C 1
ATOM 10767 O O . VAL C 1 193 ? 37.897 -0.662 16.063 1.000 59.130 193 VAL C O 1
ATOM 10771 N N . ARG C 1 194 ? 39.302 -1.925 14.759 1.000 65.910 194 ARG C N 1
ATOM 10772 C CA . ARG C 1 194 ? 40.592 -1.354 15.222 1.000 63.650 194 ARG C CA 1
ATOM 10773 C C . ARG C 1 194 ? 41.487 -1.108 14.004 1.000 69.140 194 ARG C C 1
ATOM 10774 O O . ARG C 1 194 ? 41.702 -2.073 13.236 1.000 63.250 194 ARG C O 1
ATOM 10782 N N . ASP C 1 195 ? 41.965 0.137 13.842 1.000 73.670 195 ASP C N 1
ATOM 10783 C CA . ASP C 1 195 ? 42.832 0.596 12.719 1.000 80.840 195 ASP C CA 1
ATOM 10784 C C . ASP C 1 195 ? 42.129 0.300 11.395 1.000 79.850 195 ASP C C 1
ATOM 10785 O O . ASP C 1 195 ? 42.842 0.093 10.395 1.000 91.250 195 ASP C O 1
ATOM 10790 N N . GLY C 1 196 ? 40.790 0.252 11.401 1.000 78.040 196 GLY C N 1
ATOM 10791 C CA . GLY C 1 196 ? 39.954 -0.098 10.234 1.000 72.210 196 GLY C CA 1
ATOM 10792 C C . GLY C 1 196 ? 39.947 -1.588 9.940 1.000 67.120 196 GLY C C 1
ATOM 10793 O O . GLY C 1 196 ? 39.379 -1.961 8.906 1.000 62.790 196 GLY C O 1
ATOM 10794 N N . LYS C 1 197 ? 40.575 -2.398 10.799 1.000 68.520 197 LYS C N 1
ATOM 10795 C CA . LYS C 1 197 ? 40.565 -3.883 10.746 1.000 72.230 197 LYS C CA 1
ATOM 10796 C C . LYS C 1 197 ? 39.435 -4.388 11.658 1.000 68.560 197 LYS C C 1
ATOM 10797 O O . LYS C 1 197 ? 39.374 -3.935 12.818 1.000 72.110 197 LYS C O 1
ATOM 10803 N N . VAL C 1 198 ? 38.564 -5.260 11.133 1.000 59.020 198 VAL C N 1
ATOM 10804 C CA . VAL C 1 198 ? 37.420 -5.894 11.854 1.000 55.460 198 VAL C CA 1
ATOM 10805 C C . VAL C 1 198 ? 37.885 -7.248 12.374 1.000 52.910 198 VAL C C 1
ATOM 10806 O O . VAL C 1 198 ? 38.347 -8.039 11.558 1.000 54.570 198 VAL C O 1
ATOM 10810 N N . GLU C 1 199 ? 37.725 -7.521 13.665 1.000 57.170 199 GLU C N 1
ATOM 10811 C CA . GLU C 1 199 ? 37.866 -8.893 14.218 1.000 64.240 199 GLU C CA 1
ATOM 10812 C C . GLU C 1 199 ? 36.521 -9.307 14.824 1.000 60.980 199 GLU C C 1
ATOM 10813 O O . GLU C 1 199 ? 35.944 -8.485 15.555 1.000 62.110 199 GLU C O 1
ATOM 10819 N N . VAL C 1 200 ? 36.008 -10.451 14.379 1.000 59.950 200 VAL C N 1
ATOM 10820 C CA . VAL C 1 200 ? 34.733 -10.985 14.927 1.000 59.450 200 VAL C CA 1
ATOM 10821 C C . VAL C 1 200 ? 35.128 -11.964 16.014 1.000 60.140 200 VAL C C 1
ATOM 10822 O O . VAL C 1 200 ? 35.849 -12.926 15.728 1.000 66.290 200 VAL C O 1
ATOM 10826 N N . PHE C 1 201 ? 34.679 -11.683 17.222 1.000 57.850 201 PHE C N 1
ATOM 10827 C CA . PHE C 1 201 ? 35.059 -12.553 18.342 1.000 56.880 201 PHE C CA 1
ATOM 10828 C C . PHE C 1 201 ? 34.112 -13.744 18.448 1.000 64.000 201 PHE C C 1
ATOM 10829 O O . PHE C 1 201 ? 32.980 -13.569 18.917 1.000 66.490 201 PHE C O 1
ATOM 10837 N N . GLU C 1 202 ? 34.562 -14.893 17.950 1.000 68.370 202 GLU C N 1
ATOM 10838 C CA . GLU C 1 202 ? 33.687 -16.078 17.816 1.000 66.930 202 GLU C CA 1
ATOM 10839 C C . GLU C 1 202 ? 33.068 -16.528 19.128 1.000 60.980 202 GLU C C 1
ATOM 10840 O O . GLU C 1 202 ? 31.967 -17.086 19.088 1.000 62.890 202 GLU C O 1
ATOM 10846 N N . ARG C 1 203 ? 33.734 -16.296 20.239 1.000 59.880 203 ARG C N 1
ATOM 10847 C CA . ARG C 1 203 ? 33.202 -16.871 21.496 1.000 61.330 203 ARG C CA 1
ATOM 10848 C C . ARG C 1 203 ? 31.828 -16.331 21.851 1.000 59.270 203 ARG C C 1
ATOM 10849 O O . ARG C 1 203 ? 31.157 -16.952 22.686 1.000 53.190 203 ARG C O 1
ATOM 10857 N N . PHE C 1 204 ? 31.460 -15.201 21.270 1.000 56.770 204 PHE C N 1
ATOM 10858 C CA . PHE C 1 204 ? 30.165 -14.591 21.622 1.000 54.860 204 PHE C CA 1
ATOM 10859 C C . PHE C 1 204 ? 29.172 -14.987 20.536 1.000 56.960 204 PHE C C 1
ATOM 10860 O O . PHE C 1 204 ? 27.973 -14.749 20.703 1.000 59.790 204 PHE C O 1
ATOM 10868 N N . THR C 1 205 ? 29.668 -15.599 19.467 1.000 53.330 205 THR C N 1
ATOM 10869 C CA . THR C 1 205 ? 28.782 -15.920 18.327 1.000 50.340 205 THR C CA 1
ATOM 10870 C C . THR C 1 205 ? 27.640 -16.819 18.800 1.000 53.570 205 THR C C 1
ATOM 10871 O O . THR C 1 205 ? 27.903 -17.699 19.628 1.000 54.260 205 THR C O 1
ATOM 10875 N N . ILE C 1 206 ? 26.429 -16.596 18.287 1.000 55.440 206 ILE C N 1
ATOM 10876 C CA . ILE C 1 206 ? 25.197 -17.366 18.658 1.000 51.770 206 ILE C CA 1
ATOM 10877 C C . ILE C 1 206 ? 24.559 -17.950 17.391 1.000 54.310 206 ILE C C 1
ATOM 10878 O O . ILE C 1 206 ? 24.187 -17.156 16.490 1.000 45.420 206 ILE C O 1
ATOM 10883 N N . ASP C 1 207 ? 24.372 -19.278 17.355 1.000 58.090 207 ASP C N 1
ATOM 10884 C CA . ASP C 1 207 ? 23.959 -20.006 16.122 1.000 59.520 207 ASP C CA 1
ATOM 10885 C C . ASP C 1 207 ? 22.502 -19.647 15.796 1.000 58.790 207 ASP C C 1
ATOM 10886 O O . ASP C 1 207 ? 21.832 -19.038 16.649 1.000 57.320 207 ASP C O 1
ATOM 10891 N N . ALA C 1 208 ? 22.051 -20.016 14.593 1.000 59.580 208 ALA C N 1
ATOM 10892 C CA . ALA C 1 208 ? 20.783 -19.577 13.967 1.000 60.310 208 ALA C CA 1
ATOM 10893 C C . ALA C 1 208 ? 19.568 -20.115 14.737 1.000 60.990 208 ALA C C 1
ATOM 10894 O O . ALA C 1 208 ? 18.458 -19.613 14.512 1.000 67.330 208 ALA C O 1
ATOM 10896 N N . LYS C 1 209 ? 19.762 -21.111 15.597 1.000 64.240 209 LYS C N 1
ATOM 10897 C CA . LYS C 1 209 ? 18.664 -21.839 16.278 1.000 69.170 209 LYS C CA 1
ATOM 10898 C C . LYS C 1 209 ? 18.426 -21.227 17.657 1.000 69.780 209 LYS C C 1
ATOM 10899 O O . LYS C 1 209 ? 17.381 -21.556 18.254 1.000 67.890 209 LYS C O 1
ATOM 10905 N N . ASN C 1 210 ? 19.364 -20.389 18.131 1.000 71.160 210 ASN C N 1
ATOM 10906 C CA . ASN C 1 210 ? 19.284 -19.658 19.429 1.000 69.980 210 ASN C CA 1
ATOM 10907 C C . ASN C 1 210 ? 19.001 -18.164 19.156 1.000 70.880 210 ASN C C 1
ATOM 10908 O O . ASN C 1 210 ? 19.321 -17.327 20.037 1.000 70.350 210 ASN C O 1
ATOM 10913 N N . SER C 1 211 ? 18.368 -17.856 18.008 1.000 63.400 211 SER C N 1
ATOM 10914 C CA . SER C 1 211 ? 18.042 -16.488 17.521 1.000 64.540 211 SER C CA 1
ATOM 10915 C C . SER C 1 211 ? 17.105 -15.773 18.498 1.000 64.660 211 SER C C 1
ATOM 10916 O O . SER C 1 211 ? 15.900 -16.127 18.554 1.000 55.760 211 SER C O 1
ATOM 10919 N N . LEU C 1 212 ? 17.647 -14.775 19.203 1.000 68.200 212 LEU C N 1
ATOM 10920 C CA . LEU C 1 212 ? 16.894 -13.942 20.175 1.000 66.530 212 LEU C CA 1
ATOM 10921 C C . LEU C 1 212 ? 15.793 -13.199 19.419 1.000 62.060 212 LEU C C 1
ATOM 10922 O O . LEU C 1 212 ? 14.675 -13.094 19.937 1.000 62.140 212 LEU C O 1
ATOM 10927 N N . ALA C 1 213 ? 16.113 -12.719 18.224 1.000 61.920 213 ALA C N 1
ATOM 10928 C CA . ALA C 1 213 ? 15.151 -12.033 17.336 1.000 64.520 213 ALA C CA 1
ATOM 10929 C C . ALA C 1 213 ? 13.992 -12.982 17.001 1.000 63.420 213 ALA C C 1
ATOM 10930 O O . ALA C 1 213 ? 12.847 -12.522 16.986 1.000 58.550 213 ALA C O 1
ATOM 10932 N N . GLN C 1 214 ? 14.274 -14.266 16.762 1.000 70.820 214 GLN C N 1
ATOM 10933 C CA . GLN C 1 214 ? 13.232 -15.257 16.381 1.000 72.510 214 GLN C CA 1
ATOM 10934 C C . GLN C 1 214 ? 12.300 -15.478 17.567 1.000 67.000 214 GLN C C 1
ATOM 10935 O O . GLN C 1 214 ? 11.130 -15.788 17.309 1.000 66.390 214 GLN C O 1
ATOM 10941 N N . LEU C 1 215 ? 12.804 -15.333 18.798 1.000 62.970 215 LEU C N 1
ATOM 10942 C CA . LEU C 1 215 ? 11.979 -15.459 20.028 1.000 61.030 215 LEU C CA 1
ATOM 10943 C C . LEU C 1 215 ? 11.004 -14.276 20.067 1.000 63.420 215 LEU C C 1
ATOM 10944 O O . LEU C 1 215 ? 9.768 -14.512 19.985 1.000 60.860 215 LEU C O 1
ATOM 10949 N N . PHE C 1 216 ? 11.532 -13.050 20.126 1.000 62.620 216 PHE C N 1
ATOM 10950 C CA . PHE C 1 216 ? 10.730 -11.801 20.103 1.000 60.930 216 PHE C CA 1
ATOM 10951 C C . PHE C 1 216 ? 9.727 -11.871 18.937 1.000 62.170 216 PHE C C 1
ATOM 10952 O O . PHE C 1 216 ? 8.587 -11.398 19.094 1.000 64.930 216 PHE C O 1
ATOM 10960 N N . ALA C 1 217 ? 10.116 -12.487 17.815 1.000 61.840 217 ALA C N 1
ATOM 10961 C CA . ALA C 1 217 ? 9.278 -12.642 16.601 1.000 60.340 217 ALA C CA 1
ATOM 10962 C C . ALA C 1 217 ? 8.199 -13.713 16.822 1.000 64.350 217 ALA C C 1
ATOM 10963 O O . ALA C 1 217 ? 7.095 -13.550 16.268 1.000 68.900 217 ALA C O 1
ATOM 10965 N N . ASN C 1 218 ? 8.499 -14.787 17.560 1.000 64.160 218 ASN C N 1
ATOM 10966 C CA . ASN C 1 218 ? 7.512 -15.866 17.841 1.000 62.750 218 ASN C CA 1
ATOM 10967 C C . ASN C 1 218 ? 6.441 -15.302 18.770 1.000 59.230 218 ASN C C 1
ATOM 10968 O O . ASN C 1 218 ? 5.272 -15.673 18.591 1.000 59.640 218 ASN C O 1
ATOM 10973 N N . ILE C 1 219 ? 6.849 -14.458 19.726 1.000 56.870 219 ILE C N 1
ATOM 10974 C CA . ILE C 1 219 ? 5.940 -13.773 20.692 1.000 51.720 219 ILE C CA 1
ATOM 10975 C C . ILE C 1 219 ? 4.998 -12.875 19.899 1.000 49.220 219 ILE C C 1
ATOM 10976 O O . ILE C 1 219 ? 3.815 -12.827 20.233 1.000 48.610 219 ILE C O 1
ATOM 10981 N N . THR C 1 220 ? 5.541 -12.167 18.912 1.000 50.300 220 THR C N 1
ATOM 10982 C CA . THR C 1 220 ? 4.803 -11.230 18.025 1.000 54.080 220 THR C CA 1
ATOM 10983 C C . THR C 1 220 ? 3.765 -12.034 17.225 1.000 53.630 220 THR C C 1
ATOM 10984 O O . THR C 1 220 ? 2.634 -11.547 17.076 1.000 58.740 220 THR C O 1
ATOM 10988 N N . ARG C 1 221 ? 4.136 -13.218 16.733 1.000 54.870 221 ARG C N 1
ATOM 10989 C CA . ARG C 1 221 ? 3.210 -14.205 16.112 1.000 56.570 221 ARG C CA 1
ATOM 10990 C C . ARG C 1 221 ? 2.139 -14.575 17.144 1.000 57.900 221 ARG C C 1
ATOM 10991 O O . ARG C 1 221 ? 0.931 -14.332 16.881 1.000 58.110 221 ARG C O 1
ATOM 10999 N N . TYR C 1 222 ? 2.607 -15.096 18.284 1.000 56.800 222 TYR C N 1
ATOM 11000 C CA . TYR C 1 222 ? 1.834 -15.621 19.440 1.000 57.260 222 TYR C CA 1
ATOM 11001 C C . TYR C 1 222 ? 0.672 -14.687 19.810 1.000 58.210 222 TYR C C 1
ATOM 11002 O O . TYR C 1 222 ? -0.470 -15.179 19.995 1.000 57.700 222 TYR C O 1
ATOM 11011 N N . LEU C 1 223 ? 0.944 -13.383 19.931 1.000 54.880 223 LEU C N 1
ATOM 11012 C CA . LEU C 1 223 ? -0.041 -12.399 20.453 1.000 55.060 223 LEU C CA 1
ATOM 11013 C C . LEU C 1 223 ? -0.954 -11.930 19.319 1.000 54.620 223 LEU C C 1
ATOM 11014 O O . LEU C 1 223 ? -1.717 -10.994 19.561 1.000 58.490 223 LEU C O 1
ATOM 11019 N N . GLY C 1 224 ? -0.896 -12.564 18.144 1.000 53.930 224 GLY C N 1
ATOM 11020 C CA . GLY C 1 224 ? -1.873 -12.340 17.060 1.000 56.010 224 GLY C CA 1
ATOM 11021 C C . GLY C 1 224 ? -1.483 -11.230 16.089 1.000 57.660 224 GLY C C 1
ATOM 11022 O O . GLY C 1 224 ? -2.297 -10.956 15.187 1.000 54.640 224 GLY C O 1
ATOM 11023 N N . PHE C 1 225 ? -0.293 -10.628 16.236 1.000 57.880 225 PHE C N 1
ATOM 11024 C CA . PHE C 1 225 ? 0.310 -9.674 15.262 1.000 55.060 225 PHE C CA 1
ATOM 11025 C C . PHE C 1 225 ? 1.056 -10.451 14.165 1.000 56.400 225 PHE C C 1
ATOM 11026 O O . PHE C 1 225 ? 0.989 -11.699 14.160 1.000 52.840 225 PHE C O 1
ATOM 11034 N N . THR C 1 226 ? 1.721 -9.726 13.256 1.000 58.650 226 THR C N 1
ATOM 11035 C CA . THR C 1 226 ? 2.504 -10.273 12.111 1.000 57.910 226 THR C CA 1
ATOM 11036 C C . THR C 1 226 ? 3.988 -10.236 12.452 1.000 59.330 226 THR C C 1
ATOM 11037 O O . THR C 1 226 ? 4.522 -9.152 12.683 1.000 60.710 226 THR C O 1
ATOM 11041 N N . PRO C 1 227 ? 4.686 -11.399 12.511 1.000 61.140 227 PRO C N 1
ATOM 11042 C CA . PRO C 1 227 ? 6.119 -11.438 12.819 1.000 57.320 227 PRO C CA 1
ATOM 11043 C C . PRO C 1 227 ? 6.992 -10.837 11.709 1.000 54.260 227 PRO C C 1
ATOM 11044 O O . PRO C 1 227 ? 6.589 -10.806 10.548 1.000 48.800 227 PRO C O 1
ATOM 11048 N N . ASN C 1 228 ? 8.054 -10.141 12.099 1.000 58.450 228 ASN C N 1
ATOM 11049 C CA . ASN C 1 228 ? 9.012 -9.564 11.116 1.000 59.780 228 ASN C CA 1
ATOM 11050 C C . ASN C 1 228 ? 8.454 -8.333 10.374 1.000 63.440 228 ASN C C 1
ATOM 11051 O O . ASN C 1 228 ? 9.176 -7.843 9.497 1.000 65.550 228 ASN C O 1
ATOM 11056 N N . ASN C 1 229 ? 7.242 -7.853 10.675 1.000 66.290 229 ASN C N 1
ATOM 11057 C CA . ASN C 1 229 ? 6.697 -6.591 10.089 1.000 64.490 229 ASN C CA 1
ATOM 11058 C C . ASN C 1 229 ? 6.155 -5.771 11.267 1.000 62.460 229 ASN C C 1
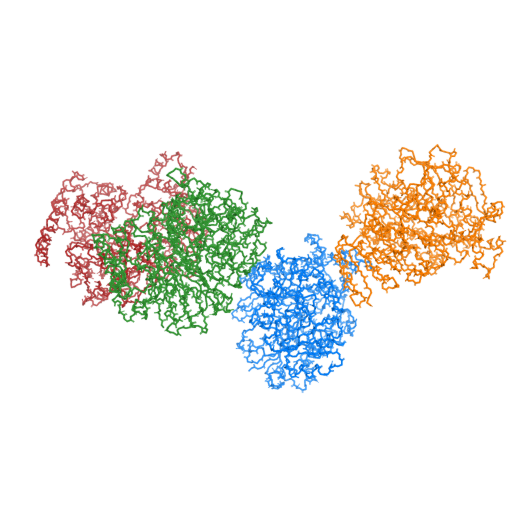ATOM 11059 O O . ASN C 1 229 ? 6.282 -4.542 11.209 1.000 58.400 229 ASN C O 1
ATOM 11064 N N . ASP C 1 230 ? 5.626 -6.414 12.323 1.000 58.820 230 ASP C N 1
ATOM 11065 C CA . ASP C 1 230 ? 4.934 -5.684 13.428 1.000 53.920 230 ASP C CA 1
ATOM 11066 C C . ASP C 1 230 ? 5.447 -6.036 14.829 1.000 50.580 230 ASP C C 1
ATOM 11067 O O . ASP C 1 230 ? 4.611 -6.281 15.698 1.000 54.060 230 ASP C O 1
ATOM 11072 N N . GLU C 1 231 ? 6.755 -6.001 15.056 1.000 48.210 231 GLU C N 1
ATOM 11073 C CA . GLU C 1 231 ? 7.339 -6.332 16.380 1.000 52.920 231 GLU C CA 1
ATOM 11074 C C . GLU C 1 231 ? 7.310 -5.112 17.301 1.000 52.850 231 GLU C C 1
ATOM 11075 O O . GLU C 1 231 ? 7.600 -5.273 18.491 1.000 51.740 231 GLU C O 1
ATOM 11081 N N . TYR C 1 232 ? 7.002 -3.936 16.765 1.000 57.610 232 TYR C N 1
ATOM 11082 C CA . TYR C 1 232 ? 6.998 -2.677 17.555 1.000 59.710 232 TYR C CA 1
ATOM 11083 C C . TYR C 1 232 ? 5.796 -2.674 18.488 1.000 58.330 232 TYR C C 1
ATOM 11084 O O . TYR C 1 232 ? 5.884 -2.120 19.593 1.000 58.230 232 TYR C O 1
ATOM 11093 N N . LYS C 1 233 ? 4.701 -3.265 18.036 1.000 53.600 233 LYS C N 1
ATOM 11094 C CA . LYS C 1 233 ? 3.463 -3.348 18.839 1.000 56.730 233 LYS C CA 1
ATOM 11095 C C . LYS C 1 233 ? 3.784 -3.971 20.198 1.000 60.560 233 LYS C C 1
ATOM 11096 O O . LYS C 1 233 ? 3.185 -3.546 21.195 1.000 64.950 233 LYS C O 1
ATOM 11102 N N . VAL C 1 234 ? 4.701 -4.934 20.229 1.000 57.980 234 VAL C N 1
ATOM 11103 C CA . VAL C 1 234 ? 5.070 -5.623 21.500 1.000 55.540 234 VAL C CA 1
ATOM 11104 C C . VAL C 1 234 ? 5.927 -4.654 22.320 1.000 52.170 234 VAL C C 1
ATOM 11105 O O . VAL C 1 234 ? 5.709 -4.547 23.535 1.000 52.830 234 VAL C O 1
ATOM 11109 N N . MET C 1 235 ? 6.850 -3.948 21.675 1.000 52.000 235 MET C N 1
ATOM 11110 C CA . MET C 1 235 ? 7.638 -2.882 22.343 1.000 54.730 235 MET C CA 1
ATOM 11111 C C . MET C 1 235 ? 6.640 -1.893 22.957 1.000 54.070 235 MET C C 1
ATOM 11112 O O . MET C 1 235 ? 6.701 -1.661 24.162 1.000 52.210 235 MET C O 1
ATOM 11117 N N . GLY C 1 236 ? 5.723 -1.379 22.136 1.000 55.590 236 GLY C N 1
ATOM 11118 C CA . GLY C 1 236 ? 4.690 -0.415 22.548 1.000 56.580 236 GLY C CA 1
ATOM 11119 C C . GLY C 1 236 ? 3.875 -0.952 23.708 1.000 58.280 236 GLY C C 1
ATOM 11120 O O . GLY C 1 236 ? 3.798 -0.260 24.748 1.000 60.080 236 GLY C O 1
ATOM 11121 N N . LEU C 1 237 ? 3.305 -2.152 23.541 1.000 56.890 237 LEU C N 1
ATOM 11122 C CA . LEU C 1 237 ? 2.461 -2.829 24.561 1.000 52.880 237 LEU C CA 1
ATOM 11123 C C . LEU C 1 237 ? 3.194 -2.830 25.909 1.000 51.220 237 LEU C C 1
ATOM 11124 O O . LEU C 1 237 ? 2.508 -2.722 26.932 1.000 51.020 237 LEU C O 1
ATOM 11129 N N . ALA C 1 238 ? 4.529 -2.892 25.910 1.000 52.400 238 ALA C N 1
ATOM 11130 C CA . ALA C 1 238 ? 5.363 -2.995 27.134 1.000 58.290 238 ALA C CA 1
ATOM 11131 C C . ALA C 1 238 ? 5.204 -1.744 28.001 1.000 59.020 238 ALA C C 1
ATOM 11132 O O . ALA C 1 238 ? 5.275 -1.891 29.236 1.000 64.350 238 ALA C O 1
ATOM 11134 N N . GLY C 1 239 ? 4.977 -0.580 27.384 1.000 57.800 239 GLY C N 1
ATOM 11135 C CA . GLY C 1 239 ? 4.806 0.716 28.076 1.000 59.540 239 GLY C CA 1
ATOM 11136 C C . GLY C 1 239 ? 3.636 0.744 29.059 1.000 58.190 239 GLY C C 1
ATOM 11137 O O . GLY C 1 239 ? 3.672 1.593 29.967 1.000 57.500 239 GLY C O 1
ATOM 11138 N N . PHE C 1 240 ? 2.637 -0.132 28.900 1.000 57.080 240 PHE C N 1
ATOM 11139 C CA . PHE C 1 240 ? 1.383 -0.145 29.700 1.000 62.390 240 PHE C CA 1
ATOM 11140 C C . PHE C 1 240 ? 1.532 -0.980 30.979 1.000 65.420 240 PHE C C 1
ATOM 11141 O O . PHE C 1 240 ? 0.707 -0.833 31.904 1.000 66.940 240 PHE C O 1
ATOM 11149 N N . GLY C 1 241 ? 2.529 -1.858 31.032 1.000 71.250 241 GLY C N 1
ATOM 11150 C CA . GLY C 1 241 ? 2.734 -2.760 32.181 1.000 72.820 241 GLY C CA 1
ATOM 11151 C C . GLY C 1 241 ? 3.953 -2.365 32.989 1.000 71.640 241 GLY C C 1
ATOM 11152 O O . GLY C 1 241 ? 4.684 -1.439 32.568 1.000 62.070 241 GLY C O 1
ATOM 11153 N N . LYS C 1 242 ? 4.170 -3.062 34.102 1.000 76.400 242 LYS C N 1
ATOM 11154 C CA . LYS C 1 242 ? 5.382 -2.913 34.949 1.000 86.790 242 LYS C CA 1
ATOM 11155 C C . LYS C 1 242 ? 6.316 -4.083 34.644 1.000 85.280 242 LYS C C 1
ATOM 11156 O O . LYS C 1 242 ? 5.811 -5.207 34.460 1.000 80.000 242 LYS C O 1
ATOM 11162 N N . ALA C 1 243 ? 7.620 -3.810 34.567 1.000 89.910 243 ALA C N 1
ATOM 11163 C CA . ALA C 1 243 ? 8.690 -4.822 34.412 1.000 91.190 243 ALA C CA 1
ATOM 11164 C C . ALA C 1 243 ? 8.593 -5.811 35.572 1.000 84.590 243 ALA C C 1
ATOM 11165 O O . ALA C 1 243 ? 8.749 -5.413 36.726 1.000 80.140 243 ALA C O 1
ATOM 11167 N N . PRO C 1 244 ? 8.323 -7.118 35.326 1.000 82.840 244 PRO C N 1
ATOM 11168 C CA . PRO C 1 244 ? 8.311 -8.102 36.402 1.000 79.540 244 PRO C CA 1
ATOM 11169 C C . PRO C 1 244 ? 9.740 -8.174 36.951 1.000 76.750 244 PRO C C 1
ATOM 11170 O O . PRO C 1 244 ? 10.613 -7.548 36.374 1.000 70.370 244 PRO C O 1
ATOM 11174 N N . ASP C 1 245 ? 9.941 -8.915 38.040 1.000 81.650 245 ASP C N 1
ATOM 11175 C CA . ASP C 1 245 ? 11.298 -9.227 38.566 1.000 89.720 245 ASP C CA 1
ATOM 11176 C C . ASP C 1 245 ? 11.914 -10.301 37.660 1.000 90.380 245 ASP C C 1
ATOM 11177 O O . ASP C 1 245 ? 11.154 -11.186 37.183 1.000 86.850 245 ASP C O 1
ATOM 11182 N N . GLU C 1 246 ? 13.227 -10.216 37.408 1.000 84.860 246 GLU C N 1
ATOM 11183 C CA . GLU C 1 246 ? 13.950 -11.155 36.507 1.000 84.080 246 GLU C CA 1
ATOM 11184 C C . GLU C 1 246 ? 13.560 -12.591 36.884 1.000 80.570 246 GLU C C 1
ATOM 11185 O O . GLU C 1 246 ? 13.334 -13.384 35.966 1.000 73.540 246 GLU C O 1
ATOM 11191 N N . GLN C 1 247 ? 13.411 -12.859 38.187 1.000 87.330 247 GLN C N 1
ATOM 11192 C CA . GLN C 1 247 ? 13.063 -14.171 38.807 1.000 88.330 247 GLN C CA 1
ATOM 11193 C C . GLN C 1 247 ? 11.637 -14.597 38.425 1.000 89.320 247 GLN C C 1
ATOM 11194 O O . GLN C 1 247 ? 11.437 -15.789 38.143 1.000 82.160 247 GLN C O 1
ATOM 11200 N N . ASP C 1 248 ? 10.673 -13.671 38.453 1.000 93.830 248 ASP C N 1
ATOM 11201 C CA . ASP C 1 248 ? 9.231 -13.958 38.199 1.000 89.710 248 ASP C CA 1
ATOM 11202 C C . ASP C 1 248 ? 8.973 -14.058 36.687 1.000 82.880 248 ASP C C 1
ATOM 11203 O O . ASP C 1 248 ? 7.896 -14.592 36.320 1.000 75.880 248 ASP C O 1
ATOM 11208 N N . ASN C 1 249 ? 9.901 -13.549 35.858 1.000 71.100 249 ASN C N 1
ATOM 11209 C CA . ASN C 1 249 ? 9.810 -13.562 34.372 1.000 67.810 249 ASN C CA 1
ATOM 11210 C C . ASN C 1 249 ? 9.928 -15.004 33.896 1.000 64.660 249 ASN C C 1
ATOM 11211 O O . ASN C 1 249 ? 10.998 -15.590 33.980 1.000 63.290 249 ASN C O 1
ATOM 11216 N N . PRO C 1 250 ? 8.847 -15.622 33.372 1.000 66.860 250 PRO C N 1
ATOM 11217 C CA . PRO C 1 250 ? 8.892 -17.029 32.977 1.000 68.860 250 PRO C CA 1
ATOM 11218 C C . PRO C 1 250 ? 9.756 -17.316 31.737 1.000 70.810 250 PRO C C 1
ATOM 11219 O O . PRO C 1 250 ? 10.189 -18.439 31.608 1.000 84.330 250 PRO C O 1
ATOM 11223 N N . LEU C 1 251 ? 9.981 -16.337 30.855 1.000 66.630 251 LEU C N 1
ATOM 11224 C CA . LEU C 1 251 ? 10.873 -16.530 29.679 1.000 67.000 251 LEU C CA 1
ATOM 11225 C C . LEU C 1 251 ? 12.320 -16.690 30.156 1.000 69.840 251 LEU C C 1
ATOM 11226 O O . LEU C 1 251 ? 13.015 -17.565 29.598 1.000 76.030 251 LEU C O 1
ATOM 11231 N N . LEU C 1 252 ? 12.743 -15.894 31.148 1.000 69.110 252 LEU C N 1
ATOM 11232 C CA . LEU C 1 252 ? 14.116 -15.927 31.735 1.000 71.770 252 LEU C CA 1
ATOM 11233 C C . LEU C 1 252 ? 14.263 -17.107 32.711 1.000 71.370 252 LEU C C 1
ATOM 11234 O O . LEU C 1 252 ? 15.327 -17.235 33.328 1.000 73.330 252 LEU C O 1
ATOM 11239 N N . THR C 1 253 ? 13.243 -17.955 32.835 1.000 75.190 253 THR C N 1
ATOM 11240 C CA . THR C 1 253 ? 13.210 -19.126 33.749 1.000 70.930 253 THR C CA 1
ATOM 11241 C C . THR C 1 253 ? 13.276 -20.411 32.920 1.000 75.310 253 THR C C 1
ATOM 11242 O O . THR C 1 253 ? 14.256 -21.158 33.090 1.000 72.940 253 THR C O 1
ATOM 11246 N N . LYS C 1 254 ? 12.288 -20.623 32.039 1.000 80.890 254 LYS C N 1
ATOM 11247 C CA . LYS C 1 254 ? 12.053 -21.905 31.317 1.000 80.420 254 LYS C CA 1
ATOM 11248 C C . LYS C 1 254 ? 12.101 -21.718 29.788 1.000 73.690 254 LYS C C 1
ATOM 11249 O O . LYS C 1 254 ? 11.648 -22.625 29.070 1.000 71.030 254 LYS C O 1
ATOM 11255 N N . VAL C 1 255 ? 12.679 -20.626 29.281 1.000 71.630 255 VAL C N 1
ATOM 11256 C CA . VAL C 1 255 ? 12.973 -20.486 27.821 1.000 70.080 255 VAL C CA 1
ATOM 11257 C C . VAL C 1 255 ? 14.436 -20.069 27.640 1.000 69.650 255 VAL C C 1
ATOM 11258 O O . VAL C 1 255 ? 15.245 -20.913 27.183 1.000 68.620 255 VAL C O 1
ATOM 11262 N N . VAL C 1 256 ? 14.763 -18.820 27.968 1.000 65.830 256 VAL C N 1
ATOM 11263 C CA . VAL C 1 256 ? 16.142 -18.290 27.797 1.000 63.550 256 VAL C CA 1
ATOM 11264 C C . VAL C 1 256 ? 16.950 -18.705 29.017 1.000 68.060 256 VAL C C 1
ATOM 11265 O O . VAL C 1 256 ? 16.402 -18.673 30.133 1.000 72.810 256 VAL C O 1
ATOM 11269 N N . THR C 1 257 ? 18.204 -19.077 28.779 1.000 70.130 257 THR C N 1
ATOM 11270 C CA . THR C 1 257 ? 19.194 -19.438 29.814 1.000 70.650 257 THR C CA 1
ATOM 11271 C C . THR C 1 257 ? 20.491 -18.688 29.474 1.000 68.940 257 THR C C 1
ATOM 11272 O O . THR C 1 257 ? 21.126 -19.008 28.457 1.000 68.050 257 THR C O 1
ATOM 11276 N N . LEU C 1 258 ? 20.823 -17.671 30.267 1.000 72.510 258 LEU C N 1
ATOM 11277 C CA . LEU C 1 258 ? 22.067 -16.872 30.114 1.000 76.140 258 LEU C CA 1
ATOM 11278 C C . LEU C 1 258 ? 23.257 -17.783 30.426 1.000 78.270 258 LEU C C 1
ATOM 11279 O O . LEU C 1 258 ? 23.361 -18.221 31.576 1.000 82.260 258 LEU C O 1
ATOM 11284 N N . GLU C 1 259 ? 24.106 -18.065 29.433 1.000 80.820 259 GLU C N 1
ATOM 11285 C CA . GLU C 1 259 ? 25.328 -18.906 29.579 1.000 78.520 259 GLU C CA 1
ATOM 11286 C C . GLU C 1 259 ? 26.518 -17.974 29.859 1.000 77.840 259 GLU C C 1
ATOM 11287 O O . GLU C 1 259 ? 26.472 -16.801 29.432 1.000 79.190 259 GLU C O 1
ATOM 11293 N N . GLU C 1 260 ? 27.529 -18.455 30.586 1.000 77.210 260 GLU C N 1
ATOM 11294 C CA . GLU C 1 260 ? 28.685 -17.615 31.015 1.000 75.550 260 GLU C CA 1
ATOM 11295 C C . GLU C 1 260 ? 29.469 -17.130 29.783 1.000 67.970 260 GLU C C 1
ATOM 11296 O O . GLU C 1 260 ? 29.412 -17.789 28.709 1.000 54.880 260 GLU C O 1
ATOM 11302 N N . GLY C 1 261 ? 30.167 -16.003 29.953 1.000 64.830 261 GLY C N 1
ATOM 11303 C CA . GLY C 1 261 ? 30.921 -15.303 28.898 1.000 65.150 261 GLY C CA 1
ATOM 11304 C C . GLY C 1 261 ? 30.000 -14.614 27.908 1.000 70.230 261 GLY C C 1
ATOM 11305 O O . GLY C 1 261 ? 30.304 -14.659 26.698 1.000 72.190 261 GLY C O 1
ATOM 11306 N N . GLY C 1 262 ? 28.917 -13.998 28.402 1.000 74.150 262 GLY C N 1
ATOM 11307 C CA . GLY C 1 262 ? 27.943 -13.240 27.590 1.000 71.460 262 GLY C CA 1
ATOM 11308 C C . GLY C 1 262 ? 27.363 -14.073 26.458 1.000 68.530 262 GLY C C 1
ATOM 11309 O O . GLY C 1 262 ? 27.144 -13.515 25.359 1.000 75.850 262 GLY C O 1
ATOM 11310 N N . ARG C 1 263 ? 27.137 -15.364 26.708 1.000 61.570 263 ARG C N 1
ATOM 11311 C CA . ARG C 1 263 ? 26.498 -16.307 25.754 1.000 61.320 263 ARG C CA 1
ATOM 11312 C C . ARG C 1 263 ? 25.074 -16.573 26.257 1.000 57.960 263 ARG C C 1
ATOM 11313 O O . ARG C 1 263 ? 24.734 -16.079 27.349 1.000 60.220 263 ARG C O 1
ATOM 11321 N N . TYR C 1 264 ? 24.263 -17.293 25.484 1.000 52.820 264 TYR C N 1
ATOM 11322 C CA . TYR C 1 264 ? 22.861 -17.621 25.846 1.000 55.610 264 TYR C CA 1
ATOM 11323 C C . TYR C 1 264 ? 22.356 -18.760 24.960 1.000 57.090 264 TYR C C 1
ATOM 11324 O O . TYR C 1 264 ? 22.986 -19.066 23.933 1.000 57.130 264 TYR C O 1
ATOM 11333 N N . SER C 1 265 ? 21.247 -19.379 25.357 1.000 59.460 265 SER C N 1
ATOM 11334 C CA . SER C 1 265 ? 20.530 -20.397 24.549 1.000 61.260 265 SER C CA 1
ATOM 11335 C C . SER C 1 265 ? 19.062 -20.450 24.959 1.000 59.730 265 SER C C 1
ATOM 11336 O O . SER C 1 265 ? 18.722 -19.990 26.058 1.000 59.370 265 SER C O 1
ATOM 11339 N N . LEU C 1 266 ? 18.248 -21.034 24.090 1.000 58.490 266 LEU C N 1
ATOM 11340 C CA . LEU C 1 266 ? 16.795 -21.211 24.286 1.000 64.500 266 LEU C CA 1
ATOM 11341 C C . LEU C 1 266 ? 16.516 -22.713 24.311 1.000 70.950 266 LEU C C 1
ATOM 11342 O O . LEU C 1 266 ? 17.136 -23.430 23.507 1.000 78.500 266 LEU C O 1
ATOM 11347 N N . ALA C 1 267 ? 15.636 -23.181 25.199 1.000 74.150 267 ALA C N 1
ATOM 11348 C CA . ALA C 1 267 ? 14.980 -24.504 25.070 1.000 68.740 267 ALA C CA 1
ATOM 11349 C C . ALA C 1 267 ? 14.333 -24.568 23.682 1.000 65.270 267 ALA C C 1
ATOM 11350 O O . ALA C 1 267 ? 14.183 -23.512 23.059 1.000 77.280 267 ALA C O 1
ATOM 11352 N N . LEU C 1 268 ? 13.975 -25.748 23.196 1.000 61.760 268 LEU C N 1
ATOM 11353 C CA . LEU C 1 268 ? 13.228 -25.910 21.917 1.000 65.540 268 LEU C CA 1
ATOM 11354 C C . LEU C 1 268 ? 14.117 -25.522 20.722 1.000 61.400 268 LEU C C 1
ATOM 11355 O O . LEU C 1 268 ? 13.655 -25.676 19.569 1.000 53.070 268 LEU C O 1
ATOM 11360 N N . ALA C 1 269 ? 15.361 -25.103 20.975 1.000 60.930 269 ALA C N 1
ATOM 11361 C CA . ALA C 1 269 ? 16.362 -24.750 19.940 1.000 60.770 269 ALA C CA 1
ATOM 11362 C C . ALA C 1 269 ? 16.704 -25.962 19.073 1.000 61.530 269 ALA C C 1
ATOM 11363 O O . ALA C 1 269 ? 17.472 -25.759 18.133 1.000 62.160 269 ALA C O 1
ATOM 11365 N N . ASN C 1 270 ? 16.193 -27.159 19.389 1.000 66.990 270 ASN C N 1
ATOM 11366 C CA . ASN C 1 270 ? 16.424 -28.394 18.588 1.000 71.040 270 ASN C CA 1
ATOM 11367 C C . ASN C 1 270 ? 15.106 -29.085 18.215 1.000 71.680 270 ASN C C 1
ATOM 11368 O O . ASN C 1 270 ? 15.172 -30.110 17.504 1.000 73.710 270 ASN C O 1
ATOM 11373 N N . ASP C 1 271 ? 13.960 -28.551 18.648 1.000 70.830 271 ASP C N 1
ATOM 11374 C CA . ASP C 1 271 ? 12.633 -29.192 18.454 1.000 65.010 271 ASP C CA 1
ATOM 11375 C C . ASP C 1 271 ? 12.290 -29.182 16.968 1.000 65.770 271 ASP C C 1
ATOM 11376 O O . ASP C 1 271 ? 12.101 -28.125 16.371 1.000 68.120 271 ASP C O 1
ATOM 11381 N N . PRO C 1 272 ? 12.162 -30.366 16.334 1.000 66.530 272 PRO C N 1
ATOM 11382 C CA . PRO C 1 272 ? 12.054 -30.442 14.878 1.000 63.730 272 PRO C CA 1
ATOM 11383 C C . PRO C 1 272 ? 10.700 -30.003 14.308 1.000 64.320 272 PRO C C 1
ATOM 11384 O O . PRO C 1 272 ? 10.612 -29.997 13.101 1.000 59.820 272 PRO C O 1
ATOM 11388 N N . ARG C 1 273 ? 9.701 -29.698 15.159 1.000 68.570 273 ARG C N 1
ATOM 11389 C CA . ARG C 1 273 ? 8.386 -29.112 14.753 1.000 74.320 273 ARG C CA 1
ATOM 11390 C C . ARG C 1 273 ? 8.626 -27.802 13.992 1.000 78.000 273 ARG C C 1
ATOM 11391 O O . ARG C 1 273 ? 7.862 -27.529 13.050 1.000 83.210 273 ARG C O 1
ATOM 11399 N N . GLY C 1 274 ? 9.631 -27.026 14.412 1.000 75.170 274 GLY C N 1
ATOM 11400 C CA . GLY C 1 274 ? 9.937 -25.680 13.896 1.000 73.970 274 GLY C CA 1
ATOM 11401 C C . GLY C 1 274 ? 9.966 -24.681 15.044 1.000 79.350 274 GLY C C 1
ATOM 11402 O O . GLY C 1 274 ? 10.172 -25.088 16.190 1.000 71.970 274 GLY C O 1
ATOM 11403 N N . PRO C 1 275 ? 9.803 -23.361 14.759 1.000 87.240 275 PRO C N 1
ATOM 11404 C CA . PRO C 1 275 ? 9.612 -22.336 15.796 1.000 82.360 275 PRO C CA 1
ATOM 11405 C C . PRO C 1 275 ? 8.235 -22.367 16.487 1.000 78.890 275 PRO C C 1
ATOM 11406 O O . PRO C 1 275 ? 8.140 -21.818 17.584 1.000 72.990 275 PRO C O 1
ATOM 11410 N N . ARG C 1 276 ? 7.220 -22.986 15.851 1.000 75.760 276 ARG C N 1
ATOM 11411 C CA . ARG C 1 276 ? 5.831 -23.138 16.387 1.000 71.860 276 ARG C CA 1
ATOM 11412 C C . ARG C 1 276 ? 5.857 -24.095 17.584 1.000 68.700 276 ARG C C 1
ATOM 11413 O O . ARG C 1 276 ? 4.818 -24.245 18.242 1.000 66.870 276 ARG C O 1
ATOM 11421 N N . ALA C 1 277 ? 7.005 -24.738 17.815 1.000 67.910 277 ALA C N 1
ATOM 11422 C CA . ALA C 1 277 ? 7.392 -25.414 19.073 1.000 65.580 277 ALA C CA 1
ATOM 11423 C C . ALA C 1 277 ? 7.076 -24.515 20.272 1.000 64.550 277 ALA C C 1
ATOM 11424 O O . ALA C 1 277 ? 6.626 -25.037 21.310 1.000 65.540 277 ALA C O 1
ATOM 11426 N N . TYR C 1 278 ? 7.325 -23.212 20.145 1.000 63.470 278 TYR C N 1
ATOM 11427 C CA . TYR C 1 278 ? 7.268 -22.255 21.279 1.000 66.900 278 TYR C CA 1
ATOM 11428 C C . TYR C 1 278 ? 5.814 -21.955 21.679 1.000 73.660 278 TYR C C 1
ATOM 11429 O O . TYR C 1 278 ? 5.589 -21.613 22.863 1.000 70.900 278 TYR C O 1
ATOM 11438 N N . ASP C 1 279 ? 4.857 -22.089 20.754 1.000 76.250 279 ASP C N 1
ATOM 11439 C CA . ASP C 1 279 ? 3.438 -21.689 20.984 1.000 79.660 279 ASP C CA 1
ATOM 11440 C C . ASP C 1 279 ? 2.922 -22.330 22.277 1.000 84.380 279 ASP C C 1
ATOM 11441 O O . ASP C 1 279 ? 2.606 -21.620 23.232 1.000 78.320 279 ASP C O 1
ATOM 11446 N N . PRO C 1 280 ? 2.834 -23.679 22.382 1.000 88.090 280 PRO C N 1
ATOM 11447 C CA . PRO C 1 280 ? 2.239 -24.305 23.564 1.000 82.570 280 PRO C CA 1
ATOM 11448 C C . PRO C 1 280 ? 3.053 -24.054 24.846 1.000 76.640 280 PRO C C 1
ATOM 11449 O O . PRO C 1 280 ? 2.462 -24.020 25.907 1.000 74.990 280 PRO C O 1
ATOM 11453 N N . LEU C 1 281 ? 4.370 -23.860 24.733 1.000 71.410 281 LEU C N 1
ATOM 11454 C CA . LEU C 1 281 ? 5.232 -23.518 25.897 1.000 73.700 281 LEU C CA 1
ATOM 11455 C C . LEU C 1 281 ? 4.826 -22.142 26.453 1.000 73.480 281 LEU C C 1
ATOM 11456 O O . LEU C 1 281 ? 4.869 -21.972 27.688 1.000 70.560 281 LEU C O 1
ATOM 11461 N N . PHE C 1 282 ? 4.438 -21.198 25.585 1.000 69.640 282 PHE C N 1
ATOM 11462 C CA . PHE C 1 282 ? 3.999 -19.836 25.985 1.000 67.240 282 PHE C CA 1
ATOM 11463 C C . PHE C 1 282 ? 2.652 -19.932 26.715 1.000 66.780 282 PHE C C 1
ATOM 11464 O O . PHE C 1 282 ? 2.558 -19.379 27.824 1.000 72.880 282 PHE C O 1
ATOM 11472 N N . ASP C 1 283 ? 1.652 -20.610 26.140 1.000 61.690 283 ASP C N 1
ATOM 11473 C CA . ASP C 1 283 ? 0.363 -20.905 26.830 1.000 61.630 283 ASP C CA 1
ATOM 11474 C C . ASP C 1 283 ? 0.656 -21.491 28.221 1.000 66.140 283 ASP C C 1
ATOM 11475 O O . ASP C 1 283 ? 0.038 -21.042 29.213 1.000 63.960 283 ASP C O 1
ATOM 11480 N N . GLU C 1 284 ? 1.568 -22.465 28.284 1.000 67.610 284 GLU C N 1
ATOM 11481 C CA . GLU C 1 284 ? 1.982 -23.139 29.537 1.000 68.760 284 GLU C CA 1
ATOM 11482 C C . GLU C 1 284 ? 2.555 -22.067 30.474 1.000 66.940 284 GLU C C 1
ATOM 11483 O O . GLU C 1 284 ? 2.180 -22.065 31.649 1.000 69.320 284 GLU C O 1
ATOM 11489 N N . LEU C 1 285 ? 3.402 -21.168 29.964 1.000 69.460 285 LEU C N 1
ATOM 11490 C CA . LEU C 1 285 ? 4.214 -20.227 30.789 1.000 70.730 285 LEU C CA 1
ATOM 11491 C C . LEU C 1 285 ? 3.368 -19.067 31.324 1.000 66.470 285 LEU C C 1
ATOM 11492 O O . LEU C 1 285 ? 3.606 -18.680 32.472 1.000 65.210 285 LEU C O 1
ATOM 11497 N N . PHE C 1 286 ? 2.458 -18.512 30.517 1.000 68.630 286 PHE C N 1
ATOM 11498 C CA . PHE C 1 286 ? 1.722 -17.249 30.801 1.000 72.450 286 PHE C CA 1
ATOM 11499 C C . PHE C 1 286 ? 0.243 -17.512 31.127 1.000 74.080 286 PHE C C 1
ATOM 11500 O O . PHE C 1 286 ? -0.457 -16.528 31.444 1.000 82.940 286 PHE C O 1
ATOM 11508 N N . ASP C 1 287 ? -0.215 -18.767 31.044 1.000 71.550 287 ASP C N 1
ATOM 11509 C CA . ASP C 1 287 ? -1.650 -19.156 31.128 1.000 72.110 287 ASP C CA 1
ATOM 11510 C C . ASP C 1 287 ? -2.386 -18.532 29.937 1.000 68.330 287 ASP C C 1
ATOM 11511 O O . ASP C 1 287 ? -3.205 -17.616 30.150 1.000 66.990 287 ASP C O 1
ATOM 11516 N N . GLY C 1 288 ? -2.082 -19.006 28.728 1.000 63.710 288 GLY C N 1
ATOM 11517 C CA . GLY C 1 288 ? -2.745 -18.593 27.477 1.000 62.140 288 GLY C CA 1
ATOM 11518 C C . GLY C 1 288 ? -3.846 -19.563 27.101 1.000 62.380 288 GLY C C 1
ATOM 11519 O O . GLY C 1 288 ? -3.884 -20.654 27.695 1.000 72.520 288 GLY C O 1
ATOM 11520 N N . ASN C 1 289 ? -4.706 -19.176 26.152 1.000 63.360 289 ASN C N 1
ATOM 11521 C CA . ASN C 1 289 ? -5.823 -19.997 25.604 1.000 65.580 289 ASN C CA 1
ATOM 11522 C C . ASN C 1 289 ? -6.456 -19.269 24.412 1.000 62.670 289 ASN C C 1
ATOM 11523 O O . ASN C 1 289 ? -6.169 -18.090 24.230 1.000 63.780 289 ASN C O 1
ATOM 11528 N N . ASP C 1 290 ? -7.336 -19.935 23.667 1.000 66.470 290 ASP C N 1
ATOM 11529 C CA . ASP C 1 290 ? -7.980 -19.379 22.445 1.000 73.340 290 ASP C CA 1
ATOM 11530 C C . ASP C 1 290 ? -8.849 -18.150 22.754 1.000 77.490 290 ASP C C 1
ATOM 11531 O O . ASP C 1 290 ? -9.274 -17.509 21.768 1.000 84.850 290 ASP C O 1
ATOM 11536 N N . ASP C 1 291 ? -9.135 -17.842 24.028 1.000 77.630 291 ASP C N 1
ATOM 11537 C CA . ASP C 1 291 ? -10.089 -16.755 24.392 1.000 81.280 291 ASP C CA 1
ATOM 11538 C C . ASP C 1 291 ? -9.444 -15.691 25.288 1.000 76.800 291 ASP C C 1
ATOM 11539 O O . ASP C 1 291 ? -10.171 -14.739 25.618 1.000 77.450 291 ASP C O 1
ATOM 11544 N N . ASN C 1 292 ? -8.160 -15.810 25.650 1.000 76.090 292 ASN C N 1
ATOM 11545 C CA . ASN C 1 292 ? -7.458 -14.783 26.475 1.000 73.250 292 ASN C CA 1
ATOM 11546 C C . ASN C 1 292 ? -6.123 -14.346 25.849 1.000 69.620 292 ASN C C 1
ATOM 11547 O O . ASN C 1 292 ? -5.450 -13.508 26.484 1.000 66.010 292 ASN C O 1
ATOM 11552 N N . ARG C 1 293 ? -5.755 -14.863 24.668 1.000 69.460 293 ARG C N 1
ATOM 11553 C CA . ARG C 1 293 ? -4.432 -14.609 24.029 1.000 70.180 293 ARG C CA 1
ATOM 11554 C C . ARG C 1 293 ? -4.356 -13.178 23.479 1.000 75.240 293 ARG C C 1
ATOM 11555 O O . ARG C 1 293 ? -3.234 -12.645 23.453 1.000 84.010 293 ARG C O 1
ATOM 11563 N N . GLN C 1 294 ? -5.483 -12.580 23.064 1.000 75.130 294 GLN C N 1
ATOM 11564 C CA . GLN C 1 294 ? -5.519 -11.234 22.421 1.000 68.210 294 GLN C CA 1
ATOM 11565 C C . GLN C 1 294 ? -6.301 -10.230 23.283 1.000 69.130 294 GLN C C 1
ATOM 11566 O O . GLN C 1 294 ? -6.549 -9.121 22.780 1.000 73.220 294 GLN C O 1
ATOM 11572 N N . GLU C 1 295 ? -6.656 -10.583 24.527 1.000 68.810 295 GLU C N 1
ATOM 11573 C CA . GLU C 1 295 ? -7.147 -9.616 25.550 1.000 70.420 295 GLU C CA 1
ATOM 11574 C C . GLU C 1 295 ? -5.988 -8.690 25.938 1.000 67.940 295 GLU C C 1
ATOM 11575 O O . GLU C 1 295 ? -4.847 -9.175 26.046 1.000 74.310 295 GLU C O 1
ATOM 11581 N N . PHE C 1 296 ? -6.277 -7.409 26.163 1.000 65.790 296 PHE C N 1
ATOM 11582 C CA . PHE C 1 296 ? -5.260 -6.336 26.267 1.000 64.620 296 PHE C CA 1
ATOM 11583 C C . PHE C 1 296 ? -4.326 -6.608 27.449 1.000 66.970 296 PHE C C 1
ATOM 11584 O O . PHE C 1 296 ? -3.101 -6.663 27.223 1.000 73.090 296 PHE C O 1
ATOM 11592 N N . ASP C 1 297 ? -4.877 -6.745 28.660 1.000 66.790 297 ASP C N 1
ATOM 11593 C CA . ASP C 1 297 ? -4.090 -6.899 29.917 1.000 67.990 297 ASP C CA 1
ATOM 11594 C C . ASP C 1 297 ? -3.109 -8.072 29.774 1.000 62.930 297 ASP C C 1
ATOM 11595 O O . ASP C 1 297 ? -1.978 -7.960 30.311 1.000 53.560 297 ASP C O 1
ATOM 11600 N N . PHE C 1 298 ? -3.525 -9.136 29.072 1.000 59.890 298 PHE C N 1
ATOM 11601 C CA . PHE C 1 298 ? -2.723 -10.363 28.821 1.000 61.500 298 PHE C CA 1
ATOM 11602 C C . PHE C 1 298 ? -1.517 -9.999 27.958 1.000 60.360 298 PHE C C 1
ATOM 11603 O O . PHE C 1 298 ? -0.360 -10.267 28.375 1.000 55.890 298 PHE C O 1
ATOM 11611 N N . ARG C 1 299 ? -1.800 -9.398 26.798 1.000 57.400 299 ARG C N 1
ATOM 11612 C CA . ARG C 1 299 ? -0.786 -8.954 25.807 1.000 56.420 299 ARG C CA 1
ATOM 11613 C C . ARG C 1 299 ? 0.296 -8.144 26.518 1.000 58.090 299 ARG C C 1
ATOM 11614 O O . ARG C 1 299 ? 1.479 -8.383 26.237 1.000 70.970 299 ARG C O 1
ATOM 11622 N N . VAL C 1 300 ? -0.096 -7.242 27.414 1.000 54.630 300 VAL C N 1
ATOM 11623 C CA . VAL C 1 300 ? 0.842 -6.320 28.116 1.000 52.760 300 VAL C CA 1
ATOM 11624 C C . VAL C 1 300 ? 1.760 -7.134 29.043 1.000 56.380 300 VAL C C 1
ATOM 11625 O O . VAL C 1 300 ? 2.978 -6.835 29.054 1.000 49.820 300 VAL C O 1
ATOM 11629 N N . ARG C 1 301 ? 1.225 -8.144 29.749 1.000 62.250 301 ARG C N 1
ATOM 11630 C CA . ARG C 1 301 ? 2.010 -8.998 30.689 1.000 63.930 301 ARG C CA 1
ATOM 11631 C C . ARG C 1 301 ? 3.117 -9.709 29.907 1.000 59.850 301 ARG C C 1
ATOM 11632 O O . ARG C 1 301 ? 4.285 -9.600 30.334 1.000 62.090 301 ARG C O 1
ATOM 11640 N N . VAL C 1 302 ? 2.752 -10.362 28.795 1.000 57.040 302 VAL C N 1
ATOM 11641 C CA . VAL C 1 302 ? 3.676 -11.073 27.850 1.000 59.460 302 VAL C CA 1
ATOM 11642 C C . VAL C 1 302 ? 4.697 -10.059 27.304 1.000 58.300 302 VAL C C 1
ATOM 11643 O O . VAL C 1 302 ? 5.925 -10.246 27.498 1.000 48.600 302 VAL C O 1
ATOM 11647 N N . ALA C 1 303 ? 4.188 -9.016 26.642 1.000 60.570 303 ALA C N 1
ATOM 11648 C CA . ALA C 1 303 ? 4.972 -7.939 26.000 1.000 57.260 303 ALA C CA 1
ATOM 11649 C C . ALA C 1 303 ? 6.049 -7.456 26.973 1.000 56.560 303 ALA C C 1
ATOM 11650 O O . ALA C 1 303 ? 7.217 -7.406 26.562 1.000 56.090 303 ALA C O 1
ATOM 11652 N N . CYS C 1 304 ? 5.662 -7.151 28.215 1.000 60.170 304 CYS C N 1
ATOM 11653 C CA . CYS C 1 304 ? 6.566 -6.669 29.295 1.000 62.110 304 CYS C CA 1
ATOM 11654 C C . CYS C 1 304 ? 7.703 -7.659 29.519 1.000 57.120 304 CYS C C 1
ATOM 11655 O O . CYS C 1 304 ? 8.865 -7.203 29.595 1.000 52.140 304 CYS C O 1
ATOM 11658 N N . ALA C 1 305 ? 7.355 -8.943 29.642 1.000 53.690 305 ALA C N 1
ATOM 11659 C CA . ALA C 1 305 ? 8.299 -10.055 29.894 1.000 56.150 305 ALA C CA 1
ATOM 11660 C C . ALA C 1 305 ? 9.202 -10.232 28.664 1.000 57.960 305 ALA C C 1
ATOM 11661 O O . ALA C 1 305 ? 10.444 -10.260 28.832 1.000 57.100 305 ALA C O 1
ATOM 11663 N N . ALA C 1 306 ? 8.597 -10.311 27.473 1.000 55.540 306 ALA C N 1
ATOM 11664 C CA . ALA C 1 306 ? 9.293 -10.423 26.170 1.000 53.130 306 ALA C CA 1
ATOM 11665 C C . ALA C 1 306 ? 10.269 -9.257 26.013 1.000 50.630 306 ALA C C 1
ATOM 11666 O O . ALA C 1 306 ? 11.410 -9.483 25.585 1.000 54.720 306 ALA C O 1
ATOM 11668 N N . GLN C 1 307 ? 9.833 -8.048 26.350 1.000 50.490 307 GLN C N 1
ATOM 11669 C CA . GLN C 1 307 ? 10.681 -6.834 26.262 1.000 54.020 307 GLN C CA 1
ATOM 11670 C C . GLN C 1 307 ? 11.870 -6.980 27.222 1.000 55.110 307 GLN C C 1
ATOM 11671 O O . GLN C 1 307 ? 12.972 -6.581 26.832 1.000 54.700 307 GLN C O 1
ATOM 11677 N N . GLN C 1 308 ? 11.655 -7.505 28.433 1.000 57.110 308 GLN C N 1
ATOM 11678 C CA . GLN C 1 308 ? 12.703 -7.556 29.488 1.000 59.250 308 GLN C CA 1
ATOM 11679 C C . GLN C 1 308 ? 13.777 -8.547 29.041 1.000 63.140 308 GLN C C 1
ATOM 11680 O O . GLN C 1 308 ? 14.986 -8.245 29.229 1.000 60.370 308 GLN C O 1
ATOM 11686 N N . VAL C 1 309 ? 13.337 -9.674 28.473 1.000 63.480 309 VAL C N 1
ATOM 11687 C CA . VAL C 1 309 ? 14.226 -10.724 27.900 1.000 67.360 309 VAL C CA 1
ATOM 11688 C C . VAL C 1 309 ? 15.295 -9.994 27.084 1.000 65.300 309 VAL C C 1
ATOM 11689 O O . VAL C 1 309 ? 16.483 -10.067 27.468 1.000 66.340 309 VAL C O 1
ATOM 11693 N N . ILE C 1 310 ? 14.845 -9.260 26.059 1.000 62.330 310 ILE C N 1
ATOM 11694 C 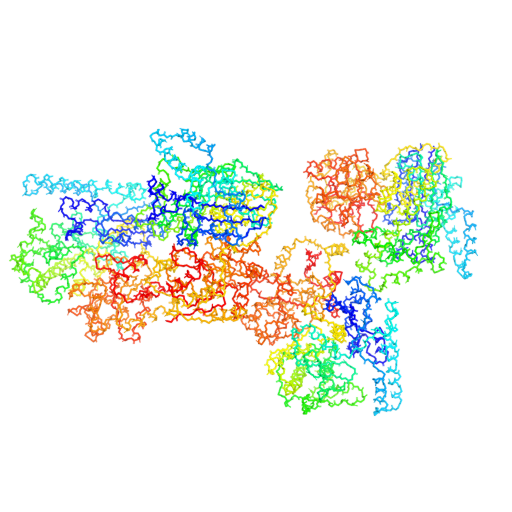CA . ILE C 1 310 ? 15.673 -8.492 25.075 1.000 60.430 310 ILE C CA 1
ATOM 11695 C C . ILE C 1 310 ? 16.631 -7.554 25.818 1.000 57.350 310 ILE C C 1
ATOM 11696 O O . ILE C 1 310 ? 17.814 -7.511 25.446 1.000 53.300 310 ILE C O 1
ATOM 11701 N N . GLU C 1 311 ? 16.110 -6.823 26.807 1.000 61.420 311 GLU C N 1
ATOM 11702 C CA . GLU C 1 311 ? 16.820 -5.762 27.568 1.000 65.590 311 GLU C CA 1
ATOM 11703 C C . GLU C 1 311 ? 17.947 -6.400 28.380 1.000 66.580 311 GLU C C 1
ATOM 11704 O O . GLU C 1 311 ? 19.027 -5.779 28.475 1.000 69.160 311 GLU C O 1
ATOM 11710 N N . ALA C 1 312 ? 17.690 -7.590 28.931 1.000 65.380 312 ALA C N 1
ATOM 11711 C CA . ALA C 1 312 ? 18.609 -8.341 29.819 1.000 66.700 312 ALA C CA 1
ATOM 11712 C C . ALA C 1 312 ? 19.669 -9.077 28.995 1.000 61.120 312 ALA C C 1
ATOM 11713 O O . ALA C 1 312 ? 20.869 -8.875 29.281 1.000 59.710 312 ALA C O 1
ATOM 11715 N N . VAL C 1 313 ? 19.234 -9.886 28.019 1.000 54.930 313 VAL C N 1
ATOM 11716 C CA . VAL C 1 313 ? 20.117 -10.704 27.129 1.000 52.870 313 VAL C CA 1
ATOM 11717 C C . VAL C 1 313 ? 21.141 -9.789 26.444 1.000 50.430 313 VAL C C 1
ATOM 11718 O O . VAL C 1 313 ? 22.335 -10.107 26.507 1.000 47.780 313 VAL C O 1
ATOM 11722 N N . THR C 1 314 ? 20.710 -8.685 25.834 1.000 52.270 314 THR C N 1
ATOM 11723 C CA . THR C 1 314 ? 21.628 -7.699 25.189 1.000 54.340 314 THR C CA 1
ATOM 11724 C C . THR C 1 314 ? 22.597 -7.148 26.242 1.000 54.170 314 THR C C 1
ATOM 11725 O O . THR C 1 314 ? 23.795 -6.932 25.909 1.000 50.380 314 THR C O 1
ATOM 11729 N N . ALA C 1 315 ? 22.115 -6.917 27.465 1.000 50.460 315 ALA C N 1
ATOM 11730 C CA . ALA C 1 315 ? 22.955 -6.355 28.542 1.000 51.090 315 ALA C CA 1
ATOM 11731 C C . ALA C 1 315 ? 24.008 -7.399 28.916 1.000 50.490 315 ALA C C 1
ATOM 11732 O O . ALA C 1 315 ? 25.174 -7.024 29.062 1.000 49.930 315 ALA C O 1
ATOM 11734 N N . HIS C 1 316 ? 23.609 -8.670 29.010 1.000 51.990 316 HIS C N 1
ATOM 11735 C CA . HIS C 1 316 ? 24.514 -9.817 29.294 1.000 53.840 316 HIS C CA 1
ATOM 11736 C C . HIS C 1 316 ? 25.610 -9.868 28.224 1.000 53.940 316 HIS C C 1
ATOM 11737 O O . HIS C 1 316 ? 26.775 -9.997 28.597 1.000 55.840 316 HIS C O 1
ATOM 11744 N N . GLN C 1 317 ? 25.231 -9.726 26.951 1.000 57.110 317 GLN C N 1
ATOM 11745 C CA . GLN C 1 317 ? 26.140 -9.663 25.774 1.000 54.540 317 GLN C CA 1
ATOM 11746 C C . GLN C 1 317 ? 27.106 -8.480 25.913 1.000 57.680 317 GLN C C 1
ATOM 11747 O O . GLN C 1 317 ? 28.330 -8.706 25.812 1.000 57.250 317 GLN C O 1
ATOM 11753 N N . LEU C 1 318 ? 26.578 -7.258 26.068 1.000 59.860 318 LEU C N 1
ATOM 11754 C CA . LEU C 1 318 ? 27.407 -6.019 26.071 1.000 61.160 318 LEU C CA 1
ATOM 11755 C C . LEU C 1 318 ? 28.275 -5.992 27.335 1.000 61.740 318 LEU C C 1
ATOM 11756 O O . LEU C 1 318 ? 29.391 -5.445 27.246 1.000 62.490 318 LEU C O 1
ATOM 11761 N N . ARG C 1 319 ? 27.806 -6.574 28.446 1.000 64.020 319 ARG C N 1
ATOM 11762 C CA . ARG C 1 319 ? 28.567 -6.623 29.725 1.000 70.560 319 ARG C CA 1
ATOM 11763 C C . ARG C 1 319 ? 29.848 -7.446 29.543 1.000 71.330 319 ARG C C 1
ATOM 11764 O O . ARG C 1 319 ? 30.881 -7.055 30.127 1.000 76.680 319 ARG C O 1
ATOM 11772 N N . ALA C 1 320 ? 29.787 -8.533 28.769 1.000 67.850 320 ALA C N 1
ATOM 11773 C CA . ALA C 1 320 ? 30.952 -9.379 28.418 1.000 67.510 320 ALA C CA 1
ATOM 11774 C C . ALA C 1 320 ? 31.906 -8.600 27.499 1.000 71.600 320 ALA C C 1
ATOM 11775 O O . ALA C 1 320 ? 33.097 -8.471 27.850 1.000 73.780 320 ALA C O 1
ATOM 11777 N N . LEU C 1 321 ? 31.401 -8.086 26.376 1.000 72.760 321 LEU C N 1
ATOM 11778 C CA . LEU C 1 321 ? 32.208 -7.351 25.362 1.000 72.680 321 LEU C CA 1
ATOM 11779 C C . LEU C 1 321 ? 33.002 -6.224 26.042 1.000 73.060 321 LEU C C 1
ATOM 11780 O O . LEU C 1 321 ? 34.100 -5.902 25.548 1.000 73.230 321 LEU C O 1
ATOM 11785 N N . ALA C 1 322 ? 32.490 -5.657 27.139 1.000 73.660 322 ALA C N 1
ATOM 11786 C CA . ALA C 1 322 ? 33.177 -4.620 27.945 1.000 77.820 322 ALA C CA 1
ATOM 11787 C C . ALA C 1 322 ? 34.399 -5.216 28.656 1.000 80.140 322 ALA C C 1
ATOM 11788 O O . ALA C 1 322 ? 35.350 -4.457 28.932 1.000 76.940 322 ALA C O 1
ATOM 11790 N N . GLU C 1 323 ? 34.366 -6.517 28.966 1.000 81.840 323 GLU C N 1
ATOM 11791 C CA . GLU C 1 323 ? 35.562 -7.286 29.411 1.000 86.510 323 GLU C CA 1
ATOM 11792 C C . GLU C 1 323 ? 36.502 -7.461 28.207 1.000 83.830 323 GLU C C 1
ATOM 11793 O O . GLU C 1 323 ? 37.725 -7.264 28.382 1.000 84.270 323 GLU C O 1
ATOM 11799 N N . ALA C 1 324 ? 35.931 -7.773 27.033 1.000 75.560 324 ALA C N 1
ATOM 11800 C CA . ALA C 1 324 ? 36.622 -8.268 25.815 1.000 69.200 324 ALA C CA 1
ATOM 11801 C C . ALA C 1 324 ? 37.470 -7.180 25.137 1.000 62.560 324 ALA C C 1
ATOM 11802 O O . ALA C 1 324 ? 38.562 -7.521 24.654 1.000 63.000 324 ALA C O 1
ATOM 11804 N N . THR C 1 325 ? 36.970 -5.946 25.049 1.000 57.120 325 THR C N 1
ATOM 11805 C CA . THR C 1 325 ? 37.701 -4.775 24.485 1.000 57.280 325 THR C CA 1
ATOM 11806 C C . THR C 1 325 ? 37.606 -3.618 25.480 1.000 57.810 325 THR C C 1
ATOM 11807 O O . THR C 1 325 ? 36.745 -3.670 26.382 1.000 57.920 325 THR C O 1
ATOM 11811 N N . GLU C 1 326 ? 38.488 -2.634 25.322 1.000 56.790 326 GLU C N 1
ATOM 11812 C CA . GLU C 1 326 ? 38.548 -1.422 26.168 1.000 59.280 326 GLU C CA 1
ATOM 11813 C C . GLU C 1 326 ? 37.846 -0.282 25.426 1.000 63.250 326 GLU C C 1
ATOM 11814 O O . GLU C 1 326 ? 37.588 0.750 26.076 1.000 67.150 326 GLU C O 1
ATOM 11820 N N . LEU C 1 327 ? 37.551 -0.469 24.130 1.000 67.380 327 LEU C N 1
ATOM 11821 C CA . LEU C 1 327 ? 36.785 0.492 23.284 1.000 67.810 327 LEU C CA 1
ATOM 11822 C C . LEU C 1 327 ? 35.408 0.708 23.917 1.000 66.060 327 LEU C C 1
ATOM 11823 O O . LEU C 1 327 ? 34.786 -0.304 24.306 1.000 70.140 327 LEU C O 1
ATOM 11828 N N . ARG C 1 328 ? 34.966 1.966 24.036 1.000 61.920 328 ARG C N 1
ATOM 11829 C CA . ARG C 1 328 ? 33.734 2.320 24.784 1.000 58.880 328 ARG C CA 1
ATOM 11830 C C . ARG C 1 328 ? 32.697 2.975 23.870 1.000 58.030 328 ARG C C 1
ATOM 11831 O O . ARG C 1 328 ? 31.562 3.142 24.347 1.000 63.230 328 ARG C O 1
ATOM 11839 N N . ASP C 1 329 ? 33.052 3.288 22.618 1.000 55.900 329 ASP C N 1
ATOM 11840 C CA . ASP C 1 329 ? 32.095 3.633 21.533 1.000 55.010 329 ASP C CA 1
ATOM 11841 C C . ASP C 1 329 ? 31.606 2.323 20.907 1.000 56.760 329 ASP C C 1
ATOM 11842 O O . ASP C 1 329 ? 32.459 1.451 20.663 1.000 60.260 329 ASP C O 1
ATOM 11847 N N . LEU C 1 330 ? 30.294 2.170 20.676 1.000 57.110 330 LEU C N 1
ATOM 11848 C CA . LEU C 1 330 ? 29.679 0.873 20.265 1.000 52.780 330 LEU C CA 1
ATOM 11849 C C . LEU C 1 330 ? 28.810 1.039 19.019 1.000 51.620 330 LEU C C 1
ATOM 11850 O O . LEU C 1 330 ? 27.847 1.814 19.093 1.000 53.040 330 LEU C O 1
ATOM 11855 N N . ILE C 1 331 ? 29.112 0.292 17.947 1.000 49.510 331 ILE C N 1
ATOM 11856 C CA . ILE C 1 331 ? 28.240 0.153 16.743 1.000 49.340 331 ILE C CA 1
ATOM 11857 C C . ILE C 1 331 ? 27.326 -1.056 16.941 1.000 50.300 331 ILE C C 1
ATOM 11858 O O . ILE C 1 331 ? 27.854 -2.140 17.243 1.000 53.990 331 ILE C O 1
ATOM 11863 N N . PHE C 1 332 ? 26.017 -0.864 16.756 1.000 46.780 332 PHE C N 1
ATOM 11864 C CA . PHE C 1 332 ? 24.949 -1.845 17.079 1.000 43.190 332 PHE C CA 1
ATOM 11865 C C . PHE C 1 332 ? 23.936 -1.875 15.936 1.000 45.770 332 PHE C C 1
ATOM 11866 O O . PHE C 1 332 ? 23.264 -0.852 15.685 1.000 45.870 332 PHE C O 1
ATOM 11874 N N . GLU C 1 333 ? 23.847 -3.026 15.268 1.000 48.370 333 GLU C N 1
ATOM 11875 C CA . GLU C 1 333 ? 23.132 -3.210 13.981 1.000 48.520 333 GLU C CA 1
ATOM 11876 C C . GLU C 1 333 ? 22.421 -4.569 14.040 1.000 49.580 333 GLU C C 1
ATOM 11877 O O . GLU C 1 333 ? 22.539 -5.265 15.082 1.000 44.440 333 GLU C O 1
ATOM 11883 N N . GLY C 1 334 ? 21.687 -4.907 12.975 1.000 50.590 334 GLY C N 1
ATOM 11884 C CA . GLY C 1 334 ? 20.761 -6.049 12.948 1.000 48.620 334 GLY C CA 1
ATOM 11885 C C . GLY C 1 334 ? 19.398 -5.646 13.475 1.000 45.750 334 GLY C C 1
ATOM 11886 O O . GLY C 1 334 ? 19.309 -4.655 14.240 1.000 40.610 334 GLY C O 1
ATOM 11887 N N . GLY C 1 335 ? 18.380 -6.417 13.096 1.000 43.460 335 GLY C N 1
ATOM 11888 C CA . GLY C 1 335 ? 16.962 -6.081 13.294 1.000 46.410 335 GLY C CA 1
ATOM 11889 C C . GLY C 1 335 ? 16.555 -5.878 14.741 1.000 46.240 335 GLY C C 1
ATOM 11890 O O . GLY C 1 335 ? 15.439 -5.365 14.965 1.000 49.980 335 GLY C O 1
ATOM 11891 N N . LEU C 1 336 ? 17.384 -6.282 15.700 1.000 47.000 336 LEU C N 1
ATOM 11892 C CA . LEU C 1 336 ? 17.033 -6.171 17.135 1.000 48.170 336 LEU C CA 1
ATOM 11893 C C . LEU C 1 336 ? 17.272 -4.730 17.584 1.000 48.330 336 LEU C C 1
ATOM 11894 O O . LEU C 1 336 ? 16.932 -4.402 18.753 1.000 54.100 336 LEU C O 1
ATOM 11899 N N . ALA C 1 337 ? 17.858 -3.915 16.701 1.000 46.290 337 ALA C N 1
ATOM 11900 C CA . ALA C 1 337 ? 18.171 -2.494 16.960 1.000 48.360 337 ALA C CA 1
ATOM 11901 C C . ALA C 1 337 ? 16.982 -1.639 16.505 1.000 45.320 337 ALA C C 1
ATOM 11902 O O . ALA C 1 337 ? 17.031 -0.397 16.654 1.000 45.450 337 ALA C O 1
ATOM 11904 N N . LEU C 1 338 ? 15.934 -2.286 15.993 1.000 41.790 338 LEU C N 1
ATOM 11905 C CA . LEU C 1 338 ? 14.618 -1.629 15.786 1.000 45.120 338 LEU C CA 1
ATOM 11906 C C . LEU C 1 338 ? 13.930 -1.433 17.143 1.000 45.920 338 LEU C C 1
ATOM 11907 O O . LEU C 1 338 ? 12.929 -0.675 17.197 1.000 39.990 338 LEU C O 1
ATOM 11912 N N . ASN C 1 339 ? 14.430 -2.111 18.183 1.000 48.720 339 ASN C N 1
ATOM 11913 C CA . ASN C 1 339 ? 14.031 -1.880 19.595 1.000 50.990 339 ASN C CA 1
ATOM 11914 C C . ASN C 1 339 ? 14.827 -0.682 20.124 1.000 55.890 339 ASN C C 1
ATOM 11915 O O . ASN C 1 339 ? 15.940 -0.891 20.682 1.000 55.990 339 ASN C O 1
ATOM 11920 N N . CYS C 1 340 ? 14.252 0.516 19.934 1.000 58.350 340 CYS C N 1
ATOM 11921 C CA . CYS C 1 340 ? 14.817 1.853 20.277 1.000 56.740 340 CYS C CA 1
ATOM 11922 C C . CYS C 1 340 ? 14.572 2.134 21.766 1.000 52.340 340 CYS C C 1
ATOM 11923 O O . CYS C 1 340 ? 15.300 2.968 22.349 1.000 50.920 340 CYS C O 1
ATOM 11926 N N . VAL C 1 341 ? 13.588 1.459 22.360 1.000 49.750 341 VAL C N 1
ATOM 11927 C CA . VAL C 1 341 ? 13.374 1.468 23.836 1.000 52.450 341 VAL C CA 1
ATOM 11928 C C . VAL C 1 341 ? 14.611 0.850 24.496 1.000 55.190 341 VAL C C 1
ATOM 11929 O O . VAL C 1 341 ? 15.093 1.441 25.496 1.000 52.790 341 VAL C O 1
ATOM 11933 N N . ASN C 1 342 ? 15.073 -0.288 23.951 1.000 54.530 342 ASN C N 1
ATOM 11934 C CA . ASN C 1 342 ? 16.227 -1.082 24.452 1.000 56.610 342 ASN C CA 1
ATOM 11935 C C . ASN C 1 342 ? 17.525 -0.345 24.100 1.000 55.110 342 ASN C C 1
ATOM 11936 O O . ASN C 1 342 ? 18.443 -0.325 24.940 1.000 59.470 342 ASN C O 1
ATOM 11941 N N . ASN C 1 343 ? 17.609 0.241 22.909 1.000 52.080 343 ASN C N 1
ATOM 11942 C CA . ASN C 1 343 ? 18.817 1.000 22.496 1.000 52.490 343 ASN C CA 1
ATOM 11943 C C . ASN C 1 343 ? 19.148 1.987 23.622 1.000 48.810 343 ASN C C 1
ATOM 11944 O O . ASN C 1 343 ? 20.179 1.786 24.276 1.000 45.840 343 ASN C O 1
ATOM 11949 N N . THR C 1 344 ? 18.270 2.960 23.886 1.000 49.450 344 THR C N 1
ATOM 11950 C CA . THR C 1 344 ? 18.464 4.016 24.919 1.000 51.410 344 THR C CA 1
ATOM 11951 C C . THR C 1 344 ? 18.869 3.326 26.220 1.000 53.780 344 THR C C 1
ATOM 11952 O O . THR C 1 344 ? 19.816 3.804 26.877 1.000 52.780 344 THR C O 1
ATOM 11956 N N . LYS C 1 345 ? 18.186 2.238 26.579 1.000 55.550 345 LYS C N 1
ATOM 11957 C CA . LYS C 1 345 ? 18.461 1.544 27.864 1.000 58.080 345 LYS C CA 1
ATOM 11958 C C . LYS C 1 345 ? 19.949 1.159 27.877 1.000 55.400 345 LYS C C 1
ATOM 11959 O O . LYS C 1 345 ? 20.610 1.482 28.874 1.000 57.450 345 LYS C O 1
ATOM 11965 N N . LEU C 1 346 ? 20.468 0.569 26.792 1.000 51.280 346 LEU C N 1
ATOM 11966 C CA . LEU C 1 346 ? 21.867 0.064 26.719 1.000 54.190 346 LEU C CA 1
ATOM 11967 C C . LEU C 1 346 ? 22.863 1.225 26.853 1.000 54.830 346 LEU C C 1
ATOM 11968 O O . LEU C 1 346 ? 23.944 1.043 27.440 1.000 58.220 346 LEU C O 1
ATOM 11973 N N . LEU C 1 347 ? 22.544 2.373 26.268 1.000 58.590 347 LEU C N 1
ATOM 11974 C CA . LEU C 1 347 ? 23.433 3.560 26.260 1.000 53.820 347 LEU C CA 1
ATOM 11975 C C . LEU C 1 347 ? 23.606 4.056 27.694 1.000 54.070 347 LEU C C 1
ATOM 11976 O O . LEU C 1 347 ? 24.733 4.411 28.071 1.000 55.220 347 LEU C O 1
ATOM 11981 N N . GLU C 1 348 ? 22.516 4.081 28.456 1.000 56.480 348 GLU C N 1
ATOM 11982 C CA . GLU C 1 348 ? 22.456 4.758 29.773 1.000 63.240 348 GLU C CA 1
ATOM 11983 C C . GLU C 1 348 ? 22.960 3.809 30.863 1.000 65.800 348 GLU C C 1
ATOM 11984 O O . GLU C 1 348 ? 23.844 4.220 31.626 1.000 74.700 348 GLU C O 1
ATOM 11990 N N . GLU C 1 349 ? 22.433 2.587 30.912 1.000 66.590 349 GLU C N 1
ATOM 11991 C CA . GLU C 1 349 ? 22.701 1.599 31.992 1.000 66.100 349 GLU C CA 1
ATOM 11992 C C . GLU C 1 349 ? 24.147 1.086 31.881 1.000 65.440 349 GLU C C 1
ATOM 11993 O O . GLU C 1 349 ? 24.859 1.065 32.899 1.000 68.110 349 GLU C O 1
ATOM 11999 N N . LEU C 1 350 ? 24.575 0.723 30.676 1.000 63.930 350 LEU C N 1
ATOM 12000 C CA . LEU C 1 350 ? 25.819 -0.048 30.436 1.000 64.650 350 LEU C CA 1
ATOM 12001 C C . LEU C 1 350 ? 26.997 0.905 30.308 1.000 61.570 350 LEU C C 1
ATOM 12002 O O . LEU C 1 350 ? 26.826 2.114 30.454 1.000 55.620 350 LEU C O 1
ATOM 12007 N N . PRO C 1 351 ? 28.225 0.363 30.117 1.000 57.220 351 PRO C N 1
ATOM 12008 C CA . PRO C 1 351 ? 29.442 1.171 30.188 1.000 54.860 351 PRO C CA 1
ATOM 12009 C C . PRO C 1 351 ? 29.918 1.860 28.897 1.000 51.670 351 PRO C C 1
ATOM 12010 O O . PRO C 1 351 ? 30.853 2.634 28.974 1.000 48.870 351 PRO C O 1
ATOM 12014 N N . PHE C 1 352 ? 29.279 1.607 27.756 1.000 53.240 352 PHE C N 1
ATOM 12015 C CA . PHE C 1 352 ? 29.626 2.278 26.474 1.000 55.000 352 PHE C CA 1
ATOM 12016 C C . PHE C 1 352 ? 29.079 3.707 26.479 1.000 59.910 352 PHE C C 1
ATOM 12017 O O . PHE C 1 352 ? 27.860 3.888 26.692 1.000 58.560 352 PHE C O 1
ATOM 12025 N N . THR C 1 353 ? 29.971 4.677 26.258 1.000 62.900 353 THR C N 1
ATOM 12026 C CA . THR C 1 353 ? 29.710 6.139 26.356 1.000 64.150 353 THR C CA 1
ATOM 12027 C C . THR C 1 353 ? 28.930 6.593 25.114 1.000 63.430 353 THR C C 1
ATOM 12028 O O . THR C 1 353 ? 28.072 7.486 25.254 1.000 64.360 353 THR C O 1
ATOM 12032 N N . ARG C 1 354 ? 29.211 6.003 23.947 1.000 62.740 354 ARG C N 1
ATOM 12033 C CA . ARG C 1 354 ? 28.401 6.180 22.713 1.000 65.990 354 ARG C CA 1
ATOM 12034 C C . ARG C 1 354 ? 27.778 4.836 22.328 1.000 63.020 354 ARG C C 1
ATOM 12035 O O . ARG C 1 354 ? 28.388 3.795 22.632 1.000 60.990 354 ARG C O 1
ATOM 12043 N N . VAL C 1 355 ? 26.580 4.877 21.734 1.000 59.160 355 VAL C N 1
ATOM 12044 C CA . VAL C 1 355 ? 25.956 3.745 20.990 1.000 56.460 355 VAL C CA 1
ATOM 12045 C C . VAL C 1 355 ? 25.348 4.339 19.726 1.000 54.680 355 VAL C C 1
ATOM 12046 O O . VAL C 1 355 ? 24.538 5.256 19.870 1.000 60.840 355 VAL C O 1
ATOM 12050 N N . GLU C 1 356 ? 25.746 3.866 18.544 1.000 53.800 356 GLU C N 1
ATOM 12051 C CA . GLU C 1 356 ? 25.218 4.376 17.251 1.000 53.950 356 GLU C CA 1
ATOM 12052 C C . GLU C 1 356 ? 24.446 3.252 16.536 1.000 52.980 356 GLU C C 1
ATOM 12053 O O . GLU C 1 356 ? 24.977 2.140 16.339 1.000 45.060 356 GLU C O 1
ATOM 12059 N N . VAL C 1 357 ? 23.197 3.557 16.194 1.000 53.320 357 VAL C N 1
ATOM 12060 C CA . VAL C 1 357 ? 22.218 2.667 15.508 1.000 53.720 357 VAL C CA 1
ATOM 12061 C C . VAL C 1 357 ? 21.739 3.409 14.257 1.000 53.580 357 VAL C C 1
ATOM 12062 O O . VAL C 1 357 ? 20.958 4.369 14.401 1.000 56.440 357 VAL C O 1
ATOM 12066 N N . SER C 1 358 ? 22.190 2.989 13.078 1.000 51.680 358 SER C N 1
ATOM 12067 C CA . SER C 1 358 ? 21.831 3.615 11.780 1.000 49.500 358 SER C CA 1
ATOM 12068 C C . SER C 1 358 ? 20.334 3.422 11.449 1.000 51.670 358 SER C C 1
ATOM 12069 O O . SER C 1 358 ? 19.621 2.662 12.131 1.000 50.690 358 SER C O 1
ATOM 12072 N N . PHE C 1 359 ? 19.874 4.112 10.410 1.000 52.190 359 PHE C N 1
ATOM 12073 C CA . PHE C 1 359 ? 18.566 3.909 9.743 1.000 50.730 359 PHE C CA 1
ATOM 12074 C C . PHE C 1 359 ? 18.561 2.525 9.077 1.000 51.930 359 PHE C C 1
ATOM 12075 O O . PHE C 1 359 ? 17.498 1.862 9.058 1.000 59.140 359 PHE C O 1
ATOM 12083 N N . GLY C 1 360 ? 19.723 2.068 8.603 1.000 50.230 360 GLY C N 1
ATOM 12084 C CA . GLY C 1 360 ? 19.869 0.764 7.924 1.000 51.190 360 GLY C CA 1
ATOM 12085 C C . GLY C 1 360 ? 20.215 -0.380 8.870 1.000 50.200 360 GLY C C 1
ATOM 12086 O O . GLY C 1 360 ? 20.848 -1.357 8.390 1.000 52.230 360 GLY C O 1
ATOM 12087 N N . ALA C 1 361 ? 19.812 -0.302 10.148 1.000 45.970 361 ALA C N 1
ATOM 12088 C CA . ALA C 1 361 ? 20.173 -1.292 11.193 1.000 44.600 361 ALA C CA 1
ATOM 12089 C C . ALA C 1 361 ? 19.391 -2.586 10.973 1.000 46.710 361 ALA C C 1
ATOM 12090 O O . ALA C 1 361 ? 19.902 -3.655 11.377 1.000 46.590 361 ALA C O 1
ATOM 12092 N N . SER C 1 362 ? 18.202 -2.455 10.369 1.000 50.800 362 SER C N 1
ATOM 12093 C CA . SER C 1 362 ? 17.361 -3.535 9.780 1.000 50.790 362 SER C CA 1
ATOM 12094 C C . SER C 1 362 ? 17.937 -3.957 8.415 1.000 49.700 362 SER C C 1
ATOM 12095 O O . SER C 1 362 ? 18.910 -3.302 7.947 1.000 44.500 362 SER C O 1
ATOM 12098 N N . ASP C 1 363 ? 17.343 -4.989 7.792 1.000 51.770 363 ASP C N 1
ATOM 12099 C CA . ASP C 1 363 ? 17.789 -5.640 6.518 1.000 54.000 363 ASP C CA 1
ATOM 12100 C C . ASP C 1 363 ? 17.891 -4.671 5.340 1.000 51.500 363 ASP C C 1
ATOM 12101 O O . ASP C 1 363 ? 18.524 -5.008 4.338 1.000 48.430 363 ASP C O 1
ATOM 12106 N N . PRO C 1 364 ? 17.228 -3.487 5.361 1.000 50.510 364 PRO C N 1
ATOM 12107 C CA . PRO C 1 364 ? 17.470 -2.475 4.333 1.000 50.160 364 PRO C CA 1
ATOM 12108 C C . PRO C 1 364 ? 18.951 -2.054 4.277 1.000 50.830 364 PRO C C 1
ATOM 12109 O O . PRO C 1 364 ? 19.444 -1.764 3.189 1.000 45.970 364 PRO C O 1
ATOM 12113 N N . GLY C 1 365 ? 19.629 -2.051 5.432 1.000 49.270 365 GLY C N 1
ATOM 12114 C CA . GLY C 1 365 ? 21.016 -1.567 5.561 1.000 52.050 365 GLY C CA 1
ATOM 12115 C C . GLY C 1 365 ? 22.054 -2.504 4.959 1.000 52.530 365 GLY C C 1
ATOM 12116 O O . GLY C 1 365 ? 23.179 -2.034 4.711 1.000 51.650 365 GLY C O 1
ATOM 12117 N N . VAL C 1 366 ? 21.742 -3.787 4.759 1.000 52.040 366 VAL C N 1
ATOM 12118 C CA . VAL C 1 366 ? 22.765 -4.766 4.292 1.000 54.220 366 VAL C CA 1
ATOM 12119 C C . VAL C 1 366 ? 23.011 -4.483 2.813 1.000 56.150 366 VAL C C 1
ATOM 12120 O O . VAL C 1 366 ? 24.123 -4.746 2.346 1.000 61.340 366 VAL C O 1
ATOM 12124 N N . SER C 1 367 ? 22.016 -3.936 2.115 1.000 58.690 367 SER C N 1
ATOM 12125 C CA . SER C 1 367 ? 22.132 -3.556 0.683 1.000 61.600 367 SER C CA 1
ATOM 12126 C C . SER C 1 367 ? 23.171 -2.424 0.546 1.000 59.590 367 SER C C 1
ATOM 12127 O O . SER C 1 367 ? 23.954 -2.463 -0.417 1.000 58.260 367 SER C O 1
ATOM 12130 N N . ILE C 1 368 ? 23.232 -1.489 1.504 1.000 55.450 368 ILE C N 1
ATOM 12131 C CA . ILE C 1 368 ? 24.268 -0.411 1.549 1.000 56.390 368 ILE C CA 1
ATOM 12132 C C . ILE C 1 368 ? 25.600 -1.028 1.997 1.000 60.550 368 ILE C C 1
ATOM 12133 O O . ILE C 1 368 ? 26.612 -0.890 1.275 1.000 63.910 368 ILE C O 1
ATOM 12138 N N . GLY C 1 369 ? 25.599 -1.658 3.171 1.000 58.960 369 GLY C N 1
ATOM 12139 C CA . GLY C 1 369 ? 26.803 -2.226 3.799 1.000 54.600 369 GLY C CA 1
ATOM 12140 C C . GLY C 1 369 ? 27.510 -3.214 2.889 1.000 52.290 369 GLY C C 1
ATOM 12141 O O . GLY C 1 369 ? 28.749 -3.207 2.884 1.000 50.040 369 GLY C O 1
ATOM 12142 N N . ALA C 1 370 ? 26.767 -4.047 2.153 1.000 53.160 370 ALA C N 1
ATOM 12143 C CA . ALA C 1 370 ? 27.331 -5.007 1.172 1.000 54.480 370 ALA C CA 1
ATOM 12144 C C . ALA C 1 370 ? 28.256 -4.250 0.207 1.000 54.250 370 ALA C C 1
ATOM 12145 O O . ALA C 1 370 ? 29.350 -4.768 -0.096 1.000 53.670 370 ALA C O 1
ATOM 12147 N N . ALA C 1 371 ? 27.872 -3.047 -0.222 1.000 51.610 371 ALA C N 1
ATOM 12148 C CA . ALA C 1 371 ? 28.733 -2.180 -1.059 1.000 54.880 371 ALA C CA 1
ATOM 12149 C C . ALA C 1 371 ? 29.937 -1.670 -0.250 1.000 55.370 371 ALA C C 1
ATOM 12150 O O . ALA C 1 371 ? 31.063 -1.732 -0.767 1.000 59.780 371 ALA C O 1
ATOM 12152 N N . ALA C 1 372 ? 29.717 -1.173 0.967 1.000 53.890 372 ALA C N 1
ATOM 12153 C CA . ALA C 1 372 ? 30.769 -0.591 1.830 1.000 56.550 372 ALA C CA 1
ATOM 12154 C C . ALA C 1 372 ? 31.832 -1.649 2.131 1.000 58.430 372 ALA C C 1
ATOM 12155 O O . ALA C 1 372 ? 33.030 -1.384 1.911 1.000 60.450 372 ALA C O 1
ATOM 12157 N N . HIS C 1 373 ? 31.398 -2.811 2.613 1.000 60.300 373 HIS C N 1
ATOM 12158 C CA . HIS C 1 373 ? 32.280 -3.939 3.004 1.000 58.470 373 HIS C CA 1
ATOM 12159 C C . HIS C 1 373 ? 33.287 -4.198 1.885 1.000 62.290 373 HIS C C 1
ATOM 12160 O O . HIS C 1 373 ? 34.463 -4.470 2.205 1.000 67.200 373 HIS C O 1
ATOM 12167 N N . VAL C 1 374 ? 32.812 -4.151 0.636 1.000 60.900 374 VAL C N 1
ATOM 12168 C CA . VAL C 1 374 ? 33.619 -4.421 -0.592 1.000 60.040 374 VAL C CA 1
ATOM 12169 C C . VAL C 1 374 ? 34.505 -3.202 -0.849 1.000 59.750 374 VAL C C 1
ATOM 12170 O O . VAL C 1 374 ? 35.733 -3.364 -0.909 1.000 60.460 374 VAL C O 1
ATOM 12174 N N . ALA C 1 375 ? 33.905 -2.018 -0.947 1.000 60.290 375 ALA C N 1
ATOM 12175 C CA . ALA C 1 375 ? 34.642 -0.747 -1.099 1.000 60.220 375 ALA C CA 1
ATOM 12176 C C . ALA C 1 375 ? 35.820 -0.746 -0.119 1.000 60.840 375 ALA C C 1
ATOM 12177 O O . ALA C 1 375 ? 36.928 -0.463 -0.562 1.000 67.130 375 ALA C O 1
ATOM 12179 N N . ARG C 1 376 ? 35.609 -1.102 1.152 1.000 64.530 376 ARG C N 1
ATOM 12180 C CA . ARG C 1 376 ? 36.704 -1.163 2.166 1.000 69.370 376 ARG C CA 1
ATOM 12181 C C . ARG C 1 376 ? 37.745 -2.220 1.743 1.000 72.940 376 ARG C C 1
ATOM 12182 O O . ARG C 1 376 ? 38.936 -1.841 1.592 1.000 66.970 376 ARG C O 1
ATOM 12190 N N . GLU C 1 377 ? 37.311 -3.473 1.517 1.000 76.530 377 GLU C N 1
ATOM 12191 C CA . GLU C 1 377 ? 38.175 -4.630 1.133 1.000 78.280 377 GLU C CA 1
ATOM 12192 C C . GLU C 1 377 ? 38.789 -4.392 -0.258 1.000 80.220 377 GLU C C 1
ATOM 12193 O O . GLU C 1 377 ? 39.591 -5.240 -0.708 1.000 78.180 377 GLU C O 1
ATOM 12199 N N . LYS C 1 378 ? 38.424 -3.281 -0.909 1.000 77.470 378 LYS C N 1
ATOM 12200 C CA . LYS C 1 378 ? 39.012 -2.791 -2.184 1.000 76.710 378 LYS C CA 1
ATOM 12201 C C . LYS C 1 378 ? 39.710 -1.450 -1.927 1.000 80.290 378 LYS C C 1
ATOM 12202 O O . LYS C 1 378 ? 39.772 -0.628 -2.873 1.000 84.920 378 LYS C O 1
ATOM 12208 N N . SER C 1 379 ? 40.154 -1.207 -0.687 1.000 79.680 379 SER C N 1
ATOM 12209 C CA . SER C 1 379 ? 40.988 -0.042 -0.274 1.000 80.890 379 SER C CA 1
ATOM 12210 C C . SER C 1 379 ? 40.373 1.312 -0.677 1.000 85.130 379 SER C C 1
ATOM 12211 O O . SER C 1 379 ? 41.086 2.323 -0.563 1.000 81.700 379 SER C O 1
ATOM 12214 N N . VAL C 1 380 ? 39.109 1.364 -1.109 1.000 95.470 380 VAL C N 1
ATOM 12215 C CA . VAL C 1 380 ? 38.394 2.645 -1.395 1.000 96.030 380 VAL C CA 1
ATOM 12216 C C . VAL C 1 380 ? 38.236 3.387 -0.061 1.000 94.860 380 VAL C C 1
ATOM 12217 O O . VAL C 1 380 ? 37.891 2.722 0.934 1.000 96.270 380 VAL C O 1
ATOM 12221 N N . ALA C 1 381 ? 38.497 4.699 -0.042 1.000 92.980 381 ALA C N 1
ATOM 12222 C CA . ALA C 1 381 ? 38.413 5.572 1.156 1.000 94.270 381 ALA C CA 1
ATOM 12223 C C . ALA C 1 381 ? 36.993 6.141 1.290 1.000 90.370 381 ALA C C 1
ATOM 12224 O O . ALA C 1 381 ? 36.713 7.182 0.668 1.000 94.840 381 ALA C O 1
ATOM 12226 N N . LEU C 1 382 ? 36.137 5.494 2.090 1.000 90.170 382 LEU C N 1
ATOM 12227 C CA . LEU C 1 382 ? 34.692 5.844 2.218 1.000 89.350 382 LEU C CA 1
ATOM 12228 C C . LEU C 1 382 ? 34.569 7.228 2.867 1.000 83.980 382 LEU C C 1
ATOM 12229 O O . LEU C 1 382 ? 34.990 7.368 4.030 1.000 86.590 382 LEU C O 1
ATOM 12234 N N . THR C 1 383 ? 34.011 8.205 2.148 1.000 74.890 383 THR C N 1
ATOM 12235 C CA . THR C 1 383 ? 33.689 9.554 2.681 1.000 72.350 383 THR C CA 1
ATOM 12236 C C . THR C 1 383 ? 32.763 9.424 3.884 1.000 74.440 383 THR C C 1
ATOM 12237 O O . THR C 1 383 ? 31.777 8.701 3.821 1.000 74.220 383 THR C O 1
ATOM 12241 N N . PRO C 1 384 ? 33.032 10.099 5.023 1.000 78.550 384 PRO C N 1
ATOM 12242 C CA . PRO C 1 384 ? 32.041 10.182 6.097 1.000 78.270 384 PRO C CA 1
ATOM 12243 C C . PRO C 1 384 ? 30.771 10.873 5.572 1.000 78.090 384 PRO C C 1
ATOM 12244 O O . PRO C 1 384 ? 30.870 11.811 4.803 1.000 76.740 384 PRO C O 1
ATOM 12248 N N . THR C 1 385 ? 29.611 10.349 5.965 1.000 73.000 385 THR C N 1
ATOM 12249 C CA . THR C 1 385 ? 28.265 10.829 5.564 1.000 64.980 385 THR C CA 1
ATOM 12250 C C . THR C 1 385 ? 27.256 10.380 6.618 1.000 59.190 385 THR C C 1
ATOM 12251 O O . THR C 1 385 ? 27.485 9.345 7.247 1.000 58.860 385 THR C O 1
ATOM 12255 N N . GLU C 1 386 ? 26.184 11.139 6.796 1.000 58.180 386 GLU C N 1
ATOM 12256 C CA . GLU C 1 386 ? 25.090 10.801 7.739 1.000 59.360 386 GLU C CA 1
ATOM 12257 C C . GLU C 1 386 ? 23.759 10.714 6.984 1.000 53.720 386 GLU C C 1
ATOM 12258 O O . GLU C 1 386 ? 22.831 10.162 7.560 1.000 53.620 386 GLU C O 1
ATOM 12264 N N . SER C 1 387 ? 23.675 11.195 5.736 1.000 55.330 387 SER C N 1
ATOM 12265 C CA . SER C 1 387 ? 22.386 11.473 5.043 1.000 53.750 387 SER C CA 1
ATOM 12266 C C . SER C 1 387 ? 21.620 10.172 4.830 1.000 54.800 387 SER C C 1
ATOM 12267 O O . SER C 1 387 ? 22.131 9.227 4.222 1.000 54.800 387 SER C O 1
ATOM 12270 N N . PRO C 1 388 ? 20.380 10.094 5.365 1.000 50.090 388 PRO C N 1
ATOM 12271 C CA . PRO C 1 388 ? 19.443 9.032 5.000 1.000 52.830 388 PRO C CA 1
ATOM 12272 C C . PRO C 1 388 ? 18.663 9.343 3.706 1.000 51.960 388 PRO C C 1
ATOM 12273 O O . PRO C 1 388 ? 17.946 8.482 3.226 1.000 47.540 388 PRO C O 1
ATOM 12277 N N . TYR C 1 389 ? 18.838 10.554 3.164 1.000 49.000 389 TYR C N 1
ATOM 12278 C CA . TYR C 1 389 ? 18.067 11.090 2.014 1.000 47.370 389 TYR C CA 1
ATOM 12279 C C . TYR C 1 389 ? 18.805 10.696 0.724 1.000 45.630 389 TYR C C 1
ATOM 12280 O O . TYR C 1 389 ? 19.390 11.544 0.039 1.000 43.590 389 TYR C O 1
ATOM 12289 N N . LEU C 1 390 ? 18.790 9.404 0.406 1.000 45.910 390 LEU C N 1
ATOM 12290 C CA . LEU C 1 390 ? 19.612 8.832 -0.692 1.000 48.990 390 LEU C CA 1
ATOM 12291 C C . LEU C 1 390 ? 18.731 8.563 -1.907 1.000 49.500 390 LEU C C 1
ATOM 12292 O O . LEU C 1 390 ? 19.293 8.297 -2.982 1.000 48.780 390 LEU C O 1
ATOM 12297 N N . GLY C 1 391 ? 17.409 8.652 -1.743 1.000 52.850 391 GLY C N 1
ATOM 12298 C CA . GLY C 1 391 ? 16.432 8.163 -2.737 1.000 53.610 391 GLY C CA 1
ATOM 12299 C C . GLY C 1 391 ? 16.087 9.195 -3.811 1.000 50.650 391 GLY C C 1
ATOM 12300 O O . GLY C 1 391 ? 16.696 10.260 -3.912 1.000 56.250 391 GLY C O 1
ATOM 12301 N N . PRO C 1 392 ? 15.119 8.874 -4.689 1.000 46.990 392 PRO C N 1
ATOM 12302 C CA . PRO C 1 392 ? 14.630 9.817 -5.687 1.000 49.810 392 PRO C CA 1
ATOM 12303 C C . PRO C 1 392 ? 14.152 11.183 -5.163 1.000 51.580 392 PRO C C 1
ATOM 12304 O O . PRO C 1 392 ? 13.710 11.305 -4.025 1.000 52.080 392 PRO C O 1
ATOM 12308 N N . GLU C 1 393 ? 14.199 12.166 -6.061 1.000 49.930 393 GLU C N 1
ATOM 12309 C CA . GLU C 1 393 ? 13.785 13.571 -5.841 1.000 48.940 393 GLU C CA 1
ATOM 12310 C C . GLU C 1 393 ? 12.991 14.022 -7.075 1.000 49.860 393 GLU C C 1
ATOM 12311 O O . GLU C 1 393 ? 13.077 13.317 -8.108 1.000 46.090 393 GLU C O 1
ATOM 12317 N N . PHE C 1 394 ? 12.226 15.117 -6.980 1.000 51.680 394 PHE C N 1
ATOM 12318 C CA . PHE C 1 394 ? 11.253 15.529 -8.030 1.000 56.010 394 PHE C CA 1
ATOM 12319 C C . PHE C 1 394 ? 11.157 17.061 -8.168 1.000 56.230 394 PHE C C 1
ATOM 12320 O O . PHE C 1 394 ? 10.864 17.780 -7.178 1.000 47.110 394 PHE C O 1
ATOM 12328 N N . GLY C 1 395 ? 11.346 17.543 -9.404 1.000 57.430 395 GLY C N 1
ATOM 12329 C CA . GLY C 1 395 ? 11.256 18.971 -9.774 1.000 57.230 395 GLY C CA 1
ATOM 12330 C C . GLY C 1 395 ? 9.824 19.440 -9.987 1.000 53.990 395 GLY C C 1
ATOM 12331 O O . GLY C 1 395 ? 8.961 18.588 -10.262 1.000 54.890 395 GLY C O 1
ATOM 12332 N N . GLU C 1 396 ? 9.591 20.756 -9.904 1.000 52.460 396 GLU C N 1
ATOM 12333 C CA . GLU C 1 396 ? 8.254 21.401 -10.042 1.000 56.530 396 GLU C CA 1
ATOM 12334 C C . GLU C 1 396 ? 7.544 20.896 -11.309 1.000 60.200 396 GLU C C 1
ATOM 12335 O O . GLU C 1 396 ? 6.301 20.734 -11.261 1.000 62.750 396 GLU C O 1
ATOM 12341 N N . ASP C 1 397 ? 8.295 20.672 -12.394 1.000 59.030 397 ASP C N 1
ATOM 12342 C CA . ASP C 1 397 ? 7.759 20.272 -13.722 1.000 61.210 397 ASP C CA 1
ATOM 12343 C C . ASP C 1 397 ? 7.127 18.883 -13.628 1.000 62.800 397 ASP C C 1
ATOM 12344 O O . ASP C 1 397 ? 6.121 18.688 -14.330 1.000 71.800 397 ASP C O 1
ATOM 12349 N N . GLU C 1 398 ? 7.672 17.964 -12.818 1.000 64.830 398 GLU C N 1
ATOM 12350 C CA . GLU C 1 398 ? 7.067 16.614 -12.607 1.000 63.980 398 GLU C CA 1
ATOM 12351 C C . GLU C 1 398 ? 5.867 16.734 -11.666 1.000 58.720 398 GLU C C 1
ATOM 12352 O O . GLU C 1 398 ? 4.838 16.086 -11.954 1.000 60.390 398 GLU C O 1
ATOM 12358 N N . ILE C 1 399 ? 6.002 17.490 -10.570 1.000 53.300 399 ILE C N 1
ATOM 12359 C CA . ILE C 1 399 ? 4.931 17.610 -9.532 1.000 55.100 399 ILE C CA 1
ATOM 12360 C C . ILE C 1 399 ? 3.661 18.095 -10.250 1.000 53.480 399 ILE C C 1
ATOM 12361 O O . ILE C 1 399 ? 2.616 17.412 -10.155 1.000 48.990 399 ILE C O 1
ATOM 12366 N N . ARG C 1 400 ? 3.763 19.221 -10.966 1.000 51.270 400 ARG C N 1
ATOM 12367 C CA . ARG C 1 400 ? 2.643 19.829 -11.738 1.000 50.490 400 ARG C CA 1
ATOM 12368 C C . ARG C 1 400 ? 2.107 18.801 -12.738 1.000 48.640 400 ARG C C 1
ATOM 12369 O O . ARG C 1 400 ? 0.884 18.501 -12.688 1.000 47.510 400 ARG C O 1
ATOM 12377 N N . ALA C 1 401 ? 2.992 18.291 -13.603 1.000 44.450 401 ALA C N 1
ATOM 12378 C CA . ALA C 1 401 ? 2.659 17.325 -14.670 1.000 42.880 401 ALA C CA 1
ATOM 12379 C C . ALA C 1 401 ? 1.893 16.160 -14.052 1.000 46.340 401 ALA C C 1
ATOM 12380 O O . ALA C 1 401 ? 1.027 15.597 -14.746 1.000 53.560 401 ALA C O 1
ATOM 12382 N N . THR C 1 402 ? 2.200 15.823 -12.795 1.000 49.520 402 THR C N 1
ATOM 12383 C CA . THR C 1 402 ? 1.515 14.749 -12.019 1.000 52.090 402 THR C CA 1
ATOM 12384 C C . THR C 1 402 ? 0.159 15.271 -11.518 1.000 49.480 402 THR C C 1
ATOM 12385 O O . THR C 1 402 ? -0.847 14.569 -11.720 1.000 43.080 402 THR C O 1
ATOM 12389 N N . LEU C 1 403 ? 0.140 16.462 -10.903 1.000 50.490 403 LEU C N 1
ATOM 12390 C CA . LEU C 1 403 ? -1.084 17.095 -10.333 1.000 47.540 403 LEU C CA 1
ATOM 12391 C C . LEU C 1 403 ? -2.072 17.357 -11.465 1.000 49.430 403 LEU C C 1
ATOM 12392 O O . LEU C 1 403 ? -3.268 17.111 -11.252 1.000 56.260 403 LEU C O 1
ATOM 12397 N N . GLU C 1 404 ? -1.588 17.806 -12.629 1.000 47.870 404 GLU C N 1
ATOM 12398 C CA . GLU C 1 404 ? -2.428 18.009 -13.839 1.000 48.970 404 GLU C CA 1
ATOM 12399 C C . GLU C 1 404 ? -3.285 16.757 -14.070 1.000 50.800 404 GLU C C 1
ATOM 12400 O O . GLU C 1 404 ? -4.479 16.925 -14.357 1.000 56.000 404 GLU C O 1
ATOM 12406 N N . GLU C 1 405 ? -2.731 15.554 -13.881 1.000 51.640 405 GLU C N 1
ATOM 12407 C CA . GLU C 1 405 ? -3.454 14.266 -14.088 1.000 55.420 405 GLU C CA 1
ATOM 12408 C C . GLU C 1 405 ? -4.606 14.072 -13.087 1.000 51.530 405 GLU C C 1
ATOM 12409 O O . GLU C 1 405 ? -5.287 13.051 -13.211 1.000 44.660 405 GLU C O 1
ATOM 12415 N N . TYR C 1 406 ? -4.806 14.973 -12.119 1.000 52.060 406 TYR C N 1
ATOM 12416 C CA . TYR C 1 406 ? -5.707 14.757 -10.954 1.000 52.650 406 TYR C CA 1
ATOM 12417 C C . TYR C 1 406 ? -6.617 15.968 -10.704 1.000 55.310 406 TYR C C 1
ATOM 12418 O O . TYR C 1 406 ? -7.261 15.992 -9.637 1.000 56.230 406 TYR C O 1
ATOM 12427 N N . THR C 1 407 ? -6.697 16.920 -11.644 1.000 57.980 407 THR C N 1
ATOM 12428 C CA . THR C 1 407 ? -7.348 18.252 -11.445 1.000 58.540 407 THR C CA 1
ATOM 12429 C C . THR C 1 407 ? -8.801 18.124 -10.978 1.000 59.420 407 THR C C 1
ATOM 12430 O O . THR C 1 407 ? -9.309 19.138 -10.455 1.000 63.930 407 THR C O 1
ATOM 12434 N N . SER C 1 408 ? -9.456 16.974 -11.196 1.000 57.720 408 SER C N 1
ATOM 12435 C CA . SER C 1 408 ? -10.908 16.777 -10.925 1.000 56.530 408 SER C CA 1
ATOM 12436 C C . SER C 1 408 ? -11.160 16.349 -9.472 1.000 57.870 408 SER C C 1
ATOM 12437 O O . SER C 1 408 ? -12.352 16.246 -9.107 1.000 57.820 408 SER C O 1
ATOM 12440 N N . SER C 1 409 ? -10.095 16.117 -8.686 1.000 59.250 409 SER C N 1
ATOM 12441 C CA . SER C 1 409 ? -10.146 15.729 -7.247 1.000 55.250 409 SER C CA 1
ATOM 12442 C C . SER C 1 409 ? -9.440 16.781 -6.378 1.000 54.190 409 SER C C 1
ATOM 12443 O O . SER C 1 409 ? -9.862 16.937 -5.209 1.000 51.260 409 SER C O 1
ATOM 12446 N N . VAL C 1 410 ? -8.407 17.461 -6.906 1.000 54.380 410 VAL C N 1
ATOM 12447 C CA . VAL C 1 410 ? -7.551 18.416 -6.135 1.000 49.680 410 VAL C CA 1
ATOM 12448 C C . VAL C 1 410 ? -7.348 19.712 -6.927 1.000 47.760 410 VAL C C 1
ATOM 12449 O O . VAL C 1 410 ? -7.233 19.653 -8.158 1.000 46.940 410 VAL C O 1
ATOM 12453 N N . THR C 1 411 ? -7.314 20.830 -6.199 1.000 49.350 411 THR C N 1
ATOM 12454 C CA . THR C 1 411 ? -6.773 22.155 -6.603 1.000 48.620 411 THR C CA 1
ATOM 12455 C C . THR C 1 411 ? -5.390 22.286 -5.975 1.000 49.970 411 THR C C 1
ATOM 12456 O O . THR C 1 411 ? -5.161 21.608 -4.960 1.000 55.490 411 THR C O 1
ATOM 12460 N N . TRP C 1 412 ? -4.525 23.144 -6.516 1.000 52.620 412 TRP C N 1
ATOM 12461 C CA . TRP C 1 412 ? -3.170 23.396 -5.953 1.000 51.940 412 TRP C CA 1
ATOM 12462 C C . TRP C 1 412 ? -2.646 24.758 -6.404 1.000 49.460 412 TRP C C 1
ATOM 12463 O O . TRP C 1 412 ? -3.000 25.168 -7.520 1.000 53.790 412 TRP C O 1
ATOM 12474 N N . GLU C 1 413 ? -1.797 25.405 -5.602 1.000 50.630 413 GLU C N 1
ATOM 12475 C CA . GLU C 1 413 ? -1.006 26.583 -6.058 1.000 53.330 413 GLU C CA 1
ATOM 12476 C C . GLU C 1 413 ? 0.464 26.344 -5.743 1.000 51.810 413 GLU C C 1
ATOM 12477 O O . GLU C 1 413 ? 0.751 25.766 -4.680 1.000 50.630 413 GLU C O 1
ATOM 12483 N N . GLN C 1 414 ? 1.332 26.740 -6.680 1.000 52.850 414 GLN C N 1
ATOM 12484 C CA . GLN C 1 414 ? 2.806 26.729 -6.519 1.000 52.440 414 GLN C CA 1
ATOM 12485 C C . GLN C 1 414 ? 3.195 28.020 -5.808 1.000 52.520 414 GLN C C 1
ATOM 12486 O O . GLN C 1 414 ? 3.148 29.076 -6.458 1.000 57.130 414 GLN C O 1
ATOM 12492 N N . LEU C 1 415 ? 3.512 27.933 -4.518 1.000 53.250 415 LEU C N 1
ATOM 12493 C CA . LEU C 1 415 ? 3.982 29.077 -3.699 1.000 54.510 415 LEU C CA 1
ATOM 12494 C C . LEU C 1 415 ? 5.454 29.328 -3.994 1.000 56.320 415 LEU C C 1
ATOM 12495 O O . LEU C 1 415 ? 6.195 28.415 -4.354 1.000 60.320 415 LEU C O 1
ATOM 12500 N N . PRO C 1 416 ? 5.926 30.580 -3.848 1.000 57.220 416 PRO C N 1
ATOM 12501 C CA . PRO C 1 416 ? 7.362 30.858 -3.861 1.000 55.470 416 PRO C CA 1
ATOM 12502 C C . PRO C 1 416 ? 8.071 30.119 -2.717 1.000 52.960 416 PRO C C 1
ATOM 12503 O O . PRO C 1 416 ? 7.496 30.017 -1.650 1.000 54.640 416 PRO C O 1
ATOM 12507 N N . SER C 1 417 ? 9.293 29.644 -2.963 1.000 54.700 417 SER C N 1
ATOM 12508 C CA . SER C 1 417 ? 10.117 28.825 -2.031 1.000 55.230 417 SER C CA 1
ATOM 12509 C C . SER C 1 417 ? 10.085 29.403 -0.607 1.000 56.070 417 SER C C 1
ATOM 12510 O O . SER C 1 417 ? 9.896 28.613 0.353 1.000 48.860 417 SER C O 1
ATOM 12513 N N . ASP C 1 418 ? 10.233 30.728 -0.477 1.000 62.560 418 ASP C N 1
ATOM 12514 C CA . ASP C 1 418 ? 10.237 31.455 0.827 1.000 68.360 418 ASP C CA 1
ATOM 12515 C C . ASP C 1 418 ? 8.925 31.212 1.586 1.000 64.870 418 ASP C C 1
ATOM 12516 O O . ASP C 1 418 ? 8.982 30.984 2.823 1.000 65.760 418 ASP C O 1
ATOM 12521 N N . GLU C 1 419 ? 7.799 31.237 0.870 1.000 62.190 419 GLU C N 1
ATOM 12522 C CA . GLU C 1 419 ? 6.437 31.324 1.460 1.000 65.840 419 GLU C CA 1
ATOM 12523 C C . GLU C 1 419 ? 5.866 29.936 1.802 1.000 62.950 419 GLU C C 1
ATOM 12524 O O . GLU C 1 419 ? 4.768 29.919 2.421 1.000 61.320 419 GLU C O 1
ATOM 12530 N N . VAL C 1 420 ? 6.541 28.828 1.440 1.000 58.570 420 VAL C N 1
ATOM 12531 C CA . VAL C 1 420 ? 5.970 27.443 1.556 1.000 55.260 420 VAL C CA 1
ATOM 12532 C C . VAL C 1 420 ? 6.085 26.959 3.001 1.000 49.530 420 VAL C C 1
ATOM 12533 O O . VAL C 1 420 ? 5.278 26.102 3.375 1.000 51.020 420 VAL C O 1
ATOM 12537 N N . VAL C 1 421 ? 7.074 27.442 3.751 1.000 46.550 421 VAL C N 1
ATOM 12538 C CA . VAL C 1 421 ? 7.216 27.135 5.204 1.000 47.170 421 VAL C CA 1
ATOM 12539 C C . VAL C 1 421 ? 6.160 27.959 5.943 1.000 46.940 421 VAL C C 1
ATOM 12540 O O . VAL C 1 421 ? 5.438 27.388 6.772 1.000 49.500 421 VAL C O 1
ATOM 12544 N N . GLY C 1 422 ? 6.066 29.250 5.635 1.000 44.940 422 GLY C N 1
ATOM 12545 C CA . GLY C 1 422 ? 5.094 30.150 6.272 1.000 46.290 422 GLY C CA 1
ATOM 12546 C C . GLY C 1 422 ? 3.701 29.551 6.231 1.000 48.420 422 GLY C C 1
ATOM 12547 O O . GLY C 1 422 ? 3.144 29.260 7.311 1.000 48.570 422 GLY C O 1
ATOM 12548 N N . LYS C 1 423 ? 3.177 29.350 5.018 1.000 50.350 423 LYS C N 1
ATOM 12549 C CA . LYS C 1 423 ? 1.794 28.880 4.753 1.000 49.820 423 LYS C CA 1
ATOM 12550 C C . LYS C 1 423 ? 1.580 27.501 5.400 1.000 47.350 423 LYS C C 1
ATOM 12551 O O . LYS C 1 423 ? 0.454 27.248 5.863 1.000 43.800 423 LYS C O 1
ATOM 12557 N N . THR C 1 424 ? 2.615 26.655 5.452 1.000 44.880 424 THR C N 1
ATOM 12558 C CA . THR C 1 424 ? 2.542 25.279 6.014 1.000 43.830 424 THR C CA 1
ATOM 12559 C C . THR C 1 424 ? 2.475 25.356 7.540 1.000 44.570 424 THR C C 1
ATOM 12560 O O . THR C 1 424 ? 1.668 24.613 8.145 1.000 41.330 424 THR C O 1
ATOM 12564 N N . ALA C 1 425 ? 3.322 26.197 8.130 1.000 48.800 425 ALA C N 1
ATOM 12565 C CA . ALA C 1 425 ? 3.342 26.490 9.579 1.000 49.760 425 ALA C CA 1
ATOM 12566 C C . ALA C 1 425 ? 1.951 26.982 9.990 1.000 49.790 425 ALA C C 1
ATOM 12567 O O . ALA C 1 425 ? 1.481 26.549 11.057 1.000 48.680 425 ALA C O 1
ATOM 12569 N N . GLU C 1 426 ? 1.323 27.829 9.159 1.000 52.430 426 GLU C N 1
ATOM 12570 C CA . GLU C 1 426 ? -0.025 28.412 9.416 1.000 56.760 426 GLU C CA 1
ATOM 12571 C C . GLU C 1 426 ? -1.030 27.266 9.487 1.000 52.890 426 GLU C C 1
ATOM 12572 O O . GLU C 1 426 ? -1.703 27.153 10.514 1.000 54.690 426 GLU C O 1
ATOM 12578 N N . LEU C 1 427 ? -1.063 26.418 8.457 1.000 50.980 427 LEU C N 1
ATOM 12579 C CA . LEU C 1 427 ? -1.944 25.221 8.374 1.000 48.270 427 LEU C CA 1
ATOM 12580 C C . LEU C 1 427 ? -1.788 24.365 9.639 1.000 46.300 427 LEU C C 1
ATOM 12581 O O . LEU C 1 427 ? -2.806 23.846 10.132 1.000 47.330 427 LEU C O 1
ATOM 12586 N N . LEU C 1 428 ? -0.563 24.208 10.142 1.000 46.080 428 LEU C N 1
ATOM 12587 C CA . LEU C 1 428 ? -0.257 23.282 11.267 1.000 45.350 428 LEU C CA 1
ATOM 12588 C C . LEU C 1 428 ? -0.685 23.896 12.605 1.000 45.510 428 LEU C C 1
ATOM 12589 O O . LEU C 1 428 ? -0.865 23.124 13.560 1.000 46.950 428 LEU C O 1
ATOM 12594 N N . THR C 1 429 ? -0.926 25.204 12.620 1.000 45.710 429 THR C N 1
ATOM 12595 C CA . THR C 1 429 ? -1.402 25.885 13.846 1.000 48.690 429 THR C CA 1
ATOM 12596 C C . THR C 1 429 ? -2.717 25.250 14.272 1.000 48.840 429 THR C C 1
ATOM 12597 O O . THR C 1 429 ? -3.111 25.433 15.431 1.000 56.420 429 THR C O 1
ATOM 12601 N N . GLY C 1 430 ? -3.349 24.505 13.371 1.000 46.260 430 GLY C N 1
ATOM 12602 C CA . GLY C 1 430 ? -4.670 23.938 13.674 1.000 47.340 430 GLY C CA 1
ATOM 12603 C C . GLY C 1 430 ? -4.688 22.433 13.596 1.000 45.940 430 GLY C C 1
ATOM 12604 O O . GLY C 1 430 ? -3.622 21.841 13.401 1.000 48.720 430 GLY C O 1
ATOM 12605 N N . LYS C 1 431 ? -5.870 21.844 13.747 1.000 45.820 431 LYS C N 1
ATOM 12606 C CA . LYS C 1 431 ? -6.000 20.372 13.713 1.000 48.790 431 LYS C CA 1
ATOM 12607 C C . LYS C 1 431 ? -5.967 19.918 12.276 1.000 48.210 431 LYS C C 1
ATOM 12608 O O . LYS C 1 431 ? -7.014 19.541 11.745 1.000 47.960 431 LYS C O 1
ATOM 12614 N N . THR C 1 432 ? -4.778 19.968 11.702 1.000 49.920 432 THR C N 1
ATOM 12615 C CA . THR C 1 432 ? -4.654 19.626 10.284 1.000 50.670 432 THR C CA 1
ATOM 12616 C C . THR C 1 432 ? -3.660 18.480 10.164 1.000 51.470 432 THR C C 1
ATOM 12617 O O . THR C 1 432 ? -2.590 18.581 10.771 1.000 58.810 432 THR C O 1
ATOM 12621 N N . VAL C 1 433 ? -4.048 17.408 9.483 1.000 46.830 433 VAL C N 1
ATOM 12622 C CA . VAL C 1 433 ? -3.070 16.332 9.190 1.000 47.420 433 VAL C CA 1
ATOM 12623 C C . VAL C 1 433 ? -2.535 16.695 7.812 1.000 48.570 433 VAL C C 1
ATOM 12624 O O . VAL C 1 433 ? -3.338 16.753 6.882 1.000 53.610 433 VAL C O 1
ATOM 12628 N N . ILE C 1 434 ? -1.241 16.962 7.702 1.000 52.950 434 ILE C N 1
ATOM 12629 C CA . ILE C 1 434 ? -0.641 17.465 6.435 1.000 52.250 434 ILE C CA 1
ATOM 12630 C C . ILE C 1 434 ? 0.377 16.451 5.931 1.000 49.710 434 ILE C C 1
ATOM 12631 O O . ILE C 1 434 ? 1.316 16.146 6.680 1.000 52.010 434 ILE C O 1
ATOM 12636 N N . GLY C 1 435 ? 0.196 15.973 4.704 1.000 46.600 435 GLY C N 1
ATOM 12637 C CA . GLY C 1 435 ? 1.246 15.269 3.956 1.000 45.010 435 GLY C CA 1
ATOM 12638 C C . GLY C 1 435 ? 2.323 16.264 3.582 1.000 44.490 435 GLY C C 1
ATOM 12639 O O . GLY C 1 435 ? 1.951 17.382 3.183 1.000 46.380 435 GLY C O 1
ATOM 12640 N N . TRP C 1 436 ? 3.594 15.885 3.745 1.000 42.730 436 TRP C N 1
ATOM 12641 C CA . TRP C 1 436 ? 4.791 16.727 3.484 1.000 41.650 436 TRP C CA 1
ATOM 12642 C C . TRP C 1 436 ? 5.761 15.930 2.616 1.000 41.250 436 TRP C C 1
ATOM 12643 O O . TRP C 1 436 ? 6.174 14.845 3.046 1.000 44.130 436 TRP C O 1
ATOM 12654 N N . PHE C 1 437 ? 6.071 16.438 1.424 1.000 41.150 437 PHE C N 1
ATOM 12655 C CA . PHE C 1 437 ? 6.848 15.731 0.375 1.000 41.020 437 PHE C CA 1
ATOM 12656 C C . PHE C 1 437 ? 7.971 16.656 -0.079 1.000 41.090 437 PHE C C 1
ATOM 12657 O O . PHE C 1 437 ? 7.683 17.630 -0.782 1.000 42.250 437 PHE C O 1
ATOM 12665 N N . GLN C 1 438 ? 9.200 16.370 0.350 1.000 40.480 438 GLN C N 1
ATOM 12666 C CA . GLN C 1 438 ? 10.372 17.247 0.110 1.000 40.700 438 GLN C CA 1
ATOM 12667 C C . GLN C 1 438 ? 11.619 16.396 -0.139 1.000 40.280 438 GLN C C 1
ATOM 12668 O O . GLN C 1 438 ? 11.788 15.359 0.520 1.000 37.690 438 GLN C O 1
ATOM 12674 N N . GLY C 1 439 ? 12.435 16.842 -1.091 1.000 41.520 439 GLY C N 1
ATOM 12675 C CA . GLY C 1 439 ? 13.782 16.331 -1.375 1.000 41.040 439 GLY C CA 1
ATOM 12676 C C . GLY C 1 439 ? 13.829 14.828 -1.530 1.000 44.240 439 GLY C C 1
ATOM 12677 O O . GLY C 1 439 ? 12.802 14.188 -1.820 1.000 43.320 439 GLY C O 1
ATOM 12678 N N . ARG C 1 440 ? 15.020 14.275 -1.351 1.000 48.920 440 ARG C N 1
ATOM 12679 C CA . ARG C 1 440 ? 15.310 12.872 -1.717 1.000 52.700 440 ARG C CA 1
ATOM 12680 C C . ARG C 1 440 ? 14.602 11.940 -0.725 1.000 47.960 440 ARG C C 1
ATOM 12681 O O . ARG C 1 440 ? 14.465 12.309 0.466 1.000 46.400 440 ARG C O 1
ATOM 12689 N N . THR C 1 441 ? 14.126 10.803 -1.223 1.000 42.900 441 THR C N 1
ATOM 12690 C CA . THR C 1 441 ? 13.378 9.790 -0.449 1.000 43.350 441 THR C CA 1
ATOM 12691 C C . THR C 1 441 ? 14.312 9.250 0.635 1.000 44.350 441 THR C C 1
ATOM 12692 O O . THR C 1 441 ? 15.450 8.862 0.277 1.000 41.930 441 THR C O 1
ATOM 12696 N N . GLU C 1 442 ? 13.856 9.238 1.896 1.000 44.340 442 GLU C N 1
ATOM 12697 C CA . GLU C 1 442 ? 14.650 8.683 3.019 1.000 46.150 442 GLU C CA 1
ATOM 12698 C C . GLU C 1 442 ? 14.746 7.167 2.848 1.000 42.930 442 GLU C C 1
ATOM 12699 O O . GLU C 1 442 ? 13.811 6.559 2.286 1.000 45.370 442 GLU C O 1
ATOM 12705 N N . TYR C 1 443 ? 15.876 6.622 3.298 1.000 39.800 443 TYR C N 1
ATOM 12706 C CA . TYR C 1 443 ? 16.183 5.182 3.408 1.000 37.950 443 TYR C CA 1
ATOM 12707 C C . TYR C 1 443 ? 15.734 4.697 4.783 1.000 38.840 443 TYR C C 1
ATOM 12708 O O . TYR C 1 443 ? 15.722 5.484 5.762 1.000 40.110 443 TYR C O 1
ATOM 12717 N N . GLY C 1 444 ? 15.341 3.428 4.847 1.000 41.980 444 GLY C N 1
ATOM 12718 C CA . GLY C 1 444 ? 14.998 2.741 6.104 1.000 43.420 444 GLY C CA 1
ATOM 12719 C C . GLY C 1 444 ? 13.518 2.830 6.452 1.000 45.490 444 GLY C C 1
ATOM 12720 O O . GLY C 1 444 ? 12.735 3.545 5.824 1.000 43.910 444 GLY C O 1
ATOM 12721 N N . PRO C 1 445 ? 13.115 2.113 7.518 1.000 47.420 445 PRO C N 1
ATOM 12722 C CA . PRO C 1 445 ? 11.703 1.940 7.846 1.000 48.310 445 PRO C CA 1
ATOM 12723 C C . PRO C 1 445 ? 10.997 3.192 8.389 1.000 47.930 445 PRO C C 1
ATOM 12724 O O . PRO C 1 445 ? 9.805 3.226 8.276 1.000 51.050 445 PRO C O 1
ATOM 12728 N N . ARG C 1 446 ? 11.726 4.163 8.951 1.000 51.900 446 ARG C N 1
ATOM 12729 C CA . ARG C 1 446 ? 11.157 5.360 9.636 1.000 58.200 446 ARG C CA 1
ATOM 12730 C C . ARG C 1 446 ? 11.237 6.576 8.707 1.000 57.150 446 ARG C C 1
ATOM 12731 O O . ARG C 1 446 ? 12.333 6.833 8.160 1.000 67.060 446 ARG C O 1
ATOM 12739 N N . ALA C 1 447 ? 10.113 7.286 8.560 1.000 53.330 447 ALA C N 1
ATOM 12740 C CA . ALA C 1 447 ? 9.973 8.554 7.809 1.000 51.160 447 ALA C CA 1
ATOM 12741 C C . ALA C 1 447 ? 10.623 9.674 8.614 1.000 52.460 447 ALA C C 1
ATOM 12742 O O . ALA C 1 447 ? 10.336 9.774 9.838 1.000 57.660 447 ALA C O 1
ATOM 12744 N N . LEU C 1 448 ? 11.430 10.495 7.937 1.000 50.730 448 LEU C N 1
ATOM 12745 C CA . LEU C 1 448 ? 12.353 11.473 8.563 1.000 45.980 448 LEU C CA 1
ATOM 12746 C C . LEU C 1 448 ? 12.156 12.840 7.907 1.000 45.050 448 LEU C C 1
ATOM 12747 O O . LEU C 1 448 ? 13.174 13.497 7.623 1.000 44.990 448 LEU C O 1
ATOM 12752 N N . GLY C 1 449 ? 10.891 13.216 7.671 1.000 42.800 449 GLY C N 1
ATOM 12753 C CA . GLY C 1 449 ? 10.456 14.562 7.243 1.000 42.490 449 GLY C CA 1
ATOM 12754 C C . GLY C 1 449 ? 10.793 14.873 5.789 1.000 45.100 449 GLY C C 1
ATOM 12755 O O . GLY C 1 449 ? 11.049 16.068 5.489 1.000 50.050 449 GLY C O 1
ATOM 12756 N N . ASN C 1 450 ? 10.829 13.859 4.915 1.000 41.090 450 ASN C N 1
ATOM 12757 C CA . ASN C 1 450 ? 10.878 14.040 3.438 1.000 39.040 450 ASN C CA 1
ATOM 12758 C C . ASN C 1 450 ? 9.725 13.296 2.768 1.000 41.560 450 ASN C C 1
ATOM 12759 O O . ASN C 1 450 ? 9.353 13.715 1.668 1.000 46.960 450 ASN C O 1
ATOM 12764 N N . ARG C 1 451 ? 9.224 12.220 3.382 1.000 41.530 451 ARG C N 1
ATOM 12765 C CA . ARG C 1 451 ? 7.980 11.509 2.985 1.000 40.330 451 ARG C CA 1
ATOM 12766 C C . ARG C 1 451 ? 7.130 11.323 4.245 1.000 42.700 451 ARG C C 1
ATOM 12767 O O . ARG C 1 451 ? 6.854 10.155 4.634 1.000 44.410 451 ARG C O 1
ATOM 12775 N N . SER C 1 452 ? 6.744 12.443 4.860 1.000 40.520 452 SER C N 1
ATOM 12776 C CA . SER C 1 452 ? 6.177 12.506 6.229 1.000 40.410 452 SER C CA 1
ATOM 12777 C C . SER C 1 452 ? 4.756 13.067 6.211 1.000 42.540 452 SER C C 1
ATOM 12778 O O . SER C 1 452 ? 4.388 13.794 5.263 1.000 42.590 452 SER C O 1
ATOM 12781 N N . ILE C 1 453 ? 4.003 12.710 7.250 1.000 42.440 453 ILE C N 1
ATOM 12782 C CA . ILE C 1 453 ? 2.697 13.311 7.627 1.000 41.190 453 ILE C CA 1
ATOM 12783 C C . ILE C 1 453 ? 2.931 14.073 8.936 1.000 41.160 453 ILE C C 1
ATOM 12784 O O . ILE C 1 453 ? 3.405 13.453 9.902 1.000 41.870 453 ILE C O 1
ATOM 12789 N N . LEU C 1 454 ? 2.658 15.378 8.950 1.000 39.900 454 LEU C N 1
ATOM 12790 C CA . LEU C 1 454 ? 2.974 16.271 10.091 1.000 40.270 454 LEU C CA 1
ATOM 12791 C C . LEU C 1 454 ? 1.672 16.710 10.761 1.000 39.260 454 LEU C C 1
ATOM 12792 O O . LEU C 1 454 ? 0.670 16.865 10.042 1.000 38.050 454 LEU C O 1
ATOM 12797 N N . ALA C 1 455 ? 1.705 16.930 12.080 1.000 36.740 455 ALA C N 1
ATOM 12798 C CA . ALA C 1 455 ? 0.531 17.338 12.882 1.000 37.410 455 ALA C CA 1
ATOM 12799 C C . ALA C 1 455 ? 0.969 18.075 14.149 1.000 37.620 455 ALA C C 1
ATOM 12800 O O . ALA C 1 455 ? 1.932 17.630 14.786 1.000 36.750 455 ALA C O 1
ATOM 12802 N N . ASN C 1 456 ? 0.243 19.139 14.513 1.000 38.940 456 ASN C N 1
ATOM 12803 C CA . ASN C 1 456 ? 0.452 19.888 15.778 1.000 40.220 456 ASN C CA 1
ATOM 12804 C C . ASN C 1 456 ? 0.131 18.962 16.943 1.000 40.310 456 ASN C C 1
ATOM 12805 O O . ASN C 1 456 ? -1.014 18.568 17.113 1.000 39.080 456 ASN C O 1
ATOM 12810 N N . PRO C 1 457 ? 1.125 18.584 17.778 1.000 41.950 457 PRO C N 1
ATOM 12811 C CA . PRO C 1 457 ? 0.882 17.655 18.880 1.000 40.870 457 PRO C CA 1
ATOM 12812 C C . PRO C 1 457 ? 0.259 18.246 20.151 1.000 39.220 457 PRO C C 1
ATOM 12813 O O . PRO C 1 457 ? 0.021 17.474 21.054 1.000 38.690 457 PRO C O 1
ATOM 12817 N N . SER C 1 458 ? 0.048 19.565 20.203 1.000 40.530 458 SER C N 1
ATOM 12818 C CA . SER C 1 458 ? -0.425 20.285 21.415 1.000 40.930 458 SER C CA 1
ATOM 12819 C C . SER C 1 458 ? -1.920 20.046 21.618 1.000 39.510 458 SER C C 1
ATOM 12820 O O . SER C 1 458 ? -2.374 20.254 22.723 1.000 42.940 458 SER C O 1
ATOM 12823 N N . TYR C 1 459 ? -2.652 19.615 20.596 1.000 42.340 459 TYR C N 1
ATOM 12824 C CA . TYR C 1 459 ? -4.110 19.316 20.684 1.000 45.400 459 TYR C CA 1
ATOM 12825 C C . TYR C 1 459 ? -4.352 18.043 21.520 1.000 46.750 459 TYR C C 1
ATOM 12826 O O . TYR C 1 459 ? -3.552 17.070 21.475 1.000 48.650 459 TYR C O 1
ATOM 12835 N N . ALA C 1 460 ? -5.452 18.042 22.274 1.000 46.420 460 ALA C N 1
ATOM 12836 C CA . ALA C 1 460 ? -5.797 16.996 23.259 1.000 48.340 460 ALA C CA 1
ATOM 12837 C C . ALA C 1 460 ? -6.241 15.728 22.528 1.000 51.290 460 ALA C C 1
ATOM 12838 O O . ALA C 1 460 ? -5.932 14.634 23.035 1.000 57.210 460 ALA C O 1
ATOM 12840 N N . ASP C 1 461 ? -6.896 15.869 21.371 1.000 51.090 461 ASP C N 1
ATOM 12841 C CA . ASP C 1 461 ? -7.439 14.726 20.582 1.000 51.670 461 ASP C CA 1
ATOM 12842 C C . ASP C 1 461 ? -6.524 14.367 19.403 1.000 49.450 461 ASP C C 1
ATOM 12843 O O . ASP C 1 461 ? -6.910 13.490 18.628 1.000 48.830 461 ASP C O 1
ATOM 12848 N N . MET C 1 462 ? -5.351 14.987 19.261 1.000 51.670 462 MET C N 1
ATOM 12849 C CA . MET C 1 462 ? -4.560 14.857 18.007 1.000 54.160 462 MET C CA 1
ATOM 12850 C C . MET C 1 462 ? -4.260 13.383 17.720 1.000 57.920 462 MET C C 1
ATOM 12851 O O . MET C 1 462 ? -4.221 13.009 16.531 1.000 58.350 462 MET C O 1
ATOM 12856 N N . LYS C 1 463 ? -4.048 12.593 18.774 1.000 63.290 463 LYS C N 1
ATOM 12857 C CA . LYS C 1 463 ? -3.730 11.143 18.687 1.000 60.850 463 LYS C CA 1
ATOM 12858 C C . LYS C 1 463 ? -4.893 10.444 17.967 1.000 57.210 463 LYS C C 1
ATOM 12859 O O . LYS C 1 463 ? -4.623 9.627 17.069 1.000 58.580 463 LYS C O 1
ATOM 12865 N N . ASP C 1 464 ? -6.138 10.780 18.317 1.000 55.140 464 ASP C N 1
ATOM 12866 C CA . ASP C 1 464 ? -7.355 10.169 17.715 1.000 55.340 464 ASP C CA 1
ATOM 12867 C C . ASP C 1 464 ? -7.537 10.724 16.307 1.000 53.630 464 ASP C C 1
ATOM 12868 O O . ASP C 1 464 ? -8.034 9.979 15.438 1.000 57.420 464 ASP C O 1
ATOM 12873 N N . VAL C 1 465 ? -7.181 11.992 16.103 1.000 47.760 465 VAL C N 1
ATOM 12874 C CA . VAL C 1 465 ? -7.435 12.686 14.810 1.000 46.840 465 VAL C CA 1
ATOM 12875 C C . VAL C 1 465 ? -6.515 12.061 13.759 1.000 48.280 465 VAL C C 1
ATOM 12876 O O . VAL C 1 465 ? -7.042 11.638 12.717 1.000 46.570 465 VAL C O 1
ATOM 12880 N N . ILE C 1 466 ? -5.209 11.973 14.038 1.000 50.140 466 ILE C N 1
ATOM 12881 C CA . ILE C 1 466 ? -4.221 11.358 13.100 1.000 49.800 466 ILE C CA 1
ATOM 12882 C C . ILE C 1 466 ? -4.701 9.939 12.771 1.000 49.190 466 ILE C C 1
ATOM 12883 O O . ILE C 1 466 ? -4.653 9.559 11.589 1.000 49.330 466 ILE C O 1
ATOM 12888 N N . ASN C 1 467 ? -5.188 9.192 13.762 1.000 47.230 467 ASN C N 1
ATOM 12889 C CA . ASN C 1 467 ? -5.617 7.785 13.550 1.000 45.150 467 ASN C CA 1
ATOM 12890 C C . ASN C 1 467 ? -6.904 7.753 12.722 1.000 44.350 467 ASN C C 1
ATOM 12891 O O . ASN C 1 467 ? -6.952 6.926 11.828 1.000 42.010 467 ASN C O 1
ATOM 12896 N N . ASN C 1 468 ? -7.887 8.623 12.984 1.000 46.800 468 ASN C N 1
ATOM 12897 C CA . ASN C 1 468 ? -9.229 8.542 12.340 1.000 53.710 468 ASN C CA 1
ATOM 12898 C C . ASN C 1 468 ? -9.133 9.076 10.905 1.000 58.480 468 ASN C C 1
ATOM 12899 O O . ASN C 1 468 ? -9.958 8.650 10.059 1.000 65.720 468 ASN C O 1
ATOM 12904 N N . ARG C 1 469 ? -7.998 9.710 10.549 1.000 59.540 469 ARG C N 1
ATOM 12905 C CA . ARG C 1 469 ? -7.805 10.337 9.201 1.000 54.940 469 ARG C CA 1
ATOM 12906 C C . ARG C 1 469 ? -6.743 9.686 8.282 1.000 57.950 469 ARG C C 1
ATOM 12907 O O . ARG C 1 469 ? -7.069 9.543 7.101 1.000 58.610 469 ARG C O 1
ATOM 12915 N N . VAL C 1 470 ? -5.517 9.366 8.730 1.000 61.860 470 VAL C N 1
ATOM 12916 C CA . VAL C 1 470 ? -4.418 8.850 7.833 1.000 65.900 470 VAL C CA 1
ATOM 12917 C C . VAL C 1 470 ? -4.127 7.374 8.148 1.000 62.960 470 VAL C C 1
ATOM 12918 O O . VAL C 1 470 ? -4.043 6.596 7.190 1.000 55.670 470 VAL C O 1
ATOM 12922 N N . LYS C 1 471 ? -3.953 7.025 9.425 1.000 72.600 471 LYS C N 1
ATOM 12923 C CA . LYS C 1 471 ? -3.412 5.685 9.795 1.000 75.730 471 LYS C CA 1
ATOM 12924 C C . LYS C 1 471 ? -4.449 4.619 10.149 1.000 74.180 471 LYS C C 1
ATOM 12925 O O . LYS C 1 471 ? -4.204 3.452 9.817 1.000 70.310 471 LYS C O 1
ATOM 12931 N N . HIS C 1 472 ? -5.526 4.974 10.834 1.000 80.170 472 HIS C N 1
ATOM 12932 C CA . HIS C 1 472 ? -6.455 3.899 11.252 1.000 85.890 472 HIS C CA 1
ATOM 12933 C C . HIS C 1 472 ? -5.562 2.937 12.116 1.000 89.150 472 HIS C C 1
ATOM 12934 O O . HIS C 1 472 ? -5.876 1.739 12.095 1.000 88.560 472 HIS C O 1
ATOM 12941 N N . ARG C 1 473 ? -4.503 3.398 12.860 1.000 93.240 473 ARG C N 1
ATOM 12942 C CA . ARG C 1 473 ? -3.535 2.565 13.715 1.000 93.710 473 ARG C CA 1
ATOM 12943 C C . ARG C 1 473 ? -4.200 2.172 15.069 1.000 92.790 473 ARG C C 1
ATOM 12944 O O . ARG C 1 473 ? -5.406 2.436 15.184 1.000 95.450 473 ARG C O 1
ATOM 12952 N N . GLU C 1 474 ? -3.490 1.570 16.056 1.000 95.770 474 GLU C N 1
ATOM 12953 C CA . GLU C 1 474 ? -4.084 1.053 17.351 1.000 96.010 474 GLU C CA 1
ATOM 12954 C C . GLU C 1 474 ? -3.771 1.975 18.532 1.000 100.610 474 GLU C C 1
ATOM 12955 O O . GLU C 1 474 ? -2.727 2.641 18.455 1.000 96.550 474 GLU C O 1
ATOM 12961 N N . PRO C 1 475 ? -4.549 2.020 19.657 1.000 110.040 475 PRO C N 1
ATOM 12962 C CA . PRO C 1 475 ? -4.306 3.084 20.635 1.000 109.010 475 PRO C CA 1
ATOM 12963 C C . PRO C 1 475 ? -3.162 2.738 21.603 1.000 104.500 475 PRO C C 1
ATOM 12964 O O . PRO C 1 475 ? -2.936 3.496 22.529 1.000 101.980 475 PRO C O 1
ATOM 12968 N N . PHE C 1 476 ? -2.490 1.603 21.364 1.000 100.310 476 PHE C N 1
ATOM 12969 C CA . PHE C 1 476 ? -1.265 1.152 22.073 1.000 97.000 476 PHE C CA 1
ATOM 12970 C C . PHE C 1 476 ? -0.045 1.332 21.166 1.000 96.750 476 PHE C C 1
ATOM 12971 O O . PHE C 1 476 ? 0.954 0.603 21.354 1.000 95.130 476 PHE C O 1
ATOM 12979 N N . ARG C 1 477 ? -0.121 2.264 20.211 1.000 94.490 477 ARG C N 1
ATOM 12980 C CA . ARG C 1 477 ? 1.002 2.585 19.290 1.000 89.870 477 ARG C CA 1
ATOM 12981 C C . ARG C 1 477 ? 1.241 4.095 19.293 1.000 82.430 477 ARG C C 1
ATOM 12982 O O . ARG C 1 477 ? 0.356 4.888 18.970 1.000 80.350 477 ARG C O 1
ATOM 12990 N N . PRO C 1 478 ? 2.450 4.544 19.693 1.000 72.670 478 PRO C N 1
ATOM 12991 C CA . PRO C 1 478 ? 2.748 5.968 19.801 1.000 66.440 478 PRO C CA 1
ATOM 12992 C C . PRO C 1 478 ? 3.267 6.615 18.510 1.000 61.590 478 PRO C C 1
ATOM 12993 O O . PRO C 1 478 ? 3.940 5.953 17.724 1.000 61.710 478 PRO C O 1
ATOM 12997 N N . PHE C 1 479 ? 2.947 7.900 18.347 1.000 55.050 479 PHE C N 1
ATOM 12998 C CA . PHE C 1 479 ? 3.505 8.801 17.311 1.000 52.610 479 PHE C CA 1
ATOM 12999 C C . PHE C 1 479 ? 4.780 9.421 17.858 1.000 47.710 479 PHE C C 1
ATOM 13000 O O . PHE C 1 479 ? 4.900 9.564 19.077 1.000 45.580 479 PHE C O 1
ATOM 13008 N N . ALA C 1 480 ? 5.683 9.788 16.958 1.000 46.910 480 ALA C N 1
ATOM 13009 C CA . ALA C 1 480 ? 7.052 10.232 17.282 1.000 48.190 480 ALA C CA 1
ATOM 13010 C C . ALA C 1 480 ? 7.219 11.672 16.812 1.000 51.290 480 ALA C C 1
ATOM 13011 O O . ALA C 1 480 ? 6.772 12.016 15.719 1.000 56.120 480 ALA C O 1
ATOM 13013 N N . PRO C 1 481 ? 7.845 12.552 17.629 1.000 49.750 481 PRO C N 1
ATOM 13014 C CA . PRO C 1 481 ? 8.053 13.950 17.257 1.000 45.930 481 PRO C CA 1
ATOM 13015 C C . PRO C 1 481 ? 9.353 14.217 16.494 1.000 39.920 481 PRO C C 1
ATOM 13016 O O . PRO C 1 481 ? 10.293 13.491 16.702 1.000 34.860 481 PRO C O 1
ATOM 13020 N N . ILE C 1 482 ? 9.364 15.268 15.672 1.000 41.150 482 ILE C N 1
ATOM 13021 C CA . ILE C 1 482 ? 10.611 15.966 15.231 1.000 42.830 482 ILE C CA 1
ATOM 13022 C C . ILE C 1 482 ? 10.892 17.080 16.231 1.000 43.190 482 ILE C C 1
ATOM 13023 O O . ILE C 1 482 ? 9.925 17.633 16.773 1.000 41.740 482 ILE C O 1
ATOM 13028 N N . VAL C 1 483 ? 12.167 17.384 16.455 1.000 44.880 483 VAL C N 1
ATOM 13029 C CA . VAL C 1 483 ? 12.604 18.489 17.354 1.000 48.010 483 VAL C CA 1
ATOM 13030 C C . VAL C 1 483 ? 13.885 19.099 16.772 1.000 51.260 483 VAL C C 1
ATOM 13031 O O . VAL C 1 483 ? 14.705 18.340 16.227 1.000 55.260 483 VAL C O 1
ATOM 13035 N N . LEU C 1 484 ? 14.027 20.425 16.824 1.000 55.520 484 LEU C N 1
ATOM 13036 C CA . LEU C 1 484 ? 15.316 21.103 16.518 1.000 55.890 484 LEU C CA 1
ATOM 13037 C C . LEU C 1 484 ? 16.328 20.603 17.549 1.000 55.480 484 LEU C C 1
ATOM 13038 O O . LEU C 1 484 ? 15.952 20.512 18.743 1.000 51.930 484 LEU C O 1
ATOM 13043 N N . GLU C 1 485 ? 17.535 20.245 17.104 1.000 57.870 485 GLU C N 1
ATOM 13044 C CA . GLU C 1 485 ? 18.614 19.701 17.982 1.000 58.840 485 GLU C CA 1
ATOM 13045 C C . GLU C 1 485 ? 18.852 20.663 19.158 1.000 55.760 485 GLU C C 1
ATOM 13046 O O . GLU C 1 485 ? 19.090 20.166 20.278 1.000 51.150 485 GLU C O 1
ATOM 13052 N N . GLU C 1 486 ? 18.741 21.980 18.919 1.000 51.190 486 GLU C N 1
ATOM 13053 C CA . GLU C 1 486 ? 18.927 23.041 19.947 1.000 51.250 486 GLU C CA 1
ATOM 13054 C C . GLU C 1 486 ? 17.988 22.814 21.135 1.000 50.450 486 GLU C C 1
ATOM 13055 O O . GLU C 1 486 ? 18.387 23.177 22.254 1.000 50.550 486 GLU C O 1
ATOM 13061 N N . ASN C 1 487 ? 16.776 22.297 20.893 1.000 50.400 487 ASN C N 1
ATOM 13062 C CA . ASN C 1 487 ? 15.714 22.140 21.926 1.000 51.410 487 ASN C CA 1
ATOM 13063 C C . ASN C 1 487 ? 15.608 20.691 22.412 1.000 48.840 487 ASN C C 1
ATOM 13064 O O . ASN C 1 487 ? 14.802 20.445 23.327 1.000 50.120 487 ASN C O 1
ATOM 13069 N N . ALA C 1 488 ? 16.385 19.767 21.842 1.000 48.380 488 ALA C N 1
ATOM 13070 C CA . ALA C 1 488 ? 16.328 18.326 22.179 1.000 48.730 488 ALA C CA 1
ATOM 13071 C C . ALA C 1 488 ? 16.479 18.136 23.695 1.000 47.240 488 ALA C C 1
ATOM 13072 O O . ALA C 1 488 ? 15.748 17.316 24.241 1.000 53.500 488 ALA C O 1
ATOM 13074 N N . ALA C 1 489 ? 17.355 18.901 24.348 1.000 50.730 489 ALA C N 1
ATOM 13075 C CA . ALA C 1 489 ? 17.713 18.769 25.784 1.000 52.060 489 ALA C CA 1
ATOM 13076 C C . ALA C 1 489 ? 16.726 19.529 26.683 1.000 52.640 489 ALA C C 1
ATOM 13077 O O . ALA C 1 489 ? 16.502 19.068 27.803 1.000 50.550 489 ALA C O 1
ATOM 13079 N N . ARG C 1 490 ? 16.206 20.675 26.225 1.000 55.410 490 ARG C N 1
ATOM 13080 C CA . ARG C 1 490 ? 15.138 21.470 26.898 1.000 54.230 490 ARG C CA 1
ATOM 13081 C C . ARG C 1 490 ? 13.924 20.562 27.123 1.000 49.060 490 ARG C C 1
ATOM 13082 O O . ARG C 1 490 ? 13.415 20.498 28.261 1.000 44.910 490 ARG C O 1
ATOM 13090 N N . VAL C 1 491 ? 13.536 19.844 26.066 1.000 50.260 491 VAL C N 1
ATOM 13091 C CA . VAL C 1 491 ? 12.227 19.144 25.908 1.000 51.920 491 VAL C CA 1
ATOM 13092 C C . VAL C 1 491 ? 12.332 17.705 26.424 1.000 49.900 491 VAL C C 1
ATOM 13093 O O . VAL C 1 491 ? 11.406 17.251 27.117 1.000 47.140 491 VAL C O 1
ATOM 13097 N N . PHE C 1 492 ? 13.417 17.011 26.085 1.000 54.090 492 PHE C N 1
ATOM 13098 C CA . PHE C 1 492 ? 13.630 15.573 26.393 1.000 53.940 492 PHE C CA 1
ATOM 13099 C C . PHE C 1 492 ? 14.788 15.381 27.385 1.000 55.270 492 PHE C C 1
ATOM 13100 O O . PHE C 1 492 ? 15.713 16.233 27.472 1.000 46.960 492 PHE C O 1
ATOM 13108 N N . GLU C 1 493 ? 14.726 14.281 28.141 1.000 61.500 493 GLU C N 1
ATOM 13109 C CA . GLU C 1 493 ? 15.836 13.806 29.008 1.000 64.360 493 GLU C CA 1
ATOM 13110 C C . GLU C 1 493 ? 16.804 13.044 28.096 1.000 60.970 493 GLU C C 1
ATOM 13111 O O . GLU C 1 493 ? 16.655 11.815 27.954 1.000 59.650 493 GLU C O 1
ATOM 13117 N N . MET C 1 494 ? 17.730 13.768 27.457 1.000 56.870 494 MET C N 1
ATOM 13118 C CA . MET C 1 494 ? 18.522 13.268 26.302 1.000 56.610 494 MET C CA 1
ATOM 13119 C C . MET C 1 494 ? 19.572 12.258 26.779 1.000 63.740 494 MET C C 1
ATOM 13120 O O . MET C 1 494 ? 20.143 11.568 25.912 1.000 67.810 494 MET C O 1
ATOM 13125 N N . GLY C 1 495 ? 19.806 12.160 28.095 1.000 69.060 495 GLY C N 1
ATOM 13126 C CA . GLY C 1 495 ? 20.837 11.285 28.684 1.000 64.460 495 GLY C CA 1
ATOM 13127 C C . GLY C 1 495 ? 22.215 11.651 28.161 1.000 65.900 495 GLY C C 1
ATOM 13128 O O . GLY C 1 495 ? 22.545 12.864 28.219 1.000 57.670 495 GLY C O 1
ATOM 13129 N N . ARG C 1 496 ? 22.943 10.658 27.615 1.000 67.220 496 ARG C N 1
ATOM 13130 C CA . ARG C 1 496 ? 24.329 10.763 27.058 1.000 64.250 496 ARG C CA 1
ATOM 13131 C C . ARG C 1 496 ? 24.333 11.175 25.574 1.000 59.450 496 ARG C C 1
ATOM 13132 O O . ARG C 1 496 ? 25.434 11.303 24.994 1.000 58.310 496 ARG C O 1
ATOM 13140 N N . LYS C 1 497 ? 23.165 11.340 24.955 1.000 56.770 497 LYS C N 1
ATOM 13141 C CA . LYS C 1 497 ? 23.052 11.722 23.522 1.000 56.910 497 LYS C CA 1
ATOM 13142 C C . LYS C 1 497 ? 23.189 13.248 23.388 1.000 56.700 497 LYS C C 1
ATOM 13143 O O . LYS C 1 497 ? 22.769 13.957 24.323 1.000 54.990 497 LYS C O 1
ATOM 13149 N N . GLU C 1 498 ? 23.762 13.727 22.276 1.000 54.360 498 GLU C N 1
ATOM 13150 C CA . GLU C 1 498 ? 23.679 15.145 21.833 1.000 58.000 498 GLU C CA 1
ATOM 13151 C C . GLU C 1 498 ? 22.576 15.285 20.776 1.000 60.780 498 GLU C C 1
ATOM 13152 O O . GLU C 1 498 ? 21.832 16.308 20.810 1.000 62.290 498 GLU C O 1
ATOM 13158 N N . ARG C 1 499 ? 22.489 14.303 19.870 1.000 56.600 499 ARG C N 1
ATOM 13159 C CA . ARG C 1 499 ? 21.541 14.267 18.722 1.000 55.060 499 ARG C CA 1
ATOM 13160 C C . ARG C 1 499 ? 20.992 12.841 18.574 1.000 49.180 499 ARG C C 1
ATOM 13161 O O . ARG C 1 499 ? 21.638 11.893 19.051 1.000 50.180 499 ARG C O 1
ATOM 13169 N N . SER C 1 500 ? 19.834 12.700 17.931 1.000 46.670 500 SER C N 1
ATOM 13170 C CA . SER C 1 500 ? 19.195 11.402 17.584 1.000 46.750 500 SER C CA 1
ATOM 13171 C C . SER C 1 500 ? 18.446 11.592 16.273 1.000 43.150 500 SER C C 1
ATOM 13172 O O . SER C 1 500 ? 17.223 11.643 16.248 1.000 47.290 500 SER C O 1
ATOM 13175 N N . PRO C 1 501 ? 19.168 11.776 15.152 1.000 40.270 501 PRO C N 1
ATOM 13176 C CA . PRO C 1 501 ? 18.550 12.201 13.899 1.000 42.640 501 PRO C CA 1
ATOM 13177 C C . PRO C 1 501 ? 17.902 11.094 13.051 1.000 44.160 501 PRO C C 1
ATOM 13178 O O . PRO C 1 501 ? 17.489 11.415 11.965 1.000 43.450 501 PRO C O 1
ATOM 13182 N N . TYR C 1 502 ? 17.829 9.849 13.543 1.000 47.720 502 TYR C N 1
ATOM 13183 C CA . TYR C 1 502 ? 17.354 8.671 12.765 1.000 47.430 502 TYR C CA 1
ATOM 13184 C C . TYR C 1 502 ? 16.137 7.968 13.395 1.000 47.970 502 TYR C C 1
ATOM 13185 O O . TYR C 1 502 ? 15.665 6.994 12.783 1.000 50.540 502 TYR C O 1
ATOM 13194 N N . MET C 1 503 ? 15.631 8.426 14.542 1.000 48.380 503 MET C N 1
ATOM 13195 C CA . MET C 1 503 ? 14.498 7.795 15.279 1.000 49.960 503 MET C CA 1
ATOM 13196 C C . MET C 1 503 ? 14.855 6.344 15.655 1.000 48.330 503 MET C C 1
ATOM 13197 O O . MET C 1 503 ? 13.952 5.476 15.683 1.000 45.230 503 MET C O 1
ATOM 13202 N N . THR C 1 504 ? 16.122 6.085 15.976 1.000 48.830 504 THR C N 1
ATOM 13203 C CA . THR C 1 504 ? 16.608 4.749 16.416 1.000 51.470 504 THR C CA 1
ATOM 13204 C C . THR C 1 504 ? 16.776 4.734 17.938 1.000 51.110 504 THR C C 1
ATOM 13205 O O . THR C 1 504 ? 17.206 3.707 18.468 1.000 53.230 504 THR C O 1
ATOM 13209 N N . PHE C 1 505 ? 16.455 5.845 18.599 1.000 55.500 505 PHE C N 1
ATOM 13210 C CA . PHE C 1 505 ? 16.508 6.019 20.074 1.000 55.890 505 PHE C CA 1
ATOM 13211 C C . PHE C 1 505 ? 15.251 6.731 20.575 1.000 58.860 505 PHE C C 1
ATOM 13212 O O . PHE C 1 505 ? 14.666 7.614 19.854 1.000 61.730 505 PHE C O 1
ATOM 13220 N N . VAL C 1 506 ? 14.913 6.384 21.817 1.000 53.430 506 VAL C N 1
ATOM 13221 C CA . VAL C 1 506 ? 13.699 6.820 22.559 1.000 50.800 506 VAL C CA 1
ATOM 13222 C C . VAL C 1 506 ? 14.163 7.572 23.806 1.000 48.760 506 VAL C C 1
ATOM 13223 O O . VAL C 1 506 ? 15.120 7.122 24.435 1.000 51.640 506 VAL C O 1
ATOM 13227 N N . PHE C 1 507 ? 13.498 8.668 24.151 1.000 49.160 507 PHE C N 1
ATOM 13228 C CA . PHE C 1 507 ? 13.873 9.539 25.292 1.000 48.760 507 PHE C CA 1
ATOM 13229 C C . PHE C 1 507 ? 12.641 9.914 26.107 1.000 53.400 507 PHE C C 1
ATOM 13230 O O . PHE C 1 507 ? 11.555 10.106 25.555 1.000 61.040 507 PHE C O 1
ATOM 13238 N N . PRO C 1 508 ? 12.767 10.020 27.450 1.000 52.320 508 PRO C N 1
ATOM 13239 C CA . PRO C 1 508 ? 11.647 10.430 28.285 1.000 49.590 508 PRO C CA 1
ATOM 13240 C C . PRO C 1 508 ? 11.347 11.913 28.027 1.000 51.210 508 PRO C C 1
ATOM 13241 O O . PRO C 1 508 ? 12.273 12.678 27.734 1.000 51.800 508 PRO C O 1
ATOM 13245 N N . VAL C 1 509 ? 10.070 12.282 28.120 1.000 52.100 509 VAL C N 1
ATOM 13246 C CA . VAL C 1 509 ? 9.614 13.699 28.006 1.000 53.330 509 VAL C CA 1
ATOM 13247 C C . VAL C 1 509 ? 9.783 14.367 29.371 1.000 49.300 509 VAL C C 1
ATOM 13248 O O . VAL C 1 509 ? 9.122 13.924 30.324 1.000 47.550 509 VAL C O 1
ATOM 13252 N N . ARG C 1 510 ? 10.634 15.391 29.442 1.000 49.310 510 ARG C N 1
ATOM 13253 C CA . ARG C 1 510 ? 10.707 16.316 30.596 1.000 51.350 510 ARG C CA 1
ATOM 13254 C C . ARG C 1 510 ? 9.297 16.830 30.868 1.000 57.770 510 ARG C C 1
ATOM 13255 O O . ARG C 1 510 ? 8.675 17.413 29.979 1.000 51.240 510 ARG C O 1
ATOM 13263 N N . PRO C 1 511 ? 8.752 16.623 32.092 1.000 66.260 511 PRO C N 1
ATOM 13264 C CA . PRO C 1 511 ? 7.324 16.828 32.349 1.000 63.930 511 PRO C CA 1
ATOM 13265 C C . PRO C 1 511 ? 6.823 18.225 31.947 1.000 58.900 511 PRO C C 1
ATOM 13266 O O . PRO C 1 511 ? 5.685 18.361 31.554 1.000 59.190 511 PRO C O 1
ATOM 13270 N N . GLU C 1 512 ? 7.695 19.226 32.023 1.000 57.540 512 GLU C N 1
ATOM 13271 C CA . GLU C 1 512 ? 7.367 20.641 31.694 1.000 64.590 512 GLU C CA 1
ATOM 13272 C C . GLU C 1 512 ? 6.850 20.779 30.248 1.000 62.450 512 GLU C C 1
ATOM 13273 O O . GLU C 1 512 ? 6.364 21.870 29.931 1.000 65.350 512 GLU C O 1
ATOM 13279 N N . TYR C 1 513 ? 6.919 19.749 29.395 1.000 63.090 513 TYR C N 1
ATOM 13280 C CA . TYR C 1 513 ? 6.486 19.854 27.971 1.000 63.120 513 TYR C CA 1
ATOM 13281 C C . TYR C 1 513 ? 5.417 18.801 27.600 1.000 62.780 513 TYR C C 1
ATOM 13282 O O . TYR C 1 513 ? 4.893 18.899 26.470 1.000 58.240 513 TYR C O 1
ATOM 13291 N N . THR C 1 514 ? 5.024 17.891 28.506 1.000 59.990 514 THR C N 1
ATOM 13292 C CA . THR C 1 514 ? 4.185 16.704 28.159 1.000 64.310 514 THR C CA 1
ATOM 13293 C C . THR C 1 514 ? 2.833 17.155 27.581 1.000 67.050 514 THR C C 1
ATOM 13294 O O . THR C 1 514 ? 2.302 16.420 26.732 1.000 67.490 514 THR C O 1
ATOM 13298 N N . GLU C 1 515 ? 2.288 18.297 28.018 1.000 71.350 515 GLU C N 1
ATOM 13299 C CA . GLU C 1 515 ? 0.984 18.812 27.520 1.000 73.470 515 GLU C CA 1
ATOM 13300 C C . GLU C 1 515 ? 1.159 19.223 26.054 1.000 68.000 515 GLU C C 1
ATOM 13301 O O . GLU C 1 515 ? 0.325 18.818 25.209 1.000 60.110 515 GLU C O 1
ATOM 13307 N N . LYS C 1 516 ? 2.222 19.982 25.773 1.000 63.060 516 LYS C N 1
ATOM 13308 C CA . LYS C 1 516 ? 2.434 20.637 24.457 1.000 60.870 516 LYS C CA 1
ATOM 13309 C C . LYS C 1 516 ? 2.781 19.598 23.378 1.000 60.090 516 LYS C C 1
ATOM 13310 O O . LYS C 1 516 ? 2.502 19.899 22.196 1.000 62.740 516 LYS C O 1
ATOM 13316 N N . ILE C 1 517 ? 3.349 18.431 23.727 1.000 52.990 517 ILE C N 1
ATOM 13317 C CA . ILE C 1 517 ? 3.764 17.416 22.710 1.000 49.840 517 ILE C CA 1
ATOM 13318 C C . ILE C 1 517 ? 3.208 16.032 23.085 1.000 49.340 517 ILE C C 1
ATOM 13319 O O . ILE C 1 517 ? 3.799 15.025 22.655 1.000 50.900 517 ILE C O 1
ATOM 13324 N N . ALA C 1 518 ? 2.036 15.988 23.732 1.000 48.590 518 ALA C N 1
ATOM 13325 C CA . ALA C 1 518 ? 1.339 14.751 24.181 1.000 46.230 518 ALA C CA 1
ATOM 13326 C C . ALA C 1 518 ? 1.215 13.744 23.033 1.000 44.080 518 ALA C C 1
ATOM 13327 O O . ALA C 1 518 ? 1.656 12.604 23.194 1.000 42.850 518 ALA C O 1
ATOM 13329 N N . ALA C 1 519 ? 0.632 14.144 21.910 1.000 43.400 519 ALA C N 1
ATOM 13330 C CA . ALA C 1 519 ? 0.352 13.222 20.789 1.000 44.610 519 ALA C CA 1
ATOM 13331 C C . ALA C 1 519 ? 1.648 12.519 20.341 1.000 44.390 519 ALA C C 1
ATOM 13332 O O . ALA C 1 519 ? 1.583 11.333 19.956 1.000 45.730 519 ALA C O 1
ATOM 13334 N N . ALA C 1 520 ? 2.799 13.186 20.431 1.000 44.730 520 ALA C N 1
ATOM 13335 C CA . ALA C 1 520 ? 4.105 12.621 20.014 1.000 49.160 520 ALA C CA 1
ATOM 13336 C C . ALA C 1 520 ? 4.778 11.891 21.182 1.000 49.720 520 ALA C C 1
ATOM 13337 O O . ALA C 1 520 ? 6.000 11.734 21.134 1.000 52.460 520 ALA C O 1
ATOM 13339 N N . THR C 1 521 ? 4.007 11.466 22.184 1.000 49.960 521 THR C N 1
ATOM 13340 C CA . THR C 1 521 ? 4.487 10.806 23.422 1.000 46.920 521 THR C CA 1
ATOM 13341 C C . THR C 1 521 ? 3.730 9.501 23.633 1.000 45.540 521 THR C C 1
ATOM 13342 O O . THR C 1 521 ? 2.556 9.442 23.286 1.000 47.410 521 THR C O 1
ATOM 13346 N N . HIS C 1 522 ? 4.382 8.505 24.215 1.000 48.250 522 HIS C N 1
ATOM 13347 C CA . HIS C 1 522 ? 3.744 7.225 24.606 1.000 50.780 522 HIS C CA 1
ATOM 13348 C C . HIS C 1 522 ? 3.273 7.341 26.054 1.000 52.700 522 HIS C C 1
ATOM 13349 O O . HIS C 1 522 ? 3.697 8.296 26.745 1.000 49.100 522 HIS C O 1
ATOM 13356 N N . VAL C 1 523 ? 2.470 6.375 26.499 1.000 56.050 523 VAL C N 1
ATOM 13357 C CA . VAL C 1 523 ? 1.865 6.349 27.864 1.000 64.730 523 VAL C CA 1
ATOM 13358 C C . VAL C 1 523 ? 2.954 6.204 28.942 1.000 63.110 523 VAL C C 1
ATOM 13359 O O . VAL C 1 523 ? 2.609 6.394 30.122 1.000 63.250 523 VAL C O 1
ATOM 13363 N N . ASP C 1 524 ? 4.207 5.904 28.567 1.000 62.400 524 ASP C N 1
ATOM 13364 C CA . ASP C 1 524 ? 5.357 5.767 29.504 1.000 63.470 524 ASP C CA 1
ATOM 13365 C C . ASP C 1 524 ? 6.259 7.003 29.401 1.000 62.270 524 ASP C C 1
ATOM 13366 O O . ASP C 1 524 ? 7.468 6.874 29.675 1.000 56.230 524 ASP C O 1
ATOM 13371 N N . ALA C 1 525 ? 5.690 8.150 29.013 1.000 63.440 525 ALA C N 1
ATOM 13372 C CA . ALA C 1 525 ? 6.361 9.474 28.970 1.000 63.050 525 ALA C CA 1
ATOM 13373 C C . ALA C 1 525 ? 7.614 9.437 28.081 1.000 61.570 525 ALA C C 1
ATOM 13374 O O . ALA C 1 525 ? 8.541 10.224 28.360 1.000 61.120 525 ALA C O 1
ATOM 13376 N N . THR C 1 526 ? 7.637 8.582 27.049 1.000 60.520 526 THR C N 1
ATOM 13377 C CA . THR C 1 526 ? 8.784 8.415 26.112 1.000 57.850 526 THR C CA 1
ATOM 13378 C C . THR C 1 526 ? 8.385 8.867 24.706 1.000 54.970 526 THR C C 1
ATOM 13379 O O . THR C 1 526 ? 7.224 8.619 24.316 1.000 53.290 526 THR C O 1
ATOM 13383 N N . SER C 1 527 ? 9.325 9.496 23.997 1.000 46.930 527 SER C N 1
ATOM 13384 C CA . SER C 1 527 ? 9.174 9.950 22.596 1.000 47.590 527 SER C CA 1
ATOM 13385 C C . SER C 1 527 ? 10.323 9.360 21.773 1.000 50.900 527 SER C C 1
ATOM 13386 O O . SER C 1 527 ? 11.494 9.546 22.186 1.000 51.490 527 SER C O 1
ATOM 13389 N N . ARG C 1 528 ? 10.009 8.690 20.658 1.000 47.660 528 ARG C N 1
ATOM 13390 C CA . ARG C 1 528 ? 11.027 8.152 19.716 1.000 48.460 528 ARG C CA 1
ATOM 13391 C C . ARG C 1 528 ? 11.462 9.273 18.763 1.000 47.400 528 ARG C C 1
ATOM 13392 O O . ARG C 1 528 ? 11.035 9.247 17.608 1.000 50.670 528 ARG C O 1
ATOM 13400 N N . ILE C 1 529 ? 12.290 10.220 19.207 1.000 49.960 529 ILE C N 1
ATOM 13401 C CA . ILE C 1 529 ? 12.431 11.546 18.517 1.000 50.560 529 ILE C CA 1
ATOM 13402 C C . ILE C 1 529 ? 13.320 11.438 17.278 1.000 50.560 529 ILE C C 1
ATOM 13403 O O . ILE C 1 529 ? 14.123 10.468 17.150 1.000 52.370 529 ILE C O 1
ATOM 13408 N N . GLN C 1 530 ? 13.147 12.443 16.423 1.000 49.330 530 GLN C N 1
ATOM 13409 C CA . GLN C 1 530 ? 14.034 12.814 15.300 1.000 49.750 530 GLN C CA 1
ATOM 13410 C C . GLN C 1 530 ? 14.532 14.238 15.549 1.000 50.260 530 GLN C C 1
ATOM 13411 O O . GLN C 1 530 ? 13.693 15.172 15.486 1.000 49.070 530 GLN C O 1
ATOM 13417 N N . THR C 1 531 ? 15.818 14.402 15.867 1.000 46.920 531 THR C N 1
ATOM 13418 C CA . THR C 1 531 ? 16.452 15.735 15.982 1.000 43.780 531 THR C CA 1
ATOM 13419 C C . THR C 1 531 ? 16.691 16.244 14.568 1.000 48.440 531 THR C C 1
ATOM 13420 O O . THR C 1 531 ? 16.959 15.410 13.661 1.000 48.900 531 THR C O 1
ATOM 13424 N N . VAL C 1 532 ? 16.576 17.558 14.396 1.000 50.640 532 VAL C N 1
ATOM 13425 C CA . VAL C 1 532 ? 16.614 18.220 13.064 1.000 52.500 532 VAL C CA 1
ATOM 13426 C C . VAL C 1 532 ? 17.548 19.423 13.174 1.000 50.510 532 VAL C C 1
ATOM 13427 O O . VAL C 1 532 ? 17.459 20.148 14.202 1.000 52.780 532 VAL C O 1
ATOM 13431 N N . THR C 1 533 ? 18.414 19.591 12.169 1.000 47.020 533 THR C N 1
ATOM 13432 C CA . THR C 1 533 ? 19.299 20.767 11.978 1.000 49.010 533 THR C CA 1
ATOM 13433 C C . THR C 1 533 ? 19.235 21.185 10.508 1.000 54.610 533 THR C C 1
ATOM 13434 O O . THR C 1 533 ? 18.599 20.438 9.711 1.000 55.900 533 THR C O 1
ATOM 13438 N N . GLU C 1 534 ? 19.897 22.295 10.165 1.000 56.370 534 GLU C N 1
ATOM 13439 C CA . GLU C 1 534 ? 19.893 22.885 8.798 1.000 60.760 534 GLU C CA 1
ATOM 13440 C C . GLU C 1 534 ? 20.881 22.145 7.887 1.000 62.310 534 GLU C C 1
ATOM 13441 O O . GLU C 1 534 ? 20.767 22.292 6.649 1.000 60.960 534 GLU C O 1
ATOM 13447 N N . ASP C 1 535 ? 21.827 21.401 8.467 1.000 65.270 535 ASP C N 1
ATOM 13448 C CA . ASP C 1 535 ? 22.726 20.487 7.712 1.000 66.810 535 ASP C CA 1
ATOM 13449 C C . ASP C 1 535 ? 21.903 19.283 7.252 1.000 63.710 535 ASP C C 1
ATOM 13450 O O . ASP C 1 535 ? 21.929 18.989 6.032 1.000 60.500 535 ASP C O 1
ATOM 13455 N N . SER C 1 536 ? 21.229 18.612 8.201 1.000 55.660 536 SER C N 1
ATOM 13456 C CA . SER C 1 536 ? 20.558 17.302 8.000 1.000 51.470 536 SER C CA 1
ATOM 13457 C C . SER C 1 536 ? 19.335 17.494 7.105 1.000 51.630 536 SER C C 1
ATOM 13458 O O . SER C 1 536 ? 19.114 16.626 6.225 1.000 50.080 536 SER C O 1
ATOM 13461 N N . ASN C 1 537 ? 18.575 18.578 7.327 1.000 49.380 537 ASN C N 1
ATOM 13462 C CA . ASN C 1 537 ? 17.295 18.838 6.609 1.000 51.020 537 ASN C CA 1
ATOM 13463 C C . ASN C 1 537 ? 16.941 20.324 6.660 1.000 48.610 537 ASN C C 1
ATOM 13464 O O . ASN C 1 537 ? 16.101 20.753 7.454 1.000 47.850 537 ASN C O 1
ATOM 13469 N N . PRO C 1 538 ? 17.533 21.156 5.780 1.000 43.840 538 PRO C N 1
ATOM 13470 C CA . PRO C 1 538 ? 17.320 22.598 5.847 1.000 45.990 538 PRO C CA 1
ATOM 13471 C C . PRO C 1 538 ? 15.824 22.963 5.884 1.000 46.860 538 PRO C C 1
ATOM 13472 O O . PRO C 1 538 ? 15.409 23.735 6.740 1.000 48.010 538 PRO C O 1
ATOM 13476 N N . ARG C 1 539 ? 15.024 22.393 4.987 1.000 46.170 539 ARG C N 1
ATOM 13477 C CA . ARG C 1 539 ? 13.616 22.828 4.830 1.000 44.670 539 ARG C CA 1
ATOM 13478 C C . ARG C 1 539 ? 12.767 22.365 6.019 1.000 42.410 539 ARG C C 1
ATOM 13479 O O . ARG C 1 539 ? 11.767 23.048 6.312 1.000 39.030 539 ARG C O 1
ATOM 13487 N N . LEU C 1 540 ? 13.114 21.233 6.642 1.000 45.110 540 LEU C N 1
ATOM 13488 C CA . LEU C 1 540 ? 12.343 20.668 7.786 1.000 46.550 540 LEU C CA 1
ATOM 13489 C C . LEU C 1 540 ? 12.683 21.477 9.041 1.000 47.370 540 LEU C C 1
ATOM 13490 O O . LEU C 1 540 ? 11.792 21.681 9.891 1.000 45.520 540 LEU C O 1
ATOM 13495 N N . ALA C 1 541 ? 13.931 21.936 9.129 1.000 50.070 541 ALA C N 1
ATOM 13496 C CA . ALA C 1 541 ? 14.411 22.875 10.166 1.000 50.750 541 ALA C CA 1
ATOM 13497 C C . ALA C 1 541 ? 13.627 24.181 10.032 1.000 49.190 541 ALA C C 1
ATOM 13498 O O . ALA C 1 541 ? 12.997 24.616 11.028 1.000 47.420 541 ALA C O 1
ATOM 13500 N N . ALA C 1 542 ? 13.655 24.766 8.833 1.000 47.050 542 ALA C N 1
ATOM 13501 C CA . ALA C 1 542 ? 12.903 25.993 8.508 1.000 48.560 542 ALA C CA 1
ATOM 13502 C C . ALA C 1 542 ? 11.475 25.835 9.051 1.000 47.740 542 ALA C C 1
ATOM 13503 O O . ALA C 1 542 ? 11.022 26.748 9.788 1.000 43.080 542 ALA C O 1
ATOM 13505 N N . LEU C 1 543 ? 10.818 24.699 8.754 1.000 46.300 543 LEU C N 1
ATOM 13506 C CA . LEU C 1 543 ? 9.388 24.476 9.104 1.000 44.220 543 LEU C CA 1
ATOM 13507 C C . LEU C 1 543 ? 9.230 24.483 10.628 1.000 45.660 543 LEU C C 1
ATOM 13508 O O . LEU C 1 543 ? 8.249 25.096 11.110 1.000 46.440 543 LEU C O 1
ATOM 13513 N N . LEU C 1 544 ? 10.152 23.867 11.371 1.000 44.740 544 LEU C N 1
ATOM 13514 C CA . LEU C 1 544 ? 10.029 23.795 12.855 1.000 46.670 544 LEU C CA 1
ATOM 13515 C C . LEU C 1 544 ? 10.125 25.200 13.464 1.000 48.140 544 LEU C C 1
ATOM 13516 O O . LEU C 1 544 ? 9.292 25.520 14.335 1.000 45.300 544 LEU C O 1
ATOM 13521 N N . ARG C 1 545 ? 11.084 26.009 13.010 1.000 50.670 545 ARG C N 1
ATOM 13522 C CA . ARG C 1 545 ? 11.306 27.376 13.535 1.000 51.240 545 ARG C CA 1
ATOM 13523 C C . ARG C 1 545 ? 10.008 28.159 13.400 1.000 51.290 545 ARG C C 1
ATOM 13524 O O . ARG C 1 545 ? 9.546 28.687 14.419 1.000 53.690 545 ARG C O 1
ATOM 13532 N N . GLU C 1 546 ? 9.456 28.212 12.186 1.000 55.850 546 GLU C N 1
ATOM 13533 C CA . GLU C 1 546 ? 8.270 29.048 11.858 1.000 62.140 546 GLU C CA 1
ATOM 13534 C C . GLU C 1 546 ? 7.058 28.539 12.655 1.000 61.620 546 GLU C C 1
ATOM 13535 O O . GLU C 1 546 ? 6.327 29.385 13.207 1.000 64.970 546 GLU C O 1
ATOM 13541 N N . PHE C 1 547 ? 6.867 27.218 12.731 1.000 56.280 547 PHE C N 1
ATOM 13542 C CA . PHE C 1 547 ? 5.765 26.571 13.491 1.000 52.720 547 PHE C CA 1
ATOM 13543 C C . PHE C 1 547 ? 5.858 26.939 14.978 1.000 51.200 547 PHE C C 1
ATOM 13544 O O . PHE C 1 547 ? 4.808 27.284 15.567 1.000 46.530 547 PHE C O 1
ATOM 13552 N N . THR C 1 548 ? 7.059 26.854 15.566 1.000 49.670 548 THR C N 1
ATOM 13553 C CA . THR C 1 548 ? 7.289 27.055 17.022 1.000 50.190 548 THR C CA 1
ATOM 13554 C C . THR C 1 548 ? 7.164 28.540 17.376 1.000 50.780 548 THR C C 1
ATOM 13555 O O . THR C 1 548 ? 6.589 28.847 18.449 1.000 52.210 548 THR C O 1
ATOM 13559 N N . SER C 1 549 ? 7.661 29.439 16.524 1.000 50.300 549 SER C N 1
ATOM 13560 C CA . SER C 1 549 ? 7.541 30.904 16.753 1.000 49.090 549 SER C CA 1
ATOM 13561 C C . SER C 1 549 ? 6.066 31.324 16.656 1.000 45.320 549 SER C C 1
ATOM 13562 O O . SER C 1 549 ? 5.767 32.430 17.062 1.000 51.130 549 SER C O 1
ATOM 13565 N N . ARG C 1 550 ? 5.178 30.473 16.145 1.000 46.110 550 ARG C N 1
ATOM 13566 C CA . ARG C 1 550 ? 3.722 30.767 16.020 1.000 48.110 550 ARG C CA 1
ATOM 13567 C C . ARG C 1 550 ? 2.942 30.131 17.175 1.000 50.560 550 ARG C C 1
ATOM 13568 O O . ARG C 1 550 ? 2.086 30.834 17.735 1.000 55.460 550 ARG C O 1
ATOM 13576 N N . THR C 1 551 ? 3.186 28.853 17.500 1.000 49.950 551 THR C N 1
ATOM 13577 C CA . THR C 1 551 ? 2.360 28.067 18.464 1.000 47.470 551 THR C CA 1
ATOM 13578 C C . THR C 1 551 ? 3.035 27.954 19.835 1.000 48.050 551 THR C C 1
ATOM 13579 O O . THR C 1 551 ? 2.305 27.645 20.812 1.000 48.910 551 THR C O 1
ATOM 13583 N N . ASP C 1 552 ? 4.355 28.177 19.889 1.000 47.100 552 ASP C N 1
ATOM 13584 C CA . ASP C 1 552 ? 5.227 27.995 21.078 1.000 49.440 552 ASP C CA 1
ATOM 13585 C C . ASP C 1 552 ? 5.254 26.510 21.468 1.000 50.400 552 ASP C C 1
ATOM 13586 O O . ASP C 1 552 ? 5.548 26.213 22.637 1.000 55.590 552 ASP C O 1
ATOM 13591 N N . VAL C 1 553 ? 5.008 25.617 20.504 1.000 50.420 553 VAL C N 1
ATOM 13592 C CA . VAL C 1 553 ? 5.190 24.139 20.624 1.000 50.460 553 VAL C CA 1
ATOM 13593 C C . VAL C 1 553 ? 6.509 23.760 19.952 1.000 49.060 553 VAL C C 1
ATOM 13594 O O . VAL C 1 553 ? 6.740 24.095 18.791 1.000 46.050 553 VAL C O 1
ATOM 13598 N N . PRO C 1 554 ? 7.432 23.086 20.673 1.000 47.980 554 PRO C N 1
ATOM 13599 C CA . PRO C 1 554 ? 8.752 22.767 20.127 1.000 48.140 554 PRO C CA 1
ATOM 13600 C C . PRO C 1 554 ? 8.826 21.524 19.231 1.000 45.300 554 PRO C C 1
ATOM 13601 O O . PRO C 1 554 ? 9.918 21.159 18.875 1.000 50.690 554 PRO C O 1
ATOM 13605 N N . CYS C 1 555 ? 7.694 20.897 18.919 1.000 42.970 555 CYS C N 1
ATOM 13606 C CA . CYS C 1 555 ? 7.645 19.559 18.278 1.000 44.590 555 CYS C CA 1
ATOM 13607 C C . CYS C 1 555 ? 6.432 19.443 17.364 1.000 44.200 555 CYS C C 1
ATOM 13608 O O . CYS C 1 555 ? 5.367 19.980 17.706 1.000 44.010 555 CYS C O 1
ATOM 13611 N N . LEU C 1 556 ? 6.624 18.730 16.257 1.000 43.180 556 LEU C N 1
ATOM 13612 C CA . LEU C 1 556 ? 5.570 18.313 15.309 1.000 41.730 556 LEU C CA 1
ATOM 13613 C C . LEU C 1 556 ? 5.561 16.788 15.257 1.000 37.760 556 LEU C C 1
ATOM 13614 O O . LEU C 1 556 ? 6.646 16.218 15.285 1.000 44.290 556 LEU C O 1
ATOM 13619 N N . VAL C 1 557 ? 4.399 16.147 15.231 1.000 35.630 557 VAL C N 1
ATOM 13620 C CA . VAL C 1 557 ? 4.310 14.679 14.966 1.000 37.330 557 VAL C CA 1
ATOM 13621 C C . VAL C 1 557 ? 4.950 14.421 13.600 1.000 38.220 557 VAL C C 1
ATOM 13622 O O . VAL C 1 557 ? 4.651 15.198 12.661 1.000 40.530 557 VAL C O 1
ATOM 13626 N N . ASN C 1 558 ? 5.793 13.391 13.510 1.000 39.070 558 ASN C N 1
ATOM 13627 C CA . ASN C 1 558 ? 6.335 12.844 12.237 1.000 43.990 558 ASN C CA 1
ATOM 13628 C C . ASN C 1 558 ? 5.961 11.361 12.169 1.000 46.220 558 ASN C C 1
ATOM 13629 O O . ASN C 1 558 ? 6.540 10.555 12.910 1.000 45.640 558 ASN C O 1
ATOM 13634 N N . THR C 1 559 ? 4.995 11.034 11.316 1.000 48.110 559 THR C N 1
ATOM 13635 C CA . THR C 1 559 ? 4.550 9.652 11.037 1.000 49.810 559 THR C CA 1
ATOM 13636 C C . THR C 1 559 ? 4.660 9.418 9.529 1.000 51.740 559 THR C C 1
ATOM 13637 O O . THR C 1 559 ? 4.540 10.405 8.763 1.000 50.880 559 THR C O 1
ATOM 13641 N N . SER C 1 560 ? 4.887 8.166 9.123 1.000 52.810 560 SER C N 1
ATOM 13642 C CA . SER C 1 560 ? 5.183 7.784 7.716 1.000 53.320 560 SER C CA 1
ATOM 13643 C C . SER C 1 560 ? 4.039 8.225 6.798 1.000 50.110 560 SER C C 1
ATOM 13644 O O . SER C 1 560 ? 2.879 8.121 7.207 1.000 44.410 560 SER C O 1
ATOM 13647 N N . PHE C 1 561 ? 4.374 8.728 5.610 1.000 50.040 561 PHE C N 1
ATOM 13648 C CA . PHE C 1 561 ? 3.400 9.097 4.551 1.000 48.690 561 PHE C CA 1
ATOM 13649 C C . PHE C 1 561 ? 3.078 7.822 3.769 1.000 45.500 561 PHE C C 1
ATOM 13650 O O . PHE C 1 561 ? 3.799 7.473 2.822 1.000 45.240 561 PHE C O 1
ATOM 13658 N N . ASN C 1 562 ? 2.034 7.125 4.207 1.000 46.950 562 ASN C N 1
ATOM 13659 C CA . ASN C 1 562 ? 1.492 5.915 3.534 1.000 53.220 562 ASN C CA 1
ATOM 13660 C C . ASN C 1 562 ? 0.115 5.567 4.105 1.000 56.680 562 ASN C C 1
ATOM 13661 O O . ASN C 1 562 ? -0.214 5.995 5.248 1.000 47.880 562 ASN C O 1
ATOM 13666 N N . VAL C 1 563 ? -0.649 4.803 3.322 1.000 66.010 563 VAL C N 1
ATOM 13667 C CA . VAL C 1 563 ? -1.896 4.111 3.766 1.000 67.480 563 VAL C CA 1
ATOM 13668 C C . VAL C 1 563 ? -1.491 2.937 4.672 1.000 65.650 563 VAL C C 1
ATOM 13669 O O . VAL C 1 563 ? -0.297 2.578 4.688 1.000 65.450 563 VAL C O 1
ATOM 13673 N N . ALA C 1 564 ? -2.440 2.387 5.427 1.000 67.330 564 ALA C N 1
ATOM 13674 C CA . ALA C 1 564 ? -2.253 1.215 6.318 1.000 71.620 564 ALA C CA 1
ATOM 13675 C C . ALA C 1 564 ? -1.499 0.080 5.600 1.000 69.110 564 ALA C C 1
ATOM 13676 O O . ALA C 1 564 ? -1.945 -0.336 4.504 1.000 69.260 564 ALA C O 1
ATOM 13678 N N . GLY C 1 565 ? -0.395 -0.399 6.186 1.000 62.620 565 GLY C N 1
ATOM 13679 C CA . GLY C 1 565 ? 0.319 -1.606 5.727 1.000 62.370 565 GLY C CA 1
ATOM 13680 C C . GLY C 1 565 ? 0.937 -1.467 4.337 1.000 64.410 565 GLY C C 1
ATOM 13681 O O . GLY C 1 565 ? 1.548 -2.452 3.874 1.000 65.190 565 GLY C O 1
ATOM 13682 N N . GLU C 1 566 ? 0.810 -0.307 3.680 1.000 62.830 566 GLU C N 1
ATOM 13683 C CA . GLU C 1 566 ? 1.530 0.032 2.419 1.000 60.580 566 GLU C CA 1
ATOM 13684 C C . GLU C 1 566 ? 2.880 0.611 2.834 1.000 53.350 566 GLU C C 1
ATOM 13685 O O . GLU C 1 566 ? 3.031 1.083 3.954 1.000 49.680 566 GLU C O 1
ATOM 13691 N N . PRO C 1 567 ? 3.915 0.568 1.972 1.000 50.710 567 PRO C N 1
ATOM 13692 C CA . PRO C 1 567 ? 5.180 1.234 2.266 1.000 49.530 567 PRO C CA 1
ATOM 13693 C C . PRO C 1 567 ? 5.078 2.763 2.166 1.000 48.750 567 PRO C C 1
ATOM 13694 O O . PRO C 1 567 ? 4.138 3.232 1.559 1.000 47.550 567 PRO C O 1
ATOM 13698 N N . ILE C 1 568 ? 6.076 3.479 2.699 1.000 47.780 568 ILE C N 1
ATOM 13699 C CA . ILE C 1 568 ? 6.251 4.956 2.551 1.000 46.060 568 ILE C CA 1
ATOM 13700 C C . ILE C 1 568 ? 6.129 5.276 1.067 1.000 47.250 568 ILE C C 1
ATOM 13701 O O . ILE C 1 568 ? 6.635 4.494 0.262 1.000 50.000 568 ILE C O 1
ATOM 13706 N N . VAL C 1 569 ? 5.449 6.370 0.731 1.000 50.810 569 VAL C N 1
ATOM 13707 C CA . VAL C 1 569 ? 5.351 6.896 -0.663 1.000 49.760 569 VAL C CA 1
ATOM 13708 C C . VAL C 1 569 ? 6.767 7.249 -1.127 1.000 49.570 569 VAL C C 1
ATOM 13709 O O . VAL C 1 569 ? 7.592 7.605 -0.267 1.000 44.950 569 VAL C O 1
ATOM 13713 N N . CYS C 1 570 ? 7.041 7.127 -2.428 1.000 52.910 570 CYS C N 1
ATOM 13714 C CA . CYS C 1 570 ? 8.338 7.512 -3.055 1.000 52.120 570 CYS C CA 1
ATOM 13715 C C . CYS C 1 570 ? 8.105 8.589 -4.124 1.000 51.090 570 CYS C C 1
ATOM 13716 O O . CYS C 1 570 ? 8.806 9.608 -4.082 1.000 45.660 570 CYS C O 1
ATOM 13719 N N . SER C 1 571 ? 7.148 8.378 -5.034 1.000 53.650 571 SER C N 1
ATOM 13720 C CA . SER C 1 571 ? 6.823 9.326 -6.137 1.000 56.430 571 SER C CA 1
ATOM 13721 C C . SER C 1 571 ? 5.721 10.312 -5.730 1.000 57.240 571 SER C C 1
ATOM 13722 O O . SER C 1 571 ? 4.959 10.075 -4.782 1.000 58.570 571 SER C O 1
ATOM 13725 N N . PRO C 1 572 ? 5.635 11.467 -6.433 1.000 49.470 572 PRO C N 1
ATOM 13726 C CA . PRO C 1 572 ? 4.486 12.369 -6.348 1.000 47.070 572 PRO C CA 1
ATOM 13727 C C . PRO C 1 572 ? 3.120 11.698 -6.546 1.000 48.200 572 PRO C C 1
ATOM 13728 O O . PRO C 1 572 ? 2.220 11.989 -5.775 1.000 50.690 572 PRO C O 1
ATOM 13732 N N . LYS C 1 573 ? 3.002 10.835 -7.563 1.000 48.290 573 LYS C N 1
ATOM 13733 C CA . LYS C 1 573 ? 1.808 9.983 -7.824 1.000 48.240 573 LYS C CA 1
ATOM 13734 C C . LYS C 1 573 ? 1.438 9.206 -6.545 1.000 50.570 573 LYS C C 1
ATOM 13735 O O . LYS C 1 573 ? 0.250 9.238 -6.150 1.000 48.790 573 LYS C O 1
ATOM 13741 N N . ASP C 1 574 ? 2.421 8.561 -5.897 1.000 56.300 574 ASP C N 1
ATOM 13742 C CA . ASP C 1 574 ? 2.242 7.728 -4.670 1.000 56.370 574 ASP C CA 1
ATOM 13743 C C . ASP C 1 574 ? 1.652 8.604 -3.549 1.000 56.390 574 ASP C C 1
ATOM 13744 O O . ASP C 1 574 ? 0.793 8.075 -2.801 1.000 58.380 574 ASP C O 1
ATOM 13749 N N . ALA C 1 575 ? 2.068 9.883 -3.456 1.000 51.930 575 ALA C N 1
ATOM 13750 C CA . ALA C 1 575 ? 1.651 10.860 -2.413 1.000 50.870 575 ALA C CA 1
ATOM 13751 C C . ALA C 1 575 ? 0.224 11.340 -2.667 1.000 48.470 575 ALA C C 1
ATOM 13752 O O . ALA C 1 575 ? -0.587 11.362 -1.718 1.000 47.320 575 ALA C O 1
ATOM 13754 N N . VAL C 1 576 ? -0.052 11.749 -3.903 1.000 47.110 576 VAL C N 1
ATOM 13755 C CA . VAL C 1 576 ? -1.407 12.177 -4.348 1.000 45.860 576 VAL C CA 1
ATOM 13756 C C . VAL C 1 576 ? -2.383 11.016 -4.127 1.000 48.850 576 VAL C C 1
ATOM 13757 O O . VAL C 1 576 ? -3.453 11.256 -3.533 1.000 50.620 576 VAL C O 1
ATOM 13761 N N . GLU C 1 577 ? -2.036 9.805 -4.585 1.000 49.860 577 GLU C N 1
ATOM 13762 C CA . GLU C 1 577 ? -2.890 8.596 -4.415 1.000 49.610 577 GLU C CA 1
ATOM 13763 C C . GLU C 1 577 ? -3.171 8.387 -2.925 1.000 48.130 577 GLU C C 1
ATOM 13764 O O . GLU C 1 577 ? -4.341 8.161 -2.564 1.000 48.240 577 GLU C O 1
ATOM 13770 N N . CYS C 1 578 ? -2.138 8.467 -2.086 1.000 47.790 578 CYS C N 1
ATOM 13771 C CA . CYS C 1 578 ? -2.267 8.328 -0.615 1.000 45.500 578 CYS C CA 1
ATOM 13772 C C . CYS C 1 578 ? -3.169 9.437 -0.075 1.000 45.950 578 CYS C C 1
ATOM 13773 O O . CYS C 1 578 ? -4.132 9.101 0.624 1.000 45.310 578 CYS C O 1
ATOM 13776 N N . PHE C 1 579 ? -2.852 10.698 -0.397 1.000 46.370 579 PHE C N 1
ATOM 13777 C CA . PHE C 1 579 ? -3.638 11.918 -0.056 1.000 48.210 579 PHE C CA 1
ATOM 13778 C C . PHE C 1 579 ? -5.136 11.707 -0.335 1.000 48.400 579 PHE C C 1
ATOM 13779 O O . PHE C 1 579 ? -5.940 11.910 0.579 1.000 45.560 579 PHE C O 1
ATOM 13787 N N . LEU C 1 580 ? -5.490 11.295 -1.557 1.000 53.420 580 LEU C N 1
ATOM 13788 C CA . LEU C 1 580 ? -6.898 11.107 -2.020 1.000 54.610 580 LEU C CA 1
ATOM 13789 C C . LEU C 1 580 ? -7.533 9.865 -1.379 1.000 55.350 580 LEU C C 1
ATOM 13790 O O . LEU C 1 580 ? -8.772 9.858 -1.228 1.000 59.090 580 LEU C O 1
ATOM 13795 N N . GLY C 1 581 ? -6.730 8.860 -1.017 1.000 55.050 581 GLY C N 1
ATOM 13796 C CA . GLY C 1 581 ? -7.207 7.602 -0.409 1.000 53.860 581 GLY C CA 1
ATOM 13797 C C . GLY C 1 581 ? -7.304 7.690 1.105 1.000 54.830 581 GLY C C 1
ATOM 13798 O O . GLY C 1 581 ? -7.547 6.652 1.743 1.000 59.580 581 GLY C O 1
ATOM 13799 N N . THR C 1 582 ? -7.122 8.880 1.674 1.000 50.820 582 THR C N 1
ATOM 13800 C CA . THR C 1 582 ? -7.103 9.108 3.136 1.000 51.220 582 THR C CA 1
ATOM 13801 C C . THR C 1 582 ? -7.901 10.375 3.433 1.000 49.300 582 THR C C 1
ATOM 13802 O O . THR C 1 582 ? -8.487 10.931 2.509 1.000 47.050 582 THR C O 1
ATOM 13806 N N . ASP C 1 583 ? -7.906 10.810 4.684 1.000 51.150 583 ASP C N 1
ATOM 13807 C CA . ASP C 1 583 ? -8.570 12.067 5.106 1.000 53.900 583 ASP C CA 1
ATOM 13808 C C . ASP C 1 583 ? -7.491 13.015 5.632 1.000 50.340 583 ASP C C 1
ATOM 13809 O O . ASP C 1 583 ? -7.756 13.722 6.603 1.000 49.910 583 ASP C O 1
ATOM 13814 N N . ILE C 1 584 ? -6.314 12.999 5.005 1.000 48.540 584 ILE C N 1
ATOM 13815 C CA . ILE C 1 584 ? -5.273 14.055 5.142 1.000 49.550 584 ILE C CA 1
ATOM 13816 C C . ILE C 1 584 ? -5.897 15.338 4.592 1.000 48.010 584 ILE C C 1
ATOM 13817 O O . ILE C 1 584 ? -6.400 15.293 3.461 1.000 52.380 584 ILE C O 1
ATOM 13822 N N . ASP C 1 585 ? -5.854 16.433 5.342 1.000 45.870 585 ASP C N 1
ATOM 13823 C CA . ASP C 1 585 ? -6.554 17.694 4.978 1.000 49.800 585 ASP C CA 1
ATOM 13824 C C . ASP C 1 585 ? -5.856 18.365 3.798 1.000 50.330 585 ASP C C 1
ATOM 13825 O O . ASP C 1 585 ? -6.561 18.929 2.944 1.000 59.940 585 ASP C O 1
ATOM 13830 N N . HIS C 1 586 ? -4.526 18.328 3.773 1.000 49.780 586 HIS C N 1
ATOM 13831 C CA . HIS C 1 586 ? -3.678 19.111 2.837 1.000 49.400 586 HIS C CA 1
ATOM 13832 C C . HIS C 1 586 ? -2.411 18.334 2.509 1.000 49.000 586 HIS C C 1
ATOM 13833 O O . HIS C 1 586 ? -1.942 17.566 3.361 1.000 51.350 586 HIS C O 1
ATOM 13840 N N . LEU C 1 587 ? -1.855 18.578 1.328 1.000 48.630 587 LEU C N 1
ATOM 13841 C CA . LEU C 1 587 ? -0.551 18.012 0.910 1.000 46.710 587 LEU C CA 1
ATOM 13842 C C . LEU C 1 587 ? 0.349 19.151 0.427 1.000 45.070 587 LEU C C 1
ATOM 13843 O O . LEU C 1 587 ? -0.100 19.979 -0.371 1.000 48.820 587 LEU C O 1
ATOM 13848 N N . VAL C 1 588 ? 1.578 19.190 0.914 1.000 42.850 588 VAL C N 1
ATOM 13849 C CA . VAL C 1 588 ? 2.637 20.095 0.400 1.000 39.840 588 VAL C CA 1
ATOM 13850 C C . VAL C 1 588 ? 3.694 19.233 -0.274 1.000 40.170 588 VAL C C 1
ATOM 13851 O O . VAL C 1 588 ? 4.391 18.485 0.417 1.000 39.350 588 VAL C O 1
ATOM 13855 N N . ILE C 1 589 ? 3.800 19.321 -1.586 1.000 41.390 589 ILE C N 1
ATOM 13856 C CA . ILE C 1 589 ? 4.790 18.513 -2.346 1.000 43.890 589 ILE C CA 1
ATOM 13857 C C . ILE C 1 589 ? 5.675 19.498 -3.123 1.000 47.110 589 ILE C C 1
ATOM 13858 O O . ILE C 1 589 ? 5.181 20.130 -4.092 1.000 50.740 589 ILE C O 1
ATOM 13863 N N . GLY C 1 590 ? 6.925 19.655 -2.669 1.000 43.830 590 GLY C N 1
ATOM 13864 C CA . GLY C 1 590 ? 7.831 20.709 -3.144 1.000 45.130 590 GLY C CA 1
ATOM 13865 C C . GLY C 1 590 ? 7.255 22.060 -2.787 1.000 45.180 590 GLY C C 1
ATOM 13866 O O . GLY C 1 590 ? 6.851 22.211 -1.633 1.000 48.130 590 GLY C O 1
ATOM 13867 N N . ASP C 1 591 ? 7.143 22.968 -3.756 1.000 47.230 591 ASP C N 1
ATOM 13868 C CA . ASP C 1 591 ? 6.605 24.336 -3.534 1.000 51.290 591 ASP C CA 1
ATOM 13869 C C . ASP C 1 591 ? 5.094 24.375 -3.823 1.000 52.650 591 ASP C C 1
ATOM 13870 O O . ASP C 1 591 ? 4.532 25.489 -3.842 1.000 52.280 591 ASP C O 1
ATOM 13875 N N . PHE C 1 592 ? 4.442 23.219 -4.007 1.000 51.280 592 PHE C N 1
ATOM 13876 C CA . PHE C 1 592 ? 2.999 23.122 -4.354 1.000 48.930 592 PHE C CA 1
ATOM 13877 C C . PHE C 1 592 ? 2.187 22.821 -3.102 1.000 46.560 592 PHE C C 1
ATOM 13878 O O . PHE C 1 592 ? 2.479 21.834 -2.421 1.000 47.560 592 PHE C O 1
ATOM 13886 N N . LEU C 1 593 ? 1.180 23.641 -2.826 1.000 46.600 593 LEU C N 1
ATOM 13887 C CA . LEU C 1 593 ? 0.198 23.384 -1.753 1.000 44.660 593 LEU C CA 1
ATOM 13888 C C . LEU C 1 593 ? -1.069 22.892 -2.425 1.000 44.990 593 LEU C C 1
ATOM 13889 O O . LEU C 1 593 ? -1.713 23.682 -3.115 1.000 50.100 593 LEU C O 1
ATOM 13894 N N . VAL C 1 594 ? -1.394 21.626 -2.207 1.000 49.290 594 VAL C N 1
ATOM 13895 C CA . VAL C 1 594 ? -2.522 20.905 -2.859 1.000 49.720 594 VAL C CA 1
ATOM 13896 C C . VAL C 1 594 ? -3.659 20.746 -1.843 1.000 51.860 594 VAL C C 1
ATOM 13897 O O . VAL C 1 594 ? -3.387 20.470 -0.651 1.000 51.310 594 VAL C O 1
ATOM 13901 N N . SER C 1 595 ? -4.892 20.942 -2.297 1.000 53.350 595 SER C N 1
ATOM 13902 C CA . SER C 1 595 ? -6.111 20.844 -1.463 1.000 56.110 595 SER C CA 1
ATOM 13903 C C . SER C 1 595 ? -7.176 20.071 -2.236 1.000 58.880 595 SER C C 1
ATOM 13904 O O . SER C 1 595 ? -7.182 20.112 -3.477 1.000 57.830 595 SER C O 1
ATOM 13907 N N . LYS C 1 596 ? -8.027 19.366 -1.503 1.000 61.120 596 LYS C N 1
ATOM 13908 C CA . LYS C 1 596 ? -9.106 18.528 -2.068 1.000 55.600 596 LYS C CA 1
ATOM 13909 C C . LYS C 1 596 ? -10.289 19.418 -2.463 1.000 54.620 596 LYS C C 1
ATOM 13910 O O . LYS C 1 596 ? -10.547 20.432 -1.769 1.000 46.930 596 LYS C O 1
ATOM 13916 N N . ARG C 1 597 ? -10.968 19.033 -3.549 1.000 58.840 597 ARG C N 1
ATOM 13917 C CA . ARG C 1 597 ? -12.256 19.610 -4.025 1.000 57.380 597 ARG C CA 1
ATOM 13918 C C . ARG C 1 597 ? -13.394 18.850 -3.335 1.000 54.250 597 ARG C C 1
ATOM 13919 O O . ARG C 1 597 ? -14.176 19.458 -2.628 1.000 54.990 597 ARG C O 1
ATOM 13927 N N . MET D 1 1 ? -21.114 22.304 -61.180 1.000 69.910 1 MET D N 1
ATOM 13928 C CA . MET D 1 1 ? -20.448 21.091 -60.559 1.000 78.010 1 MET D CA 1
ATOM 13929 C C . MET D 1 1 ? -20.439 21.180 -59.018 1.000 74.110 1 MET D C 1
ATOM 13930 O O . MET D 1 1 ? -19.852 22.143 -58.471 1.000 68.490 1 MET D O 1
ATOM 13935 N N . ILE D 1 2 ? -21.030 20.177 -58.352 1.000 72.490 2 ILE D N 1
ATOM 13936 C CA . ILE D 1 2 ? -21.037 19.984 -56.868 1.000 74.140 2 ILE D CA 1
ATOM 13937 C C . ILE D 1 2 ? -20.333 18.659 -56.555 1.000 66.350 2 ILE D C 1
ATOM 13938 O O . ILE D 1 2 ? -20.811 17.631 -57.033 1.000 64.130 2 ILE D O 1
ATOM 13943 N N . ILE D 1 3 ? -19.273 18.686 -55.743 1.000 66.890 3 ILE D N 1
ATOM 13944 C CA . ILE D 1 3 ? -18.500 17.488 -55.289 1.000 64.470 3 ILE D CA 1
ATOM 13945 C C . ILE D 1 3 ? -18.560 17.430 -53.756 1.000 57.710 3 ILE D C 1
ATOM 13946 O O . ILE D 1 3 ? -18.368 18.480 -53.120 1.000 56.570 3 ILE D O 1
ATOM 13951 N N . LEU D 1 4 ? -18.870 16.266 -53.182 1.000 56.460 4 LEU D N 1
ATOM 13952 C CA . LEU D 1 4 ? -18.955 16.071 -51.708 1.000 58.280 4 LEU D CA 1
ATOM 13953 C C . LEU D 1 4 ? -18.037 14.923 -51.292 1.000 56.390 4 LEU D C 1
ATOM 13954 O O . LEU D 1 4 ? -18.291 13.771 -51.696 1.000 51.800 4 LEU D O 1
ATOM 13959 N N . GLY D 1 5 ? -17.036 15.244 -50.474 1.000 55.630 5 GLY D N 1
ATOM 13960 C CA . GLY D 1 5 ? -16.021 14.296 -49.985 1.000 54.950 5 GLY D CA 1
ATOM 13961 C C . GLY D 1 5 ? -16.351 13.826 -48.585 1.000 49.400 5 GLY D C 1
ATOM 13962 O O . GLY D 1 5 ? -16.794 14.647 -47.777 1.000 47.560 5 GLY D O 1
ATOM 13963 N N . TYR D 1 6 ? -16.184 12.537 -48.315 1.000 48.500 6 TYR D N 1
ATOM 13964 C CA . TYR D 1 6 ? -16.601 11.935 -47.028 1.000 50.450 6 TYR D CA 1
ATOM 13965 C C . TYR D 1 6 ? -15.617 10.837 -46.622 1.000 50.670 6 TYR D C 1
ATOM 13966 O O . TYR D 1 6 ? -14.821 10.336 -47.448 1.000 47.940 6 TYR D O 1
ATOM 13975 N N . ASN D 1 7 ? -15.637 10.545 -45.325 1.000 48.970 7 ASN D N 1
ATOM 13976 C CA . ASN D 1 7 ? -14.844 9.473 -44.684 1.000 49.760 7 ASN D CA 1
ATOM 13977 C C . ASN D 1 7 ? -15.776 8.833 -43.656 1.000 49.160 7 ASN D C 1
ATOM 13978 O O . ASN D 1 7 ? -16.535 9.578 -43.022 1.000 46.250 7 ASN D O 1
ATOM 13983 N N . GLY D 1 8 ? -15.772 7.503 -43.558 1.000 51.990 8 GLY D N 1
ATOM 13984 C CA . GLY D 1 8 ? -16.618 6.755 -42.609 1.000 50.880 8 GLY D CA 1
ATOM 13985 C C . GLY D 1 8 ? -16.999 5.392 -43.143 1.000 50.740 8 GLY D C 1
ATOM 13986 O O . GLY D 1 8 ? -17.336 5.276 -44.335 1.000 47.870 8 GLY D O 1
ATOM 13987 N N . PHE D 1 9 ? -16.899 4.391 -42.276 1.000 55.680 9 PHE D N 1
ATOM 13988 C CA . PHE D 1 9 ? -17.435 3.020 -42.460 1.000 57.120 9 PHE D CA 1
ATOM 13989 C C . PHE D 1 9 ? -18.285 2.695 -41.230 1.000 59.480 9 PHE D C 1
ATOM 13990 O O . PHE D 1 9 ? -17.762 2.649 -40.089 1.000 61.480 9 PHE D O 1
ATOM 13998 N N . SER D 1 10 ? -19.582 2.512 -41.438 1.000 60.860 10 SER D N 1
ATOM 13999 C CA . SER D 1 10 ? -20.519 2.152 -40.351 1.000 62.520 10 SER D CA 1
ATOM 14000 C C . SER D 1 10 ? -20.013 0.868 -39.688 1.000 60.980 10 SER D C 1
ATOM 14001 O O . SER D 1 10 ? -19.942 0.795 -38.454 1.000 59.500 10 SER D O 1
ATOM 14004 N N . GLN D 1 11 ? -19.587 -0.086 -40.508 1.000 69.810 11 GLN D N 1
ATOM 14005 C CA . GLN D 1 11 ? -19.283 -1.482 -40.096 1.000 74.220 11 GLN D CA 1
ATOM 14006 C C . GLN D 1 11 ? -17.977 -1.562 -39.299 1.000 67.840 11 GLN D C 1
ATOM 14007 O O . GLN D 1 11 ? -17.870 -2.465 -38.442 1.000 67.900 11 GLN D O 1
ATOM 14013 N N . ILE D 1 12 ? -17.020 -0.679 -39.588 1.000 60.510 12 ILE D N 1
ATOM 14014 C CA . ILE D 1 12 ? -15.587 -0.874 -39.225 1.000 57.020 12 ILE D CA 1
ATOM 14015 C C . ILE D 1 12 ? -15.449 -0.961 -37.701 1.000 59.040 12 ILE D C 1
ATOM 14016 O O . ILE D 1 12 ? -14.629 -1.771 -37.239 1.000 60.140 12 ILE D O 1
ATOM 14021 N N . ALA D 1 13 ? -16.243 -0.184 -36.957 1.000 64.730 13 ALA D N 1
ATOM 14022 C CA . ALA D 1 13 ? -16.312 -0.189 -35.474 1.000 64.640 13 ALA D CA 1
ATOM 14023 C C . ALA D 1 13 ? -16.351 -1.634 -34.947 1.000 58.550 13 ALA D C 1
ATOM 14024 O O . ALA D 1 13 ? -15.492 -1.997 -34.114 1.000 50.500 13 ALA D O 1
ATOM 14026 N N . GLU D 1 14 ? -17.301 -2.434 -35.436 1.000 58.860 14 GLU D N 1
ATOM 14027 C CA . GLU D 1 14 ? -17.606 -3.801 -34.921 1.000 61.150 14 GLU D CA 1
ATOM 14028 C C . GLU D 1 14 ? -16.614 -4.821 -35.530 1.000 56.560 14 GLU D C 1
ATOM 14029 O O . GLU D 1 14 ? -16.033 -5.649 -34.776 1.000 48.200 14 GLU D O 1
ATOM 14035 N N . LEU D 1 15 ? -16.395 -4.764 -36.844 1.000 52.000 15 LEU D N 1
ATOM 14036 C CA . LEU D 1 15 ? -15.415 -5.633 -37.537 1.000 52.140 15 LEU D CA 1
ATOM 14037 C C . LEU D 1 15 ? -14.101 -5.639 -36.746 1.000 53.820 15 LEU D C 1
ATOM 14038 O O . LEU D 1 15 ? -13.676 -6.726 -36.307 1.000 57.040 15 LEU D O 1
ATOM 14043 N N . PHE D 1 16 ? -13.501 -4.465 -36.539 1.000 52.020 16 PHE D N 1
ATOM 14044 C CA . PHE D 1 16 ? -12.200 -4.308 -35.835 1.000 50.880 16 PHE D CA 1
ATOM 14045 C C . PHE D 1 16 ? -12.332 -4.715 -34.363 1.000 51.270 16 PHE D C 1
ATOM 14046 O O . PHE D 1 16 ? -11.365 -5.265 -33.817 1.000 49.610 16 PHE D O 1
ATOM 14054 N N . GLY D 1 17 ? -13.485 -4.459 -33.743 1.000 52.410 17 GLY D N 1
ATOM 14055 C CA . GLY D 1 17 ? -13.782 -4.919 -32.376 1.000 54.250 17 GLY D CA 1
ATOM 14056 C C . GLY D 1 17 ? -13.710 -6.432 -32.282 1.000 55.800 17 GLY D C 1
ATOM 14057 O O . GLY D 1 17 ? -12.949 -6.933 -31.434 1.000 48.940 17 GLY D O 1
ATOM 14058 N N . ARG D 1 18 ? -14.436 -7.124 -33.167 1.000 60.140 18 ARG D N 1
ATOM 14059 C CA . ARG D 1 18 ? -14.639 -8.604 -33.152 1.000 62.650 18 ARG D CA 1
ATOM 14060 C C . ARG D 1 18 ? -13.391 -9.327 -33.700 1.000 64.760 18 ARG D C 1
ATOM 14061 O O . ARG D 1 18 ? -13.014 -10.359 -33.121 1.000 65.640 18 ARG D O 1
ATOM 14069 N N . LEU D 1 19 ? -12.783 -8.824 -34.781 1.000 61.450 19 LEU D N 1
ATOM 14070 C CA . LEU D 1 19 ? -11.678 -9.516 -35.493 1.000 56.820 19 LEU D CA 1
ATOM 14071 C C . LEU D 1 19 ? -10.362 -9.325 -34.734 1.000 56.710 19 LEU D C 1
ATOM 14072 O O . LEU D 1 19 ? -9.723 -10.337 -34.468 1.000 52.110 19 LEU D O 1
ATOM 14077 N N . TYR D 1 20 ? -9.991 -8.087 -34.381 1.000 66.180 20 TYR D N 1
ATOM 14078 C CA . TYR D 1 20 ? -8.677 -7.729 -33.770 1.000 64.380 20 TYR D CA 1
ATOM 14079 C C . TYR D 1 20 ? -8.806 -7.273 -32.303 1.000 61.830 20 TYR D C 1
ATOM 14080 O O . TYR D 1 20 ? -7.797 -6.801 -31.738 1.000 62.490 20 TYR D O 1
ATOM 14089 N N . GLY D 1 21 ? -9.984 -7.412 -31.687 1.000 58.200 21 GLY D N 1
ATOM 14090 C CA . GLY D 1 21 ? -10.178 -7.162 -30.246 1.000 58.140 21 GLY D CA 1
ATOM 14091 C C . GLY D 1 21 ? -10.230 -5.680 -29.896 1.000 60.390 21 GLY D C 1
ATOM 14092 O O . GLY D 1 21 ? -10.374 -5.365 -28.706 1.000 64.020 21 GLY D O 1
ATOM 14093 N N . TYR D 1 22 ? -10.173 -4.792 -30.890 1.000 59.520 22 TYR D N 1
ATOM 14094 C CA . TYR D 1 22 ? -10.128 -3.312 -30.730 1.000 55.210 22 TYR D CA 1
ATOM 14095 C C . TYR D 1 22 ? -11.507 -2.772 -30.322 1.000 56.660 22 TYR D C 1
ATOM 14096 O O . TYR D 1 22 ? -12.081 -1.955 -31.073 1.000 50.960 22 TYR D O 1
ATOM 14105 N N . THR D 1 23 ? -12.008 -3.198 -29.157 1.000 62.320 23 THR D N 1
ATOM 14106 C CA . THR D 1 23 ? -13.353 -2.839 -28.631 1.000 68.560 23 THR D CA 1
ATOM 14107 C C . THR D 1 23 ? -13.371 -1.339 -28.322 1.000 71.200 23 THR D C 1
ATOM 14108 O O . THR D 1 23 ? -12.281 -0.755 -28.168 1.000 73.330 23 THR D O 1
ATOM 14112 N N . ALA D 1 24 ? -14.563 -0.751 -28.192 1.000 75.580 24 ALA D N 1
ATOM 14113 C CA . ALA D 1 24 ? -14.769 0.709 -28.027 1.000 72.240 24 ALA D CA 1
ATOM 14114 C C . ALA D 1 24 ? -14.419 1.145 -26.597 1.000 68.920 24 ALA D C 1
ATOM 14115 O O . ALA D 1 24 ? -14.375 2.362 -26.358 1.000 71.560 24 ALA D O 1
ATOM 14117 N N . ASP D 1 25 ? -14.170 0.199 -25.687 1.000 70.170 25 ASP D N 1
ATOM 14118 C CA . ASP D 1 25 ? -13.751 0.482 -24.284 1.000 72.180 25 ASP D CA 1
ATOM 14119 C C . ASP D 1 25 ? -12.235 0.271 -24.138 1.000 69.450 25 ASP D C 1
ATOM 14120 O O . ASP D 1 25 ? -11.678 0.760 -23.145 1.000 68.620 25 ASP D O 1
ATOM 14125 N N . SER D 1 26 ? -11.594 -0.429 -25.081 1.000 67.750 26 SER D N 1
ATOM 14126 C CA . SER D 1 26 ? -10.151 -0.798 -25.040 1.000 64.480 26 SER D CA 1
ATOM 14127 C C . SER D 1 26 ? -9.290 0.437 -25.294 1.000 60.190 26 SER D C 1
ATOM 14128 O O . SER D 1 26 ? -9.826 1.468 -25.716 1.000 59.130 26 SER D O 1
ATOM 14131 N N . VAL D 1 27 ? -7.984 0.300 -25.096 1.000 59.950 27 VAL D N 1
ATOM 14132 C CA . VAL D 1 27 ? -6.988 1.371 -25.384 1.000 59.640 27 VAL D CA 1
ATOM 14133 C C . VAL D 1 27 ? -6.816 1.460 -26.907 1.000 59.160 27 VAL D C 1
ATOM 14134 O O . VAL D 1 27 ? -6.344 2.502 -27.381 1.000 55.560 27 VAL D O 1
ATOM 14138 N N . ASP D 1 28 ? -7.241 0.433 -27.655 1.000 63.100 28 ASP D N 1
ATOM 14139 C CA . ASP D 1 28 ? -7.078 0.353 -29.134 1.000 64.510 28 ASP D CA 1
ATOM 14140 C C . ASP D 1 28 ? -8.345 0.841 -29.857 1.000 64.220 28 ASP D C 1
ATOM 14141 O O . ASP D 1 28 ? -8.565 0.393 -30.989 1.000 67.100 28 ASP D O 1
ATOM 14146 N N . ARG D 1 29 ? -9.096 1.782 -29.271 1.000 63.840 29 ARG D N 1
ATOM 14147 C CA . ARG D 1 29 ? -10.459 2.188 -29.722 1.000 62.060 29 ARG D CA 1
ATOM 14148 C C . ARG D 1 29 ? -10.410 3.193 -30.891 1.000 59.690 29 ARG D C 1
ATOM 14149 O O . ARG D 1 29 ? -11.457 3.366 -31.547 1.000 62.920 29 ARG D O 1
ATOM 14157 N N . HIS D 1 30 ? -9.280 3.862 -31.131 1.000 54.400 30 HIS D N 1
ATOM 14158 C CA . HIS D 1 30 ? -9.116 4.849 -32.229 1.000 52.870 30 HIS D CA 1
ATOM 14159 C C . HIS D 1 30 ? -8.091 4.326 -33.231 1.000 53.450 30 HIS D C 1
ATOM 14160 O O . HIS D 1 30 ? -7.676 5.101 -34.099 1.000 56.880 30 HIS D O 1
ATOM 14167 N N . SER D 1 31 ? -7.729 3.045 -33.124 1.000 59.110 31 SER D N 1
ATOM 14168 C CA . SER D 1 31 ? -6.550 2.427 -33.785 1.000 57.690 31 SER D CA 1
ATOM 14169 C C . SER D 1 31 ? -6.936 1.682 -35.073 1.000 56.060 31 SER D C 1
ATOM 14170 O O . SER D 1 31 ? -6.251 0.707 -35.407 1.000 58.740 31 SER D O 1
ATOM 14173 N N . PHE D 1 32 ? -7.938 2.170 -35.812 1.000 57.390 32 PHE D N 1
ATOM 14174 C CA . PHE D 1 32 ? -8.389 1.598 -37.110 1.000 54.650 32 PHE D CA 1
ATOM 14175 C C . PHE D 1 32 ? -8.966 2.687 -38.020 1.000 54.770 32 PHE D C 1
ATOM 14176 O O . PHE D 1 32 ? -9.652 3.602 -37.517 1.000 55.640 32 PHE D O 1
ATOM 14184 N N . LEU D 1 33 ? -8.705 2.545 -39.325 1.000 56.350 33 LEU D N 1
ATOM 14185 C CA . LEU D 1 33 ? -9.096 3.464 -40.440 1.000 55.180 33 LEU D CA 1
ATOM 14186 C C . LEU D 1 33 ? -10.592 3.803 -40.399 1.000 53.600 33 LEU D C 1
ATOM 14187 O O . LEU D 1 33 ? -11.395 2.989 -39.903 1.000 50.380 33 LEU D O 1
ATOM 14192 N N . GLY D 1 34 ? -10.944 4.966 -40.947 1.000 55.440 34 GLY D N 1
ATOM 14193 C CA . GLY D 1 34 ? -12.314 5.509 -40.926 1.000 57.580 34 GLY D CA 1
ATOM 14194 C C . GLY D 1 34 ? -12.527 6.453 -39.753 1.000 57.610 34 GLY D C 1
ATOM 14195 O O . GLY D 1 34 ? -13.591 7.111 -39.712 1.000 55.310 34 GLY D O 1
ATOM 14196 N N . HIS D 1 35 ? -11.572 6.501 -38.815 1.000 54.440 35 HIS D N 1
ATOM 14197 C CA . HIS D 1 35 ? -11.529 7.516 -37.730 1.000 52.060 35 HIS D CA 1
ATOM 14198 C C . HIS D 1 35 ? -11.512 8.887 -38.407 1.000 50.860 35 HIS D C 1
ATOM 14199 O O . HIS D 1 35 ? -11.019 8.956 -39.570 1.000 49.540 35 HIS D O 1
ATOM 14206 N N . ASP D 1 36 ? -12.107 9.879 -37.736 1.000 47.320 36 ASP D N 1
ATOM 14207 C CA . ASP D 1 36 ? -12.247 11.284 -38.195 1.000 49.470 36 ASP D CA 1
ATOM 14208 C C . ASP D 1 36 ? -13.200 11.329 -39.393 1.000 43.980 36 ASP D C 1
ATOM 14209 O O . ASP D 1 36 ? -12.911 12.040 -40.370 1.000 46.860 36 ASP D O 1
ATOM 14214 N N . ALA D 1 37 ? -14.323 10.622 -39.300 1.000 43.260 37 ALA D N 1
ATOM 14215 C CA . ALA D 1 37 ? -15.411 10.662 -40.308 1.000 42.770 37 ALA D CA 1
ATOM 14216 C C . ALA D 1 37 ? -15.925 12.094 -40.396 1.000 41.840 37 ALA D C 1
ATOM 14217 O O . ALA D 1 37 ? -16.024 12.747 -39.338 1.000 46.020 37 ALA D O 1
ATOM 14219 N N . ALA D 1 38 ? -16.234 12.549 -41.607 1.000 42.100 38 ALA D N 1
ATOM 14220 C CA . ALA D 1 38 ? -16.570 13.955 -41.908 1.000 46.670 38 ALA D CA 1
ATOM 14221 C C . ALA D 1 38 ? -17.074 14.080 -43.345 1.000 47.300 38 ALA D C 1
ATOM 14222 O O . ALA D 1 38 ? -17.037 13.086 -44.097 1.000 47.560 38 ALA D O 1
ATOM 14224 N N . ALA D 1 39 ? -17.523 15.285 -43.686 1.000 47.200 39 ALA D N 1
ATOM 14225 C CA . ALA D 1 39 ? -18.163 15.635 -44.967 1.000 49.780 39 ALA D CA 1
ATOM 14226 C C . ALA D 1 39 ? -17.673 17.021 -45.385 1.000 48.170 39 ALA D C 1
ATOM 14227 O O . ALA D 1 39 ? -17.729 17.948 -44.570 1.000 50.430 39 ALA D O 1
ATOM 14229 N N . ALA D 1 40 ? -17.186 17.137 -46.610 1.000 47.800 40 ALA D N 1
ATOM 14230 C CA . ALA D 1 40 ? -16.751 18.404 -47.226 1.000 49.220 40 ALA D CA 1
ATOM 14231 C C . ALA D 1 40 ? -17.526 18.566 -48.530 1.000 46.860 40 ALA D C 1
ATOM 14232 O O . ALA D 1 40 ? -17.839 17.543 -49.150 1.000 47.210 40 ALA D O 1
ATOM 14234 N N . LEU D 1 41 ? -17.855 19.804 -48.890 1.000 51.410 41 LEU D N 1
ATOM 14235 C CA . LEU D 1 41 ? -18.684 20.147 -50.075 1.000 54.880 41 LEU D CA 1
ATOM 14236 C C . LEU D 1 41 ? -18.006 21.273 -50.861 1.000 57.480 41 LEU D C 1
ATOM 14237 O O . LEU D 1 41 ? -17.921 22.405 -50.342 1.000 57.110 41 LEU D O 1
ATOM 14242 N N . PHE D 1 42 ? -17.523 20.965 -52.062 1.000 58.710 42 PHE D N 1
ATOM 14243 C CA . PHE D 1 42 ? -17.119 21.974 -53.071 1.000 61.130 42 PHE D CA 1
ATOM 14244 C C . PHE D 1 42 ? -18.328 22.290 -53.959 1.000 66.260 42 PHE D C 1
ATOM 14245 O O . PHE D 1 42 ? -19.023 21.350 -54.404 1.000 70.890 42 PHE D O 1
ATOM 14253 N N . VAL D 1 43 ? -18.585 23.582 -54.174 1.000 69.670 43 VAL D N 1
ATOM 14254 C CA . VAL D 1 43 ? -19.575 24.117 -55.157 1.000 72.060 43 VAL D CA 1
ATOM 14255 C C . VAL D 1 43 ? -18.808 24.981 -56.164 1.000 74.570 43 VAL D C 1
ATOM 14256 O O . VAL D 1 43 ? -18.392 26.107 -55.810 1.000 62.610 43 VAL D O 1
ATOM 14260 N N . ASP D 1 44 ? -18.583 24.443 -57.363 1.000 84.400 44 ASP D N 1
ATOM 14261 C CA . ASP D 1 44 ? -17.963 25.182 -58.492 1.000 87.870 44 ASP D CA 1
ATOM 14262 C C . ASP D 1 44 ? -16.587 25.704 -58.058 1.000 89.840 44 ASP D C 1
ATOM 14263 O O . ASP D 1 44 ? -16.182 26.758 -58.573 1.000 100.350 44 ASP D O 1
ATOM 14268 N N . GLY D 1 45 ? -15.897 24.997 -57.153 1.000 86.480 45 GLY D N 1
ATOM 14269 C CA . GLY D 1 45 ? -14.482 25.259 -56.814 1.000 90.330 45 GLY D CA 1
ATOM 14270 C C . GLY D 1 45 ? -14.284 26.009 -55.501 1.000 86.120 45 GLY D C 1
ATOM 14271 O O . GLY D 1 45 ? -13.110 26.143 -55.080 1.000 78.860 45 GLY D O 1
ATOM 14272 N N . GLU D 1 46 ? -15.357 26.509 -54.878 1.000 82.920 46 GLU D N 1
ATOM 14273 C CA . GLU D 1 46 ? -15.301 27.078 -53.503 1.000 85.090 46 GLU D CA 1
ATOM 14274 C C . GLU D 1 46 ? -15.746 25.992 -52.513 1.000 79.360 46 GLU D C 1
ATOM 14275 O O . GLU D 1 46 ? -16.851 25.458 -52.669 1.000 77.020 46 GLU D O 1
ATOM 14281 N N . LEU D 1 47 ? -14.886 25.643 -51.559 1.000 70.710 47 LEU D N 1
ATOM 14282 C CA . LEU D 1 47 ? -15.264 24.841 -50.370 1.000 62.650 47 LEU D CA 1
ATOM 14283 C C . LEU D 1 47 ? -16.241 25.675 -49.520 1.000 59.070 47 LEU D C 1
ATOM 14284 O O . LEU D 1 47 ? -15.794 26.651 -48.882 1.000 54.030 47 LEU D O 1
ATOM 14289 N N . VAL D 1 48 ? -17.525 25.303 -49.533 1.000 59.510 48 VAL D N 1
ATOM 14290 C CA . VAL D 1 48 ? -18.680 26.079 -48.977 1.000 61.650 48 VAL D CA 1
ATOM 14291 C C . VAL D 1 48 ? -18.998 25.641 -47.548 1.000 61.920 48 VAL D C 1
ATOM 14292 O O . VAL D 1 48 ? -19.440 26.499 -46.764 1.000 64.660 48 VAL D O 1
ATOM 14296 N N . ALA D 1 49 ? -18.903 24.337 -47.277 1.000 65.870 49 ALA D N 1
ATOM 14297 C CA . ALA D 1 49 ? -19.205 23.698 -45.975 1.000 64.120 49 ALA D CA 1
ATOM 14298 C C . ALA D 1 49 ? -18.339 22.439 -45.792 1.000 60.560 49 ALA D C 1
ATOM 14299 O O . ALA D 1 49 ? -17.868 21.861 -46.795 1.000 55.360 49 ALA D O 1
ATOM 14301 N N . ALA D 1 50 ? -18.082 22.076 -44.537 1.000 56.970 50 ALA D N 1
ATOM 14302 C CA . ALA D 1 50 ? -17.231 20.936 -44.139 1.000 55.460 50 ALA D CA 1
ATOM 14303 C C . ALA D 1 50 ? -17.283 20.819 -42.621 1.000 53.600 50 ALA D C 1
ATOM 14304 O O . ALA D 1 50 ? -17.153 21.857 -41.934 1.000 51.620 50 ALA D O 1
ATOM 14306 N N . VAL D 1 51 ? -17.446 19.600 -42.123 1.000 49.710 51 VAL D N 1
ATOM 14307 C CA . VAL D 1 51 ? -17.540 19.347 -40.663 1.000 49.880 51 VAL D CA 1
ATOM 14308 C C . VAL D 1 51 ? -17.268 17.873 -40.390 1.000 49.970 51 VAL D C 1
ATOM 14309 O O . VAL D 1 51 ? -17.665 17.023 -41.197 1.000 50.820 51 VAL D O 1
ATOM 14313 N N . GLU D 1 52 ? -16.636 17.601 -39.258 1.000 54.720 52 GLU D N 1
ATOM 14314 C CA . GLU D 1 52 ? -16.363 16.219 -38.798 1.000 56.340 52 GLU D CA 1
ATOM 14315 C C . GLU D 1 52 ? -17.620 15.696 -38.096 1.000 52.110 52 GLU D C 1
ATOM 14316 O O . GLU D 1 52 ? -18.298 16.478 -37.400 1.000 55.890 52 GLU D O 1
ATOM 14322 N N . GLU D 1 53 ? -17.948 14.427 -38.309 1.000 49.100 53 GLU D N 1
ATOM 14323 C CA . GLU D 1 53 ? -19.114 13.769 -37.663 1.000 50.400 53 GLU D CA 1
ATOM 14324 C C . GLU D 1 53 ? -18.902 13.752 -36.141 1.000 53.540 53 GLU D C 1
ATOM 14325 O O . GLU D 1 53 ? -19.928 13.761 -35.421 1.000 51.920 53 GLU D O 1
ATOM 14331 N N . GLU D 1 54 ? -17.639 13.763 -35.665 1.000 52.680 54 GLU D N 1
ATOM 14332 C CA . GLU D 1 54 ? -17.302 13.776 -34.211 1.000 48.450 54 GLU D CA 1
ATOM 14333 C C . GLU D 1 54 ? -17.955 15.007 -33.583 1.000 49.030 54 GLU D C 1
ATOM 14334 O O . GLU D 1 54 ? -18.443 14.903 -32.442 1.000 48.030 54 GLU D O 1
ATOM 14340 N N . ARG D 1 55 ? -17.980 16.124 -34.316 1.000 52.460 55 ARG D N 1
ATOM 14341 C CA . ARG D 1 55 ? -18.573 17.396 -33.833 1.000 51.390 55 ARG D CA 1
ATOM 14342 C C . ARG D 1 55 ? -20.061 17.136 -33.637 1.000 50.240 55 ARG D C 1
ATOM 14343 O O . ARG D 1 55 ? -20.589 17.537 -32.593 1.000 48.250 55 ARG D O 1
ATOM 14351 N N . MET D 1 56 ? -20.667 16.418 -34.586 1.000 53.200 56 MET D N 1
ATOM 14352 C CA . MET D 1 56 ? -22.122 16.110 -34.615 1.000 56.520 56 MET D CA 1
ATOM 14353 C C . MET D 1 56 ? -22.481 15.042 -33.561 1.000 53.730 56 MET D C 1
ATOM 14354 O O . MET D 1 56 ? -23.194 15.373 -32.606 1.000 53.060 56 MET D O 1
ATOM 14359 N N . ASN D 1 57 ? -22.028 13.797 -33.710 1.000 52.600 57 ASN D N 1
ATOM 14360 C CA . ASN D 1 57 ? -22.510 12.671 -32.864 1.000 50.230 57 ASN D CA 1
ATOM 14361 C C . ASN D 1 57 ? -21.821 12.711 -31.497 1.000 46.890 57 ASN D C 1
ATOM 14362 O O . ASN D 1 57 ? -22.157 11.870 -30.653 1.000 51.140 57 ASN D O 1
ATOM 14367 N N . ARG D 1 58 ? -20.870 13.623 -31.305 1.000 44.150 58 ARG D N 1
ATOM 14368 C CA . ARG D 1 58 ? -20.185 13.884 -30.011 1.000 46.150 58 ARG D CA 1
ATOM 14369 C C . ARG D 1 58 ? -19.269 12.724 -29.601 1.000 48.930 58 ARG D C 1
ATOM 14370 O O . ARG D 1 58 ? -18.788 12.787 -28.452 1.000 51.890 58 ARG D O 1
ATOM 14378 N N . GLN D 1 59 ? -19.018 11.736 -30.478 1.000 51.590 59 GLN D N 1
ATOM 14379 C CA . GLN D 1 59 ? -18.043 10.626 -30.252 1.000 54.440 59 GLN D CA 1
ATOM 14380 C C . GLN D 1 59 ? -16.676 11.060 -30.786 1.000 54.050 59 GLN D C 1
ATOM 14381 O O . GLN D 1 59 ? -16.609 11.434 -31.959 1.000 60.010 59 GLN D O 1
ATOM 14387 N N . LYS D 1 60 ? -15.618 11.003 -29.977 1.000 57.290 60 LYS D N 1
ATOM 14388 C CA . LYS D 1 60 ? -14.266 11.475 -30.390 1.000 55.650 60 LYS D CA 1
ATOM 14389 C C . LYS D 1 60 ? -13.725 10.549 -31.485 1.000 50.510 60 LYS D C 1
ATOM 14390 O O . LYS D 1 60 ? -13.826 9.335 -31.303 1.000 43.380 60 LYS D O 1
ATOM 14396 N N . LYS D 1 61 ? -13.207 11.136 -32.574 1.000 54.690 61 LYS D N 1
ATOM 14397 C CA . LYS D 1 61 ? -12.556 10.458 -33.733 1.000 55.570 61 LYS D CA 1
ATOM 14398 C C . LYS D 1 61 ? -13.490 9.370 -34.281 1.000 56.380 61 LYS D C 1
ATOM 14399 O O . LYS D 1 61 ? -12.986 8.319 -34.746 1.000 57.340 61 LYS D O 1
ATOM 14405 N N . THR D 1 62 ? -14.787 9.657 -34.310 1.000 53.920 62 THR D N 1
ATOM 14406 C CA . THR D 1 62 ? -15.794 8.676 -34.781 1.000 51.920 62 THR D CA 1
ATOM 14407 C C . THR D 1 62 ? -15.364 8.007 -36.082 1.000 55.080 62 THR D C 1
ATOM 14408 O O . THR D 1 62 ? -14.624 8.633 -36.848 1.000 49.350 62 THR D O 1
ATOM 14412 N N . THR D 1 63 ? -15.822 6.772 -36.295 1.000 62.200 63 THR D N 1
ATOM 14413 C CA . THR D 1 63 ? -15.519 6.004 -37.522 1.000 57.810 63 THR D CA 1
ATOM 14414 C C . THR D 1 63 ? -16.839 5.794 -38.244 1.000 53.740 63 THR D C 1
ATOM 14415 O O . THR D 1 63 ? -16.825 5.271 -39.364 1.000 50.420 63 THR D O 1
ATOM 14419 N N . ALA D 1 64 ? -17.928 6.228 -37.623 1.000 50.540 64 ALA D N 1
ATOM 14420 C CA . ALA D 1 64 ? -19.274 5.993 -38.172 1.000 53.730 64 ALA D CA 1
ATOM 14421 C C . ALA D 1 64 ? -19.481 6.766 -39.461 1.000 54.170 64 ALA D C 1
ATOM 14422 O O . ALA D 1 64 ? -18.727 7.704 -39.709 1.000 57.800 64 ALA D O 1
ATOM 14424 N N . PHE D 1 65 ? -20.489 6.367 -40.232 1.000 54.530 65 PHE D N 1
ATOM 14425 C CA . PHE D 1 65 ? -20.815 7.081 -41.483 1.000 54.900 65 PHE D CA 1
ATOM 14426 C C . PHE D 1 65 ? -21.168 8.525 -41.123 1.000 56.710 65 PHE D C 1
ATOM 14427 O O . PHE D 1 65 ? -21.920 8.749 -40.165 1.000 58.910 65 PHE D O 1
ATOM 14435 N N . PRO D 1 66 ? -20.639 9.518 -41.860 1.000 51.990 66 PRO D N 1
ATOM 14436 C CA . PRO D 1 66 ? -20.924 10.914 -41.570 1.000 50.160 66 PRO D CA 1
ATOM 14437 C C . PRO D 1 66 ? -22.332 11.358 -41.990 1.000 48.150 66 PRO D C 1
ATOM 14438 O O . PRO D 1 66 ? -22.425 12.223 -42.823 1.000 45.170 66 PRO D O 1
ATOM 14442 N N . ALA D 1 67 ? -23.375 10.797 -41.375 1.000 46.680 67 ALA D N 1
ATOM 14443 C CA . ALA D 1 67 ? -24.773 11.118 -41.762 1.000 45.830 67 ALA D CA 1
ATOM 14444 C C . ALA D 1 67 ? -25.113 12.580 -41.432 1.000 44.440 67 ALA D C 1
ATOM 14445 O O . ALA D 1 67 ? -25.656 13.272 -42.316 1.000 40.110 67 ALA D O 1
ATOM 14447 N N . ASN D 1 68 ? -24.825 13.022 -40.204 1.000 45.040 68 ASN D N 1
ATOM 14448 C CA . ASN D 1 68 ? -25.165 14.381 -39.690 1.000 47.800 68 ASN D CA 1
ATOM 14449 C C . ASN D 1 68 ? -24.319 15.431 -40.415 1.000 48.960 68 ASN D C 1
ATOM 14450 O O . ASN D 1 68 ? -24.897 16.443 -40.873 1.000 49.490 68 ASN D O 1
ATOM 14455 N N . ALA D 1 69 ? -23.011 15.193 -40.520 1.000 49.340 69 ALA D N 1
ATOM 14456 C CA . ALA D 1 69 ? -22.050 16.045 -41.262 1.000 53.890 69 ALA D CA 1
ATOM 14457 C C . ALA D 1 69 ? -22.476 16.183 -42.730 1.000 52.500 69 ALA D C 1
ATOM 14458 O O . ALA D 1 69 ? -22.409 17.321 -43.262 1.000 46.620 69 ALA D O 1
ATOM 14460 N N . MET D 1 70 ? -22.833 15.053 -43.356 1.000 50.190 70 MET D N 1
ATOM 14461 C CA . MET D 1 70 ? -23.252 14.962 -44.780 1.000 53.080 70 MET D CA 1
ATOM 14462 C C . MET D 1 70 ? -24.514 15.815 -44.967 1.000 56.650 70 MET D C 1
ATOM 14463 O O . MET D 1 70 ? -24.563 16.635 -45.920 1.000 50.540 70 MET D O 1
ATOM 14468 N N . ARG D 1 71 ? -25.490 15.646 -44.070 1.000 60.910 71 ARG D N 1
ATOM 14469 C CA . ARG D 1 71 ? -26.777 16.384 -44.113 1.000 60.970 71 ARG D CA 1
ATOM 14470 C C . ARG D 1 71 ? -26.493 17.877 -43.904 1.000 58.360 71 ARG D C 1
ATOM 14471 O O . ARG D 1 71 ? -26.965 18.682 -44.738 1.000 63.190 71 ARG D O 1
ATOM 14479 N N . TRP D 1 72 ? -25.739 18.253 -42.867 1.000 50.550 72 TRP D N 1
ATOM 14480 C CA . TRP D 1 72 ? -25.580 19.692 -42.528 1.000 48.170 72 TRP D CA 1
ATOM 14481 C C . TRP D 1 72 ? -24.875 20.421 -43.682 1.000 47.670 72 TRP D C 1
ATOM 14482 O O . TRP D 1 72 ? -25.244 21.576 -43.947 1.000 47.270 72 TRP D O 1
ATOM 14493 N N . CYS D 1 73 ? -23.897 19.785 -44.335 1.000 50.210 73 CYS D N 1
ATOM 14494 C CA . CYS D 1 73 ? -23.177 20.337 -45.520 1.000 50.890 73 CYS D CA 1
ATOM 14495 C C . CYS D 1 73 ? -24.176 20.666 -46.631 1.000 52.570 73 CYS D C 1
ATOM 14496 O O . CYS D 1 73 ? -24.073 21.775 -47.218 1.000 48.670 73 CYS D O 1
ATOM 14499 N N . LEU D 1 74 ? -25.094 19.729 -46.901 1.000 54.350 74 LEU D N 1
ATOM 14500 C CA . LEU D 1 74 ? -26.148 19.864 -47.941 1.000 56.670 74 LEU D CA 1
ATOM 14501 C C . LEU D 1 74 ? -27.139 20.961 -47.525 1.000 59.090 74 LEU D C 1
ATOM 14502 O O . LEU D 1 74 ? -27.341 21.886 -48.338 1.000 62.780 74 LEU D O 1
ATOM 14507 N N . GLU D 1 75 ? -27.686 20.901 -46.303 1.000 57.580 75 GLU D N 1
ATOM 14508 C CA . GLU D 1 75 ? -28.603 21.941 -45.769 1.000 61.620 75 GLU D CA 1
ATOM 14509 C C . GLU D 1 75 ? -27.959 23.333 -45.903 1.000 64.150 75 GLU D C 1
ATOM 14510 O O . GLU D 1 75 ? -28.693 24.277 -46.260 1.000 63.870 75 GLU D O 1
ATOM 14516 N N . GLN D 1 76 ? -26.642 23.462 -45.692 1.000 68.490 76 GLN D N 1
ATOM 14517 C CA . GLN D 1 76 ? -25.916 24.771 -45.696 1.000 72.000 76 GLN D CA 1
ATOM 14518 C C . GLN D 1 76 ? -25.914 25.356 -47.113 1.000 68.630 76 GLN D C 1
ATOM 14519 O O . GLN D 1 76 ? -25.930 26.594 -47.263 1.000 59.990 76 GLN D O 1
ATOM 14525 N N . ALA D 1 77 ? -25.846 24.484 -48.114 1.000 69.650 77 ALA D N 1
ATOM 14526 C CA . ALA D 1 77 ? -25.847 24.856 -49.541 1.000 67.250 77 ALA D CA 1
ATOM 14527 C C . ALA D 1 77 ? -27.295 24.885 -50.035 1.000 69.210 77 ALA D C 1
ATOM 14528 O O . ALA D 1 77 ? -27.517 25.370 -51.158 1.000 71.560 77 ALA D O 1
ATOM 14530 N N . GLY D 1 78 ? -28.241 24.413 -49.211 1.000 70.180 78 GLY D N 1
ATOM 14531 C CA . GLY D 1 78 ? -29.668 24.320 -49.568 1.000 69.890 78 GLY D CA 1
ATOM 14532 C C . GLY D 1 78 ? -29.828 23.538 -50.857 1.000 78.070 78 GLY D C 1
ATOM 14533 O O . GLY D 1 78 ? -30.390 24.096 -51.833 1.000 81.230 78 GLY D O 1
ATOM 14534 N N . ILE D 1 79 ? -29.291 22.312 -50.866 1.000 78.220 79 ILE D N 1
ATOM 14535 C CA . ILE D 1 79 ? -29.424 21.295 -51.950 1.000 74.810 79 ILE D CA 1
ATOM 14536 C C . ILE D 1 79 ? -29.746 19.956 -51.283 1.000 76.090 79 ILE D C 1
ATOM 14537 O O . ILE D 1 79 ? -29.754 19.901 -50.038 1.000 78.060 79 ILE D O 1
ATOM 14542 N N . SER D 1 80 ? -30.007 18.921 -52.077 1.000 81.210 80 SER D N 1
ATOM 14543 C CA . SER D 1 80 ? -30.208 17.529 -51.601 1.000 83.580 80 SER D CA 1
ATOM 14544 C C . SER D 1 80 ? -29.226 16.617 -52.341 1.000 76.820 80 SER D C 1
ATOM 14545 O O . SER D 1 80 ? -28.498 17.121 -53.222 1.000 65.940 80 SER D O 1
ATOM 14548 N N . TYR D 1 81 ? -29.211 15.332 -51.984 1.000 74.460 81 TYR D N 1
ATOM 14549 C CA . TYR D 1 81 ? -28.216 14.329 -52.443 1.000 79.090 81 TYR D CA 1
ATOM 14550 C C . TYR D 1 81 ? -28.193 14.275 -53.975 1.000 84.680 81 TYR D C 1
ATOM 14551 O O . TYR D 1 81 ? -27.083 14.190 -54.541 1.000 83.410 81 TYR D O 1
ATOM 14560 N N . GLU D 1 82 ? -29.367 14.354 -54.613 1.000 83.690 82 GLU D N 1
ATOM 14561 C CA . GLU D 1 82 ? -29.542 14.253 -56.089 1.000 84.940 82 GLU D CA 1
ATOM 14562 C C . GLU D 1 82 ? -28.744 15.333 -56.839 1.000 81.350 82 GLU D C 1
ATOM 14563 O O . GLU D 1 82 ? -28.299 15.050 -57.968 1.000 76.300 82 GLU D O 1
ATOM 14569 N N . ASP D 1 83 ? -28.589 16.523 -56.251 1.000 82.100 83 ASP D N 1
ATOM 14570 C CA . ASP D 1 83 ? -27.950 17.704 -56.901 1.000 79.550 83 ASP D CA 1
ATOM 14571 C C . ASP D 1 83 ? -26.421 17.538 -56.915 1.000 79.600 83 ASP D C 1
ATOM 14572 O O . ASP D 1 83 ? -25.765 18.216 -57.737 1.000 78.290 83 ASP D O 1
ATOM 14577 N N . VAL D 1 84 ? -25.876 16.698 -56.023 1.000 78.690 84 VAL D N 1
ATOM 14578 C CA . VAL D 1 84 ? -24.415 16.376 -55.942 1.000 76.060 84 VAL D CA 1
ATOM 14579 C C . VAL D 1 84 ? -24.019 15.585 -57.200 1.000 70.360 84 VAL D C 1
ATOM 14580 O O . VAL D 1 84 ? -24.653 14.550 -57.502 1.000 64.210 84 VAL D O 1
ATOM 14584 N N . ASP D 1 85 ? -23.002 16.059 -57.910 1.000 65.710 85 ASP D N 1
ATOM 14585 C CA . ASP D 1 85 ? -22.571 15.471 -59.200 1.000 69.680 85 ASP D CA 1
ATOM 14586 C C . ASP D 1 85 ? -21.684 14.257 -58.915 1.000 72.750 85 ASP D C 1
ATOM 14587 O O . ASP D 1 85 ? -21.867 13.240 -59.605 1.000 80.250 85 ASP D O 1
ATOM 14592 N N . TYR D 1 86 ? -20.791 14.355 -57.921 1.000 75.260 86 TYR D N 1
ATOM 14593 C CA . TYR D 1 86 ? -19.817 13.295 -57.544 1.000 70.630 86 TYR D CA 1
ATOM 14594 C C . TYR D 1 86 ? -19.632 13.235 -56.021 1.000 68.140 86 TYR D C 1
ATOM 14595 O O . TYR D 1 86 ? -19.603 14.289 -55.364 1.000 65.580 86 TYR D O 1
ATOM 14604 N N . TYR D 1 87 ? -19.519 12.008 -55.500 1.000 63.990 87 TYR D N 1
ATOM 14605 C CA . TYR D 1 87 ? -19.208 11.663 -54.092 1.000 62.050 87 TYR D CA 1
ATOM 14606 C C . TYR D 1 87 ? -17.802 11.064 -54.018 1.000 62.400 87 TYR D C 1
ATOM 14607 O O . TYR D 1 87 ? -17.596 9.945 -54.498 1.000 71.990 87 TYR D O 1
ATOM 14616 N N . ALA D 1 88 ? -16.860 11.790 -53.421 1.000 60.430 88 ALA D N 1
ATOM 14617 C CA . ALA D 1 88 ? -15.444 11.383 -53.276 1.000 53.120 88 ALA D CA 1
ATOM 14618 C C . ALA D 1 88 ? -15.219 10.767 -51.891 1.000 49.590 88 ALA D C 1
ATOM 14619 O O . ALA D 1 88 ? -15.444 11.455 -50.889 1.000 47.170 88 ALA D O 1
ATOM 14621 N N . PHE D 1 89 ? -14.815 9.501 -51.844 1.000 47.210 89 PHE D N 1
ATOM 14622 C CA . PHE D 1 89 ? -14.395 8.801 -50.607 1.000 47.100 89 PHE D CA 1
ATOM 14623 C C . PHE D 1 89 ? -12.871 8.904 -50.499 1.000 49.600 89 PHE D C 1
ATOM 14624 O O . PHE D 1 89 ? -12.213 8.882 -51.556 1.000 52.390 89 PHE D O 1
ATOM 14632 N N . GLY D 1 90 ? -12.330 9.007 -49.282 1.000 49.180 90 GLY D N 1
ATOM 14633 C CA . GLY D 1 90 ? -10.880 9.161 -49.043 1.000 50.760 90 GLY D CA 1
ATOM 14634 C C . GLY D 1 90 ? -10.151 7.830 -48.882 1.000 53.570 90 GLY D C 1
ATOM 14635 O O . GLY D 1 90 ? -9.169 7.798 -48.113 1.000 55.200 90 GLY D O 1
ATOM 14636 N N . TRP D 1 91 ? -10.596 6.770 -49.574 1.000 56.420 91 TRP D N 1
ATOM 14637 C CA . TRP D 1 91 ? -9.993 5.405 -49.555 1.000 55.720 91 TRP D CA 1
ATOM 14638 C C . TRP D 1 91 ? -10.328 4.659 -50.856 1.000 59.460 91 TRP D C 1
ATOM 14639 O O . TRP D 1 91 ? -11.546 4.378 -51.121 1.000 58.290 91 TRP D O 1
ATOM 14650 N N . ASN D 1 92 ? -9.286 4.292 -51.610 1.000 58.210 92 ASN D N 1
ATOM 14651 C CA . ASN D 1 92 ? -9.386 3.655 -52.953 1.000 55.650 92 ASN D CA 1
ATOM 14652 C C . ASN D 1 92 ? -9.178 2.135 -52.813 1.000 48.360 92 ASN D C 1
ATOM 14653 O O . ASN D 1 92 ? -8.271 1.585 -53.446 1.000 41.850 92 ASN D O 1
ATOM 14658 N N . PHE D 1 93 ? -10.005 1.469 -52.007 1.000 50.970 93 PHE D N 1
ATOM 14659 C CA . PHE D 1 93 ? -10.002 -0.011 -51.850 1.000 53.670 93 PHE D CA 1
ATOM 14660 C C . PHE D 1 93 ? -10.744 -0.620 -53.045 1.000 56.320 93 PHE D C 1
ATOM 14661 O O . PHE D 1 93 ? -11.914 -1.033 -52.920 1.000 60.220 93 PHE D O 1
ATOM 14669 N N . THR D 1 94 ? -10.067 -0.618 -54.192 1.000 54.890 94 THR D N 1
ATOM 14670 C CA . THR D 1 94 ? -10.551 -1.125 -55.498 1.000 51.040 94 THR D CA 1
ATOM 14671 C C . THR D 1 94 ? -10.333 -2.634 -55.543 1.000 52.790 94 THR D C 1
ATOM 14672 O O . THR D 1 94 ? -9.555 -3.146 -54.712 1.000 55.150 94 THR D O 1
ATOM 14676 N N . ALA D 1 95 ? -10.959 -3.313 -56.501 1.000 54.660 95 ALA D N 1
ATOM 14677 C CA . ALA D 1 95 ? -10.751 -4.755 -56.761 1.000 55.260 95 ALA D CA 1
ATOM 14678 C C . ALA D 1 95 ? -9.259 -4.994 -57.033 1.000 55.630 95 ALA D C 1
ATOM 14679 O O . ALA D 1 95 ? -8.661 -5.850 -56.363 1.000 55.800 95 ALA D O 1
ATOM 14681 N N . GLU D 1 96 ? -8.676 -4.216 -57.948 1.000 57.750 96 GLU D N 1
ATOM 14682 C CA . GLU D 1 96 ? -7.220 -4.211 -58.253 1.000 63.870 96 GLU D CA 1
ATOM 14683 C C . GLU D 1 96 ? -6.441 -4.330 -56.945 1.000 60.660 96 GLU D C 1
ATOM 14684 O O . GLU D 1 96 ? -5.623 -5.258 -56.837 1.000 62.270 96 GLU D O 1
ATOM 14690 N N . PHE D 1 97 ? -6.718 -3.457 -55.972 1.000 63.260 97 PHE D N 1
ATOM 14691 C CA . PHE D 1 97 ? -5.971 -3.396 -54.684 1.000 63.760 97 PHE D CA 1
ATOM 14692 C C . PHE D 1 97 ? -6.088 -4.739 -53.947 1.000 60.460 97 PHE D C 1
ATOM 14693 O O . PHE D 1 97 ? -5.041 -5.291 -53.562 1.000 55.590 97 PHE D O 1
ATOM 14701 N N . ALA D 1 98 ? -7.316 -5.241 -53.764 1.000 58.020 98 ALA D N 1
ATOM 14702 C CA . ALA D 1 98 ? -7.606 -6.524 -53.079 1.000 57.780 98 ALA D CA 1
ATOM 14703 C C . ALA D 1 98 ? -6.826 -7.658 -53.761 1.000 60.210 98 ALA D C 1
ATOM 14704 O O . ALA D 1 98 ? -6.306 -8.549 -53.054 1.000 60.290 98 ALA D O 1
ATOM 14706 N N . ASP D 1 99 ? -6.730 -7.636 -55.090 1.000 60.030 99 ASP D N 1
ATOM 14707 C CA . ASP D 1 99 ? -6.004 -8.694 -55.834 1.000 61.290 99 ASP D CA 1
ATOM 14708 C C . ASP D 1 99 ? -4.542 -8.648 -55.364 1.000 58.190 99 ASP D C 1
ATOM 14709 O O . ASP D 1 99 ? -4.038 -9.681 -54.885 1.000 53.660 99 ASP D O 1
ATOM 14714 N N . ALA D 1 100 ? -3.925 -7.468 -55.392 1.000 58.670 100 ALA D N 1
ATOM 14715 C CA . ALA D 1 100 ? -2.533 -7.237 -54.939 1.000 59.230 100 ALA D CA 1
ATOM 14716 C C . ALA D 1 100 ? -2.375 -7.587 -53.451 1.000 57.970 100 ALA D C 1
ATOM 14717 O O . ALA D 1 100 ? -1.320 -8.125 -53.081 1.000 58.880 100 ALA D O 1
ATOM 14719 N N . ALA D 1 101 ? -3.372 -7.267 -52.626 1.000 60.590 101 ALA D N 1
ATOM 14720 C CA . ALA D 1 101 ? -3.319 -7.400 -51.148 1.000 64.310 101 ALA D CA 1
ATOM 14721 C C . ALA D 1 101 ? -3.437 -8.874 -50.745 1.000 64.360 101 ALA D C 1
ATOM 14722 O O . ALA D 1 101 ? -2.685 -9.299 -49.834 1.000 66.170 101 ALA D O 1
ATOM 14724 N N . ILE D 1 102 ? -4.329 -9.631 -51.398 1.000 64.190 102 ILE D N 1
ATOM 14725 C CA . ILE D 1 102 ? -4.452 -11.109 -51.200 1.000 62.040 102 ILE D CA 1
ATOM 14726 C C . ILE D 1 102 ? -3.133 -11.779 -51.630 1.000 60.810 102 ILE D C 1
ATOM 14727 O O . ILE D 1 102 ? -2.703 -12.711 -50.918 1.000 59.310 102 ILE D O 1
ATOM 14732 N N . THR D 1 103 ? -2.513 -11.315 -52.728 1.000 58.430 103 THR D N 1
ATOM 14733 C CA . THR D 1 103 ? -1.234 -11.846 -53.274 1.000 59.890 103 THR D CA 1
ATOM 14734 C C . THR D 1 103 ? -0.091 -11.550 -52.301 1.000 63.400 103 THR D C 1
ATOM 14735 O O . THR D 1 103 ? 0.716 -12.463 -52.059 1.000 72.590 103 THR D O 1
ATOM 14739 N N . GLY D 1 104 ? -0.030 -10.331 -51.766 1.000 66.010 104 GLY D N 1
ATOM 14740 C CA . GLY D 1 104 ? 0.920 -9.948 -50.703 1.000 69.070 104 GLY D CA 1
ATOM 14741 C C . GLY D 1 104 ? 0.894 -10.916 -49.527 1.000 67.520 104 GLY D C 1
ATOM 14742 O O . GLY D 1 104 ? 1.959 -11.497 -49.203 1.000 62.910 104 GLY D O 1
ATOM 14743 N N . LEU D 1 105 ? -0.275 -11.096 -48.906 1.000 66.720 105 LEU D N 1
ATOM 14744 C CA . LEU D 1 105 ? -0.424 -11.926 -47.682 1.000 70.020 105 LEU D CA 1
ATOM 14745 C C . LEU D 1 105 ? -0.128 -13.393 -48.022 1.000 74.940 105 LEU D C 1
ATOM 14746 O O . LEU D 1 105 ? 0.293 -14.127 -47.109 1.000 80.630 105 LEU D O 1
ATOM 14751 N N . ALA D 1 106 ? -0.311 -13.794 -49.285 1.000 74.250 106 ALA D N 1
ATOM 14752 C CA . ALA D 1 106 ? -0.080 -15.174 -49.772 1.000 75.940 106 ALA D CA 1
ATOM 14753 C C . ALA D 1 106 ? 1.400 -15.371 -50.138 1.000 81.850 106 ALA D C 1
ATOM 14754 O O . ALA D 1 106 ? 1.870 -16.520 -50.034 1.000 82.520 106 ALA D O 1
ATOM 14756 N N . SER D 1 107 ? 2.107 -14.305 -50.543 1.000 80.240 107 SER D N 1
ATOM 14757 C CA . SER D 1 107 ? 3.568 -14.310 -50.846 1.000 78.440 107 SER D CA 1
ATOM 14758 C C . SER D 1 107 ? 4.385 -14.099 -49.567 1.000 78.640 107 SER D C 1
ATOM 14759 O O . SER D 1 107 ? 5.620 -14.296 -49.623 1.000 84.150 107 SER D O 1
ATOM 14762 N N . ALA D 1 108 ? 3.730 -13.696 -48.472 1.000 73.070 108 ALA D N 1
ATOM 14763 C CA . ALA D 1 108 ? 4.371 -13.381 -47.175 1.000 70.870 108 ALA D CA 1
ATOM 14764 C C . ALA D 1 108 ? 5.200 -14.579 -46.716 1.000 71.190 108 ALA D C 1
ATOM 14765 O O . ALA D 1 108 ? 5.002 -15.684 -47.203 1.000 71.370 108 ALA D O 1
ATOM 14767 N N . PRO D 1 109 ? 6.190 -14.403 -45.811 1.000 81.760 109 PRO D N 1
ATOM 14768 C CA . PRO D 1 109 ? 6.992 -15.516 -45.306 1.000 84.990 109 PRO D CA 1
ATOM 14769 C C . PRO D 1 109 ? 6.403 -16.051 -43.990 1.000 87.630 109 PRO D C 1
ATOM 14770 O O . PRO D 1 109 ? 7.088 -16.052 -42.988 1.000 88.290 109 PRO D O 1
ATOM 14774 N N . ILE D 1 110 ? 5.141 -16.481 -44.026 1.000 88.520 110 ILE D N 1
ATOM 14775 C CA . ILE D 1 110 ? 4.318 -16.810 -42.825 1.000 94.280 110 ILE D CA 1
ATOM 14776 C C . ILE D 1 110 ? 3.915 -18.278 -42.883 1.000 92.240 110 ILE D C 1
ATOM 14777 O O . ILE D 1 110 ? 3.767 -18.837 -43.970 1.000 97.330 110 ILE D O 1
ATOM 14782 N N . PRO D 1 111 ? 3.692 -18.948 -41.727 1.000 85.450 111 PRO D N 1
ATOM 14783 C CA . PRO D 1 111 ? 2.990 -20.227 -41.733 1.000 84.730 111 PRO D CA 1
ATOM 14784 C C . PRO D 1 111 ? 1.600 -20.025 -42.341 1.000 87.130 111 PRO D C 1
ATOM 14785 O O . PRO D 1 111 ? 0.952 -18.995 -42.123 1.000 86.400 111 PRO D O 1
ATOM 14789 N N . PRO D 1 112 ? 1.108 -20.985 -43.157 1.000 84.960 112 PRO D N 1
ATOM 14790 C CA . PRO D 1 112 ? -0.214 -20.869 -43.773 1.000 78.380 112 PRO D CA 1
ATOM 14791 C C . PRO D 1 112 ? -1.351 -20.600 -42.765 1.000 68.200 112 PRO D C 1
ATOM 14792 O O . PRO D 1 112 ? -2.278 -19.898 -43.119 1.000 63.680 112 PRO D O 1
ATOM 14796 N N . GLU D 1 113 ? -1.235 -21.129 -41.544 1.000 62.630 113 GLU D N 1
ATOM 14797 C CA . GLU D 1 113 ? -2.197 -20.898 -40.433 1.000 66.630 113 GLU D CA 1
ATOM 14798 C C . GLU D 1 113 ? -2.492 -19.399 -40.312 1.000 68.950 113 GLU D C 1
ATOM 14799 O O . GLU D 1 113 ? -3.669 -19.050 -40.132 1.000 75.430 113 GLU D O 1
ATOM 14805 N N . TYR D 1 114 ? -1.470 -18.547 -40.419 1.000 67.930 114 TYR D N 1
ATOM 14806 C CA . TYR D 1 114 ? -1.589 -17.075 -40.258 1.000 65.840 114 TYR D CA 1
ATOM 14807 C C . TYR D 1 114 ? -2.122 -16.416 -41.535 1.000 60.610 114 TYR D C 1
ATOM 14808 O O . TYR D 1 114 ? -2.869 -15.432 -41.409 1.000 67.350 114 TYR D O 1
ATOM 14817 N N . LYS D 1 115 ? -1.724 -16.889 -42.717 1.000 52.640 115 LYS D N 1
ATOM 14818 C CA . LYS D 1 115 ? -2.176 -16.294 -44.003 1.000 52.680 115 LYS D CA 1
ATOM 14819 C C . LYS D 1 115 ? -3.694 -16.461 -44.148 1.000 56.590 115 LYS D C 1
ATOM 14820 O O . LYS D 1 115 ? -4.332 -15.597 -44.788 1.000 53.710 115 LYS D O 1
ATOM 14826 N N . PHE D 1 116 ? -4.246 -17.550 -43.602 1.000 59.560 116 PHE D N 1
ATOM 14827 C CA . PHE D 1 116 ? -5.698 -17.868 -43.643 1.000 64.390 116 PHE D CA 1
ATOM 14828 C C . PHE D 1 116 ? -6.467 -16.816 -42.839 1.000 64.700 116 PHE D C 1
ATOM 14829 O O . PHE D 1 116 ? -7.433 -16.241 -43.372 1.000 66.320 116 PHE D O 1
ATOM 14837 N N . GLN D 1 117 ? -6.026 -16.578 -41.600 1.000 67.120 117 GLN D N 1
ATOM 14838 C CA . GLN D 1 117 ? -6.633 -15.613 -40.646 1.000 66.360 117 GLN D CA 1
ATOM 14839 C C . GLN D 1 117 ? -6.600 -14.199 -41.240 1.000 63.210 117 GLN D C 1
ATOM 14840 O O . GLN D 1 117 ? -7.666 -13.559 -41.274 1.000 53.760 117 GLN D O 1
ATOM 14846 N N . ALA D 1 118 ? -5.420 -13.742 -41.685 1.000 64.860 118 ALA D N 1
ATOM 14847 C CA . ALA D 1 118 ? -5.187 -12.414 -42.311 1.000 62.910 118 ALA D CA 1
ATOM 14848 C C . ALA D 1 118 ? -6.161 -12.203 -43.475 1.000 61.730 118 ALA D C 1
ATOM 14849 O O . ALA D 1 118 ? -6.866 -11.160 -43.478 1.000 62.480 118 ALA D O 1
ATOM 14851 N N . ILE D 1 119 ? -6.213 -13.157 -44.417 1.000 56.740 119 ILE D N 1
ATOM 14852 C CA . ILE D 1 119 ? -7.022 -13.040 -45.668 1.000 54.760 119 ILE D CA 1
ATOM 14853 C C . ILE D 1 119 ? -8.511 -13.081 -45.288 1.000 51.900 119 ILE D C 1
ATOM 14854 O O . ILE D 1 119 ? -9.278 -12.263 -45.840 1.000 52.090 119 ILE D O 1
ATOM 14859 N N . GLY D 1 120 ? -8.894 -13.947 -44.343 1.000 49.230 120 GLY D N 1
ATOM 14860 C CA . GLY D 1 120 ? -10.282 -14.052 -43.842 1.000 49.550 120 GLY D CA 1
ATOM 14861 C C . GLY D 1 120 ? -10.759 -12.736 -43.250 1.000 50.880 120 GLY D C 1
ATOM 14862 O O . GLY D 1 120 ? -11.830 -12.248 -43.651 1.000 48.610 120 GLY D O 1
ATOM 14863 N N . SER D 1 121 ? -9.969 -12.180 -42.329 1.000 54.210 121 SER D N 1
ATOM 14864 C CA . SER D 1 121 ? -10.177 -10.864 -41.678 1.000 48.740 121 SER D CA 1
ATOM 14865 C C . SER D 1 121 ? -10.287 -9.786 -42.749 1.000 48.810 121 SER D C 1
ATOM 14866 O O . SER D 1 121 ? -11.264 -8.999 -42.690 1.000 49.150 121 SER D O 1
ATOM 14869 N N . PHE D 1 122 ? -9.333 -9.770 -43.689 1.000 49.170 122 PHE D N 1
ATOM 14870 C CA . PHE D 1 122 ? -9.297 -8.790 -44.803 1.000 53.450 122 PHE D CA 1
ATOM 14871 C C . PHE D 1 122 ? -10.562 -8.948 -45.661 1.000 54.160 122 PHE D C 1
ATOM 14872 O O . PHE D 1 122 ? -11.120 -7.927 -46.100 1.000 55.970 122 PHE D O 1
ATOM 14880 N N . GLY D 1 123 ? -11.016 -10.183 -45.882 1.000 56.070 123 GLY D N 1
ATOM 14881 C CA . GLY D 1 123 ? -12.300 -10.468 -46.552 1.000 60.980 123 GLY D CA 1
ATOM 14882 C C . GLY D 1 123 ? -13.469 -9.758 -45.876 1.000 62.430 123 GLY D C 1
ATOM 14883 O O . GLY D 1 123 ? -14.136 -8.932 -46.547 1.000 59.980 123 GLY D O 1
ATOM 14884 N N . GLU D 1 124 ? -13.695 -10.044 -44.588 1.000 60.320 124 GLU D N 1
ATOM 14885 C CA . GLU D 1 124 ? -14.842 -9.510 -43.805 1.000 56.790 124 GLU D CA 1
ATOM 14886 C C . GLU D 1 124 ? -14.793 -7.988 -43.833 1.000 54.010 124 GLU D C 1
ATOM 14887 O O . GLU D 1 124 ? -15.839 -7.362 -44.062 1.000 49.950 124 GLU D O 1
ATOM 14893 N N . LEU D 1 125 ? -13.601 -7.442 -43.597 1.000 56.080 125 LEU D N 1
ATOM 14894 C CA . LEU D 1 125 ? -13.295 -6.002 -43.796 1.000 55.330 125 LEU D CA 1
ATOM 14895 C C . LEU D 1 125 ? -13.807 -5.575 -45.175 1.000 55.370 125 LEU D C 1
ATOM 14896 O O . LEU D 1 125 ? -14.594 -4.614 -45.239 1.000 52.860 125 LEU D O 1
ATOM 14901 N N . TRP D 1 126 ? -13.384 -6.285 -46.223 1.000 55.800 126 TRP D N 1
ATOM 14902 C CA . TRP D 1 126 ? -13.679 -5.957 -47.641 1.000 56.610 126 TRP D CA 1
ATOM 14903 C C . TRP D 1 126 ? -15.189 -5.996 -47.890 1.000 59.040 126 TRP D C 1
ATOM 14904 O O . TRP D 1 126 ? -15.696 -5.081 -48.570 1.000 60.660 126 TRP D O 1
ATOM 14915 N N . ASN D 1 127 ? -15.864 -7.037 -47.398 1.000 58.600 127 ASN D N 1
ATOM 14916 C CA . ASN D 1 127 ? -17.297 -7.307 -47.695 1.000 59.570 127 ASN D CA 1
ATOM 14917 C C . ASN D 1 127 ? -18.159 -6.451 -46.774 1.000 57.060 127 ASN D C 1
ATOM 14918 O O . ASN D 1 127 ? -19.201 -5.981 -47.236 1.000 58.420 127 ASN D O 1
ATOM 14923 N N . GLY D 1 128 ? -17.713 -6.269 -45.528 1.000 59.010 128 GLY D N 1
ATOM 14924 C CA . GLY D 1 128 ? -18.404 -5.492 -44.481 1.000 56.190 128 GLY D CA 1
ATOM 14925 C C . GLY D 1 128 ? -18.333 -3.986 -44.706 1.000 53.590 128 GLY D C 1
ATOM 14926 O O . GLY D 1 128 ? -19.378 -3.352 -44.568 1.000 50.090 128 GLY D O 1
ATOM 14927 N N . ALA D 1 129 ? -17.162 -3.420 -45.042 1.000 56.670 129 ALA D N 1
ATOM 14928 C CA . ALA D 1 129 ? -16.889 -1.961 -44.953 1.000 57.190 129 ALA D CA 1
ATOM 14929 C C . ALA D 1 129 ? -16.193 -1.377 -46.193 1.000 57.730 129 ALA D C 1
ATOM 14930 O O . ALA D 1 129 ? -16.646 -0.305 -46.649 1.000 55.330 129 ALA D O 1
ATOM 14932 N N . LEU D 1 130 ? -15.092 -1.984 -46.659 1.000 62.700 130 LEU D N 1
ATOM 14933 C CA . LEU D 1 130 ? -14.131 -1.346 -47.608 1.000 64.670 130 LEU D CA 1
ATOM 14934 C C . LEU D 1 130 ? -14.598 -1.498 -49.056 1.000 66.000 130 LEU D C 1
ATOM 14935 O O . LEU D 1 130 ? -14.250 -0.619 -49.867 1.000 70.720 130 LEU D O 1
ATOM 14940 N N . GLY D 1 131 ? -15.299 -2.591 -49.366 1.000 68.070 131 GLY D N 1
ATOM 14941 C CA . GLY D 1 131 ? -15.787 -2.911 -50.722 1.000 72.290 131 GLY D CA 1
ATOM 14942 C C . GLY D 1 131 ? -16.592 -1.770 -51.315 1.000 70.020 131 GLY D C 1
ATOM 14943 O O . GLY D 1 131 ? -17.405 -1.176 -50.589 1.000 73.340 131 GLY D O 1
ATOM 14944 N N . ARG D 1 132 ? -16.359 -1.462 -52.590 1.000 68.130 132 ARG D N 1
ATOM 14945 C CA . ARG D 1 132 ? -17.166 -0.487 -53.371 1.000 64.130 132 ARG D CA 1
ATOM 14946 C C . ARG D 1 132 ? -18.657 -0.834 -53.234 1.000 64.690 132 ARG D C 1
ATOM 14947 O O . ARG D 1 132 ? -19.474 0.115 -53.137 1.000 63.220 132 ARG D O 1
ATOM 14955 N N . THR D 1 133 ? -18.989 -2.136 -53.215 1.000 60.890 133 THR D N 1
ATOM 14956 C CA . THR D 1 133 ? -20.327 -2.692 -52.855 1.000 60.590 133 THR D CA 1
ATOM 14957 C C . THR D 1 133 ? -20.780 -2.131 -51.501 1.000 62.970 133 THR D C 1
ATOM 14958 O O . THR D 1 133 ? -21.906 -1.586 -51.431 1.000 63.260 133 THR D O 1
ATOM 14962 N N . ALA D 1 134 ? -19.932 -2.294 -50.474 1.000 62.560 134 ALA D N 1
ATOM 14963 C CA . ALA D 1 134 ? -20.180 -1.883 -49.072 1.000 54.690 134 ALA D CA 1
ATOM 14964 C C . ALA D 1 134 ? -20.252 -0.352 -48.987 1.000 55.410 134 ALA D C 1
ATOM 14965 O O . ALA D 1 134 ? -21.088 0.133 -48.218 1.000 61.390 134 ALA D O 1
ATOM 14967 N N . LEU D 1 135 ? -19.452 0.393 -49.761 1.000 53.550 135 LEU D N 1
ATOM 14968 C CA . LEU D 1 135 ? -19.517 1.884 -49.753 1.000 58.740 135 LEU D CA 1
ATOM 14969 C C . LEU D 1 135 ? -20.935 2.324 -50.142 1.000 59.580 135 LEU D C 1
ATOM 14970 O O . LEU D 1 135 ? -21.504 3.179 -49.432 1.000 52.530 135 LEU D O 1
ATOM 14975 N N . ILE D 1 136 ? -21.487 1.722 -51.203 1.000 61.900 136 ILE D N 1
ATOM 14976 C CA . ILE D 1 136 ? -22.801 2.099 -51.805 1.000 63.540 136 ILE D CA 1
ATOM 14977 C C . ILE D 1 136 ? -23.941 1.586 -50.908 1.000 63.370 136 ILE D C 1
ATOM 14978 O O . ILE D 1 136 ? -24.921 2.334 -50.713 1.000 62.190 136 ILE D O 1
ATOM 14983 N N . GLU D 1 137 ? -23.839 0.359 -50.396 1.000 63.410 137 GLU D N 1
ATOM 14984 C CA . GLU D 1 137 ? -24.824 -0.203 -49.431 1.000 69.810 137 GLU D CA 1
ATOM 14985 C C . GLU D 1 137 ? -24.877 0.706 -48.197 1.000 69.250 137 GLU D C 1
ATOM 14986 O O . GLU D 1 137 ? -25.994 1.103 -47.797 1.000 70.470 137 GLU D O 1
ATOM 14992 N N . ASP D 1 138 ? -23.705 1.025 -47.638 1.000 64.140 138 ASP D N 1
ATOM 14993 C CA . ASP D 1 138 ? -23.535 1.800 -46.381 1.000 58.770 138 ASP D CA 1
ATOM 14994 C C . ASP D 1 138 ? -24.088 3.218 -46.569 1.000 58.020 138 ASP D C 1
ATOM 14995 O O . ASP D 1 138 ? -24.825 3.677 -45.682 1.000 60.470 138 ASP D O 1
ATOM 15000 N N . PHE D 1 139 ? -23.745 3.883 -47.675 1.000 53.700 139 PHE D N 1
ATOM 15001 C CA . PHE D 1 139 ? -24.236 5.238 -48.042 1.000 53.010 139 PHE D CA 1
ATOM 15002 C C . PHE D 1 139 ? -25.773 5.272 -48.065 1.000 57.020 139 PHE D C 1
ATOM 15003 O O . PHE D 1 139 ? -26.380 6.203 -47.505 1.000 58.100 139 PHE D O 1
ATOM 15011 N N . THR D 1 140 ? -26.391 4.294 -48.726 1.000 62.080 140 THR D N 1
ATOM 15012 C CA . THR D 1 140 ? -27.861 4.198 -48.929 1.000 62.340 140 THR D CA 1
ATOM 15013 C C . THR D 1 140 ? -28.550 3.949 -47.580 1.000 52.410 140 THR D C 1
ATOM 15014 O O . THR D 1 140 ? -29.418 4.737 -47.208 1.000 48.340 140 THR D O 1
ATOM 15018 N N . ARG D 1 141 ? -28.168 2.902 -46.864 1.000 51.240 141 ARG D N 1
ATOM 15019 C CA . ARG D 1 141 ? -28.785 2.579 -45.555 1.000 57.460 141 ARG D CA 1
ATOM 15020 C C . ARG D 1 141 ? -28.843 3.828 -44.669 1.000 58.030 141 ARG D C 1
ATOM 15021 O O . ARG D 1 141 ? -29.818 3.909 -43.922 1.000 64.670 141 ARG D O 1
ATOM 15029 N N . HIS D 1 142 ? -27.862 4.749 -44.742 1.000 59.910 142 HIS D N 1
ATOM 15030 C CA . HIS D 1 142 ? -27.635 5.842 -43.749 1.000 57.220 142 HIS D CA 1
ATOM 15031 C C . HIS D 1 142 ? -28.147 7.201 -44.241 1.000 60.500 142 HIS D C 1
ATOM 15032 O O . HIS D 1 142 ? -28.562 8.000 -43.377 1.000 66.030 142 HIS D O 1
ATOM 15039 N N . THR D 1 143 ? -28.109 7.473 -45.549 1.000 62.130 143 THR D N 1
ATOM 15040 C CA . THR D 1 143 ? -28.604 8.743 -46.154 1.000 60.790 143 THR D CA 1
ATOM 15041 C C . THR D 1 143 ? -30.061 8.590 -46.607 1.000 62.310 143 THR D C 1
ATOM 15042 O O . THR D 1 143 ? -30.774 9.591 -46.591 1.000 68.140 143 THR D O 1
ATOM 15046 N N . GLY D 1 144 ? -30.481 7.391 -47.014 1.000 68.590 144 GLY D N 1
ATOM 15047 C CA . GLY D 1 144 ? -31.805 7.136 -47.613 1.000 69.200 144 GLY D CA 1
ATOM 15048 C C . GLY D 1 144 ? -31.752 7.232 -49.131 1.000 73.390 144 GLY D C 1
ATOM 15049 O O . GLY D 1 144 ? -32.732 6.806 -49.772 1.000 74.700 144 GLY D O 1
ATOM 15050 N N . TYR D 1 145 ? -30.656 7.775 -49.680 1.000 74.540 145 TYR D N 1
ATOM 15051 C CA . TYR D 1 145 ? -30.381 7.929 -51.137 1.000 78.180 145 TYR D CA 1
ATOM 15052 C C . TYR D 1 145 ? -29.612 6.705 -51.653 1.000 86.130 145 TYR D C 1
ATOM 15053 O O . TYR D 1 145 ? -28.610 6.297 -51.020 1.000 93.230 145 TYR D O 1
ATOM 15062 N N . ALA D 1 146 ? -30.059 6.140 -52.779 1.000 82.120 146 ALA D N 1
ATOM 15063 C CA . ALA D 1 146 ? -29.372 5.043 -53.500 1.000 71.820 146 ALA D CA 1
ATOM 15064 C C . ALA D 1 146 ? -28.273 5.661 -54.368 1.000 66.600 146 ALA D C 1
ATOM 15065 O O . ALA D 1 146 ? -28.607 6.277 -55.391 1.000 71.070 146 ALA D O 1
ATOM 15067 N N . LEU D 1 147 ? -27.016 5.554 -53.940 1.000 63.500 147 LEU D N 1
ATOM 15068 C CA . LEU D 1 147 ? -25.876 6.216 -54.623 1.000 59.900 147 LEU D CA 1
ATOM 15069 C C . LEU D 1 147 ? -25.659 5.524 -55.964 1.000 57.760 147 LEU D C 1
ATOM 15070 O O . LEU D 1 147 ? -25.493 4.309 -56.024 1.000 57.110 147 LEU D O 1
ATOM 15075 N N . PRO D 1 148 ? -25.742 6.259 -57.090 1.000 59.620 148 PRO D N 1
ATOM 15076 C CA . PRO D 1 148 ? -25.379 5.704 -58.391 1.000 65.700 148 PRO D CA 1
ATOM 15077 C C . PRO D 1 148 ? -23.875 5.406 -58.448 1.000 67.240 148 PRO D C 1
ATOM 15078 O O . PRO D 1 148 ? -23.093 6.273 -58.074 1.000 68.670 148 PRO D O 1
ATOM 15082 N N . ASP D 1 149 ? -23.509 4.222 -58.948 1.000 70.400 149 ASP D N 1
ATOM 15083 C CA . ASP D 1 149 ? -22.098 3.766 -59.076 1.000 75.920 149 ASP D CA 1
ATOM 15084 C C . ASP D 1 149 ? -21.259 4.784 -59.880 1.000 79.390 149 ASP D C 1
ATOM 15085 O O . ASP D 1 149 ? -20.046 4.879 -59.610 1.000 81.070 149 ASP D O 1
ATOM 15090 N N . GLU D 1 150 ? -21.858 5.516 -60.829 1.000 82.760 150 GLU D N 1
ATOM 15091 C CA . GLU D 1 150 ? -21.187 6.610 -61.591 1.000 89.830 150 GLU D CA 1
ATOM 15092 C C . GLU D 1 150 ? -20.746 7.721 -60.628 1.000 87.990 150 GLU D C 1
ATOM 15093 O O . GLU D 1 150 ? -19.672 8.319 -60.866 1.000 92.100 150 GLU D O 1
ATOM 15099 N N . LYS D 1 151 ? -21.555 8.010 -59.603 1.000 82.840 151 LYS D N 1
ATOM 15100 C CA . LYS D 1 151 ? -21.385 9.204 -58.729 1.000 80.890 151 LYS D CA 1
ATOM 15101 C C . LYS D 1 151 ? -20.262 8.965 -57.706 1.000 76.940 151 LYS D C 1
ATOM 15102 O O . LYS D 1 151 ? -19.585 9.943 -57.342 1.000 75.490 151 LYS D O 1
ATOM 15108 N N . LEU D 1 152 ? -20.066 7.726 -57.255 1.000 70.160 152 LEU D N 1
ATOM 15109 C CA . LEU D 1 152 ? -18.985 7.365 -56.298 1.000 64.930 152 LEU D CA 1
ATOM 15110 C C . LEU D 1 152 ? -17.651 7.268 -57.042 1.000 60.760 152 LEU D C 1
ATOM 15111 O O . LEU D 1 152 ? -17.555 6.421 -57.942 1.000 64.860 152 LEU D O 1
ATOM 15116 N N . ILE D 1 153 ? -16.675 8.098 -56.667 1.000 60.310 153 ILE D N 1
ATOM 15117 C CA . ILE D 1 153 ? -15.250 8.026 -57.117 1.000 61.590 153 ILE D CA 1
ATOM 15118 C C . ILE D 1 153 ? -14.407 7.802 -55.858 1.000 64.160 153 ILE D C 1
ATOM 15119 O O . ILE D 1 153 ? -14.395 8.721 -55.020 1.000 64.120 153 ILE D O 1
ATOM 15124 N N . THR D 1 154 ? -13.792 6.621 -55.694 1.000 66.170 154 THR D N 1
ATOM 15125 C CA . THR D 1 154 ? -12.914 6.310 -54.527 1.000 66.990 154 THR D CA 1
ATOM 15126 C C . THR D 1 154 ? -11.537 6.919 -54.797 1.000 62.900 154 THR D C 1
ATOM 15127 O O . THR D 1 154 ? -10.951 6.598 -55.830 1.000 54.160 154 THR D O 1
ATOM 15131 N N . VAL D 1 155 ? -11.059 7.783 -53.898 1.000 67.080 155 VAL D N 1
ATOM 15132 C CA . VAL D 1 155 ? -9.756 8.498 -54.046 1.000 63.970 155 VAL D CA 1
ATOM 15133 C C . VAL D 1 155 ? -8.702 7.790 -53.205 1.000 63.550 155 VAL D C 1
ATOM 15134 O O . VAL D 1 155 ? -8.994 7.315 -52.103 1.000 65.840 155 VAL D O 1
ATOM 15138 N N . PRO D 1 156 ? -7.439 7.741 -53.676 1.000 61.720 156 PRO D N 1
ATOM 15139 C CA . PRO D 1 156 ? -6.371 7.186 -52.864 1.000 58.050 156 PRO D CA 1
ATOM 15140 C C . PRO D 1 156 ? -6.179 8.042 -51.609 1.000 50.930 156 PRO D C 1
ATOM 15141 O O . PRO D 1 156 ? -6.004 9.227 -51.735 1.000 46.630 156 PRO D O 1
ATOM 15145 N N . HIS D 1 157 ? -6.185 7.411 -50.442 1.000 47.100 157 HIS D N 1
ATOM 15146 C CA . HIS D 1 157 ? -6.043 8.146 -49.162 1.000 48.020 157 HIS D CA 1
ATOM 15147 C C . HIS D 1 157 ? -4.914 9.169 -49.252 1.000 45.050 157 HIS D C 1
ATOM 15148 O O . HIS D 1 157 ? -5.198 10.362 -49.145 1.000 44.250 157 HIS D O 1
ATOM 15155 N N . HIS D 1 158 ? -3.687 8.716 -49.464 1.000 50.470 158 HIS D N 1
ATOM 15156 C CA . HIS D 1 158 ? -2.523 9.637 -49.470 1.000 53.530 158 HIS D CA 1
ATOM 15157 C C . HIS D 1 158 ? -2.732 10.764 -50.481 1.000 53.010 158 HIS D C 1
ATOM 15158 O O . HIS D 1 158 ? -2.388 11.903 -50.166 1.000 57.210 158 HIS D O 1
ATOM 15165 N N . ARG D 1 159 ? -3.271 10.450 -51.652 1.000 53.790 159 ARG D N 1
ATOM 15166 C CA . ARG D 1 159 ? -3.532 11.477 -52.686 1.000 57.020 159 ARG D CA 1
ATOM 15167 C C . ARG D 1 159 ? -4.619 12.423 -52.177 1.000 57.510 159 ARG D C 1
ATOM 15168 O O . ARG D 1 159 ? -4.618 13.585 -52.604 1.000 58.880 159 ARG D O 1
ATOM 15176 N N . ALA D 1 160 ? -5.517 11.941 -51.317 1.000 55.100 160 ALA D N 1
ATOM 15177 C CA . ALA D 1 160 ? -6.525 12.823 -50.672 1.000 53.900 160 ALA D CA 1
ATOM 15178 C C . ALA D 1 160 ? -5.835 13.727 -49.637 1.000 56.240 160 ALA D C 1
ATOM 15179 O O . ALA D 1 160 ? -6.081 14.944 -49.666 1.000 63.610 160 ALA D O 1
ATOM 15181 N N . HIS D 1 161 ? -4.995 13.174 -48.760 1.000 53.380 161 HIS D N 1
ATOM 15182 C CA . HIS D 1 161 ? -4.125 13.962 -47.844 1.000 56.640 161 HIS D CA 1
ATOM 15183 C C . HIS D 1 161 ? -3.473 15.123 -48.616 1.000 59.620 161 HIS D C 1
ATOM 15184 O O . HIS D 1 161 ? -3.478 16.259 -48.087 1.000 64.090 161 HIS D O 1
ATOM 15191 N N . LEU D 1 162 ? -2.940 14.855 -49.818 1.000 59.480 162 LEU D N 1
ATOM 15192 C CA . LEU D 1 162 ? -2.180 15.840 -50.645 1.000 60.290 162 LEU D CA 1
ATOM 15193 C C . LEU D 1 162 ? -3.139 16.912 -51.179 1.000 54.120 162 LEU D C 1
ATOM 15194 O O . LEU D 1 162 ? -2.824 18.114 -51.069 1.000 53.780 162 LEU D O 1
ATOM 15199 N N . ALA D 1 163 ? -4.281 16.498 -51.716 1.000 51.090 163 ALA D N 1
ATOM 15200 C CA . ALA D 1 163 ? -5.315 17.409 -52.258 1.000 53.880 163 ALA D CA 1
ATOM 15201 C C . ALA D 1 163 ? -5.816 18.379 -51.171 1.000 52.170 163 ALA D C 1
ATOM 15202 O O . ALA D 1 163 ? -6.267 19.470 -51.532 1.000 54.310 163 ALA D O 1
ATOM 15204 N N . CYS D 1 164 ? -5.755 18.009 -49.889 1.000 53.130 164 CYS D N 1
ATOM 15205 C CA . CYS D 1 164 ? -6.100 18.900 -48.747 1.000 55.140 164 CYS D CA 1
ATOM 15206 C C . CYS D 1 164 ? -5.040 20.003 -48.659 1.000 55.830 164 CYS D C 1
ATOM 15207 O O . CYS D 1 164 ? -5.418 21.198 -48.687 1.000 54.120 164 CYS D O 1
ATOM 15210 N N . GLY D 1 165 ? -3.765 19.601 -48.583 1.000 55.240 165 GLY D N 1
ATOM 15211 C CA . GLY D 1 165 ? -2.604 20.506 -48.489 1.000 57.300 165 GLY D CA 1
ATOM 15212 C C . GLY D 1 165 ? -2.563 21.492 -49.641 1.000 56.460 165 GLY D C 1
ATOM 15213 O O . GLY D 1 165 ? -2.346 22.690 -49.390 1.000 52.180 165 GLY D O 1
ATOM 15214 N N . ARG D 1 166 ? -2.796 21.011 -50.862 1.000 61.390 166 ARG D N 1
ATOM 15215 C CA . ARG D 1 166 ? -2.795 21.844 -52.096 1.000 68.380 166 ARG D CA 1
ATOM 15216 C C . ARG D 1 166 ? -3.942 22.865 -52.067 1.000 69.180 166 ARG D C 1
ATOM 15217 O O . ARG D 1 166 ? -3.829 23.860 -52.794 1.000 78.640 166 ARG D O 1
ATOM 15225 N N . THR D 1 167 ? -5.016 22.633 -51.299 1.000 67.060 167 THR D N 1
ATOM 15226 C CA . THR D 1 167 ? -6.162 23.577 -51.187 1.000 60.160 167 THR D CA 1
ATOM 15227 C C . THR D 1 167 ? -5.772 24.779 -50.316 1.000 60.380 167 THR D C 1
ATOM 15228 O O . THR D 1 167 ? -6.241 25.889 -50.624 1.000 60.850 167 THR D O 1
ATOM 15232 N N . PHE D 1 168 ? -4.957 24.576 -49.278 1.000 61.400 168 PHE D N 1
ATOM 15233 C CA . PHE D 1 168 ? -4.747 25.567 -48.187 1.000 61.940 168 PHE D CA 1
ATOM 15234 C C . PHE D 1 168 ? -3.302 26.069 -48.135 1.000 64.250 168 PHE D C 1
ATOM 15235 O O . PHE D 1 168 ? -3.079 27.025 -47.388 1.000 67.080 168 PHE D O 1
ATOM 15243 N N . SER D 1 169 ? -2.376 25.481 -48.901 1.000 76.780 169 SER D N 1
ATOM 15244 C CA . SER D 1 169 ? -0.922 25.817 -48.880 1.000 83.360 169 SER D CA 1
ATOM 15245 C C . SER D 1 169 ? -0.661 27.175 -49.543 1.000 84.570 169 SER D C 1
ATOM 15246 O O . SER D 1 169 ? 0.368 27.803 -49.198 1.000 81.470 169 SER D O 1
ATOM 15249 N N . GLY D 1 170 ? -1.543 27.592 -50.464 1.000 85.670 170 GLY D N 1
ATOM 15250 C CA . GLY D 1 170 ? -1.401 28.825 -51.267 1.000 86.340 170 GLY D CA 1
ATOM 15251 C C . GLY D 1 170 ? -0.124 28.814 -52.094 1.000 83.060 170 GLY D C 1
ATOM 15252 O O . GLY D 1 170 ? 0.525 29.858 -52.184 1.000 84.690 170 GLY D O 1
ATOM 15253 N N . LEU D 1 171 ? 0.222 27.664 -52.673 1.000 78.240 171 LEU D N 1
ATOM 15254 C CA . LEU D 1 171 ? 1.451 27.455 -53.475 1.000 74.570 171 LEU D CA 1
ATOM 15255 C C . LEU D 1 171 ? 1.058 27.115 -54.915 1.000 78.340 171 LEU D C 1
ATOM 15256 O O . LEU D 1 171 ? -0.149 27.122 -55.211 1.000 79.470 171 LEU D O 1
ATOM 15261 N N . GLY D 1 172 ? 2.052 26.863 -55.770 1.000 84.510 172 GLY D N 1
ATOM 15262 C CA . GLY D 1 172 ? 1.876 26.415 -57.165 1.000 85.650 172 GLY D CA 1
ATOM 15263 C C . GLY D 1 172 ? 2.648 25.133 -57.404 1.000 87.480 172 GLY D C 1
ATOM 15264 O O . GLY D 1 172 ? 2.116 24.062 -57.074 1.000 93.360 172 GLY D O 1
ATOM 15265 N N . ASP D 1 173 ? 3.866 25.234 -57.945 1.000 85.510 173 ASP D N 1
ATOM 15266 C CA . ASP D 1 173 ? 4.832 24.105 -57.996 1.000 82.530 173 ASP D CA 1
ATOM 15267 C C . ASP D 1 173 ? 5.242 23.820 -56.552 1.000 72.560 173 ASP D C 1
ATOM 15268 O O . ASP D 1 173 ? 5.175 24.766 -55.760 1.000 72.770 173 ASP D O 1
ATOM 15273 N N . ALA D 1 174 ? 5.619 22.580 -56.219 1.000 71.910 174 ALA D N 1
ATOM 15274 C CA . ALA D 1 174 ? 6.148 22.218 -54.880 1.000 72.210 174 ALA D CA 1
ATOM 15275 C C . ALA D 1 174 ? 6.500 20.725 -54.760 1.000 67.620 174 ALA D C 1
ATOM 15276 O O . ALA D 1 174 ? 5.905 19.880 -55.444 1.000 69.150 174 ALA D O 1
ATOM 15278 N N . ALA D 1 175 ? 7.434 20.430 -53.862 1.000 62.980 175 ALA D N 1
ATOM 15279 C CA . ALA D 1 175 ? 7.729 19.082 -53.335 1.000 66.500 175 ALA D CA 1
ATOM 15280 C C . ALA D 1 175 ? 6.647 18.723 -52.318 1.000 67.250 175 ALA D C 1
ATOM 15281 O O . ALA D 1 175 ? 5.946 19.661 -51.876 1.000 70.400 175 ALA D O 1
ATOM 15283 N N . PHE D 1 176 ? 6.530 17.435 -51.957 1.000 61.070 176 PHE D N 1
ATOM 15284 C CA . PHE D 1 176 ? 5.538 16.927 -50.974 1.000 53.890 176 PHE D CA 1
ATOM 15285 C C . PHE D 1 176 ? 5.997 15.586 -50.399 1.000 52.470 176 PHE D C 1
ATOM 15286 O O . PHE D 1 176 ? 6.545 14.755 -51.141 1.000 52.980 176 PHE D O 1
ATOM 15294 N N . LEU D 1 177 ? 5.790 15.421 -49.091 1.000 54.630 177 LEU D N 1
ATOM 15295 C CA . LEU D 1 177 ? 5.860 14.138 -48.338 1.000 54.960 177 LEU D CA 1
ATOM 15296 C C . LEU D 1 177 ? 4.495 13.903 -47.701 1.000 57.130 177 LEU D C 1
ATOM 15297 O O . LEU D 1 177 ? 3.992 14.818 -47.021 1.000 66.200 177 LEU D O 1
ATOM 15302 N N . ILE D 1 178 ? 3.908 12.734 -47.923 1.000 52.480 178 ILE D N 1
ATOM 15303 C CA . ILE D 1 178 ? 2.740 12.272 -47.131 1.000 48.900 178 ILE D CA 1
ATOM 15304 C C . ILE D 1 178 ? 3.253 11.164 -46.218 1.000 53.730 178 ILE D C 1
ATOM 15305 O O . ILE D 1 178 ? 3.767 10.149 -46.742 1.000 52.410 178 ILE D O 1
ATOM 15310 N N . ASN D 1 179 ? 3.206 11.402 -44.908 1.000 55.210 179 ASN D N 1
ATOM 15311 C CA . ASN D 1 179 ? 3.650 10.425 -43.888 1.000 55.320 179 ASN D CA 1
ATOM 15312 C C . ASN D 1 179 ? 2.481 10.196 -42.925 1.000 60.590 179 ASN D C 1
ATOM 15313 O O . ASN D 1 179 ? 2.051 11.152 -42.246 1.000 58.220 179 ASN D O 1
ATOM 15318 N N . ASP D 1 180 ? 2.008 8.949 -42.897 1.000 67.250 180 ASP D N 1
ATOM 15319 C CA . ASP D 1 180 ? 0.699 8.501 -42.359 1.000 62.500 180 ASP D CA 1
ATOM 15320 C C . ASP D 1 180 ? 0.936 7.208 -41.584 1.000 65.030 180 ASP D C 1
ATOM 15321 O O . ASP D 1 180 ? 2.039 6.615 -41.731 1.000 65.340 180 ASP D O 1
ATOM 15326 N N . GLY D 1 181 ? -0.069 6.787 -40.815 1.000 70.750 181 GLY D N 1
ATOM 15327 C CA . GLY D 1 181 ? -0.058 5.518 -40.067 1.000 76.110 181 GLY D CA 1
ATOM 15328 C C . GLY D 1 181 ? -0.462 4.376 -40.964 1.000 76.960 181 GLY D C 1
ATOM 15329 O O . GLY D 1 181 ? 0.314 3.415 -41.107 1.000 81.060 181 GLY D O 1
ATOM 15330 N N . GLN D 1 182 ? -1.635 4.501 -41.573 1.000 80.750 182 GLN D N 1
ATOM 15331 C CA . GLN D 1 182 ? -2.217 3.449 -42.437 1.000 83.620 182 GLN D CA 1
ATOM 15332 C C . GLN D 1 182 ? -2.888 4.093 -43.643 1.000 77.660 182 GLN D C 1
ATOM 15333 O O . GLN D 1 182 ? -3.921 4.748 -43.459 1.000 82.270 182 GLN D O 1
ATOM 15339 N N . ALA D 1 183 ? -2.325 3.888 -44.829 1.000 73.450 183 ALA D N 1
ATOM 15340 C CA . ALA D 1 183 ? -3.020 4.098 -46.119 1.000 72.530 183 ALA D CA 1
ATOM 15341 C C . ALA D 1 183 ? -3.455 2.724 -46.629 1.000 70.130 183 ALA D C 1
ATOM 15342 O O . ALA D 1 183 ? -3.528 1.792 -45.795 1.000 70.910 183 ALA D O 1
ATOM 15344 N N . GLU D 1 184 ? -3.710 2.597 -47.934 1.000 62.320 184 GLU D N 1
ATOM 15345 C CA . GLU D 1 184 ? -4.122 1.315 -48.556 1.000 62.250 184 GLU D CA 1
ATOM 15346 C C . GLU D 1 184 ? -2.981 0.301 -48.420 1.000 62.790 184 GLU D C 1
ATOM 15347 O O . GLU D 1 184 ? -3.172 -0.712 -47.722 1.000 64.010 184 GLU D O 1
ATOM 15353 N N . ALA D 1 185 ? -1.852 0.559 -49.084 1.000 66.970 185 ALA D N 1
ATOM 15354 C CA . ALA D 1 185 ? -0.648 -0.306 -49.091 1.000 66.710 185 ALA D CA 1
ATOM 15355 C C . ALA D 1 185 ? 0.542 0.437 -48.472 1.000 65.490 185 ALA D C 1
ATOM 15356 O O . ALA D 1 185 ? 1.315 -0.218 -47.741 1.000 65.790 185 ALA D O 1
ATOM 15358 N N . ASP D 1 186 ? 0.665 1.743 -48.752 1.000 62.530 186 ASP D N 1
ATOM 15359 C CA . ASP D 1 186 ? 1.841 2.599 -48.423 1.000 64.060 186 ASP D CA 1
ATOM 15360 C C . ASP D 1 186 ? 1.646 3.295 -47.062 1.000 60.460 186 ASP D C 1
ATOM 15361 O O . ASP D 1 186 ? 0.503 3.593 -46.707 1.000 58.290 186 ASP D O 1
ATOM 15366 N N . SER D 1 187 ? 2.731 3.526 -46.316 1.000 59.240 187 SER D N 1
ATOM 15367 C CA . SER D 1 187 ? 2.739 4.314 -45.057 1.000 57.600 187 SER D CA 1
ATOM 15368 C C . SER D 1 187 ? 3.181 5.735 -45.384 1.000 51.890 187 SER D C 1
ATOM 15369 O O . SER D 1 187 ? 2.866 6.629 -44.604 1.000 55.910 187 SER D O 1
ATOM 15372 N N . ALA D 1 188 ? 3.913 5.923 -46.475 1.000 48.140 188 ALA D N 1
ATOM 15373 C CA . ALA D 1 188 ? 4.475 7.237 -46.846 1.000 51.650 188 ALA D CA 1
ATOM 15374 C C . ALA D 1 188 ? 4.868 7.247 -48.321 1.000 53.380 188 ALA D C 1
ATOM 15375 O O . ALA D 1 188 ? 5.419 6.244 -48.826 1.000 55.920 188 ALA D O 1
ATOM 15377 N N . ILE D 1 189 ? 4.558 8.354 -48.983 1.000 52.310 189 ILE D N 1
ATOM 15378 C CA . ILE D 1 189 ? 4.918 8.608 -50.400 1.000 54.640 189 ILE D CA 1
ATOM 15379 C C . ILE D 1 189 ? 5.534 10.004 -50.441 1.000 55.560 189 ILE D C 1
ATOM 15380 O O . ILE D 1 189 ? 5.245 10.807 -49.537 1.000 55.540 189 ILE D O 1
ATOM 15385 N N . MET D 1 190 ? 6.403 10.248 -51.413 1.000 57.840 190 MET D N 1
ATOM 15386 C CA . MET D 1 190 ? 6.984 11.588 -51.666 1.000 58.140 190 MET D CA 1
ATOM 15387 C C . MET D 1 190 ? 6.920 11.858 -53.165 1.000 56.060 190 MET D C 1
ATOM 15388 O O . MET D 1 190 ? 6.736 10.889 -53.940 1.000 57.070 190 MET D O 1
ATOM 15393 N N . GLY D 1 191 ? 7.066 13.124 -53.542 1.000 51.630 191 GLY D N 1
ATOM 15394 C CA . GLY D 1 191 ? 7.088 13.516 -54.954 1.000 54.710 191 GLY D CA 1
ATOM 15395 C C . GLY D 1 191 ? 7.069 15.014 -55.107 1.000 56.200 191 GLY D C 1
ATOM 15396 O O . GLY D 1 191 ? 7.799 15.689 -54.368 1.000 57.260 191 GLY D O 1
ATOM 15397 N N . GLU D 1 192 ? 6.258 15.495 -56.045 1.000 59.380 192 GLU D N 1
ATOM 15398 C CA . GLU D 1 192 ? 6.225 16.910 -56.465 1.000 63.760 192 GLU D CA 1
ATOM 15399 C C . GLU D 1 192 ? 4.963 17.163 -57.291 1.000 65.540 192 GLU D C 1
ATOM 15400 O O . GLU D 1 192 ? 4.376 16.167 -57.808 1.000 59.240 192 GLU D O 1
ATOM 15406 N N . VAL D 1 193 ? 4.599 18.448 -57.385 1.000 64.230 193 VAL D N 1
ATOM 15407 C CA . VAL D 1 193 ? 3.441 19.001 -58.137 1.000 68.490 193 VAL D CA 1
ATOM 15408 C C . VAL D 1 193 ? 4.010 19.991 -59.150 1.000 72.450 193 VAL D C 1
ATOM 15409 O O . VAL D 1 193 ? 4.361 21.107 -58.737 1.000 74.560 193 VAL D O 1
ATOM 15413 N N . ARG D 1 194 ? 4.115 19.588 -60.417 1.000 79.210 194 ARG D N 1
ATOM 15414 C CA . ARG D 1 194 ? 4.680 20.431 -61.502 1.000 78.750 194 ARG D CA 1
ATOM 15415 C C . ARG D 1 194 ? 3.576 20.783 -62.487 1.000 75.680 194 ARG D C 1
ATOM 15416 O O . ARG D 1 194 ? 3.128 19.878 -63.202 1.000 77.670 194 ARG D O 1
ATOM 15424 N N . ASP D 1 195 ? 3.170 22.052 -62.506 1.000 78.360 195 ASP D N 1
ATOM 15425 C CA . ASP D 1 195 ? 2.191 22.597 -63.481 1.000 93.000 195 ASP D CA 1
ATOM 15426 C C . ASP D 1 195 ? 0.856 21.850 -63.303 1.000 90.220 195 ASP D C 1
ATOM 15427 O O . ASP D 1 195 ? 0.200 21.532 -64.325 1.000 86.190 195 ASP D O 1
ATOM 15432 N N . GLY D 1 196 ? 0.494 21.570 -62.044 1.000 84.590 196 GLY D N 1
ATOM 15433 C CA . GLY D 1 196 ? -0.793 20.973 -61.635 1.000 83.190 196 GLY D CA 1
ATOM 15434 C C . GLY D 1 196 ? -0.836 19.468 -61.849 1.000 83.830 196 GLY D C 1
ATOM 15435 O O . GLY D 1 196 ? -1.949 18.952 -62.062 1.000 82.950 196 GLY D O 1
ATOM 15436 N N . LYS D 1 197 ? 0.314 18.787 -61.783 1.000 74.570 197 LYS D N 1
ATOM 15437 C CA . LYS D 1 197 ? 0.431 17.327 -62.038 1.000 74.600 197 LYS D CA 1
ATOM 15438 C C . LYS D 1 197 ? 1.281 16.709 -60.925 1.000 71.000 197 LYS D C 1
ATOM 15439 O O . LYS D 1 197 ? 2.450 17.111 -60.759 1.000 68.220 197 LYS D O 1
ATOM 15445 N N . VAL D 1 198 ? 0.693 15.758 -60.198 1.000 66.610 198 VAL D N 1
ATOM 15446 C CA . VAL D 1 198 ? 1.318 15.037 -59.056 1.000 64.320 198 VAL D CA 1
ATOM 15447 C C . VAL D 1 198 ? 2.126 13.864 -59.613 1.000 68.620 198 VAL D C 1
ATOM 15448 O O . VAL D 1 198 ? 1.503 12.934 -60.141 1.000 72.640 198 VAL D O 1
ATOM 15452 N N . GLU D 1 199 ? 3.435 13.857 -59.383 1.000 69.830 199 GLU D N 1
ATOM 15453 C CA . GLU D 1 199 ? 4.231 12.674 -59.773 1.000 78.550 199 GLU D CA 1
ATOM 15454 C C . GLU D 1 199 ? 4.675 11.976 -58.488 1.000 80.400 199 GLU D C 1
ATOM 15455 O O . GLU D 1 199 ? 5.562 12.500 -57.809 1.000 95.480 199 GLU D O 1
ATOM 15461 N N . VAL D 1 200 ? 4.050 10.847 -58.161 1.000 73.370 200 VAL D N 1
ATOM 15462 C CA . VAL D 1 200 ? 4.394 10.138 -56.899 1.000 71.480 200 VAL D CA 1
ATOM 15463 C C . VAL D 1 200 ? 5.684 9.377 -57.138 1.000 70.680 200 VAL D C 1
ATOM 15464 O O . VAL D 1 200 ? 5.638 8.284 -57.712 1.000 75.650 200 VAL D O 1
ATOM 15468 N N . PHE D 1 201 ? 6.786 9.947 -56.686 1.000 65.430 201 PHE D N 1
ATOM 15469 C CA . PHE D 1 201 ? 8.048 9.203 -56.806 1.000 66.440 201 PHE D CA 1
ATOM 15470 C C . PHE D 1 201 ? 7.959 7.906 -56.016 1.000 71.550 201 PHE D C 1
ATOM 15471 O O . PHE D 1 201 ? 7.751 7.980 -54.798 1.000 79.850 201 PHE D O 1
ATOM 15479 N N . GLU D 1 202 ? 8.183 6.768 -56.666 1.000 72.810 202 GLU D N 1
ATOM 15480 C CA . GLU D 1 202 ? 7.960 5.464 -55.992 1.000 70.850 202 GLU D CA 1
ATOM 15481 C C . GLU D 1 202 ? 9.180 4.993 -55.207 1.000 63.080 202 GLU D C 1
ATOM 15482 O O . GLU D 1 202 ? 8.988 4.416 -54.133 1.000 66.070 202 GLU D O 1
ATOM 15488 N N . ARG D 1 203 ? 10.380 5.177 -55.739 1.000 63.030 203 ARG D N 1
ATOM 15489 C CA . ARG D 1 203 ? 11.569 4.633 -55.041 1.000 68.190 203 ARG D CA 1
ATOM 15490 C C . ARG D 1 203 ? 11.484 5.000 -53.568 1.000 69.610 203 ARG D C 1
ATOM 15491 O O . ARG D 1 203 ? 12.005 4.243 -52.742 1.000 63.820 203 ARG D O 1
ATOM 15499 N N . PHE D 1 204 ? 10.826 6.109 -53.269 1.000 70.520 204 PHE D N 1
ATOM 15500 C CA . PHE D 1 204 ? 10.756 6.642 -51.885 1.000 68.930 204 PHE D CA 1
ATOM 15501 C C . PHE D 1 204 ? 9.556 6.074 -51.130 1.000 72.480 204 PHE D C 1
ATOM 15502 O O . PHE D 1 204 ? 9.532 6.217 -49.885 1.000 78.740 204 PHE D O 1
ATOM 15510 N N . THR D 1 205 ? 8.600 5.486 -51.856 1.000 70.080 205 THR D N 1
ATOM 15511 C CA . THR D 1 205 ? 7.310 4.991 -51.309 1.000 63.960 205 THR D CA 1
ATOM 15512 C C . THR D 1 205 ? 7.636 3.942 -50.251 1.000 57.460 205 THR D C 1
ATOM 15513 O O . THR D 1 205 ? 8.072 2.865 -50.621 1.000 63.590 205 THR D O 1
ATOM 15517 N N . ILE D 1 206 ? 7.484 4.285 -48.979 1.000 55.900 206 ILE D N 1
ATOM 15518 C CA . ILE D 1 206 ? 7.548 3.307 -47.857 1.000 59.680 206 ILE D CA 1
ATOM 15519 C C . ILE D 1 206 ? 6.212 2.551 -47.878 1.000 59.140 206 ILE D C 1
ATOM 15520 O O . ILE D 1 206 ? 5.226 3.132 -48.374 1.000 53.220 206 ILE D O 1
ATOM 15525 N N . ASP D 1 207 ? 6.207 1.294 -47.424 1.000 62.070 207 ASP D N 1
ATOM 15526 C CA . ASP D 1 207 ? 5.001 0.428 -47.332 1.000 67.170 207 ASP D CA 1
ATOM 15527 C C . ASP D 1 207 ? 4.428 0.573 -45.916 1.000 73.460 207 ASP D C 1
ATOM 15528 O O . ASP D 1 207 ? 5.099 1.200 -45.077 1.000 76.010 207 ASP D O 1
ATOM 15533 N N . ALA D 1 208 ? 3.237 0.019 -45.664 1.000 77.960 208 ALA D N 1
ATOM 15534 C CA . ALA D 1 208 ? 2.571 -0.009 -44.340 1.000 80.260 208 ALA D CA 1
ATOM 15535 C C . ALA D 1 208 ? 3.357 -0.911 -43.378 1.000 87.030 208 ALA D C 1
ATOM 15536 O O . ALA D 1 208 ? 3.569 -0.500 -42.219 1.000 89.220 208 ALA D O 1
ATOM 15538 N N . LYS D 1 209 ? 3.793 -2.082 -43.857 1.000 88.000 209 LYS D N 1
ATOM 15539 C CA . LYS D 1 209 ? 4.285 -3.212 -43.020 1.000 88.800 209 LYS D CA 1
ATOM 15540 C C . LYS D 1 209 ? 5.370 -2.680 -42.077 1.000 81.050 209 LYS D C 1
ATOM 15541 O O . LYS D 1 209 ? 5.453 -3.197 -40.937 1.000 72.720 209 LYS D O 1
ATOM 15547 N N . ASN D 1 210 ? 6.154 -1.686 -42.524 1.000 71.590 210 ASN D N 1
ATOM 15548 C CA . ASN D 1 210 ? 7.072 -0.923 -41.634 1.000 70.830 210 ASN D CA 1
ATOM 15549 C C . ASN D 1 210 ? 6.749 0.573 -41.755 1.000 71.460 210 ASN D C 1
ATOM 15550 O O . ASN D 1 210 ? 7.529 1.335 -42.368 1.000 64.720 210 ASN D O 1
ATOM 15555 N N . SER D 1 211 ? 5.622 0.945 -41.135 1.000 74.270 211 SER D N 1
ATOM 15556 C CA . SER D 1 211 ? 5.063 2.315 -41.020 1.000 71.630 211 SER D CA 1
ATOM 15557 C C . SER D 1 211 ? 5.752 3.059 -39.870 1.000 75.190 211 SER D C 1
ATOM 15558 O O . SER D 1 211 ? 5.708 2.548 -38.722 1.000 65.570 211 SER D O 1
ATOM 15561 N N . LEU D 1 212 ? 6.333 4.230 -40.161 1.000 74.940 212 LEU D N 1
ATOM 15562 C CA . LEU D 1 212 ? 7.000 5.098 -39.151 1.000 69.000 212 LEU D CA 1
ATOM 15563 C C . LEU D 1 212 ? 5.986 5.530 -38.086 1.000 67.660 212 LEU D C 1
ATOM 15564 O O . LEU D 1 212 ? 6.328 5.471 -36.895 1.000 69.700 212 LEU D O 1
ATOM 15569 N N . ALA D 1 213 ? 4.800 5.978 -38.508 1.000 62.760 213 ALA D N 1
ATOM 15570 C CA . ALA D 1 213 ? 3.764 6.566 -37.628 1.000 59.350 213 ALA D CA 1
ATOM 15571 C C . ALA D 1 213 ? 3.213 5.514 -36.657 1.000 60.810 213 ALA D C 1
ATOM 15572 O O . ALA D 1 213 ? 2.862 5.887 -35.521 1.000 61.820 213 ALA D O 1
ATOM 15574 N N . GLN D 1 214 ? 3.141 4.244 -37.068 1.000 64.740 214 GLN D N 1
ATOM 15575 C CA . GLN D 1 214 ? 2.621 3.146 -36.202 1.000 65.260 214 GLN D CA 1
ATOM 15576 C C . GLN D 1 214 ? 3.631 2.871 -35.079 1.000 59.360 214 GLN D C 1
ATOM 15577 O O . GLN D 1 214 ? 3.230 2.331 -34.027 1.000 57.120 214 GLN D O 1
ATOM 15583 N N . LEU D 1 215 ? 4.897 3.232 -35.282 1.000 55.880 215 LEU D N 1
ATOM 15584 C CA . LEU D 1 215 ? 5.931 3.094 -34.235 1.000 54.840 215 LEU D CA 1
ATOM 15585 C C . LEU D 1 215 ? 5.553 4.050 -33.109 1.000 52.820 215 LEU D C 1
ATOM 15586 O O . LEU D 1 215 ? 5.484 3.603 -31.950 1.000 51.150 215 LEU D O 1
ATOM 15591 N N . PHE D 1 216 ? 5.280 5.310 -33.454 1.000 54.070 216 PHE D N 1
ATOM 15592 C CA . PHE D 1 216 ? 4.985 6.378 -32.464 1.000 52.430 216 PHE D CA 1
ATOM 15593 C C . PHE D 1 216 ? 3.682 6.016 -31.754 1.000 47.470 216 PHE D C 1
ATOM 15594 O O . PHE D 1 216 ? 3.592 6.225 -30.543 1.000 51.610 216 PHE D O 1
ATOM 15602 N N . ALA D 1 217 ? 2.726 5.433 -32.469 1.000 45.940 217 ALA D N 1
ATOM 15603 C CA . ALA D 1 217 ? 1.456 4.957 -31.874 1.000 51.080 217 ALA D CA 1
ATOM 15604 C C . ALA D 1 217 ? 1.735 3.792 -30.916 1.000 52.870 217 ALA D C 1
ATOM 15605 O O . ALA D 1 217 ? 1.138 3.771 -29.816 1.000 55.390 217 ALA D O 1
ATOM 15607 N N . ASN D 1 218 ? 2.605 2.859 -31.306 1.000 54.220 218 ASN D N 1
ATOM 15608 C CA . ASN D 1 218 ? 2.907 1.654 -30.492 1.000 59.060 218 ASN D CA 1
ATOM 15609 C C . ASN D 1 218 ? 3.682 2.079 -29.233 1.000 61.360 218 ASN D C 1
ATOM 15610 O O . ASN D 1 218 ? 3.408 1.476 -28.180 1.000 65.040 218 ASN D O 1
ATOM 15615 N N . ILE D 1 219 ? 4.574 3.083 -29.331 1.000 62.910 219 ILE D N 1
ATOM 15616 C CA . ILE D 1 219 ? 5.214 3.811 -28.182 1.000 59.460 219 ILE D CA 1
ATOM 15617 C C . ILE D 1 219 ? 4.125 4.406 -27.277 1.000 55.940 219 ILE D C 1
ATOM 15618 O O . ILE D 1 219 ? 4.155 4.191 -26.055 1.000 54.800 219 ILE D O 1
ATOM 15623 N N . THR D 1 220 ? 3.230 5.196 -27.861 1.000 54.460 220 THR D N 1
ATOM 15624 C CA . THR D 1 220 ? 2.127 5.880 -27.145 1.000 54.710 220 THR D CA 1
ATOM 15625 C C . THR D 1 220 ? 1.291 4.839 -26.388 1.000 57.450 220 THR D C 1
ATOM 15626 O O . THR D 1 220 ? 0.866 5.136 -25.241 1.000 58.970 220 THR D O 1
ATOM 15630 N N . ARG D 1 221 ? 1.070 3.669 -26.993 1.000 56.840 221 ARG D N 1
ATOM 15631 C CA . ARG D 1 221 ? 0.272 2.576 -26.372 1.000 59.970 221 ARG D CA 1
ATOM 15632 C C . ARG D 1 221 ? 1.062 2.010 -25.192 1.000 61.040 221 ARG D C 1
ATOM 15633 O O . ARG D 1 221 ? 0.449 1.799 -24.126 1.000 61.760 221 ARG D O 1
ATOM 15641 N N . TYR D 1 222 ? 2.360 1.778 -25.424 1.000 63.010 222 TYR D N 1
ATOM 15642 C CA . TYR D 1 222 ? 3.382 1.241 -24.486 1.000 61.250 222 TYR D CA 1
ATOM 15643 C C . TYR D 1 222 ? 3.329 2.024 -23.172 1.000 61.080 222 TYR D C 1
ATOM 15644 O O . TYR D 1 222 ? 3.287 1.415 -22.082 1.000 56.680 222 TYR D O 1
ATOM 15653 N N . LEU D 1 223 ? 3.283 3.354 -23.294 1.000 61.590 223 LEU D N 1
ATOM 15654 C CA . LEU D 1 223 ? 3.356 4.308 -22.163 1.000 58.100 223 LEU D CA 1
ATOM 15655 C C . LEU D 1 223 ? 1.965 4.558 -21.562 1.000 57.530 223 LEU D C 1
ATOM 15656 O O . LEU D 1 223 ? 1.821 5.536 -20.822 1.000 71.450 223 LEU D O 1
ATOM 15661 N N . GLY D 1 224 ? 0.988 3.691 -21.820 1.000 53.510 224 GLY D N 1
ATOM 15662 C CA . GLY D 1 224 ? -0.336 3.740 -21.171 1.000 54.470 224 GLY D CA 1
ATOM 15663 C C . GLY D 1 224 ? -1.218 4.856 -21.711 1.000 54.810 224 GLY D C 1
ATOM 15664 O O . GLY D 1 224 ? -2.235 5.138 -21.078 1.000 51.860 224 GLY D O 1
ATOM 15665 N N . PHE D 1 225 ? -0.951 5.335 -22.925 1.000 58.760 225 PHE D N 1
ATOM 15666 C CA . PHE D 1 225 ? -1.834 6.350 -23.549 1.000 59.850 225 PHE D CA 1
ATOM 15667 C C . PHE D 1 225 ? -2.607 5.738 -24.718 1.000 59.480 225 PHE D C 1
ATOM 15668 O O . PHE D 1 225 ? -2.079 4.818 -25.338 1.000 59.410 225 PHE D O 1
ATOM 15676 N N . THR D 1 226 ? -3.821 6.225 -24.992 1.000 59.120 226 THR D N 1
ATOM 15677 C CA . THR D 1 226 ? -4.582 5.753 -26.174 1.000 59.920 226 THR D CA 1
ATOM 15678 C C . THR D 1 226 ? -3.613 5.866 -27.331 1.000 64.700 226 THR D C 1
ATOM 15679 O O . THR D 1 226 ? -3.156 6.987 -27.576 1.000 63.380 226 THR D O 1
ATOM 15683 N N . PRO D 1 227 ? -3.296 4.802 -28.099 1.000 71.330 227 PRO D N 1
ATOM 15684 C CA . PRO D 1 227 ? -2.233 4.911 -29.047 1.000 74.290 227 PRO D CA 1
ATOM 15685 C C . PRO D 1 227 ? -2.534 5.976 -30.117 1.000 76.700 227 PRO D C 1
ATOM 15686 O O . PRO D 1 227 ? -1.719 6.846 -30.260 1.000 90.820 227 PRO D O 1
ATOM 15690 N N . ASN D 1 228 ? -3.733 6.015 -30.715 1.000 71.570 228 ASN D N 1
ATOM 15691 C CA . ASN D 1 228 ? -3.969 6.954 -31.856 1.000 71.100 228 ASN D CA 1
ATOM 15692 C C . ASN D 1 228 ? -4.881 8.144 -31.525 1.000 62.660 228 ASN D C 1
ATOM 15693 O O . ASN D 1 228 ? -5.568 8.598 -32.445 1.000 62.030 228 ASN D O 1
ATOM 15698 N N . ASN D 1 229 ? -4.721 8.748 -30.361 1.000 65.280 229 ASN D N 1
ATOM 15699 C CA . ASN D 1 229 ? -5.451 10.000 -30.055 1.000 62.080 229 ASN D CA 1
ATOM 15700 C C . ASN D 1 229 ? -4.489 10.838 -29.237 1.000 52.740 229 ASN D C 1
ATOM 15701 O O . ASN D 1 229 ? -4.631 12.061 -29.222 1.000 50.560 229 ASN D O 1
ATOM 15706 N N . ASP D 1 230 ? -3.484 10.189 -28.671 1.000 53.500 230 ASP D N 1
ATOM 15707 C CA . ASP D 1 230 ? -2.612 10.923 -27.689 1.000 58.660 230 ASP D CA 1
ATOM 15708 C C . ASP D 1 230 ? -1.102 11.078 -27.997 1.000 54.190 230 ASP D C 1
ATOM 15709 O O . ASP D 1 230 ? -0.379 11.378 -27.050 1.000 51.630 230 ASP D O 1
ATOM 15714 N N . GLU D 1 231 ? -0.624 10.891 -29.219 1.000 56.020 231 GLU D N 1
ATOM 15715 C CA . GLU D 1 231 ? 0.766 11.131 -29.686 1.000 59.720 231 GLU D CA 1
ATOM 15716 C C . GLU D 1 231 ? 1.286 12.474 -29.129 1.000 60.610 231 GLU D C 1
ATOM 15717 O O . GLU D 1 231 ? 2.490 12.561 -28.802 1.000 61.940 231 GLU D O 1
ATOM 15723 N N . TYR D 1 232 ? 0.431 13.499 -29.028 1.000 63.230 232 TYR D N 1
ATOM 15724 C CA . TYR D 1 232 ? 0.807 14.857 -28.540 1.000 59.710 232 TYR D CA 1
ATOM 15725 C C . TYR D 1 232 ? 1.360 14.724 -27.113 1.000 60.180 232 TYR D C 1
ATOM 15726 O O . TYR D 1 232 ? 2.288 15.468 -26.773 1.000 66.500 232 TYR D O 1
ATOM 15735 N N . LYS D 1 233 ? 0.821 13.797 -26.312 1.000 58.070 233 LYS D N 1
ATOM 15736 C CA . LYS D 1 233 ? 1.293 13.525 -24.928 1.000 56.360 233 LYS D CA 1
ATOM 15737 C C . LYS D 1 233 ? 2.757 13.084 -24.986 1.000 53.790 233 LYS D C 1
ATOM 15738 O O . LYS D 1 233 ? 3.527 13.592 -24.172 1.000 64.530 233 LYS D O 1
ATOM 15744 N N . VAL D 1 234 ? 3.145 12.243 -25.943 1.000 52.870 234 VAL D N 1
ATOM 15745 C CA . VAL D 1 234 ? 4.562 11.788 -26.110 1.000 56.360 234 VAL D CA 1
ATOM 15746 C C . VAL D 1 234 ? 5.410 12.924 -26.715 1.000 57.770 234 VAL D C 1
ATOM 15747 O O . VAL D 1 234 ? 6.512 13.166 -26.190 1.000 66.230 234 VAL D O 1
ATOM 15751 N N . MET D 1 235 ? 4.942 13.639 -27.737 1.000 54.240 235 MET D N 1
ATOM 15752 C CA . MET D 1 235 ? 5.654 14.859 -28.210 1.000 55.850 235 MET D CA 1
ATOM 15753 C C . MET D 1 235 ? 5.719 15.872 -27.054 1.000 58.440 235 MET D C 1
ATOM 15754 O O . MET D 1 235 ? 6.668 16.686 -27.008 1.000 62.820 235 MET D O 1
ATOM 15759 N N . GLY D 1 236 ? 4.736 15.841 -26.152 1.000 58.780 236 GLY D N 1
ATOM 15760 C CA . GLY D 1 236 ? 4.688 16.725 -24.974 1.000 61.490 236 GLY D CA 1
ATOM 15761 C C . GLY D 1 236 ? 5.824 16.407 -24.026 1.000 62.340 236 GLY D C 1
ATOM 15762 O O . GLY D 1 236 ? 6.572 17.333 -23.671 1.000 70.530 236 GLY D O 1
ATOM 15763 N N . LEU D 1 237 ? 5.979 15.123 -23.699 1.000 60.590 237 LEU D N 1
ATOM 15764 C CA . LEU D 1 237 ? 6.960 14.586 -22.719 1.000 62.800 237 LEU D CA 1
ATOM 15765 C C . LEU D 1 237 ? 8.408 14.732 -23.229 1.000 64.640 237 LEU D C 1
ATOM 15766 O O . LEU D 1 237 ? 9.325 14.661 -22.385 1.000 70.280 237 LEU D O 1
ATOM 15771 N N . ALA D 1 238 ? 8.629 14.930 -24.535 1.000 60.580 238 ALA D N 1
ATOM 15772 C CA . ALA D 1 238 ? 9.975 15.063 -25.147 1.000 64.510 238 ALA D CA 1
ATOM 15773 C C . ALA D 1 238 ? 10.540 16.476 -24.942 1.000 67.710 238 ALA D C 1
ATOM 15774 O O . ALA D 1 238 ? 11.733 16.692 -25.254 1.000 66.710 238 ALA D O 1
ATOM 15776 N N . GLY D 1 239 ? 9.713 17.410 -24.471 1.000 69.650 239 GLY D N 1
ATOM 15777 C CA . GLY D 1 239 ? 10.139 18.770 -24.094 1.000 73.880 239 GLY D CA 1
ATOM 15778 C C . GLY D 1 239 ? 10.760 18.805 -22.704 1.000 76.170 239 GLY D C 1
ATOM 15779 O O . GLY D 1 239 ? 11.617 19.682 -22.469 1.000 81.060 239 GLY D O 1
ATOM 15780 N N . PHE D 1 240 ? 10.348 17.900 -21.810 1.000 69.240 240 PHE D N 1
ATOM 15781 C CA . PHE D 1 240 ? 10.870 17.787 -20.423 1.000 69.380 240 PHE D CA 1
ATOM 15782 C C . PHE D 1 240 ? 12.201 17.024 -20.409 1.000 71.660 240 PHE D C 1
ATOM 15783 O O . PHE D 1 240 ? 12.561 16.497 -19.337 1.000 68.730 240 PHE D O 1
ATOM 15791 N N . GLY D 1 241 ? 12.891 16.912 -21.548 1.000 73.480 241 GLY D N 1
ATOM 15792 C CA . GLY D 1 241 ? 13.971 15.921 -21.708 1.000 73.300 241 GLY D CA 1
ATOM 15793 C C . GLY D 1 241 ? 15.164 16.480 -22.447 1.000 72.220 241 GLY D C 1
ATOM 15794 O O . GLY D 1 241 ? 15.017 17.553 -23.055 1.000 68.230 241 GLY D O 1
ATOM 15795 N N . LYS D 1 242 ? 16.296 15.770 -22.352 1.000 75.610 242 LYS D N 1
ATOM 15796 C CA . LYS D 1 242 ? 17.530 15.956 -23.161 1.000 80.090 242 LYS D CA 1
ATOM 15797 C C . LYS D 1 242 ? 17.566 14.841 -24.215 1.000 78.440 242 LYS D C 1
ATOM 15798 O O . LYS D 1 242 ? 17.614 13.650 -23.823 1.000 74.940 242 LYS D O 1
ATOM 15804 N N . ALA D 1 243 ? 17.505 15.204 -25.501 1.000 76.030 243 ALA D N 1
ATOM 15805 C CA . ALA D 1 243 ? 17.683 14.264 -26.633 1.000 77.760 243 ALA D CA 1
ATOM 15806 C C . ALA D 1 243 ? 18.958 13.455 -26.404 1.000 79.820 243 ALA D C 1
ATOM 15807 O O . ALA D 1 243 ? 20.053 14.015 -26.368 1.000 76.370 243 ALA D O 1
ATOM 15809 N N . PRO D 1 244 ? 18.876 12.115 -26.240 1.000 80.710 244 PRO D N 1
ATOM 15810 C CA . PRO D 1 244 ? 20.083 11.293 -26.201 1.000 82.060 244 PRO D CA 1
ATOM 15811 C C . PRO D 1 244 ? 20.852 11.483 -27.519 1.000 78.960 244 PRO D C 1
ATOM 15812 O O . PRO D 1 244 ? 20.253 11.955 -28.477 1.000 71.330 244 PRO D O 1
ATOM 15816 N N . ASP D 1 245 ? 22.146 11.150 -27.543 1.000 80.770 245 ASP D N 1
ATOM 15817 C CA . ASP D 1 245 ? 22.948 11.178 -28.798 1.000 90.330 245 ASP D CA 1
ATOM 15818 C C . ASP D 1 245 ? 22.412 10.047 -29.691 1.000 86.940 245 ASP D C 1
ATOM 15819 O O . ASP D 1 245 ? 22.094 8.962 -29.149 1.000 79.310 245 ASP D O 1
ATOM 15824 N N . GLU D 1 246 ? 22.254 10.316 -30.994 1.000 85.710 246 GLU D N 1
ATOM 15825 C CA . GLU D 1 246 ? 21.601 9.398 -31.967 1.000 85.820 246 GLU D CA 1
ATOM 15826 C C . GLU D 1 246 ? 22.126 7.976 -31.739 1.000 85.810 246 GLU D C 1
ATOM 15827 O O . GLU D 1 246 ? 21.302 7.061 -31.567 1.000 87.390 246 GLU D O 1
ATOM 15833 N N . GLN D 1 247 ? 23.449 7.816 -31.670 1.000 87.480 247 GLN D N 1
ATOM 15834 C CA . GLN D 1 247 ? 24.130 6.505 -31.509 1.000 82.700 247 GLN D CA 1
ATOM 15835 C C . GLN D 1 247 ? 23.607 5.751 -30.272 1.000 81.690 247 GLN D C 1
ATOM 15836 O O . GLN D 1 247 ? 23.685 4.515 -30.299 1.000 80.680 247 GLN D O 1
ATOM 15842 N N . ASP D 1 248 ? 23.091 6.441 -29.240 1.000 85.700 248 ASP D N 1
ATOM 15843 C CA . ASP D 1 248 ? 22.638 5.830 -27.952 1.000 82.770 248 ASP D CA 1
ATOM 15844 C C . ASP D 1 248 ? 21.124 5.984 -27.772 1.000 76.420 248 ASP D C 1
ATOM 15845 O O . ASP D 1 248 ? 20.677 6.007 -26.611 1.000 75.130 248 ASP D O 1
ATOM 15850 N N . ASN D 1 249 ? 20.380 6.058 -28.879 1.000 71.370 249 ASN D N 1
ATOM 15851 C CA . ASN D 1 249 ? 18.894 6.018 -28.930 1.000 62.140 249 ASN D CA 1
ATOM 15852 C C . ASN D 1 249 ? 18.487 4.604 -29.338 1.000 61.170 249 ASN D C 1
ATOM 15853 O O . ASN D 1 249 ? 18.497 4.275 -30.523 1.000 59.290 249 ASN D O 1
ATOM 15858 N N . PRO D 1 250 ? 18.102 3.722 -28.386 1.000 61.480 250 PRO D N 1
ATOM 15859 C CA . PRO D 1 250 ? 17.864 2.314 -28.698 1.000 61.270 250 PRO D CA 1
ATOM 15860 C C . PRO D 1 250 ? 17.006 2.126 -29.958 1.000 64.420 250 PRO D C 1
ATOM 15861 O O . PRO D 1 250 ? 17.269 1.184 -30.659 1.000 72.550 250 PRO D O 1
ATOM 15865 N N . LEU D 1 251 ? 16.028 3.010 -30.205 1.000 65.880 251 LEU D N 1
ATOM 15866 C CA . LEU D 1 251 ? 15.073 2.922 -31.350 1.000 63.990 251 LEU D CA 1
ATOM 15867 C C . LEU D 1 251 ? 15.805 3.168 -32.675 1.000 62.720 251 LEU D C 1
ATOM 15868 O O . LEU D 1 251 ? 15.401 2.567 -33.687 1.000 58.610 251 LEU D O 1
ATOM 15873 N N . LEU D 1 252 ? 16.847 4.000 -32.674 1.000 66.670 252 LEU D N 1
ATOM 15874 C CA . LEU D 1 252 ? 17.622 4.325 -33.899 1.000 70.750 252 LEU D CA 1
ATOM 15875 C C . LEU D 1 252 ? 18.629 3.214 -34.220 1.000 71.350 252 LEU D C 1
ATOM 15876 O O . LEU D 1 252 ? 19.102 3.183 -35.366 1.000 70.210 252 LEU D O 1
ATOM 15881 N N . THR D 1 253 ? 18.929 2.337 -33.259 1.000 72.990 253 THR D N 1
ATOM 15882 C CA . THR D 1 253 ? 19.929 1.242 -33.383 1.000 75.350 253 THR D CA 1
ATOM 15883 C C . THR D 1 253 ? 19.210 -0.060 -33.758 1.000 75.320 253 THR D C 1
ATOM 15884 O O . THR D 1 253 ? 19.402 -0.552 -34.886 1.000 81.010 253 THR D O 1
ATOM 15888 N N . LYS D 1 254 ? 18.392 -0.579 -32.844 1.000 79.080 254 LYS D N 1
ATOM 15889 C CA . LYS D 1 254 ? 17.919 -1.990 -32.840 1.000 88.040 254 LYS D CA 1
ATOM 15890 C C . LYS D 1 254 ? 16.536 -2.116 -33.504 1.000 85.290 254 LYS D C 1
ATOM 15891 O O . LYS D 1 254 ? 16.231 -3.229 -33.987 1.000 81.880 254 LYS D O 1
ATOM 15897 N N . VAL D 1 255 ? 15.749 -1.031 -33.565 1.000 82.320 255 VAL D N 1
ATOM 15898 C CA . VAL D 1 255 ? 14.349 -1.023 -34.097 1.000 81.240 255 VAL D CA 1
ATOM 15899 C C . VAL D 1 255 ? 14.335 -0.437 -35.514 1.000 81.380 255 VAL D C 1
ATOM 15900 O O . VAL D 1 255 ? 13.906 -1.149 -36.443 1.000 83.710 255 VAL D O 1
ATOM 15904 N N . VAL D 1 256 ? 14.741 0.824 -35.669 1.000 80.780 256 VAL D N 1
ATOM 15905 C CA . VAL D 1 256 ? 14.697 1.544 -36.977 1.000 83.990 256 VAL D CA 1
ATOM 15906 C C . VAL D 1 256 ? 16.064 1.432 -37.647 1.000 88.890 256 VAL D C 1
ATOM 15907 O O . VAL D 1 256 ? 17.027 2.028 -37.128 1.000 102.850 256 VAL D O 1
ATOM 15911 N N . THR D 1 257 ? 16.131 0.714 -38.766 1.000 87.850 257 THR D N 1
ATOM 15912 C CA . THR D 1 257 ? 17.333 0.630 -39.633 1.000 83.230 257 THR D CA 1
ATOM 15913 C C . THR D 1 257 ? 17.077 1.560 -40.827 1.000 77.290 257 THR D C 1
ATOM 15914 O O . THR D 1 257 ? 16.154 1.267 -41.626 1.000 71.190 257 THR D O 1
ATOM 15918 N N . LEU D 1 258 ? 17.811 2.678 -40.885 1.000 72.550 258 LEU D N 1
ATOM 15919 C CA . LEU D 1 258 ? 17.774 3.673 -41.996 1.000 71.090 258 LEU D CA 1
ATOM 15920 C C . LEU D 1 258 ? 18.369 3.036 -43.257 1.000 67.510 258 LEU D C 1
ATOM 15921 O O . LEU D 1 258 ? 19.185 2.127 -43.091 1.000 70.400 258 LEU D O 1
ATOM 15926 N N . GLU D 1 259 ? 17.953 3.460 -44.458 1.000 65.180 259 GLU D N 1
ATOM 15927 C CA . GLU D 1 259 ? 18.274 2.738 -45.724 1.000 67.660 259 GLU D CA 1
ATOM 15928 C C . GLU D 1 259 ? 18.578 3.706 -46.869 1.000 69.090 259 GLU D C 1
ATOM 15929 O O . GLU D 1 259 ? 18.388 4.916 -46.690 1.000 68.910 259 GLU D O 1
ATOM 15935 N N . GLU D 1 260 ? 19.047 3.154 -47.994 1.000 74.530 260 GLU D N 1
ATOM 15936 C CA . GLU D 1 260 ? 19.568 3.884 -49.184 1.000 77.630 260 GLU D CA 1
ATOM 15937 C C . GLU D 1 260 ? 18.447 4.718 -49.805 1.000 69.880 260 GLU D C 1
ATOM 15938 O O . GLU D 1 260 ? 17.295 4.307 -49.694 1.000 69.760 260 GLU D O 1
ATOM 15944 N N . GLY D 1 261 ? 18.797 5.820 -50.465 1.000 71.390 261 GLY D N 1
ATOM 15945 C CA . GLY D 1 261 ? 17.887 6.620 -51.307 1.000 77.110 261 GLY D CA 1
ATOM 15946 C C . GLY D 1 261 ? 16.685 7.147 -50.537 1.000 79.940 261 GLY D C 1
ATOM 15947 O O . GLY D 1 261 ? 15.560 7.031 -51.065 1.000 84.530 261 GLY D O 1
ATOM 15948 N N . GLY D 1 262 ? 16.914 7.699 -49.340 1.000 76.630 262 GLY D N 1
ATOM 15949 C CA . GLY D 1 262 ? 15.882 8.319 -48.483 1.000 76.580 262 GLY D CA 1
ATOM 15950 C C . GLY D 1 262 ? 14.798 7.335 -48.066 1.000 74.340 262 GLY D C 1
ATOM 15951 O O . GLY D 1 262 ? 13.601 7.716 -48.096 1.000 86.310 262 GLY D O 1
ATOM 15952 N N . ARG D 1 263 ? 15.188 6.120 -47.678 1.000 62.920 263 ARG D N 1
ATOM 15953 C CA . ARG D 1 263 ? 14.253 5.035 -47.278 1.000 62.860 263 ARG D CA 1
ATOM 15954 C C . ARG D 1 263 ? 14.585 4.541 -45.864 1.000 61.140 263 ARG D C 1
ATOM 15955 O O . ARG D 1 263 ? 15.588 4.987 -45.268 1.000 57.250 263 ARG D O 1
ATOM 15963 N N . TYR D 1 264 ? 13.759 3.632 -45.351 1.000 60.510 264 TYR D N 1
ATOM 15964 C CA . TYR D 1 264 ? 13.899 3.058 -43.993 1.000 61.930 264 TYR D CA 1
ATOM 15965 C C . TYR D 1 264 ? 13.056 1.789 -43.870 1.000 61.020 264 TYR D C 1
ATOM 15966 O O . TYR D 1 264 ? 12.202 1.511 -44.732 1.000 59.220 264 TYR D O 1
ATOM 15975 N N . SER D 1 265 ? 13.317 1.036 -42.808 1.000 61.260 265 SER D N 1
ATOM 15976 C CA . SER D 1 265 ? 12.604 -0.216 -42.470 1.000 69.610 265 SER D CA 1
ATOM 15977 C C . SER D 1 265 ? 12.602 -0.388 -40.951 1.000 69.770 265 SER D C 1
ATOM 15978 O O . SER D 1 265 ? 13.519 0.124 -40.280 1.000 76.330 265 SER D O 1
ATOM 15981 N N . LEU D 1 266 ? 11.602 -1.086 -40.436 1.000 64.250 266 LEU D N 1
ATOM 15982 C CA . LEU D 1 266 ? 11.493 -1.401 -39.000 1.000 68.910 266 LEU D CA 1
ATOM 15983 C C . LEU D 1 266 ? 11.788 -2.891 -38.833 1.000 74.950 266 LEU D C 1
ATOM 15984 O O . LEU D 1 266 ? 11.310 -3.685 -39.664 1.000 70.390 266 LEU D O 1
ATOM 15989 N N . ALA D 1 267 ? 12.557 -3.254 -37.806 1.000 81.780 267 ALA D N 1
ATOM 15990 C CA . ALA D 1 267 ? 12.634 -4.638 -37.287 1.000 81.000 267 ALA D CA 1
ATOM 15991 C C . ALA D 1 267 ? 11.223 -5.031 -36.851 1.000 83.810 267 ALA D C 1
ATOM 15992 O O . ALA D 1 267 ? 10.434 -4.119 -36.556 1.000 96.370 267 ALA D O 1
ATOM 15994 N N . LEU D 1 268 ? 10.904 -6.326 -36.852 1.000 83.830 268 LEU D N 1
ATOM 15995 C CA . LEU D 1 268 ? 9.549 -6.855 -36.527 1.000 82.020 268 LEU D CA 1
ATOM 15996 C C . LEU D 1 268 ? 8.520 -6.408 -37.577 1.000 74.600 268 LEU D C 1
ATOM 15997 O O . LEU D 1 268 ? 7.349 -6.741 -37.386 1.000 68.430 268 LEU D O 1
ATOM 16002 N N . ALA D 1 269 ? 8.943 -5.734 -38.656 1.000 71.860 269 ALA D N 1
ATOM 16003 C CA . ALA D 1 269 ? 8.078 -5.244 -39.756 1.000 69.830 269 ALA D CA 1
ATOM 16004 C C . ALA D 1 269 ? 7.150 -6.359 -40.237 1.000 75.090 269 ALA D C 1
ATOM 16005 O O . ALA D 1 269 ? 6.014 -6.029 -40.635 1.000 79.170 269 ALA D O 1
ATOM 16007 N N . ASN D 1 270 ? 7.631 -7.611 -40.208 1.000 77.900 270 ASN D N 1
ATOM 16008 C CA . ASN D 1 270 ? 6.941 -8.803 -40.769 1.000 79.880 270 ASN D CA 1
ATOM 16009 C C . ASN D 1 270 ? 6.734 -9.871 -39.688 1.000 78.360 270 ASN D C 1
ATOM 16010 O O . ASN D 1 270 ? 6.529 -11.039 -40.069 1.000 81.210 270 ASN D O 1
ATOM 16015 N N . ASP D 1 271 ? 6.762 -9.510 -38.402 1.000 71.620 271 ASP D N 1
ATOM 16016 C CA . ASP D 1 271 ? 6.424 -10.458 -37.307 1.000 72.000 271 ASP D CA 1
ATOM 16017 C C . ASP D 1 271 ? 4.941 -10.817 -37.410 1.000 78.280 271 ASP D C 1
ATOM 16018 O O . ASP D 1 271 ? 4.085 -9.939 -37.454 1.000 80.690 271 ASP D O 1
ATOM 16023 N N . PRO D 1 272 ? 4.576 -12.120 -37.437 1.000 91.340 272 PRO D N 1
ATOM 16024 C CA . PRO D 1 272 ? 3.175 -12.522 -37.597 1.000 87.210 272 PRO D CA 1
ATOM 16025 C C . PRO D 1 272 ? 2.266 -12.221 -36.392 1.000 81.920 272 PRO D C 1
ATOM 16026 O O . PRO D 1 272 ? 1.067 -12.367 -36.540 1.000 86.000 272 PRO D O 1
ATOM 16030 N N . ARG D 1 273 ? 2.840 -11.843 -35.243 1.000 69.310 273 ARG D N 1
ATOM 16031 C CA . ARG D 1 273 ? 2.080 -11.523 -34.008 1.000 67.870 273 ARG D CA 1
ATOM 16032 C C . ARG D 1 273 ? 1.325 -10.203 -34.194 1.000 65.740 273 ARG D C 1
ATOM 16033 O O . ARG D 1 273 ? 0.363 -9.966 -33.436 1.000 64.380 273 ARG D O 1
ATOM 16041 N N . GLY D 1 274 ? 1.751 -9.373 -35.149 1.000 67.470 274 GLY D N 1
ATOM 16042 C CA . GLY D 1 274 ? 1.135 -8.063 -35.441 1.000 68.320 274 GLY D CA 1
ATOM 16043 C C . GLY D 1 274 ? 1.892 -6.920 -34.764 1.000 68.980 274 GLY D C 1
ATOM 16044 O O . GLY D 1 274 ? 3.071 -7.061 -34.442 1.000 66.460 274 GLY D O 1
ATOM 16045 N N . PRO D 1 275 ? 1.238 -5.759 -34.522 1.000 70.570 275 PRO D N 1
ATOM 16046 C CA . PRO D 1 275 ? 1.922 -4.581 -33.981 1.000 72.770 275 PRO D CA 1
ATOM 16047 C C . PRO D 1 275 ? 2.363 -4.799 -32.523 1.000 71.170 275 PRO D C 1
ATOM 16048 O O . PRO D 1 275 ? 3.396 -4.270 -32.128 1.000 65.120 275 PRO D O 1
ATOM 16052 N N . ARG D 1 276 ? 1.588 -5.595 -31.772 1.000 68.430 276 ARG D N 1
ATOM 16053 C CA . ARG D 1 276 ? 1.846 -5.942 -30.346 1.000 69.140 276 ARG D CA 1
ATOM 16054 C C . ARG D 1 276 ? 3.184 -6.674 -30.189 1.000 70.300 276 ARG D C 1
ATOM 16055 O O . ARG D 1 276 ? 3.622 -6.851 -29.038 1.000 72.690 276 ARG D O 1
ATOM 16063 N N . ALA D 1 277 ? 3.788 -7.115 -31.293 1.000 70.870 277 ALA D N 1
ATOM 16064 C CA . ALA D 1 277 ? 5.133 -7.730 -31.336 1.000 69.660 277 ALA D CA 1
ATOM 16065 C C . ALA D 1 277 ? 6.196 -6.785 -30.749 1.000 67.670 277 ALA D C 1
ATOM 16066 O O . ALA D 1 277 ? 7.126 -7.292 -30.110 1.000 67.750 277 ALA D O 1
ATOM 16068 N N . TYR D 1 278 ? 6.096 -5.469 -30.969 1.000 65.850 278 TYR D N 1
ATOM 16069 C CA . TYR D 1 278 ? 7.134 -4.489 -30.539 1.000 64.250 278 TYR D CA 1
ATOM 16070 C C . TYR D 1 278 ? 7.138 -4.342 -29.009 1.000 65.610 278 TYR D C 1
ATOM 16071 O O . TYR D 1 278 ? 8.202 -4.036 -28.437 1.000 61.160 278 TYR D O 1
ATOM 16080 N N . ASP D 1 279 ? 5.986 -4.527 -28.360 1.000 69.520 279 ASP D N 1
ATOM 16081 C CA . ASP D 1 279 ? 5.811 -4.213 -26.915 1.000 75.890 279 ASP D CA 1
ATOM 16082 C C . ASP D 1 279 ? 6.916 -4.926 -26.123 1.000 73.280 279 ASP D C 1
ATOM 16083 O O . ASP D 1 279 ? 7.731 -4.273 -25.487 1.000 82.280 279 ASP D O 1
ATOM 16088 N N . PRO D 1 280 ? 7.042 -6.269 -26.139 1.000 74.250 280 PRO D N 1
ATOM 16089 C CA . PRO D 1 280 ? 8.182 -6.940 -25.497 1.000 72.280 280 PRO D CA 1
ATOM 16090 C C . PRO D 1 280 ? 9.612 -6.458 -25.824 1.000 66.770 280 PRO D C 1
ATOM 16091 O O . PRO D 1 280 ? 10.472 -6.546 -24.958 1.000 65.800 280 PRO D O 1
ATOM 16095 N N . LEU D 1 281 ? 9.870 -5.963 -27.034 1.000 65.470 281 LEU D N 1
ATOM 16096 C CA . LEU D 1 281 ? 11.200 -5.389 -27.393 1.000 67.140 281 LEU D CA 1
ATOM 16097 C C . LEU D 1 281 ? 11.432 -4.087 -26.610 1.000 72.020 281 LEU D C 1
ATOM 16098 O O . LEU D 1 281 ? 12.546 -3.876 -26.092 1.000 71.880 281 LEU D O 1
ATOM 16103 N N . PHE D 1 282 ? 10.417 -3.227 -26.534 1.000 74.100 282 PHE D N 1
ATOM 16104 C CA . PHE D 1 282 ? 10.512 -1.901 -25.874 1.000 73.040 282 PHE D CA 1
ATOM 16105 C C . PHE D 1 282 ? 11.020 -2.111 -24.441 1.000 73.250 282 PHE D C 1
ATOM 16106 O O . PHE D 1 282 ? 11.941 -1.378 -24.029 1.000 77.060 282 PHE D O 1
ATOM 16114 N N . ASP D 1 283 ? 10.473 -3.101 -23.726 1.000 70.990 283 ASP D N 1
ATOM 16115 C CA . ASP D 1 283 ? 10.916 -3.484 -22.358 1.000 75.550 283 ASP D CA 1
ATOM 16116 C C . ASP D 1 283 ? 12.426 -3.734 -22.375 1.000 78.680 283 ASP D C 1
ATOM 16117 O O . ASP D 1 283 ? 13.140 -3.146 -21.536 1.000 77.330 283 ASP D O 1
ATOM 16122 N N . GLU D 1 284 ? 12.865 -4.579 -23.310 1.000 82.740 284 GLU D N 1
ATOM 16123 C CA . GLU D 1 284 ? 14.280 -4.985 -23.519 1.000 88.600 284 GLU D CA 1
ATOM 16124 C C . GLU D 1 284 ? 15.150 -3.730 -23.688 1.000 83.060 284 GLU D C 1
ATOM 16125 O O . GLU D 1 284 ? 16.177 -3.630 -22.975 1.000 85.930 284 GLU D O 1
ATOM 16131 N N . LEU D 1 285 ? 14.733 -2.798 -24.555 1.000 76.750 285 LEU D N 1
ATOM 16132 C CA . LEU D 1 285 ? 15.569 -1.670 -25.062 1.000 76.560 285 LEU D CA 1
ATOM 16133 C C . LEU D 1 285 ? 15.576 -0.486 -24.086 1.000 73.840 285 LEU D C 1
ATOM 16134 O O . LEU D 1 285 ? 16.478 0.383 -24.207 1.000 73.190 285 LEU D O 1
ATOM 16139 N N . PHE D 1 286 ? 14.592 -0.422 -23.188 1.000 76.720 286 PHE D N 1
ATOM 16140 C CA . PHE D 1 286 ? 14.382 0.724 -22.264 1.000 83.570 286 PHE D CA 1
ATOM 16141 C C . PHE D 1 286 ? 14.422 0.249 -20.811 1.000 81.810 286 PHE D C 1
ATOM 16142 O O . PHE D 1 286 ? 14.121 1.064 -19.930 1.000 88.680 286 PHE D O 1
ATOM 16150 N N . ASP D 1 287 ? 14.816 -1.004 -20.571 1.000 85.260 287 ASP D N 1
ATOM 16151 C CA . ASP D 1 287 ? 14.818 -1.626 -19.222 1.000 87.390 287 ASP D CA 1
ATOM 16152 C C . ASP D 1 287 ? 13.394 -1.505 -18.648 1.000 82.960 287 ASP D C 1
ATOM 16153 O O . ASP D 1 287 ? 13.264 -1.325 -17.429 1.000 86.150 287 ASP D O 1
ATOM 16158 N N . GLY D 1 288 ? 12.356 -1.554 -19.490 1.000 75.980 288 GLY D N 1
ATOM 16159 C CA . GLY D 1 288 ? 10.954 -1.367 -19.059 1.000 72.280 288 GLY D CA 1
ATOM 16160 C C . GLY D 1 288 ? 10.446 -2.572 -18.288 1.000 71.060 288 GLY D C 1
ATOM 16161 O O . GLY D 1 288 ? 10.978 -3.679 -18.538 1.000 71.630 288 GLY D O 1
ATOM 16162 N N . ASN D 1 289 ? 9.467 -2.371 -17.390 1.000 73.280 289 ASN D N 1
ATOM 16163 C CA . ASN D 1 289 ? 8.859 -3.430 -16.524 1.000 73.090 289 ASN D CA 1
ATOM 16164 C C . ASN D 1 289 ? 7.490 -2.975 -15.971 1.000 71.300 289 ASN D C 1
ATOM 16165 O O . ASN D 1 289 ? 7.079 -1.809 -16.223 1.000 66.390 289 ASN D O 1
ATOM 16170 N N . ASP D 1 290 ? 6.825 -3.849 -15.204 1.000 68.390 290 ASP D N 1
ATOM 16171 C CA . ASP D 1 290 ? 5.413 -3.684 -14.756 1.000 74.890 290 ASP D CA 1
ATOM 16172 C C . ASP D 1 290 ? 5.236 -2.465 -13.833 1.000 77.040 290 ASP D C 1
ATOM 16173 O O . ASP D 1 290 ? 4.092 -2.003 -13.718 1.000 72.820 290 ASP D O 1
ATOM 16178 N N . ASP D 1 291 ? 6.306 -1.953 -13.211 1.000 79.730 291 ASP D N 1
ATOM 16179 C CA . ASP D 1 291 ? 6.231 -0.926 -12.136 1.000 75.550 291 ASP D CA 1
ATOM 16180 C C . ASP D 1 291 ? 6.708 0.443 -12.639 1.000 76.440 291 ASP D C 1
ATOM 16181 O O . ASP D 1 291 ? 6.477 1.412 -11.908 1.000 94.360 291 ASP D O 1
ATOM 16186 N N . ASN D 1 292 ? 7.342 0.537 -13.814 1.000 71.530 292 ASN D N 1
ATOM 16187 C CA . ASN D 1 292 ? 8.040 1.775 -14.261 1.000 73.780 292 ASN D CA 1
ATOM 16188 C C . ASN D 1 292 ? 7.473 2.326 -15.584 1.000 76.010 292 ASN D C 1
ATOM 16189 O O . ASN D 1 292 ? 7.941 3.399 -16.023 1.000 73.240 292 ASN D O 1
ATOM 16194 N N . ARG D 1 293 ? 6.516 1.655 -16.225 1.000 76.400 293 ARG D N 1
ATOM 16195 C CA . ARG D 1 293 ? 6.132 2.012 -17.620 1.000 77.170 293 ARG D CA 1
ATOM 16196 C C . ARG D 1 293 ? 5.240 3.267 -17.655 1.000 77.550 293 ARG D C 1
ATOM 16197 O O . ARG D 1 293 ? 5.109 3.848 -18.748 1.000 74.170 293 ARG D O 1
ATOM 16205 N N . GLN D 1 294 ? 4.682 3.697 -16.518 1.000 75.900 294 GLN D N 1
ATOM 16206 C CA . GLN D 1 294 ? 3.845 4.926 -16.418 1.000 77.250 294 GLN D CA 1
ATOM 16207 C C . GLN D 1 294 ? 4.509 5.968 -15.499 1.000 76.840 294 GLN D C 1
ATOM 16208 O O . GLN D 1 294 ? 3.921 7.068 -15.337 1.000 72.970 294 GLN D O 1
ATOM 16214 N N . GLU D 1 295 ? 5.675 5.655 -14.922 1.000 68.290 295 GLU D N 1
ATOM 16215 C CA . GLU D 1 295 ? 6.452 6.627 -14.119 1.000 67.180 295 GLU D CA 1
ATOM 16216 C C . GLU D 1 295 ? 6.942 7.730 -15.071 1.000 63.780 295 GLU D C 1
ATOM 16217 O O . GLU D 1 295 ? 7.334 7.418 -16.213 1.000 53.720 295 GLU D O 1
ATOM 16223 N N . PHE D 1 296 ? 6.885 8.982 -14.611 1.000 65.800 296 PHE D N 1
ATOM 16224 C CA . PHE D 1 296 ? 7.152 10.217 -15.395 1.000 65.990 296 PHE D CA 1
ATOM 16225 C C . PHE D 1 296 ? 8.561 10.185 -16.010 1.000 67.150 296 PHE D C 1
ATOM 16226 O O . PHE D 1 296 ? 8.703 10.524 -17.203 1.000 61.660 296 PHE D O 1
ATOM 16234 N N . ASP D 1 297 ? 9.568 9.813 -15.211 1.000 75.230 297 ASP D N 1
ATOM 16235 C CA . ASP D 1 297 ? 11.004 9.718 -15.612 1.000 77.590 297 ASP D CA 1
ATOM 16236 C C . ASP D 1 297 ? 11.134 8.767 -16.808 1.000 75.440 297 ASP D C 1
ATOM 16237 O O . ASP D 1 297 ? 11.850 9.117 -17.774 1.000 68.080 297 ASP D O 1
ATOM 16242 N N . PHE D 1 298 ? 10.461 7.609 -16.723 1.000 73.830 298 PHE D N 1
ATOM 16243 C CA . PHE D 1 298 ? 10.466 6.517 -17.733 1.000 70.760 298 PHE D CA 1
ATOM 16244 C C . PHE D 1 298 ? 9.840 7.011 -19.034 1.000 70.690 298 PHE D C 1
ATOM 16245 O O . PHE D 1 298 ? 10.504 6.928 -20.096 1.000 72.680 298 PHE D O 1
ATOM 16253 N N . ARG D 1 299 ? 8.592 7.489 -18.937 1.000 68.120 299 ARG D N 1
ATOM 16254 C CA . ARG D 1 299 ? 7.829 8.123 -20.045 1.000 64.580 299 ARG D CA 1
ATOM 16255 C C . ARG D 1 299 ? 8.689 9.205 -20.704 1.000 65.590 299 ARG D C 1
ATOM 16256 O O . ARG D 1 299 ? 8.701 9.277 -21.946 1.000 62.330 299 ARG D O 1
ATOM 16264 N N . VAL D 1 300 ? 9.377 10.013 -19.893 1.000 68.230 300 VAL D N 1
ATOM 16265 C CA . VAL D 1 300 ? 10.184 11.172 -20.376 1.000 75.460 300 VAL D CA 1
ATOM 16266 C C . VAL D 1 300 ? 11.347 10.630 -21.216 1.000 73.140 300 VAL D C 1
ATOM 16267 O O . VAL D 1 300 ? 11.598 11.195 -22.308 1.000 72.960 300 VAL D O 1
ATOM 16271 N N . ARG D 1 301 ? 12.010 9.567 -20.748 1.000 68.360 301 ARG D N 1
ATOM 16272 C CA . ARG D 1 301 ? 13.188 8.998 -21.448 1.000 70.690 301 ARG D CA 1
ATOM 16273 C C . ARG D 1 301 ? 12.735 8.437 -22.799 1.000 68.690 301 ARG D C 1
ATOM 16274 O O . ARG D 1 301 ? 13.245 8.939 -23.831 1.000 63.580 301 ARG D O 1
ATOM 16282 N N . VAL D 1 302 ? 11.800 7.471 -22.777 1.000 63.590 302 VAL D N 1
ATOM 16283 C CA . VAL D 1 302 ? 11.271 6.742 -23.976 1.000 63.790 302 VAL D CA 1
ATOM 16284 C C . VAL D 1 302 ? 10.817 7.758 -25.037 1.000 63.920 302 VAL D C 1
ATOM 16285 O O . VAL D 1 302 ? 11.100 7.556 -26.239 1.000 52.840 302 VAL D O 1
ATOM 16289 N N . ALA D 1 303 ? 10.080 8.779 -24.595 1.000 65.880 303 ALA D N 1
ATOM 16290 C CA . ALA D 1 303 ? 9.433 9.793 -25.451 1.000 65.580 303 ALA D CA 1
ATOM 16291 C C . ALA D 1 303 ? 10.510 10.594 -26.180 1.000 64.060 303 ALA D C 1
ATOM 16292 O O . ALA D 1 303 ? 10.313 10.885 -27.367 1.000 59.500 303 ALA D O 1
ATOM 16294 N N . CYS D 1 304 ? 11.605 10.919 -25.491 1.000 70.400 304 CYS D N 1
ATOM 16295 C CA . CYS D 1 304 ? 12.760 11.663 -26.064 1.000 78.030 304 CYS D CA 1
ATOM 16296 C C . CYS D 1 304 ? 13.368 10.866 -27.223 1.000 73.300 304 CYS D C 1
ATOM 16297 O O . CYS D 1 304 ? 13.617 11.458 -28.290 1.000 69.110 304 CYS D O 1
ATOM 16300 N N . ALA D 1 305 ? 13.585 9.567 -27.024 1.000 74.050 305 ALA D N 1
ATOM 16301 C CA . ALA D 1 305 ? 14.106 8.650 -28.064 1.000 76.450 305 ALA D CA 1
ATOM 16302 C C . ALA D 1 305 ? 13.101 8.586 -29.229 1.000 73.490 305 ALA D C 1
ATOM 16303 O O . ALA D 1 305 ? 13.522 8.766 -30.396 1.000 68.760 305 ALA D O 1
ATOM 16305 N N . ALA D 1 306 ? 11.813 8.390 -28.914 1.000 67.370 306 ALA D N 1
ATOM 16306 C CA . ALA D 1 306 ? 10.708 8.282 -29.896 1.000 61.910 306 ALA D CA 1
ATOM 16307 C C . ALA D 1 306 ? 10.617 9.581 -30.701 1.000 57.690 306 ALA D C 1
ATOM 16308 O O . ALA D 1 306 ? 10.466 9.497 -31.928 1.000 56.700 306 ALA D O 1
ATOM 16310 N N . GLN D 1 307 ? 10.731 10.734 -30.036 1.000 56.240 307 GLN D N 1
ATOM 16311 C CA . GLN D 1 307 ? 10.718 12.072 -30.687 1.000 56.270 307 GLN D CA 1
ATOM 16312 C C . GLN D 1 307 ? 11.895 12.173 -31.658 1.000 57.250 307 GLN D C 1
ATOM 16313 O O . GLN D 1 307 ? 11.698 12.740 -32.747 1.000 56.130 307 GLN D O 1
ATOM 16319 N N . GLN D 1 308 ? 13.070 11.661 -31.268 1.000 60.570 308 GLN D N 1
ATOM 16320 C CA . GLN D 1 308 ? 14.314 11.753 -32.081 1.000 62.770 308 GLN D CA 1
ATOM 16321 C C . GLN D 1 308 ? 14.110 10.976 -33.385 1.000 58.830 308 GLN D C 1
ATOM 16322 O O . GLN D 1 308 ? 14.468 11.538 -34.455 1.000 52.000 308 GLN D O 1
ATOM 16328 N N . VAL D 1 309 ? 13.523 9.770 -33.285 1.000 53.880 309 VAL D N 1
ATOM 16329 C CA . VAL D 1 309 ? 13.254 8.851 -34.434 1.000 52.330 309 VAL D CA 1
ATOM 16330 C C . VAL D 1 309 ? 12.449 9.606 -35.487 1.000 51.530 309 VAL D C 1
ATOM 16331 O O . VAL D 1 309 ? 12.888 9.599 -36.656 1.000 50.650 309 VAL D O 1
ATOM 16335 N N . ILE D 1 310 ? 11.314 10.197 -35.079 1.000 52.150 310 ILE D N 1
ATOM 16336 C CA . ILE D 1 310 ? 10.425 11.023 -35.954 1.000 50.610 310 ILE D CA 1
ATOM 16337 C C . ILE D 1 310 ? 11.310 12.060 -36.628 1.000 48.600 310 ILE D C 1
ATOM 16338 O O . ILE D 1 310 ? 11.217 12.196 -37.842 1.000 49.260 310 ILE D O 1
ATOM 16343 N N . GLU D 1 311 ? 12.135 12.750 -35.844 1.000 55.230 311 GLU D N 1
ATOM 16344 C CA . GLU D 1 311 ? 12.931 13.918 -36.308 1.000 66.360 311 GLU D CA 1
ATOM 16345 C C . GLU D 1 311 ? 14.006 13.428 -37.287 1.000 67.210 311 GLU D C 1
ATOM 16346 O O . GLU D 1 311 ? 14.235 14.110 -38.320 1.000 64.320 311 GLU D O 1
ATOM 16352 N N . ALA D 1 312 ? 14.606 12.270 -36.989 1.000 63.310 312 ALA D N 1
ATOM 16353 C CA . ALA D 1 312 ? 15.738 11.680 -37.738 1.000 59.480 312 ALA D CA 1
ATOM 16354 C C . ALA D 1 312 ? 15.246 11.139 -39.082 1.000 57.100 312 ALA D C 1
ATOM 16355 O O . ALA D 1 312 ? 15.802 11.576 -40.118 1.000 58.910 312 ALA D O 1
ATOM 16357 N N . VAL D 1 313 ? 14.244 10.248 -39.060 1.000 51.460 313 VAL D N 1
ATOM 16358 C CA . VAL D 1 313 ? 13.714 9.546 -40.268 1.000 53.210 313 VAL D CA 1
ATOM 16359 C C . VAL D 1 313 ? 13.117 10.582 -41.237 1.000 54.920 313 VAL D C 1
ATOM 16360 O O . VAL D 1 313 ? 13.420 10.491 -42.433 1.000 54.110 313 VAL D O 1
ATOM 16364 N N . THR D 1 314 ? 12.306 11.534 -40.759 1.000 58.210 314 THR D N 1
ATOM 16365 C CA . THR D 1 314 ? 11.630 12.559 -41.609 1.000 63.740 314 THR D CA 1
ATOM 16366 C C . THR D 1 314 ? 12.678 13.454 -42.278 1.000 69.230 314 THR D C 1
ATOM 16367 O O . THR D 1 314 ? 12.502 13.776 -43.486 1.000 63.770 314 THR D O 1
ATOM 16371 N N . ALA D 1 315 ? 13.702 13.860 -41.513 1.000 78.220 315 ALA D N 1
ATOM 16372 C CA . ALA D 1 315 ? 14.896 14.593 -41.998 1.000 80.460 315 ALA D CA 1
ATOM 16373 C C . ALA D 1 315 ? 15.585 13.743 -43.073 1.000 80.620 315 ALA D C 1
ATOM 16374 O O . ALA D 1 315 ? 15.828 14.271 -44.182 1.000 82.990 315 ALA D O 1
ATOM 16376 N N . HIS D 1 316 ? 15.831 12.464 -42.769 1.000 73.290 316 HIS D N 1
ATOM 16377 C CA . HIS D 1 316 ? 16.349 11.455 -43.730 1.000 75.260 316 HIS D CA 1
ATOM 16378 C C . HIS D 1 316 ? 15.538 11.521 -45.029 1.000 76.900 316 HIS D C 1
ATOM 16379 O O . HIS D 1 316 ? 16.145 11.794 -46.092 1.000 77.850 316 HIS D O 1
ATOM 16386 N N . GLN D 1 317 ? 14.219 11.300 -44.940 1.000 74.750 317 GLN D N 1
ATOM 16387 C CA . GLN D 1 317 ? 13.283 11.340 -46.096 1.000 72.710 317 GLN D CA 1
ATOM 16388 C C . GLN D 1 317 ? 13.539 12.616 -46.900 1.000 75.100 317 GLN D C 1
ATOM 16389 O O . GLN D 1 317 ? 13.763 12.532 -48.129 1.000 74.930 317 GLN D O 1
ATOM 16395 N N . LEU D 1 318 ? 13.512 13.760 -46.221 1.000 73.650 318 LEU D N 1
ATOM 16396 C CA . LEU D 1 318 ? 13.383 15.072 -46.894 1.000 76.790 318 LEU D CA 1
ATOM 16397 C C . LEU D 1 318 ? 14.716 15.475 -47.541 1.000 78.610 318 LEU D C 1
ATOM 16398 O O . LEU D 1 318 ? 14.660 16.183 -48.573 1.000 84.290 318 LEU D O 1
ATOM 16403 N N . ARG D 1 319 ? 15.858 15.012 -47.019 1.000 74.020 319 ARG D N 1
ATOM 16404 C CA . ARG D 1 319 ? 17.189 15.279 -47.642 1.000 74.370 319 ARG D CA 1
ATOM 16405 C C . ARG D 1 319 ? 17.193 14.728 -49.072 1.000 71.430 319 ARG D C 1
ATOM 16406 O O . ARG D 1 319 ? 17.411 15.514 -50.005 1.000 72.020 319 ARG D O 1
ATOM 16414 N N . ALA D 1 320 ? 16.888 13.439 -49.226 1.000 69.140 320 ALA D N 1
ATOM 16415 C CA . ALA D 1 320 ? 16.691 12.752 -50.523 1.000 70.110 320 ALA D CA 1
ATOM 16416 C C . ALA D 1 320 ? 15.721 13.523 -51.442 1.000 70.530 320 ALA D C 1
ATOM 16417 O O . ALA D 1 320 ? 15.984 13.590 -52.654 1.000 72.800 320 ALA D O 1
ATOM 16419 N N . LEU D 1 321 ? 14.629 14.082 -50.922 1.000 71.810 321 LEU D N 1
ATOM 16420 C CA . LEU D 1 321 ? 13.596 14.728 -51.781 1.000 74.800 321 LEU D CA 1
ATOM 16421 C C . LEU D 1 321 ? 14.163 16.024 -52.380 1.000 79.350 321 LEU D C 1
ATOM 16422 O O . LEU D 1 321 ? 13.707 16.418 -53.477 1.000 74.420 321 LEU D O 1
ATOM 16427 N N . ALA D 1 322 ? 15.112 16.665 -51.686 1.000 86.520 322 ALA D N 1
ATOM 16428 C CA . ALA D 1 322 ? 15.860 17.852 -52.173 1.000 92.650 322 ALA D CA 1
ATOM 16429 C C . ALA D 1 322 ? 16.832 17.409 -53.275 1.000 96.130 322 ALA D C 1
ATOM 16430 O O . ALA D 1 322 ? 17.094 18.189 -54.218 1.000 87.810 322 ALA D O 1
ATOM 16432 N N . GLU D 1 323 ? 17.317 16.173 -53.141 1.000 93.240 323 GLU D N 1
ATOM 16433 C CA . GLU D 1 323 ? 18.306 15.497 -54.017 1.000 90.730 323 GLU D CA 1
ATOM 16434 C C . GLU D 1 323 ? 17.605 14.974 -55.279 1.000 81.630 323 GLU D C 1
ATOM 16435 O O . GLU D 1 323 ? 18.325 14.667 -56.245 1.000 75.600 323 GLU D O 1
ATOM 16441 N N . ALA D 1 324 ? 16.265 14.878 -55.259 1.000 78.120 324 ALA D N 1
ATOM 16442 C CA . ALA D 1 324 ? 15.421 14.249 -56.309 1.000 74.290 324 ALA D CA 1
ATOM 16443 C C . ALA D 1 324 ? 14.546 15.281 -57.028 1.000 68.150 324 ALA D C 1
ATOM 16444 O O . ALA D 1 324 ? 13.850 14.886 -57.981 1.000 65.360 324 ALA D O 1
ATOM 16446 N N . THR D 1 325 ? 14.540 16.530 -56.558 1.000 66.300 325 THR D N 1
ATOM 16447 C CA . THR D 1 325 ? 13.960 17.707 -57.257 1.000 71.330 325 THR D CA 1
ATOM 16448 C C . THR D 1 325 ? 14.646 18.959 -56.711 1.000 77.700 325 THR D C 1
ATOM 16449 O O . THR D 1 325 ? 15.329 18.841 -55.671 1.000 81.220 325 THR D O 1
ATOM 16453 N N . GLU D 1 326 ? 14.496 20.092 -57.400 1.000 76.830 326 GLU D N 1
ATOM 16454 C CA . GLU D 1 326 ? 15.193 21.359 -57.056 1.000 80.950 326 GLU D CA 1
ATOM 16455 C C . GLU D 1 326 ? 14.200 22.268 -56.338 1.000 80.790 326 GLU D C 1
ATOM 16456 O O . GLU D 1 326 ? 14.648 23.156 -55.592 1.000 80.380 326 GLU D O 1
ATOM 16462 N N . LEU D 1 327 ? 12.905 22.035 -56.562 1.000 84.490 327 LEU D N 1
ATOM 16463 C CA . LEU D 1 327 ? 11.797 22.819 -55.955 1.000 85.370 327 LEU D CA 1
ATOM 16464 C C . LEU D 1 327 ? 12.033 22.915 -54.444 1.000 90.020 327 LEU D C 1
ATOM 16465 O O . LEU D 1 327 ? 12.207 21.850 -53.801 1.000 84.020 327 LEU D O 1
ATOM 16470 N N . ARG D 1 328 ? 12.062 24.134 -53.899 1.000 86.600 328 ARG D N 1
ATOM 16471 C CA . ARG D 1 328 ? 12.447 24.354 -52.479 1.000 94.140 328 ARG D CA 1
ATOM 16472 C C . ARG D 1 328 ? 11.201 24.620 -51.625 1.000 89.950 328 ARG D C 1
ATOM 16473 O O . ARG D 1 328 ? 11.383 24.940 -50.427 1.000 85.490 328 ARG D O 1
ATOM 16481 N N . ASP D 1 329 ? 10.004 24.425 -52.201 1.000 81.130 329 ASP D N 1
ATOM 16482 C CA . ASP D 1 329 ? 8.682 24.567 -51.528 1.000 79.720 329 ASP D CA 1
ATOM 16483 C C . ASP D 1 329 ? 8.068 23.177 -51.283 1.000 75.360 329 ASP D C 1
ATOM 16484 O O . ASP D 1 329 ? 7.901 22.430 -52.262 1.000 79.070 329 ASP D O 1
ATOM 16489 N N . LEU D 1 330 ? 7.713 22.859 -50.028 1.000 70.830 330 LEU D N 1
ATOM 16490 C CA . LEU D 1 330 ? 7.289 21.504 -49.566 1.000 66.090 330 LEU D CA 1
ATOM 16491 C C . LEU D 1 330 ? 5.849 21.536 -49.026 1.000 70.180 330 LEU D C 1
ATOM 16492 O O . LEU D 1 330 ? 5.454 22.544 -48.407 1.000 74.880 330 LEU D O 1
ATOM 16497 N N . ILE D 1 331 ? 5.095 20.458 -49.256 1.000 66.590 331 ILE D N 1
ATOM 16498 C CA . ILE D 1 331 ? 3.767 20.189 -48.628 1.000 63.080 331 ILE D CA 1
ATOM 16499 C C . ILE D 1 331 ? 3.899 18.912 -47.793 1.000 60.960 331 ILE D C 1
ATOM 16500 O O . ILE D 1 331 ? 4.013 17.818 -48.384 1.000 61.200 331 ILE D O 1
ATOM 16505 N N . PHE D 1 332 ? 3.906 19.054 -46.469 1.000 56.630 332 PHE D N 1
ATOM 16506 C CA . PHE D 1 332 ? 3.919 17.924 -45.508 1.000 56.940 332 PHE D CA 1
ATOM 16507 C C . PHE D 1 332 ? 2.471 17.752 -45.046 1.000 54.360 332 PHE D C 1
ATOM 16508 O O . PHE D 1 332 ? 1.836 18.758 -44.714 1.000 57.910 332 PHE D O 1
ATOM 16516 N N . GLU D 1 333 ? 1.944 16.538 -45.154 1.000 50.240 333 GLU D N 1
ATOM 16517 C CA . GLU D 1 333 ? 0.553 16.186 -44.793 1.000 49.700 333 GLU D CA 1
ATOM 16518 C C . GLU D 1 333 ? 0.566 14.737 -44.332 1.000 48.160 333 GLU D C 1
ATOM 16519 O O . GLU D 1 333 ? 1.620 14.082 -44.481 1.000 47.980 333 GLU D O 1
ATOM 16525 N N . GLY D 1 334 ? -0.563 14.265 -43.809 1.000 47.090 334 GLY D N 1
ATOM 16526 C CA . GLY D 1 334 ? -0.657 12.985 -43.091 1.000 44.860 334 GLY D CA 1
ATOM 16527 C C . GLY D 1 334 ? -0.366 13.187 -41.620 1.000 44.400 334 GLY D C 1
ATOM 16528 O O . GLY D 1 334 ? 0.135 14.259 -41.246 1.000 42.700 334 GLY D O 1
ATOM 16529 N N . GLY D 1 335 ? -0.657 12.172 -40.815 1.000 47.390 335 GLY D N 1
ATOM 16530 C CA . GLY D 1 335 ? -0.712 12.259 -39.349 1.000 47.770 335 GLY D CA 1
ATOM 16531 C C . GLY D 1 335 ? 0.608 12.631 -38.734 1.000 50.710 335 GLY D C 1
ATOM 16532 O O . GLY D 1 335 ? 0.580 13.272 -37.683 1.000 56.060 335 GLY D O 1
ATOM 16533 N N . LEU D 1 336 ? 1.725 12.251 -39.357 1.000 56.680 336 LEU D N 1
ATOM 16534 C CA . LEU D 1 336 ? 3.069 12.562 -38.808 1.000 60.750 336 LEU D CA 1
ATOM 16535 C C . LEU D 1 336 ? 3.307 14.077 -38.820 1.000 58.630 336 LEU D C 1
ATOM 16536 O O . LEU D 1 336 ? 4.206 14.534 -38.087 1.000 68.690 336 LEU D O 1
ATOM 16541 N N . ALA D 1 337 ? 2.536 14.828 -39.610 1.000 51.850 337 ALA D N 1
ATOM 16542 C CA . ALA D 1 337 ? 2.552 16.307 -39.612 1.000 51.670 337 ALA D CA 1
ATOM 16543 C C . ALA D 1 337 ? 1.757 16.850 -38.409 1.000 49.950 337 ALA D C 1
ATOM 16544 O O . ALA D 1 337 ? 1.725 18.087 -38.218 1.000 47.330 337 ALA D O 1
ATOM 16546 N N . LEU D 1 338 ? 1.164 15.973 -37.592 1.000 49.380 338 LEU D N 1
ATOM 16547 C CA . LEU D 1 338 ? 0.553 16.375 -36.295 1.000 52.390 338 LEU D CA 1
ATOM 16548 C C . LEU D 1 338 ? 1.668 16.764 -35.326 1.000 50.380 338 LEU D C 1
ATOM 16549 O O . LEU D 1 338 ? 1.342 17.405 -34.306 1.000 48.630 338 LEU D O 1
ATOM 16554 N N . ASN D 1 339 ? 2.906 16.351 -35.616 1.000 51.200 339 ASN D N 1
ATOM 16555 C CA . ASN D 1 339 ? 4.107 16.641 -34.784 1.000 57.720 339 ASN D CA 1
ATOM 16556 C C . ASN D 1 339 ? 4.646 18.017 -35.181 1.000 55.890 339 ASN D C 1
ATOM 16557 O O . ASN D 1 339 ? 5.516 18.073 -36.060 1.000 57.330 339 ASN D O 1
ATOM 16562 N N . CYS D 1 340 ? 4.132 19.074 -34.549 1.000 59.870 340 CYS D N 1
ATOM 16563 C CA . CYS D 1 340 ? 4.452 20.497 -34.849 1.000 60.690 340 CYS D CA 1
ATOM 16564 C C . CYS D 1 340 ? 5.911 20.794 -34.470 1.000 58.710 340 CYS D C 1
ATOM 16565 O O . CYS D 1 340 ? 6.540 21.604 -35.174 1.000 59.290 340 CYS D O 1
ATOM 16568 N N . VAL D 1 341 ? 6.435 20.153 -33.419 1.000 57.400 341 VAL D N 1
ATOM 16569 C CA . VAL D 1 341 ? 7.834 20.362 -32.939 1.000 62.610 341 VAL D CA 1
ATOM 16570 C C . VAL D 1 341 ? 8.810 19.983 -34.067 1.000 67.390 341 VAL D C 1
ATOM 16571 O O . VAL D 1 341 ? 9.746 20.785 -34.330 1.000 68.560 341 VAL D O 1
ATOM 16575 N N . ASN D 1 342 ? 8.604 18.815 -34.694 1.000 63.770 342 ASN D N 1
ATOM 16576 C CA . ASN D 1 342 ? 9.387 18.318 -35.862 1.000 61.000 342 ASN D CA 1
ATOM 16577 C C . ASN D 1 342 ? 9.131 19.189 -37.103 1.000 56.530 342 ASN D C 1
ATOM 16578 O O . ASN D 1 342 ? 10.093 19.421 -37.855 1.000 52.520 342 ASN D O 1
ATOM 16583 N N . ASN D 1 343 ? 7.889 19.637 -37.321 1.000 54.730 343 ASN D N 1
ATOM 16584 C CA . ASN D 1 343 ? 7.497 20.490 -38.475 1.000 56.060 343 ASN D CA 1
ATOM 16585 C C . ASN D 1 343 ? 8.428 21.703 -38.540 1.000 57.320 343 ASN D C 1
ATOM 16586 O O . ASN D 1 343 ? 9.075 21.889 -39.581 1.000 56.320 343 ASN D O 1
ATOM 16591 N N . THR D 1 344 ? 8.494 22.486 -37.461 1.000 61.930 344 THR D N 1
ATOM 16592 C CA . THR D 1 344 ? 9.392 23.664 -37.324 1.000 62.530 344 THR D CA 1
ATOM 16593 C C . THR D 1 344 ? 10.847 23.243 -37.539 1.000 63.110 344 THR D C 1
ATOM 16594 O O . THR D 1 344 ? 11.589 23.993 -38.208 1.000 65.500 344 THR D O 1
ATOM 16598 N N . LYS D 1 345 ? 11.234 22.091 -36.986 1.000 62.260 345 LYS D N 1
ATOM 16599 C CA . LYS D 1 345 ? 12.616 21.555 -37.079 1.000 62.210 345 LYS D CA 1
ATOM 16600 C C . LYS D 1 345 ? 12.959 21.329 -38.554 1.000 65.020 345 LYS D C 1
ATOM 16601 O O . LYS D 1 345 ? 14.030 21.790 -38.968 1.000 73.150 345 LYS D O 1
ATOM 16607 N N . LEU D 1 346 ? 12.068 20.680 -39.315 1.000 65.130 346 LEU D N 1
ATOM 16608 C CA . LEU D 1 346 ? 12.270 20.375 -40.761 1.000 63.100 346 LEU D CA 1
ATOM 16609 C C . LEU D 1 346 ? 12.453 21.681 -41.534 1.000 61.290 346 LEU D C 1
ATOM 16610 O O . LEU D 1 346 ? 13.378 21.757 -42.346 1.000 62.400 346 LEU D O 1
ATOM 16615 N N . LEU D 1 347 ? 11.582 22.662 -41.310 1.000 64.980 347 LEU D N 1
ATOM 16616 C CA . LEU D 1 347 ? 11.641 23.964 -42.027 1.000 66.480 347 LEU D CA 1
ATOM 16617 C C . LEU D 1 347 ? 13.057 24.529 -41.879 1.000 63.580 347 LEU D C 1
ATOM 16618 O O . LEU D 1 347 ? 13.700 24.784 -42.911 1.000 61.150 347 LEU D O 1
ATOM 16623 N N . GLU D 1 348 ? 13.540 24.616 -40.640 1.000 66.060 348 GLU D N 1
ATOM 16624 C CA . GLU D 1 348 ? 14.767 25.371 -40.254 1.000 73.220 348 GLU D CA 1
ATOM 16625 C C . GLU D 1 348 ? 16.043 24.582 -40.602 1.000 71.590 348 GLU D C 1
ATOM 16626 O O . GLU D 1 348 ? 16.942 25.176 -41.241 1.000 69.340 348 GLU D O 1
ATOM 16632 N N . GLU D 1 349 ? 16.112 23.305 -40.204 1.000 68.690 349 GLU D N 1
ATOM 16633 C CA . GLU D 1 349 ? 17.319 22.438 -40.284 1.000 67.160 349 GLU D CA 1
ATOM 16634 C C . GLU D 1 349 ? 17.430 21.726 -41.645 1.000 66.820 349 GLU D C 1
ATOM 16635 O O . GLU D 1 349 ? 18.192 20.748 -41.717 1.000 70.230 349 GLU D O 1
ATOM 16641 N N . LEU D 1 350 ? 16.720 22.156 -42.690 1.000 66.800 350 LEU D N 1
ATOM 16642 C CA . LEU D 1 350 ? 16.695 21.421 -43.988 1.000 68.410 350 LEU D CA 1
ATOM 16643 C C . LEU D 1 350 ? 16.441 22.379 -45.147 1.000 66.820 350 LEU D C 1
ATOM 16644 O O . LEU D 1 350 ? 15.909 23.470 -44.946 1.000 67.250 350 LEU D O 1
ATOM 16649 N N . PRO D 1 351 ? 16.793 21.970 -46.392 1.000 66.850 351 PRO D N 1
ATOM 16650 C CA . PRO D 1 351 ? 16.861 22.883 -47.537 1.000 63.400 351 PRO D CA 1
ATOM 16651 C C . PRO D 1 351 ? 15.556 23.594 -47.922 1.000 63.440 351 PRO D C 1
ATOM 16652 O O . PRO D 1 351 ? 15.622 24.672 -48.500 1.000 61.970 351 PRO D O 1
ATOM 16656 N N . PHE D 1 352 ? 14.405 23.006 -47.596 1.000 66.960 352 PHE D N 1
ATOM 16657 C CA . PHE D 1 352 ? 13.089 23.543 -48.026 1.000 73.090 352 PHE D CA 1
ATOM 16658 C C . PHE D 1 352 ? 12.882 24.904 -47.354 1.000 75.300 352 PHE D C 1
ATOM 16659 O O . PHE D 1 352 ? 12.809 24.950 -46.112 1.000 79.820 352 PHE D O 1
ATOM 16667 N N . THR D 1 353 ? 12.845 25.970 -48.162 1.000 76.320 353 THR D N 1
ATOM 16668 C CA . THR D 1 353 ? 12.667 27.382 -47.725 1.000 74.700 353 THR D CA 1
ATOM 16669 C C . THR D 1 353 ? 11.253 27.583 -47.172 1.000 73.510 353 THR D C 1
ATOM 16670 O O . THR D 1 353 ? 11.066 28.509 -46.374 1.000 76.440 353 THR D O 1
ATOM 16674 N N . ARG D 1 354 ? 10.290 26.767 -47.607 1.000 74.260 354 ARG D N 1
ATOM 16675 C CA . ARG D 1 354 ? 8.890 26.791 -47.105 1.000 71.630 354 ARG D CA 1
ATOM 16676 C C . ARG D 1 354 ? 8.435 25.371 -46.762 1.000 68.380 354 ARG D C 1
ATOM 16677 O O . ARG D 1 354 ? 8.821 24.436 -47.481 1.000 65.310 354 ARG D O 1
ATOM 16685 N N . VAL D 1 355 ? 7.678 25.235 -45.670 1.000 65.950 355 VAL D N 1
ATOM 16686 C CA . VAL D 1 355 ? 7.006 23.973 -45.240 1.000 64.350 355 VAL D CA 1
ATOM 16687 C C . VAL D 1 355 ? 5.599 24.345 -44.744 1.000 65.680 355 VAL D C 1
ATOM 16688 O O . VAL D 1 355 ? 5.486 25.034 -43.708 1.000 65.950 355 VAL D O 1
ATOM 16692 N N . GLU D 1 356 ? 4.565 23.946 -45.490 1.000 67.240 356 GLU D N 1
ATOM 16693 C CA . GLU D 1 356 ? 3.139 24.231 -45.176 1.000 64.360 356 GLU D CA 1
ATOM 16694 C C . GLU D 1 356 ? 2.466 22.924 -44.707 1.000 62.920 356 GLU D C 1
ATOM 16695 O O . GLU D 1 356 ? 2.540 21.891 -45.433 1.000 58.570 356 GLU D O 1
ATOM 16701 N N . VAL D 1 357 ? 1.877 22.962 -43.501 1.000 56.310 357 VAL D N 1
ATOM 16702 C CA . VAL D 1 357 ? 1.101 21.850 -42.874 1.000 51.160 357 VAL D CA 1
ATOM 16703 C C . VAL D 1 357 ? -0.269 22.403 -42.469 1.000 51.000 357 VAL D C 1
ATOM 16704 O O . VAL D 1 357 ? -0.310 23.262 -41.577 1.000 47.470 357 VAL D O 1
ATOM 16708 N N . SER D 1 358 ? -1.342 21.913 -43.101 1.000 52.780 358 SER D N 1
ATOM 16709 C CA . SER D 1 358 ? -2.737 22.401 -42.947 1.000 51.040 358 SER D CA 1
ATOM 16710 C C . SER D 1 358 ? -3.371 21.843 -41.664 1.000 54.530 358 SER D C 1
ATOM 16711 O O . SER D 1 358 ? -2.823 20.893 -41.059 1.000 52.090 358 SER D O 1
ATOM 16714 N N . PHE D 1 359 ? -4.554 22.363 -41.338 1.000 56.050 359 PHE D N 1
ATOM 16715 C CA . PHE D 1 359 ? -5.326 21.877 -40.176 1.000 55.180 359 PHE D CA 1
ATOM 16716 C C . PHE D 1 359 ? -5.935 20.529 -40.533 1.000 54.470 359 PHE D C 1
ATOM 16717 O O . PHE D 1 359 ? -6.429 19.834 -39.639 1.000 59.150 359 PHE D O 1
ATOM 16725 N N . GLY D 1 360 ? -5.890 20.175 -41.811 1.000 53.560 360 GLY D N 1
ATOM 16726 C CA . GLY D 1 360 ? -6.390 18.862 -42.247 1.000 58.350 360 GLY D CA 1
ATOM 16727 C C . GLY D 1 360 ? -5.239 17.929 -42.541 1.000 57.020 360 GLY D C 1
ATOM 16728 O O . GLY D 1 360 ? -5.437 16.953 -43.276 1.000 59.110 360 GLY D O 1
ATOM 16729 N N . ALA D 1 361 ? -4.065 18.231 -41.993 1.000 49.800 361 ALA D N 1
ATOM 16730 C CA . ALA D 1 361 ? -2.903 17.342 -42.174 1.000 45.400 361 ALA D CA 1
ATOM 16731 C C . ALA D 1 361 ? -3.313 15.994 -41.620 1.000 43.280 361 ALA D C 1
ATOM 16732 O O . ALA D 1 361 ? -2.712 14.982 -41.975 1.000 47.070 361 ALA D O 1
ATOM 16734 N N . SER D 1 362 ? -4.277 15.971 -40.710 1.000 43.330 362 SER D N 1
ATOM 16735 C CA . SER D 1 362 ? -4.761 14.676 -40.175 1.000 42.290 362 SER D CA 1
ATOM 16736 C C . SER D 1 362 ? -5.836 14.102 -41.098 1.000 41.870 362 SER D C 1
ATOM 16737 O O . SER D 1 362 ? -6.127 14.733 -42.114 1.000 43.700 362 SER D O 1
ATOM 16740 N N . ASP D 1 363 ? -6.408 12.971 -40.730 1.000 44.640 363 ASP D N 1
ATOM 16741 C CA . ASP D 1 363 ? -7.391 12.332 -41.628 1.000 49.050 363 ASP D CA 1
ATOM 16742 C C . ASP D 1 363 ? -8.638 13.189 -41.772 1.000 52.510 363 ASP D C 1
ATOM 16743 O O . ASP D 1 363 ? -9.286 13.106 -42.824 1.000 59.750 363 ASP D O 1
ATOM 16748 N N . PRO D 1 364 ? -9.042 13.977 -40.767 1.000 50.110 364 PRO D N 1
ATOM 16749 C CA . PRO D 1 364 ? -10.166 14.881 -40.968 1.000 49.020 364 PRO D CA 1
ATOM 16750 C C . PRO D 1 364 ? -10.057 15.599 -42.315 1.000 50.690 364 PRO D C 1
ATOM 16751 O O . PRO D 1 364 ? -11.063 15.966 -42.843 1.000 57.810 364 PRO D O 1
ATOM 16755 N N . GLY D 1 365 ? -8.857 15.726 -42.859 1.000 49.500 365 GLY D N 1
ATOM 16756 C CA . GLY D 1 365 ? -8.582 16.493 -44.083 1.000 51.540 365 GLY D CA 1
ATOM 16757 C C . GLY D 1 365 ? -8.797 15.695 -45.353 1.000 55.310 365 GLY D C 1
ATOM 16758 O O . GLY D 1 365 ? -8.781 16.340 -46.420 1.000 62.100 365 GLY D O 1
ATOM 16759 N N . VAL D 1 366 ? -8.975 14.366 -45.282 1.000 55.530 366 VAL D N 1
ATOM 16760 C CA . VAL D 1 366 ? -9.119 13.503 -46.503 1.000 57.580 366 VAL D CA 1
ATOM 16761 C C . VAL D 1 366 ? -10.540 13.629 -47.074 1.000 57.130 366 VAL D C 1
ATOM 16762 O O . VAL D 1 366 ? -10.693 13.582 -48.308 1.000 55.160 366 VAL D O 1
ATOM 16766 N N . SER D 1 367 ? -11.538 13.799 -46.209 1.000 58.430 367 SER D N 1
ATOM 16767 C CA . SER D 1 367 ? -12.935 14.137 -46.574 1.000 59.150 367 SER D CA 1
ATOM 16768 C C . SER D 1 367 ? -12.934 15.336 -47.536 1.000 58.600 367 SER D C 1
ATOM 16769 O O . SER D 1 367 ? -13.521 15.220 -48.609 1.000 63.170 367 SER D O 1
ATOM 16772 N N . ILE D 1 368 ? -12.231 16.418 -47.197 1.000 58.910 368 ILE D N 1
ATOM 16773 C CA . ILE D 1 368 ? -11.992 17.595 -48.096 1.000 60.070 368 ILE D CA 1
ATOM 16774 C C . ILE D 1 368 ? -11.131 17.149 -49.276 1.000 56.190 368 ILE D C 1
ATOM 16775 O O . ILE D 1 368 ? -11.494 17.456 -50.409 1.000 52.570 368 ILE D O 1
ATOM 16780 N N . GLY D 1 369 ? -9.989 16.529 -48.972 1.000 59.580 369 GLY D N 1
ATOM 16781 C CA . GLY D 1 369 ? -8.968 16.077 -49.935 1.000 59.480 369 GLY D CA 1
ATOM 16782 C C . GLY D 1 369 ? -9.590 15.424 -51.151 1.000 57.230 369 GLY D C 1
ATOM 16783 O O . GLY D 1 369 ? -9.359 15.925 -52.266 1.000 54.220 369 GLY D O 1
ATOM 16784 N N . ALA D 1 370 ? -10.393 14.380 -50.924 1.000 57.570 370 ALA D N 1
ATOM 16785 C CA . ALA D 1 370 ? -11.078 13.567 -51.957 1.000 57.000 370 ALA D CA 1
ATOM 16786 C C . ALA D 1 370 ? -11.813 14.484 -52.948 1.000 57.150 370 ALA D C 1
ATOM 16787 O O . ALA D 1 370 ? -11.623 14.347 -54.184 1.000 59.480 370 ALA D O 1
ATOM 16789 N N . ALA D 1 371 ? -12.623 15.401 -52.432 1.000 51.670 371 ALA D N 1
ATOM 16790 C CA . ALA D 1 371 ? -13.452 16.304 -53.253 1.000 51.810 371 ALA D CA 1
ATOM 16791 C C . ALA D 1 371 ? -12.560 17.181 -54.142 1.000 52.950 371 ALA D C 1
ATOM 16792 O O . ALA D 1 371 ? -12.876 17.318 -55.338 1.000 54.480 371 ALA D O 1
ATOM 16794 N N . ALA D 1 372 ? -11.496 17.769 -53.588 1.000 55.300 372 ALA D N 1
ATOM 16795 C CA . ALA D 1 372 ? -10.570 18.652 -54.339 1.000 56.160 372 ALA D CA 1
ATOM 16796 C C . ALA D 1 372 ? -9.868 17.809 -55.408 1.000 56.670 372 ALA D C 1
ATOM 16797 O O . ALA D 1 372 ? -9.763 18.272 -56.569 1.000 53.420 372 ALA D O 1
ATOM 16799 N N . HIS D 1 373 ? -9.465 16.590 -55.037 1.000 55.150 373 HIS D N 1
ATOM 16800 C CA . HIS D 1 373 ? -8.793 15.625 -55.943 1.000 57.200 373 HIS D CA 1
ATOM 16801 C C . HIS D 1 373 ? -9.660 15.396 -57.178 1.000 57.170 373 HIS D C 1
ATOM 16802 O O . HIS D 1 373 ? -9.125 15.514 -58.301 1.000 56.750 373 HIS D O 1
ATOM 16809 N N . VAL D 1 374 ? -10.938 15.079 -56.960 1.000 57.670 374 VAL D N 1
ATOM 16810 C CA . VAL D 1 374 ? -11.973 14.942 -58.030 1.000 60.620 374 VAL D CA 1
ATOM 16811 C C . VAL D 1 374 ? -12.092 16.275 -58.791 1.000 60.670 374 VAL D C 1
ATOM 16812 O O . VAL D 1 374 ? -11.912 16.263 -60.006 1.000 60.460 374 VAL D O 1
ATOM 16816 N N . ALA D 1 375 ? -12.336 17.396 -58.112 1.000 64.250 375 ALA D N 1
ATOM 16817 C CA . ALA D 1 375 ? -12.496 18.725 -58.749 1.000 70.050 375 ALA D CA 1
ATOM 16818 C C . ALA D 1 375 ? -11.358 18.963 -59.750 1.000 73.500 375 ALA D C 1
ATOM 16819 O O . ALA D 1 375 ? -11.656 19.034 -60.948 1.000 84.420 375 ALA D O 1
ATOM 16821 N N . ARG D 1 376 ? -10.107 19.052 -59.289 1.000 73.760 376 ARG D N 1
ATOM 16822 C CA . ARG D 1 376 ? -8.911 19.290 -60.150 1.000 76.370 376 ARG D CA 1
ATOM 16823 C C . ARG D 1 376 ? -8.929 18.383 -61.394 1.000 74.130 376 ARG D C 1
ATOM 16824 O O . ARG D 1 376 ? -8.572 18.880 -62.471 1.000 75.210 376 ARG D O 1
ATOM 16832 N N . GLU D 1 377 ? -9.308 17.109 -61.251 1.000 71.120 377 GLU D N 1
ATOM 16833 C CA . GLU D 1 377 ? -9.294 16.093 -62.341 1.000 73.120 377 GLU D CA 1
ATOM 16834 C C . GLU D 1 377 ? -10.540 16.248 -63.233 1.000 75.920 377 GLU D C 1
ATOM 16835 O O . GLU D 1 377 ? -10.563 15.614 -64.316 1.000 71.910 377 GLU D O 1
ATOM 16841 N N . LYS D 1 378 ? -11.531 17.055 -62.806 1.000 74.080 378 LYS D N 1
ATOM 16842 C CA . LYS D 1 378 ? -12.721 17.483 -63.604 1.000 73.650 378 LYS D CA 1
ATOM 16843 C C . LYS D 1 378 ? -12.546 18.949 -64.042 1.000 78.620 378 LYS D C 1
ATOM 16844 O O . LYS D 1 378 ? -13.567 19.615 -64.343 1.000 71.480 378 LYS D O 1
ATOM 16850 N N . SER D 1 379 ? -11.296 19.407 -64.089 1.000 87.670 379 SER D N 1
ATOM 16851 C CA . SER D 1 379 ? -10.997 20.775 -64.576 1.000 91.050 379 SER D CA 1
ATOM 16852 C C . SER D 1 379 ? -11.813 21.803 -63.801 1.000 95.340 379 SER D C 1
ATOM 16853 O O . SER D 1 379 ? -11.894 22.958 -64.258 1.000 91.730 379 SER D O 1
ATOM 16856 N N . VAL D 1 380 ? -12.378 21.398 -62.665 1.000 99.180 380 VAL D N 1
ATOM 16857 C CA . VAL D 1 380 ? -13.106 22.386 -61.820 1.000 102.020 380 VAL D CA 1
ATOM 16858 C C . VAL D 1 380 ? -12.064 23.303 -61.188 1.000 102.020 380 VAL D C 1
ATOM 16859 O O . VAL D 1 380 ? -11.159 22.792 -60.513 1.000 101.110 380 VAL D O 1
ATOM 16863 N N . ALA D 1 381 ? -12.189 24.606 -61.420 1.000 105.000 381 ALA D N 1
ATOM 16864 C CA . ALA D 1 381 ? -11.209 25.568 -60.880 1.000 105.590 381 ALA D CA 1
ATOM 16865 C C . ALA D 1 381 ? -11.480 25.776 -59.395 1.000 102.860 381 ALA D C 1
ATOM 16866 O O . ALA D 1 381 ? -12.519 26.370 -59.062 1.000 94.450 381 ALA D O 1
ATOM 16868 N N . LEU D 1 382 ? -10.562 25.316 -58.548 1.000 97.290 382 LEU D N 1
ATOM 16869 C CA . LEU D 1 382 ? -10.718 25.493 -57.088 1.000 91.820 382 LEU D CA 1
ATOM 16870 C C . LEU D 1 382 ? -10.341 26.927 -56.729 1.000 90.920 382 LEU D C 1
ATOM 16871 O O . LEU D 1 382 ? -9.258 27.368 -57.144 1.000 92.640 382 LEU D O 1
ATOM 16876 N N . THR D 1 383 ? -11.216 27.622 -56.002 1.000 85.970 383 THR D N 1
ATOM 16877 C CA . THR D 1 383 ? -10.948 29.024 -55.599 1.000 87.720 383 THR D CA 1
ATOM 16878 C C . THR D 1 383 ? -9.945 29.019 -54.448 1.000 82.000 383 THR D C 1
ATOM 16879 O O . THR D 1 383 ? -10.171 28.270 -53.488 1.000 78.640 383 THR D O 1
ATOM 16883 N N . PRO D 1 384 ? -8.847 29.796 -54.495 1.000 80.260 384 PRO D N 1
ATOM 16884 C CA . PRO D 1 384 ? -7.833 29.735 -53.445 1.000 82.350 384 PRO D CA 1
ATOM 16885 C C . PRO D 1 384 ? -8.463 30.234 -52.137 1.000 75.350 384 PRO D C 1
ATOM 16886 O O . PRO D 1 384 ? -8.985 31.344 -52.129 1.000 65.220 384 PRO D O 1
ATOM 16890 N N . THR D 1 385 ? -8.430 29.382 -51.108 1.000 68.120 385 THR D N 1
ATOM 16891 C CA . THR D 1 385 ? -9.077 29.586 -49.786 1.000 65.350 385 THR D CA 1
ATOM 16892 C C . THR D 1 385 ? -8.113 29.129 -48.694 1.000 64.650 385 THR D C 1
ATOM 16893 O O . THR D 1 385 ? -7.362 28.166 -48.949 1.000 64.420 385 THR D O 1
ATOM 16897 N N . GLU D 1 386 ? -8.162 29.769 -47.524 1.000 62.790 386 GLU D N 1
ATOM 16898 C CA . GLU D 1 386 ? -7.303 29.413 -46.363 1.000 60.420 386 GLU D CA 1
ATOM 16899 C C . GLU D 1 386 ? -8.121 29.160 -45.086 1.000 54.420 386 GLU D C 1
ATOM 16900 O O . GLU D 1 386 ? -7.476 28.944 -44.039 1.000 50.820 386 GLU D O 1
ATOM 16906 N N . SER D 1 387 ? -9.460 29.199 -45.138 1.000 50.830 387 SER D N 1
ATOM 16907 C CA . SER D 1 387 ? -10.328 29.282 -43.928 1.000 47.300 387 SER D CA 1
ATOM 16908 C C . SER D 1 387 ? -10.600 27.892 -43.369 1.000 47.760 387 SER D C 1
ATOM 16909 O O . SER D 1 387 ? -11.072 27.008 -44.080 1.000 48.730 387 SER D O 1
ATOM 16912 N N . PRO D 1 388 ? -10.281 27.669 -42.076 1.000 48.450 388 PRO D N 1
ATOM 16913 C CA . PRO D 1 388 ? -10.660 26.442 -41.377 1.000 49.720 388 PRO D CA 1
ATOM 16914 C C . PRO D 1 388 ? -12.110 26.458 -40.872 1.000 49.540 388 PRO D C 1
ATOM 16915 O O . PRO D 1 388 ? -12.609 25.408 -40.506 1.000 51.280 388 PRO D O 1
ATOM 16919 N N . TYR D 1 389 ? -12.750 27.628 -40.890 1.000 49.160 389 TYR D N 1
ATOM 16920 C CA . TYR D 1 389 ? -14.053 27.877 -40.226 1.000 47.880 389 TYR D CA 1
ATOM 16921 C C . TYR D 1 389 ? -15.170 27.482 -41.190 1.000 52.050 389 TYR D C 1
ATOM 16922 O O . TYR D 1 389 ? -15.880 28.373 -41.663 1.000 55.870 389 TYR D O 1
ATOM 16931 N N . LEU D 1 390 ? -15.308 26.177 -41.454 1.000 52.700 390 LEU D N 1
ATOM 16932 C CA . LEU D 1 390 ? -16.155 25.631 -42.548 1.000 52.470 390 LEU D CA 1
ATOM 16933 C C . LEU D 1 390 ? -17.343 24.883 -41.946 1.000 52.480 390 LEU D C 1
ATOM 16934 O O . LEU D 1 390 ? -17.994 24.122 -42.696 1.000 51.910 390 LEU D O 1
ATOM 16939 N N . GLY D 1 391 ? -17.607 25.078 -40.651 1.000 51.020 391 GLY D N 1
ATOM 16940 C CA . GLY D 1 391 ? -18.602 24.284 -39.900 1.000 47.370 391 GLY D CA 1
ATOM 16941 C C . GLY D 1 391 ? -19.851 25.086 -39.544 1.000 42.150 391 GLY D C 1
ATOM 16942 O O . GLY D 1 391 ? -20.013 26.227 -39.962 1.000 41.120 391 GLY D O 1
ATOM 16943 N N . PRO D 1 392 ? -20.789 24.497 -38.775 1.000 41.830 392 PRO D N 1
ATOM 16944 C CA . PRO D 1 392 ? -21.995 25.197 -38.354 1.000 43.430 392 PRO D CA 1
ATOM 16945 C C . PRO D 1 392 ? -21.711 26.502 -37.600 1.000 44.650 392 PRO D C 1
ATOM 16946 O O . PRO D 1 392 ? -20.694 26.612 -36.927 1.000 45.520 392 PRO D O 1
ATOM 16950 N N . GLU D 1 393 ? -22.652 27.433 -37.759 1.000 44.800 393 GLU D N 1
ATOM 16951 C CA . GLU D 1 393 ? -22.640 28.828 -37.267 1.000 46.200 393 GLU D CA 1
ATOM 16952 C C . GLU D 1 393 ? -24.038 29.092 -36.717 1.000 47.670 393 GLU D C 1
ATOM 16953 O O . GLU D 1 393 ? -24.983 28.509 -37.270 1.000 52.530 393 GLU D O 1
ATOM 16959 N N . PHE D 1 394 ? -24.173 29.898 -35.663 1.000 49.990 394 PHE D N 1
ATOM 16960 C CA . PHE D 1 394 ? -25.432 29.981 -34.880 1.000 52.010 394 PHE D CA 1
ATOM 16961 C C . PHE D 1 394 ? -25.902 31.428 -34.777 1.000 56.400 394 PHE D C 1
ATOM 16962 O O . PHE D 1 394 ? -25.147 32.285 -34.304 1.000 63.140 394 PHE D O 1
ATOM 16970 N N . GLY D 1 395 ? -27.133 31.674 -35.228 1.000 59.000 395 GLY D N 1
ATOM 16971 C CA . GLY D 1 395 ? -27.741 33.016 -35.241 1.000 66.900 395 GLY D CA 1
ATOM 16972 C C . GLY D 1 395 ? -27.954 33.570 -33.842 1.000 67.000 395 GLY D C 1
ATOM 16973 O O . GLY D 1 395 ? -27.870 32.790 -32.877 1.000 63.960 395 GLY D O 1
ATOM 16974 N N . GLU D 1 396 ? -28.231 34.874 -33.748 1.000 72.720 396 GLU D N 1
ATOM 16975 C CA . GLU D 1 396 ? -28.657 35.571 -32.503 1.000 77.790 396 GLU D CA 1
ATOM 16976 C C . GLU D 1 396 ? -29.931 34.894 -31.974 1.000 76.750 396 GLU D C 1
ATOM 16977 O O . GLU D 1 396 ? -30.028 34.701 -30.749 1.000 76.810 396 GLU D O 1
ATOM 16983 N N . ASP D 1 397 ? -30.849 34.524 -32.879 1.000 79.460 397 ASP D N 1
ATOM 16984 C CA . ASP D 1 397 ? -32.142 33.840 -32.584 1.000 76.620 397 ASP D CA 1
ATOM 16985 C C . ASP D 1 397 ? -31.866 32.466 -31.957 1.000 69.930 397 ASP D C 1
ATOM 16986 O O . ASP D 1 397 ? -32.462 32.176 -30.899 1.000 68.120 397 ASP D O 1
ATOM 16991 N N . GLU D 1 398 ? -30.983 31.673 -32.580 1.000 65.270 398 GLU D N 1
ATOM 16992 C CA . GLU D 1 398 ? -30.663 30.270 -32.192 1.000 62.930 398 GLU D CA 1
ATOM 16993 C C . GLU D 1 398 ? -30.032 30.255 -30.785 1.000 61.100 398 GLU D C 1
ATOM 16994 O O . GLU D 1 398 ? -30.479 29.439 -29.935 1.000 59.270 398 GLU D O 1
ATOM 17000 N N . ILE D 1 399 ? -29.075 31.150 -30.523 1.000 54.910 399 ILE D N 1
ATOM 17001 C CA . ILE D 1 399 ? -28.305 31.207 -29.244 1.000 58.800 399 ILE D CA 1
ATOM 17002 C C . ILE D 1 399 ? -29.242 31.534 -28.060 1.000 58.370 399 ILE D C 1
ATOM 17003 O O . ILE D 1 399 ? -29.022 30.958 -26.969 1.000 56.210 399 ILE D O 1
ATOM 17008 N N . ARG D 1 400 ? -30.254 32.394 -28.244 1.000 58.690 400 ARG D N 1
ATOM 17009 C CA . ARG D 1 400 ? -31.165 32.853 -27.152 1.000 58.180 400 ARG D CA 1
ATOM 17010 C C . ARG D 1 400 ? -32.074 31.708 -26.682 1.000 52.510 400 ARG D C 1
ATOM 17011 O O . ARG D 1 400 ? -32.219 31.543 -25.460 1.000 48.840 400 ARG D O 1
ATOM 17019 N N . ALA D 1 401 ? -32.668 30.965 -27.618 1.000 50.760 401 ALA D N 1
ATOM 17020 C CA . ALA D 1 401 ? -33.475 29.748 -27.362 1.000 53.520 401 ALA D CA 1
ATOM 17021 C C . ALA D 1 401 ? -32.715 28.806 -26.429 1.000 56.310 401 ALA D C 1
ATOM 17022 O O . ALA D 1 401 ? -33.287 28.414 -25.393 1.000 67.910 401 ALA D O 1
ATOM 17024 N N . THR D 1 402 ? -31.476 28.455 -26.785 1.000 55.920 402 THR D N 1
ATOM 17025 C CA . THR D 1 402 ? -30.590 27.572 -25.980 1.000 53.210 402 THR D CA 1
ATOM 17026 C C . THR D 1 402 ? -30.512 28.096 -24.543 1.000 54.990 402 THR D C 1
ATOM 17027 O O . THR D 1 402 ? -30.775 27.322 -23.611 1.000 53.910 402 THR D O 1
ATOM 17031 N N . LEU D 1 403 ? -30.210 29.382 -24.376 1.000 60.310 403 LEU D N 1
ATOM 17032 C CA . LEU D 1 403 ? -29.968 29.997 -23.046 1.000 62.310 403 LEU D CA 1
ATOM 17033 C C . LEU D 1 403 ? -31.257 29.945 -22.213 1.000 63.920 403 LEU D C 1
ATOM 17034 O O . LEU D 1 403 ? -31.170 29.634 -20.999 1.000 59.320 403 LEU D O 1
ATOM 17039 N N . GLU D 1 404 ? -32.411 30.167 -22.849 1.000 66.840 404 GLU D N 1
ATOM 17040 C CA . GLU D 1 404 ? -33.734 30.159 -22.161 1.000 71.150 404 GLU D CA 1
ATOM 17041 C C . GLU D 1 404 ? -34.062 28.741 -21.662 1.000 67.650 404 GLU D C 1
ATOM 17042 O O . GLU D 1 404 ? -34.890 28.639 -20.748 1.000 70.910 404 GLU D O 1
ATOM 17048 N N . GLU D 1 405 ? -33.428 27.690 -22.196 1.000 65.150 405 GLU D N 1
ATOM 17049 C CA . GLU D 1 405 ? -33.616 26.306 -21.683 1.000 65.780 405 GLU D CA 1
ATOM 17050 C C . GLU D 1 405 ? -32.861 26.144 -20.358 1.000 68.030 405 GLU D C 1
ATOM 17051 O O . GLU D 1 405 ? -33.273 25.286 -19.555 1.000 72.700 405 GLU D O 1
ATOM 17057 N N . TYR D 1 406 ? -31.803 26.932 -20.128 1.000 67.240 406 TYR D N 1
ATOM 17058 C CA . TYR D 1 406 ? -30.892 26.773 -18.960 1.000 66.790 406 TYR D CA 1
ATOM 17059 C C . TYR D 1 406 ? -31.063 27.923 -17.949 1.000 68.250 406 TYR D C 1
ATOM 17060 O O . TYR D 1 406 ? -30.131 28.118 -17.149 1.000 72.740 406 TYR D O 1
ATOM 17069 N N . THR D 1 407 ? -32.211 28.617 -17.929 1.000 68.000 407 THR D N 1
ATOM 17070 C CA . THR D 1 407 ? -32.458 29.846 -17.112 1.000 68.050 407 THR D CA 1
ATOM 17071 C C . THR D 1 407 ? -32.299 29.549 -15.616 1.000 66.650 407 THR D C 1
ATOM 17072 O O . THR D 1 407 ? -31.936 30.479 -14.867 1.000 66.540 407 THR D O 1
ATOM 17076 N N . SER D 1 408 ? -32.564 28.310 -15.193 1.000 66.790 408 SER D N 1
ATOM 17077 C CA . SER D 1 408 ? -32.415 27.868 -13.781 1.000 67.620 408 SER D CA 1
ATOM 17078 C C . SER D 1 408 ? -30.931 27.835 -13.368 1.000 70.380 408 SER D C 1
ATOM 17079 O O . SER D 1 408 ? -30.677 27.913 -12.152 1.000 74.990 408 SER D O 1
ATOM 17082 N N . SER D 1 409 ? -29.988 27.773 -14.327 1.000 70.640 409 SER D N 1
ATOM 17083 C CA . SER D 1 409 ? -28.523 27.588 -14.089 1.000 68.220 409 SER D CA 1
ATOM 17084 C C . SER D 1 409 ? -27.676 28.815 -14.484 1.000 59.580 409 SER D C 1
ATOM 17085 O O . SER D 1 409 ? -26.588 28.970 -13.888 1.000 49.850 409 SER D O 1
ATOM 17088 N N . VAL D 1 410 ? -28.124 29.650 -15.436 1.000 63.000 410 VAL D N 1
ATOM 17089 C CA . VAL D 1 410 ? -27.352 30.830 -15.954 1.000 63.080 410 VAL D CA 1
ATOM 17090 C C . VAL D 1 410 ? -28.253 32.060 -16.174 1.000 59.220 410 VAL D C 1
ATOM 17091 O O . VAL D 1 410 ? -29.435 31.908 -16.537 1.000 61.480 410 VAL D O 1
ATOM 17095 N N . THR D 1 411 ? -27.664 33.239 -15.965 1.000 56.650 411 THR D N 1
ATOM 17096 C CA . THR D 1 411 ? -28.100 34.564 -16.469 1.000 56.280 411 THR D CA 1
ATOM 17097 C C . THR D 1 411 ? -27.331 34.833 -17.769 1.000 56.920 411 THR D C 1
ATOM 17098 O O . THR D 1 411 ? -26.436 34.050 -18.082 1.000 63.690 411 THR D O 1
ATOM 17102 N N . TRP D 1 412 ? -27.641 35.916 -18.478 1.000 61.230 412 TRP D N 1
ATOM 17103 C CA . TRP D 1 412 ? -27.056 36.255 -19.803 1.000 63.780 412 TRP D CA 1
ATOM 17104 C C . TRP D 1 412 ? -27.517 37.648 -20.226 1.000 62.150 412 TRP D C 1
ATOM 17105 O O . TRP D 1 412 ? -28.718 37.890 -20.115 1.000 72.040 412 TRP D O 1
ATOM 17116 N N . GLU D 1 413 ? -26.621 38.510 -20.713 1.000 59.370 413 GLU D N 1
ATOM 17117 C CA . GLU D 1 413 ? -26.987 39.877 -21.185 1.000 63.940 413 GLU D CA 1
ATOM 17118 C C . GLU D 1 413 ? -26.550 40.043 -22.645 1.000 65.860 413 GLU D C 1
ATOM 17119 O O . GLU D 1 413 ? -25.330 40.140 -22.884 1.000 78.440 413 GLU D O 1
ATOM 17125 N N . GLN D 1 414 ? -27.494 40.082 -23.592 1.000 58.150 414 GLN D N 1
ATOM 17126 C CA . GLN D 1 414 ? -27.174 40.285 -25.033 1.000 54.250 414 GLN D CA 1
ATOM 17127 C C . GLN D 1 414 ? -26.526 41.662 -25.244 1.000 54.190 414 GLN D C 1
ATOM 17128 O O . GLN D 1 414 ? -27.040 42.657 -24.699 1.000 60.320 414 GLN D O 1
ATOM 17134 N N . LEU D 1 415 ? -25.449 41.731 -26.029 1.000 51.730 415 LEU D N 1
ATOM 17135 C CA . LEU D 1 415 ? -24.618 42.955 -26.151 1.000 52.110 415 LEU D CA 1
ATOM 17136 C C . LEU D 1 415 ? -24.629 43.488 -27.583 1.000 53.620 415 LEU D C 1
ATOM 17137 O O . LEU D 1 415 ? -24.784 42.744 -28.558 1.000 48.390 415 LEU D O 1
ATOM 17142 N N . PRO D 1 416 ? -24.427 44.816 -27.736 1.000 53.210 416 PRO D N 1
ATOM 17143 C CA . PRO D 1 416 ? -24.063 45.392 -29.026 1.000 55.120 416 PRO D CA 1
ATOM 17144 C C . PRO D 1 416 ? -22.811 44.695 -29.594 1.000 55.480 416 PRO D C 1
ATOM 17145 O O . PRO D 1 416 ? -21.808 44.632 -28.899 1.000 52.000 416 PRO D O 1
ATOM 17149 N N . SER D 1 417 ? -22.911 44.215 -30.839 1.000 55.160 417 SER D N 1
ATOM 17150 C CA . SER D 1 417 ? -21.927 43.350 -31.540 1.000 57.490 417 SER D CA 1
ATOM 17151 C C . SER D 1 417 ? -20.493 43.878 -31.364 1.000 58.920 417 SER D C 1
ATOM 17152 O O . SER D 1 417 ? -19.613 43.098 -30.919 1.000 62.330 417 SER D O 1
ATOM 17155 N N . ASP D 1 418 ? -20.253 45.149 -31.694 1.000 56.340 418 ASP D N 1
ATOM 17156 C CA . ASP D 1 418 ? -18.889 45.742 -31.750 1.000 56.760 418 ASP D CA 1
ATOM 17157 C C . ASP D 1 418 ? -18.516 46.288 -30.367 1.000 53.610 418 ASP D C 1
ATOM 17158 O O . ASP D 1 418 ? -17.661 47.183 -30.291 1.000 50.350 418 ASP D O 1
ATOM 17163 N N . GLU D 1 419 ? -19.175 45.790 -29.319 1.000 58.050 419 GLU D N 1
ATOM 17164 C CA . GLU D 1 419 ? -18.804 46.008 -27.896 1.000 60.290 419 GLU D CA 1
ATOM 17165 C C . GLU D 1 419 ? -18.532 44.656 -27.226 1.000 58.540 419 GLU D C 1
ATOM 17166 O O . GLU D 1 419 ? -17.932 44.655 -26.142 1.000 56.700 419 GLU D O 1
ATOM 17172 N N . VAL D 1 420 ? -18.931 43.548 -27.856 1.000 56.710 420 VAL D N 1
ATOM 17173 C CA . VAL D 1 420 ? -18.658 42.177 -27.342 1.000 60.160 420 VAL D CA 1
ATOM 17174 C C . VAL D 1 420 ? -17.164 42.100 -27.032 1.000 56.570 420 VAL D C 1
ATOM 17175 O O . VAL D 1 420 ? -16.793 41.629 -25.941 1.000 53.140 420 VAL D O 1
ATOM 17179 N N . VAL D 1 421 ? -16.352 42.571 -27.970 1.000 54.920 421 VAL D N 1
ATOM 17180 C CA . VAL D 1 421 ? -14.868 42.465 -27.924 1.000 54.530 421 VAL D CA 1
ATOM 17181 C C . VAL D 1 421 ? -14.296 43.323 -26.788 1.000 55.570 421 VAL D C 1
ATOM 17182 O O . VAL D 1 421 ? -13.334 42.860 -26.132 1.000 51.060 421 VAL D O 1
ATOM 17186 N N . GLY D 1 422 ? -14.845 44.522 -26.569 1.000 57.520 422 GLY D N 1
ATOM 17187 C CA . GLY D 1 422 ? -14.456 45.406 -25.451 1.000 59.840 422 GLY D CA 1
ATOM 17188 C C . GLY D 1 422 ? -14.680 44.744 -24.102 1.000 58.620 422 GLY D C 1
ATOM 17189 O O . GLY D 1 422 ? -13.726 44.627 -23.323 1.000 56.520 422 GLY D O 1
ATOM 17190 N N . LYS D 1 423 ? -15.915 44.318 -23.852 1.000 66.180 423 LYS D N 1
ATOM 17191 C CA . LYS D 1 423 ? -16.371 43.714 -22.575 1.000 73.910 423 LYS D CA 1
ATOM 17192 C C . LYS D 1 423 ? -15.553 42.441 -22.283 1.000 69.530 423 LYS D C 1
ATOM 17193 O O . LYS D 1 423 ? -15.211 42.221 -21.093 1.000 67.300 423 LYS D O 1
ATOM 17199 N N . THR D 1 424 ? -15.240 41.639 -23.311 1.000 64.670 424 THR D N 1
ATOM 17200 C CA . THR D 1 424 ? -14.439 40.382 -23.197 1.000 60.380 424 THR D CA 1
ATOM 17201 C C . THR D 1 424 ? -13.017 40.749 -22.769 1.000 55.360 424 THR D C 1
ATOM 17202 O O . THR D 1 424 ? -12.500 40.139 -21.816 1.000 53.190 424 THR D O 1
ATOM 17206 N N . ALA D 1 425 ? -12.421 41.729 -23.445 1.000 55.420 425 ALA D N 1
ATOM 17207 C CA . ALA D 1 425 ? -11.061 42.226 -23.149 1.000 53.850 425 ALA D CA 1
ATOM 17208 C C . ALA D 1 425 ? -10.991 42.595 -21.660 1.000 55.650 425 ALA D C 1
ATOM 17209 O O . ALA D 1 425 ? -9.994 42.228 -21.012 1.000 57.380 425 ALA D O 1
ATOM 17211 N N . GLU D 1 426 ? -12.042 43.232 -21.133 1.000 57.990 426 GLU D N 1
ATOM 17212 C CA . GLU D 1 426 ? -12.094 43.771 -19.747 1.000 63.910 426 GLU D CA 1
ATOM 17213 C C . GLU D 1 426 ? -12.017 42.612 -18.742 1.000 59.230 426 GLU D C 1
ATOM 17214 O O . GLU D 1 426 ? -11.215 42.698 -17.794 1.000 50.790 426 GLU D O 1
ATOM 17220 N N . LEU D 1 427 ? -12.820 41.564 -18.948 1.000 57.640 427 LEU D N 1
ATOM 17221 C CA . LEU D 1 427 ? -12.836 40.341 -18.098 1.000 54.790 427 LEU D CA 1
ATOM 17222 C C . LEU D 1 427 ? -11.458 39.680 -18.126 1.000 55.260 427 LEU D C 1
ATOM 17223 O O . LEU D 1 427 ? -11.002 39.212 -17.061 1.000 60.340 427 LEU D O 1
ATOM 17228 N N . LEU D 1 428 ? -10.819 39.663 -19.298 1.000 52.180 428 LEU D N 1
ATOM 17229 C CA . LEU D 1 428 ? -9.537 38.956 -19.522 1.000 50.130 428 LEU D CA 1
ATOM 17230 C C . LEU D 1 428 ? -8.379 39.722 -18.888 1.000 50.920 428 LEU D C 1
ATOM 17231 O O . LEU D 1 428 ? -7.287 39.177 -18.903 1.000 58.350 428 LEU D O 1
ATOM 17236 N N . THR D 1 429 ? -8.631 40.928 -18.392 1.000 56.080 429 THR D N 1
ATOM 17237 C CA . THR D 1 429 ? -7.580 41.717 -17.712 1.000 56.630 429 THR D CA 1
ATOM 17238 C C . THR D 1 429 ? -7.288 41.038 -16.384 1.000 56.070 429 THR D C 1
ATOM 17239 O O . THR D 1 429 ? -6.158 41.143 -15.896 1.000 59.520 429 THR D O 1
ATOM 17243 N N . GLY D 1 430 ? -8.289 40.361 -15.842 1.000 56.880 430 GLY D N 1
ATOM 17244 C CA . GLY D 1 430 ? -8.113 39.683 -14.553 1.000 58.360 430 GLY D CA 1
ATOM 17245 C C . GLY D 1 430 ? -7.714 38.245 -14.747 1.000 57.910 430 GLY D C 1
ATOM 17246 O O . GLY D 1 430 ? -7.538 37.827 -15.894 1.000 62.450 430 GLY D O 1
ATOM 17247 N N . LYS D 1 431 ? -7.591 37.513 -13.649 1.000 58.220 431 LYS D N 1
ATOM 17248 C CA . LYS D 1 431 ? -7.267 36.078 -13.765 1.000 59.770 431 LYS D CA 1
ATOM 17249 C C . LYS D 1 431 ? -8.552 35.311 -14.083 1.000 62.100 431 LYS D C 1
ATOM 17250 O O . LYS D 1 431 ? -8.916 34.429 -13.298 1.000 65.630 431 LYS D O 1
ATOM 17256 N N . THR D 1 432 ? -9.190 35.613 -15.212 1.000 62.290 432 THR D N 1
ATOM 17257 C CA . THR D 1 432 ? -10.502 34.994 -15.521 1.000 66.540 432 THR D CA 1
ATOM 17258 C C . THR D 1 432 ? -10.383 33.969 -16.650 1.000 65.200 432 THR D C 1
ATOM 17259 O O . THR D 1 432 ? -9.647 34.247 -17.607 1.000 64.710 432 THR D O 1
ATOM 17263 N N . VAL D 1 433 ? -11.085 32.836 -16.534 1.000 58.480 433 VAL D N 1
ATOM 17264 C CA . VAL D 1 433 ? -11.114 31.816 -17.624 1.000 54.840 433 VAL D CA 1
ATOM 17265 C C . VAL D 1 433 ? -12.434 31.980 -18.382 1.000 52.370 433 VAL D C 1
ATOM 17266 O O . VAL D 1 433 ? -13.484 31.837 -17.747 1.000 45.520 433 VAL D O 1
ATOM 17270 N N . ILE D 1 434 ? -12.373 32.220 -19.690 1.000 49.370 434 ILE D N 1
ATOM 17271 C CA . ILE D 1 434 ? -13.549 32.564 -20.538 1.000 47.050 434 ILE D CA 1
ATOM 17272 C C . ILE D 1 434 ? -13.744 31.520 -21.633 1.000 43.240 434 ILE D C 1
ATOM 17273 O O . ILE D 1 434 ? -12.764 31.148 -22.271 1.000 40.250 434 ILE D O 1
ATOM 17278 N N . GLY D 1 435 ? -14.990 31.117 -21.860 1.000 41.700 435 GLY D N 1
ATOM 17279 C CA . GLY D 1 435 ? -15.400 30.359 -23.052 1.000 41.650 435 GLY D CA 1
ATOM 17280 C C . GLY D 1 435 ? -15.702 31.311 -24.191 1.000 41.340 435 GLY D C 1
ATOM 17281 O O . GLY D 1 435 ? -16.407 32.307 -23.955 1.000 37.350 435 GLY D O 1
ATOM 17282 N N . TRP D 1 436 ? -15.183 31.018 -25.384 1.000 42.620 436 TRP D N 1
ATOM 17283 C CA . TRP D 1 436 ? -15.302 31.874 -26.593 1.000 43.830 436 TRP D CA 1
ATOM 17284 C C . TRP D 1 436 ? -15.928 31.065 -27.733 1.000 44.560 436 TRP D C 1
ATOM 17285 O O . TRP D 1 436 ? -15.278 30.131 -28.214 1.000 51.530 436 TRP D O 1
ATOM 17296 N N . PHE D 1 437 ? -17.164 31.380 -28.112 1.000 41.660 437 PHE D N 1
ATOM 17297 C CA . PHE D 1 437 ? -17.941 30.645 -29.140 1.000 40.710 437 PHE D CA 1
ATOM 17298 C C . PHE D 1 437 ? -18.396 31.670 -30.173 1.000 39.900 437 PHE D C 1
ATOM 17299 O O . PHE D 1 437 ? -19.208 32.522 -29.850 1.000 41.210 437 PHE D O 1
ATOM 17307 N N . GLN D 1 438 ? -17.813 31.637 -31.363 1.000 42.640 438 GLN D N 1
ATOM 17308 C CA . GLN D 1 438 ? -18.077 32.629 -32.430 1.000 44.430 438 GLN D CA 1
ATOM 17309 C C . GLN D 1 438 ? -18.035 31.910 -33.776 1.000 45.060 438 GLN D C 1
ATOM 17310 O O . GLN D 1 438 ? -17.329 30.891 -33.886 1.000 46.190 438 GLN D O 1
ATOM 17316 N N . GLY D 1 439 ? -18.766 32.438 -34.751 1.000 45.000 439 GLY D N 1
ATOM 17317 C CA . GLY D 1 439 ? -18.560 32.149 -36.180 1.000 47.530 439 GLY D CA 1
ATOM 17318 C C . GLY D 1 439 ? -18.804 30.694 -36.498 1.000 47.790 439 GLY D C 1
ATOM 17319 O O . GLY D 1 439 ? -19.631 30.074 -35.821 1.000 48.280 439 GLY D O 1
ATOM 17320 N N . ARG D 1 440 ? -18.118 30.178 -37.510 1.000 51.180 440 ARG D N 1
ATOM 17321 C CA . ARG D 1 440 ? -18.310 28.789 -38.001 1.000 54.270 440 ARG D CA 1
ATOM 17322 C C . ARG D 1 440 ? -17.358 27.889 -37.214 1.000 52.320 440 ARG D C 1
ATOM 17323 O O . ARG D 1 440 ? -16.230 28.351 -36.919 1.000 52.770 440 ARG D O 1
ATOM 17331 N N . THR D 1 441 ? -17.818 26.690 -36.837 1.000 52.890 441 THR D N 1
ATOM 17332 C CA . THR D 1 441 ? -16.999 25.636 -36.171 1.000 53.230 441 THR D CA 1
ATOM 17333 C C . THR D 1 441 ? -15.713 25.441 -36.985 1.000 50.440 441 THR D C 1
ATOM 17334 O O . THR D 1 441 ? -15.806 25.050 -38.164 1.000 51.870 441 THR D O 1
ATOM 17338 N N . GLU D 1 442 ? -14.559 25.742 -36.397 1.000 48.530 442 GLU D N 1
ATOM 17339 C CA . GLU D 1 442 ? -13.257 25.406 -37.021 1.000 50.720 442 GLU D CA 1
ATOM 17340 C C . GLU D 1 442 ? -13.235 23.907 -37.338 1.000 48.580 442 GLU D C 1
ATOM 17341 O O . GLU D 1 442 ? -13.891 23.134 -36.623 1.000 49.550 442 GLU D O 1
ATOM 17347 N N . TYR D 1 443 ? -12.517 23.546 -38.400 1.000 48.130 443 TYR D N 1
ATOM 17348 C CA . TYR D 1 443 ? -12.255 22.159 -38.852 1.000 48.840 443 TYR D CA 1
ATOM 17349 C C . TYR D 1 443 ? -10.875 21.748 -38.341 1.000 49.520 443 TYR D C 1
ATOM 17350 O O . TYR D 1 443 ? -10.066 22.650 -38.035 1.000 57.870 443 TYR D O 1
ATOM 17359 N N . GLY D 1 444 ? -10.625 20.442 -38.222 1.000 49.870 444 GLY D N 1
ATOM 17360 C CA . GLY D 1 444 ? -9.324 19.896 -37.780 1.000 50.570 444 GLY D CA 1
ATOM 17361 C C . GLY D 1 444 ? -9.234 19.752 -36.262 1.000 48.250 444 GLY D C 1
ATOM 17362 O O . GLY D 1 444 ? -10.086 20.246 -35.523 1.000 51.320 444 GLY D O 1
ATOM 17363 N N . PRO D 1 445 ? -8.189 19.070 -35.752 1.000 43.680 445 PRO D N 1
ATOM 17364 C CA . PRO D 1 445 ? -8.148 18.666 -34.352 1.000 44.170 445 PRO D CA 1
ATOM 17365 C C . PRO D 1 445 ? -7.958 19.825 -33.363 1.000 46.570 445 PRO D C 1
ATOM 17366 O O . PRO D 1 445 ? -8.294 19.626 -32.227 1.000 50.610 445 PRO D O 1
ATOM 17370 N N . ARG D 1 446 ? -7.443 20.981 -33.795 1.000 47.340 446 ARG D N 1
ATOM 17371 C CA . ARG D 1 446 ? -7.072 22.091 -32.874 1.000 48.540 446 ARG D CA 1
ATOM 17372 C C . ARG D 1 446 ? -8.016 23.285 -33.058 1.000 47.570 446 ARG D C 1
ATOM 17373 O O . ARG D 1 446 ? -8.285 23.664 -34.224 1.000 44.810 446 ARG D O 1
ATOM 17381 N N . ALA D 1 447 ? -8.497 23.820 -31.926 1.000 46.630 447 ALA D N 1
ATOM 17382 C CA . ALA D 1 447 ? -9.383 25.003 -31.814 1.000 43.990 447 ALA D CA 1
ATOM 17383 C C . ALA D 1 447 ? -8.607 26.244 -32.226 1.000 47.020 447 ALA D C 1
ATOM 17384 O O . ALA D 1 447 ? -7.530 26.463 -31.640 1.000 50.020 447 ALA D O 1
ATOM 17386 N N . LEU D 1 448 ? -9.153 27.026 -33.160 1.000 51.790 448 LEU D N 1
ATOM 17387 C CA . LEU D 1 448 ? -8.499 28.249 -33.702 1.000 55.370 448 LEU D CA 1
ATOM 17388 C C . LEU D 1 448 ? -9.402 29.462 -33.450 1.000 55.690 448 LEU D C 1
ATOM 17389 O O . LEU D 1 448 ? -9.627 30.256 -34.402 1.000 54.620 448 LEU D O 1
ATOM 17394 N N . GLY D 1 449 ? -9.919 29.570 -32.220 1.000 53.570 449 GLY D N 1
ATOM 17395 C CA . GLY D 1 449 ? -10.559 30.789 -31.680 1.000 55.970 449 GLY D CA 1
ATOM 17396 C C . GLY D 1 449 ? -11.988 31.016 -32.158 1.000 52.150 449 GLY D C 1
ATOM 17397 O O . GLY D 1 449 ? -12.444 32.173 -32.101 1.000 50.060 449 GLY D O 1
ATOM 17398 N N . ASN D 1 450 ? -12.679 29.972 -32.618 1.000 48.920 450 ASN D N 1
ATOM 17399 C CA . ASN D 1 450 ? -14.146 30.010 -32.861 1.000 46.420 450 ASN D CA 1
ATOM 17400 C C . ASN D 1 450 ? -14.852 29.091 -31.853 1.000 47.430 450 ASN D C 1
ATOM 17401 O O . ASN D 1 450 ? -16.027 29.346 -31.593 1.000 47.640 450 ASN D O 1
ATOM 17406 N N . ARG D 1 451 ? -14.167 28.071 -31.308 1.000 51.760 451 ARG D N 1
ATOM 17407 C CA . ARG D 1 451 ? -14.689 27.157 -30.240 1.000 51.620 451 ARG D CA 1
ATOM 17408 C C . ARG D 1 451 ? -13.590 26.897 -29.197 1.000 48.050 451 ARG D C 1
ATOM 17409 O O . ARG D 1 451 ? -13.117 25.752 -29.117 1.000 49.890 451 ARG D O 1
ATOM 17417 N N . SER D 1 452 ? -13.241 27.913 -28.403 1.000 42.940 452 SER D N 1
ATOM 17418 C CA . SER D 1 452 ? -12.010 27.978 -27.581 1.000 41.990 452 SER D CA 1
ATOM 17419 C C . SER D 1 452 ? -12.334 28.310 -26.128 1.000 43.720 452 SER D C 1
ATOM 17420 O O . SER D 1 452 ? -13.462 28.744 -25.849 1.000 47.260 452 SER D O 1
ATOM 17423 N N . ILE D 1 453 ? -11.345 28.131 -25.252 1.000 45.670 453 ILE D N 1
ATOM 17424 C CA . ILE D 1 453 ? -11.316 28.675 -23.867 1.000 48.000 453 ILE D CA 1
ATOM 17425 C C . ILE D 1 453 ? -10.102 29.597 -23.767 1.000 46.310 453 ILE D C 1
ATOM 17426 O O . ILE D 1 453 ? -8.983 29.092 -23.845 1.000 52.360 453 ILE D O 1
ATOM 17431 N N . LEU D 1 454 ? -10.336 30.902 -23.644 1.000 46.890 454 LEU D N 1
ATOM 17432 C CA . LEU D 1 454 ? -9.284 31.955 -23.622 1.000 46.890 454 LEU D CA 1
ATOM 17433 C C . LEU D 1 454 ? -8.965 32.315 -22.174 1.000 43.980 454 LEU D C 1
ATOM 17434 O O . LEU D 1 454 ? -9.846 32.220 -21.317 1.000 46.050 454 LEU D O 1
ATOM 17439 N N . ALA D 1 455 ? -7.757 32.786 -21.931 1.000 44.020 455 ALA D N 1
ATOM 17440 C CA . ALA D 1 455 ? -7.400 33.442 -20.662 1.000 44.790 455 ALA D CA 1
ATOM 17441 C C . ALA D 1 455 ? -6.133 34.269 -20.858 1.000 46.350 455 ALA D C 1
ATOM 17442 O O . ALA D 1 455 ? -5.419 34.037 -21.860 1.000 44.280 455 ALA D O 1
ATOM 17444 N N . ASN D 1 456 ? -5.906 35.208 -19.934 1.000 51.290 456 ASN D N 1
ATOM 17445 C CA . ASN D 1 456 ? -4.675 36.038 -19.815 1.000 53.550 456 ASN D CA 1
ATOM 17446 C C . ASN D 1 456 ? -3.500 35.106 -19.533 1.000 54.410 456 ASN D C 1
ATOM 17447 O O . ASN D 1 456 ? -3.586 34.302 -18.604 1.000 60.350 456 ASN D O 1
ATOM 17452 N N . PRO D 1 457 ? -2.400 35.132 -20.327 1.000 50.810 457 PRO D N 1
ATOM 17453 C CA . PRO D 1 457 ? -1.227 34.305 -20.033 1.000 51.860 457 PRO D CA 1
ATOM 17454 C C . PRO D 1 457 ? -0.168 34.962 -19.129 1.000 54.330 457 PRO D C 1
ATOM 17455 O O . PRO D 1 457 ? 0.851 34.321 -18.881 1.000 54.330 457 PRO D O 1
ATOM 17459 N N . SER D 1 458 ? -0.414 36.192 -18.658 1.000 53.940 458 SER D N 1
ATOM 17460 C CA . SER D 1 458 ? 0.627 37.093 -18.089 1.000 59.070 458 SER D CA 1
ATOM 17461 C C . SER D 1 458 ? 0.866 36.785 -16.607 1.000 59.050 458 SER D C 1
ATOM 17462 O O . SER D 1 458 ? 1.998 37.013 -16.146 1.000 59.190 458 SER D O 1
ATOM 17465 N N . TYR D 1 459 ? -0.156 36.296 -15.901 1.000 58.950 459 TYR D N 1
ATOM 17466 C CA . TYR D 1 459 ? -0.062 35.799 -14.505 1.000 60.820 459 TYR D CA 1
ATOM 17467 C C . TYR D 1 459 ? 0.721 34.476 -14.493 1.000 62.700 459 TYR D C 1
ATOM 17468 O O . TYR D 1 459 ? 0.579 33.649 -15.421 1.000 58.240 459 TYR D O 1
ATOM 17477 N N . ALA D 1 460 ? 1.523 34.277 -13.449 1.000 65.030 460 ALA D N 1
ATOM 17478 C CA . ALA D 1 460 ? 2.451 33.134 -13.299 1.000 63.390 460 ALA D CA 1
ATOM 17479 C C . ALA D 1 460 ? 1.668 31.866 -12.952 1.000 56.030 460 ALA D C 1
ATOM 17480 O O . ALA D 1 460 ? 2.177 30.793 -13.239 1.000 51.030 460 ALA D O 1
ATOM 17482 N N . ASP D 1 461 ? 0.478 31.993 -12.364 1.000 56.090 461 ASP D N 1
ATOM 17483 C CA . ASP D 1 461 ? -0.295 30.833 -11.845 1.000 61.250 461 ASP D CA 1
ATOM 17484 C C . ASP D 1 461 ? -1.358 30.386 -12.860 1.000 62.100 461 ASP D C 1
ATOM 17485 O O . ASP D 1 461 ? -2.049 29.378 -12.577 1.000 57.500 461 ASP D O 1
ATOM 17490 N N . MET D 1 462 ? -1.463 31.051 -14.015 1.000 62.090 462 MET D N 1
ATOM 17491 C CA . MET D 1 462 ? -2.622 30.862 -14.927 1.000 62.830 462 MET D CA 1
ATOM 17492 C C . MET D 1 462 ? -2.635 29.437 -15.506 1.000 63.420 462 MET D C 1
ATOM 17493 O O . MET D 1 462 ? -3.752 28.891 -15.634 1.000 64.920 462 MET D O 1
ATOM 17498 N N . LYS D 1 463 ? -1.477 28.840 -15.830 1.000 59.350 463 LYS D N 1
ATOM 17499 C CA . LYS D 1 463 ? -1.398 27.400 -16.213 1.000 60.180 463 LYS D CA 1
ATOM 17500 C C . LYS D 1 463 ? -2.266 26.597 -15.239 1.000 62.700 463 LYS D C 1
ATOM 17501 O O . LYS D 1 463 ? -3.174 25.848 -15.686 1.000 59.590 463 LYS D O 1
ATOM 17507 N N . ASP D 1 464 ? -1.995 26.785 -13.946 1.000 61.670 464 ASP D N 1
ATOM 17508 C CA . ASP D 1 464 ? -2.608 26.026 -12.831 1.000 57.730 464 ASP D CA 1
ATOM 17509 C C . ASP D 1 464 ? -4.072 26.440 -12.698 1.000 55.720 464 ASP D C 1
ATOM 17510 O O . ASP D 1 464 ? -4.922 25.541 -12.558 1.000 57.750 464 ASP D O 1
ATOM 17515 N N . VAL D 1 465 ? -4.334 27.750 -12.740 1.000 54.370 465 VAL D N 1
ATOM 17516 C CA . VAL D 1 465 ? -5.698 28.344 -12.620 1.000 53.320 465 VAL D CA 1
ATOM 17517 C C . VAL D 1 465 ? -6.599 27.766 -13.723 1.000 53.870 465 VAL D C 1
ATOM 17518 O O . VAL D 1 465 ? -7.726 27.360 -13.379 1.000 50.220 465 VAL D O 1
ATOM 17522 N N . ILE D 1 466 ? -6.119 27.695 -14.979 1.000 53.180 466 ILE D N 1
ATOM 17523 C CA . ILE D 1 466 ? -6.903 27.173 -16.142 1.000 52.330 466 ILE D CA 1
ATOM 17524 C C . ILE D 1 466 ? -7.308 25.723 -15.869 1.000 53.690 466 ILE D C 1
ATOM 17525 O O . ILE D 1 466 ? -8.496 25.400 -16.002 1.000 57.460 466 ILE D O 1
ATOM 17530 N N . ASN D 1 467 ? -6.348 24.882 -15.510 1.000 53.050 467 ASN D N 1
ATOM 17531 C CA . ASN D 1 467 ? -6.600 23.461 -15.172 1.000 52.590 467 ASN D CA 1
ATOM 17532 C C . ASN D 1 467 ? -7.486 23.349 -13.913 1.000 56.260 467 ASN D C 1
A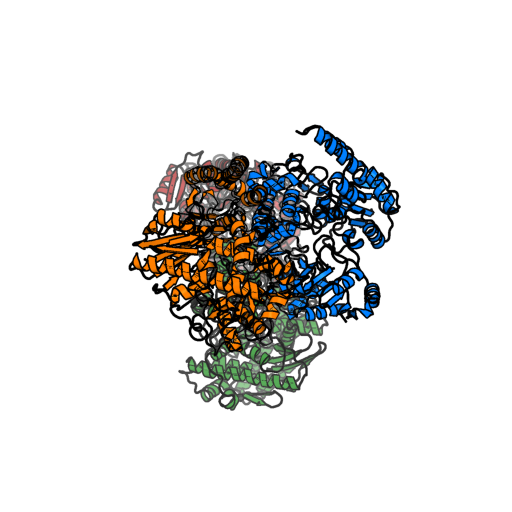TOM 17533 O O . ASN D 1 467 ? -8.180 22.320 -13.800 1.000 60.480 467 ASN D O 1
ATOM 17538 N N . ASN D 1 468 ? -7.526 24.372 -13.068 1.000 57.750 468 ASN D N 1
ATOM 17539 C CA . ASN D 1 468 ? -8.374 24.316 -11.856 1.000 63.790 468 ASN D CA 1
ATOM 17540 C C . ASN D 1 468 ? -9.797 24.716 -12.232 1.000 66.030 468 ASN D C 1
ATOM 17541 O O . ASN D 1 468 ? -10.734 24.112 -11.697 1.000 70.340 468 ASN D O 1
ATOM 17546 N N . ARG D 1 469 ? -9.942 25.688 -13.128 1.000 68.130 469 ARG D N 1
ATOM 17547 C CA . ARG D 1 469 ? -11.281 26.146 -13.576 1.000 63.950 469 ARG D CA 1
ATOM 17548 C C . ARG D 1 469 ? -11.937 25.073 -14.445 1.000 62.720 469 ARG D C 1
ATOM 17549 O O . ARG D 1 469 ? -13.149 24.885 -14.307 1.000 64.360 469 ARG D O 1
ATOM 17557 N N . VAL D 1 470 ? -11.185 24.424 -15.331 1.000 61.550 470 VAL D N 1
ATOM 17558 C CA . VAL D 1 470 ? -11.750 23.285 -16.110 1.000 61.610 470 VAL D CA 1
ATOM 17559 C C . VAL D 1 470 ? -11.505 21.998 -15.310 1.000 68.330 470 VAL D C 1
ATOM 17560 O O . VAL D 1 470 ? -10.345 21.598 -15.184 1.000 96.040 470 VAL D O 1
ATOM 17564 N N . LYS D 1 471 ? -12.552 21.378 -14.764 1.000 61.990 471 LYS D N 1
ATOM 17565 C CA . LYS D 1 471 ? -12.360 20.185 -13.887 1.000 58.950 471 LYS D CA 1
ATOM 17566 C C . LYS D 1 471 ? -11.865 19.033 -14.730 1.000 54.160 471 LYS D C 1
ATOM 17567 O O . LYS D 1 471 ? -11.239 18.124 -14.176 1.000 48.500 471 LYS D O 1
ATOM 17573 N N . HIS D 1 472 ? -12.033 19.157 -16.034 1.000 55.480 472 HIS D N 1
ATOM 17574 C CA . HIS D 1 472 ? -11.743 17.952 -16.829 1.000 50.980 472 HIS D CA 1
ATOM 17575 C C . HIS D 1 472 ? -10.817 18.200 -18.008 1.000 49.580 472 HIS D C 1
ATOM 17576 O O . HIS D 1 472 ? -11.118 17.698 -19.094 1.000 46.100 472 HIS D O 1
ATOM 17583 N N . ARG D 1 473 ? -9.732 18.946 -17.803 1.000 50.550 473 ARG D N 1
ATOM 17584 C CA . ARG D 1 473 ? -8.805 18.958 -18.954 1.000 58.580 473 ARG D CA 1
ATOM 17585 C C . ARG D 1 473 ? -7.998 17.655 -18.933 1.000 61.840 473 ARG D C 1
ATOM 17586 O O . ARG D 1 473 ? -7.967 16.963 -17.894 1.000 59.600 473 ARG D O 1
ATOM 17594 N N . GLU D 1 474 ? -7.418 17.297 -20.070 1.000 70.080 474 GLU D N 1
ATOM 17595 C CA . GLU D 1 474 ? -6.531 16.113 -20.180 1.000 75.240 474 GLU D CA 1
ATOM 17596 C C . GLU D 1 474 ? -5.139 16.547 -19.737 1.000 64.540 474 GLU D C 1
ATOM 17597 O O . GLU D 1 474 ? -4.757 17.701 -19.885 1.000 62.170 474 GLU D O 1
ATOM 17603 N N . PRO D 1 475 ? -4.350 15.644 -19.137 1.000 60.310 475 PRO D N 1
ATOM 17604 C CA . PRO D 1 475 ? -2.967 15.961 -18.793 1.000 59.400 475 PRO D CA 1
ATOM 17605 C C . PRO D 1 475 ? -1.999 15.928 -19.986 1.000 56.720 475 PRO D C 1
ATOM 17606 O O . PRO D 1 475 ? -2.370 15.489 -21.040 1.000 54.010 475 PRO D O 1
ATOM 17610 N N . PHE D 1 476 ? -0.783 16.440 -19.788 1.000 62.770 476 PHE D N 1
ATOM 17611 C CA . PHE D 1 476 ? 0.373 16.338 -20.723 1.000 64.430 476 PHE D CA 1
ATOM 17612 C C . PHE D 1 476 ? 0.150 17.154 -21.999 1.000 64.250 476 PHE D C 1
ATOM 17613 O O . PHE D 1 476 ? 1.015 17.031 -22.896 1.000 63.150 476 PHE D O 1
ATOM 17621 N N . ARG D 1 477 ? -0.926 17.954 -22.067 1.000 67.790 477 ARG D N 1
ATOM 17622 C CA . ARG D 1 477 ? -1.242 18.855 -23.217 1.000 70.090 477 ARG D CA 1
ATOM 17623 C C . ARG D 1 477 ? -0.824 20.275 -22.846 1.000 69.210 477 ARG D C 1
ATOM 17624 O O . ARG D 1 477 ? -1.526 20.936 -22.084 1.000 77.590 477 ARG D O 1
ATOM 17632 N N . PRO D 1 478 ? 0.340 20.786 -23.312 1.000 61.980 478 PRO D N 1
ATOM 17633 C CA . PRO D 1 478 ? 0.680 22.196 -23.113 1.000 59.900 478 PRO D CA 1
ATOM 17634 C C . PRO D 1 478 ? -0.344 23.150 -23.750 1.000 58.100 478 PRO D C 1
ATOM 17635 O O . PRO D 1 478 ? -0.992 22.764 -24.709 1.000 55.370 478 PRO D O 1
ATOM 17639 N N . PHE D 1 479 ? -0.481 24.353 -23.179 1.000 55.310 479 PHE D N 1
ATOM 17640 C CA . PHE D 1 479 ? -1.356 25.447 -23.669 1.000 52.430 479 PHE D CA 1
ATOM 17641 C C . PHE D 1 479 ? -0.630 26.198 -24.786 1.000 50.390 479 PHE D C 1
ATOM 17642 O O . PHE D 1 479 ? 0.596 26.266 -24.764 1.000 49.460 479 PHE D O 1
ATOM 17650 N N . ALA D 1 480 ? -1.387 26.742 -25.731 1.000 53.780 480 ALA D N 1
ATOM 17651 C CA . ALA D 1 480 ? -0.872 27.348 -26.978 1.000 54.400 480 ALA D CA 1
ATOM 17652 C C . ALA D 1 480 ? -1.514 28.722 -27.152 1.000 53.290 480 ALA D C 1
ATOM 17653 O O . ALA D 1 480 ? -2.659 28.916 -26.751 1.000 57.990 480 ALA D O 1
ATOM 17655 N N . PRO D 1 481 ? -0.782 29.731 -27.683 1.000 55.530 481 PRO D N 1
ATOM 17656 C CA . PRO D 1 481 ? -1.316 31.085 -27.843 1.000 54.730 481 PRO D CA 1
ATOM 17657 C C . PRO D 1 481 ? -1.848 31.536 -29.214 1.000 52.540 481 PRO D C 1
ATOM 17658 O O . PRO D 1 481 ? -1.560 30.980 -30.251 1.000 53.000 481 PRO D O 1
ATOM 17662 N N . ILE D 1 482 ? -2.603 32.618 -29.154 1.000 57.230 482 ILE D N 1
ATOM 17663 C CA . ILE D 1 482 ? -3.169 33.360 -30.311 1.000 57.460 482 ILE D CA 1
ATOM 17664 C C . ILE D 1 482 ? -2.380 34.670 -30.310 1.000 57.150 482 ILE D C 1
ATOM 17665 O O . ILE D 1 482 ? -1.963 35.104 -29.219 1.000 57.610 482 ILE D O 1
ATOM 17670 N N . VAL D 1 483 ? -2.051 35.199 -31.480 1.000 59.710 483 VAL D N 1
ATOM 17671 C CA . VAL D 1 483 ? -1.136 36.369 -31.608 1.000 65.070 483 VAL D CA 1
ATOM 17672 C C . VAL D 1 483 ? -1.361 36.991 -32.982 1.000 62.400 483 VAL D C 1
ATOM 17673 O O . VAL D 1 483 ? -1.501 36.236 -33.945 1.000 64.390 483 VAL D O 1
ATOM 17677 N N . LEU D 1 484 ? -1.394 38.314 -33.062 1.000 62.760 484 LEU D N 1
ATOM 17678 C CA . LEU D 1 484 ? -1.529 39.004 -34.366 1.000 63.990 484 LEU D CA 1
ATOM 17679 C C . LEU D 1 484 ? -0.246 38.736 -35.161 1.000 59.230 484 LEU D C 1
ATOM 17680 O O . LEU D 1 484 ? 0.834 38.750 -34.555 1.000 60.100 484 LEU D O 1
ATOM 17685 N N . GLU D 1 485 ? -0.364 38.466 -36.456 1.000 54.040 485 GLU D N 1
ATOM 17686 C CA . GLU D 1 485 ? 0.806 38.341 -37.362 1.000 58.110 485 GLU D CA 1
ATOM 17687 C C . GLU D 1 485 ? 1.743 39.535 -37.106 1.000 57.990 485 GLU D C 1
ATOM 17688 O O . GLU D 1 485 ? 2.972 39.323 -37.022 1.000 52.840 485 GLU D O 1
ATOM 17694 N N . GLU D 1 486 ? 1.167 40.734 -36.939 1.000 59.130 486 GLU D N 1
ATOM 17695 C CA . GLU D 1 486 ? 1.870 41.997 -36.573 1.000 56.390 486 GLU D CA 1
ATOM 17696 C C . GLU D 1 486 ? 2.933 41.749 -35.505 1.000 53.890 486 GLU D C 1
ATOM 17697 O O . GLU D 1 486 ? 4.029 42.318 -35.620 1.000 56.180 486 GLU D O 1
ATOM 17703 N N . ASN D 1 487 ? 2.581 40.994 -34.465 1.000 52.570 487 ASN D N 1
ATOM 17704 C CA . ASN D 1 487 ? 3.432 40.795 -33.266 1.000 57.970 487 ASN D CA 1
ATOM 17705 C C . ASN D 1 487 ? 4.192 39.464 -33.328 1.000 59.330 487 ASN D C 1
ATOM 17706 O O . ASN D 1 487 ? 4.945 39.191 -32.374 1.000 57.360 487 ASN D O 1
ATOM 17711 N N . ALA D 1 488 ? 3.992 38.641 -34.360 1.000 61.490 488 ALA D N 1
ATOM 17712 C CA . ALA D 1 488 ? 4.507 37.249 -34.396 1.000 64.320 488 ALA D CA 1
ATOM 17713 C C . ALA D 1 488 ? 6.026 37.258 -34.201 1.000 63.430 488 ALA D C 1
ATOM 17714 O O . ALA D 1 488 ? 6.501 36.556 -33.285 1.000 63.230 488 ALA D O 1
ATOM 17716 N N . ALA D 1 489 ? 6.744 38.043 -35.017 1.000 61.360 489 ALA D N 1
ATOM 17717 C CA . ALA D 1 489 ? 8.225 38.098 -35.067 1.000 59.010 489 ALA D CA 1
ATOM 17718 C C . ALA D 1 489 ? 8.781 38.739 -33.788 1.000 59.860 489 ALA D C 1
ATOM 17719 O O . ALA D 1 489 ? 9.899 38.351 -33.360 1.000 56.230 489 ALA D O 1
ATOM 17721 N N . ARG D 1 490 ? 8.034 39.681 -33.204 1.000 61.410 490 ARG D N 1
ATOM 17722 C CA . ARG D 1 490 ? 8.450 40.474 -32.014 1.000 68.110 490 ARG D CA 1
ATOM 17723 C C . ARG D 1 490 ? 8.468 39.598 -30.745 1.000 66.730 490 ARG D C 1
ATOM 17724 O O . ARG D 1 490 ? 9.319 39.863 -29.865 1.000 67.240 490 ARG D O 1
ATOM 17732 N N . VAL D 1 491 ? 7.569 38.607 -30.650 1.000 66.430 491 VAL D N 1
ATOM 17733 C CA . VAL D 1 491 ? 7.306 37.773 -29.432 1.000 62.590 491 VAL D CA 1
ATOM 17734 C C . VAL D 1 491 ? 7.935 36.376 -29.584 1.000 62.270 491 VAL D C 1
ATOM 17735 O O . VAL D 1 491 ? 8.260 35.774 -28.526 1.000 57.810 491 VAL D O 1
ATOM 17739 N N . PHE D 1 492 ? 8.105 35.879 -30.822 1.000 62.220 492 PHE D N 1
ATOM 17740 C CA . PHE D 1 492 ? 8.533 34.486 -31.132 1.000 65.170 492 PHE D CA 1
ATOM 17741 C C . PHE D 1 492 ? 9.740 34.459 -32.078 1.000 66.580 492 PHE D C 1
ATOM 17742 O O . PHE D 1 492 ? 9.859 35.368 -32.914 1.000 73.970 492 PHE D O 1
ATOM 17750 N N . GLU D 1 493 ? 10.599 33.437 -31.943 1.000 67.810 493 GLU D N 1
ATOM 17751 C CA . GLU D 1 493 ? 11.665 33.087 -32.924 1.000 72.460 493 GLU D CA 1
ATOM 17752 C C . GLU D 1 493 ? 11.004 32.376 -34.113 1.000 74.170 493 GLU D C 1
ATOM 17753 O O . GLU D 1 493 ? 11.000 31.129 -34.129 1.000 79.910 493 GLU D O 1
ATOM 17759 N N . MET D 1 494 ? 10.462 33.151 -35.062 1.000 71.310 494 MET D N 1
ATOM 17760 C CA . MET D 1 494 ? 9.759 32.673 -36.287 1.000 69.130 494 MET D CA 1
ATOM 17761 C C . MET D 1 494 ? 10.728 31.890 -37.186 1.000 68.320 494 MET D C 1
ATOM 17762 O O . MET D 1 494 ? 10.302 30.886 -37.829 1.000 69.570 494 MET D O 1
ATOM 17767 N N . GLY D 1 495 ? 11.989 32.321 -37.223 1.000 66.380 495 GLY D N 1
ATOM 17768 C CA . GLY D 1 495 ? 12.964 31.859 -38.222 1.000 63.920 495 GLY D CA 1
ATOM 17769 C C . GLY D 1 495 ? 12.452 32.187 -39.605 1.000 60.150 495 GLY D C 1
ATOM 17770 O O . GLY D 1 495 ? 12.206 33.368 -39.876 1.000 54.530 495 GLY D O 1
ATOM 17771 N N . ARG D 1 496 ? 12.230 31.167 -40.425 1.000 65.040 496 ARG D N 1
ATOM 17772 C CA . ARG D 1 496 ? 11.767 31.333 -41.821 1.000 70.300 496 ARG D CA 1
ATOM 17773 C C . ARG D 1 496 ? 10.311 31.817 -41.827 1.000 72.480 496 ARG D C 1
ATOM 17774 O O . ARG D 1 496 ? 10.004 32.703 -42.640 1.000 81.730 496 ARG D O 1
ATOM 17782 N N . LYS D 1 497 ? 9.461 31.289 -40.938 1.000 68.770 497 LYS D N 1
ATOM 17783 C CA . LYS D 1 497 ? 7.983 31.482 -40.977 1.000 63.930 497 LYS D CA 1
ATOM 17784 C C . LYS D 1 497 ? 7.645 32.966 -40.825 1.000 62.120 497 LYS D C 1
ATOM 17785 O O . LYS D 1 497 ? 8.351 33.645 -40.061 1.000 56.280 497 LYS D O 1
ATOM 17791 N N . GLU D 1 498 ? 6.602 33.433 -41.525 1.000 65.050 498 GLU D N 1
ATOM 17792 C CA . GLU D 1 498 ? 6.067 34.821 -41.416 1.000 70.210 498 GLU D CA 1
ATOM 17793 C C . GLU D 1 498 ? 4.615 34.812 -40.911 1.000 72.750 498 GLU D C 1
ATOM 17794 O O . GLU D 1 498 ? 4.095 35.896 -40.585 1.000 72.400 498 GLU D O 1
ATOM 17800 N N . ARG D 1 499 ? 3.979 33.638 -40.856 1.000 77.110 499 ARG D N 1
ATOM 17801 C CA . ARG D 1 499 ? 2.671 33.414 -40.183 1.000 69.170 499 ARG D CA 1
ATOM 17802 C C . ARG D 1 499 ? 2.541 31.927 -39.869 1.000 64.620 499 ARG D C 1
ATOM 17803 O O . ARG D 1 499 ? 3.384 31.155 -40.336 1.000 70.440 499 ARG D O 1
ATOM 17811 N N . SER D 1 500 ? 1.513 31.558 -39.111 1.000 60.800 500 SER D N 1
ATOM 17812 C CA . SER D 1 500 ? 1.225 30.180 -38.638 1.000 54.560 500 SER D CA 1
ATOM 17813 C C . SER D 1 500 ? -0.196 30.199 -38.100 1.000 52.110 500 SER D C 1
ATOM 17814 O O . SER D 1 500 ? -0.411 30.188 -36.892 1.000 53.120 500 SER D O 1
ATOM 17817 N N . PRO D 1 501 ? -1.189 30.351 -38.997 1.000 53.150 501 PRO D N 1
ATOM 17818 C CA . PRO D 1 501 ? -2.588 30.541 -38.595 1.000 54.250 501 PRO D CA 1
ATOM 17819 C C . PRO D 1 501 ? -3.380 29.305 -38.141 1.000 52.620 501 PRO D C 1
ATOM 17820 O O . PRO D 1 501 ? -4.542 29.488 -37.824 1.000 52.520 501 PRO D O 1
ATOM 17824 N N . TYR D 1 502 ? -2.747 28.123 -38.102 1.000 50.490 502 TYR D N 1
ATOM 17825 C CA . TYR D 1 502 ? -3.400 26.796 -37.935 1.000 47.820 502 TYR D CA 1
ATOM 17826 C C . TYR D 1 502 ? -2.858 25.994 -36.738 1.000 45.080 502 TYR D C 1
ATOM 17827 O O . TYR D 1 502 ? -3.319 24.869 -36.538 1.000 49.700 502 TYR D O 1
ATOM 17836 N N . MET D 1 503 ? -1.892 26.515 -35.989 1.000 46.950 503 MET D N 1
ATOM 17837 C CA . MET D 1 503 ? -1.230 25.816 -34.850 1.000 49.170 503 MET D CA 1
ATOM 17838 C C . MET D 1 503 ? -0.637 24.477 -35.327 1.000 51.080 503 MET D C 1
ATOM 17839 O O . MET D 1 503 ? -0.725 23.486 -34.579 1.000 57.890 503 MET D O 1
ATOM 17844 N N . THR D 1 504 ? -0.009 24.441 -36.507 1.000 50.130 504 THR D N 1
ATOM 17845 C CA . THR D 1 504 ? 0.733 23.259 -37.025 1.000 47.110 504 THR D CA 1
ATOM 17846 C C . THR D 1 504 ? 2.246 23.439 -36.866 1.000 45.570 504 THR D C 1
ATOM 17847 O O . THR D 1 504 ? 2.967 22.548 -37.320 1.000 50.170 504 THR D O 1
ATOM 17851 N N . PHE D 1 505 ? 2.708 24.536 -36.260 1.000 49.760 505 PHE D N 1
ATOM 17852 C CA . PHE D 1 505 ? 4.151 24.840 -36.032 1.000 56.490 505 PHE D CA 1
ATOM 17853 C C . PHE D 1 505 ? 4.361 25.378 -34.608 1.000 57.520 505 PHE D C 1
ATOM 17854 O O . PHE D 1 505 ? 3.535 26.224 -34.174 1.000 65.490 505 PHE D O 1
ATOM 17862 N N . VAL D 1 506 ? 5.415 24.906 -33.922 1.000 51.020 506 VAL D N 1
ATOM 17863 C CA . VAL D 1 506 ? 5.875 25.454 -32.611 1.000 52.790 506 VAL D CA 1
ATOM 17864 C C . VAL D 1 506 ? 7.004 26.456 -32.857 1.000 55.940 506 VAL D C 1
ATOM 17865 O O . VAL D 1 506 ? 7.731 26.336 -33.860 1.000 54.700 506 VAL D O 1
ATOM 17869 N N . PHE D 1 507 ? 7.160 27.398 -31.931 1.000 56.820 507 PHE D N 1
ATOM 17870 C CA . PHE D 1 507 ? 8.211 28.437 -31.977 1.000 57.790 507 PHE D CA 1
ATOM 17871 C C . PHE D 1 507 ? 8.774 28.656 -30.578 1.000 64.540 507 PHE D C 1
ATOM 17872 O O . PHE D 1 507 ? 8.113 28.382 -29.576 1.000 60.830 507 PHE D O 1
ATOM 17880 N N . PRO D 1 508 ? 10.055 29.078 -30.476 1.000 69.180 508 PRO D N 1
ATOM 17881 C CA . PRO D 1 508 ? 10.611 29.514 -29.202 1.000 65.520 508 PRO D CA 1
ATOM 17882 C C . PRO D 1 508 ? 10.018 30.878 -28.817 1.000 65.600 508 PRO D C 1
ATOM 17883 O O . PRO D 1 508 ? 9.792 31.723 -29.678 1.000 57.780 508 PRO D O 1
ATOM 17887 N N . VAL D 1 509 ? 9.735 31.029 -27.527 1.000 66.270 509 VAL D N 1
ATOM 17888 C CA . VAL D 1 509 ? 9.352 32.317 -26.892 1.000 65.500 509 VAL D CA 1
ATOM 17889 C C . VAL D 1 509 ? 10.620 33.167 -26.757 1.000 69.400 509 VAL D C 1
ATOM 17890 O O . VAL D 1 509 ? 11.583 32.700 -26.116 1.000 71.460 509 VAL D O 1
ATOM 17894 N N . ARG D 1 510 ? 10.643 34.356 -27.363 1.000 69.250 510 ARG D N 1
ATOM 17895 C CA . ARG D 1 510 ? 11.763 35.319 -27.194 1.000 69.190 510 ARG D CA 1
ATOM 17896 C C . ARG D 1 510 ? 11.755 35.792 -25.745 1.000 77.850 510 ARG D C 1
ATOM 17897 O O . ARG D 1 510 ? 10.687 35.929 -25.142 1.000 82.230 510 ARG D O 1
ATOM 17905 N N . PRO D 1 511 ? 12.934 36.118 -25.168 1.000 83.590 511 PRO D N 1
ATOM 17906 C CA . PRO D 1 511 ? 13.055 36.340 -23.726 1.000 77.510 511 PRO D CA 1
ATOM 17907 C C . PRO D 1 511 ? 12.318 37.620 -23.308 1.000 70.010 511 PRO D C 1
ATOM 17908 O O . PRO D 1 511 ? 11.774 37.661 -22.235 1.000 70.070 511 PRO D O 1
ATOM 17912 N N . GLU D 1 512 ? 12.290 38.615 -24.193 1.000 67.380 512 GLU D N 1
ATOM 17913 C CA . GLU D 1 512 ? 11.637 39.927 -23.940 1.000 76.520 512 GLU D CA 1
ATOM 17914 C C . GLU D 1 512 ? 10.179 39.707 -23.505 1.000 75.930 512 GLU D C 1
ATOM 17915 O O . GLU D 1 512 ? 9.618 40.651 -22.902 1.000 78.920 512 GLU D O 1
ATOM 17921 N N . TYR D 1 513 ? 9.586 38.532 -23.780 1.000 72.860 513 TYR D N 1
ATOM 17922 C CA . TYR D 1 513 ? 8.142 38.254 -23.529 1.000 72.950 513 TYR D CA 1
ATOM 17923 C C . TYR D 1 513 ? 7.928 36.985 -22.698 1.000 69.560 513 TYR D C 1
ATOM 17924 O O . TYR D 1 513 ? 6.771 36.531 -22.622 1.000 67.820 513 TYR D O 1
ATOM 17933 N N . THR D 1 514 ? 8.973 36.436 -22.081 1.000 68.010 514 THR D N 1
ATOM 17934 C CA . THR D 1 514 ? 8.897 35.119 -21.394 1.000 67.020 514 THR D CA 1
ATOM 17935 C C . THR D 1 514 ? 7.710 35.129 -20.419 1.000 69.100 514 THR D C 1
ATOM 17936 O O . THR D 1 514 ? 6.740 34.401 -20.688 1.000 74.360 514 THR D O 1
ATOM 17940 N N . GLU D 1 515 ? 7.757 35.940 -19.358 1.000 71.290 515 GLU D N 1
ATOM 17941 C CA . GLU D 1 515 ? 6.720 35.931 -18.286 1.000 73.270 515 GLU D CA 1
ATOM 17942 C C . GLU D 1 515 ? 5.455 36.639 -18.796 1.000 61.750 515 GLU D C 1
ATOM 17943 O O . GLU D 1 515 ? 4.366 36.337 -18.288 1.000 56.240 515 GLU D O 1
ATOM 17949 N N . LYS D 1 516 ? 5.569 37.525 -19.785 1.000 62.390 516 LYS D N 1
ATOM 17950 C CA . LYS D 1 516 ? 4.394 38.224 -20.361 1.000 62.210 516 LYS D CA 1
ATOM 17951 C C . LYS D 1 516 ? 3.443 37.177 -20.956 1.000 64.380 516 LYS D C 1
ATOM 17952 O O . LYS D 1 516 ? 2.227 37.344 -20.756 1.000 66.810 516 LYS D O 1
ATOM 17958 N N . ILE D 1 517 ? 3.972 36.126 -21.608 1.000 67.250 517 ILE D N 1
ATOM 17959 C CA . ILE D 1 517 ? 3.175 35.032 -22.262 1.000 70.730 517 ILE D CA 1
ATOM 17960 C C . ILE D 1 517 ? 3.572 33.653 -21.699 1.000 68.960 517 ILE D C 1
ATOM 17961 O O . ILE D 1 517 ? 3.566 32.667 -22.471 1.000 62.600 517 ILE D O 1
ATOM 17966 N N . ALA D 1 518 ? 3.824 33.576 -20.388 1.000 70.860 518 ALA D N 1
ATOM 17967 C CA . ALA D 1 518 ? 4.407 32.406 -19.683 1.000 65.290 518 ALA D CA 1
ATOM 17968 C C . ALA D 1 518 ? 3.502 31.177 -19.800 1.000 60.600 518 ALA D C 1
ATOM 17969 O O . ALA D 1 518 ? 4.049 30.073 -19.960 1.000 60.150 518 ALA D O 1
ATOM 17971 N N . ALA D 1 519 ? 2.184 31.351 -19.668 1.000 56.090 519 ALA D N 1
ATOM 17972 C CA . ALA D 1 519 ? 1.227 30.231 -19.511 1.000 52.300 519 ALA D CA 1
ATOM 17973 C C . ALA D 1 519 ? 0.983 29.585 -20.871 1.000 53.810 519 ALA D C 1
ATOM 17974 O O . ALA D 1 519 ? 0.553 28.428 -20.881 1.000 53.250 519 ALA D O 1
ATOM 17976 N N . ALA D 1 520 ? 1.261 30.305 -21.965 1.000 59.140 520 ALA D N 1
ATOM 17977 C CA . ALA D 1 520 ? 1.136 29.813 -23.360 1.000 58.480 520 ALA D CA 1
ATOM 17978 C C . ALA D 1 520 ? 2.485 29.261 -23.837 1.000 59.770 520 ALA D C 1
ATOM 17979 O O . ALA D 1 520 ? 2.652 29.110 -25.064 1.000 59.860 520 ALA D O 1
ATOM 17981 N N . THR D 1 521 ? 3.391 28.977 -22.892 1.000 61.970 521 THR D N 1
ATOM 17982 C CA . THR D 1 521 ? 4.765 28.454 -23.109 1.000 59.710 521 THR D CA 1
ATOM 17983 C C . THR D 1 521 ? 4.870 27.051 -22.506 1.000 64.090 521 THR D C 1
ATOM 17984 O O . THR D 1 521 ? 4.447 26.876 -21.341 1.000 61.080 521 THR D O 1
ATOM 17988 N N . HIS D 1 522 ? 5.438 26.100 -23.258 1.000 68.890 522 HIS D N 1
ATOM 17989 C CA . HIS D 1 522 ? 5.863 24.757 -22.763 1.000 67.370 522 HIS D CA 1
ATOM 17990 C C . HIS D 1 522 ? 7.233 24.879 -22.067 1.000 62.560 522 HIS D C 1
ATOM 17991 O O . HIS D 1 522 ? 7.977 25.846 -22.345 1.000 59.480 522 HIS D O 1
ATOM 17998 N N . VAL D 1 523 ? 7.555 23.914 -21.202 1.000 58.120 523 VAL D N 1
ATOM 17999 C CA . VAL D 1 523 ? 8.792 23.875 -20.364 1.000 56.910 523 VAL D CA 1
ATOM 18000 C C . VAL D 1 523 ? 10.064 23.974 -21.228 1.000 58.300 523 VAL D C 1
ATOM 18001 O O . VAL D 1 523 ? 11.135 24.183 -20.644 1.000 63.110 523 VAL D O 1
ATOM 18005 N N . ASP D 1 524 ? 9.974 23.800 -22.549 1.000 57.510 524 ASP D N 1
ATOM 18006 C CA . ASP D 1 524 ? 11.127 23.856 -23.488 1.000 57.570 524 ASP D CA 1
ATOM 18007 C C . ASP D 1 524 ? 11.212 25.253 -24.121 1.000 57.680 524 ASP D C 1
ATOM 18008 O O . ASP D 1 524 ? 11.861 25.389 -25.192 1.000 57.730 524 ASP D O 1
ATOM 18013 N N . ALA D 1 525 ? 10.567 26.246 -23.492 1.000 56.840 525 ALA D N 1
ATOM 18014 C CA . ALA D 1 525 ? 10.458 27.652 -23.953 1.000 53.080 525 ALA D CA 1
ATOM 18015 C C . ALA D 1 525 ? 9.757 27.714 -25.313 1.000 51.270 525 ALA D C 1
ATOM 18016 O O . ALA D 1 525 ? 9.995 28.695 -26.030 1.000 53.100 525 ALA D O 1
ATOM 18018 N N . THR D 1 526 ? 8.907 26.736 -25.651 1.000 51.800 526 THR D N 1
ATOM 18019 C CA . THR D 1 526 ? 8.186 26.689 -26.957 1.000 54.870 526 THR D CA 1
ATOM 18020 C C . THR D 1 526 ? 6.704 27.055 -26.787 1.000 53.200 526 THR D C 1
ATOM 18021 O O . THR D 1 526 ? 6.160 26.899 -25.673 1.000 48.920 526 THR D O 1
ATOM 18025 N N . SER D 1 527 ? 6.093 27.541 -27.871 1.000 52.900 527 SER D N 1
ATOM 18026 C CA . SER D 1 527 ? 4.642 27.844 -28.001 1.000 56.550 527 SER D CA 1
ATOM 18027 C C . SER D 1 527 ? 4.138 27.345 -29.361 1.000 54.690 527 SER D C 1
ATOM 18028 O O . SER D 1 527 ? 4.797 27.640 -30.373 1.000 53.910 527 SER D O 1
ATOM 18031 N N . ARG D 1 528 ? 3.006 26.637 -29.387 1.000 53.180 528 ARG D N 1
ATOM 18032 C CA . ARG D 1 528 ? 2.318 26.245 -30.646 1.000 55.180 528 ARG D CA 1
ATOM 18033 C C . ARG D 1 528 ? 1.320 27.338 -31.038 1.000 53.620 528 ARG D C 1
ATOM 18034 O O . ARG D 1 528 ? 0.132 27.218 -30.715 1.000 56.330 528 ARG D O 1
ATOM 18042 N N . ILE D 1 529 ? 1.772 28.335 -31.780 1.000 50.400 529 ILE D N 1
ATOM 18043 C CA . ILE D 1 529 ? 1.037 29.617 -31.929 1.000 50.600 529 ILE D CA 1
ATOM 18044 C C . ILE D 1 529 ? 0.032 29.543 -33.070 1.000 50.540 529 ILE D C 1
ATOM 18045 O O . ILE D 1 529 ? 0.296 28.810 -34.059 1.000 51.420 529 ILE D O 1
ATOM 18050 N N . GLN D 1 530 ? -1.055 30.310 -32.917 1.000 51.080 530 GLN D N 1
ATOM 18051 C CA . GLN D 1 530 ? -2.030 30.670 -33.982 1.000 52.230 530 GLN D CA 1
ATOM 18052 C C . GLN D 1 530 ? -1.906 32.162 -34.303 1.000 50.600 530 GLN D C 1
ATOM 18053 O O . GLN D 1 530 ? -2.401 32.976 -33.517 1.000 51.910 530 GLN D O 1
ATOM 18059 N N . THR D 1 531 ? -1.290 32.508 -35.428 1.000 48.760 531 THR D N 1
ATOM 18060 C CA . THR D 1 531 ? -1.219 33.911 -35.895 1.000 49.750 531 THR D CA 1
ATOM 18061 C C . THR D 1 531 ? -2.636 34.308 -36.313 1.000 48.960 531 THR D C 1
ATOM 18062 O O . THR D 1 531 ? -3.338 33.430 -36.812 1.000 55.530 531 THR D O 1
ATOM 18066 N N . VAL D 1 532 ? -3.031 35.562 -36.082 1.000 50.350 532 VAL D N 1
ATOM 18067 C CA . VAL D 1 532 ? -4.401 36.101 -36.330 1.000 50.880 532 VAL D CA 1
ATOM 18068 C C . VAL D 1 532 ? -4.299 37.484 -36.986 1.000 52.620 532 VAL D C 1
ATOM 18069 O O . VAL D 1 532 ? -3.910 38.454 -36.302 1.000 49.480 532 VAL D O 1
ATOM 18073 N N . THR D 1 533 ? -4.664 37.551 -38.264 1.000 56.120 533 THR D N 1
ATOM 18074 C CA . THR D 1 533 ? -4.846 38.788 -39.064 1.000 56.510 533 THR D CA 1
ATOM 18075 C C . THR D 1 533 ? -6.300 39.249 -38.924 1.000 63.040 533 THR D C 1
ATOM 18076 O O . THR D 1 533 ? -7.105 38.490 -38.346 1.000 61.320 533 THR D O 1
ATOM 18080 N N . GLU D 1 534 ? -6.620 40.422 -39.476 1.000 72.900 534 GLU D N 1
ATOM 18081 C CA . GLU D 1 534 ? -8.001 40.973 -39.554 1.000 81.460 534 GLU D CA 1
ATOM 18082 C C . GLU D 1 534 ? -8.862 40.102 -40.472 1.000 78.010 534 GLU D C 1
ATOM 18083 O O . GLU D 1 534 ? -10.068 40.000 -40.221 1.000 78.940 534 GLU D O 1
ATOM 18089 N N . ASP D 1 535 ? -8.270 39.515 -41.509 1.000 79.990 535 ASP D N 1
ATOM 18090 C CA . ASP D 1 535 ? -9.043 38.829 -42.575 1.000 85.110 535 ASP D CA 1
ATOM 18091 C C . ASP D 1 535 ? -9.283 37.373 -42.134 1.000 78.580 535 ASP D C 1
ATOM 18092 O O . ASP D 1 535 ? -10.380 36.864 -42.431 1.000 76.900 535 ASP D O 1
ATOM 18097 N N . SER D 1 536 ? -8.344 36.739 -41.411 1.000 71.650 536 SER D N 1
ATOM 18098 C CA . SER D 1 536 ? -8.445 35.311 -40.990 1.000 62.950 536 SER D CA 1
ATOM 18099 C C . SER D 1 536 ? -9.594 35.141 -39.985 1.000 64.070 536 SER D C 1
ATOM 18100 O O . SER D 1 536 ? -10.414 34.230 -40.185 1.000 70.400 536 SER D O 1
ATOM 18103 N N . ASN D 1 537 ? -9.655 35.981 -38.948 1.000 61.030 537 ASN D N 1
ATOM 18104 C CA . ASN D 1 537 ? -10.769 35.989 -37.965 1.000 58.890 537 ASN D CA 1
ATOM 18105 C C . ASN D 1 537 ? -10.925 37.398 -37.415 1.000 58.800 537 ASN D C 1
ATOM 18106 O O . ASN D 1 537 ? -10.193 37.775 -36.504 1.000 63.010 537 ASN D O 1
ATOM 18111 N N . PRO D 1 538 ? -11.872 38.212 -37.945 1.000 58.260 538 PRO D N 1
ATOM 18112 C CA . PRO D 1 538 ? -11.947 39.634 -37.602 1.000 55.930 538 PRO D CA 1
ATOM 18113 C C . PRO D 1 538 ? -12.287 39.889 -36.124 1.000 56.980 538 PRO D C 1
ATOM 18114 O O . PRO D 1 538 ? -11.652 40.744 -35.528 1.000 55.330 538 PRO D O 1
ATOM 18118 N N . ARG D 1 539 ? -13.239 39.130 -35.567 1.000 55.990 539 ARG D N 1
ATOM 18119 C CA . ARG D 1 539 ? -13.613 39.176 -34.125 1.000 56.650 539 ARG D CA 1
ATOM 18120 C C . ARG D 1 539 ? -12.372 38.931 -33.261 1.000 54.140 539 ARG D C 1
ATOM 18121 O O . ARG D 1 539 ? -12.128 39.702 -32.321 1.000 53.580 539 ARG D O 1
ATOM 18129 N N . LEU D 1 540 ? -11.627 37.872 -33.564 1.000 56.000 540 LEU D N 1
ATOM 18130 C CA . LEU D 1 540 ? -10.480 37.421 -32.741 1.000 55.840 540 LEU D CA 1
ATOM 18131 C C . LEU D 1 540 ? -9.416 38.515 -32.743 1.000 54.700 540 LEU D C 1
ATOM 18132 O O . LEU D 1 540 ? -8.869 38.808 -31.658 1.000 52.660 540 LEU D O 1
ATOM 18137 N N . ALA D 1 541 ? -9.167 39.098 -33.919 1.000 55.060 541 ALA D N 1
ATOM 18138 C CA . ALA D 1 541 ? -8.204 40.204 -34.135 1.000 56.250 541 ALA D CA 1
ATOM 18139 C C . ALA D 1 541 ? -8.589 41.408 -33.261 1.000 54.000 541 ALA D C 1
ATOM 18140 O O . ALA D 1 541 ? -7.703 41.928 -32.564 1.000 58.180 541 ALA D O 1
ATOM 18142 N N . ALA D 1 542 ? -9.864 41.808 -33.280 1.000 50.270 542 ALA D N 1
ATOM 18143 C CA . ALA D 1 542 ? -10.435 42.905 -32.458 1.000 50.340 542 ALA D CA 1
ATOM 18144 C C . ALA D 1 542 ? -10.223 42.609 -30.966 1.000 50.130 542 ALA D C 1
ATOM 18145 O O . ALA D 1 542 ? -9.724 43.510 -30.242 1.000 49.220 542 ALA D O 1
ATOM 18147 N N . LEU D 1 543 ? -10.587 41.398 -30.523 1.000 49.960 543 LEU D N 1
ATOM 18148 C CA . LEU D 1 543 ? -10.430 40.955 -29.109 1.000 50.730 543 LEU D CA 1
ATOM 18149 C C . LEU D 1 543 ? -8.993 41.233 -28.680 1.000 49.540 543 LEU D C 1
ATOM 18150 O O . LEU D 1 543 ? -8.798 41.911 -27.674 1.000 52.580 543 LEU D O 1
ATOM 18155 N N . LEU D 1 544 ? -8.038 40.724 -29.448 1.000 51.590 544 LEU D N 1
ATOM 18156 C CA . LEU D 1 544 ? -6.593 40.863 -29.160 1.000 55.370 544 LEU D CA 1
ATOM 18157 C C . LEU D 1 544 ? -6.251 42.352 -29.032 1.000 58.160 544 LEU D C 1
ATOM 18158 O O . LEU D 1 544 ? -5.693 42.748 -27.999 1.000 59.950 544 LEU D O 1
ATOM 18163 N N . ARG D 1 545 ? -6.572 43.148 -30.048 1.000 63.220 545 ARG D N 1
ATOM 18164 C CA . ARG D 1 545 ? -6.187 44.581 -30.098 1.000 67.710 545 ARG D CA 1
ATOM 18165 C C . ARG D 1 545 ? -6.711 45.263 -28.833 1.000 61.250 545 ARG D C 1
ATOM 18166 O O . ARG D 1 545 ? -5.912 45.937 -28.159 1.000 54.100 545 ARG D O 1
ATOM 18174 N N . GLU D 1 546 ? -7.999 45.065 -28.538 1.000 59.650 546 GLU D N 1
ATOM 18175 C CA . GLU D 1 546 ? -8.691 45.643 -27.354 1.000 60.080 546 GLU D CA 1
ATOM 18176 C C . GLU D 1 546 ? -8.034 45.052 -26.090 1.000 58.210 546 GLU D C 1
ATOM 18177 O O . GLU D 1 546 ? -7.831 45.814 -25.110 1.000 56.340 546 GLU D O 1
ATOM 18183 N N . PHE D 1 547 ? -7.644 43.771 -26.131 1.000 55.610 547 PHE D N 1
ATOM 18184 C CA . PHE D 1 547 ? -7.014 43.035 -25.001 1.000 53.250 547 PHE D CA 1
ATOM 18185 C C . PHE D 1 547 ? -5.580 43.523 -24.744 1.000 53.690 547 PHE D C 1
ATOM 18186 O O . PHE D 1 547 ? -5.233 43.689 -23.570 1.000 52.890 547 PHE D O 1
ATOM 18194 N N . THR D 1 548 ? -4.767 43.699 -25.788 1.000 52.890 548 THR D N 1
ATOM 18195 C CA . THR D 1 548 ? -3.369 44.189 -25.686 1.000 57.540 548 THR D CA 1
ATOM 18196 C C . THR D 1 548 ? -3.380 45.696 -25.388 1.000 59.930 548 THR D C 1
ATOM 18197 O O . THR D 1 548 ? -2.487 46.176 -24.652 1.000 59.060 548 THR D O 1
ATOM 18201 N N . SER D 1 549 ? -4.353 46.424 -25.936 1.000 63.090 549 SER D N 1
ATOM 18202 C CA . SER D 1 549 ? -4.536 47.877 -25.691 1.000 63.210 549 SER D CA 1
ATOM 18203 C C . SER D 1 549 ? -4.864 48.123 -24.214 1.000 58.950 549 SER D C 1
ATOM 18204 O O . SER D 1 549 ? -4.578 49.226 -23.760 1.000 62.560 549 SER D O 1
ATOM 18207 N N . ARG D 1 550 ? -5.450 47.155 -23.501 1.000 56.170 550 ARG D N 1
ATOM 18208 C CA . ARG D 1 550 ? -5.835 47.309 -22.069 1.000 58.260 550 ARG D CA 1
ATOM 18209 C C . ARG D 1 550 ? -4.783 46.707 -21.125 1.000 56.590 550 ARG D C 1
ATOM 18210 O O . ARG D 1 550 ? -4.757 47.141 -19.970 1.000 58.670 550 ARG D O 1
ATOM 18218 N N . THR D 1 551 ? -3.969 45.744 -21.577 1.000 60.590 551 THR D N 1
ATOM 18219 C CA . THR D 1 551 ? -3.029 44.953 -20.727 1.000 60.140 551 THR D CA 1
ATOM 18220 C C . THR D 1 551 ? -1.565 45.103 -21.148 1.000 57.240 551 THR D C 1
ATOM 18221 O O . THR D 1 551 ? -0.714 44.786 -20.319 1.000 55.050 551 THR D O 1
ATOM 18225 N N . ASP D 1 552 ? -1.279 45.484 -22.397 1.000 58.260 552 ASP D N 1
ATOM 18226 C CA . ASP D 1 552 ? 0.108 45.562 -22.928 1.000 64.530 552 ASP D CA 1
ATOM 18227 C C . ASP D 1 552 ? 0.679 44.134 -22.967 1.000 62.810 552 ASP D C 1
ATOM 18228 O O . ASP D 1 552 ? 1.909 43.958 -22.807 1.000 53.640 552 ASP D O 1
ATOM 18233 N N . VAL D 1 553 ? -0.211 43.152 -23.148 1.000 63.660 553 VAL D N 1
ATOM 18234 C CA . VAL D 1 553 ? 0.093 41.694 -23.257 1.000 59.570 553 VAL D CA 1
ATOM 18235 C C . VAL D 1 553 ? -0.334 41.241 -24.651 1.000 59.760 553 VAL D C 1
ATOM 18236 O O . VAL D 1 553 ? -1.502 41.369 -25.024 1.000 59.900 553 VAL D O 1
ATOM 18240 N N . PRO D 1 554 ? 0.603 40.713 -25.465 1.000 53.830 554 PRO D N 1
ATOM 18241 C CA . PRO D 1 554 ? 0.359 40.514 -26.892 1.000 52.270 554 PRO D CA 1
ATOM 18242 C C . PRO D 1 554 ? -0.491 39.291 -27.265 1.000 54.920 554 PRO D C 1
ATOM 18243 O O . PRO D 1 554 ? -0.997 39.243 -28.384 1.000 64.260 554 PRO D O 1
ATOM 18247 N N . CYS D 1 555 ? -0.618 38.328 -26.354 1.000 51.810 555 CYS D N 1
ATOM 18248 C CA . CYS D 1 555 ? -1.227 37.004 -26.641 1.000 51.790 555 CYS D CA 1
ATOM 18249 C C . CYS D 1 555 ? -2.331 36.678 -25.639 1.000 49.730 555 CYS D C 1
ATOM 18250 O O . CYS D 1 555 ? -2.387 37.304 -24.569 1.000 49.810 555 CYS D O 1
ATOM 18253 N N . LEU D 1 556 ? -3.143 35.686 -25.987 1.000 49.160 556 LEU D N 1
ATOM 18254 C CA . LEU D 1 556 ? -4.083 35.002 -25.071 1.000 48.600 556 LEU D CA 1
ATOM 18255 C C . LEU D 1 556 ? -3.824 33.501 -25.175 1.000 48.070 556 LEU D C 1
ATOM 18256 O O . LEU D 1 556 ? -3.342 33.057 -26.242 1.000 43.500 556 LEU D O 1
ATOM 18261 N N . VAL D 1 557 ? -4.136 32.763 -24.110 1.000 46.490 557 VAL D N 1
ATOM 18262 C CA . VAL D 1 557 ? -4.236 31.280 -24.155 1.000 47.830 557 VAL D CA 1
ATOM 18263 C C . VAL D 1 557 ? -5.411 30.932 -25.070 1.000 53.450 557 VAL D C 1
ATOM 18264 O O . VAL D 1 557 ? -6.449 31.617 -24.945 1.000 59.350 557 VAL D O 1
ATOM 18268 N N . ASN D 1 558 ? -5.246 29.928 -25.943 1.000 52.910 558 ASN D N 1
ATOM 18269 C CA . ASN D 1 558 ? -6.324 29.350 -26.796 1.000 51.370 558 ASN D CA 1
ATOM 18270 C C . ASN D 1 558 ? -6.319 27.825 -26.631 1.000 49.400 558 ASN D C 1
ATOM 18271 O O . ASN D 1 558 ? -5.454 27.158 -27.238 1.000 48.030 558 ASN D O 1
ATOM 18276 N N . THR D 1 559 ? -7.256 27.305 -25.839 1.000 48.710 559 THR D N 1
ATOM 18277 C CA . THR D 1 559 ? -7.430 25.857 -25.553 1.000 50.060 559 THR D CA 1
ATOM 18278 C C . THR D 1 559 ? -8.784 25.383 -26.074 1.000 49.670 559 THR D C 1
ATOM 18279 O O . THR D 1 559 ? -9.755 26.123 -25.904 1.000 55.850 559 THR D O 1
ATOM 18283 N N . SER D 1 560 ? -8.861 24.161 -26.581 1.000 50.980 560 SER D N 1
ATOM 18284 C CA . SER D 1 560 ? -10.134 23.599 -27.096 1.000 52.960 560 SER D CA 1
ATOM 18285 C C . SER D 1 560 ? -11.259 23.701 -26.066 1.000 51.070 560 SER D C 1
ATOM 18286 O O . SER D 1 560 ? -11.025 23.336 -24.911 1.000 47.280 560 SER D O 1
ATOM 18289 N N . PHE D 1 561 ? -12.438 24.157 -26.490 1.000 49.870 561 PHE D N 1
ATOM 18290 C CA . PHE D 1 561 ? -13.622 24.227 -25.598 1.000 48.330 561 PHE D CA 1
ATOM 18291 C C . PHE D 1 561 ? -14.194 22.823 -25.473 1.000 49.270 561 PHE D C 1
ATOM 18292 O O . PHE D 1 561 ? -14.984 22.425 -26.335 1.000 49.190 561 PHE D O 1
ATOM 18300 N N . ASN D 1 562 ? -13.794 22.101 -24.428 1.000 47.410 562 ASN D N 1
ATOM 18301 C CA . ASN D 1 562 ? -14.248 20.702 -24.288 1.000 45.870 562 ASN D CA 1
ATOM 18302 C C . ASN D 1 562 ? -13.722 20.057 -23.014 1.000 45.980 562 ASN D C 1
ATOM 18303 O O . ASN D 1 562 ? -12.587 20.357 -22.635 1.000 46.950 562 ASN D O 1
ATOM 18308 N N . VAL D 1 563 ? -14.549 19.248 -22.352 1.000 52.430 563 VAL D N 1
ATOM 18309 C CA . VAL D 1 563 ? -14.071 18.417 -21.210 1.000 55.130 563 VAL D CA 1
ATOM 18310 C C . VAL D 1 563 ? -13.209 17.280 -21.779 1.000 57.130 563 VAL D C 1
ATOM 18311 O O . VAL D 1 563 ? -13.157 17.154 -23.007 1.000 54.100 563 VAL D O 1
ATOM 18315 N N . ALA D 1 564 ? -12.566 16.477 -20.925 1.000 61.550 564 ALA D N 1
ATOM 18316 C CA . ALA D 1 564 ? -11.670 15.362 -21.326 1.000 61.150 564 ALA D CA 1
ATOM 18317 C C . ALA D 1 564 ? -12.461 14.307 -22.113 1.000 58.430 564 ALA D C 1
ATOM 18318 O O . ALA D 1 564 ? -13.552 13.918 -21.641 1.000 52.930 564 ALA D O 1
ATOM 18320 N N . GLY D 1 565 ? -11.944 13.895 -23.279 1.000 54.500 565 GLY D N 1
ATOM 18321 C CA . GLY D 1 565 ? -12.502 12.796 -24.088 1.000 58.810 565 GLY D CA 1
ATOM 18322 C C . GLY D 1 565 ? -13.676 13.224 -24.958 1.000 61.090 565 GLY D C 1
ATOM 18323 O O . GLY D 1 565 ? -14.037 12.443 -25.868 1.000 65.470 565 GLY D O 1
ATOM 18324 N N . GLU D 1 566 ? -14.271 14.390 -24.677 1.000 57.440 566 GLU D N 1
ATOM 18325 C CA . GLU D 1 566 ? -15.294 15.056 -25.520 1.000 55.120 566 GLU D CA 1
ATOM 18326 C C . GLU D 1 566 ? -14.592 15.706 -26.716 1.000 54.090 566 GLU D C 1
ATOM 18327 O O . GLU D 1 566 ? -13.503 16.260 -26.590 1.000 50.700 566 GLU D O 1
ATOM 18333 N N . PRO D 1 567 ? -15.181 15.703 -27.930 1.000 55.510 567 PRO D N 1
ATOM 18334 C CA . PRO D 1 567 ? -14.633 16.499 -29.023 1.000 56.150 567 PRO D CA 1
ATOM 18335 C C . PRO D 1 567 ? -14.991 17.984 -28.819 1.000 53.420 567 PRO D C 1
ATOM 18336 O O . PRO D 1 567 ? -15.777 18.312 -27.951 1.000 46.870 567 PRO D O 1
ATOM 18340 N N . ILE D 1 568 ? -14.404 18.864 -29.625 1.000 54.200 568 ILE D N 1
ATOM 18341 C CA . ILE D 1 568 ? -14.634 20.335 -29.521 1.000 54.650 568 ILE D CA 1
ATOM 18342 C C . ILE D 1 568 ? -16.150 20.578 -29.606 1.000 51.350 568 ILE D C 1
ATOM 18343 O O . ILE D 1 568 ? -16.796 19.896 -30.411 1.000 53.430 568 ILE D O 1
ATOM 18348 N N . VAL D 1 569 ? -16.703 21.466 -28.767 1.000 45.820 569 VAL D N 1
ATOM 18349 C CA . VAL D 1 569 ? -18.149 21.846 -28.800 1.000 44.190 569 VAL D CA 1
ATOM 18350 C C . VAL D 1 569 ? -18.466 22.457 -30.171 1.000 46.200 569 VAL D C 1
ATOM 18351 O O . VAL D 1 569 ? -17.685 23.335 -30.631 1.000 40.560 569 VAL D O 1
ATOM 18355 N N . CYS D 1 570 ? -19.545 21.970 -30.809 1.000 51.260 570 CYS D N 1
ATOM 18356 C CA . CYS D 1 570 ? -20.066 22.444 -32.127 1.000 49.160 570 CYS D CA 1
ATOM 18357 C C . CYS D 1 570 ? -21.272 23.359 -31.890 1.000 45.430 570 CYS D C 1
ATOM 18358 O O . CYS D 1 570 ? -21.213 24.498 -32.358 1.000 42.570 570 CYS D O 1
ATOM 18361 N N . SER D 1 571 ? -22.283 22.895 -31.141 1.000 46.320 571 SER D N 1
ATOM 18362 C CA . SER D 1 571 ? -23.589 23.590 -30.932 1.000 46.220 571 SER D CA 1
ATOM 18363 C C . SER D 1 571 ? -23.588 24.443 -29.661 1.000 48.060 571 SER D C 1
ATOM 18364 O O . SER D 1 571 ? -22.853 24.171 -28.704 1.000 45.200 571 SER D O 1
ATOM 18367 N N . PRO D 1 572 ? -24.447 25.490 -29.603 1.000 47.590 572 PRO D N 1
ATOM 18368 C CA . PRO D 1 572 ? -24.662 26.258 -28.375 1.000 46.200 572 PRO D CA 1
ATOM 18369 C C . PRO D 1 572 ? -24.980 25.370 -27.170 1.000 45.630 572 PRO D C 1
ATOM 18370 O O . PRO D 1 572 ? -24.463 25.662 -26.125 1.000 42.770 572 PRO D O 1
ATOM 18374 N N . LYS D 1 573 ? -25.799 24.326 -27.350 1.000 51.820 573 LYS D N 1
ATOM 18375 C CA . LYS D 1 573 ? -26.103 23.337 -26.278 1.000 52.780 573 LYS D CA 1
ATOM 18376 C C . LYS D 1 573 ? -24.787 22.705 -25.827 1.000 51.110 573 LYS D C 1
ATOM 18377 O O . LYS D 1 573 ? -24.556 22.615 -24.611 1.000 47.700 573 LYS D O 1
ATOM 18383 N N . ASP D 1 574 ? -23.954 22.305 -26.785 1.000 52.160 574 ASP D N 1
ATOM 18384 C CA . ASP D 1 574 ? -22.629 21.701 -26.499 1.000 55.960 574 ASP D CA 1
ATOM 18385 C C . ASP D 1 574 ? -21.824 22.684 -25.632 1.000 56.210 574 ASP D C 1
ATOM 18386 O O . ASP D 1 574 ? -21.177 22.219 -24.664 1.000 63.480 574 ASP D O 1
ATOM 18391 N N . ALA D 1 575 ? -21.890 23.986 -25.917 1.000 50.280 575 ALA D N 1
ATOM 18392 C CA . ALA D 1 575 ? -21.068 25.014 -25.235 1.000 53.090 575 ALA D CA 1
ATOM 18393 C C . ALA D 1 575 ? -21.554 25.221 -23.796 1.000 53.240 575 ALA D C 1
ATOM 18394 O O . ALA D 1 575 ? -20.720 25.207 -22.879 1.000 59.520 575 ALA D O 1
ATOM 18396 N N . VAL D 1 576 ? -22.856 25.404 -23.602 1.000 54.060 576 VAL D N 1
ATOM 18397 C CA . VAL D 1 576 ? -23.454 25.738 -22.275 1.000 55.450 576 VAL D CA 1
ATOM 18398 C C . VAL D 1 576 ? -23.245 24.547 -21.319 1.000 55.270 576 VAL D C 1
ATOM 18399 O O . VAL D 1 576 ? -22.873 24.770 -20.147 1.000 49.180 576 VAL D O 1
ATOM 18403 N N . GLU D 1 577 ? -23.489 23.326 -21.806 1.000 54.980 577 GLU D N 1
ATOM 18404 C CA . GLU D 1 577 ? -23.297 22.065 -21.049 1.000 51.720 577 GLU D CA 1
ATOM 18405 C C . GLU D 1 577 ? -21.833 21.992 -20.602 1.000 50.710 577 GLU D C 1
ATOM 18406 O O . GLU D 1 577 ? -21.589 21.730 -19.416 1.000 51.950 577 GLU D O 1
ATOM 18412 N N . CYS D 1 578 ? -20.893 22.240 -21.517 1.000 50.040 578 CYS D N 1
ATOM 18413 C CA . CYS D 1 578 ? -19.435 22.166 -21.247 1.000 52.050 578 CYS D CA 1
ATOM 18414 C C . CYS D 1 578 ? -19.046 23.348 -20.354 1.000 52.290 578 CYS D C 1
ATOM 18415 O O . CYS D 1 578 ? -17.974 23.284 -19.743 1.000 60.600 578 CYS D O 1
ATOM 18418 N N . PHE D 1 579 ? -19.882 24.388 -20.297 1.000 52.000 579 PHE D N 1
ATOM 18419 C CA . PHE D 1 579 ? -19.700 25.575 -19.419 1.000 51.480 579 PHE D CA 1
ATOM 18420 C C . PHE D 1 579 ? -20.087 25.184 -17.995 1.000 52.860 579 PHE D C 1
ATOM 18421 O O . PHE D 1 579 ? -19.255 25.355 -17.087 1.000 55.530 579 PHE D O 1
ATOM 18429 N N . LEU D 1 580 ? -21.304 24.659 -17.825 1.000 53.140 580 LEU D N 1
ATOM 18430 C CA . LEU D 1 580 ? -21.848 24.221 -16.510 1.000 52.240 580 LEU D CA 1
ATOM 18431 C C . LEU D 1 580 ? -21.051 23.020 -15.996 1.000 52.030 580 LEU D C 1
ATOM 18432 O O . LEU D 1 580 ? -20.853 22.950 -14.772 1.000 55.200 580 LEU D O 1
ATOM 18437 N N . GLY D 1 581 ? -20.568 22.159 -16.901 1.000 51.680 581 GLY D N 1
ATOM 18438 C CA . GLY D 1 581 ? -19.781 20.948 -16.581 1.000 53.590 581 GLY D CA 1
ATOM 18439 C C . GLY D 1 581 ? -18.342 21.252 -16.189 1.000 55.520 581 GLY D C 1
ATOM 18440 O O . GLY D 1 581 ? -17.605 20.296 -15.886 1.000 59.580 581 GLY D O 1
ATOM 18441 N N . THR D 1 582 ? -17.946 22.527 -16.224 1.000 58.140 582 THR D N 1
ATOM 18442 C CA . THR D 1 582 ? -16.614 23.038 -15.797 1.000 58.050 582 THR D CA 1
ATOM 18443 C C . THR D 1 582 ? -16.838 24.194 -14.813 1.000 53.680 582 THR D C 1
ATOM 18444 O O . THR D 1 582 ? -18.001 24.569 -14.624 1.000 58.110 582 THR D O 1
ATOM 18448 N N . ASP D 1 583 ? -15.777 24.727 -14.211 1.000 51.220 583 ASP D N 1
ATOM 18449 C CA . ASP D 1 583 ? -15.834 25.938 -13.349 1.000 56.590 583 ASP D CA 1
ATOM 18450 C C . ASP D 1 583 ? -15.285 27.130 -14.133 1.000 54.160 583 ASP D C 1
ATOM 18451 O O . ASP D 1 583 ? -14.750 28.049 -13.503 1.000 62.650 583 ASP D O 1
ATOM 18456 N N . ILE D 1 584 ? -15.407 27.105 -15.458 1.000 51.640 584 ILE D N 1
ATOM 18457 C CA . ILE D 1 584 ? -15.124 28.269 -16.342 1.000 53.410 584 ILE D CA 1
ATOM 18458 C C . ILE D 1 584 ? -15.979 29.438 -15.822 1.000 52.020 584 ILE D C 1
ATOM 18459 O O . ILE D 1 584 ? -17.108 29.183 -15.363 1.000 47.790 584 ILE D O 1
ATOM 18464 N N . ASP D 1 585 ? -15.453 30.663 -15.846 1.000 50.260 585 ASP D N 1
ATOM 18465 C CA . ASP D 1 585 ? -16.056 31.813 -15.119 1.000 54.620 585 ASP D CA 1
ATOM 18466 C C . ASP D 1 585 ? -17.253 32.358 -15.903 1.000 55.150 585 ASP D C 1
ATOM 18467 O O . ASP D 1 585 ? -18.378 32.335 -15.382 1.000 60.450 585 ASP D O 1
ATOM 18472 N N . HIS D 1 586 ? -17.004 32.864 -17.103 1.000 56.670 586 HIS D N 1
ATOM 18473 C CA . HIS D 1 586 ? -18.039 33.406 -18.015 1.000 56.220 586 HIS D CA 1
ATOM 18474 C C . HIS D 1 586 ? -17.920 32.667 -19.348 1.000 53.250 586 HIS D C 1
ATOM 18475 O O . HIS D 1 586 ? -16.860 32.061 -19.619 1.000 51.290 586 HIS D O 1
ATOM 18482 N N . LEU D 1 587 ? -19.001 32.693 -20.117 1.000 51.030 587 LEU D N 1
ATOM 18483 C CA . LEU D 1 587 ? -19.075 32.193 -21.507 1.000 51.960 587 LEU D CA 1
ATOM 18484 C C . LEU D 1 587 ? -19.502 33.371 -22.388 1.000 53.710 587 LEU D C 1
ATOM 18485 O O . LEU D 1 587 ? -20.555 33.973 -22.091 1.000 58.510 587 LEU D O 1
ATOM 18490 N N . VAL D 1 588 ? -18.672 33.724 -23.377 1.000 52.650 588 VAL D N 1
ATOM 18491 C CA . VAL D 1 588 ? -18.998 34.682 -24.471 1.000 48.870 588 VAL D CA 1
ATOM 18492 C C . VAL D 1 588 ? -19.348 33.864 -25.716 1.000 48.300 588 VAL D C 1
ATOM 18493 O O . VAL D 1 588 ? -18.428 33.294 -26.340 1.000 48.510 588 VAL D O 1
ATOM 18497 N N . ILE D 1 589 ? -20.640 33.787 -26.036 1.000 48.950 589 ILE D N 1
ATOM 18498 C CA . ILE D 1 589 ? -21.197 33.007 -27.181 1.000 49.890 589 ILE D CA 1
ATOM 18499 C C . ILE D 1 589 ? -22.035 33.960 -28.048 1.000 49.490 589 ILE D C 1
ATOM 18500 O O . ILE D 1 589 ? -23.043 34.500 -27.560 1.000 48.860 589 ILE D O 1
ATOM 18505 N N . GLY D 1 590 ? -21.624 34.152 -29.300 1.000 48.370 590 GLY D N 1
ATOM 18506 C CA . GLY D 1 590 ? -22.168 35.203 -30.167 1.000 49.430 590 GLY D CA 1
ATOM 18507 C C . GLY D 1 590 ? -22.049 36.539 -29.473 1.000 52.010 590 GLY D C 1
ATOM 18508 O O . GLY D 1 590 ? -20.963 36.807 -28.890 1.000 51.980 590 GLY D O 1
ATOM 18509 N N . ASP D 1 591 ? -23.137 37.318 -29.488 1.000 55.270 591 ASP D N 1
ATOM 18510 C CA . ASP D 1 591 ? -23.227 38.658 -28.848 1.000 55.130 591 ASP D CA 1
ATOM 18511 C C . ASP D 1 591 ? -23.658 38.523 -27.371 1.000 53.380 591 ASP D C 1
ATOM 18512 O O . ASP D 1 591 ? -23.933 39.566 -26.752 1.000 55.020 591 ASP D O 1
ATOM 18517 N N . PHE D 1 592 ? -23.674 37.309 -26.802 1.000 50.540 592 PHE D N 1
ATOM 18518 C CA . PHE D 1 592 ? -24.166 37.023 -25.428 1.000 51.800 592 PHE D CA 1
ATOM 18519 C C . PHE D 1 592 ? -23.000 36.767 -24.456 1.000 53.870 592 PHE D C 1
ATOM 18520 O O . PHE D 1 592 ? -22.077 36.019 -24.775 1.000 55.790 592 PHE D O 1
ATOM 18528 N N . LEU D 1 593 ? -23.064 37.398 -23.283 1.000 54.700 593 LEU D N 1
ATOM 18529 C CA . LEU D 1 593 ? -22.194 37.162 -22.106 1.000 54.000 593 LEU D CA 1
ATOM 18530 C C . LEU D 1 593 ? -23.019 36.384 -21.067 1.000 55.560 593 LEU D C 1
ATOM 18531 O O . LEU D 1 593 ? -23.838 37.009 -20.332 1.000 55.780 593 LEU D O 1
ATOM 18536 N N . VAL D 1 594 ? -22.839 35.063 -21.036 1.000 51.030 594 VAL D N 1
ATOM 18537 C CA . VAL D 1 594 ? -23.520 34.137 -20.090 1.000 46.890 594 VAL D CA 1
ATOM 18538 C C . VAL D 1 594 ? -22.682 34.094 -18.818 1.000 46.300 594 VAL D C 1
ATOM 18539 O O . VAL D 1 594 ? -21.454 34.070 -18.928 1.000 43.390 594 VAL D O 1
ATOM 18543 N N . SER D 1 595 ? -23.342 34.101 -17.665 1.000 51.400 595 SER D N 1
ATOM 18544 C CA . SER D 1 595 ? -22.740 33.962 -16.309 1.000 55.910 595 SER D CA 1
ATOM 18545 C C . SER D 1 595 ? -23.619 32.989 -15.507 1.000 58.580 595 SER D C 1
ATOM 18546 O O . SER D 1 595 ? -24.750 32.743 -15.974 1.000 60.670 595 SER D O 1
ATOM 18549 N N . LYS D 1 596 ? -23.127 32.420 -14.397 1.000 54.750 596 LYS D N 1
ATOM 18550 C CA . LYS D 1 596 ? -23.806 31.302 -13.684 1.000 54.170 596 LYS D CA 1
ATOM 18551 C C . LYS D 1 596 ? -24.506 31.811 -12.428 1.000 57.210 596 LYS D C 1
ATOM 18552 O O . LYS D 1 596 ? -24.055 32.821 -11.859 1.000 60.100 596 LYS D O 1
ATOM 18558 N N . ARG D 1 597 ? -25.547 31.101 -11.998 1.000 62.970 597 ARG D N 1
ATOM 18559 C CA . ARG D 1 597 ? -26.329 31.431 -10.779 1.000 68.090 597 ARG D CA 1
ATOM 18560 C C . ARG D 1 597 ? -25.687 30.736 -9.577 1.000 67.070 597 ARG D C 1
ATOM 18561 O O . ARG D 1 597 ? -24.800 31.349 -8.994 1.000 70.640 597 ARG D O 1
#